Protein 4LRZ (pdb70)

Solvent-accessible surface area: 77630 Å² total; per-residue (Å²): 69,97,45,1,38,50,70,28,0,15,64,1,0,53,79,0,9,86,27,0,59,108,47,15,155,106,0,10,22,26,15,143,99,3,32,64,29,42,13,0,110,12,0,38,43,0,0,44,11,2,43,88,70,4,104,49,7,30,87,4,30,0,4,16,0,1,35,11,2,0,11,7,0,42,21,0,0,7,29,70,18,0,22,31,0,0,5,0,0,23,43,0,8,74,41,2,101,9,35,41,14,2,62,12,87,34,0,25,55,1,0,89,41,0,4,71,0,1,57,59,37,16,76,10,109,110,37,12,2,21,9,6,16,0,0,62,47,0,20,69,11,0,85,77,4,16,122,110,131,58,42,2,36,80,0,0,66,38,0,7,67,70,0,58,65,8,0,104,60,0,61,110,28,43,3,149,66,44,92,9,29,163,49,27,134,166,0,80,48,59,26,14,9,11,0,0,0,0,22,14,0,0,38,20,0,1,61,0,6,119,145,60,98,48,1,40,48,66,22,1,16,25,6,0,35,12,0,10,77,30,0,60,106,50,13,139,104,0,5,24,26,13,142,103,6,30,62,30,44,14,0,110,14,0,42,38,0,0,46,13,2,42,88,76,5,101,44,7,31,84,5,31,0,4,9,0,0,43,11,2,0,11,6,0,44,23,0,0,8,29,71,17,0,23,31,0,0,5,1,0,19,42,0,6,81,41,2,100,8,34,43,14,1,62,13,91,34,2,18,70,3,2,108,51,0,4,69,0,1,59,56,43,17,79,10,106,112,34,13,2,20,8,7,14,0,2,62,47,0,20,69,10,0,82,82,4,15,126,110,132,59,38,0,6,53,0,1,21,39,0,1,18,72,0,22,57,8,0,71,54,0,58,108,44,45,4,158,71,46,81,11,29,168,45,28,136,176,0,79,46,67,26,13,9,10,0,0,0,0,21,13,1,1,25,20,1,0,15,0,5,16,18,65,98,42,0,40,52,71,21,1,17,54,5,0,52,78,0,9,86,28,0,61,106,50,13,150,101,0,7,22,25,17,149,105,4,28,64,26,42,13,0,112,12,0,42,35,0,0,42,13,2,42,84,80,4,105,46,7,30,86,5,31,0,4,14,0,0,39,11,3,0,11,9,0,46,24,0,0,8,25,72,17,0,19,31,0,0,6,2,0,27,44,0,6,84,38,2,100,8,35,42,18,0,62,13,86,34,1,32,62,3,1,80,39,0,5,75,0,2,58,57,42,16,77,10,111,109,34,15,2,21,8,6,12,0,1,63,46,0,21,72,10,0,93,79,3,19,127,104,136,59,39,1,38,80,0,0,73,40,0,6,64,71,0,65,72,8,0,111,52,0,60,109,43,43,3,148,67,44,87,11,28,159,44,29,141,166,0,83,49,67,26,13,8,10,0,0,0,0,22,13,0,0,39,20,0,1,65,0,6,113,145,65,96,43,1,39,49,70,19,0,16,55,1,0,53,76,0,9,89,30,0,61,103,51,14,146,104,0,9,21,26,16,144,99,2,32,63,31,41,12,0,108,12,0,40,40,0,0,43,12,2,44,86,72,4,101,48,7,31,87,4,32,0,3,9,0,0,42,11,3,0,14,6,0,47,22,0,0,8,26,68,16,0,16,31,0,0,11,0,1,19,66,0,6,74,40,2,107,8,38,42,16,1,60,13,88,38,0,27,59,2,0,80,26,0,4,63,2,1,57,68,40,19,70,10,107,115,32,12,2,21,9,8,13,0,1,62,46,0,19,72,12,0,83,78,4,14,113,109,130,60,40,1,37,80,0,0,67,42,0,6,67,69,0,59,64,9,0,104,54,0,59,105,44,46,4,152,72,45,89,10,27,163,48,27,137,168,0,87,48,67,25,13,8,10,0,0,0,0,22,13,0,0,38,18,0,1,65,0,6,113,145,89,103,62,18,56,64,0,77,117,81,2,98,158,162,31,130,59,103,62,67,123,126,42,113,72,13,130,66,124,76,33,37,50,25,83,161,146,12,102,55,5,2,16,2,0,31,4,11,2,61,7,4,46,49,63,6,46,133,26,60,0,0,0,1,0,0,3,53,76,12,0,0,1,20,65,35,11,26,101,88,0,28,102,65,0,41,89,46,8,2,38,56,0,4,48,0,36,19,60,64,10,0,0,0,0,1,7,1,0,21,69,10,11,86,8,14,56,0,61,30,85,68,0,5,11,72,54,0,94,104,14,2,0,2,0,6,5,1,34,42,37,92,19,175,56,10,0,3,0,1,2,1,0,15,30,142,61,38,22,39,0,0,22,2,0,0,11,4,2,2,75,12,0,9,21,15,9,16,4,35,15,2,9,52,55,0,10,58,46,18,20,26,5,48,7,0,8,118,20,5,37,0,3,0,0,1,13,22,56,144,21,50,0,36,21,18,10,66,24,0,10,166,58,0,106,20,80,60,70,36,1,9,9,74,30,8,107,126,32,9,89,15,22,86,74,0,92,130,9,40,175,116,34,106,72,34,154,109,51,116,5,48,1,69,17,121,181,74,158,30,99,8,27,0,8,1,54,16,14,139,32,126,94,28,40,9,11,0,1,0,5,10,91,164,87,106,67,17,52,63,0,82,121,78,1,96,158,152,32,130,60,108,61,68,124,126,43,112,72,12,136,64,122,79,36,47,39,25,91,157,134,13,104,56,5,2,20,2,0,31,4,12,2,63,9,4,47,50,61,4,49,134,27,67,0,0,0,1,0,0,2,55,71,13,0,0,1,21,63,34,10,28,102,88,0,26,106,59,1,39,84,44,9,3,39,56,0,4,44,0,35,18,53,69,10,0,0,0,0,2,7,0,0,23,70,11,13,86,8,14,53,0,58,30,84,66,0,5,12,78,51,0,94,102,16,2,0,2,0,4,6,2,30,32,32,104,14,161,51,13,0,4,0,0,1,1,0,14,30,140,54,39,23,40,0,0,21,0,0,0,12,5,2,2,76,14,0,10,18,13,16,15,3,35,26,0,8,55,42,4,11,64,32,20,19,28,6,46,7,0,10,116,21,6,42,2,3,0,1,2,12,22,51,132,24,50,0,33,21,18,7,64,26,0,6,154,60,0,104,16,81,57,71,37,1,9,10,74,27,7,113,111,28,11,84,20,19,85,72,0,87,124,3,37,189,102,40,86,62,20,159,112,47,142,6,58,1,71,0,111,170,81,157,26,108,13,28,1,10,1,50,15,12,139,26,124,94,27,36,8,12,0,2,0,9,10,94,174,88,104,58,15,48,57,0,82,109,80,0,99,148,24,16,102,62,109,34,65,58,54,33,18,60,6,104,63,123,15,32,38,46,27,89,161,154,11,102,57,5,2,16,2,0,32,5,12,2,60,7,4,47,54,60,5,44,132,27,63,0,0,1,2,0,0,2,50,76,12,0,0,1,20,70,31,10,27,106,95,0,26,108,58,1,42,86,44,8,2,39,56,0,3,42,0,38,19,29,24,9,0,0,0,0,1,7,0,0,21,69,12,13,88,10,11,55,0,62,31,84,65,0,4,3,75,51,0,93,105,19,2,0,1,0,6,6,2,32,38,32,103,28,181,54,12,0,3,0,0,1,1,0,12,30,138,59,36,21,38,0,0,19,1,0,1,12,4,3,2,78,13,1,12,19,13,19,15,4,39,32,2,8,52,44,4,10,58,33,16,18,28,6,48,6,0,10,112,20,3,38,0,4,0,0,1,10,18,61,138,24,50,0,31,20,17,7,57,36,0,6,168,66,0,127,17,86,51,72,34,1,11,9,79,26,5,113,120,28,12,79,16,17,86,59,0,80,108,6,45,166,114,35,101,66,26,163,113,46,111,5,59,1,87,18,125,184,72,156,20,92,8,42,0,8,2,51,21,11,131,29,126,91,25,35,7,10,0,0,0,8,13,88,178,92,103,61,14,42,61,0,82,110,86,1,98,167,159,30,134,63,104,59,71,130,129,45,111,74,11,141,60,127,76,34,53,40,23,90,162,136,14,105,57,6,2,19,2,0,31,4,10,2,60,7,4,48,48,62,6,44,133,28,62,0,0,1,1,1,0,2,53,76,14,0,0,1,19,64,30,11,25,103,91,0,27,102,59,0,41,86,47,7,2,37,58,0,4,45,0,35,21,56,66,10,0,0,0,0,1,7,0,0,20,69,13,11,83,10,11,56,0,62,31,86,71,0,4,13,71,46,0,98,106,17,2,0,1,0,5,6,2,30,40,32,99,15,171,49,13,0,3,1,0,2,2,0,15,29,140,62,37,21,36,0,0,21,1,0,1,11,5,2,2,74,10,0,11,16,14,19,15,4,32,23,2,8,52,59,0,12,62,44,16,16,27,6,46,7,0,10,112,21,3,42,1,4,0,0,2,10,16,59,144,21,46,0,34,21,17,8,58,31,0,6,156,61,14,180,28,82,48,75,36,2,10,10,72,25,9,116,118,32,17,73,21,18,82,71,0,100,129,9,42,186,126,40,96,66,24,166,104,43,134,8,59,4,114,155,144,40,98,7,30,0,7,2,43,17,12,138,30,131,90,26,35,8,12,0,1,0,8,8,86,163

CATH classification: 1.25.40.340

B-factor: mean 45.98, std 14.84, range [13.29, 122.71]

Secondary structure (DSSP, 8-state):
--EEEHHHHHHHHHHHHHHHHHTHHHHHHHHHHHSSS-HHHHHHHHHHHHHHHHHHHTTS-HHHHHHHHHHHHHHHS-TTHHHHHHHHHHHHHHHSTT-SEEEHHHHHHHHHHHHHHHHHHH---TTSSSTHHHHHHHHHHHHHHHHTT--HHHHHHHHHHHHHHHHHHGGGPPP-STGGGGGGGGGTTS--HHHHHHHHHHHHHHHHHT-/--EEEHHHHHHHHHHHHHHHHHTHHHHHHHHHHHS-S-HHHHHHHHHHHHHHHHHHHTTS-HHHHHHHHHHHHHHHS-TTHHHHHHHHHHHHHHHSTT-SEEEHHHHHHHHHHHHHHHHHHH---TTS-STHHHHHHHHHHHHHHHHTT--HHHHHHHHHHHHHHHHHHGGGPPP-SSGGGGGGGGGTTS--HHHHHHHHHHHHHHHHTT-/--EEEHHHHHHHHHHHHHHHHHTHHHHHHHHHHHSSS-HHHHHHHHHHHHHHHHHHHTTS-HHHHHHHHHHHHHHHS-TTHHHHHHHHHHHHHHHSTT-SEEEHHHHHHHHHHHHHHHHHHH---TTS-STHHHHHHHHHHHHHHHHTT--HHHHHHHHHHHHHHHHHHGGGPPP-SSGGGGGGGGGTTS--HHHHHHHHHHHHHHHHTT-/--EEEHHHHHHHHHHHHHHHHHTHHHHHHHHHHHSSS-HHHHHHHHHHHHHHHHHHHTTS-HHHHHHHHHHHHHHHT-TTHHHHHHHHHHHHHHHSTT-SEEEHHHHHHHHHHHHHHHHHHH---TTSSSTHHHHHHHHHHHHHHHHTT--HHHHHHHHHHHHHHHHHHGGGPPP-SSGGGGGGGGGTTS--HHHHHHHHHHHHHHHHTT-/-HHHHHHHHHHHHH--TT---S--B--HHHHHHHHHHTHHHHHHHHHHHHHHHHTT-SSS-EEEEEETTSBEEEEEE-HHHHHHHHHTT--TTBB--HHHH-S-HHHHHHHHTS-EEEEGGGSSSGGGTTEEEEEEEEE-TTS-EEEEEEEEEEGGG--TTHHHHHHHHHHHHHHHHHHHHHHHHHHHHHHHHHHHHHHSSSEEEEE-TTSBEEEE-HHHHHHTT--TTTSTTSBHHHH-BPPHHHHHHHHTT--EEEEEEEEE-SS-EEEEEEEEEEEEETTEEEEEEEEE--/-HHHHHHHHHHHHH--TT---S--B--HHHHHHHHHHTHHHHHHHHHHHHHHHHTT-SSS-EEEEEETTSBEEEEEE-HHHHHHHHHTT--TTBB--HHHH-S-HHHHHHHHTS-EEEEGGGSSSGGGGGEEEEEEEEE-SSSSEEEEEEEEEEGGG--TTHHHHHHHHHHHHHHHHHHHHHHHHHHHHHHHHHHHHHH-SSEEEEE-TTSBEEEE-HHHHHHTT--TTTSTTSBSTTT-BPPHHHHHHHHHT--EEEEEEEEESSS-EEEEEEEEEEEEETTEEEEEEEEE--/-HHHHHHHHHHHHH--SS---S--B--HHHHHHHHHHTHHHHHHHHHHHHHHHHTT-SSS-EEEEEETTSBEEEEEE-HHHHHHHHHTT--TTBB--HHHH-S-HHHHHHHHTS-EEEEGGGSSSGGGGGEEEEEEEEE-SSS-EEEEEEEEEEGGG--TTHHHHHHHHHHHHHHHHHHHHHHHHHHHHHHHHHHHHHH-SSEEEEE-TTSBEEEE-HHHHHHTT--TTTSTTSBTTTT-BPPHHHHHHHHHT--EEEEEEEEE-SS-EEEEEEEEEEEEETTEEEEEEEEE--/-HHHHHHHHHHHHH--TT---S--B--HHHHHHHHHHTHHHHHHHHHHHHHHHHTT-SSS-EEEEEETT-BEEEEEE-HHHHHHHHHTT--TTBB--HHHH-S-HHHHHHHHTS-EEEEGGGSSSGGGGGEEEEEEEEE-SSS-EEEEEEEEEEGGG--TTHHHHHHHHHHHHHHHHHHHHHHHHHHHHHHHHHHHHHHSSSEEEEE-TTSBEEEE-HHHHHHTT--TTTSTTSBHHHH-PPPHHHHHHHHHT--EEEEEEEE---EEEEEEEEEEEETTEEEEEEEEE--

Structure (mmCIF, N/CA/C/O backbone):
data_4LRZ
#
_entry.id   4LRZ
#
_cell.length_a   89.766
_cell.length_b   91.500
_cell.length_c   93.808
_cell.angle_alpha   84.150
_cell.angle_beta   72.420
_cell.angle_gamma   90.010
#
_symmetry.space_group_name_H-M   'P 1'
#
loop_
_entity.id
_entity.type
_entity.pdbx_description
1 polymer 'PTS-dependent dihydroxyacetone kinase, ADP-binding subunit DhaL'
2 polymer 'PTS-dependent dihydroxyacetone kinase operon regulatory protein'
3 non-polymer "ADENOSINE-5'-DIPHOSPHATE"
4 non-polymer 'MAGNESIUM ION'
5 water water
#
loop_
_atom_site.group_PDB
_atom_site.id
_atom_site.type_symbol
_atom_site.label_atom_id
_atom_site.label_alt_id
_atom_site.label_comp_id
_atom_site.label_asym_id
_atom_site.label_entity_id
_atom_site.label_seq_id
_atom_site.pdbx_PDB_ins_code
_atom_site.Cartn_x
_atom_site.Cartn_y
_atom_site.Cartn_z
_atom_site.occupancy
_atom_site.B_iso_or_equiv
_atom_site.auth_seq_id
_atom_site.auth_comp_id
_atom_site.auth_asym_id
_atom_site.auth_atom_id
_atom_site.pdbx_PDB_model_num
ATOM 1 N N . GLY A 1 1 ? -80.699 14.877 7.972 1.00 54.15 0 GLY A N 1
ATOM 2 C CA . GLY A 1 1 ? -81.685 15.607 7.122 1.00 53.06 0 GLY A CA 1
ATOM 3 C C . GLY A 1 1 ? -81.254 17.022 6.764 1.00 52.03 0 GLY A C 1
ATOM 4 O O . GLY A 1 1 ? -81.532 17.507 5.673 1.00 51.68 0 GLY A O 1
ATOM 5 N N . SER A 1 2 ? -80.572 17.676 7.698 1.00 51.49 1 SER A N 1
ATOM 6 C CA . SER A 1 2 ? -80.419 19.121 7.677 1.00 50.26 1 SER A CA 1
ATOM 7 C C . SER A 1 2 ? -79.253 19.560 6.786 1.00 47.90 1 SER A C 1
ATOM 8 O O . SER A 1 2 ? -79.255 20.680 6.274 1.00 48.10 1 SER A O 1
ATOM 11 N N . SER A 1 3 ? -78.303 18.662 6.546 1.00 46.08 2 SER A N 1
ATOM 12 C CA . SER A 1 3 ? -77.096 19.015 5.779 1.00 44.69 2 SER A CA 1
ATOM 13 C C . SER A 1 3 ? -76.462 17.864 4.986 1.00 43.30 2 SER A C 1
ATOM 14 O O . SER A 1 3 ? -76.695 16.709 5.311 1.00 42.89 2 SER A O 1
ATOM 17 N N . LEU A 1 4 ? -75.669 18.206 3.951 1.00 41.59 3 LEU A N 1
ATOM 18 C CA . LEU A 1 4 ? -74.801 17.241 3.249 1.00 39.96 3 LEU A CA 1
ATOM 19 C C . LEU A 1 4 ? -73.350 17.353 3.783 1.00 39.29 3 LEU A C 1
ATOM 20 O O . LEU A 1 4 ? -72.756 18.437 3.742 1.00 38.01 3 LEU A O 1
ATOM 25 N N . SER A 1 5 ? -72.785 16.242 4.266 1.00 38.02 4 SER A N 1
ATOM 26 C CA . SER A 1 5 ? -71.407 16.235 4.776 1.00 38.15 4 SER A CA 1
ATOM 27 C C . SER A 1 5 ? -70.378 15.973 3.676 1.00 36.91 4 SER A C 1
ATOM 28 O O . SER A 1 5 ? -70.730 15.519 2.558 1.00 34.61 4 SER A O 1
ATOM 31 N N . ARG A 1 6 ? -69.100 16.202 3.978 1.00 36.70 5 ARG A N 1
ATOM 32 C CA . ARG A 1 6 ? -68.108 15.918 2.960 1.00 36.83 5 ARG A CA 1
ATOM 33 C C . ARG A 1 6 ? -67.909 14.435 2.669 1.00 35.78 5 ARG A C 1
ATOM 34 O O . ARG A 1 6 ? -67.524 14.096 1.560 1.00 35.71 5 ARG A O 1
ATOM 42 N N . THR A 1 7 ? -68.099 13.591 3.672 1.00 35.99 6 THR A N 1
ATOM 43 C CA . THR A 1 7 ? -68.113 12.150 3.482 1.00 37.58 6 THR A CA 1
ATOM 44 C C . THR A 1 7 ? -69.185 11.732 2.442 1.00 36.09 6 THR A C 1
ATOM 45 O O . THR A 1 7 ? -68.923 10.907 1.596 1.00 35.38 6 THR A O 1
ATOM 49 N N . GLN A 1 8 ? -70.350 12.369 2.493 1.00 35.44 7 GLN A N 1
ATOM 50 C CA . GLN A 1 8 ? -71.401 12.130 1.525 1.00 34.88 7 GLN A CA 1
ATOM 51 C C . GLN A 1 8 ? -70.983 12.610 0.161 1.00 34.19 7 GLN A C 1
ATOM 52 O O . GLN A 1 8 ? -71.394 12.004 -0.857 1.00 33.72 7 GLN A O 1
ATOM 58 N N . ILE A 1 9 ? -70.174 13.682 0.112 1.00 32.70 8 ILE A N 1
ATOM 59 C CA . ILE A 1 9 ? -69.744 14.189 -1.180 1.00 30.99 8 ILE A CA 1
ATOM 60 C C . ILE A 1 9 ? -68.793 13.152 -1.757 1.00 30.71 8 ILE A C 1
ATOM 61 O O . ILE A 1 9 ? -68.812 12.861 -2.965 1.00 30.71 8 ILE A O 1
ATOM 66 N N . VAL A 1 10 ? -67.990 12.554 -0.885 1.00 30.67 9 VAL A N 1
ATOM 67 C CA . VAL A 1 10 ? -66.949 11.647 -1.335 1.00 31.41 9 VAL A CA 1
ATOM 68 C C . VAL A 1 10 ? -67.614 10.353 -1.824 1.00 32.59 9 VAL A C 1
ATOM 69 O O . VAL A 1 10 ? -67.292 9.786 -2.862 1.00 31.93 9 VAL A O 1
ATOM 73 N N . ASN A 1 11 ? -68.600 9.918 -1.055 1.00 34.61 10 ASN A N 1
ATOM 74 C CA . ASN A 1 11 ? -69.385 8.769 -1.400 1.00 35.84 10 ASN A CA 1
ATOM 75 C C . ASN A 1 11 ? -70.179 9.077 -2.686 1.00 34.27 10 ASN A C 1
ATOM 76 O O . ASN A 1 11 ? -70.301 8.239 -3.568 1.00 34.65 10 ASN A O 1
ATOM 81 N N . TRP A 1 12 ? -70.642 10.306 -2.850 1.00 32.49 11 TRP A N 1
ATOM 82 C CA . TRP A 1 12 ? -71.252 10.670 -4.139 1.00 30.61 11 TRP A CA 1
ATOM 83 C C . TRP A 1 12 ? -70.282 10.403 -5.291 1.00 29.69 11 TRP A C 1
ATOM 84 O O . TRP A 1 12 ? -70.649 9.706 -6.258 1.00 29.24 11 TRP A O 1
ATOM 95 N N . LEU A 1 13 ? -69.090 11.009 -5.221 1.00 27.38 12 LEU A N 1
ATOM 96 C CA . LEU A 1 13 ? -68.131 10.917 -6.342 1.00 27.93 12 LEU A CA 1
ATOM 97 C C . LEU A 1 13 ? -67.697 9.453 -6.587 1.00 27.73 12 LEU A C 1
ATOM 98 O O . LEU A 1 13 ? -67.423 9.060 -7.713 1.00 27.71 12 LEU A O 1
ATOM 103 N N . THR A 1 14 ? -67.663 8.657 -5.535 1.00 28.71 13 THR A N 1
ATOM 104 C CA . THR A 1 14 ? -67.329 7.267 -5.671 1.00 31.36 13 THR A CA 1
ATOM 105 C C . THR A 1 14 ? -68.417 6.567 -6.481 1.00 32.34 13 THR A C 1
ATOM 106 O O . THR A 1 14 ? -68.136 5.737 -7.375 1.00 32.89 13 THR A O 1
ATOM 110 N N . ARG A 1 15 ? -69.655 6.943 -6.212 1.00 32.72 14 ARG A N 1
ATOM 111 C CA . ARG A 1 15 ? -70.772 6.339 -6.926 1.00 33.52 14 ARG A CA 1
ATOM 112 C C . ARG A 1 15 ? -70.809 6.835 -8.359 1.00 33.82 14 ARG A C 1
ATOM 113 O O . ARG A 1 15 ? -71.235 6.082 -9.245 1.00 34.48 14 ARG A O 1
ATOM 121 N N . CYS A 1 16 ? -70.359 8.069 -8.611 1.00 33.25 15 CYS A N 1
ATOM 122 C CA . CYS A 1 16 ? -70.227 8.525 -10.002 1.00 34.16 15 CYS A CA 1
ATOM 123 C C . CYS A 1 16 ? -69.147 7.715 -10.728 1.00 35.68 15 CYS A C 1
ATOM 124 O O . CYS A 1 16 ? -69.296 7.398 -11.907 1.00 35.98 15 CYS A O 1
ATOM 127 N N . GLY A 1 17 ? -68.067 7.348 -10.040 1.00 36.79 16 GLY A N 1
ATOM 128 C CA . GLY A 1 17 ? -67.088 6.460 -10.686 1.00 37.94 16 GLY A CA 1
ATOM 129 C C . GLY A 1 17 ? -67.734 5.147 -11.167 1.00 39.92 16 GLY A C 1
ATOM 130 O O . GLY A 1 17 ? -67.425 4.633 -12.253 1.00 41.07 16 GLY A O 1
ATOM 131 N N . ASP A 1 18 ? -68.637 4.600 -10.364 1.00 39.77 17 ASP A N 1
ATOM 132 C CA . ASP A 1 18 ? -69.301 3.343 -10.696 1.00 41.16 17 ASP A CA 1
ATOM 133 C C . ASP A 1 18 ? -70.306 3.474 -11.840 1.00 40.25 17 ASP A C 1
ATOM 134 O O . ASP A 1 18 ? -70.261 2.705 -12.766 1.00 41.13 17 ASP A O 1
ATOM 139 N N . ILE A 1 19 ? -71.223 4.431 -11.742 1.00 39.09 18 ILE A N 1
ATOM 140 C CA . ILE A 1 19 ? -72.162 4.682 -12.797 1.00 38.58 18 ILE A CA 1
ATOM 141 C C . ILE A 1 19 ? -71.476 4.996 -14.146 1.00 38.03 18 ILE A C 1
ATOM 142 O O . ILE A 1 19 ? -71.894 4.484 -15.180 1.00 38.31 18 ILE A O 1
ATOM 147 N N . PHE A 1 20 ? -70.446 5.827 -14.164 1.00 36.61 19 PHE A N 1
ATOM 148 C CA . PHE A 1 20 ? -69.783 6.067 -15.448 1.00 36.46 19 PHE A CA 1
ATOM 149 C C . PHE A 1 20 ? -69.045 4.823 -15.965 1.00 37.35 19 PHE A C 1
ATOM 150 O O . PHE A 1 20 ? -68.744 4.762 -17.135 1.00 37.61 19 PHE A O 1
ATOM 158 N N . SER A 1 21 ? -68.819 3.815 -15.125 1.00 38.32 20 SER A N 1
ATOM 159 C CA . SER A 1 21 ? -68.192 2.589 -15.619 1.00 40.37 20 SER A CA 1
ATOM 160 C C . SER A 1 21 ? -69.289 1.663 -16.217 1.00 42.16 20 SER A C 1
ATOM 161 O O . SER A 1 21 ? -69.233 1.315 -17.391 1.00 42.75 20 SER A O 1
ATOM 164 N N . THR A 1 22 ? -70.332 1.367 -15.451 1.00 43.28 21 THR A N 1
ATOM 165 C CA . THR A 1 22 ? -71.378 0.496 -15.931 1.00 45.96 21 THR A CA 1
ATOM 166 C C . THR A 1 22 ? -72.176 1.126 -17.099 1.00 46.13 21 THR A C 1
ATOM 167 O O . THR A 1 22 ? -72.506 0.423 -18.077 1.00 46.18 21 THR A O 1
ATOM 171 N N . GLU A 1 23 ? -72.437 2.434 -17.031 1.00 45.10 22 GLU A N 1
ATOM 172 C CA . GLU A 1 23 ? -73.207 3.135 -18.096 1.00 45.37 22 GLU A CA 1
ATOM 173 C C . GLU A 1 23 ? -72.384 3.590 -19.316 1.00 44.65 22 GLU A C 1
ATOM 174 O O . GLU A 1 23 ? -72.895 4.222 -20.236 1.00 44.34 22 GLU A O 1
ATOM 180 N N . SER A 1 24 ? -71.109 3.266 -19.316 1.00 45.12 23 SER A N 1
ATOM 181 C CA . SER A 1 24 ? -70.197 3.664 -20.401 1.00 46.08 23 SER A CA 1
ATOM 182 C C . SER A 1 24 ? -70.666 3.405 -21.853 1.00 46.41 23 SER A C 1
ATOM 183 O O . SER A 1 24 ? -70.661 4.291 -22.718 1.00 45.57 23 SER A O 1
ATOM 186 N N . GLU A 1 25 ? -71.084 2.176 -22.103 1.00 48.16 24 GLU A N 1
ATOM 187 C CA . GLU A 1 25 ? -71.441 1.707 -23.433 1.00 49.11 24 GLU A CA 1
ATOM 188 C C . GLU A 1 25 ? -72.746 2.378 -23.815 1.00 48.01 24 GLU A C 1
ATOM 189 O O . GLU A 1 25 ? -72.944 2.768 -24.966 1.00 48.28 24 GLU A O 1
ATOM 195 N N . TYR A 1 26 ? -73.626 2.548 -22.833 1.00 46.53 25 TYR A N 1
ATOM 196 C CA . TYR A 1 26 ? -74.878 3.275 -23.058 1.00 45.72 25 TYR A CA 1
ATOM 197 C C . TYR A 1 26 ? -74.688 4.728 -23.483 1.00 44.48 25 TYR A C 1
ATOM 198 O O . TYR A 1 26 ? -75.274 5.169 -24.473 1.00 45.30 25 TYR A O 1
ATOM 207 N N . LEU A 1 27 ? -73.880 5.477 -22.719 1.00 42.47 26 LEU A N 1
ATOM 208 C CA . LEU A 1 27 ? -73.605 6.870 -23.001 1.00 40.27 26 LEU A CA 1
ATOM 209 C C . LEU A 1 27 ? -72.929 7.044 -24.360 1.00 40.92 26 LEU A C 1
ATOM 210 O O . LEU A 1 27 ? -73.252 7.941 -25.138 1.00 40.68 26 LEU A O 1
ATOM 215 N N . THR A 1 28 ? -71.980 6.161 -24.633 1.00 41.85 27 THR A N 1
ATOM 216 C CA . THR A 1 28 ? -71.329 6.090 -25.927 1.00 42.65 27 THR A CA 1
ATOM 217 C C . THR A 1 28 ? -72.305 5.810 -27.071 1.00 43.98 27 THR A C 1
ATOM 218 O O . THR A 1 28 ? -72.140 6.347 -28.166 1.00 44.60 27 THR A O 1
ATOM 222 N N . GLY A 1 29 ? -73.298 4.958 -26.821 1.00 44.59 28 GLY A N 1
ATOM 223 C CA . GLY A 1 29 ? -74.331 4.673 -27.803 1.00 45.11 28 GLY A CA 1
ATOM 224 C C . GLY A 1 29 ? -75.199 5.891 -28.094 1.00 44.95 28 GLY A C 1
ATOM 225 O O . GLY A 1 29 ? -75.494 6.184 -29.269 1.00 45.44 28 GLY A O 1
ATOM 226 N N . LEU A 1 30 ? -75.627 6.593 -27.042 1.00 43.64 29 LEU A N 1
ATOM 227 C CA . LEU A 1 30 ? -76.276 7.900 -27.238 1.00 43.21 29 LEU A CA 1
ATOM 228 C C . LEU A 1 30 ? -75.434 8.870 -28.076 1.00 43.09 29 LEU A C 1
ATOM 229 O O . LEU A 1 30 ? -75.980 9.603 -28.892 1.00 43.75 29 LEU A O 1
ATOM 234 N N . ASP A 1 31 ? -74.120 8.828 -27.886 1.00 42.73 30 ASP A N 1
ATOM 235 C CA . ASP A 1 31 ? -73.176 9.721 -28.546 1.00 43.90 30 ASP A CA 1
ATOM 236 C C . ASP A 1 31 ? -72.852 9.211 -29.929 1.00 45.85 30 ASP A C 1
ATOM 237 O O . ASP A 1 31 ? -72.318 9.964 -30.736 1.00 46.72 30 ASP A O 1
ATOM 242 N N . ARG A 1 32 ? -73.160 7.938 -30.206 1.00 47.40 31 ARG A N 1
ATOM 243 C CA . ARG A 1 32 ? -72.955 7.371 -31.519 1.00 49.21 31 ARG A CA 1
ATOM 244 C C . ARG A 1 32 ? -74.011 7.902 -32.477 1.00 51.02 31 ARG A C 1
ATOM 245 O O . ARG A 1 32 ? -73.686 8.234 -33.616 1.00 51.54 31 ARG A O 1
ATOM 253 N N . GLU A 1 33 ? -75.264 7.973 -32.013 1.00 51.86 32 GLU A N 1
ATOM 254 C CA . GLU A 1 33 ? -76.382 8.476 -32.802 1.00 53.23 32 GLU A CA 1
ATOM 255 C C . GLU A 1 33 ? -76.206 9.945 -33.242 1.00 52.84 32 GLU A C 1
ATOM 256 O O . GLU A 1 33 ? -76.524 10.302 -34.369 1.00 54.16 32 GLU A O 1
ATOM 262 N N . ILE A 1 34 ? -75.687 10.798 -32.361 1.00 51.60 33 ILE A N 1
ATOM 263 C CA . ILE A 1 34 ? -75.621 12.240 -32.652 1.00 50.22 33 ILE A CA 1
ATOM 264 C C . ILE A 1 34 ? -74.252 12.923 -32.486 1.00 49.47 33 ILE A C 1
ATOM 265 O O . ILE A 1 34 ? -74.183 14.159 -32.400 1.00 50.49 33 ILE A O 1
ATOM 270 N N . GLY A 1 35 ? -73.178 12.143 -32.434 1.00 48.04 34 GLY A N 1
ATOM 271 C CA . GLY A 1 35 ? -71.852 12.696 -32.191 1.00 45.69 34 GLY A CA 1
ATOM 272 C C . GLY A 1 35 ? -70.764 11.818 -32.737 1.00 45.41 34 GLY A C 1
ATOM 273 O O . GLY A 1 35 ? -70.955 11.144 -33.752 1.00 45.62 34 GLY A O 1
ATOM 274 N N . ASP A 1 36 ? -69.617 11.818 -32.047 1.00 44.50 35 ASP A N 1
ATOM 275 C CA . ASP A 1 36 ? -68.453 11.027 -32.460 1.00 43.04 35 ASP A CA 1
ATOM 276 C C . ASP A 1 36 ? -68.275 9.736 -31.658 1.00 42.55 35 ASP A C 1
ATOM 277 O O . ASP A 1 36 ? -67.165 9.182 -31.611 1.00 43.11 35 ASP A O 1
ATOM 282 N N . ALA A 1 37 ? -69.339 9.259 -31.016 1.00 41.37 36 ALA A N 1
ATOM 283 C CA . ALA A 1 37 ? -69.317 7.956 -30.316 1.00 41.48 36 ALA A CA 1
ATOM 284 C C . ALA A 1 37 ? -68.251 7.823 -29.231 1.00 40.64 36 ALA A C 1
ATOM 285 O O . ALA A 1 37 ? -67.571 6.816 -29.165 1.00 41.27 36 ALA A O 1
ATOM 287 N N . ASP A 1 38 ? -68.066 8.822 -28.381 1.00 39.95 37 ASP A N 1
ATOM 288 C CA . ASP A 1 38 ? -66.982 8.715 -27.369 1.00 38.99 37 ASP A CA 1
ATOM 289 C C . ASP A 1 38 ? -67.385 9.127 -25.932 1.00 37.55 37 ASP A C 1
ATOM 290 O O . ASP A 1 38 ? -66.631 8.897 -25.007 1.00 37.76 37 ASP A O 1
ATOM 295 N N . HIS A 1 39 ? -68.567 9.715 -25.747 1.00 36.76 38 HIS A N 1
ATOM 296 C CA . HIS A 1 39 ? -68.917 10.321 -24.451 1.00 35.71 38 HIS A CA 1
ATOM 297 C C . HIS A 1 39 ? -68.854 9.390 -23.258 1.00 35.03 38 HIS A C 1
ATOM 298 O O . HIS A 1 39 ? -68.281 9.729 -22.233 1.00 33.46 38 HIS A O 1
ATOM 305 N N . GLY A 1 40 ? -69.443 8.210 -23.373 1.00 35.56 39 GLY A N 1
ATOM 306 C CA . GLY A 1 40 ? -69.246 7.207 -22.300 1.00 36.04 39 GLY A CA 1
ATOM 307 C C . GLY A 1 40 ? -67.786 6.876 -22.016 1.00 36.04 39 GLY A C 1
ATOM 308 O O . GLY A 1 40 ? -67.365 6.849 -20.867 1.00 36.83 39 GLY A O 1
ATOM 309 N N . LEU A 1 41 ? -67.007 6.628 -23.059 1.00 36.84 40 LEU A N 1
ATOM 310 C CA . LEU A 1 41 ? -65.589 6.278 -22.879 1.00 36.97 40 LEU A CA 1
ATOM 311 C C . LEU A 1 41 ? -64.850 7.419 -22.155 1.00 35.95 40 LEU A C 1
ATOM 312 O O . LEU A 1 41 ? -64.034 7.180 -21.269 1.00 36.20 40 LEU A O 1
ATOM 317 N N . ASN A 1 42 ? -65.110 8.650 -22.562 1.00 35.28 41 ASN A N 1
ATOM 318 C CA . ASN A 1 42 ? -64.392 9.793 -21.998 1.00 35.51 41 ASN A CA 1
ATOM 319 C C . ASN A 1 42 ? -64.824 10.108 -20.559 1.00 34.21 41 ASN A C 1
ATOM 320 O O . ASN A 1 42 ? -63.993 10.393 -19.732 1.00 34.56 41 ASN A O 1
ATOM 325 N N . MET A 1 43 ? -66.113 10.022 -20.262 1.00 33.77 42 MET A N 1
ATOM 326 C CA . MET A 1 43 ? -66.595 10.209 -18.872 1.00 32.77 42 MET A CA 1
ATOM 327 C C . MET A 1 43 ? -66.015 9.127 -17.922 1.00 32.45 42 MET A C 1
ATOM 328 O O . MET A 1 43 ? -65.637 9.393 -16.758 1.00 30.51 42 MET A O 1
ATOM 333 N N . ASN A 1 44 ? -65.865 7.924 -18.455 1.00 32.60 43 ASN A N 1
ATOM 334 C CA . ASN A 1 44 ? -65.344 6.810 -17.653 1.00 33.37 43 ASN A CA 1
ATOM 335 C C . ASN A 1 44 ? -63.856 7.018 -17.416 1.00 32.79 43 ASN A C 1
ATOM 336 O O . ASN A 1 44 ? -63.347 6.784 -16.327 1.00 32.22 43 ASN A O 1
ATOM 341 N N . ARG A 1 45 ? -63.165 7.468 -18.456 1.00 32.86 44 ARG A N 1
ATOM 342 C CA . ARG A 1 45 ? -61.766 7.769 -18.363 1.00 32.51 44 ARG A CA 1
ATOM 343 C C . ARG A 1 45 ? -61.534 8.860 -17.308 1.00 32.06 44 ARG A C 1
ATOM 344 O O . ARG A 1 45 ? -60.622 8.764 -16.509 1.00 33.28 44 ARG A O 1
ATOM 352 N N . GLY A 1 46 ? -62.347 9.913 -17.308 1.00 31.55 45 GLY A N 1
ATOM 353 C CA . GLY A 1 46 ? -62.160 11.001 -16.351 1.00 30.45 45 GLY A CA 1
ATOM 354 C C . GLY A 1 46 ? -62.573 10.625 -14.966 1.00 30.04 45 GLY A C 1
ATOM 355 O O . GLY A 1 46 ? -61.840 10.810 -14.019 1.00 31.15 45 GLY A O 1
ATOM 356 N N . PHE A 1 47 ? -63.744 10.045 -14.838 1.00 30.92 46 PHE A N 1
ATOM 357 C CA . PHE A 1 47 ? -64.226 9.691 -13.508 1.00 31.74 46 PHE A CA 1
ATOM 358 C C . PHE A 1 47 ? -63.448 8.597 -12.819 1.00 32.63 46 PHE A C 1
ATOM 359 O O . PHE A 1 47 ? -63.340 8.624 -11.573 1.00 33.99 46 PHE A O 1
ATOM 367 N N . SER A 1 48 ? -62.877 7.676 -13.600 1.00 32.20 47 SER A N 1
ATOM 368 C CA . SER A 1 48 ? -62.012 6.641 -13.043 1.00 33.66 47 SER A CA 1
ATOM 369 C C . SER A 1 48 ? -60.822 7.287 -12.376 1.00 32.63 47 SER A C 1
ATOM 370 O O . SER A 1 48 ? -60.457 6.893 -11.289 1.00 32.90 47 SER A O 1
ATOM 373 N N . LYS A 1 49 ? -60.223 8.273 -13.037 1.00 31.17 48 LYS A N 1
ATOM 374 C CA . LYS A 1 49 ? -59.109 9.017 -12.464 1.00 32.68 48 LYS A CA 1
ATOM 375 C C . LYS A 1 49 ? -59.569 9.757 -11.190 1.00 31.57 48 LYS A C 1
ATOM 376 O O . LYS A 1 49 ? -58.917 9.669 -10.163 1.00 31.50 48 LYS A O 1
ATOM 382 N N . VAL A 1 50 ? -60.712 10.442 -11.251 1.00 30.94 49 VAL A N 1
ATOM 383 C CA . VAL A 1 50 ? -61.278 11.112 -10.051 1.00 31.14 49 VAL A CA 1
ATOM 384 C C . VAL A 1 50 ? -61.324 10.191 -8.811 1.00 32.55 49 VAL A C 1
ATOM 385 O O . VAL A 1 50 ? -60.831 10.536 -7.750 1.00 32.31 49 VAL A O 1
ATOM 389 N N . VAL A 1 51 ? -61.853 8.992 -8.997 1.00 34.32 50 VAL A N 1
ATOM 390 C CA . VAL A 1 51 ? -62.012 8.027 -7.915 1.00 36.25 50 VAL A CA 1
ATOM 391 C C . VAL A 1 51 ? -60.688 7.396 -7.459 1.00 37.58 50 VAL A C 1
ATOM 392 O O . VAL A 1 51 ? -60.557 7.055 -6.286 1.00 38.82 50 VAL A O 1
ATOM 396 N N . GLU A 1 52 ? -59.726 7.257 -8.366 1.00 38.28 51 GLU A N 1
ATOM 397 C CA . GLU A 1 52 ? -58.325 6.968 -8.009 1.00 40.20 51 GLU A CA 1
ATOM 398 C C . GLU A 1 52 ? -57.676 7.965 -7.046 1.00 40.03 51 GLU A C 1
ATOM 399 O O . GLU A 1 52 ? -56.832 7.598 -6.221 1.00 40.06 51 GLU A O 1
ATOM 405 N N . LYS A 1 53 ? -58.036 9.233 -7.177 1.00 39.83 52 LYS A N 1
ATOM 406 C CA . LYS A 1 53 ? -57.373 10.342 -6.429 1.00 39.84 52 LYS A CA 1
ATOM 407 C C . LYS A 1 53 ? -58.024 10.511 -5.113 1.00 39.12 52 LYS A C 1
ATOM 408 O O . LYS A 1 53 ? -57.473 11.080 -4.227 1.00 39.74 52 LYS A O 1
ATOM 414 N N . LEU A 1 54 ? -59.247 10.032 -5.015 1.00 38.85 53 LEU A N 1
ATOM 415 C CA . LEU A 1 54 ? -60.134 10.400 -3.953 1.00 38.90 53 LEU A CA 1
ATOM 416 C C . LEU A 1 54 ? -59.755 9.828 -2.566 1.00 38.98 53 LEU A C 1
ATOM 417 O O . LEU A 1 54 ? -59.849 10.550 -1.596 1.00 39.79 53 LEU A O 1
ATOM 422 N N . PRO A 1 55 ? -59.296 8.556 -2.457 1.00 38.94 54 PRO A N 1
ATOM 423 C CA . PRO A 1 55 ? -58.838 8.128 -1.135 1.00 38.71 54 PRO A CA 1
ATOM 424 C C . PRO A 1 55 ? -57.785 9.056 -0.492 1.00 38.05 54 PRO A C 1
ATOM 425 O O . PRO A 1 55 ? -57.915 9.358 0.671 1.00 38.98 54 PRO A O 1
ATOM 429 N N . ALA A 1 56 ? -56.780 9.513 -1.234 1.00 36.58 55 ALA A N 1
ATOM 430 C CA . ALA A 1 56 ? -55.791 10.452 -0.699 1.00 35.49 55 ALA A CA 1
ATOM 431 C C . ALA A 1 56 ? -56.382 11.785 -0.155 1.00 34.38 55 ALA A C 1
ATOM 432 O O . ALA A 1 56 ? -55.826 12.383 0.754 1.00 33.98 55 ALA A O 1
ATOM 434 N N . ILE A 1 57 ? -57.477 12.253 -0.737 1.00 32.76 56 ILE A N 1
ATOM 435 C CA . ILE A 1 57 ? -58.040 13.559 -0.382 1.00 32.47 56 ILE A CA 1
ATOM 436 C C . ILE A 1 57 ? -59.362 13.485 0.388 1.00 32.86 56 ILE A C 1
ATOM 437 O O . ILE A 1 57 ? -59.928 14.526 0.742 1.00 32.38 56 ILE A O 1
ATOM 442 N N . ALA A 1 58 ? -59.848 12.262 0.654 1.00 33.24 57 ALA A N 1
ATOM 443 C CA . ALA A 1 58 ? -61.170 12.070 1.267 1.00 33.70 57 ALA A CA 1
ATOM 444 C C . ALA A 1 58 ? -61.320 12.623 2.696 1.00 34.28 57 ALA A C 1
ATOM 445 O O . ALA A 1 58 ? -62.432 12.866 3.151 1.00 34.57 57 ALA A O 1
ATOM 447 N N . ASP A 1 59 ? -60.213 12.838 3.388 1.00 35.02 58 ASP A N 1
ATOM 448 C CA . ASP A 1 59 ? -60.253 13.423 4.725 1.00 36.21 58 ASP A CA 1
ATOM 449 C C . ASP A 1 59 ? -60.117 14.954 4.702 1.00 35.54 58 ASP A C 1
ATOM 450 O O . ASP A 1 59 ? -59.938 15.551 5.754 1.00 36.18 58 ASP A O 1
ATOM 455 N N . LYS A 1 60 ? -60.158 15.566 3.514 1.00 33.95 59 LYS A N 1
ATOM 456 C CA . LYS A 1 60 ? -59.922 17.013 3.370 1.00 33.30 59 LYS A CA 1
ATOM 457 C C . LYS A 1 60 ? -61.258 17.728 3.359 1.00 33.81 59 LYS A C 1
ATOM 458 O O . LYS A 1 60 ? -62.283 17.079 3.593 1.00 34.24 59 LYS A O 1
ATOM 464 N N . ASP A 1 61 ? -61.277 19.036 3.107 1.00 33.39 60 ASP A N 1
ATOM 465 C CA . ASP A 1 61 ? -62.540 19.765 3.028 1.00 33.69 60 ASP A CA 1
ATOM 466 C C . ASP A 1 61 ? -63.211 19.634 1.654 1.00 33.04 60 ASP A C 1
ATOM 467 O O . ASP A 1 61 ? -62.554 19.332 0.653 1.00 32.19 60 ASP A O 1
ATOM 472 N N . ILE A 1 62 ? -64.511 19.959 1.593 1.00 32.62 61 ILE A N 1
ATOM 473 C CA . ILE A 1 62 ? -65.294 19.855 0.366 1.00 30.85 61 ILE A CA 1
ATOM 474 C C . ILE A 1 62 ? -64.734 20.660 -0.799 1.00 30.58 61 ILE A C 1
ATOM 475 O O . ILE A 1 62 ? -64.693 20.154 -1.928 1.00 31.16 61 ILE A O 1
ATOM 480 N N . GLY A 1 63 ? -64.323 21.894 -0.545 1.00 30.27 62 GLY A N 1
ATOM 481 C CA . GLY A 1 63 ? -63.721 22.722 -1.576 1.00 28.80 62 GLY A CA 1
ATOM 482 C C . GLY A 1 63 ? -62.494 22.088 -2.244 1.00 28.31 62 GLY A C 1
ATOM 483 O O . GLY A 1 63 ? -62.362 22.084 -3.447 1.00 28.19 62 GLY A O 1
ATOM 484 N N . PHE A 1 64 ? -61.572 21.580 -1.458 1.00 29.34 63 PHE A N 1
ATOM 485 C CA . PHE A 1 64 ? -60.364 20.940 -1.974 1.00 30.08 63 PHE A CA 1
ATOM 486 C C . PHE A 1 64 ? -60.679 19.652 -2.711 1.00 29.46 63 PHE A C 1
ATOM 487 O O . PHE A 1 64 ? -60.065 19.336 -3.710 1.00 32.09 63 PHE A O 1
ATOM 495 N N . ILE A 1 65 ? -61.672 18.929 -2.260 1.00 29.71 64 ILE A N 1
ATOM 496 C CA . ILE A 1 65 ? -62.069 17.697 -2.939 1.00 28.43 64 ILE A CA 1
ATOM 497 C C . ILE A 1 65 ? -62.722 18.022 -4.252 1.00 28.11 64 ILE A C 1
ATOM 498 O O . ILE A 1 65 ? -62.382 17.422 -5.259 1.00 28.63 64 ILE A O 1
ATOM 503 N N . LEU A 1 66 ? -63.681 18.944 -4.271 1.00 28.14 65 LEU A N 1
ATOM 504 C CA . LEU A 1 66 ? -64.274 19.336 -5.562 1.00 28.43 65 LEU A CA 1
ATOM 505 C C . LEU A 1 66 ? -63.273 19.944 -6.574 1.00 27.90 65 LEU A C 1
ATOM 506 O O . LEU A 1 66 ? -63.435 19.796 -7.768 1.00 27.06 65 LEU A O 1
ATOM 511 N N . LYS A 1 67 ? -62.261 20.645 -6.068 1.00 28.85 66 LYS A N 1
ATOM 512 C CA . LYS A 1 67 ? -61.261 21.289 -6.886 1.00 30.46 66 LYS A CA 1
ATOM 513 C C . LYS A 1 67 ? -60.369 20.233 -7.534 1.00 29.90 66 LYS A C 1
ATOM 514 O O . LYS A 1 67 ? -60.074 20.337 -8.681 1.00 30.25 66 LYS A O 1
ATOM 520 N N . ASN A 1 68 ? -59.957 19.209 -6.801 1.00 30.17 67 ASN A N 1
ATOM 521 C CA . ASN A 1 68 ? -59.223 18.109 -7.431 1.00 30.28 67 ASN A CA 1
ATOM 522 C C . ASN A 1 68 ? -60.036 17.397 -8.481 1.00 29.75 67 ASN A C 1
ATOM 523 O O . ASN A 1 68 ? -59.548 17.181 -9.586 1.00 29.97 67 ASN A O 1
ATOM 528 N N . THR A 1 69 ? -61.280 17.085 -8.131 1.00 28.59 68 THR A N 1
ATOM 529 C CA . THR A 1 69 ? -62.224 16.504 -9.047 1.00 28.54 68 THR A CA 1
ATOM 530 C C . THR A 1 69 ? -62.372 17.349 -10.306 1.00 28.58 68 THR A C 1
ATOM 531 O O . THR A 1 69 ? -62.209 16.847 -11.423 1.00 28.42 68 THR A O 1
ATOM 535 N N . GLY A 1 70 ? -62.600 18.641 -10.160 1.00 28.61 69 GLY A N 1
ATOM 536 C CA . GLY A 1 70 ? -62.747 19.450 -11.364 1.00 29.27 69 GLY A CA 1
ATOM 537 C C . GLY A 1 70 ? -61.488 19.510 -12.193 1.00 29.77 69 GLY A C 1
ATOM 538 O O . GLY A 1 70 ? -61.521 19.453 -13.398 1.00 30.41 69 GLY A O 1
ATOM 539 N N . MET A 1 71 ? -60.364 19.583 -11.534 1.00 31.27 70 MET A N 1
ATOM 540 C CA . MET A 1 71 ? -59.115 19.752 -12.230 1.00 34.35 70 MET A CA 1
ATOM 541 C C . MET A 1 71 ? -58.816 18.489 -13.030 1.00 34.29 70 MET A C 1
ATOM 542 O O . MET A 1 71 ? -58.397 18.538 -14.173 1.00 35.06 70 MET A O 1
ATOM 547 N N . THR A 1 72 ? -59.076 17.358 -12.405 1.00 33.47 71 THR A N 1
ATOM 548 C CA . THR A 1 72 ? -58.981 16.063 -13.045 1.00 33.10 71 THR A CA 1
ATOM 549 C C . THR A 1 72 ? -59.890 15.965 -14.236 1.00 32.46 71 THR A C 1
ATOM 550 O O . THR A 1 72 ? -59.444 15.547 -15.267 1.00 33.78 71 THR A O 1
ATOM 554 N N . LEU A 1 73 ? -61.159 16.351 -14.121 1.00 32.15 72 LEU A N 1
ATOM 555 C CA . LEU A 1 73 ? -62.063 16.160 -15.261 1.00 31.64 72 LEU A CA 1
ATOM 556 C C . LEU A 1 73 ? -61.641 17.046 -16.417 1.00 31.89 72 LEU A C 1
ATOM 557 O O . LEU A 1 73 ? -61.728 16.666 -17.584 1.00 31.08 72 LEU A O 1
ATOM 562 N N . LEU A 1 74 ? -61.158 18.228 -16.059 1.00 31.88 73 LEU A N 1
ATOM 563 C CA . LEU A 1 74 ? -60.814 19.256 -17.001 1.00 33.05 73 LEU A CA 1
ATOM 564 C C . LEU A 1 74 ? -59.777 18.797 -18.020 1.00 34.49 73 LEU A C 1
ATOM 565 O O . LEU A 1 74 ? -59.889 19.141 -19.178 1.00 35.11 73 LEU A O 1
ATOM 570 N N . SER A 1 75 ? -58.789 18.009 -17.604 1.00 34.60 74 SER A N 1
ATOM 571 C CA . SER A 1 75 ? -57.718 17.659 -18.507 1.00 36.54 74 SER A CA 1
ATOM 572 C C . SER A 1 75 ? -57.765 16.194 -18.971 1.00 36.92 74 SER A C 1
ATOM 573 O O . SER A 1 75 ? -56.948 15.770 -19.780 1.00 38.27 74 SER A O 1
ATOM 576 N N . SER A 1 76 ? -58.705 15.406 -18.468 1.00 36.51 75 SER A N 1
ATOM 577 C CA . SER A 1 76 ? -58.618 13.997 -18.755 1.00 37.01 75 SER A CA 1
ATOM 578 C C . SER A 1 76 ? -59.846 13.483 -19.513 1.00 36.06 75 SER A C 1
ATOM 579 O O . SER A 1 76 ? -59.785 12.410 -20.107 1.00 35.95 75 SER A O 1
ATOM 582 N N . VAL A 1 77 ? -60.933 14.273 -19.516 1.00 34.70 76 VAL A N 1
ATOM 583 C CA . VAL A 1 77 ? -62.105 13.948 -20.275 1.00 33.89 76 VAL A CA 1
ATOM 584 C C . VAL A 1 77 ? -61.986 14.302 -21.780 1.00 34.97 76 VAL A C 1
ATOM 585 O O . VAL A 1 77 ? -62.258 13.440 -22.659 1.00 35.40 76 VAL A O 1
ATOM 589 N N . GLY A 1 78 ? -61.581 15.525 -22.102 1.00 33.08 77 GLY A N 1
ATOM 590 C CA . GLY A 1 78 ? -61.450 15.897 -23.494 1.00 32.77 77 GLY A CA 1
ATOM 591 C C . GLY A 1 78 ? -62.770 16.367 -24.091 1.00 33.44 77 GLY A C 1
ATOM 592 O O . GLY A 1 78 ? -63.835 16.199 -23.483 1.00 33.12 77 GLY A O 1
ATOM 593 N N . GLY A 1 79 ? -62.674 16.965 -25.274 1.00 32.75 78 GLY A N 1
ATOM 594 C CA . GLY A 1 79 ? -63.791 17.401 -26.070 1.00 34.24 78 GLY A CA 1
ATOM 595 C C . GLY A 1 79 ? -64.560 18.532 -25.404 1.00 35.10 78 GLY A C 1
ATOM 596 O O . GLY A 1 79 ? -64.032 19.260 -24.558 1.00 34.62 78 GLY A O 1
ATOM 597 N N . ALA A 1 80 ? -65.833 18.654 -25.782 1.00 36.40 79 ALA A N 1
ATOM 598 C CA . ALA A 1 80 ? -66.696 19.711 -25.274 1.00 36.71 79 ALA A CA 1
ATOM 599 C C . ALA A 1 80 ? -67.026 19.469 -23.818 1.00 36.10 79 ALA A C 1
ATOM 600 O O . ALA A 1 80 ? -67.073 20.411 -23.079 1.00 36.91 79 ALA A O 1
ATOM 602 N N . SER A 1 81 ? -67.199 18.225 -23.374 1.00 35.77 80 SER A N 1
ATOM 603 C CA . SER A 1 81 ? -67.770 18.044 -22.019 1.00 35.48 80 SER A CA 1
ATOM 604 C C . SER A 1 81 ? -66.763 18.161 -20.901 1.00 35.12 80 SER A C 1
ATOM 605 O O . SER A 1 81 ? -67.111 18.569 -19.788 1.00 36.16 80 SER A O 1
ATOM 608 N N . GLY A 1 82 ? -65.519 17.801 -21.186 1.00 34.75 81 GLY A N 1
ATOM 609 C CA . GLY A 1 82 ? -64.463 17.882 -20.197 1.00 34.76 81 GLY A CA 1
ATOM 610 C C . GLY A 1 82 ? -64.300 19.238 -19.560 1.00 34.31 81 GLY A C 1
ATOM 611 O O . GLY A 1 82 ? -64.326 19.341 -18.324 1.00 34.70 81 GLY A O 1
ATOM 612 N N . PRO A 1 83 ? -64.103 20.286 -20.379 1.00 34.37 82 PRO A N 1
ATOM 613 C CA . PRO A 1 83 ? -64.013 21.669 -19.885 1.00 34.44 82 PRO A CA 1
ATOM 614 C C . PRO A 1 83 ? -65.260 22.143 -19.143 1.00 33.52 82 PRO A C 1
ATOM 615 O O . PRO A 1 83 ? -65.172 22.919 -18.197 1.00 33.45 82 PRO A O 1
ATOM 619 N N . LEU A 1 84 ? -66.402 21.650 -19.566 1.00 33.27 83 LEU A N 1
ATOM 620 C CA . LEU A 1 84 ? -67.642 22.002 -18.956 1.00 33.86 83 LEU A CA 1
ATOM 621 C C . LEU A 1 84 ? -67.862 21.311 -17.580 1.00 33.86 83 LEU A C 1
ATOM 622 O O . LEU A 1 84 ? -68.179 21.963 -16.560 1.00 34.61 83 LEU A O 1
ATOM 627 N N . PHE A 1 85 ? -67.686 20.007 -17.511 1.00 33.34 84 PHE A N 1
ATOM 628 C CA . PHE A 1 85 ? -67.870 19.367 -16.210 1.00 32.58 84 PHE A CA 1
ATOM 629 C C . PHE A 1 85 ? -66.774 19.825 -15.262 1.00 31.48 84 PHE A C 1
ATOM 630 O O . PHE A 1 85 ? -66.991 19.919 -14.071 1.00 32.52 84 PHE A O 1
ATOM 638 N N . GLY A 1 86 ? -65.601 20.101 -15.788 1.00 30.69 85 GLY A N 1
ATOM 639 C CA . GLY A 1 86 ? -64.512 20.579 -14.958 1.00 31.78 85 GLY A CA 1
ATOM 640 C C . GLY A 1 86 ? -64.853 21.945 -14.393 1.00 31.95 85 GLY A C 1
ATOM 641 O O . GLY A 1 86 ? -64.665 22.181 -13.221 1.00 33.32 85 GLY A O 1
ATOM 642 N N . THR A 1 87 ? -65.374 22.832 -15.228 1.00 32.05 86 THR A N 1
ATOM 643 C CA . THR A 1 87 ? -65.825 24.164 -14.783 1.00 31.47 86 THR A CA 1
ATOM 644 C C . THR A 1 87 ? -66.909 24.042 -13.733 1.00 31.26 86 THR A C 1
ATOM 645 O O . THR A 1 87 ? -66.786 24.666 -12.688 1.00 30.52 86 THR A O 1
ATOM 649 N N . PHE A 1 88 ? -67.927 23.203 -13.968 1.00 30.13 87 PHE A N 1
ATOM 650 C CA . PHE A 1 88 ? -68.882 22.960 -12.904 1.00 29.64 87 PHE A CA 1
ATOM 651 C C . PHE A 1 88 ? -68.223 22.690 -11.531 1.00 28.87 87 PHE A C 1
ATOM 652 O O . PHE A 1 88 ? -68.509 23.382 -10.579 1.00 29.67 87 PHE A O 1
ATOM 660 N N . PHE A 1 89 ? -67.337 21.703 -11.439 1.00 27.89 88 PHE A N 1
ATOM 661 C CA . PHE A 1 89 ? -66.760 21.286 -10.172 1.00 26.83 88 PHE A CA 1
ATOM 662 C C . PHE A 1 89 ? -65.806 22.339 -9.597 1.00 28.74 88 PHE A C 1
ATOM 663 O O . PHE A 1 89 ? -65.717 22.499 -8.381 1.00 29.46 88 PHE A O 1
ATOM 671 N N . ILE A 1 90 ? -65.080 23.062 -10.469 1.00 29.75 89 ILE A N 1
ATOM 672 C CA . ILE A 1 90 ? -64.208 24.107 -10.048 1.00 30.38 89 ILE A CA 1
ATOM 673 C C . ILE A 1 90 ? -65.008 25.268 -9.427 1.00 31.93 89 ILE A C 1
ATOM 674 O O . ILE A 1 90 ? -64.652 25.763 -8.345 1.00 31.32 89 ILE A O 1
ATOM 679 N N . ARG A 1 91 ? -66.093 25.682 -10.089 1.00 32.75 90 ARG A N 1
ATOM 680 C CA . ARG A 1 91 ? -66.922 26.730 -9.548 1.00 34.64 90 ARG A CA 1
ATOM 681 C C . ARG A 1 91 ? -67.518 26.259 -8.237 1.00 35.34 90 ARG A C 1
ATOM 682 O O . ARG A 1 91 ? -67.539 27.037 -7.303 1.00 37.49 90 ARG A O 1
ATOM 690 N N . ALA A 1 92 ? -68.004 25.011 -8.151 1.00 33.89 91 ALA A N 1
ATOM 691 C CA . ALA A 1 92 ? -68.534 24.518 -6.886 1.00 33.42 91 ALA A CA 1
ATOM 692 C C . ALA A 1 92 ? -67.439 24.543 -5.826 1.00 34.49 91 ALA A C 1
ATOM 693 O O . ALA A 1 92 ? -67.660 24.838 -4.663 1.00 34.66 91 ALA A O 1
ATOM 695 N N . ALA A 1 93 ? -66.221 24.236 -6.228 1.00 35.02 92 ALA A N 1
ATOM 696 C CA . ALA A 1 93 ? -65.161 24.135 -5.250 1.00 35.24 92 ALA A CA 1
ATOM 697 C C . ALA A 1 93 ? -64.878 25.511 -4.656 1.00 35.82 92 ALA A C 1
ATOM 698 O O . ALA A 1 93 ? -64.566 25.617 -3.471 1.00 35.33 92 ALA A O 1
ATOM 700 N N . GLN A 1 94 ? -65.015 26.570 -5.453 1.00 36.46 93 GLN A N 1
ATOM 701 C CA . GLN A 1 94 ? -64.639 27.895 -4.914 1.00 38.92 93 GLN A CA 1
ATOM 702 C C . GLN A 1 94 ? -65.691 28.460 -3.981 1.00 38.95 93 GLN A C 1
ATOM 703 O O . GLN A 1 94 ? -65.420 29.355 -3.175 1.00 39.50 93 GLN A O 1
ATOM 709 N N . ALA A 1 95 ? -66.871 27.863 -4.043 1.00 38.15 94 ALA A N 1
ATOM 710 C CA . ALA A 1 95 ? -67.946 28.291 -3.181 1.00 38.90 94 ALA A CA 1
ATOM 711 C C . ALA A 1 95 ? -67.912 27.535 -1.843 1.00 38.21 94 ALA A C 1
ATOM 712 O O . ALA A 1 95 ? -68.567 27.916 -0.900 1.00 38.25 94 ALA A O 1
ATOM 714 N N . THR A 1 96 ? -67.147 26.456 -1.775 1.00 36.18 95 THR A N 1
ATOM 715 C CA . THR A 1 96 ? -67.229 25.603 -0.633 1.00 35.40 95 THR A CA 1
ATOM 716 C C . THR A 1 96 ? -65.885 25.485 0.068 1.00 34.93 95 THR A C 1
ATOM 717 O O . THR A 1 96 ? -65.646 24.547 0.814 1.00 34.80 95 THR A O 1
ATOM 721 N N . GLN A 1 97 ? -64.989 26.420 -0.187 1.00 34.46 96 GLN A N 1
ATOM 722 C CA . GLN A 1 97 ? -63.695 26.375 0.460 1.00 34.44 96 GLN A CA 1
ATOM 723 C C . GLN A 1 97 ? -63.804 26.122 1.975 1.00 34.08 96 GLN A C 1
ATOM 724 O O . GLN A 1 97 ? -64.526 26.841 2.684 1.00 34.85 96 GLN A O 1
ATOM 730 N N . ALA A 1 98 ? -63.041 25.146 2.467 1.00 33.32 97 ALA A N 1
ATOM 731 C CA . ALA A 1 98 ? -62.980 24.785 3.912 1.00 34.26 97 ALA A CA 1
ATOM 732 C C . ALA A 1 98 ? -64.258 24.162 4.522 1.00 34.87 97 ALA A C 1
ATOM 733 O O . ALA A 1 98 ? -64.260 23.771 5.697 1.00 35.57 97 ALA A O 1
ATOM 735 N N . ARG A 1 99 ? -65.329 24.068 3.746 1.00 35.49 98 ARG A N 1
ATOM 736 C CA . ARG A 1 99 ? -66.570 23.450 4.245 1.00 37.34 98 ARG A CA 1
ATOM 737 C C . ARG A 1 99 ? -66.378 22.003 4.603 1.00 37.95 98 ARG A C 1
ATOM 738 O O . ARG A 1 99 ? -65.656 21.281 3.914 1.00 38.54 98 ARG A O 1
ATOM 746 N N . GLN A 1 100 ? -67.042 21.570 5.663 1.00 39.67 99 GLN A N 1
ATOM 747 C CA . GLN A 1 100 ? -67.151 20.139 5.966 1.00 40.25 99 GLN A CA 1
ATOM 748 C C . GLN A 1 100 ? -68.585 19.611 5.900 1.00 39.44 99 GLN A C 1
ATOM 749 O O . GLN A 1 100 ? -68.836 18.429 6.167 1.00 39.17 99 GLN A O 1
ATOM 755 N N . SER A 1 101 ? -69.519 20.491 5.554 1.00 38.43 100 SER A N 1
ATOM 756 C CA . SER A 1 101 ? -70.942 20.233 5.652 1.00 39.06 100 SER A CA 1
ATOM 757 C C . SER A 1 101 ? -71.649 21.397 4.982 1.00 38.28 100 SER A C 1
ATOM 758 O O . SER A 1 101 ? -71.229 22.556 5.149 1.00 38.85 100 SER A O 1
ATOM 761 N N . LEU A 1 102 ? -72.699 21.109 4.231 1.00 36.91 101 LEU A N 1
ATOM 762 C CA . LEU A 1 102 ? -73.471 22.151 3.553 1.00 37.50 101 LEU A CA 1
ATOM 763 C C . LEU A 1 102 ? -74.968 22.066 3.851 1.00 37.83 101 LEU A C 1
ATOM 764 O O . LEU A 1 102 ? -75.558 20.985 3.680 1.00 37.91 101 LEU A O 1
ATOM 769 N N . THR A 1 103 ? -75.599 23.180 4.232 1.00 37.82 102 THR A N 1
ATOM 770 C CA . THR A 1 103 ? -77.075 23.204 4.375 1.00 38.48 102 THR A CA 1
ATOM 771 C C . THR A 1 103 ? -77.684 23.165 3.004 1.00 38.07 102 THR A C 1
ATOM 772 O O . THR A 1 103 ? -77.012 23.434 2.011 1.00 39.04 102 THR A O 1
ATOM 776 N N . LEU A 1 104 ? -78.969 22.914 2.947 1.00 38.65 103 LEU A N 1
ATOM 777 C CA . LEU A 1 104 ? -79.649 22.866 1.676 1.00 38.90 103 LEU A CA 1
ATOM 778 C C . LEU A 1 104 ? -79.536 24.210 0.926 1.00 39.86 103 LEU A C 1
ATOM 779 O O . LEU A 1 104 ? -79.384 24.216 -0.311 1.00 40.01 103 LEU A O 1
ATOM 784 N N . GLU A 1 105 ? -79.580 25.337 1.651 1.00 40.49 104 GLU A N 1
ATOM 785 C CA . GLU A 1 105 ? -79.405 26.625 0.981 1.00 42.10 104 GLU A CA 1
ATOM 786 C C . GLU A 1 105 ? -78.042 26.698 0.265 1.00 40.29 104 GLU A C 1
ATOM 787 O O . GLU A 1 105 ? -77.939 27.176 -0.880 1.00 38.85 104 GLU A O 1
ATOM 793 N N . GLU A 1 106 ? -77.031 26.200 0.972 1.00 39.92 105 GLU A N 1
ATOM 794 C CA . GLU A 1 106 ? -75.621 26.182 0.534 1.00 40.13 105 GLU A CA 1
ATOM 795 C C . GLU A 1 106 ? -75.387 25.243 -0.638 1.00 39.11 105 GLU A C 1
ATOM 796 O O . GLU A 1 106 ? -74.698 25.598 -1.591 1.00 38.66 105 GLU A O 1
ATOM 802 N N . LEU A 1 107 ? -76.024 24.082 -0.584 1.00 38.13 106 LEU A N 1
ATOM 803 C CA . LEU A 1 107 ? -75.931 23.126 -1.641 1.00 37.54 106 LEU A CA 1
ATOM 804 C C . LEU A 1 107 ? -76.514 23.760 -2.884 1.00 37.82 106 LEU A C 1
ATOM 805 O O . LEU A 1 107 ? -75.971 23.634 -3.996 1.00 37.06 106 LEU A O 1
ATOM 810 N N . TYR A 1 108 ? -77.642 24.451 -2.708 1.00 38.37 107 TYR A N 1
ATOM 811 C CA . TYR A 1 108 ? -78.262 25.144 -3.830 1.00 38.51 107 TYR A CA 1
ATOM 812 C C . TYR A 1 108 ? -77.311 26.217 -4.414 1.00 38.46 107 TYR A C 1
ATOM 813 O O . TYR A 1 108 ? -77.215 26.365 -5.640 1.00 38.22 107 TYR A O 1
ATOM 822 N N . GLN A 1 109 ? -76.560 26.909 -3.551 1.00 38.91 108 GLN A N 1
ATOM 823 C CA . GLN A 1 109 ? -75.691 28.020 -4.016 1.00 39.57 108 GLN A CA 1
ATOM 824 C C . GLN A 1 109 ? -74.571 27.429 -4.827 1.00 37.62 108 GLN A C 1
ATOM 825 O O . GLN A 1 109 ? -74.163 27.976 -5.840 1.00 37.05 108 GLN A O 1
ATOM 831 N N . MET A 1 110 ? -74.087 26.303 -4.332 1.00 36.30 109 MET A N 1
ATOM 832 C CA . MET A 1 110 ? -73.003 25.577 -4.935 1.00 36.26 109 MET A CA 1
ATOM 833 C C . MET A 1 110 ? -73.348 25.182 -6.367 1.00 35.12 109 MET A C 1
ATOM 834 O O . MET A 1 110 ? -72.616 25.525 -7.275 1.00 34.50 109 MET A O 1
ATOM 839 N N . PHE A 1 111 ? -74.480 24.488 -6.535 1.00 34.42 110 PHE A N 1
ATOM 840 C CA . PHE A 1 111 ? -75.008 24.137 -7.860 1.00 33.82 110 PHE A CA 1
ATOM 841 C C . PHE A 1 111 ? -75.288 25.299 -8.754 1.00 34.14 110 PHE A C 1
ATOM 842 O O . PHE A 1 111 ? -74.966 25.225 -9.929 1.00 33.52 110 PHE A O 1
ATOM 850 N N . ARG A 1 112 ? -75.909 26.355 -8.195 1.00 35.05 111 ARG A N 1
ATOM 851 C CA . ARG A 1 112 ? -76.061 27.610 -8.914 1.00 36.85 111 ARG A CA 1
ATOM 852 C C . ARG A 1 112 ? -74.739 28.127 -9.542 1.00 36.31 111 ARG A C 1
ATOM 853 O O . ARG A 1 112 ? -74.661 28.306 -10.750 1.00 36.47 111 ARG A O 1
ATOM 861 N N . ASP A 1 113 ? -73.725 28.382 -8.727 1.00 36.02 112 ASP A N 1
ATOM 862 C CA . ASP A 1 113 ? -72.433 28.829 -9.230 1.00 37.21 112 ASP A CA 1
ATOM 863 C C . ASP A 1 113 ? -71.831 27.818 -10.267 1.00 35.93 112 ASP A C 1
ATOM 864 O O . ASP A 1 113 ? -71.454 28.179 -11.399 1.00 35.03 112 ASP A O 1
ATOM 869 N N . GLY A 1 114 ? -71.769 26.552 -9.855 1.00 34.36 113 GLY A N 1
ATOM 870 C CA . GLY A 1 114 ? -71.487 25.480 -10.796 1.00 33.59 113 GLY A CA 1
ATOM 871 C C . GLY A 1 114 ? -72.130 25.712 -12.155 1.00 33.75 113 GLY A C 1
ATOM 872 O O . GLY A 1 114 ? -71.427 25.883 -13.157 1.00 31.95 113 GLY A O 1
ATOM 873 N N . ALA A 1 115 ? -73.470 25.691 -12.191 1.00 33.62 114 ALA A N 1
ATOM 874 C CA . ALA A 1 115 ? -74.201 25.907 -13.451 1.00 33.91 114 ALA A CA 1
ATOM 875 C C . ALA A 1 115 ? -73.900 27.248 -14.191 1.00 34.30 114 ALA A C 1
ATOM 876 O O . ALA A 1 115 ? -73.806 27.275 -15.421 1.00 34.52 114 ALA A O 1
ATOM 878 N N . ASP A 1 116 ? -73.740 28.346 -13.453 1.00 35.05 115 ASP A N 1
ATOM 879 C CA . ASP A 1 116 ? -73.417 29.642 -14.056 1.00 36.96 115 ASP A CA 1
ATOM 880 C C . ASP A 1 116 ? -72.103 29.522 -14.765 1.00 36.45 115 ASP A C 1
ATOM 881 O O . ASP A 1 116 ? -71.925 30.009 -15.903 1.00 36.45 115 ASP A O 1
ATOM 886 N N . GLY A 1 117 ? -71.182 28.850 -14.082 1.00 35.63 116 GLY A N 1
ATOM 887 C CA . GLY A 1 117 ? -69.917 28.487 -14.669 1.00 34.45 116 GLY A CA 1
ATOM 888 C C . GLY A 1 117 ? -70.055 27.787 -16.002 1.00 33.98 116 GLY A C 1
ATOM 889 O O . GLY A 1 117 ? -69.385 28.169 -16.959 1.00 32.97 116 GLY A O 1
ATOM 890 N N . VAL A 1 118 ? -70.910 26.774 -16.093 1.00 34.45 117 VAL A N 1
ATOM 891 C CA . VAL A 1 118 ? -71.003 26.051 -17.370 1.00 35.64 117 VAL A CA 1
ATOM 892 C C . VAL A 1 118 ? -71.742 26.767 -18.497 1.00 36.90 117 VAL A C 1
ATOM 893 O O . VAL A 1 118 ? -71.398 26.611 -19.663 1.00 37.67 117 VAL A O 1
ATOM 897 N N . ILE A 1 119 ? -72.749 27.550 -18.143 1.00 37.93 118 ILE A N 1
ATOM 898 C CA . ILE A 1 119 ? -73.408 28.408 -19.060 1.00 37.64 118 ILE A CA 1
ATOM 899 C C . ILE A 1 119 ? -72.439 29.490 -19.556 1.00 38.40 118 ILE A C 1
ATOM 900 O O . ILE A 1 119 ? -72.355 29.766 -20.747 1.00 39.05 118 ILE A O 1
ATOM 905 N N . SER A 1 120 ? -71.692 30.107 -18.656 1.00 38.32 119 SER A N 1
ATOM 906 C CA . SER A 1 120 ? -70.812 31.186 -19.071 1.00 39.21 119 SER A CA 1
ATOM 907 C C . SER A 1 120 ? -69.735 30.705 -20.065 1.00 39.50 119 SER A C 1
ATOM 908 O O . SER A 1 120 ? -69.446 31.353 -21.076 1.00 39.29 119 SER A O 1
ATOM 911 N N . ARG A 1 121 ? -69.162 29.539 -19.781 1.00 39.08 120 ARG A N 1
ATOM 912 C CA . ARG A 1 121 ? -68.092 28.984 -20.576 1.00 39.45 120 ARG A CA 1
ATOM 913 C C . ARG A 1 121 ? -68.611 28.433 -21.901 1.00 39.64 120 ARG A C 1
ATOM 914 O O . ARG A 1 121 ? -67.958 28.577 -22.911 1.00 40.77 120 ARG A O 1
ATOM 922 N N . GLY A 1 122 ? -69.770 27.791 -21.902 1.00 38.63 121 GLY A N 1
ATOM 923 C CA . GLY A 1 122 ? -70.268 27.173 -23.125 1.00 40.02 121 GLY A CA 1
ATOM 924 C C . GLY A 1 122 ? -71.382 27.907 -23.896 1.00 41.04 121 GLY A C 1
ATOM 925 O O . GLY A 1 122 ? -71.711 27.536 -25.045 1.00 39.22 121 GLY A O 1
ATOM 926 N N . LYS A 1 123 ? -71.953 28.943 -23.259 1.00 42.03 122 LYS A N 1
ATOM 927 C CA . LYS A 1 123 ? -72.889 29.874 -23.913 1.00 44.10 122 LYS A CA 1
ATOM 928 C C . LYS A 1 123 ? -74.177 29.183 -24.356 1.00 44.34 122 LYS A C 1
ATOM 929 O O . LYS A 1 123 ? -74.819 29.616 -25.291 1.00 45.99 122 LYS A O 1
ATOM 935 N N . ALA A 1 124 ? -74.530 28.086 -23.706 1.00 43.97 123 ALA A N 1
ATOM 936 C CA . ALA A 1 124 ? -75.709 27.331 -24.113 1.00 44.94 123 ALA A CA 1
ATOM 937 C C . ALA A 1 124 ? -76.984 27.993 -23.553 1.00 45.61 123 ALA A C 1
ATOM 938 O O . ALA A 1 124 ? -76.953 28.623 -22.491 1.00 44.68 123 ALA A O 1
ATOM 940 N N . GLU A 1 125 ? -78.083 27.881 -24.302 1.00 47.35 124 GLU A N 1
ATOM 941 C CA . GLU A 1 125 ? -79.346 28.494 -23.914 1.00 49.56 124 GLU A CA 1
ATOM 942 C C . GLU A 1 125 ? -80.323 27.349 -23.705 1.00 49.17 124 GLU A C 1
ATOM 943 O O . GLU A 1 125 ? -80.044 26.234 -24.178 1.00 48.73 124 GLU A O 1
ATOM 949 N N . PRO A 1 126 ? -81.478 27.618 -23.023 1.00 49.19 125 PRO A N 1
ATOM 950 C CA . PRO A 1 126 ? -82.585 26.630 -22.964 1.00 48.92 125 PRO A CA 1
ATOM 951 C C . PRO A 1 126 ? -82.993 26.163 -24.354 1.00 48.83 125 PRO A C 1
ATOM 952 O O . PRO A 1 126 ? -83.142 26.989 -25.249 1.00 49.10 125 PRO A O 1
ATOM 956 N N . GLY A 1 127 ? -83.149 24.850 -24.540 1.00 48.34 126 GLY A N 1
ATOM 957 C CA . GLY A 1 127 ? -83.542 24.314 -25.861 1.00 48.37 126 GLY A CA 1
ATOM 958 C C . GLY A 1 127 ? -82.405 24.106 -26.873 1.00 47.94 126 GLY A C 1
ATOM 959 O O . GLY A 1 127 ? -82.652 23.663 -28.004 1.00 47.45 126 GLY A O 1
ATOM 960 N N . ASP A 1 128 ? -81.162 24.399 -26.461 1.00 46.88 127 ASP A N 1
ATOM 961 C CA . ASP A 1 128 ? -79.982 24.203 -27.331 1.00 47.04 127 ASP A CA 1
ATOM 962 C C . ASP A 1 128 ? -79.585 22.715 -27.482 1.00 45.78 127 ASP A C 1
ATOM 963 O O . ASP A 1 128 ? -78.814 22.360 -28.372 1.00 46.35 127 ASP A O 1
ATOM 968 N N . LYS A 1 129 ? -80.162 21.873 -26.616 1.00 44.57 128 LYS A N 1
ATOM 969 C CA . LYS A 1 129 ? -79.974 20.426 -26.560 1.00 43.26 128 LYS A CA 1
ATOM 970 C C . LYS A 1 129 ? -78.595 20.041 -25.979 1.00 42.35 128 LYS A C 1
ATOM 971 O O . LYS A 1 129 ? -77.800 19.367 -26.630 1.00 41.45 128 LYS A O 1
ATOM 977 N N . THR A 1 130 ? -78.328 20.487 -24.751 1.00 41.39 129 THR A N 1
ATOM 978 C CA . THR A 1 130 ? -77.033 20.251 -24.114 1.00 41.19 129 THR A CA 1
ATOM 979 C C . THR A 1 130 ? -77.268 19.884 -22.671 1.00 40.75 129 THR A C 1
ATOM 980 O O . THR A 1 130 ? -78.402 19.780 -22.245 1.00 41.73 129 THR A O 1
ATOM 984 N N . MET A 1 131 ? -76.176 19.726 -21.923 1.00 40.15 130 MET A N 1
ATOM 985 C CA . MET A 1 131 ? -76.205 19.436 -20.487 1.00 39.05 130 MET A CA 1
ATOM 986 C C . MET A 1 131 ? -76.845 20.573 -19.668 1.00 39.49 130 MET A C 1
ATOM 987 O O . MET A 1 131 ? -77.262 20.360 -18.512 1.00 39.19 130 MET A O 1
ATOM 992 N N . CYS A 1 132 ? -76.892 21.780 -20.237 1.00 39.99 131 CYS A N 1
ATOM 993 C CA . CYS A 1 132 ? -77.482 22.918 -19.503 1.00 41.92 131 CYS A CA 1
ATOM 994 C C . CYS A 1 132 ? -79.005 22.804 -19.452 1.00 41.87 131 CYS A C 1
ATOM 995 O O . CYS A 1 132 ? -79.656 23.401 -18.577 1.00 42.90 131 CYS A O 1
ATOM 998 N N . ASP A 1 133 ? -79.566 22.026 -20.377 1.00 41.11 132 ASP A N 1
ATOM 999 C CA . ASP A 1 133 ? -80.996 21.712 -20.327 1.00 41.68 132 ASP A CA 1
ATOM 1000 C C . ASP A 1 133 ? -81.388 20.825 -19.135 1.00 41.39 132 ASP A C 1
ATOM 1001 O O . ASP A 1 133 ? -82.572 20.618 -18.909 1.00 43.34 132 ASP A O 1
ATOM 1006 N N . VAL A 1 134 ? -80.406 20.302 -18.390 1.00 39.82 133 VAL A N 1
ATOM 1007 C CA . VAL A 1 134 ? -80.646 19.565 -17.151 1.00 38.36 133 VAL A CA 1
ATOM 1008 C C . VAL A 1 134 ? -80.182 20.376 -15.970 1.00 38.16 133 VAL A C 1
ATOM 1009 O O . VAL A 1 134 ? -80.839 20.354 -14.939 1.00 38.70 133 VAL A O 1
ATOM 1013 N N . TRP A 1 135 ? -79.057 21.102 -16.110 1.00 36.97 134 TRP A N 1
ATOM 1014 C CA . TRP A 1 135 ? -78.500 21.865 -14.999 1.00 35.78 134 TRP A CA 1
ATOM 1015 C C . TRP A 1 135 ? -79.462 23.005 -14.565 1.00 36.08 134 TRP A C 1
ATOM 1016 O O . TRP A 1 135 ? -79.658 23.227 -13.385 1.00 35.77 134 TRP A O 1
ATOM 1027 N N . VAL A 1 136 ? -80.018 23.737 -15.515 1.00 35.76 135 VAL A N 1
ATOM 1028 C CA . VAL A 1 136 ? -80.857 24.859 -15.179 1.00 37.24 135 VAL A CA 1
ATOM 1029 C C . VAL A 1 136 ? -82.085 24.385 -14.337 1.00 37.96 135 VAL A C 1
ATOM 1030 O O . VAL A 1 136 ? -82.252 24.843 -13.208 1.00 37.69 135 VAL A O 1
ATOM 1034 N N . PRO A 1 137 ? -82.863 23.392 -14.825 1.00 38.31 136 PRO A N 1
ATOM 1035 C CA . PRO A 1 137 ? -83.960 22.882 -13.964 1.00 38.62 136 PRO A CA 1
ATOM 1036 C C . PRO A 1 137 ? -83.521 22.265 -12.640 1.00 37.66 136 PRO A C 1
ATOM 1037 O O . PRO A 1 137 ? -84.194 22.447 -11.617 1.00 37.82 136 PRO A O 1
ATOM 1041 N N . VAL A 1 138 ? -82.393 21.560 -12.643 1.00 36.86 137 VAL A N 1
ATOM 1042 C CA . VAL A 1 138 ? -81.854 21.044 -11.390 1.00 35.46 137 VAL A CA 1
ATOM 1043 C C . VAL A 1 138 ? -81.615 22.116 -10.345 1.00 34.64 137 VAL A C 1
ATOM 1044 O O . VAL A 1 138 ? -81.883 21.914 -9.183 1.00 33.79 137 VAL A O 1
ATOM 1048 N N . VAL A 1 139 ? -81.092 23.247 -10.776 1.00 35.26 138 VAL A N 1
ATOM 1049 C CA . VAL A 1 139 ? -80.791 24.346 -9.879 1.00 36.98 138 VAL A CA 1
ATOM 1050 C C . VAL A 1 139 ? -82.096 24.989 -9.389 1.00 38.25 138 VAL A C 1
ATOM 1051 O O . VAL A 1 139 ? -82.254 25.293 -8.199 1.00 38.29 138 VAL A O 1
ATOM 1055 N N . GLU A 1 140 ? -83.045 25.129 -10.307 1.00 39.51 139 GLU A N 1
ATOM 1056 C CA . GLU A 1 140 ? -84.347 25.680 -9.970 1.00 41.78 139 GLU A CA 1
ATOM 1057 C C . GLU A 1 140 ? -85.036 24.732 -8.979 1.00 42.20 139 GLU A C 1
ATOM 1058 O O . GLU A 1 140 ? -85.630 25.174 -8.015 1.00 43.51 139 GLU A O 1
ATOM 1064 N N . SER A 1 141 ? -84.869 23.427 -9.162 1.00 41.65 140 SER A N 1
ATOM 1065 C CA . SER A 1 141 ? -85.459 22.474 -8.230 1.00 41.93 140 SER A CA 1
ATOM 1066 C C . SER A 1 141 ? -84.881 22.605 -6.792 1.00 41.50 140 SER A C 1
ATOM 1067 O O . SER A 1 141 ? -85.603 22.613 -5.803 1.00 42.23 140 SER A O 1
ATOM 1070 N N . LEU A 1 142 ? -83.578 22.728 -6.687 1.00 40.56 141 LEU A N 1
ATOM 1071 C CA . LEU A 1 142 ? -82.964 22.880 -5.373 1.00 40.51 141 LEU A CA 1
ATOM 1072 C C . LEU A 1 142 ? -83.337 24.186 -4.728 1.00 41.08 141 LEU A C 1
ATOM 1073 O O . LEU A 1 142 ? -83.439 24.238 -3.511 1.00 42.08 141 LEU A O 1
ATOM 1078 N N . ARG A 1 143 ? -83.491 25.240 -5.521 1.00 41.13 142 ARG A N 1
ATOM 1079 C CA . ARG A 1 143 ? -83.954 26.512 -5.001 1.00 42.72 142 ARG A CA 1
ATOM 1080 C C . ARG A 1 143 ? -85.375 26.387 -4.397 1.00 44.13 142 ARG A C 1
ATOM 1081 O O . ARG A 1 143 ? -85.652 26.928 -3.334 1.00 44.84 142 ARG A O 1
ATOM 1089 N N . GLN A 1 144 ? -86.276 25.677 -5.069 1.00 44.87 143 GLN A N 1
ATOM 1090 C CA . GLN A 1 144 ? -87.634 25.537 -4.529 1.00 46.12 143 GLN A CA 1
ATOM 1091 C C . GLN A 1 144 ? -87.600 24.726 -3.232 1.00 46.08 143 GLN A C 1
ATOM 1092 O O . GLN A 1 144 ? -88.278 25.090 -2.266 1.00 46.50 143 GLN A O 1
ATOM 1098 N N . SER A 1 145 ? -86.795 23.657 -3.202 1.00 44.84 144 SER A N 1
ATOM 1099 C CA . SER A 1 145 ? -86.695 22.797 -2.010 1.00 44.89 144 SER A CA 1
ATOM 1100 C C . SER A 1 145 ? -86.146 23.540 -0.797 1.00 45.39 144 SER A C 1
ATOM 1101 O O . SER A 1 145 ? -86.530 23.286 0.340 1.00 45.16 144 SER A O 1
ATOM 1104 N N . SER A 1 146 ? -85.195 24.419 -1.065 1.00 45.81 145 SER A N 1
ATOM 1105 C CA . SER A 1 146 ? -84.603 25.284 -0.059 1.00 47.39 145 SER A CA 1
ATOM 1106 C C . SER A 1 146 ? -85.636 26.255 0.539 1.00 48.86 145 SER A C 1
ATOM 1107 O O . SER A 1 146 ? -85.674 26.436 1.742 1.00 49.91 145 SER A O 1
ATOM 1110 N N . GLU A 1 147 ? -86.461 26.872 -0.310 1.00 50.39 146 GLU A N 1
ATOM 1111 C CA . GLU A 1 147 ? -87.589 27.722 0.125 1.00 53.27 146 GLU A CA 1
ATOM 1112 C C . GLU A 1 147 ? -88.549 26.960 1.016 1.00 53.46 146 GLU A C 1
ATOM 1113 O O . GLU A 1 147 ? -88.999 27.486 2.041 1.00 54.18 146 GLU A O 1
ATOM 1119 N N . GLN A 1 148 ? -88.903 25.745 0.587 1.00 52.30 147 GLN A N 1
ATOM 1120 C CA . GLN A 1 148 ? -89.862 24.927 1.328 1.00 52.94 147 GLN A CA 1
ATOM 1121 C C . GLN A 1 148 ? -89.220 24.251 2.529 1.00 52.83 147 GLN A C 1
ATOM 1122 O O . GLN A 1 148 ? -89.911 23.629 3.322 1.00 53.69 147 GLN A O 1
ATOM 1128 N N . ASN A 1 149 ? -87.897 24.373 2.663 1.00 51.72 148 ASN A N 1
ATOM 1129 C CA . ASN A 1 149 ? -87.186 23.824 3.825 1.00 51.16 148 ASN A CA 1
ATOM 1130 C C . ASN A 1 149 ? -87.151 22.326 3.940 1.00 49.60 148 ASN A C 1
ATOM 1131 O O . ASN A 1 149 ? -86.981 21.795 5.038 1.00 51.04 148 ASN A O 1
ATOM 1136 N N . LEU A 1 150 ? -87.307 21.652 2.813 1.00 47.32 149 LEU A N 1
ATOM 1137 C CA . LEU A 1 150 ? -87.148 20.204 2.716 1.00 45.85 149 LEU A CA 1
ATOM 1138 C C . LEU A 1 150 ? -85.827 19.695 3.315 1.00 45.06 149 LEU A C 1
ATOM 1139 O O . LEU A 1 150 ? -84.842 20.415 3.385 1.00 45.12 149 LEU A O 1
ATOM 1144 N N . SER A 1 151 ? -85.822 18.469 3.807 1.00 45.05 150 SER A N 1
ATOM 1145 C CA . SER A 1 151 ? -84.579 17.837 4.209 1.00 44.34 150 SER A CA 1
ATOM 1146 C C . SER A 1 151 ? -83.653 17.665 2.964 1.00 42.47 150 SER A C 1
ATOM 1147 O O . SER A 1 151 ? -84.145 17.617 1.821 1.00 41.50 150 SER A O 1
ATOM 1150 N N . VAL A 1 152 ? -82.341 17.553 3.185 1.00 41.57 151 VAL A N 1
ATOM 1151 C CA . VAL A 1 152 ? -81.396 17.294 2.077 1.00 40.93 151 VAL A CA 1
ATOM 1152 C C . VAL A 1 152 ? -81.761 16.016 1.272 1.00 41.07 151 VAL A C 1
ATOM 1153 O O . VAL A 1 152 ? -81.931 16.088 0.059 1.00 41.30 151 VAL A O 1
ATOM 1157 N N . PRO A 1 153 ? -81.956 14.861 1.941 1.00 41.69 152 PRO A N 1
ATOM 1158 C CA . PRO A 1 153 ? -82.329 13.670 1.154 1.00 41.28 152 PRO A CA 1
ATOM 1159 C C . PRO A 1 153 ? -83.629 13.793 0.343 1.00 40.73 152 PRO A C 1
ATOM 1160 O O . PRO A 1 153 ? -83.655 13.339 -0.809 1.00 40.37 152 PRO A O 1
ATOM 1164 N N . VAL A 1 154 ? -84.682 14.415 0.879 1.00 40.96 153 VAL A N 1
ATOM 1165 C CA . VAL A 1 154 ? -85.857 14.620 0.009 1.00 39.93 153 VAL A CA 1
ATOM 1166 C C . VAL A 1 154 ? -85.586 15.617 -1.115 1.00 38.88 153 VAL A C 1
ATOM 1167 O O . VAL A 1 154 ? -86.040 15.393 -2.258 1.00 39.10 153 VAL A O 1
ATOM 1171 N N . ALA A 1 155 ? -84.800 16.661 -0.829 1.00 37.06 154 ALA A N 1
ATOM 1172 C CA . ALA A 1 155 ? -84.513 17.695 -1.833 1.00 35.73 154 ALA A CA 1
ATOM 1173 C C . ALA A 1 155 ? -83.790 17.051 -2.995 1.00 34.51 154 ALA A C 1
ATOM 1174 O O . ALA A 1 155 ? -84.136 17.248 -4.174 1.00 34.45 154 ALA A O 1
ATOM 1176 N N . LEU A 1 156 ? -82.805 16.236 -2.647 1.00 33.67 155 LEU A N 1
ATOM 1177 C CA . LEU A 1 156 ? -81.982 15.588 -3.648 1.00 32.77 155 LEU A CA 1
ATOM 1178 C C . LEU A 1 156 ? -82.742 14.521 -4.458 1.00 33.54 155 LEU A C 1
ATOM 1179 O O . LEU A 1 156 ? -82.495 14.401 -5.649 1.00 34.40 155 LEU A O 1
ATOM 1184 N N . GLU A 1 157 ? -83.669 13.781 -3.859 1.00 33.91 156 GLU A N 1
ATOM 1185 C CA . GLU A 1 157 ? -84.600 12.938 -4.655 1.00 35.92 156 GLU A CA 1
ATOM 1186 C C . GLU A 1 157 ? -85.431 13.723 -5.655 1.00 36.69 156 GLU A C 1
ATOM 1187 O O . GLU A 1 157 ? -85.649 13.250 -6.767 1.00 38.68 156 GLU A O 1
ATOM 1193 N N . ALA A 1 158 ? -85.890 14.915 -5.266 1.00 36.69 157 ALA A N 1
ATOM 1194 C CA . ALA A 1 158 ? -86.653 15.780 -6.151 1.00 37.06 157 ALA A CA 1
ATOM 1195 C C . ALA A 1 158 ? -85.793 16.277 -7.325 1.00 37.76 157 ALA A C 1
ATOM 1196 O O . ALA A 1 158 ? -86.212 16.229 -8.477 1.00 38.41 157 ALA A O 1
ATOM 1198 N N . ALA A 1 159 ? -84.571 16.706 -7.038 1.00 37.24 158 ALA A N 1
ATOM 1199 C CA . ALA A 1 159 ? -83.728 17.225 -8.091 1.00 38.15 158 ALA A CA 1
ATOM 1200 C C . ALA A 1 159 ? -83.324 16.080 -9.034 1.00 38.18 158 ALA A C 1
ATOM 1201 O O . ALA A 1 159 ? -83.299 16.231 -10.251 1.00 37.50 158 ALA A O 1
ATOM 1203 N N . SER A 1 160 ? -83.061 14.919 -8.462 1.00 38.90 159 SER A N 1
ATOM 1204 C CA . SER A 1 160 ? -82.815 13.729 -9.276 1.00 40.62 159 SER A CA 1
ATOM 1205 C C . SER A 1 160 ? -83.990 13.367 -10.229 1.00 42.05 159 SER A C 1
ATOM 1206 O O . SER A 1 160 ? -83.752 13.032 -11.422 1.00 41.87 159 SER A O 1
ATOM 1209 N N . SER A 1 161 ? -85.236 13.428 -9.723 1.00 42.73 160 SER A N 1
ATOM 1210 C CA . SER A 1 161 ? -86.438 13.147 -10.565 1.00 43.99 160 SER A CA 1
ATOM 1211 C C . SER A 1 161 ? -86.600 14.187 -11.679 1.00 43.22 160 SER A C 1
ATOM 1212 O O . SER A 1 161 ? -86.970 13.844 -12.818 1.00 43.48 160 SER A O 1
ATOM 1215 N N . ILE A 1 162 ? -86.390 15.450 -11.310 1.00 41.79 161 ILE A N 1
ATOM 1216 C CA . ILE A 1 162 ? -86.341 16.578 -12.245 1.00 41.65 161 ILE A CA 1
ATOM 1217 C C . ILE A 1 162 ? -85.228 16.382 -13.305 1.00 41.06 161 ILE A C 1
ATOM 1218 O O . ILE A 1 162 ? -85.436 16.610 -14.496 1.00 40.65 161 ILE A O 1
ATOM 1223 N N . ALA A 1 163 ? -84.046 15.963 -12.863 1.00 40.91 162 ALA A N 1
ATOM 1224 C CA . ALA A 1 163 ? -82.941 15.690 -13.780 1.00 40.85 162 ALA A CA 1
ATOM 1225 C C . ALA A 1 163 ? -83.360 14.653 -14.851 1.00 41.48 162 ALA A C 1
ATOM 1226 O O . ALA A 1 163 ? -83.007 14.750 -16.027 1.00 40.09 162 ALA A O 1
ATOM 1228 N N . GLU A 1 164 ? -84.156 13.681 -14.439 1.00 43.38 163 GLU A N 1
ATOM 1229 C CA . GLU A 1 164 ? -84.579 12.651 -15.357 1.00 45.56 163 GLU A CA 1
ATOM 1230 C C . GLU A 1 164 ? -85.491 13.203 -16.446 1.00 46.11 163 GLU A C 1
ATOM 1231 O O . GLU A 1 164 ? -85.214 13.001 -17.637 1.00 46.08 163 GLU A O 1
ATOM 1237 N N . SER A 1 165 ? -86.553 13.900 -16.027 1.00 46.54 164 SER A N 1
ATOM 1238 C CA . SER A 1 165 ? -87.484 14.586 -16.937 1.00 47.39 164 SER A CA 1
ATOM 1239 C C . SER A 1 165 ? -86.757 15.570 -17.824 1.00 46.84 164 SER A C 1
ATOM 1240 O O . SER A 1 165 ? -87.074 15.693 -19.009 1.00 47.65 164 SER A O 1
ATOM 1243 N N . ALA A 1 166 ? -85.797 16.303 -17.257 1.00 45.72 165 ALA A N 1
ATOM 1244 C CA . ALA A 1 166 ? -85.090 17.263 -18.080 1.00 44.69 165 ALA A CA 1
ATOM 1245 C C . ALA A 1 166 ? -84.237 16.517 -19.111 1.00 44.13 165 ALA A C 1
ATOM 1246 O O . ALA A 1 166 ? -84.204 16.926 -20.244 1.00 44.05 165 ALA A O 1
ATOM 1248 N N . ALA A 1 167 ? -83.605 15.399 -18.749 1.00 44.06 166 ALA A N 1
ATOM 1249 C CA . ALA A 1 167 ? -82.838 14.652 -19.757 1.00 45.18 166 ALA A CA 1
ATOM 1250 C C . ALA A 1 167 ? -83.755 14.141 -20.867 1.00 46.70 166 ALA A C 1
ATOM 1251 O O . ALA A 1 167 ? -83.446 14.324 -22.043 1.00 46.68 166 ALA A O 1
ATOM 1253 N N . GLN A 1 168 ? -84.862 13.497 -20.480 1.00 48.22 167 GLN A N 1
ATOM 1254 C CA . GLN A 1 168 ? -85.912 13.066 -21.430 1.00 50.36 167 GLN A CA 1
ATOM 1255 C C . GLN A 1 168 ? -86.330 14.201 -22.395 1.00 50.02 167 GLN A C 1
ATOM 1256 O O . GLN A 1 168 ? -86.442 13.972 -23.602 1.00 50.79 167 GLN A O 1
ATOM 1262 N N . SER A 1 169 ? -86.492 15.415 -21.871 1.00 49.05 168 SER A N 1
ATOM 1263 C CA . SER A 1 169 ? -86.980 16.540 -22.655 1.00 49.41 168 SER A CA 1
ATOM 1264 C C . SER A 1 169 ? -86.008 16.937 -23.771 1.00 49.54 168 SER A C 1
ATOM 1265 O O . SER A 1 169 ? -86.409 17.614 -24.723 1.00 50.99 168 SER A O 1
ATOM 1268 N N . THR A 1 170 ? -84.741 16.527 -23.665 1.00 47.46 169 THR A N 1
ATOM 1269 C CA . THR A 1 170 ? -83.754 16.805 -24.713 1.00 45.90 169 THR A CA 1
ATOM 1270 C C . THR A 1 170 ? -83.998 16.032 -25.995 1.00 47.05 169 THR A C 1
ATOM 1271 O O . THR A 1 170 ? -83.565 16.472 -27.075 1.00 46.86 169 THR A O 1
ATOM 1275 N N . ILE A 1 171 ? -84.670 14.882 -25.875 1.00 47.88 170 ILE A N 1
ATOM 1276 C CA . ILE A 1 171 ? -84.922 13.988 -27.021 1.00 49.40 170 ILE A CA 1
ATOM 1277 C C . ILE A 1 171 ? -85.549 14.719 -28.218 1.00 50.51 170 ILE A C 1
ATOM 1278 O O . ILE A 1 171 ? -85.143 14.469 -29.344 1.00 51.04 170 ILE A O 1
ATOM 1283 N N . THR A 1 172 ? -86.552 15.586 -27.968 1.00 51.88 171 THR A N 1
ATOM 1284 C CA . THR A 1 172 ? -87.317 16.253 -29.049 1.00 52.48 171 THR A CA 1
ATOM 1285 C C . THR A 1 172 ? -86.692 17.567 -29.514 1.00 53.10 171 THR A C 1
ATOM 1286 O O . THR A 1 172 ? -87.228 18.221 -30.425 1.00 54.28 171 THR A O 1
ATOM 1290 N N . MET A 1 173 ? -85.558 17.941 -28.909 1.00 51.77 172 MET A N 1
ATOM 1291 C CA . MET A 1 173 ? -84.886 19.212 -29.199 1.00 51.64 172 MET A CA 1
ATOM 1292 C C . MET A 1 173 ? -83.941 19.090 -30.387 1.00 51.78 172 MET A C 1
ATOM 1293 O O . MET A 1 173 ? -83.353 18.043 -30.584 1.00 52.54 172 MET A O 1
ATOM 1298 N N . GLN A 1 174 ? -83.795 20.149 -31.181 1.00 52.00 173 GLN A N 1
ATOM 1299 C CA . GLN A 1 174 ? -82.786 20.168 -32.229 1.00 51.59 173 GLN A CA 1
ATOM 1300 C C . GLN A 1 174 ? -81.492 20.766 -31.662 1.00 50.44 173 GLN A C 1
ATOM 1301 O O . GLN A 1 174 ? -81.514 21.821 -31.016 1.00 50.01 173 GLN A O 1
ATOM 1307 N N . ALA A 1 175 ? -80.359 20.120 -31.913 1.00 49.31 174 ALA A N 1
ATOM 1308 C CA . ALA A 1 175 ? -79.102 20.642 -31.368 1.00 48.19 174 ALA A CA 1
ATOM 1309 C C . ALA A 1 175 ? -78.686 21.951 -32.025 1.00 47.84 174 ALA A C 1
ATOM 1310 O O . ALA A 1 175 ? -78.675 22.052 -33.235 1.00 48.07 174 ALA A O 1
ATOM 1312 N N . ARG A 1 176 ? -78.364 22.940 -31.192 1.00 48.09 175 ARG A N 1
ATOM 1313 C CA . ARG A 1 176 ? -77.800 24.220 -31.621 1.00 49.69 175 ARG A CA 1
ATOM 1314 C C . ARG A 1 176 ? -76.347 24.419 -31.152 1.00 49.13 175 ARG A C 1
ATOM 1315 O O . ARG A 1 176 ? -75.709 25.382 -31.567 1.00 49.33 175 ARG A O 1
ATOM 1323 N N . LYS A 1 177 ? -75.854 23.560 -30.253 1.00 48.63 176 LYS A N 1
ATOM 1324 C CA . LYS A 1 177 ? -74.446 23.610 -29.798 1.00 48.72 176 LYS A CA 1
ATOM 1325 C C . LYS A 1 177 ? -73.782 22.257 -29.929 1.00 48.96 176 LYS A C 1
ATOM 1326 O O . LYS A 1 177 ? -74.448 21.217 -29.941 1.00 49.39 176 LYS A O 1
ATOM 1332 N N . GLY A 1 178 ? -72.459 22.287 -30.038 1.00 49.62 177 GLY A N 1
ATOM 1333 C CA . GLY A 1 178 ? -71.666 21.085 -30.005 1.00 49.03 177 GLY A CA 1
ATOM 1334 C C . GLY A 1 178 ? -71.846 20.251 -31.249 1.00 49.48 177 GLY A C 1
ATOM 1335 O O . GLY A 1 178 ? -72.458 20.653 -32.221 1.00 50.65 177 GLY A O 1
ATOM 1336 N N . ARG A 1 179 ? -71.297 19.061 -31.187 1.00 49.27 178 ARG A N 1
ATOM 1337 C CA . ARG A 1 179 ? -71.179 18.178 -32.324 1.00 50.10 178 ARG A CA 1
ATOM 1338 C C . ARG A 1 179 ? -72.509 17.771 -32.951 1.00 50.50 178 ARG A C 1
ATOM 1339 O O . ARG A 1 179 ? -72.608 17.575 -34.162 1.00 50.66 178 ARG A O 1
ATOM 1347 N N . ALA A 1 180 ? -73.520 17.642 -32.108 1.00 50.68 179 ALA A N 1
ATOM 1348 C CA . ALA A 1 180 ? -74.833 17.239 -32.540 1.00 51.84 179 ALA A CA 1
ATOM 1349 C C . ALA A 1 180 ? -75.444 18.233 -33.527 1.00 52.81 179 ALA A C 1
ATOM 1350 O O . ALA A 1 180 ? -76.195 17.830 -34.407 1.00 53.21 179 ALA A O 1
ATOM 1352 N N . SER A 1 181 ? -75.084 19.507 -33.409 1.00 52.91 180 SER A N 1
ATOM 1353 C CA . SER A 1 181 ? -75.737 20.550 -34.207 1.00 54.43 180 SER A CA 1
ATOM 1354 C C . SER A 1 181 ? -75.273 20.532 -35.664 1.00 55.97 180 SER A C 1
ATOM 1355 O O . SER A 1 181 ? -75.914 21.122 -36.526 1.00 56.31 180 SER A O 1
ATOM 1358 N N . TYR A 1 182 ? -74.150 19.861 -35.917 1.00 56.81 181 TYR A N 1
ATOM 1359 C CA . TYR A 1 182 ? -73.717 19.535 -37.279 1.00 58.60 181 TYR A CA 1
ATOM 1360 C C . TYR A 1 182 ? -74.808 18.753 -38.049 1.00 58.98 181 TYR A C 1
ATOM 1361 O O . TYR A 1 182 ? -74.909 18.877 -39.260 1.00 58.96 181 TYR A O 1
ATOM 1370 N N . LEU A 1 183 ? -75.579 17.927 -37.337 1.00 59.03 182 LEU A N 1
ATOM 1371 C CA . LEU A 1 183 ? -76.578 17.064 -37.956 1.00 60.49 182 LEU A CA 1
ATOM 1372 C C . LEU A 1 183 ? -77.897 17.795 -38.295 1.00 62.09 182 LEU A C 1
ATOM 1373 O O . LEU A 1 183 ? -78.784 17.210 -38.943 1.00 63.47 182 LEU A O 1
ATOM 1378 N N . GLY A 1 184 ? -78.007 19.067 -37.888 1.00 62.14 183 GLY A N 1
ATOM 1379 C CA . GLY A 1 184 ? -79.185 19.890 -38.159 1.00 62.82 183 GLY A CA 1
ATOM 1380 C C . GLY A 1 184 ? -80.389 19.220 -37.539 1.00 63.11 183 GLY A C 1
ATOM 1381 O O . GLY A 1 184 ? -80.360 18.860 -36.352 1.00 62.10 183 GLY A O 1
ATOM 1382 N N . GLU A 1 185 ? -81.414 18.999 -38.366 1.00 64.23 184 GLU A N 1
ATOM 1383 C CA . GLU A 1 185 ? -82.681 18.396 -37.947 1.00 64.46 184 GLU A CA 1
ATOM 1384 C C . GLU A 1 185 ? -82.567 16.936 -37.506 1.00 63.52 184 GLU A C 1
ATOM 1385 O O . GLU A 1 185 ? -83.445 16.428 -36.808 1.00 63.11 184 GLU A O 1
ATOM 1391 N N . ARG A 1 186 ? -81.484 16.269 -37.897 1.00 62.93 185 ARG A N 1
ATOM 1392 C CA . ARG A 1 186 ? -81.338 14.836 -37.654 1.00 62.97 185 ARG A CA 1
ATOM 1393 C C . ARG A 1 186 ? -80.975 14.494 -36.204 1.00 60.76 185 ARG A C 1
ATOM 1394 O O . ARG A 1 186 ? -80.923 13.319 -35.820 1.00 60.27 185 ARG A O 1
ATOM 1402 N N . SER A 1 187 ? -80.758 15.526 -35.395 1.00 58.84 186 SER A N 1
ATOM 1403 C CA . SER A 1 187 ? -80.529 15.331 -33.974 1.00 57.11 186 SER A CA 1
ATOM 1404 C C . SER A 1 187 ? -81.815 15.177 -33.150 1.00 57.34 186 SER A C 1
ATOM 1405 O O . SER A 1 187 ? -81.750 14.839 -31.966 1.00 56.71 186 SER A O 1
ATOM 1408 N N . ILE A 1 188 ? -82.969 15.414 -33.785 1.00 58.44 187 ILE A N 1
ATOM 1409 C CA . ILE A 1 188 ? -84.292 15.276 -33.163 1.00 58.79 187 ILE A CA 1
ATOM 1410 C C . ILE A 1 188 ? -84.631 13.805 -33.065 1.00 58.83 187 ILE A C 1
ATOM 1411 O O . ILE A 1 188 ? -84.432 13.066 -34.012 1.00 59.43 187 ILE A O 1
ATOM 1416 N N . GLY A 1 189 ? -85.100 13.378 -31.899 1.00 58.45 188 GLY A N 1
ATOM 1417 C CA . GLY A 1 189 ? -85.450 11.977 -31.673 1.00 58.62 188 GLY A CA 1
ATOM 1418 C C . GLY A 1 189 ? -84.414 11.158 -30.923 1.00 58.34 188 GLY A C 1
ATOM 1419 O O . GLY A 1 189 ? -84.560 9.931 -30.806 1.00 59.14 188 GLY A O 1
ATOM 1420 N N . HIS A 1 190 ? -83.371 11.824 -30.414 1.00 56.53 189 HIS A N 1
ATOM 1421 C CA . HIS A 1 190 ? -82.254 11.146 -29.745 1.00 55.04 189 HIS A CA 1
ATOM 1422 C C . HIS A 1 190 ? -81.838 11.896 -28.483 1.00 53.27 189 HIS A C 1
ATOM 1423 O O . HIS A 1 190 ? -81.599 13.109 -28.512 1.00 53.45 189 HIS A O 1
ATOM 1430 N N . GLN A 1 191 ? -81.738 11.176 -27.377 1.00 51.24 190 GLN A N 1
ATOM 1431 C CA . GLN A 1 191 ? -81.385 11.803 -26.116 1.00 49.26 190 GLN A CA 1
ATOM 1432 C C . GLN A 1 191 ? -79.938 12.373 -26.153 1.00 47.05 190 GLN A C 1
ATOM 1433 O O . GLN A 1 191 ? -79.034 11.737 -26.690 1.00 46.55 190 GLN A O 1
ATOM 1439 N N . ASP A 1 192 ? -79.739 13.569 -25.598 1.00 44.74 191 ASP A N 1
ATOM 1440 C CA . ASP A 1 192 ? -78.386 14.156 -25.449 1.00 43.27 191 ASP A CA 1
ATOM 1441 C C . ASP A 1 192 ? -77.547 13.419 -24.400 1.00 41.57 191 ASP A C 1
ATOM 1442 O O . ASP A 1 192 ? -77.991 13.246 -23.279 1.00 41.94 191 ASP A O 1
ATOM 1447 N N . PRO A 1 193 ? -76.339 12.978 -24.754 1.00 40.99 192 PRO A N 1
ATOM 1448 C CA . PRO A 1 193 ? -75.464 12.275 -23.761 1.00 40.08 192 PRO A CA 1
ATOM 1449 C C . PRO A 1 193 ? -74.926 13.155 -22.622 1.00 38.85 192 PRO A C 1
ATOM 1450 O O . PRO A 1 193 ? -74.833 12.695 -21.481 1.00 39.38 192 PRO A O 1
ATOM 1454 N N . GLY A 1 194 ? -74.564 14.398 -22.891 1.00 37.53 193 GLY A N 1
ATOM 1455 C CA . GLY A 1 194 ? -74.142 15.234 -21.762 1.00 36.98 193 GLY A CA 1
ATOM 1456 C C . GLY A 1 194 ? -75.258 15.369 -20.715 1.00 37.58 193 GLY A C 1
ATOM 1457 O O . GLY A 1 194 ? -74.979 15.302 -19.494 1.00 36.18 193 GLY A O 1
ATOM 1458 N N . ALA A 1 195 ? -76.518 15.528 -21.192 1.00 36.83 194 ALA A N 1
ATOM 1459 C CA . ALA A 1 195 ? -77.669 15.686 -20.295 1.00 37.57 194 ALA A CA 1
ATOM 1460 C C . ALA A 1 195 ? -77.939 14.404 -19.487 1.00 37.25 194 ALA A C 1
ATOM 1461 O O . ALA A 1 195 ? -78.298 14.470 -18.307 1.00 37.40 194 ALA A O 1
ATOM 1463 N N . THR A 1 196 ? -77.756 13.253 -20.130 1.00 36.57 195 THR A N 1
ATOM 1464 C CA . THR A 1 196 ? -77.833 11.959 -19.466 1.00 36.73 195 THR A CA 1
ATOM 1465 C C . THR A 1 196 ? -76.745 11.820 -18.373 1.00 36.61 195 THR A C 1
ATOM 1466 O O . THR A 1 196 ? -77.020 11.326 -17.253 1.00 36.63 195 THR A O 1
ATOM 1470 N N . SER A 1 197 ? -75.526 12.297 -18.674 1.00 35.73 196 SER A N 1
ATOM 1471 C CA . SER A 1 197 ? -74.485 12.386 -17.627 1.00 34.18 196 SER A CA 1
ATOM 1472 C C . SER A 1 197 ? -74.914 13.196 -16.422 1.00 32.28 196 SER A C 1
ATOM 1473 O O . SER A 1 197 ? -74.678 12.800 -15.288 1.00 31.54 196 SER A O 1
ATOM 1476 N N . VAL A 1 198 ? -75.545 14.337 -16.640 1.00 32.62 197 VAL A N 1
ATOM 1477 C CA . VAL A 1 198 ? -75.890 15.171 -15.461 1.00 31.92 197 VAL A CA 1
ATOM 1478 C C . VAL A 1 198 ? -76.899 14.420 -14.574 1.00 32.05 197 VAL A C 1
ATOM 1479 O O . VAL A 1 198 ? -76.767 14.342 -13.344 1.00 32.08 197 VAL A O 1
ATOM 1483 N N . MET A 1 199 ? -77.888 13.826 -15.229 1.00 31.76 198 MET A N 1
ATOM 1484 C CA . MET A 1 199 ? -78.877 12.979 -14.594 1.00 30.58 198 MET A CA 1
ATOM 1485 C C . MET A 1 199 ? -78.243 11.911 -13.743 1.00 30.77 198 MET A C 1
ATOM 1486 O O . MET A 1 199 ? -78.606 11.773 -12.559 1.00 31.06 198 MET A O 1
ATOM 1491 N N . PHE A 1 200 ? -77.340 11.117 -14.337 1.00 30.55 199 PHE A N 1
ATOM 1492 C CA . PHE A 1 200 ? -76.590 10.116 -13.584 1.00 31.34 199 PHE A CA 1
ATOM 1493 C C . PHE A 1 200 ? -75.949 10.696 -12.351 1.00 31.31 199 PHE A C 1
ATOM 1494 O O . PHE A 1 200 ? -76.086 10.121 -11.256 1.00 32.08 199 PHE A O 1
ATOM 1502 N N . MET A 1 201 ? -75.265 11.836 -12.501 1.00 30.01 200 MET A N 1
ATOM 1503 C CA . MET A 1 201 ? -74.710 12.512 -11.322 1.00 32.31 200 MET A CA 1
ATOM 1504 C C . MET A 1 201 ? -75.735 12.800 -10.227 1.00 32.95 200 MET A C 1
ATOM 1505 O O . MET A 1 201 ? -75.449 12.558 -9.027 1.00 33.32 200 MET A O 1
ATOM 1510 N N . MET A 1 202 ? -76.873 13.385 -10.626 1.00 32.57 201 MET A N 1
ATOM 1511 C CA . MET A 1 202 ? -77.924 13.702 -9.679 1.00 33.74 201 MET A CA 1
ATOM 1512 C C . MET A 1 202 ? -78.548 12.452 -9.013 1.00 33.96 201 MET A C 1
ATOM 1513 O O . MET A 1 202 ? -78.804 12.460 -7.805 1.00 34.08 201 MET A O 1
ATOM 1518 N N . GLN A 1 203 ? -78.743 11.385 -9.774 1.00 33.16 202 GLN A N 1
ATOM 1519 C CA . GLN A 1 203 ? -79.216 10.159 -9.195 1.00 34.57 202 GLN A CA 1
ATOM 1520 C C . GLN A 1 203 ? -78.216 9.668 -8.173 1.00 34.58 202 GLN A C 1
ATOM 1521 O O . GLN A 1 203 ? -78.626 9.250 -7.092 1.00 35.47 202 GLN A O 1
ATOM 1527 N N . MET A 1 204 ? -76.915 9.731 -8.482 1.00 32.91 203 MET A N 1
ATOM 1528 C CA . MET A 1 204 ? -75.932 9.238 -7.513 1.00 32.83 203 MET A CA 1
ATOM 1529 C C . MET A 1 204 ? -75.859 10.127 -6.270 1.00 33.49 203 MET A C 1
ATOM 1530 O O . MET A 1 204 ? -75.660 9.608 -5.148 1.00 34.46 203 MET A O 1
ATOM 1535 N N . LEU A 1 205 ? -76.047 11.442 -6.435 1.00 32.61 204 LEU A N 1
ATOM 1536 C CA . LEU A 1 205 ? -76.029 12.376 -5.267 1.00 32.84 204 LEU A CA 1
ATOM 1537 C C . LEU A 1 205 ? -77.182 12.049 -4.317 1.00 34.12 204 LEU A C 1
ATOM 1538 O O . LEU A 1 205 ? -77.035 12.013 -3.062 1.00 35.99 204 LEU A O 1
ATOM 1543 N N . ALA A 1 206 ? -78.339 11.814 -4.917 1.00 34.55 205 ALA A N 1
ATOM 1544 C CA . ALA A 1 206 ? -79.523 11.343 -4.190 1.00 34.68 205 ALA A CA 1
ATOM 1545 C C . ALA A 1 206 ? -79.254 10.090 -3.359 1.00 34.67 205 ALA A C 1
ATOM 1546 O O . ALA A 1 206 ? -79.674 9.996 -2.204 1.00 35.62 205 ALA A O 1
ATOM 1548 N N . LEU A 1 207 ? -78.550 9.117 -3.925 1.00 34.95 206 LEU A N 1
ATOM 1549 C CA . LEU A 1 207 ? -78.222 7.915 -3.154 1.00 34.93 206 LEU A CA 1
ATOM 1550 C C . LEU A 1 207 ? -77.271 8.200 -1.970 1.00 34.56 206 LEU A C 1
ATOM 1551 O O . LEU A 1 207 ? -77.519 7.773 -0.824 1.00 34.46 206 LEU A O 1
ATOM 1556 N N . ALA A 1 208 ? -76.198 8.946 -2.252 1.00 33.38 207 ALA A N 1
ATOM 1557 C CA . ALA A 1 208 ? -75.206 9.322 -1.256 1.00 34.23 207 ALA A CA 1
ATOM 1558 C C . ALA A 1 208 ? -75.862 10.098 -0.107 1.00 35.34 207 ALA A C 1
ATOM 1559 O O . ALA A 1 208 ? -75.486 9.919 1.061 1.00 35.73 207 ALA A O 1
ATOM 1561 N N . ALA A 1 209 ? -76.859 10.924 -0.411 1.00 36.30 208 ALA A N 1
ATOM 1562 C CA . ALA A 1 209 ? -77.503 11.662 0.687 1.00 39.12 208 ALA A CA 1
ATOM 1563 C C . ALA A 1 209 ? -78.226 10.762 1.699 1.00 41.76 208 ALA A C 1
ATOM 1564 O O . ALA A 1 209 ? -78.460 11.182 2.831 1.00 43.88 208 ALA A O 1
ATOM 1566 N N . LYS A 1 210 ? -78.566 9.530 1.324 1.00 43.30 209 LYS A N 1
ATOM 1567 C CA . LYS A 1 210 ? -79.239 8.599 2.282 1.00 45.45 209 LYS A CA 1
ATOM 1568 C C . LYS A 1 210 ? -78.292 8.019 3.340 1.00 47.63 209 LYS A C 1
ATOM 1569 O O . LYS A 1 210 ? -78.736 7.447 4.345 1.00 49.40 209 LYS A O 1
ATOM 1575 N N . GLU A 1 211 ? -76.990 8.167 3.109 1.00 49.22 210 GLU A N 1
ATOM 1576 C CA . GLU A 1 211 ? -75.953 7.463 3.874 1.00 51.65 210 GLU A CA 1
ATOM 1577 C C . GLU A 1 211 ? -75.027 8.405 4.647 1.00 52.94 210 GLU A C 1
ATOM 1578 O O . GLU A 1 211 ? -74.360 8.066 5.615 1.00 54.35 210 GLU A O 1
ATOM 1585 N N . GLY B 1 1 ? -18.428 31.319 7.872 1.00 53.83 0 GLY B N 1
ATOM 1586 C CA . GLY B 1 1 ? -18.358 30.818 6.462 1.00 52.83 0 GLY B CA 1
ATOM 1587 C C . GLY B 1 1 ? -18.620 29.327 6.257 1.00 52.16 0 GLY B C 1
ATOM 1588 O O . GLY B 1 1 ? -18.453 28.801 5.148 1.00 51.91 0 GLY B O 1
ATOM 1589 N N . SER B 1 2 ? -19.035 28.658 7.334 1.00 51.69 1 SER B N 1
ATOM 1590 C CA . SER B 1 2 ? -19.381 27.264 7.301 1.00 50.74 1 SER B CA 1
ATOM 1591 C C . SER B 1 2 ? -20.644 27.008 6.474 1.00 48.43 1 SER B C 1
ATOM 1592 O O . SER B 1 2 ? -20.727 25.960 5.833 1.00 48.44 1 SER B O 1
ATOM 1595 N N . SER B 1 3 ? -21.600 27.940 6.443 1.00 46.13 2 SER B N 1
ATOM 1596 C CA . SER B 1 3 ? -22.822 27.697 5.631 1.00 44.45 2 SER B CA 1
ATOM 1597 C C . SER B 1 3 ? -23.505 28.865 4.872 1.00 43.01 2 SER B C 1
ATOM 1598 O O . SER B 1 3 ? -23.322 30.048 5.189 1.00 41.90 2 SER B O 1
ATOM 1601 N N . LEU B 1 4 ? -24.311 28.486 3.877 1.00 42.10 3 LEU B N 1
ATOM 1602 C CA . LEU B 1 4 ? -25.184 29.420 3.154 1.00 41.43 3 LEU B CA 1
ATOM 1603 C C . LEU B 1 4 ? -26.609 29.327 3.712 1.00 41.07 3 LEU B C 1
ATOM 1604 O O . LEU B 1 4 ? -27.229 28.280 3.633 1.00 40.73 3 LEU B O 1
ATOM 1609 N N . SER B 1 5 ? -27.112 30.426 4.276 1.00 40.46 4 SER B N 1
ATOM 1610 C CA . SER B 1 5 ? -28.468 30.483 4.810 1.00 40.24 4 SER B CA 1
ATOM 1611 C C . SER B 1 5 ? -29.525 30.657 3.689 1.00 39.53 4 SER B C 1
ATOM 1612 O O . SER B 1 5 ? -29.209 31.077 2.539 1.00 37.35 4 SER B O 1
ATOM 1615 N N . ARG B 1 6 ? -30.787 30.359 3.992 1.00 39.27 5 ARG B N 1
ATOM 1616 C CA . ARG B 1 6 ? -31.771 30.600 2.939 1.00 39.04 5 ARG B CA 1
ATOM 1617 C C . ARG B 1 6 ? -32.012 32.081 2.668 1.00 38.15 5 ARG B C 1
ATOM 1618 O O . ARG B 1 6 ? -32.391 32.430 1.579 1.00 38.13 5 ARG B O 1
ATOM 1626 N N . THR B 1 7 ? -31.869 32.925 3.679 1.00 38.37 6 THR B N 1
ATOM 1627 C CA . THR B 1 7 ? -31.940 34.345 3.477 1.00 39.01 6 THR B CA 1
ATOM 1628 C C . THR B 1 7 ? -30.846 34.811 2.495 1.00 37.63 6 THR B C 1
ATOM 1629 O O . THR B 1 7 ? -31.066 35.745 1.740 1.00 36.68 6 THR B O 1
ATOM 1633 N N . GLN B 1 8 ? -29.716 34.104 2.473 1.00 36.41 7 GLN B N 1
ATOM 1634 C CA . GLN B 1 8 ? -28.667 34.386 1.514 1.00 36.07 7 GLN B CA 1
ATOM 1635 C C . GLN B 1 8 ? -29.063 33.975 0.130 1.00 34.79 7 GLN B C 1
ATOM 1636 O O . GLN B 1 8 ? -28.651 34.620 -0.854 1.00 34.76 7 GLN B O 1
ATOM 1642 N N . ILE B 1 9 ? -29.891 32.938 0.042 1.00 33.41 8 ILE B N 1
ATOM 1643 C CA . ILE B 1 9 ? -30.282 32.417 -1.244 1.00 32.10 8 ILE B CA 1
ATOM 1644 C C . ILE B 1 9 ? -31.281 33.412 -1.842 1.00 31.47 8 ILE B C 1
ATOM 1645 O O . ILE B 1 9 ? -31.232 33.747 -3.009 1.00 31.41 8 ILE B O 1
ATOM 1650 N N . VAL B 1 10 ? -32.147 33.922 -1.001 1.00 31.51 9 VAL B N 1
ATOM 1651 C CA . VAL B 1 10 ? -33.138 34.892 -1.399 1.00 31.56 9 VAL B CA 1
ATOM 1652 C C . VAL B 1 10 ? -32.434 36.136 -1.908 1.00 32.72 9 VAL B C 1
ATOM 1653 O O . VAL B 1 10 ? -32.781 36.621 -2.991 1.00 33.62 9 VAL B O 1
ATOM 1657 N N . ASN B 1 11 ? -31.461 36.649 -1.130 1.00 33.89 10 ASN B N 1
ATOM 1658 C CA . ASN B 1 11 ? -30.654 37.799 -1.516 1.00 35.67 10 ASN B CA 1
ATOM 1659 C C . ASN B 1 11 ? -29.846 37.497 -2.809 1.00 34.94 10 ASN B C 1
ATOM 1660 O O . ASN B 1 11 ? -29.678 38.359 -3.685 1.00 35.67 10 ASN B O 1
ATOM 1665 N N . TRP B 1 12 ? -29.409 36.259 -2.971 1.00 33.47 11 TRP B N 1
ATOM 1666 C CA . TRP B 1 12 ? -28.790 35.881 -4.241 1.00 32.67 11 TRP B CA 1
ATOM 1667 C C . TRP B 1 12 ? -29.771 36.125 -5.410 1.00 32.55 11 TRP B C 1
ATOM 1668 O O . TRP B 1 12 ? -29.416 36.830 -6.415 1.00 31.80 11 TRP B O 1
ATOM 1679 N N . LEU B 1 13 ? -30.970 35.536 -5.308 1.00 30.28 12 LEU B N 1
ATOM 1680 C CA . LEU B 1 13 ? -31.957 35.677 -6.392 1.00 30.53 12 LEU B CA 1
ATOM 1681 C C . LEU B 1 13 ? -32.397 37.137 -6.636 1.00 29.88 12 LEU B C 1
ATOM 1682 O O . LEU B 1 13 ? -32.632 37.557 -7.766 1.00 30.14 12 LEU B O 1
ATOM 1687 N N . THR B 1 14 ? -32.495 37.914 -5.576 1.00 30.55 13 THR B N 1
ATOM 1688 C CA . THR B 1 14 ? -32.813 39.330 -5.730 1.00 32.09 13 THR B CA 1
ATOM 1689 C C . THR B 1 14 ? -31.702 40.014 -6.542 1.00 31.83 13 THR B C 1
ATOM 1690 O O . THR B 1 14 ? -31.980 40.751 -7.506 1.00 33.02 13 THR B O 1
ATOM 1694 N N . ARG B 1 15 ? -30.454 39.721 -6.204 1.00 31.77 14 ARG B N 1
ATOM 1695 C CA . ARG B 1 15 ? -29.316 40.285 -6.938 1.00 31.66 14 ARG B CA 1
ATOM 1696 C C . ARG B 1 15 ? -29.290 39.847 -8.394 1.00 32.26 14 ARG B C 1
ATOM 1697 O O . ARG B 1 15 ? -28.906 40.643 -9.254 1.00 31.45 14 ARG B O 1
ATOM 1705 N N . CYS B 1 16 ? -29.712 38.603 -8.678 1.00 32.51 15 CYS B N 1
ATOM 1706 C CA . CYS B 1 16 ? -29.847 38.121 -10.068 1.00 33.38 15 CYS B CA 1
ATOM 1707 C C . CYS B 1 16 ? -30.920 38.929 -10.818 1.00 33.96 15 CYS B C 1
ATOM 1708 O O . CYS B 1 16 ? -30.751 39.306 -11.969 1.00 34.64 15 CYS B O 1
ATOM 1711 N N . GLY B 1 17 ? -32.036 39.217 -10.177 1.00 35.29 16 GLY B N 1
ATOM 1712 C CA . GLY B 1 17 ? -33.012 40.133 -10.806 1.00 36.22 16 GLY B CA 1
ATOM 1713 C C . GLY B 1 17 ? -32.374 41.453 -11.228 1.00 38.47 16 GLY B C 1
ATOM 1714 O O . GLY B 1 17 ? -32.668 41.980 -12.311 1.00 38.62 16 GLY B O 1
ATOM 1715 N N . ASP B 1 18 ? -31.505 41.999 -10.379 1.00 39.11 17 ASP B N 1
ATOM 1716 C CA . ASP B 1 18 ? -30.856 43.263 -10.694 1.00 41.55 17 ASP B CA 1
ATOM 1717 C C . ASP B 1 18 ? -29.846 43.110 -11.860 1.00 41.14 17 ASP B C 1
ATOM 1718 O O . ASP B 1 18 ? -29.948 43.803 -12.857 1.00 41.67 17 ASP B O 1
ATOM 1723 N N . ILE B 1 19 ? -28.911 42.174 -11.747 1.00 39.93 18 ILE B N 1
ATOM 1724 C CA . ILE B 1 19 ? -28.006 41.899 -12.846 1.00 39.49 18 ILE B CA 1
ATOM 1725 C C . ILE B 1 19 ? -28.676 41.593 -14.220 1.00 39.23 18 ILE B C 1
ATOM 1726 O O . ILE B 1 19 ? -28.214 42.117 -15.240 1.00 40.97 18 ILE B O 1
ATOM 1731 N N . PHE B 1 20 ? -29.699 40.747 -14.283 1.00 36.47 19 PHE B N 1
ATOM 1732 C CA . PHE B 1 20 ? -30.355 40.542 -15.582 1.00 36.14 19 PHE B CA 1
ATOM 1733 C C . PHE B 1 20 ? -31.122 41.771 -16.123 1.00 38.04 19 PHE B C 1
ATOM 1734 O O . PHE B 1 20 ? -31.357 41.859 -17.340 1.00 38.46 19 PHE B O 1
ATOM 1742 N N . SER B 1 21 ? -31.480 42.717 -15.244 1.00 38.79 20 SER B N 1
ATOM 1743 C CA . SER B 1 21 ? -32.020 43.993 -15.671 1.00 40.61 20 SER B CA 1
ATOM 1744 C C . SER B 1 21 ? -30.891 44.863 -16.331 1.00 42.81 20 SER B C 1
ATOM 1745 O O . SER B 1 21 ? -30.937 45.155 -17.535 1.00 42.70 20 SER B O 1
ATOM 1748 N N . THR B 1 22 ? -29.855 45.206 -15.555 1.00 43.77 21 THR B N 1
ATOM 1749 C CA . THR B 1 22 ? -28.810 46.112 -16.000 1.00 46.38 21 THR B CA 1
ATOM 1750 C C . THR B 1 22 ? -27.910 45.562 -17.121 1.00 46.16 21 THR B C 1
ATOM 1751 O O . THR B 1 22 ? -27.381 46.358 -17.922 1.00 47.91 21 THR B O 1
ATOM 1755 N N . GLU B 1 23 ? -27.749 44.236 -17.189 1.00 44.15 22 GLU B N 1
ATOM 1756 C CA . GLU B 1 23 ? -26.929 43.579 -18.224 1.00 43.59 22 GLU B CA 1
ATOM 1757 C C . GLU B 1 23 ? -27.774 43.022 -19.345 1.00 41.54 22 GLU B C 1
ATOM 1758 O O . GLU B 1 23 ? -27.318 42.225 -20.149 1.00 39.97 22 GLU B O 1
ATOM 1764 N N . SER B 1 24 ? -29.022 43.426 -19.377 1.00 41.24 23 SER B N 1
ATOM 1765 C CA . SER B 1 24 ? -29.925 42.955 -20.412 1.00 42.44 23 SER B CA 1
ATOM 1766 C C . SER B 1 24 ? -29.421 43.237 -21.866 1.00 44.18 23 SER B C 1
ATOM 1767 O O . SER B 1 24 ? -29.490 42.372 -22.761 1.00 44.31 23 SER B O 1
ATOM 1770 N N . GLU B 1 25 ? -28.907 44.442 -22.081 1.00 46.10 24 GLU B N 1
ATOM 1771 C CA . GLU B 1 25 ? -28.555 44.928 -23.407 1.00 48.20 24 GLU B CA 1
ATOM 1772 C C . GLU B 1 25 ? -27.388 44.163 -23.901 1.00 47.03 24 GLU B C 1
ATOM 1773 O O . GLU B 1 25 ? -27.330 43.778 -25.062 1.00 46.61 24 GLU B O 1
ATOM 1779 N N . TYR B 1 26 ? -26.457 43.945 -22.978 1.00 46.29 25 TYR B N 1
ATOM 1780 C CA . TYR B 1 26 ? -25.231 43.257 -23.249 1.00 46.09 25 TYR B CA 1
ATOM 1781 C C . TYR B 1 26 ? -25.426 41.793 -23.641 1.00 45.00 25 TYR B C 1
ATOM 1782 O O . TYR B 1 26 ? -24.823 41.309 -24.624 1.00 46.01 25 TYR B O 1
ATOM 1791 N N . LEU B 1 27 ? -26.271 41.093 -22.876 1.00 42.50 26 LEU B N 1
ATOM 1792 C CA . LEU B 1 27 ? -26.590 39.705 -23.133 1.00 40.44 26 LEU B CA 1
ATOM 1793 C C . LEU B 1 27 ? -27.333 39.561 -24.462 1.00 40.71 26 LEU B C 1
ATOM 1794 O O . LEU B 1 27 ? -27.071 38.669 -25.248 1.00 40.01 26 LEU B O 1
ATOM 1799 N N . THR B 1 28 ? -28.291 40.438 -24.694 1.00 41.66 27 THR B N 1
ATOM 1800 C CA . THR B 1 28 ? -28.934 40.502 -25.993 1.00 43.08 27 THR B CA 1
ATOM 1801 C C . THR B 1 28 ? -27.934 40.820 -27.123 1.00 44.26 27 THR B C 1
ATOM 1802 O O . THR B 1 28 ? -28.036 40.259 -28.208 1.00 44.95 27 THR B O 1
ATOM 1806 N N . GLY B 1 29 ? -26.974 41.705 -26.863 1.00 44.52 28 GLY B N 1
ATOM 1807 C CA . GLY B 1 29 ? -25.944 42.019 -27.846 1.00 45.30 28 GLY B CA 1
ATOM 1808 C C . GLY B 1 29 ? -25.080 40.796 -28.136 1.00 45.47 28 GLY B C 1
ATOM 1809 O O . GLY B 1 29 ? -24.760 40.527 -29.313 1.00 46.46 28 GLY B O 1
ATOM 1810 N N . LEU B 1 30 ? -24.705 40.049 -27.087 1.00 43.75 29 LEU B N 1
ATOM 1811 C CA . LEU B 1 30 ? -23.960 38.805 -27.306 1.00 43.39 29 LEU B CA 1
ATOM 1812 C C . LEU B 1 30 ? -24.768 37.818 -28.127 1.00 43.35 29 LEU B C 1
ATOM 1813 O O . LEU B 1 30 ? -24.198 37.057 -28.931 1.00 43.18 29 LEU B O 1
ATOM 1818 N N . ASP B 1 31 ? -26.090 37.889 -27.958 1.00 42.71 30 ASP B N 1
ATOM 1819 C CA . ASP B 1 31 ? -27.029 36.949 -28.583 1.00 42.89 30 ASP B CA 1
ATOM 1820 C C . ASP B 1 31 ? -27.392 37.394 -29.985 1.00 44.24 30 ASP B C 1
ATOM 1821 O O . ASP B 1 31 ? -27.902 36.600 -30.762 1.00 44.14 30 ASP B O 1
ATOM 1826 N N . ARG B 1 32 ? -27.107 38.659 -30.310 1.00 46.15 31 ARG B N 1
ATOM 1827 C CA . ARG B 1 32 ? -27.346 39.194 -31.642 1.00 47.96 31 ARG B CA 1
ATOM 1828 C C . ARG B 1 32 ? -26.285 38.734 -32.604 1.00 49.87 31 ARG B C 1
ATOM 1829 O O . ARG B 1 32 ? -26.595 38.422 -33.748 1.00 50.37 31 ARG B O 1
ATOM 1837 N N . GLU B 1 33 ? -25.028 38.705 -32.143 1.00 51.01 32 GLU B N 1
ATOM 1838 C CA . GLU B 1 33 ? -23.913 38.242 -32.960 1.00 52.49 32 GLU B CA 1
ATOM 1839 C C . GLU B 1 33 ? -24.076 36.783 -33.400 1.00 51.78 32 GLU B C 1
ATOM 1840 O O . GLU B 1 33 ? -23.756 36.440 -34.530 1.00 52.48 32 GLU B O 1
ATOM 1846 N N . ILE B 1 34 ? -24.586 35.922 -32.519 1.00 50.58 33 ILE B N 1
ATOM 1847 C CA . ILE B 1 34 ? -24.623 34.471 -32.820 1.00 50.27 33 ILE B CA 1
ATOM 1848 C C . ILE B 1 34 ? -25.995 33.757 -32.676 1.00 49.53 33 ILE B C 1
ATOM 1849 O O . ILE B 1 34 ? -26.122 32.562 -32.966 1.00 50.31 33 ILE B O 1
ATOM 1854 N N . GLY B 1 35 ? -27.016 34.488 -32.239 1.00 48.15 34 GLY B N 1
ATOM 1855 C CA . GLY B 1 35 ? -28.347 33.916 -32.108 1.00 45.25 34 GLY B CA 1
ATOM 1856 C C . GLY B 1 35 ? -29.379 34.799 -32.750 1.00 44.77 34 GLY B C 1
ATOM 1857 O O . GLY B 1 35 ? -29.144 35.395 -33.815 1.00 44.98 34 GLY B O 1
ATOM 1858 N N . ASP B 1 36 ? -30.524 34.878 -32.071 1.00 43.30 35 ASP B N 1
ATOM 1859 C CA . ASP B 1 36 ? -31.669 35.628 -32.522 1.00 41.61 35 ASP B CA 1
ATOM 1860 C C . ASP B 1 36 ? -31.885 36.863 -31.674 1.00 41.67 35 ASP B C 1
ATOM 1861 O O . ASP B 1 36 ? -32.998 37.388 -31.626 1.00 42.53 35 ASP B O 1
ATOM 1866 N N . ALA B 1 37 ? -30.840 37.351 -31.009 1.00 40.70 36 ALA B N 1
ATOM 1867 C CA . ALA B 1 37 ? -30.921 38.667 -30.376 1.00 41.48 36 ALA B CA 1
ATOM 1868 C C . ALA B 1 37 ? -32.021 38.798 -29.314 1.00 40.67 36 ALA B C 1
ATOM 1869 O O . ALA B 1 37 ? -32.749 39.762 -29.322 1.00 42.25 36 ALA B O 1
ATOM 1871 N N . ASP B 1 38 ? -32.169 37.845 -28.400 1.00 40.90 37 ASP B N 1
ATOM 1872 C CA . ASP B 1 38 ? -33.257 37.919 -27.392 1.00 39.84 37 ASP B CA 1
ATOM 1873 C C . ASP B 1 38 ? -32.828 37.527 -25.983 1.00 39.33 37 ASP B C 1
ATOM 1874 O O . ASP B 1 38 ? -33.571 37.726 -25.032 1.00 40.38 37 ASP B O 1
ATOM 1879 N N . HIS B 1 39 ? -31.629 36.989 -25.835 1.00 38.48 38 HIS B N 1
ATOM 1880 C CA . HIS B 1 39 ? -31.301 36.296 -24.595 1.00 37.20 38 HIS B CA 1
ATOM 1881 C C . HIS B 1 39 ? -31.281 37.168 -23.349 1.00 36.81 38 HIS B C 1
ATOM 1882 O O . HIS B 1 39 ? -31.759 36.763 -22.289 1.00 36.07 38 HIS B O 1
ATOM 1889 N N . GLY B 1 40 ? -30.757 38.377 -23.461 1.00 36.14 39 GLY B N 1
ATOM 1890 C CA . GLY B 1 40 ? -30.903 39.324 -22.363 1.00 35.91 39 GLY B CA 1
ATOM 1891 C C . GLY B 1 40 ? -32.347 39.724 -22.081 1.00 35.99 39 GLY B C 1
ATOM 1892 O O . GLY B 1 40 ? -32.787 39.735 -20.931 1.00 35.91 39 GLY B O 1
ATOM 1893 N N . LEU B 1 41 ? -33.090 40.059 -23.120 1.00 35.91 40 LEU B N 1
ATOM 1894 C CA . LEU B 1 41 ? -34.506 40.407 -22.943 1.00 36.46 40 LEU B CA 1
ATOM 1895 C C . LEU B 1 41 ? -35.244 39.284 -22.175 1.00 35.60 40 LEU B C 1
ATOM 1896 O O . LEU B 1 41 ? -36.036 39.556 -21.254 1.00 35.80 40 LEU B O 1
ATOM 1901 N N . ASN B 1 42 ? -34.991 38.042 -22.570 1.00 34.20 41 ASN B N 1
ATOM 1902 C CA . ASN B 1 42 ? -35.730 36.915 -22.018 1.00 34.43 41 ASN B CA 1
ATOM 1903 C C . ASN B 1 42 ? -35.352 36.553 -20.585 1.00 33.60 41 ASN B C 1
ATOM 1904 O O . ASN B 1 42 ? -36.208 36.209 -19.805 1.00 33.89 41 ASN B O 1
ATOM 1909 N N . MET B 1 43 ? -34.075 36.643 -20.250 1.00 33.69 42 MET B N 1
ATOM 1910 C CA . MET B 1 43 ? -33.614 36.362 -18.895 1.00 32.95 42 MET B CA 1
ATOM 1911 C C . MET B 1 43 ? -34.176 37.414 -17.951 1.00 33.77 42 MET B C 1
ATOM 1912 O O . MET B 1 43 ? -34.454 37.137 -16.770 1.00 34.10 42 MET B O 1
ATOM 1917 N N . ASN B 1 44 ? -34.424 38.595 -18.486 1.00 33.03 43 ASN B N 1
ATOM 1918 C CA . ASN B 1 44 ? -34.922 39.677 -17.685 1.00 33.74 43 ASN B CA 1
ATOM 1919 C C . ASN B 1 44 ? -36.419 39.521 -17.472 1.00 33.32 43 ASN B C 1
ATOM 1920 O O . ASN B 1 44 ? -36.936 39.807 -16.422 1.00 32.94 43 ASN B O 1
ATOM 1925 N N . ARG B 1 45 ? -37.130 39.089 -18.496 1.00 34.40 44 ARG B N 1
ATOM 1926 C CA . ARG B 1 45 ? -38.512 38.747 -18.356 1.00 33.90 44 ARG B CA 1
ATOM 1927 C C . ARG B 1 45 ? -38.664 37.655 -17.261 1.00 33.54 44 ARG B C 1
ATOM 1928 O O . ARG B 1 45 ? -39.511 37.743 -16.390 1.00 33.73 44 ARG B O 1
ATOM 1936 N N . GLY B 1 46 ? -37.826 36.624 -17.315 1.00 32.98 45 GLY B N 1
ATOM 1937 C CA . GLY B 1 46 ? -37.904 35.507 -16.398 1.00 32.58 45 GLY B CA 1
ATOM 1938 C C . GLY B 1 46 ? -37.553 35.925 -14.994 1.00 32.30 45 GLY B C 1
ATOM 1939 O O . GLY B 1 46 ? -38.348 35.827 -14.099 1.00 32.76 45 GLY B O 1
ATOM 1940 N N . PHE B 1 47 ? -36.367 36.460 -14.825 1.00 33.07 46 PHE B N 1
ATOM 1941 C CA . PHE B 1 47 ? -35.918 36.870 -13.526 1.00 34.19 46 PHE B CA 1
ATOM 1942 C C . PHE B 1 47 ? -36.687 38.009 -12.895 1.00 35.41 46 PHE B C 1
ATOM 1943 O O . PHE B 1 47 ? -36.788 38.055 -11.654 1.00 36.39 46 PHE B O 1
ATOM 1951 N N . SER B 1 48 ? -37.287 38.900 -13.677 1.00 35.95 47 SER B N 1
ATOM 1952 C CA . SER B 1 48 ? -38.114 39.876 -12.964 1.00 38.12 47 SER B CA 1
ATOM 1953 C C . SER B 1 48 ? -39.370 39.270 -12.385 1.00 36.98 47 SER B C 1
ATOM 1954 O O . SER B 1 48 ? -39.803 39.680 -11.341 1.00 37.30 47 SER B O 1
ATOM 1957 N N . LYS B 1 49 ? -39.922 38.254 -13.043 1.00 36.92 48 LYS B N 1
ATOM 1958 C CA . LYS B 1 49 ? -41.044 37.526 -12.506 1.00 36.23 48 LYS B CA 1
ATOM 1959 C C . LYS B 1 49 ? -40.564 36.766 -11.258 1.00 35.19 48 LYS B C 1
ATOM 1960 O O . LYS B 1 49 ? -41.177 36.873 -10.192 1.00 35.03 48 LYS B O 1
ATOM 1966 N N . VAL B 1 50 ? -39.426 36.072 -11.346 1.00 33.98 49 VAL B N 1
ATOM 1967 C CA . VAL B 1 50 ? -38.810 35.474 -10.129 1.00 33.17 49 VAL B CA 1
ATOM 1968 C C . VAL B 1 50 ? -38.787 36.398 -8.907 1.00 34.04 49 VAL B C 1
ATOM 1969 O O . VAL B 1 50 ? -39.250 36.038 -7.833 1.00 33.78 49 VAL B O 1
ATOM 1973 N N . VAL B 1 51 ? -38.286 37.607 -9.100 1.00 34.85 50 VAL B N 1
ATOM 1974 C CA . VAL B 1 51 ? -38.063 38.530 -7.999 1.00 35.81 50 VAL B CA 1
ATOM 1975 C C . VAL B 1 51 ? -39.351 39.162 -7.516 1.00 36.50 50 VAL B C 1
ATOM 1976 O O . VAL B 1 51 ? -39.491 39.423 -6.331 1.00 37.28 50 VAL B O 1
ATOM 1980 N N . GLU B 1 52 ? -40.293 39.355 -8.421 1.00 37.02 51 GLU B N 1
ATOM 1981 C CA . GLU B 1 52 ? -41.670 39.621 -8.053 1.00 39.40 51 GLU B CA 1
ATOM 1982 C C . GLU B 1 52 ? -42.289 38.613 -7.062 1.00 39.09 51 GLU B C 1
ATOM 1983 O O . GLU B 1 52 ? -43.069 39.006 -6.189 1.00 38.90 51 GLU B O 1
ATOM 1989 N N . LYS B 1 53 ? -41.956 37.329 -7.198 1.00 38.67 52 LYS B N 1
ATOM 1990 C CA . LYS B 1 53 ? -42.643 36.273 -6.434 1.00 39.01 52 LYS B CA 1
ATOM 1991 C C . LYS B 1 53 ? -41.969 36.062 -5.126 1.00 39.32 52 LYS B C 1
ATOM 1992 O O . LYS B 1 53 ? -42.510 35.407 -4.277 1.00 40.52 52 LYS B O 1
ATOM 1998 N N . LEU B 1 54 ? -40.768 36.606 -4.971 1.00 38.56 53 LEU B N 1
ATOM 1999 C CA . LEU B 1 54 ? -39.891 36.256 -3.883 1.00 38.76 53 LEU B CA 1
ATOM 2000 C C . LEU B 1 54 ? -40.341 36.728 -2.490 1.00 39.82 53 LEU B C 1
ATOM 2001 O O . LEU B 1 54 ? -40.267 35.953 -1.530 1.00 40.24 53 LEU B O 1
ATOM 2006 N N . PRO B 1 55 ? -40.805 37.992 -2.354 1.00 40.43 54 PRO B N 1
ATOM 2007 C CA . PRO B 1 55 ? -41.267 38.401 -1.010 1.00 40.24 54 PRO B CA 1
ATOM 2008 C C . PRO B 1 55 ? -42.294 37.425 -0.374 1.00 39.94 54 PRO B C 1
ATOM 2009 O O . PRO B 1 55 ? -42.138 37.077 0.776 1.00 39.96 54 PRO B O 1
ATOM 2013 N N . ALA B 1 56 ? -43.325 36.999 -1.109 1.00 38.54 55 ALA B N 1
ATOM 2014 C CA . ALA B 1 56 ? -44.281 36.032 -0.592 1.00 38.01 55 ALA B CA 1
ATOM 2015 C C . ALA B 1 56 ? -43.631 34.733 -0.043 1.00 37.34 55 ALA B C 1
ATOM 2016 O O . ALA B 1 56 ? -44.158 34.164 0.915 1.00 37.46 55 ALA B O 1
ATOM 2018 N N . ILE B 1 57 ? -42.522 34.280 -0.650 1.00 35.44 56 ILE B N 1
ATOM 2019 C CA . ILE B 1 57 ? -41.896 32.982 -0.309 1.00 34.63 56 ILE B CA 1
ATOM 2020 C C . ILE B 1 57 ? -40.556 33.067 0.461 1.00 35.62 56 ILE B C 1
ATOM 2021 O O . ILE B 1 57 ? -39.954 32.038 0.825 1.00 35.73 56 ILE B O 1
ATOM 2026 N N . ALA B 1 58 ? -40.135 34.289 0.778 1.00 35.99 57 ALA B N 1
ATOM 2027 C CA . ALA B 1 58 ? -38.830 34.524 1.399 1.00 36.22 57 ALA B CA 1
ATOM 2028 C C . ALA B 1 58 ? -38.692 33.897 2.798 1.00 36.71 57 ALA B C 1
ATOM 2029 O O . ALA B 1 58 ? -37.579 33.544 3.211 1.00 36.94 57 ALA B O 1
ATOM 2031 N N . ASP B 1 59 ? -39.810 33.727 3.510 1.00 37.07 58 ASP B N 1
ATOM 2032 C CA . ASP B 1 59 ? -39.809 33.101 4.850 1.00 37.03 58 ASP B CA 1
ATOM 2033 C C . ASP B 1 59 ? -39.873 31.586 4.818 1.00 36.13 58 ASP B C 1
ATOM 2034 O O . ASP B 1 59 ? -40.067 30.980 5.861 1.00 38.41 58 ASP B O 1
ATOM 2039 N N . LYS B 1 60 ? -39.743 30.977 3.647 1.00 33.57 59 LYS B N 1
ATOM 2040 C CA . LYS B 1 60 ? -39.967 29.527 3.483 1.00 33.32 59 LYS B CA 1
ATOM 2041 C C . LYS B 1 60 ? -38.632 28.811 3.368 1.00 33.34 59 LYS B C 1
ATOM 2042 O O . LYS B 1 60 ? -37.570 29.438 3.575 1.00 33.01 59 LYS B O 1
ATOM 2048 N N . ASP B 1 61 ? -38.657 27.521 3.044 1.00 33.23 60 ASP B N 1
ATOM 2049 C CA . ASP B 1 61 ? -37.385 26.799 2.876 1.00 34.08 60 ASP B CA 1
ATOM 2050 C C . ASP B 1 61 ? -36.731 26.960 1.475 1.00 33.59 60 ASP B C 1
ATOM 2051 O O . ASP B 1 61 ? -37.406 27.261 0.473 1.00 33.82 60 ASP B O 1
ATOM 2056 N N . ILE B 1 62 ? -35.436 26.624 1.408 1.00 32.70 61 ILE B N 1
ATOM 2057 C CA . ILE B 1 62 ? -34.647 26.723 0.203 1.00 31.46 61 ILE B CA 1
ATOM 2058 C C . ILE B 1 62 ? -35.271 25.936 -0.928 1.00 30.96 61 ILE B C 1
ATOM 2059 O O . ILE B 1 62 ? -35.330 26.416 -2.072 1.00 31.96 61 ILE B O 1
ATOM 2064 N N . GLY B 1 63 ? -35.725 24.728 -0.633 1.00 30.58 62 GLY B N 1
ATOM 2065 C CA . GLY B 1 63 ? -36.261 23.856 -1.672 1.00 29.76 62 GLY B CA 1
ATOM 2066 C C . GLY B 1 63 ? -37.488 24.479 -2.323 1.00 29.48 62 GLY B C 1
ATOM 2067 O O . GLY B 1 63 ? -37.589 24.531 -3.546 1.00 30.96 62 GLY B O 1
ATOM 2068 N N . PHE B 1 64 ? -38.415 24.982 -1.520 1.00 29.79 63 PHE B N 1
ATOM 2069 C CA . PHE B 1 64 ? -39.616 25.668 -2.028 1.00 29.72 63 PHE B CA 1
ATOM 2070 C C . PHE B 1 64 ? -39.285 26.924 -2.832 1.00 28.92 63 PHE B C 1
ATOM 2071 O O . PHE B 1 64 ? -39.864 27.148 -3.870 1.00 29.91 63 PHE B O 1
ATOM 2079 N N . ILE B 1 65 ? -38.320 27.707 -2.365 1.00 29.67 64 ILE B N 1
ATOM 2080 C CA . ILE B 1 65 ? -37.891 28.925 -3.028 1.00 28.76 64 ILE B CA 1
ATOM 2081 C C . ILE B 1 65 ? -37.260 28.593 -4.360 1.00 28.17 64 ILE B C 1
ATOM 2082 O O . ILE B 1 65 ? -37.590 29.188 -5.347 1.00 29.92 64 ILE B O 1
ATOM 2087 N N . LEU B 1 66 ? -36.373 27.619 -4.410 1.00 29.32 65 LEU B N 1
ATOM 2088 C CA . LEU B 1 66 ? -35.740 27.218 -5.696 1.00 28.75 65 LEU B CA 1
ATOM 2089 C C . LEU B 1 66 ? -36.748 26.548 -6.642 1.00 28.44 65 LEU B C 1
ATOM 2090 O O . LEU B 1 66 ? -36.658 26.678 -7.859 1.00 29.21 65 LEU B O 1
ATOM 2095 N N . LYS B 1 67 ? -37.744 25.881 -6.078 1.00 28.75 66 LYS B N 1
ATOM 2096 C CA . LYS B 1 67 ? -38.816 25.280 -6.883 1.00 30.67 66 LYS B CA 1
ATOM 2097 C C . LYS B 1 67 ? -39.692 26.324 -7.558 1.00 29.85 66 LYS B C 1
ATOM 2098 O O . LYS B 1 67 ? -39.940 26.206 -8.734 1.00 29.77 66 LYS B O 1
ATOM 2104 N N . ASN B 1 68 ? -40.137 27.335 -6.813 1.00 29.80 67 ASN B N 1
ATOM 2105 C CA . ASN B 1 68 ? -40.876 28.452 -7.399 1.00 30.42 67 ASN B CA 1
ATOM 2106 C C . ASN B 1 68 ? -40.088 29.119 -8.493 1.00 30.78 67 ASN B C 1
ATOM 2107 O O . ASN B 1 68 ? -40.551 29.157 -9.615 1.00 32.49 67 ASN B O 1
ATOM 2112 N N . THR B 1 69 ? -38.859 29.523 -8.183 1.00 30.45 68 THR B N 1
ATOM 2113 C CA . THR B 1 69 ? -37.924 30.096 -9.151 1.00 30.55 68 THR B CA 1
ATOM 2114 C C . THR B 1 69 ? -37.762 29.269 -10.435 1.00 30.86 68 THR B C 1
ATOM 2115 O O . THR B 1 69 ? -37.983 29.759 -11.556 1.00 30.83 68 THR B O 1
ATOM 2119 N N . GLY B 1 70 ? -37.331 28.023 -10.303 1.00 30.47 69 GLY B N 1
ATOM 2120 C CA . GLY B 1 70 ? -37.182 27.226 -11.503 1.00 31.26 69 GLY B CA 1
ATOM 2121 C C . GLY B 1 70 ? -38.476 27.061 -12.288 1.00 32.19 69 GLY B C 1
ATOM 2122 O O . GLY B 1 70 ? -38.487 27.078 -13.519 1.00 33.03 69 GLY B O 1
ATOM 2123 N N . MET B 1 71 ? -39.581 26.943 -11.594 1.00 32.49 70 MET B N 1
ATOM 2124 C CA . MET B 1 71 ? -40.850 26.855 -12.281 1.00 35.06 70 MET B CA 1
ATOM 2125 C C . MET B 1 71 ? -41.206 28.106 -13.090 1.00 33.95 70 MET B C 1
ATOM 2126 O O . MET B 1 71 ? -41.701 28.013 -14.207 1.00 33.54 70 MET B O 1
ATOM 2131 N N . THR B 1 72 ? -40.964 29.264 -12.487 1.00 32.80 71 THR B N 1
ATOM 2132 C CA . THR B 1 72 ? -41.122 30.545 -13.129 1.00 32.60 71 THR B CA 1
ATOM 2133 C C . THR B 1 72 ? -40.161 30.655 -14.307 1.00 32.34 71 THR B C 1
ATOM 2134 O O . THR B 1 72 ? -40.570 31.020 -15.389 1.00 32.52 71 THR B O 1
ATOM 2138 N N . LEU B 1 73 ? -38.884 30.345 -14.106 1.00 31.88 72 LEU B N 1
ATOM 2139 C CA . LEU B 1 73 ? -37.939 30.459 -15.223 1.00 31.50 72 LEU B CA 1
ATOM 2140 C C . LEU B 1 73 ? -38.399 29.556 -16.333 1.00 31.53 72 LEU B C 1
ATOM 2141 O O . LEU B 1 73 ? -38.369 29.929 -17.507 1.00 31.91 72 LEU B O 1
ATOM 2146 N N . LEU B 1 74 ? -38.861 28.382 -15.945 1.00 31.70 73 LEU B N 1
ATOM 2147 C CA . LEU B 1 74 ? -39.305 27.367 -16.903 1.00 33.42 73 LEU B CA 1
ATOM 2148 C C . LEU B 1 74 ? -40.329 27.846 -17.931 1.00 34.25 73 LEU B C 1
ATOM 2149 O O . LEU B 1 74 ? -40.207 27.500 -19.088 1.00 35.46 73 LEU B O 1
ATOM 2154 N N . SER B 1 75 ? -41.350 28.593 -17.511 1.00 33.64 74 SER B N 1
ATOM 2155 C CA . SER B 1 75 ? -42.463 28.915 -18.400 1.00 35.83 74 SER B CA 1
ATOM 2156 C C . SER B 1 75 ? -42.420 30.368 -18.960 1.00 36.41 74 SER B C 1
ATOM 2157 O O . SER B 1 75 ? -43.275 30.754 -19.753 1.00 37.73 74 SER B O 1
ATOM 2160 N N . SER B 1 76 ? -41.460 31.174 -18.515 1.00 36.39 75 SER B N 1
ATOM 2161 C CA . SER B 1 76 ? -41.511 32.584 -18.800 1.00 37.48 75 SER B CA 1
ATOM 2162 C C . SER B 1 76 ? -40.263 33.155 -19.542 1.00 36.81 75 SER B C 1
ATOM 2163 O O . SER B 1 76 ? -40.334 34.276 -20.069 1.00 36.66 75 SER B O 1
ATOM 2166 N N . VAL B 1 77 ? -39.164 32.376 -19.592 1.00 35.59 76 VAL B N 1
ATOM 2167 C CA . VAL B 1 77 ? -37.975 32.711 -20.359 1.00 34.94 76 VAL B CA 1
ATOM 2168 C C . VAL B 1 77 ? -38.110 32.348 -21.860 1.00 35.68 76 VAL B C 1
ATOM 2169 O O . VAL B 1 77 ? -37.873 33.211 -22.748 1.00 36.70 76 VAL B O 1
ATOM 2173 N N . GLY B 1 78 ? -38.534 31.115 -22.156 1.00 34.66 77 GLY B N 1
ATOM 2174 C CA . GLY B 1 78 ? -38.687 30.620 -23.542 1.00 33.07 77 GLY B CA 1
ATOM 2175 C C . GLY B 1 78 ? -37.366 30.184 -24.177 1.00 33.24 77 GLY B C 1
ATOM 2176 O O . GLY B 1 78 ? -36.289 30.407 -23.615 1.00 32.71 77 GLY B O 1
ATOM 2177 N N . GLY B 1 79 ? -37.460 29.611 -25.369 1.00 33.15 78 GLY B N 1
ATOM 2178 C CA . GLY B 1 79 ? -36.342 29.212 -26.199 1.00 33.96 78 GLY B CA 1
ATOM 2179 C C . GLY B 1 79 ? -35.542 28.082 -25.578 1.00 34.72 78 GLY B C 1
ATOM 2180 O O . GLY B 1 79 ? -36.024 27.344 -24.742 1.00 34.80 78 GLY B O 1
ATOM 2181 N N . ALA B 1 80 ? -34.294 27.956 -26.003 1.00 36.43 79 ALA B N 1
ATOM 2182 C CA . ALA B 1 80 ? -33.374 26.929 -25.491 1.00 36.11 79 ALA B CA 1
ATOM 2183 C C . ALA B 1 80 ? -33.095 27.102 -24.004 1.00 35.59 79 ALA B C 1
ATOM 2184 O O . ALA B 1 80 ? -33.036 26.125 -23.282 1.00 36.41 79 ALA B O 1
ATOM 2186 N N . SER B 1 81 ? -32.923 28.332 -23.528 1.00 34.95 80 SER B N 1
ATOM 2187 C CA . SER B 1 81 ? -32.326 28.493 -22.196 1.00 34.31 80 SER B CA 1
ATOM 2188 C C . SER B 1 81 ? -33.310 28.411 -21.017 1.00 34.17 80 SER B C 1
ATOM 2189 O O . SER B 1 81 ? -32.921 28.059 -19.894 1.00 34.86 80 SER B O 1
ATOM 2192 N N . GLY B 1 82 ? -34.569 28.766 -21.261 1.00 34.03 81 GLY B N 1
ATOM 2193 C CA . GLY B 1 82 ? -35.616 28.698 -20.262 1.00 33.24 81 GLY B CA 1
ATOM 2194 C C . GLY B 1 82 ? -35.810 27.347 -19.594 1.00 33.36 81 GLY B C 1
ATOM 2195 O O . GLY B 1 82 ? -35.827 27.275 -18.357 1.00 32.09 81 GLY B O 1
ATOM 2196 N N . PRO B 1 83 ? -36.016 26.290 -20.396 1.00 33.44 82 PRO B N 1
ATOM 2197 C CA . PRO B 1 83 ? -36.096 24.902 -19.914 1.00 34.47 82 PRO B CA 1
ATOM 2198 C C . PRO B 1 83 ? -34.814 24.458 -19.210 1.00 34.47 82 PRO B C 1
ATOM 2199 O O . PRO B 1 83 ? -34.867 23.785 -18.182 1.00 35.17 82 PRO B O 1
ATOM 2203 N N . LEU B 1 84 ? -33.674 24.889 -19.731 1.00 34.74 83 LEU B N 1
ATOM 2204 C CA . LEU B 1 84 ? -32.396 24.650 -19.087 1.00 34.00 83 LEU B CA 1
ATOM 2205 C C . LEU B 1 84 ? -32.215 25.330 -17.713 1.00 33.16 83 LEU B C 1
ATOM 2206 O O . LEU B 1 84 ? -31.932 24.658 -16.684 1.00 32.92 83 LEU B O 1
ATOM 2211 N N . PHE B 1 85 ? -32.428 26.632 -17.628 1.00 31.88 84 PHE B N 1
ATOM 2212 C CA . PHE B 1 85 ? -32.242 27.240 -16.321 1.00 30.43 84 PHE B CA 1
ATOM 2213 C C . PHE B 1 85 ? -33.325 26.762 -15.359 1.00 29.45 84 PHE B C 1
ATOM 2214 O O . PHE B 1 85 ? -33.126 26.649 -14.149 1.00 29.30 84 PHE B O 1
ATOM 2222 N N . GLY B 1 86 ? -34.477 26.491 -15.913 1.00 28.30 85 GLY B N 1
ATOM 2223 C CA . GLY B 1 86 ? -35.536 25.924 -15.158 1.00 29.58 85 GLY B CA 1
ATOM 2224 C C . GLY B 1 86 ? -35.124 24.643 -14.473 1.00 30.11 85 GLY B C 1
ATOM 2225 O O . GLY B 1 86 ? -35.238 24.524 -13.241 1.00 30.62 85 GLY B O 1
ATOM 2226 N N . THR B 1 87 ? -34.684 23.685 -15.284 1.00 30.78 86 THR B N 1
ATOM 2227 C CA . THR B 1 87 ? -34.259 22.366 -14.824 1.00 30.15 86 THR B CA 1
ATOM 2228 C C . THR B 1 87 ? -33.174 22.532 -13.785 1.00 29.96 86 THR B C 1
ATOM 2229 O O . THR B 1 87 ? -33.252 21.917 -12.714 1.00 30.72 86 THR B O 1
ATOM 2233 N N . PHE B 1 88 ? -32.200 23.408 -14.035 1.00 28.68 87 PHE B N 1
ATOM 2234 C CA . PHE B 1 88 ? -31.182 23.621 -13.017 1.00 27.84 87 PHE B CA 1
ATOM 2235 C C . PHE B 1 88 ? -31.808 23.867 -11.641 1.00 28.35 87 PHE B C 1
ATOM 2236 O O . PHE B 1 88 ? -31.476 23.171 -10.652 1.00 28.55 87 PHE B O 1
ATOM 2244 N N . PHE B 1 89 ? -32.735 24.825 -11.580 1.00 28.07 88 PHE B N 1
ATOM 2245 C CA . PHE B 1 89 ? -33.336 25.227 -10.332 1.00 28.86 88 PHE B CA 1
ATOM 2246 C C . PHE B 1 89 ? -34.270 24.181 -9.723 1.00 30.80 88 PHE B C 1
ATOM 2247 O O . PHE B 1 89 ? -34.299 24.025 -8.486 1.00 31.78 88 PHE B O 1
ATOM 2255 N N . ILE B 1 90 ? -35.011 23.465 -10.577 1.00 30.71 89 ILE B N 1
ATOM 2256 C CA . ILE B 1 90 ? -35.860 22.389 -10.124 1.00 32.08 89 ILE B CA 1
ATOM 2257 C C . ILE B 1 90 ? -35.024 21.233 -9.524 1.00 33.38 89 ILE B C 1
ATOM 2258 O O . ILE B 1 90 ? -35.388 20.694 -8.470 1.00 33.63 89 ILE B O 1
ATOM 2263 N N . ARG B 1 91 ? -33.934 20.842 -10.183 1.00 33.58 90 ARG B N 1
ATOM 2264 C CA . ARG B 1 91 ? -33.085 19.828 -9.604 1.00 35.84 90 ARG B CA 1
ATOM 2265 C C . ARG B 1 91 ? -32.525 20.283 -8.251 1.00 36.24 90 ARG B C 1
ATOM 2266 O O . ARG B 1 91 ? -32.561 19.506 -7.247 1.00 36.97 90 ARG B O 1
ATOM 2274 N N . ALA B 1 92 ? -32.010 21.523 -8.221 1.00 34.54 91 ALA B N 1
ATOM 2275 C CA . ALA B 1 92 ? -31.475 22.095 -7.004 1.00 33.70 91 ALA B CA 1
ATOM 2276 C C . ALA B 1 92 ? -32.554 22.081 -5.942 1.00 35.21 91 ALA B C 1
ATOM 2277 O O . ALA B 1 92 ? -32.275 21.808 -4.753 1.00 34.74 91 ALA B O 1
ATOM 2279 N N . ALA B 1 93 ? -33.793 22.359 -6.364 1.00 35.02 92 ALA B N 1
ATOM 2280 C CA . ALA B 1 93 ? -34.881 22.399 -5.423 1.00 36.19 92 ALA B CA 1
ATOM 2281 C C . ALA B 1 93 ? -35.069 21.027 -4.790 1.00 38.00 92 ALA B C 1
ATOM 2282 O O . ALA B 1 93 ? -35.334 20.923 -3.576 1.00 38.08 92 ALA B O 1
ATOM 2284 N N . GLN B 1 94 ? -34.942 19.966 -5.585 1.00 38.74 93 GLN B N 1
ATOM 2285 C CA . GLN B 1 94 ? -35.271 18.661 -5.000 1.00 41.05 93 GLN B CA 1
ATOM 2286 C C . GLN B 1 94 ? -34.197 18.106 -4.085 1.00 41.19 93 GLN B C 1
ATOM 2287 O O . GLN B 1 94 ? -34.458 17.198 -3.288 1.00 42.95 93 GLN B O 1
ATOM 2293 N N . ALA B 1 95 ? -33.012 18.696 -4.160 1.00 40.28 94 ALA B N 1
ATOM 2294 C CA . ALA B 1 95 ? -31.919 18.326 -3.259 1.00 41.05 94 ALA B CA 1
ATOM 2295 C C . ALA B 1 95 ? -31.952 19.108 -1.948 1.00 39.98 94 ALA B C 1
ATOM 2296 O O . ALA B 1 95 ? -31.337 18.702 -0.960 1.00 42.04 94 ALA B O 1
ATOM 2298 N N . THR B 1 96 ? -32.699 20.189 -1.915 1.00 37.40 95 THR B N 1
ATOM 2299 C CA . THR B 1 96 ? -32.647 21.052 -0.766 1.00 36.35 95 THR B CA 1
ATOM 2300 C C . THR B 1 96 ? -33.998 21.180 -0.055 1.00 36.05 95 THR B C 1
ATOM 2301 O O . THR B 1 96 ? -34.221 22.134 0.691 1.00 36.22 95 THR B O 1
ATOM 2305 N N . GLN B 1 97 ? -34.903 20.237 -0.294 1.00 34.39 96 GLN B N 1
ATOM 2306 C CA . GLN B 1 97 ? -36.217 20.278 0.325 1.00 33.90 96 GLN B CA 1
ATOM 2307 C C . GLN B 1 97 ? -36.098 20.481 1.850 1.00 33.05 96 GLN B C 1
ATOM 2308 O O . GLN B 1 97 ? -35.339 19.789 2.492 1.00 33.44 96 GLN B O 1
ATOM 2314 N N . ALA B 1 98 ? -36.851 21.428 2.394 1.00 31.96 97 ALA B N 1
ATOM 2315 C CA . ALA B 1 98 ? -36.879 21.748 3.829 1.00 33.99 97 ALA B CA 1
ATOM 2316 C C . ALA B 1 98 ? -35.630 22.418 4.405 1.00 33.96 97 ALA B C 1
ATOM 2317 O O . ALA B 1 98 ? -35.684 22.888 5.517 1.00 35.42 97 ALA B O 1
ATOM 2319 N N . ARG B 1 99 ? -34.531 22.456 3.682 1.00 35.31 98 ARG B N 1
ATOM 2320 C CA . ARG B 1 99 ? -33.292 23.146 4.179 1.00 36.87 98 ARG B CA 1
ATOM 2321 C C . ARG B 1 99 ? -33.470 24.592 4.564 1.00 37.67 98 ARG B C 1
ATOM 2322 O O . ARG B 1 99 ? -34.221 25.313 3.959 1.00 37.45 98 ARG B O 1
ATOM 2330 N N . GLN B 1 100 ? -32.757 25.022 5.583 1.00 40.50 99 GLN B N 1
ATOM 2331 C CA . GLN B 1 100 ? -32.713 26.449 5.879 1.00 41.38 99 GLN B CA 1
ATOM 2332 C C . GLN B 1 100 ? -31.293 26.948 5.799 1.00 40.57 99 GLN B C 1
ATOM 2333 O O . GLN B 1 100 ? -31.031 28.110 6.061 1.00 40.70 99 GLN B O 1
ATOM 2339 N N . SER B 1 101 ? -30.368 26.046 5.491 1.00 40.61 100 SER B N 1
ATOM 2340 C CA . SER B 1 101 ? -28.946 26.354 5.427 1.00 41.06 100 SER B CA 1
ATOM 2341 C C . SER B 1 101 ? -28.255 25.210 4.737 1.00 40.60 100 SER B C 1
ATOM 2342 O O . SER B 1 101 ? -28.669 24.055 4.835 1.00 40.51 100 SER B O 1
ATOM 2345 N N . LEU B 1 102 ? -27.179 25.525 4.055 1.00 39.68 101 LEU B N 1
ATOM 2346 C CA . LEU B 1 102 ? -26.435 24.512 3.362 1.00 39.72 101 LEU B CA 1
ATOM 2347 C C . LEU B 1 102 ? -24.960 24.632 3.709 1.00 39.82 101 LEU B C 1
ATOM 2348 O O . LEU B 1 102 ? -24.370 25.724 3.598 1.00 39.07 101 LEU B O 1
ATOM 2353 N N . THR B 1 103 ? -24.354 23.513 4.100 1.00 39.78 102 THR B N 1
ATOM 2354 C CA . THR B 1 103 ? -22.898 23.468 4.185 1.00 39.64 102 THR B CA 1
ATOM 2355 C C . THR B 1 103 ? -22.300 23.488 2.789 1.00 39.02 102 THR B C 1
ATOM 2356 O O . THR B 1 103 ? -23.003 23.339 1.780 1.00 38.96 102 THR B O 1
ATOM 2360 N N . LEU B 1 104 ? -20.992 23.619 2.731 1.00 39.22 103 LEU B N 1
ATOM 2361 C CA . LEU B 1 104 ? -20.319 23.742 1.446 1.00 39.62 103 LEU B CA 1
ATOM 2362 C C . LEU B 1 104 ? -20.409 22.437 0.631 1.00 39.60 103 LEU B C 1
ATOM 2363 O O . LEU B 1 104 ? -20.537 22.465 -0.602 1.00 39.72 103 LEU B O 1
ATOM 2368 N N . GLU B 1 105 ? -20.317 21.308 1.310 1.00 40.45 104 GLU B N 1
ATOM 2369 C CA . GLU B 1 105 ? -20.519 20.021 0.648 1.00 41.87 104 GLU B CA 1
ATOM 2370 C C . GLU B 1 105 ? -21.961 19.912 0.055 1.00 39.48 104 GLU B C 1
ATOM 2371 O O . GLU B 1 105 ? -22.145 19.391 -1.034 1.00 39.24 104 GLU B O 1
ATOM 2377 N N . GLU B 1 106 ? -22.949 20.436 0.765 1.00 38.90 105 GLU B N 1
ATOM 2378 C CA . GLU B 1 106 ? -24.366 20.386 0.329 1.00 38.74 105 GLU B CA 1
ATOM 2379 C C . GLU B 1 106 ? -24.595 21.321 -0.849 1.00 37.72 105 GLU B C 1
ATOM 2380 O O . GLU B 1 106 ? -25.262 20.978 -1.808 1.00 37.54 105 GLU B O 1
ATOM 2386 N N . LEU B 1 107 ? -23.957 22.471 -0.793 1.00 37.49 106 LEU B N 1
ATOM 2387 C CA . LEU B 1 107 ? -23.938 23.432 -1.875 1.00 37.83 106 LEU B CA 1
ATOM 2388 C C . LEU B 1 107 ? -23.406 22.808 -3.155 1.00 37.61 106 LEU B C 1
ATOM 2389 O O . LEU B 1 107 ? -24.006 22.917 -4.224 1.00 37.26 106 LEU B O 1
ATOM 2394 N N . TYR B 1 108 ? -22.275 22.139 -3.040 1.00 38.35 107 TYR B N 1
ATOM 2395 C CA . TYR B 1 108 ? -21.686 21.441 -4.163 1.00 39.14 107 TYR B CA 1
ATOM 2396 C C . TYR B 1 108 ? -22.676 20.421 -4.727 1.00 39.53 107 TYR B C 1
ATOM 2397 O O . TYR B 1 108 ? -22.804 20.288 -5.944 1.00 39.69 107 TYR B O 1
ATOM 2406 N N . GLN B 1 109 ? -23.411 19.743 -3.848 1.00 40.50 108 GLN B N 1
ATOM 2407 C CA . GLN B 1 109 ? -24.348 18.674 -4.268 1.00 41.72 108 GLN B CA 1
ATOM 2408 C C . GLN B 1 109 ? -25.509 19.197 -5.066 1.00 39.90 108 GLN B C 1
ATOM 2409 O O . GLN B 1 109 ? -25.912 18.581 -6.050 1.00 39.78 108 GLN B O 1
ATOM 2415 N N . MET B 1 110 ? -26.068 20.305 -4.585 1.00 38.03 109 MET B N 1
ATOM 2416 C CA . MET B 1 110 ? -27.139 21.013 -5.246 1.00 37.41 109 MET B CA 1
ATOM 2417 C C . MET B 1 110 ? -26.774 21.357 -6.701 1.00 36.20 109 MET B C 1
ATOM 2418 O O . MET B 1 110 ? -27.530 21.051 -7.639 1.00 35.51 109 MET B O 1
ATOM 2423 N N . PHE B 1 111 ? -25.601 21.971 -6.854 1.00 35.44 110 PHE B N 1
ATOM 2424 C CA . PHE B 1 111 ? -25.086 22.440 -8.130 1.00 34.97 110 PHE B CA 1
ATOM 2425 C C . PHE B 1 111 ? -24.734 21.266 -8.973 1.00 35.74 110 PHE B C 1
ATOM 2426 O O . PHE B 1 111 ? -25.013 21.289 -10.165 1.00 34.96 110 PHE B O 1
ATOM 2434 N N . ARG B 1 112 ? -24.079 20.263 -8.374 1.00 37.01 111 ARG B N 1
ATOM 2435 C CA . ARG B 1 112 ? -23.869 18.987 -9.066 1.00 39.54 111 ARG B CA 1
ATOM 2436 C C . ARG B 1 112 ? -25.195 18.474 -9.688 1.00 38.99 111 ARG B C 1
ATOM 2437 O O . ARG B 1 112 ? -25.273 18.280 -10.895 1.00 39.31 111 ARG B O 1
ATOM 2445 N N . ASP B 1 113 ? -26.236 18.302 -8.871 1.00 38.93 112 ASP B N 1
ATOM 2446 C CA . ASP B 1 113 ? -27.545 17.853 -9.351 1.00 38.98 112 ASP B CA 1
ATOM 2447 C C . ASP B 1 113 ? -28.180 18.760 -10.446 1.00 38.52 112 ASP B C 1
ATOM 2448 O O . ASP B 1 113 ? -28.695 18.266 -11.474 1.00 38.94 112 ASP B O 1
ATOM 2453 N N . GLY B 1 114 ? -28.180 20.074 -10.218 1.00 37.01 113 GLY B N 1
ATOM 2454 C CA . GLY B 1 114 ? -28.678 21.003 -11.225 1.00 36.52 113 GLY B CA 1
ATOM 2455 C C . GLY B 1 114 ? -27.948 20.886 -12.556 1.00 37.00 113 GLY B C 1
ATOM 2456 O O . GLY B 1 114 ? -28.557 20.700 -13.616 1.00 36.34 113 GLY B O 1
ATOM 2457 N N . ALA B 1 115 ? -26.632 21.000 -12.502 1.00 36.24 114 ALA B N 1
ATOM 2458 C CA . ALA B 1 115 ? -25.826 20.731 -13.665 1.00 36.88 114 ALA B CA 1
ATOM 2459 C C . ALA B 1 115 ? -26.175 19.395 -14.341 1.00 37.72 114 ALA B C 1
ATOM 2460 O O . ALA B 1 115 ? -26.372 19.380 -15.556 1.00 37.56 114 ALA B O 1
ATOM 2462 N N . ASP B 1 116 ? -26.261 18.292 -13.581 1.00 37.99 115 ASP B N 1
ATOM 2463 C CA . ASP B 1 116 ? -26.628 17.000 -14.172 1.00 39.63 115 ASP B CA 1
ATOM 2464 C C . ASP B 1 116 ? -27.959 17.109 -14.924 1.00 38.96 115 ASP B C 1
ATOM 2465 O O . ASP B 1 116 ? -28.069 16.644 -16.039 1.00 38.98 115 ASP B O 1
ATOM 2470 N N . GLY B 1 117 ? -28.941 17.754 -14.308 1.00 37.94 116 GLY B N 1
ATOM 2471 C CA . GLY B 1 117 ? -30.208 18.044 -14.952 1.00 36.95 116 GLY B CA 1
ATOM 2472 C C . GLY B 1 117 ? -30.086 18.803 -16.259 1.00 36.83 116 GLY B C 1
ATOM 2473 O O . GLY B 1 117 ? -30.776 18.492 -17.228 1.00 37.43 116 GLY B O 1
ATOM 2474 N N . VAL B 1 118 ? -29.212 19.798 -16.330 1.00 37.01 117 VAL B N 1
ATOM 2475 C CA . VAL B 1 118 ? -29.144 20.566 -17.561 1.00 36.05 117 VAL B CA 1
ATOM 2476 C C . VAL B 1 118 ? -28.397 19.822 -18.636 1.00 37.23 117 VAL B C 1
ATOM 2477 O O . VAL B 1 118 ? -28.701 19.975 -19.819 1.00 37.62 117 VAL B O 1
ATOM 2481 N N . ILE B 1 119 ? -27.429 19.009 -18.232 1.00 37.73 118 ILE B N 1
ATOM 2482 C CA . ILE B 1 119 ? -26.696 18.186 -19.166 1.00 38.14 118 ILE B CA 1
ATOM 2483 C C . ILE B 1 119 ? -27.660 17.127 -19.685 1.00 38.82 118 ILE B C 1
ATOM 2484 O O . ILE B 1 119 ? -27.796 16.924 -20.873 1.00 39.71 118 ILE B O 1
ATOM 2489 N N . SER B 1 120 ? -28.387 16.479 -18.801 1.00 38.91 119 SER B N 1
ATOM 2490 C CA . SER B 1 120 ? -29.206 15.394 -19.243 1.00 40.48 119 SER B CA 1
ATOM 2491 C C . SER B 1 120 ? -30.347 15.874 -20.145 1.00 40.72 119 SER B C 1
ATOM 2492 O O . SER B 1 120 ? -30.705 15.185 -21.078 1.00 41.41 119 SER B O 1
ATOM 2495 N N . ARG B 1 121 ? -30.880 17.072 -19.898 1.00 40.39 120 ARG B N 1
ATOM 2496 C CA . ARG B 1 121 ? -31.887 17.647 -20.770 1.00 41.02 120 ARG B CA 1
ATOM 2497 C C . ARG B 1 121 ? -31.398 18.226 -22.128 1.00 40.78 120 ARG B C 1
ATOM 2498 O O . ARG B 1 121 ? -32.059 18.042 -23.136 1.00 39.89 120 ARG B O 1
ATOM 2506 N N . GLY B 1 122 ? -30.269 18.926 -22.158 1.00 39.45 121 GLY B N 1
ATOM 2507 C CA . GLY B 1 122 ? -29.795 19.492 -23.427 1.00 40.91 121 GLY B CA 1
ATOM 2508 C C . GLY B 1 122 ? -28.718 18.695 -24.187 1.00 42.07 121 GLY B C 1
ATOM 2509 O O . GLY B 1 122 ? -28.402 19.012 -25.354 1.00 41.87 121 GLY B O 1
ATOM 2510 N N . LYS B 1 123 ? -28.159 17.670 -23.536 1.00 42.18 122 LYS B N 1
ATOM 2511 C CA . LYS B 1 123 ? -27.187 16.739 -24.163 1.00 44.15 122 LYS B CA 1
ATOM 2512 C C . LYS B 1 123 ? -25.833 17.374 -24.495 1.00 44.98 122 LYS B C 1
ATOM 2513 O O . LYS B 1 123 ? -25.020 16.779 -25.202 1.00 46.39 122 LYS B O 1
ATOM 2519 N N . ALA B 1 124 ? -25.569 18.551 -23.957 1.00 45.15 123 ALA B N 1
ATOM 2520 C CA . ALA B 1 124 ? -24.339 19.257 -24.329 1.00 46.28 123 ALA B CA 1
ATOM 2521 C C . ALA B 1 124 ? -23.064 18.632 -23.738 1.00 47.26 123 ALA B C 1
ATOM 2522 O O . ALA B 1 124 ? -23.078 18.003 -22.668 1.00 46.81 123 ALA B O 1
ATOM 2524 N N . GLU B 1 125 ? -21.959 18.824 -24.454 1.00 48.76 124 GLU B N 1
ATOM 2525 C CA . GLU B 1 125 ? -20.698 18.258 -24.058 1.00 50.89 124 GLU B CA 1
ATOM 2526 C C . GLU B 1 125 ? -19.668 19.328 -23.885 1.00 50.42 124 GLU B C 1
ATOM 2527 O O . GLU B 1 125 ? -19.830 20.405 -24.467 1.00 50.60 124 GLU B O 1
ATOM 2533 N N . PRO B 1 126 ? -18.594 19.046 -23.102 1.00 50.51 125 PRO B N 1
ATOM 2534 C CA . PRO B 1 126 ? -17.446 19.983 -23.061 1.00 50.59 125 PRO B CA 1
ATOM 2535 C C . PRO B 1 126 ? -17.032 20.358 -24.466 1.00 50.62 125 PRO B C 1
ATOM 2536 O O . PRO B 1 126 ? -16.777 19.482 -25.288 1.00 51.38 125 PRO B O 1
ATOM 2540 N N . GLY B 1 127 ? -17.023 21.652 -24.757 1.00 50.68 126 GLY B N 1
ATOM 2541 C CA . GLY B 1 127 ? -16.681 22.139 -26.111 1.00 50.35 126 GLY B CA 1
ATOM 2542 C C . GLY B 1 127 ? -17.830 22.484 -27.058 1.00 49.34 126 GLY B C 1
ATOM 2543 O O . GLY B 1 127 ? -17.593 23.008 -28.152 1.00 49.25 126 GLY B O 1
ATOM 2544 N N . ASP B 1 128 ? -19.074 22.193 -26.658 1.00 47.89 127 ASP B N 1
ATOM 2545 C CA . ASP B 1 128 ? -20.231 22.474 -27.521 1.00 47.02 127 ASP B CA 1
ATOM 2546 C C . ASP B 1 128 ? -20.596 23.977 -27.577 1.00 45.58 127 ASP B C 1
ATOM 2547 O O . ASP B 1 128 ? -21.375 24.400 -28.427 1.00 45.06 127 ASP B O 1
ATOM 2552 N N . LYS B 1 129 ? -19.994 24.764 -26.680 1.00 44.09 128 LYS B N 1
ATOM 2553 C CA . LYS B 1 129 ? -20.199 26.207 -26.569 1.00 43.41 128 LYS B CA 1
ATOM 2554 C C . LYS B 1 129 ? -21.624 26.554 -26.056 1.00 42.58 128 LYS B C 1
ATOM 2555 O O . LYS B 1 129 ? -22.452 27.088 -26.787 1.00 42.71 128 LYS B O 1
ATOM 2561 N N . THR B 1 130 ? -21.876 26.234 -24.788 1.00 41.39 129 THR B N 1
ATOM 2562 C CA . THR B 1 130 ? -23.190 26.369 -24.181 1.00 41.05 129 THR B CA 1
ATOM 2563 C C . THR B 1 130 ? -22.946 26.746 -22.760 1.00 40.89 129 THR B C 1
ATOM 2564 O O . THR B 1 130 ? -21.810 26.805 -22.339 1.00 42.15 129 THR B O 1
ATOM 2568 N N . MET B 1 131 ? -24.014 26.978 -22.008 1.00 40.53 130 MET B N 1
ATOM 2569 C CA . MET B 1 131 ? -23.929 27.190 -20.545 1.00 39.96 130 MET B CA 1
ATOM 2570 C C . MET B 1 131 ? -23.249 26.025 -19.758 1.00 39.64 130 MET B C 1
ATOM 2571 O O . MET B 1 131 ? -22.711 26.229 -18.665 1.00 40.11 130 MET B O 1
ATOM 2576 N N . CYS B 1 132 ? -23.290 24.808 -20.290 1.00 39.94 131 CYS B N 1
ATOM 2577 C CA . CYS B 1 132 ? -22.634 23.655 -19.624 1.00 40.73 131 CYS B CA 1
ATOM 2578 C C . CYS B 1 132 ? -21.125 23.796 -19.595 1.00 41.07 131 CYS B C 1
ATOM 2579 O O . CYS B 1 132 ? -20.453 23.299 -18.677 1.00 41.33 131 CYS B O 1
ATOM 2582 N N . ASP B 1 133 ? -20.588 24.517 -20.577 1.00 40.48 132 ASP B N 1
ATOM 2583 C CA . ASP B 1 133 ? -19.176 24.892 -20.502 1.00 40.60 132 ASP B CA 1
ATOM 2584 C C . ASP B 1 133 ? -18.794 25.765 -19.315 1.00 39.77 132 ASP B C 1
ATOM 2585 O O . ASP B 1 133 ? -17.614 25.906 -19.056 1.00 41.68 132 ASP B O 1
ATOM 2590 N N . VAL B 1 134 ? -19.760 26.356 -18.605 1.00 38.09 133 VAL B N 1
ATOM 2591 C CA . VAL B 1 134 ? -19.482 27.059 -17.350 1.00 36.62 133 VAL B CA 1
ATOM 2592 C C . VAL B 1 134 ? -19.937 26.215 -16.143 1.00 37.34 133 VAL B C 1
ATOM 2593 O O . VAL B 1 134 ? -19.261 26.212 -15.120 1.00 38.00 133 VAL B O 1
ATOM 2597 N N . TRP B 1 135 ? -21.065 25.503 -16.266 1.00 35.91 134 TRP B N 1
ATOM 2598 C CA . TRP B 1 135 ? -21.608 24.741 -15.159 1.00 36.02 134 TRP B CA 1
ATOM 2599 C C . TRP B 1 135 ? -20.610 23.673 -14.697 1.00 36.18 134 TRP B C 1
ATOM 2600 O O . TRP B 1 135 ? -20.343 23.551 -13.505 1.00 36.22 134 TRP B O 1
ATOM 2611 N N . VAL B 1 136 ? -20.046 22.932 -15.640 1.00 36.27 135 VAL B N 1
ATOM 2612 C CA . VAL B 1 136 ? -19.163 21.838 -15.290 1.00 37.06 135 VAL B CA 1
ATOM 2613 C C . VAL B 1 136 ? -17.937 22.309 -14.457 1.00 37.54 135 VAL B C 1
ATOM 2614 O O . VAL B 1 136 ? -17.769 21.840 -13.346 1.00 38.17 135 VAL B O 1
ATOM 2618 N N . PRO B 1 137 ? -17.147 23.305 -14.940 1.00 38.05 136 PRO B N 1
ATOM 2619 C CA . PRO B 1 137 ? -16.024 23.736 -14.074 1.00 38.33 136 PRO B CA 1
ATOM 2620 C C . PRO B 1 137 ? -16.451 24.346 -12.734 1.00 37.80 136 PRO B C 1
ATOM 2621 O O . PRO B 1 137 ? -15.748 24.132 -11.752 1.00 39.64 136 PRO B O 1
ATOM 2625 N N . VAL B 1 138 ? -17.584 25.047 -12.689 1.00 35.84 137 VAL B N 1
ATOM 2626 C CA . VAL B 1 138 ? -18.129 25.613 -11.445 1.00 35.17 137 VAL B CA 1
ATOM 2627 C C . VAL B 1 138 ? -18.390 24.522 -10.401 1.00 34.97 137 VAL B C 1
ATOM 2628 O O . VAL B 1 138 ? -18.084 24.679 -9.221 1.00 33.67 137 VAL B O 1
ATOM 2632 N N . VAL B 1 139 ? -18.996 23.435 -10.867 1.00 35.51 138 VAL B N 1
ATOM 2633 C CA . VAL B 1 139 ? -19.249 22.270 -10.047 1.00 36.93 138 VAL B CA 1
ATOM 2634 C C . VAL B 1 139 ? -17.949 21.632 -9.611 1.00 38.40 138 VAL B C 1
ATOM 2635 O O . VAL B 1 139 ? -17.798 21.299 -8.437 1.00 38.70 138 VAL B O 1
ATOM 2639 N N . GLU B 1 140 ? -17.018 21.479 -10.550 1.00 39.55 139 GLU B N 1
ATOM 2640 C CA . GLU B 1 140 ? -15.686 20.976 -10.206 1.00 42.75 139 GLU B CA 1
ATOM 2641 C C . GLU B 1 140 ? -14.951 21.956 -9.267 1.00 43.06 139 GLU B C 1
ATOM 2642 O O . GLU B 1 140 ? -14.244 21.526 -8.377 1.00 44.32 139 GLU B O 1
ATOM 2648 N N . SER B 1 141 ? -15.184 23.262 -9.394 1.00 42.24 140 SER B N 1
ATOM 2649 C CA . SER B 1 141 ? -14.570 24.205 -8.454 1.00 41.82 140 SER B CA 1
ATOM 2650 C C . SER B 1 141 ? -15.088 24.015 -7.023 1.00 41.93 140 SER B C 1
ATOM 2651 O O . SER B 1 141 ? -14.332 24.020 -6.032 1.00 43.30 140 SER B O 1
ATOM 2654 N N . LEU B 1 142 ? -16.386 23.827 -6.926 1.00 41.10 141 LEU B N 1
ATOM 2655 C CA . LEU B 1 142 ? -17.067 23.685 -5.642 1.00 40.39 141 LEU B CA 1
ATOM 2656 C C . LEU B 1 142 ? -16.719 22.362 -4.958 1.00 41.02 141 LEU B C 1
ATOM 2657 O O . LEU B 1 142 ? -16.607 22.318 -3.751 1.00 41.84 141 LEU B O 1
ATOM 2662 N N . ARG B 1 143 ? -16.573 21.284 -5.721 1.00 41.31 142 ARG B N 1
ATOM 2663 C CA . ARG B 1 143 ? -16.083 20.013 -5.190 1.00 41.82 142 ARG B CA 1
ATOM 2664 C C . ARG B 1 143 ? -14.681 20.206 -4.571 1.00 43.51 142 ARG B C 1
ATOM 2665 O O . ARG B 1 143 ? -14.404 19.755 -3.459 1.00 43.96 142 ARG B O 1
ATOM 2673 N N . GLN B 1 144 ? -13.795 20.884 -5.291 1.00 44.16 143 GLN B N 1
ATOM 2674 C CA . GLN B 1 144 ? -12.426 21.083 -4.783 1.00 46.43 143 GLN B CA 1
ATOM 2675 C C . GLN B 1 144 ? -12.449 21.892 -3.481 1.00 46.97 143 GLN B C 1
ATOM 2676 O O . GLN B 1 144 ? -11.862 21.474 -2.490 1.00 48.07 143 GLN B O 1
ATOM 2682 N N . SER B 1 145 ? -13.177 23.007 -3.469 1.00 46.26 144 SER B N 1
ATOM 2683 C CA . SER B 1 145 ? -13.272 23.834 -2.272 1.00 46.68 144 SER B CA 1
ATOM 2684 C C . SER B 1 145 ? -13.853 23.045 -1.119 1.00 47.29 144 SER B C 1
ATOM 2685 O O . SER B 1 145 ? -13.475 23.257 0.033 1.00 47.84 144 SER B O 1
ATOM 2688 N N . SER B 1 146 ? -14.801 22.169 -1.442 1.00 47.07 145 SER B N 1
ATOM 2689 C CA . SER B 1 146 ? -15.408 21.250 -0.473 1.00 48.52 145 SER B CA 1
ATOM 2690 C C . SER B 1 146 ? -14.393 20.291 0.199 1.00 49.80 145 SER B C 1
ATOM 2691 O O . SER B 1 146 ? -14.396 20.148 1.408 1.00 50.47 145 SER B O 1
ATOM 2694 N N . GLU B 1 147 ? -13.539 19.646 -0.599 1.00 51.07 146 GLU B N 1
ATOM 2695 C CA . GLU B 1 147 ? -12.436 18.815 -0.100 1.00 53.17 146 GLU B CA 1
ATOM 2696 C C . GLU B 1 147 ? -11.464 19.624 0.760 1.00 53.04 146 GLU B C 1
ATOM 2697 O O . GLU B 1 147 ? -11.056 19.168 1.831 1.00 53.67 146 GLU B O 1
ATOM 2703 N N . GLN B 1 148 ? -11.072 20.809 0.301 1.00 51.60 147 GLN B N 1
ATOM 2704 C CA . GLN B 1 148 ? -10.116 21.627 1.090 1.00 52.56 147 GLN B CA 1
ATOM 2705 C C . GLN B 1 148 ? -10.745 22.348 2.297 1.00 52.08 147 GLN B C 1
ATOM 2706 O O . GLN B 1 148 ? -10.042 23.038 3.041 1.00 53.27 147 GLN B O 1
ATOM 2712 N N . ASN B 1 149 ? -12.052 22.185 2.493 1.00 50.88 148 ASN B N 1
ATOM 2713 C CA . ASN B 1 149 ? -12.756 22.775 3.646 1.00 51.04 148 ASN B CA 1
ATOM 2714 C C . ASN B 1 149 ? -12.760 24.295 3.744 1.00 49.43 148 ASN B C 1
ATOM 2715 O O . ASN B 1 149 ? -12.780 24.849 4.839 1.00 50.30 148 ASN B O 1
ATOM 2720 N N . LEU B 1 150 ? -12.756 24.949 2.589 1.00 46.81 149 LEU B N 1
ATOM 2721 C CA . LEU B 1 150 ? -12.830 26.387 2.485 1.00 45.18 149 LEU B CA 1
ATOM 2722 C C . LEU B 1 150 ? -14.152 26.900 3.059 1.00 44.28 149 LEU B C 1
ATOM 2723 O O . LEU B 1 150 ? -15.149 26.157 3.135 1.00 44.13 149 LEU B O 1
ATOM 2728 N N . SER B 1 151 ? -14.162 28.160 3.482 1.00 43.74 150 SER B N 1
ATOM 2729 C CA . SER B 1 151 ? -15.389 28.811 3.939 1.00 42.63 150 SER B CA 1
ATOM 2730 C C . SER B 1 151 ? -16.315 28.952 2.736 1.00 40.88 150 SER B C 1
ATOM 2731 O O . SER B 1 151 ? -15.820 29.009 1.593 1.00 40.34 150 SER B O 1
ATOM 2734 N N . VAL B 1 152 ? -17.635 29.020 2.968 1.00 39.69 151 VAL B N 1
ATOM 2735 C CA . VAL B 1 152 ? -18.599 29.210 1.851 1.00 38.25 151 VAL B CA 1
ATOM 2736 C C . VAL B 1 152 ? -18.286 30.493 1.025 1.00 38.13 151 VAL B C 1
ATOM 2737 O O . VAL B 1 152 ? -18.155 30.403 -0.210 1.00 37.71 151 VAL B O 1
ATOM 2741 N N . PRO B 1 153 ? -18.121 31.667 1.699 1.00 38.69 152 PRO B N 1
ATOM 2742 C CA . PRO B 1 153 ? -17.729 32.920 1.009 1.00 38.33 152 PRO B CA 1
ATOM 2743 C C . PRO B 1 153 ? -16.475 32.816 0.153 1.00 38.56 152 PRO B C 1
ATOM 2744 O O . PRO B 1 153 ? -16.504 33.250 -1.011 1.00 37.95 152 PRO B O 1
ATOM 2748 N N . VAL B 1 154 ? -15.394 32.229 0.672 1.00 40.34 153 VAL B N 1
ATOM 2749 C CA . VAL B 1 154 ? -14.202 32.028 -0.195 1.00 40.25 153 VAL B CA 1
ATOM 2750 C C . VAL B 1 154 ? -14.417 31.028 -1.322 1.00 39.27 153 VAL B C 1
ATOM 2751 O O . VAL B 1 154 ? -14.047 31.313 -2.493 1.00 39.61 153 VAL B O 1
ATOM 2755 N N . ALA B 1 155 ? -15.051 29.899 -1.003 1.00 37.41 154 ALA B N 1
ATOM 2756 C CA . ALA B 1 155 ? -15.415 28.915 -2.037 1.00 36.16 154 ALA B CA 1
ATOM 2757 C C . ALA B 1 155 ? -16.221 29.554 -3.163 1.00 34.86 154 ALA B C 1
ATOM 2758 O O . ALA B 1 155 ? -15.960 29.283 -4.333 1.00 34.91 154 ALA B O 1
ATOM 2760 N N . LEU B 1 156 ? -17.193 30.397 -2.812 1.00 33.51 155 LEU B N 1
ATOM 2761 C CA . LEU B 1 156 ? -18.055 30.981 -3.822 1.00 33.25 155 LEU B CA 1
ATOM 2762 C C . LEU B 1 156 ? -17.334 32.039 -4.680 1.00 35.19 155 LEU B C 1
ATOM 2763 O O . LEU B 1 156 ? -17.526 32.106 -5.905 1.00 35.56 155 LEU B O 1
ATOM 2768 N N . GLU B 1 157 ? -16.464 32.827 -4.045 1.00 36.28 156 GLU B N 1
ATOM 2769 C CA . GLU B 1 157 ? -15.566 33.730 -4.748 1.00 37.97 156 GLU B CA 1
ATOM 2770 C C . GLU B 1 157 ? -14.714 32.948 -5.760 1.00 37.65 156 GLU B C 1
ATOM 2771 O O . GLU B 1 157 ? -14.578 33.355 -6.880 1.00 38.21 156 GLU B O 1
ATOM 2777 N N . ALA B 1 158 ? -14.221 31.776 -5.391 1.00 38.36 157 ALA B N 1
ATOM 2778 C CA . ALA B 1 158 ? -13.423 30.958 -6.311 1.00 38.29 157 ALA B CA 1
ATOM 2779 C C . ALA B 1 158 ? -14.238 30.387 -7.480 1.00 38.85 157 ALA B C 1
ATOM 2780 O O . ALA B 1 158 ? -13.795 30.449 -8.641 1.00 40.30 157 ALA B O 1
ATOM 2782 N N . ALA B 1 159 ? -15.426 29.843 -7.204 1.00 37.88 158 ALA B N 1
ATOM 2783 C CA . ALA B 1 159 ? -16.338 29.416 -8.292 1.00 38.03 158 ALA B CA 1
ATOM 2784 C C . ALA B 1 159 ? -16.696 30.582 -9.218 1.00 38.40 158 ALA B C 1
ATOM 2785 O O . ALA B 1 159 ? -16.849 30.415 -10.430 1.00 37.95 158 ALA B O 1
ATOM 2787 N N . SER B 1 160 ? -16.873 31.747 -8.615 1.00 39.12 159 SER B N 1
ATOM 2788 C CA . SER B 1 160 ? -17.205 32.940 -9.358 1.00 41.00 159 SER B CA 1
ATOM 2789 C C . SER B 1 160 ? -16.081 33.286 -10.367 1.00 41.81 159 SER B C 1
ATOM 2790 O O . SER B 1 160 ? -16.373 33.583 -11.525 1.00 41.56 159 SER B O 1
ATOM 2793 N N . SER B 1 161 ? -14.818 33.230 -9.908 1.00 42.19 160 SER B N 1
ATOM 2794 C CA . SER B 1 161 ? -13.631 33.385 -10.772 1.00 43.11 160 SER B CA 1
ATOM 2795 C C . SER B 1 161 ? -13.537 32.325 -11.863 1.00 42.48 160 SER B C 1
ATOM 2796 O O . SER B 1 161 ? -13.330 32.669 -13.037 1.00 43.03 160 SER B O 1
ATOM 2799 N N . ILE B 1 162 ? -13.609 31.047 -11.476 1.00 41.04 161 ILE B N 1
ATOM 2800 C CA . ILE B 1 162 ? -13.639 29.945 -12.455 1.00 40.39 161 ILE B CA 1
ATOM 2801 C C . ILE B 1 162 ? -14.759 30.211 -13.507 1.00 39.74 161 ILE B C 1
ATOM 2802 O O . ILE B 1 162 ? -14.582 30.000 -14.715 1.00 38.80 161 ILE B O 1
ATOM 2807 N N . ALA B 1 163 ? -15.918 30.668 -13.040 1.00 39.23 162 ALA B N 1
ATOM 2808 C CA . ALA B 1 163 ? -17.044 30.908 -13.951 1.00 39.20 162 ALA B CA 1
ATOM 2809 C C . ALA B 1 163 ? -16.694 31.997 -14.970 1.00 40.02 162 ALA B C 1
ATOM 2810 O O . ALA B 1 163 ? -17.153 31.947 -16.112 1.00 40.14 162 ALA B O 1
ATOM 2812 N N . GLU B 1 164 ? -15.878 32.965 -14.573 1.00 40.82 163 GLU B N 1
ATOM 2813 C CA . GLU B 1 164 ? -15.508 34.030 -15.499 1.00 43.17 163 GLU B CA 1
ATOM 2814 C C . GLU B 1 164 ? -14.599 33.513 -16.597 1.00 43.50 163 GLU B C 1
ATOM 2815 O O . GLU B 1 164 ? -14.870 33.711 -17.789 1.00 43.16 163 GLU B O 1
ATOM 2821 N N . SER B 1 165 ? -13.546 32.822 -16.186 1.00 44.22 164 SER B N 1
ATOM 2822 C CA . SER B 1 165 ? -12.646 32.146 -17.122 1.00 46.02 164 SER B CA 1
ATOM 2823 C C . SER B 1 165 ? -13.408 31.212 -18.030 1.00 44.56 164 SER B C 1
ATOM 2824 O O . SER B 1 165 ? -13.211 31.219 -19.246 1.00 45.82 164 SER B O 1
ATOM 2827 N N . ALA B 1 166 ? -14.298 30.424 -17.446 1.00 43.75 165 ALA B N 1
ATOM 2828 C CA . ALA B 1 166 ? -15.039 29.438 -18.235 1.00 42.95 165 ALA B CA 1
ATOM 2829 C C . ALA B 1 166 ? -15.911 30.135 -19.274 1.00 42.42 165 ALA B C 1
ATOM 2830 O O . ALA B 1 166 ? -15.956 29.678 -20.393 1.00 43.65 165 ALA B O 1
ATOM 2832 N N . ALA B 1 167 ? -16.548 31.256 -18.943 1.00 41.98 166 ALA B N 1
ATOM 2833 C CA . ALA B 1 167 ? -17.362 31.956 -19.953 1.00 43.40 166 ALA B CA 1
ATOM 2834 C C . ALA B 1 167 ? -16.500 32.506 -21.119 1.00 45.53 166 ALA B C 1
ATOM 2835 O O . ALA B 1 167 ? -16.870 32.363 -22.299 1.00 45.31 166 ALA B O 1
ATOM 2837 N N . GLN B 1 168 ? -15.376 33.139 -20.757 1.00 47.31 167 GLN B N 1
ATOM 2838 C CA . GLN B 1 168 ? -14.350 33.630 -21.698 1.00 49.87 167 GLN B CA 1
ATOM 2839 C C . GLN B 1 168 ? -13.806 32.481 -22.534 1.00 49.60 167 GLN B C 1
ATOM 2840 O O . GLN B 1 168 ? -13.571 32.637 -23.724 1.00 49.96 167 GLN B O 1
ATOM 2846 N N . SER B 1 169 ? -13.668 31.311 -21.927 1.00 49.33 168 SER B N 1
ATOM 2847 C CA . SER B 1 169 ? -13.205 30.158 -22.684 1.00 50.32 168 SER B CA 1
ATOM 2848 C C . SER B 1 169 ? -14.149 29.779 -23.839 1.00 49.74 168 SER B C 1
ATOM 2849 O O . SER B 1 169 ? -13.700 29.143 -24.781 1.00 50.77 168 SER B O 1
ATOM 2852 N N . THR B 1 170 ? -15.435 30.157 -23.784 1.00 48.18 169 THR B N 1
ATOM 2853 C CA . THR B 1 170 ? -16.383 29.815 -24.889 1.00 46.83 169 THR B CA 1
ATOM 2854 C C . THR B 1 170 ? -16.177 30.592 -26.204 1.00 48.50 169 THR B C 1
ATOM 2855 O O . THR B 1 170 ? -16.747 30.209 -27.237 1.00 48.32 169 THR B O 1
ATOM 2859 N N . ILE B 1 171 ? -15.391 31.679 -26.155 1.00 49.46 170 ILE B N 1
ATOM 2860 C CA . ILE B 1 171 ? -15.213 32.612 -27.277 1.00 50.59 170 ILE B CA 1
ATOM 2861 C C . ILE B 1 171 ? -14.639 31.910 -28.504 1.00 52.07 170 ILE B C 1
ATOM 2862 O O . ILE B 1 171 ? -15.108 32.139 -29.611 1.00 52.64 170 ILE B O 1
ATOM 2867 N N . THR B 1 172 ? -13.622 31.074 -28.294 1.00 53.18 171 THR B N 1
ATOM 2868 C CA . THR B 1 172 ? -12.914 30.384 -29.384 1.00 54.18 171 THR B CA 1
ATOM 2869 C C . THR B 1 172 ? -13.511 29.005 -29.747 1.00 53.89 171 THR B C 1
ATOM 2870 O O . THR B 1 172 ? -12.980 28.290 -30.609 1.00 54.74 171 THR B O 1
ATOM 2874 N N . MET B 1 173 ? -14.601 28.629 -29.080 1.00 52.13 172 MET B N 1
ATOM 2875 C CA . MET B 1 173 ? -15.287 27.377 -29.383 1.00 51.10 172 MET B CA 1
ATOM 2876 C C . MET B 1 173 ? -16.251 27.580 -30.547 1.00 50.55 172 MET B C 1
ATOM 2877 O O . MET B 1 173 ? -16.908 28.610 -30.652 1.00 50.44 172 MET B O 1
ATOM 2882 N N . GLN B 1 174 ? -16.324 26.600 -31.432 1.00 50.27 173 GLN B N 1
ATOM 2883 C CA . GLN B 1 174 ? -17.377 26.575 -32.435 1.00 50.12 173 GLN B CA 1
ATOM 2884 C C . GLN B 1 174 ? -18.640 25.965 -31.814 1.00 48.05 173 GLN B C 1
ATOM 2885 O O . GLN B 1 174 ? -18.571 24.977 -31.111 1.00 47.63 173 GLN B O 1
ATOM 2891 N N . ALA B 1 175 ? -19.793 26.544 -32.072 1.00 47.16 174 ALA B N 1
ATOM 2892 C CA . ALA B 1 175 ? -21.017 25.993 -31.500 1.00 45.62 174 ALA B CA 1
ATOM 2893 C C . ALA B 1 175 ? -21.483 24.686 -32.164 1.00 45.65 174 ALA B C 1
ATOM 2894 O O . ALA B 1 175 ? -21.573 24.583 -33.391 1.00 45.84 174 ALA B O 1
ATOM 2896 N N . ARG B 1 176 ? -21.817 23.704 -31.336 1.00 45.62 175 ARG B N 1
ATOM 2897 C CA . ARG B 1 176 ? -22.386 22.445 -31.820 1.00 47.71 175 ARG B CA 1
ATOM 2898 C C . ARG B 1 176 ? -23.792 22.173 -31.282 1.00 47.08 175 ARG B C 1
ATOM 2899 O O . ARG B 1 176 ? -24.355 21.121 -31.586 1.00 48.23 175 ARG B O 1
ATOM 2907 N N . LYS B 1 177 ? -24.321 23.069 -30.444 1.00 46.14 176 LYS B N 1
ATOM 2908 C CA . LYS B 1 177 ? -25.713 23.017 -29.990 1.00 46.44 176 LYS B CA 1
ATOM 2909 C C . LYS B 1 177 ? -26.407 24.393 -30.119 1.00 47.14 176 LYS B C 1
ATOM 2910 O O . LYS B 1 177 ? -25.755 25.449 -30.108 1.00 47.33 176 LYS B O 1
ATOM 2916 N N . GLY B 1 178 ? -27.733 24.376 -30.206 1.00 47.45 177 GLY B N 1
ATOM 2917 C CA . GLY B 1 178 ? -28.512 25.600 -30.162 1.00 47.72 177 GLY B CA 1
ATOM 2918 C C . GLY B 1 178 ? -28.437 26.412 -31.436 1.00 48.34 177 GLY B C 1
ATOM 2919 O O . GLY B 1 178 ? -27.941 25.956 -32.465 1.00 49.37 177 GLY B O 1
ATOM 2920 N N . ARG B 1 179 ? -28.913 27.636 -31.350 1.00 48.08 178 ARG B N 1
ATOM 2921 C CA . ARG B 1 179 ? -29.040 28.487 -32.527 1.00 49.43 178 ARG B CA 1
ATOM 2922 C C . ARG B 1 179 ? -27.693 28.923 -33.125 1.00 49.86 178 ARG B C 1
ATOM 2923 O O . ARG B 1 179 ? -27.556 29.046 -34.344 1.00 51.01 178 ARG B O 1
ATOM 2931 N N . ALA B 1 180 ? -26.716 29.182 -32.262 1.00 49.72 179 ALA B N 1
ATOM 2932 C CA . ALA B 1 180 ? -25.354 29.465 -32.698 1.00 50.72 179 ALA B CA 1
ATOM 2933 C C . ALA B 1 180 ? -24.776 28.423 -33.683 1.00 51.64 179 ALA B C 1
ATOM 2934 O O . ALA B 1 180 ? -23.994 28.772 -34.553 1.00 51.97 179 ALA B O 1
ATOM 2936 N N . SER B 1 181 ? -25.165 27.161 -33.550 1.00 51.33 180 SER B N 1
ATOM 2937 C CA . SER B 1 181 ? -24.497 26.123 -34.312 1.00 52.74 180 SER B CA 1
ATOM 2938 C C . SER B 1 181 ? -24.943 26.139 -35.773 1.00 54.38 180 SER B C 1
ATOM 2939 O O . SER B 1 181 ? -24.344 25.450 -36.604 1.00 54.48 180 SER B O 1
ATOM 2942 N N . TYR B 1 182 ? -26.007 26.903 -36.066 1.00 54.88 181 TYR B N 1
ATOM 2943 C CA . TYR B 1 182 ? -26.431 27.171 -37.438 1.00 56.76 181 TYR B CA 1
ATOM 2944 C C . TYR B 1 182 ? -25.361 27.972 -38.185 1.00 57.47 181 TYR B C 1
ATOM 2945 O O . TYR B 1 182 ? -25.283 27.911 -39.413 1.00 57.86 181 TYR B O 1
ATOM 2954 N N . LEU B 1 183 ? -24.589 28.754 -37.428 1.00 57.22 182 LEU B N 1
ATOM 2955 C CA . LEU B 1 183 ? -23.610 29.672 -37.991 1.00 58.82 182 LEU B CA 1
ATOM 2956 C C . LEU B 1 183 ? -22.323 28.972 -38.432 1.00 60.00 182 LEU B C 1
ATOM 2957 O O . LEU B 1 183 ? -21.507 29.559 -39.164 1.00 61.33 182 LEU B O 1
ATOM 2962 N N . GLY B 1 184 ? -22.172 27.709 -38.024 1.00 59.71 183 GLY B N 1
ATOM 2963 C CA . GLY B 1 184 ? -20.990 26.908 -38.328 1.00 59.83 183 GLY B CA 1
ATOM 2964 C C . GLY B 1 184 ? -19.788 27.566 -37.694 1.00 59.80 183 GLY B C 1
ATOM 2965 O O . GLY B 1 184 ? -19.847 27.989 -36.526 1.00 58.29 183 GLY B O 1
ATOM 2966 N N . GLU B 1 185 ? -18.728 27.687 -38.498 1.00 60.87 184 GLU B N 1
ATOM 2967 C CA . GLU B 1 185 ? -17.459 28.319 -38.130 1.00 61.34 184 GLU B CA 1
ATOM 2968 C C . GLU B 1 185 ? -17.602 29.789 -37.712 1.00 60.47 184 GLU B C 1
ATOM 2969 O O . GLU B 1 185 ? -16.778 30.307 -36.973 1.00 59.76 184 GLU B O 1
ATOM 2975 N N . ARG B 1 186 ? -18.674 30.447 -38.144 1.00 60.45 185 ARG B N 1
ATOM 2976 C CA . ARG B 1 186 ? -18.862 31.867 -37.865 1.00 60.32 185 ARG B CA 1
ATOM 2977 C C . ARG B 1 186 ? -19.206 32.141 -36.386 1.00 58.39 185 ARG B C 1
ATOM 2978 O O . ARG B 1 186 ? -19.235 33.290 -35.939 1.00 58.00 185 ARG B O 1
ATOM 2986 N N . SER B 1 187 ? -19.424 31.077 -35.619 1.00 56.91 186 SER B N 1
ATOM 2987 C CA . SER B 1 187 ? -19.669 31.222 -34.172 1.00 55.89 186 SER B CA 1
ATOM 2988 C C . SER B 1 187 ? -18.394 31.427 -33.323 1.00 55.50 186 SER B C 1
ATOM 2989 O O . SER B 1 187 ? -18.484 31.878 -32.177 1.00 54.25 186 SER B O 1
ATOM 2992 N N . ILE B 1 188 ? -17.233 31.080 -33.903 1.00 56.48 187 ILE B N 1
ATOM 2993 C CA . ILE B 1 188 ? -15.888 31.280 -33.326 1.00 56.22 187 ILE B CA 1
ATOM 2994 C C . ILE B 1 188 ? -15.598 32.776 -33.261 1.00 56.63 187 ILE B C 1
ATOM 2995 O O . ILE B 1 188 ? -15.912 33.512 -34.185 1.00 57.57 187 ILE B O 1
ATOM 3000 N N . GLY B 1 189 ? -15.023 33.237 -32.166 1.00 55.96 188 GLY B N 1
ATOM 3001 C CA . GLY B 1 189 ? -14.706 34.651 -32.045 1.00 56.44 188 GLY B CA 1
ATOM 3002 C C . GLY B 1 189 ? -15.746 35.433 -31.279 1.00 56.22 188 GLY B C 1
ATOM 3003 O O . GLY B 1 189 ? -15.592 36.639 -31.112 1.00 57.29 188 GLY B O 1
ATOM 3004 N N . HIS B 1 190 ? -16.798 34.748 -30.806 1.00 54.91 189 HIS B N 1
ATOM 3005 C CA . HIS B 1 190 ? -17.901 35.379 -30.058 1.00 53.19 189 HIS B CA 1
ATOM 3006 C C . HIS B 1 190 ? -18.275 34.623 -28.749 1.00 51.30 189 HIS B C 1
ATOM 3007 O O . HIS B 1 190 ? -18.553 33.412 -28.746 1.00 50.35 189 HIS B O 1
ATOM 3014 N N . GLN B 1 191 ? -18.301 35.352 -27.643 1.00 49.70 190 GLN B N 1
ATOM 3015 C CA . GLN B 1 191 ? -18.714 34.790 -26.359 1.00 48.24 190 GLN B CA 1
ATOM 3016 C C . GLN B 1 191 ? -20.165 34.239 -26.303 1.00 45.91 190 GLN B C 1
ATOM 3017 O O . GLN B 1 191 ? -21.099 34.913 -26.697 1.00 45.30 190 GLN B O 1
ATOM 3023 N N . ASP B 1 192 ? -20.337 33.023 -25.793 1.00 43.73 191 ASP B N 1
ATOM 3024 C CA . ASP B 1 192 ? -21.680 32.449 -25.586 1.00 42.35 191 ASP B CA 1
ATOM 3025 C C . ASP B 1 192 ? -22.532 33.162 -24.523 1.00 40.48 191 ASP B C 1
ATOM 3026 O O . ASP B 1 192 ? -22.115 33.301 -23.395 1.00 41.11 191 ASP B O 1
ATOM 3031 N N . PRO B 1 193 ? -23.734 33.604 -24.885 1.00 39.55 192 PRO B N 1
ATOM 3032 C CA . PRO B 1 193 ? -24.565 34.335 -23.892 1.00 38.83 192 PRO B CA 1
ATOM 3033 C C . PRO B 1 193 ? -25.142 33.469 -22.747 1.00 38.26 192 PRO B C 1
ATOM 3034 O O . PRO B 1 193 ? -25.244 33.969 -21.620 1.00 39.41 192 PRO B O 1
ATOM 3038 N N . GLY B 1 194 ? -25.544 32.225 -23.004 1.00 36.32 193 GLY B N 1
ATOM 3039 C CA . GLY B 1 194 ? -25.976 31.397 -21.881 1.00 35.23 193 GLY B CA 1
ATOM 3040 C C . GLY B 1 194 ? -24.860 31.263 -20.827 1.00 35.92 193 GLY B C 1
ATOM 3041 O O . GLY B 1 194 ? -25.126 31.313 -19.594 1.00 34.83 193 GLY B O 1
ATOM 3042 N N . ALA B 1 195 ? -23.617 31.111 -21.311 1.00 34.88 194 ALA B N 1
ATOM 3043 C CA . ALA B 1 195 ? -22.437 30.961 -20.453 1.00 36.32 194 ALA B CA 1
ATOM 3044 C C . ALA B 1 195 ? -22.173 32.197 -19.582 1.00 35.55 194 ALA B C 1
ATOM 3045 O O . ALA B 1 195 ? -21.772 32.080 -18.413 1.00 36.16 194 ALA B O 1
ATOM 3047 N N . THR B 1 196 ? -22.443 33.354 -20.162 1.00 34.53 195 THR B N 1
ATOM 3048 C CA . THR B 1 196 ? -22.288 34.638 -19.524 1.00 34.98 195 THR B CA 1
ATOM 3049 C C . THR B 1 196 ? -23.350 34.852 -18.477 1.00 34.06 195 THR B C 1
ATOM 3050 O O . THR B 1 196 ? -23.075 35.461 -17.438 1.00 33.95 195 THR B O 1
ATOM 3054 N N . SER B 1 197 ? -24.554 34.347 -18.750 1.00 34.30 196 SER B N 1
ATOM 3055 C CA . SER B 1 197 ? -25.605 34.226 -17.723 1.00 33.95 196 SER B CA 1
ATOM 3056 C C . SER B 1 197 ? -25.173 33.410 -16.507 1.00 32.41 196 SER B C 1
ATOM 3057 O O . SER B 1 197 ? -25.353 33.830 -15.360 1.00 32.10 196 SER B O 1
ATOM 3060 N N . VAL B 1 198 ? -24.574 32.254 -16.731 1.00 32.57 197 VAL B N 1
ATOM 3061 C CA . VAL B 1 198 ? -24.189 31.416 -15.562 1.00 32.32 197 VAL B CA 1
ATOM 3062 C C . VAL B 1 198 ? -23.170 32.195 -14.698 1.00 32.87 197 VAL B C 1
ATOM 3063 O O . VAL B 1 198 ? -23.268 32.247 -13.469 1.00 33.86 197 VAL B O 1
ATOM 3067 N N . MET B 1 199 ? -22.233 32.848 -15.369 1.00 33.08 198 MET B N 1
ATOM 3068 C CA . MET B 1 199 ? -21.235 33.676 -14.728 1.00 32.41 198 MET B CA 1
ATOM 3069 C C . MET B 1 199 ? -21.880 34.745 -13.881 1.00 32.43 198 MET B C 1
ATOM 3070 O O . MET B 1 199 ? -21.468 34.915 -12.721 1.00 33.10 198 MET B O 1
ATOM 3075 N N . PHE B 1 200 ? -22.843 35.493 -14.456 1.00 32.00 199 PHE B N 1
ATOM 3076 C CA . PHE B 1 200 ? -23.562 36.531 -13.719 1.00 32.73 199 PHE B CA 1
ATOM 3077 C C . PHE B 1 200 ? -24.196 35.969 -12.446 1.00 32.94 199 PHE B C 1
ATOM 3078 O O . PHE B 1 200 ? -24.122 36.617 -11.374 1.00 33.46 199 PHE B O 1
ATOM 3086 N N . MET B 1 201 ? -24.803 34.776 -12.567 1.00 30.93 200 MET B N 1
ATOM 3087 C CA . MET B 1 201 ? -25.374 34.083 -11.418 1.00 32.18 200 MET B CA 1
ATOM 3088 C C . MET B 1 201 ? -24.346 33.753 -10.362 1.00 32.09 200 MET B C 1
ATOM 3089 O O . MET B 1 201 ? -24.629 33.966 -9.178 1.00 32.37 200 MET B O 1
ATOM 3094 N N . MET B 1 202 ? -23.198 33.184 -10.765 1.00 31.70 201 MET B N 1
ATOM 3095 C CA . MET B 1 202 ? -22.142 32.865 -9.806 1.00 32.23 201 MET B CA 1
ATOM 3096 C C . MET B 1 202 ? -21.532 34.125 -9.192 1.00 33.21 201 MET B C 1
ATOM 3097 O O . MET B 1 202 ? -21.199 34.143 -7.998 1.00 33.35 201 MET B O 1
ATOM 3102 N N . GLN B 1 203 ? -21.447 35.204 -9.967 1.00 32.24 202 GLN B N 1
ATOM 3103 C CA . GLN B 1 203 ? -20.918 36.420 -9.393 1.00 33.20 202 GLN B CA 1
ATOM 3104 C C . GLN B 1 203 ? -21.865 36.911 -8.342 1.00 33.16 202 GLN B C 1
ATOM 3105 O O . GLN B 1 203 ? -21.411 37.304 -7.303 1.00 34.47 202 GLN B O 1
ATOM 3111 N N . MET B 1 204 ? -23.180 36.868 -8.592 1.00 32.45 203 MET B N 1
ATOM 3112 C CA . MET B 1 204 ? -24.146 37.400 -7.607 1.00 32.95 203 MET B CA 1
ATOM 3113 C C . MET B 1 204 ? -24.230 36.504 -6.340 1.00 33.28 203 MET B C 1
ATOM 3114 O O . MET B 1 204 ? -24.471 36.996 -5.227 1.00 34.50 203 MET B O 1
ATOM 3119 N N . LEU B 1 205 ? -24.054 35.203 -6.509 1.00 32.46 204 LEU B N 1
ATOM 3120 C CA . LEU B 1 205 ? -24.079 34.256 -5.373 1.00 32.94 204 LEU B CA 1
ATOM 3121 C C . LEU B 1 205 ? -22.911 34.562 -4.432 1.00 33.98 204 LEU B C 1
ATOM 3122 O O . LEU B 1 205 ? -23.073 34.683 -3.191 1.00 35.04 204 LEU B O 1
ATOM 3127 N N . ALA B 1 206 ? -21.726 34.676 -5.034 1.00 34.61 205 ALA B N 1
ATOM 3128 C CA . ALA B 1 206 ? -20.537 35.173 -4.343 1.00 35.28 205 ALA B CA 1
ATOM 3129 C C . ALA B 1 206 ? -20.829 36.445 -3.516 1.00 35.50 205 ALA B C 1
ATOM 3130 O O . ALA B 1 206 ? -20.375 36.569 -2.376 1.00 36.21 205 ALA B O 1
ATOM 3132 N N . LEU B 1 207 ? -21.596 37.381 -4.064 1.00 34.74 206 LEU B N 1
ATOM 3133 C CA . LEU B 1 207 ? -21.874 38.612 -3.301 1.00 34.99 206 LEU B CA 1
ATOM 3134 C C . LEU B 1 207 ? -22.830 38.344 -2.149 1.00 34.55 206 LEU B C 1
ATOM 3135 O O . LEU B 1 207 ? -22.625 38.833 -1.043 1.00 34.14 206 LEU B O 1
ATOM 3140 N N . ALA B 1 208 ? -23.868 37.544 -2.429 1.00 33.20 207 ALA B N 1
ATOM 3141 C CA . ALA B 1 208 ? -24.896 37.193 -1.455 1.00 33.43 207 ALA B CA 1
ATOM 3142 C C . ALA B 1 208 ? -24.287 36.507 -0.241 1.00 34.00 207 ALA B C 1
ATOM 3143 O O . ALA B 1 208 ? -24.679 36.787 0.906 1.00 34.16 207 ALA B O 1
ATOM 3145 N N . ALA B 1 209 ? -23.303 35.651 -0.502 1.00 34.75 208 ALA B N 1
ATOM 3146 C CA . ALA B 1 209 ? -22.650 34.879 0.553 1.00 36.69 208 ALA B CA 1
ATOM 3147 C C . ALA B 1 209 ? -21.814 35.715 1.507 1.00 39.12 208 ALA B C 1
ATOM 3148 O O . ALA B 1 209 ? -21.381 35.204 2.549 1.00 39.60 208 ALA B O 1
ATOM 3150 N N . LYS B 1 210 ? -21.574 36.980 1.167 1.00 40.42 209 LYS B N 1
ATOM 3151 C CA . LYS B 1 210 ? -20.892 37.903 2.109 1.00 43.46 209 LYS B CA 1
ATOM 3152 C C . LYS B 1 210 ? -21.863 38.494 3.127 1.00 45.18 209 LYS B C 1
ATOM 3153 O O . LYS B 1 210 ? -21.442 39.048 4.158 1.00 46.44 209 LYS B O 1
ATOM 3159 N N . GLU B 1 211 ? -23.153 38.444 2.800 1.00 46.81 210 GLU B N 1
ATOM 3160 C CA . GLU B 1 211 ? -24.166 39.187 3.577 1.00 49.90 210 GLU B CA 1
ATOM 3161 C C . GLU B 1 211 ? -25.037 38.322 4.519 1.00 51.44 210 GLU B C 1
ATOM 3162 O O . GLU B 1 211 ? -24.476 37.455 5.189 1.00 53.15 210 GLU B O 1
ATOM 3169 N N . GLY C 1 1 ? 25.876 60.890 -45.213 1.00 51.80 0 GLY C N 1
ATOM 3170 C CA . GLY C 1 1 ? 26.471 61.548 -44.011 1.00 51.42 0 GLY C CA 1
ATOM 3171 C C . GLY C 1 1 ? 26.208 63.056 -43.906 1.00 51.04 0 GLY C C 1
ATOM 3172 O O . GLY C 1 1 ? 26.623 63.725 -42.950 1.00 51.16 0 GLY C O 1
ATOM 3173 N N . SER C 1 2 ? 25.525 63.611 -44.899 1.00 50.68 1 SER C N 1
ATOM 3174 C CA . SER C 1 2 ? 25.371 65.035 -44.922 1.00 49.58 1 SER C CA 1
ATOM 3175 C C . SER C 1 2 ? 24.214 65.417 -43.996 1.00 47.41 1 SER C C 1
ATOM 3176 O O . SER C 1 2 ? 24.235 66.516 -43.412 1.00 47.46 1 SER C O 1
ATOM 3179 N N . SER C 1 3 ? 23.265 64.487 -43.821 1.00 45.43 2 SER C N 1
ATOM 3180 C CA . SER C 1 3 ? 22.065 64.720 -42.992 1.00 44.45 2 SER C CA 1
ATOM 3181 C C . SER C 1 3 ? 21.405 63.525 -42.248 1.00 42.41 2 SER C C 1
ATOM 3182 O O . SER C 1 3 ? 21.628 62.360 -42.584 1.00 42.07 2 SER C O 1
ATOM 3185 N N . LEU C 1 4 ? 20.547 63.852 -41.270 1.00 40.54 3 LEU C N 1
ATOM 3186 C CA . LEU C 1 4 ? 19.702 62.876 -40.545 1.00 38.33 3 LEU C CA 1
ATOM 3187 C C . LEU C 1 4 ? 18.254 62.969 -41.048 1.00 37.45 3 LEU C C 1
ATOM 3188 O O . LEU C 1 4 ? 17.602 63.995 -40.869 1.00 36.83 3 LEU C O 1
ATOM 3193 N N . SER C 1 5 ? 17.749 61.896 -41.659 1.00 36.57 4 SER C N 1
ATOM 3194 C CA . SER C 1 5 ? 16.365 61.854 -42.161 1.00 35.94 4 SER C CA 1
ATOM 3195 C C . SER C 1 5 ? 15.291 61.647 -41.064 1.00 34.60 4 SER C C 1
ATOM 3196 O O . SER C 1 5 ? 15.581 61.195 -39.916 1.00 32.84 4 SER C O 1
ATOM 3199 N N . ARG C 1 6 ? 14.034 61.914 -41.409 1.00 34.60 5 ARG C N 1
ATOM 3200 C CA . ARG C 1 6 ? 13.009 61.665 -40.425 1.00 34.61 5 ARG C CA 1
ATOM 3201 C C . ARG C 1 6 ? 12.759 60.203 -40.089 1.00 34.59 5 ARG C C 1
ATOM 3202 O O . ARG C 1 6 ? 12.505 59.899 -38.945 1.00 34.74 5 ARG C O 1
ATOM 3210 N N . THR C 1 7 ? 12.840 59.314 -41.069 1.00 34.81 6 THR C N 1
ATOM 3211 C CA . THR C 1 7 ? 12.767 57.908 -40.838 1.00 36.16 6 THR C CA 1
ATOM 3212 C C . THR C 1 7 ? 13.870 57.471 -39.836 1.00 35.39 6 THR C C 1
ATOM 3213 O O . THR C 1 7 ? 13.610 56.691 -38.918 1.00 34.69 6 THR C O 1
ATOM 3217 N N . GLN C 1 8 ? 15.054 58.070 -39.955 1.00 34.58 7 GLN C N 1
ATOM 3218 C CA . GLN C 1 8 ? 16.104 57.820 -39.014 1.00 34.12 7 GLN C CA 1
ATOM 3219 C C . GLN C 1 8 ? 15.716 58.236 -37.654 1.00 34.07 7 GLN C C 1
ATOM 3220 O O . GLN C 1 8 ? 16.064 57.527 -36.700 1.00 34.79 7 GLN C O 1
ATOM 3226 N N . ILE C 1 9 ? 14.984 59.361 -37.542 1.00 33.52 8 ILE C N 1
ATOM 3227 C CA . ILE C 1 9 ? 14.537 59.830 -36.251 1.00 31.74 8 ILE C CA 1
ATOM 3228 C C . ILE C 1 9 ? 13.499 58.887 -35.685 1.00 31.34 8 ILE C C 1
ATOM 3229 O O . ILE C 1 9 ? 13.523 58.567 -34.501 1.00 31.50 8 ILE C O 1
ATOM 3234 N N . VAL C 1 10 ? 12.630 58.364 -36.535 1.00 32.41 9 VAL C N 1
ATOM 3235 C CA . VAL C 1 10 ? 11.652 57.342 -36.086 1.00 33.28 9 VAL C CA 1
ATOM 3236 C C . VAL C 1 10 ? 12.382 56.053 -35.610 1.00 33.72 9 VAL C C 1
ATOM 3237 O O . VAL C 1 10 ? 12.042 55.465 -34.573 1.00 33.42 9 VAL C O 1
ATOM 3241 N N . ASN C 1 11 ? 13.415 55.636 -36.345 1.00 35.00 10 ASN C N 1
ATOM 3242 C CA . ASN C 1 11 ? 14.242 54.491 -35.886 1.00 36.32 10 ASN C CA 1
ATOM 3243 C C . ASN C 1 11 ? 14.978 54.774 -34.563 1.00 35.11 10 ASN C C 1
ATOM 3244 O O . ASN C 1 11 ? 15.061 53.914 -33.658 1.00 34.95 10 ASN C O 1
ATOM 3249 N N . TRP C 1 12 ? 15.435 56.008 -34.409 1.00 33.06 11 TRP C N 1
ATOM 3250 C CA . TRP C 1 12 ? 16.055 56.387 -33.143 1.00 32.30 11 TRP C CA 1
ATOM 3251 C C . TRP C 1 12 ? 15.092 56.114 -31.996 1.00 31.98 11 TRP C C 1
ATOM 3252 O O . TRP C 1 12 ? 15.450 55.447 -31.020 1.00 32.01 11 TRP C O 1
ATOM 3263 N N . LEU C 1 13 ? 13.894 56.685 -32.107 1.00 31.38 12 LEU C N 1
ATOM 3264 C CA . LEU C 1 13 ? 12.917 56.626 -31.036 1.00 31.83 12 LEU C CA 1
ATOM 3265 C C . LEU C 1 13 ? 12.440 55.191 -30.815 1.00 30.99 12 LEU C C 1
ATOM 3266 O O . LEU C 1 13 ? 12.162 54.798 -29.689 1.00 30.31 12 LEU C O 1
ATOM 3271 N N . THR C 1 14 ? 12.382 54.406 -31.882 1.00 30.79 13 THR C N 1
ATOM 3272 C CA . THR C 1 14 ? 12.040 53.005 -31.707 1.00 32.97 13 THR C CA 1
ATOM 3273 C C . THR C 1 14 ? 13.091 52.271 -30.865 1.00 32.52 13 THR C C 1
ATOM 3274 O O . THR C 1 14 ? 12.755 51.514 -29.925 1.00 33.40 13 THR C O 1
ATOM 3278 N N . ARG C 1 15 ? 14.342 52.551 -31.165 1.00 32.35 14 ARG C N 1
ATOM 3279 C CA . ARG C 1 15 ? 15.484 51.999 -30.417 1.00 33.12 14 ARG C CA 1
ATOM 3280 C C . ARG C 1 15 ? 15.495 52.478 -28.979 1.00 34.04 14 ARG C C 1
ATOM 3281 O O . ARG C 1 15 ? 15.862 51.693 -28.094 1.00 34.73 14 ARG C O 1
ATOM 3289 N N . CYS C 1 16 ? 15.072 53.727 -28.725 1.00 33.45 15 CYS C N 1
ATOM 3290 C CA . CYS C 1 16 ? 14.949 54.193 -27.339 1.00 34.18 15 CYS C CA 1
ATOM 3291 C C . CYS C 1 16 ? 13.869 53.363 -26.602 1.00 35.27 15 CYS C C 1
ATOM 3292 O O . CYS C 1 16 ? 14.055 53.017 -25.455 1.00 36.15 15 CYS C O 1
ATOM 3295 N N . GLY C 1 17 ? 12.742 53.043 -27.247 1.00 36.14 16 GLY C N 1
ATOM 3296 C CA . GLY C 1 17 ? 11.782 52.119 -26.629 1.00 36.28 16 GLY C CA 1
ATOM 3297 C C . GLY C 1 17 ? 12.467 50.824 -26.177 1.00 38.19 16 GLY C C 1
ATOM 3298 O O . GLY C 1 17 ? 12.239 50.346 -25.066 1.00 38.46 16 GLY C O 1
ATOM 3299 N N . ASP C 1 18 ? 13.321 50.261 -27.023 1.00 38.34 17 ASP C N 1
ATOM 3300 C CA . ASP C 1 18 ? 13.998 49.034 -26.674 1.00 40.97 17 ASP C CA 1
ATOM 3301 C C . ASP C 1 18 ? 14.941 49.144 -25.485 1.00 40.36 17 ASP C C 1
ATOM 3302 O O . ASP C 1 18 ? 14.773 48.420 -24.520 1.00 41.07 17 ASP C O 1
ATOM 3307 N N . ILE C 1 19 ? 15.911 50.049 -25.575 1.00 39.51 18 ILE C N 1
ATOM 3308 C CA . ILE C 1 19 ? 16.827 50.355 -24.492 1.00 39.19 18 ILE C CA 1
ATOM 3309 C C . ILE C 1 19 ? 16.153 50.726 -23.141 1.00 38.82 18 ILE C C 1
ATOM 3310 O O . ILE C 1 19 ? 16.600 50.256 -22.084 1.00 40.24 18 ILE C O 1
ATOM 3315 N N . PHE C 1 20 ? 15.097 51.531 -23.135 1.00 36.33 19 PHE C N 1
ATOM 3316 C CA . PHE C 1 20 ? 14.483 51.797 -21.842 1.00 35.49 19 PHE C CA 1
ATOM 3317 C C . PHE C 1 20 ? 13.716 50.563 -21.282 1.00 37.19 19 PHE C C 1
ATOM 3318 O O . PHE C 1 20 ? 13.466 50.483 -20.068 1.00 36.66 19 PHE C O 1
ATOM 3326 N N . SER C 1 21 ? 13.381 49.596 -22.152 1.00 38.11 20 SER C N 1
ATOM 3327 C CA . SER C 1 21 ? 12.773 48.344 -21.705 1.00 40.07 20 SER C CA 1
ATOM 3328 C C . SER C 1 21 ? 13.850 47.419 -21.120 1.00 42.72 20 SER C C 1
ATOM 3329 O O . SER C 1 21 ? 13.717 46.961 -19.988 1.00 44.12 20 SER C O 1
ATOM 3332 N N . THR C 1 22 ? 14.942 47.201 -21.860 1.00 43.78 21 THR C N 1
ATOM 3333 C CA . THR C 1 22 ? 15.990 46.283 -21.447 1.00 46.31 21 THR C CA 1
ATOM 3334 C C . THR C 1 22 ? 16.861 46.815 -20.308 1.00 46.41 21 THR C C 1
ATOM 3335 O O . THR C 1 22 ? 17.313 46.036 -19.484 1.00 47.91 21 THR C O 1
ATOM 3339 N N . GLU C 1 23 ? 17.072 48.123 -20.245 1.00 45.54 22 GLU C N 1
ATOM 3340 C CA . GLU C 1 23 ? 17.875 48.727 -19.173 1.00 45.54 22 GLU C CA 1
ATOM 3341 C C . GLU C 1 23 ? 17.017 49.278 -18.026 1.00 44.43 22 GLU C C 1
ATOM 3342 O O . GLU C 1 23 ? 17.493 50.016 -17.184 1.00 43.30 22 GLU C O 1
ATOM 3348 N N . SER C 1 24 ? 15.749 48.907 -18.012 1.00 44.62 23 SER C N 1
ATOM 3349 C CA . SER C 1 24 ? 14.830 49.296 -16.945 1.00 45.63 23 SER C CA 1
ATOM 3350 C C . SER C 1 24 ? 15.335 49.018 -15.490 1.00 46.35 23 SER C C 1
ATOM 3351 O O . SER C 1 24 ? 15.370 49.929 -14.626 1.00 44.78 23 SER C O 1
ATOM 3354 N N . GLU C 1 25 ? 15.740 47.770 -15.226 1.00 47.91 24 GLU C N 1
ATOM 3355 C CA . GLU C 1 25 ? 16.139 47.357 -13.869 1.00 49.12 24 GLU C CA 1
ATOM 3356 C C . GLU C 1 25 ? 17.436 48.010 -13.521 1.00 47.72 24 GLU C C 1
ATOM 3357 O O . GLU C 1 25 ? 17.685 48.316 -12.363 1.00 47.82 24 GLU C O 1
ATOM 3363 N N . TYR C 1 26 ? 18.272 48.214 -14.528 1.00 46.28 25 TYR C N 1
ATOM 3364 C CA . TYR C 1 26 ? 19.540 48.892 -14.315 1.00 45.93 25 TYR C CA 1
ATOM 3365 C C . TYR C 1 26 ? 19.409 50.362 -13.892 1.00 44.38 25 TYR C C 1
ATOM 3366 O O . TYR C 1 26 ? 20.023 50.784 -12.912 1.00 45.37 25 TYR C O 1
ATOM 3375 N N . LEU C 1 27 ? 18.610 51.128 -14.641 1.00 42.36 26 LEU C N 1
ATOM 3376 C CA . LEU C 1 27 ? 18.276 52.525 -14.338 1.00 39.95 26 LEU C CA 1
ATOM 3377 C C . LEU C 1 27 ? 17.528 52.639 -12.997 1.00 39.67 26 LEU C C 1
ATOM 3378 O O . LEU C 1 27 ? 17.871 53.455 -12.139 1.00 40.03 26 LEU C O 1
ATOM 3383 N N . THR C 1 28 ? 16.533 51.802 -12.790 1.00 39.47 27 THR C N 1
ATOM 3384 C CA . THR C 1 28 ? 15.960 51.682 -11.441 1.00 40.71 27 THR C CA 1
ATOM 3385 C C . THR C 1 28 ? 17.001 51.360 -10.338 1.00 42.02 27 THR C C 1
ATOM 3386 O O . THR C 1 28 ? 16.989 51.967 -9.264 1.00 42.61 27 THR C O 1
ATOM 3390 N N . GLY C 1 29 ? 17.922 50.447 -10.605 1.00 42.39 28 GLY C N 1
ATOM 3391 C CA . GLY C 1 29 ? 18.965 50.160 -9.628 1.00 43.89 28 GLY C CA 1
ATOM 3392 C C . GLY C 1 29 ? 19.781 51.396 -9.268 1.00 44.23 28 GLY C C 1
ATOM 3393 O O . GLY C 1 29 ? 19.999 51.670 -8.071 1.00 45.01 28 GLY C O 1
ATOM 3394 N N . LEU C 1 30 ? 20.221 52.141 -10.292 1.00 43.01 29 LEU C N 1
ATOM 3395 C CA . LEU C 1 30 ? 20.881 53.438 -10.078 1.00 42.99 29 LEU C CA 1
ATOM 3396 C C . LEU C 1 30 ? 20.098 54.426 -9.218 1.00 42.77 29 LEU C C 1
ATOM 3397 O O . LEU C 1 30 ? 20.690 55.168 -8.416 1.00 43.48 29 LEU C O 1
ATOM 3402 N N . ASP C 1 31 ? 18.789 54.452 -9.414 1.00 42.56 30 ASP C N 1
ATOM 3403 C CA . ASP C 1 31 ? 17.888 55.402 -8.745 1.00 43.65 30 ASP C CA 1
ATOM 3404 C C . ASP C 1 31 ? 17.528 54.876 -7.350 1.00 45.61 30 ASP C C 1
ATOM 3405 O O . ASP C 1 31 ? 16.987 55.619 -6.535 1.00 45.86 30 ASP C O 1
ATOM 3410 N N . ARG C 1 32 ? 17.805 53.594 -7.080 1.00 47.52 31 ARG C N 1
ATOM 3411 C CA . ARG C 1 32 ? 17.574 53.025 -5.743 1.00 49.66 31 ARG C CA 1
ATOM 3412 C C . ARG C 1 32 ? 18.641 53.506 -4.786 1.00 51.21 31 ARG C C 1
ATOM 3413 O O . ARG C 1 32 ? 18.344 53.791 -3.622 1.00 51.99 31 ARG C O 1
ATOM 3421 N N . GLU C 1 33 ? 19.880 53.603 -5.283 1.00 51.82 32 GLU C N 1
ATOM 3422 C CA . GLU C 1 33 ? 21.012 54.020 -4.455 1.00 53.13 32 GLU C CA 1
ATOM 3423 C C . GLU C 1 33 ? 20.872 55.476 -4.011 1.00 52.11 32 GLU C C 1
ATOM 3424 O O . GLU C 1 33 ? 21.196 55.824 -2.890 1.00 52.97 32 GLU C O 1
ATOM 3430 N N . ILE C 1 34 ? 20.377 56.331 -4.893 1.00 50.59 33 ILE C N 1
ATOM 3431 C CA . ILE C 1 34 ? 20.315 57.762 -4.572 1.00 49.59 33 ILE C CA 1
ATOM 3432 C C . ILE C 1 34 ? 18.934 58.442 -4.742 1.00 49.10 33 ILE C C 1
ATOM 3433 O O . ILE C 1 34 ? 18.804 59.656 -4.510 1.00 49.62 33 ILE C O 1
ATOM 3438 N N . GLY C 1 35 ? 17.917 57.669 -5.116 1.00 47.63 34 GLY C N 1
ATOM 3439 C CA . GLY C 1 35 ? 16.562 58.206 -5.214 1.00 46.54 34 GLY C CA 1
ATOM 3440 C C . GLY C 1 35 ? 15.486 57.316 -4.639 1.00 46.15 34 GLY C C 1
ATOM 3441 O O . GLY C 1 35 ? 15.720 56.563 -3.675 1.00 47.49 34 GLY C O 1
ATOM 3442 N N . ASP C 1 36 ? 14.302 57.410 -5.250 1.00 44.60 35 ASP C N 1
ATOM 3443 C CA . ASP C 1 36 ? 13.117 56.676 -4.816 1.00 42.73 35 ASP C CA 1
ATOM 3444 C C . ASP C 1 36 ? 12.930 55.441 -5.664 1.00 41.88 35 ASP C C 1
ATOM 3445 O O . ASP C 1 36 ? 11.847 54.897 -5.700 1.00 42.17 35 ASP C O 1
ATOM 3450 N N . ALA C 1 37 ? 13.967 55.014 -6.376 1.00 40.57 36 ALA C N 1
ATOM 3451 C CA . ALA C 1 37 ? 13.944 53.718 -7.053 1.00 40.85 36 ALA C CA 1
ATOM 3452 C C . ALA C 1 37 ? 12.887 53.558 -8.145 1.00 40.26 36 ALA C C 1
ATOM 3453 O O . ALA C 1 37 ? 12.247 52.532 -8.208 1.00 41.83 36 ALA C O 1
ATOM 3455 N N . ASP C 1 38 ? 12.690 54.546 -9.011 1.00 40.25 37 ASP C N 1
ATOM 3456 C CA . ASP C 1 38 ? 11.612 54.442 -10.028 1.00 39.49 37 ASP C CA 1
ATOM 3457 C C . ASP C 1 38 ? 12.029 54.815 -11.441 1.00 38.34 37 ASP C C 1
ATOM 3458 O O . ASP C 1 38 ? 11.289 54.570 -12.381 1.00 38.43 37 ASP C O 1
ATOM 3463 N N . HIS C 1 39 ? 13.204 55.416 -11.590 1.00 38.23 38 HIS C N 1
ATOM 3464 C CA . HIS C 1 39 ? 13.572 56.043 -12.865 1.00 36.78 38 HIS C CA 1
ATOM 3465 C C . HIS C 1 39 ? 13.479 55.143 -14.086 1.00 36.22 38 HIS C C 1
ATOM 3466 O O . HIS C 1 39 ? 12.872 55.507 -15.085 1.00 35.36 38 HIS C O 1
ATOM 3473 N N . GLY C 1 40 ? 14.072 53.956 -14.013 1.00 36.21 39 GLY C N 1
ATOM 3474 C CA . GLY C 1 40 ? 13.970 52.989 -15.112 1.00 35.95 39 GLY C CA 1
ATOM 3475 C C . GLY C 1 40 ? 12.538 52.536 -15.378 1.00 37.41 39 GLY C C 1
ATOM 3476 O O . GLY C 1 40 ? 12.127 52.419 -16.538 1.00 37.89 39 GLY C O 1
ATOM 3477 N N . LEU C 1 41 ? 11.774 52.282 -14.320 1.00 37.25 40 LEU C N 1
ATOM 3478 C CA . LEU C 1 41 ? 10.366 51.953 -14.471 1.00 38.43 40 LEU C CA 1
ATOM 3479 C C . LEU C 1 41 ? 9.580 53.098 -15.191 1.00 37.84 40 LEU C C 1
ATOM 3480 O O . LEU C 1 41 ? 8.759 52.853 -16.094 1.00 38.13 40 LEU C O 1
ATOM 3485 N N . ASN C 1 42 ? 9.813 54.329 -14.772 1.00 36.82 41 ASN C N 1
ATOM 3486 C CA . ASN C 1 42 ? 9.111 55.483 -15.348 1.00 36.74 41 ASN C CA 1
ATOM 3487 C C . ASN C 1 42 ? 9.493 55.778 -16.819 1.00 35.77 41 ASN C C 1
ATOM 3488 O O . ASN C 1 42 ? 8.610 56.008 -17.652 1.00 36.88 41 ASN C O 1
ATOM 3493 N N . MET C 1 43 ? 10.778 55.756 -17.139 1.00 34.54 42 MET C N 1
ATOM 3494 C CA . MET C 1 43 ? 11.229 55.965 -18.531 1.00 33.58 42 MET C CA 1
ATOM 3495 C C . MET C 1 43 ? 10.675 54.912 -19.487 1.00 33.59 42 MET C C 1
ATOM 3496 O O . MET C 1 43 ? 10.434 55.187 -20.683 1.00 32.53 42 MET C O 1
ATOM 3501 N N . ASN C 1 44 ? 10.464 53.719 -18.951 1.00 32.86 43 ASN C N 1
ATOM 3502 C CA . ASN C 1 44 ? 9.952 52.626 -19.732 1.00 34.42 43 ASN C CA 1
ATOM 3503 C C . ASN C 1 44 ? 8.461 52.749 -19.938 1.00 34.09 43 ASN C C 1
ATOM 3504 O O . ASN C 1 44 ? 7.944 52.445 -21.003 1.00 35.46 43 ASN C O 1
ATOM 3509 N N . ARG C 1 45 ? 7.750 53.194 -18.919 1.00 34.60 44 ARG C N 1
ATOM 3510 C CA . ARG C 1 45 ? 6.366 53.548 -19.074 1.00 34.14 44 ARG C CA 1
ATOM 3511 C C . ARG C 1 45 ? 6.207 54.672 -20.153 1.00 33.99 44 ARG C C 1
ATOM 3512 O O . ARG C 1 45 ? 5.347 54.609 -21.005 1.00 34.30 44 ARG C O 1
ATOM 3520 N N . GLY C 1 46 ? 7.043 55.697 -20.112 1.00 33.28 45 GLY C N 1
ATOM 3521 C CA . GLY C 1 46 ? 6.938 56.771 -21.067 1.00 32.31 45 GLY C CA 1
ATOM 3522 C C . GLY C 1 46 ? 7.345 56.317 -22.448 1.00 32.47 45 GLY C C 1
ATOM 3523 O O . GLY C 1 46 ? 6.561 56.425 -23.380 1.00 32.32 45 GLY C O 1
ATOM 3524 N N . PHE C 1 47 ? 8.554 55.785 -22.596 1.00 32.09 46 PHE C N 1
ATOM 3525 C CA . PHE C 1 47 ? 8.971 55.386 -23.919 1.00 33.50 46 PHE C CA 1
ATOM 3526 C C . PHE C 1 47 ? 8.156 54.288 -24.579 1.00 35.27 46 PHE C C 1
ATOM 3527 O O . PHE C 1 47 ? 8.074 54.266 -25.825 1.00 36.82 46 PHE C O 1
ATOM 3535 N N . SER C 1 48 ? 7.521 53.414 -23.801 1.00 35.23 47 SER C N 1
ATOM 3536 C CA . SER C 1 48 ? 6.750 52.372 -24.449 1.00 37.91 47 SER C CA 1
ATOM 3537 C C . SER C 1 48 ? 5.505 52.985 -25.093 1.00 37.07 47 SER C C 1
ATOM 3538 O O . SER C 1 48 ? 5.087 52.595 -26.197 1.00 37.84 47 SER C O 1
ATOM 3541 N N . LYS C 1 49 ? 4.953 53.990 -24.423 1.00 35.94 48 LYS C N 1
ATOM 3542 C CA . LYS C 1 49 ? 3.871 54.769 -24.953 1.00 35.81 48 LYS C CA 1
ATOM 3543 C C . LYS C 1 49 ? 4.354 55.547 -26.194 1.00 34.67 48 LYS C C 1
ATOM 3544 O O . LYS C 1 49 ? 3.684 55.552 -27.237 1.00 34.12 48 LYS C O 1
ATOM 3550 N N . VAL C 1 50 ? 5.528 56.173 -26.116 1.00 34.25 49 VAL C N 1
ATOM 3551 C CA . VAL C 1 50 ? 6.110 56.854 -27.321 1.00 33.80 49 VAL C CA 1
ATOM 3552 C C . VAL C 1 50 ? 6.102 55.962 -28.559 1.00 34.65 49 VAL C C 1
ATOM 3553 O O . VAL C 1 50 ? 5.527 56.326 -29.564 1.00 35.65 49 VAL C O 1
ATOM 3557 N N . VAL C 1 51 ? 6.651 54.754 -28.426 1.00 35.92 50 VAL C N 1
ATOM 3558 C CA . VAL C 1 51 ? 6.788 53.784 -29.501 1.00 36.78 50 VAL C CA 1
ATOM 3559 C C . VAL C 1 51 ? 5.460 53.194 -29.956 1.00 38.06 50 VAL C C 1
ATOM 3560 O O . VAL C 1 51 ? 5.281 53.006 -31.159 1.00 39.15 50 VAL C O 1
ATOM 3564 N N . GLU C 1 52 ? 4.546 52.922 -29.016 1.00 38.56 51 GLU C N 1
ATOM 3565 C CA . GLU C 1 52 ? 3.124 52.686 -29.307 1.00 39.80 51 GLU C CA 1
ATOM 3566 C C . GLU C 1 52 ? 2.499 53.668 -30.291 1.00 38.96 51 GLU C C 1
ATOM 3567 O O . GLU C 1 52 ? 1.745 53.278 -31.178 1.00 38.39 51 GLU C O 1
ATOM 3573 N N . LYS C 1 53 ? 2.830 54.944 -30.142 1.00 38.71 52 LYS C N 1
ATOM 3574 C CA . LYS C 1 53 ? 2.148 56.034 -30.889 1.00 38.89 52 LYS C CA 1
ATOM 3575 C C . LYS C 1 53 ? 2.814 56.269 -32.227 1.00 38.62 52 LYS C C 1
ATOM 3576 O O . LYS C 1 53 ? 2.311 56.989 -33.036 1.00 38.24 52 LYS C O 1
ATOM 3582 N N . LEU C 1 54 ? 3.983 55.671 -32.420 1.00 38.62 53 LEU C N 1
ATOM 3583 C CA . LEU C 1 54 ? 4.889 56.039 -33.484 1.00 39.05 53 LEU C CA 1
ATOM 3584 C C . LEU C 1 54 ? 4.460 55.580 -34.878 1.00 39.91 53 LEU C C 1
ATOM 3585 O O . LEU C 1 54 ? 4.556 56.362 -35.819 1.00 40.60 53 LEU C O 1
ATOM 3590 N N . PRO C 1 55 ? 3.982 54.324 -35.028 1.00 40.56 54 PRO C N 1
ATOM 3591 C CA . PRO C 1 55 ? 3.507 53.889 -36.345 1.00 40.58 54 PRO C CA 1
ATOM 3592 C C . PRO C 1 55 ? 2.509 54.871 -36.995 1.00 40.33 54 PRO C C 1
ATOM 3593 O O . PRO C 1 55 ? 2.668 55.206 -38.168 1.00 41.23 54 PRO C O 1
ATOM 3597 N N . ALA C 1 56 ? 1.495 55.317 -36.257 1.00 38.67 55 ALA C N 1
ATOM 3598 C CA . ALA C 1 56 ? 0.525 56.285 -36.792 1.00 37.54 55 ALA C CA 1
ATOM 3599 C C . ALA C 1 56 ? 1.152 57.595 -37.338 1.00 36.05 55 ALA C C 1
ATOM 3600 O O . ALA C 1 56 ? 0.605 58.181 -38.259 1.00 35.28 55 ALA C O 1
ATOM 3602 N N . ILE C 1 57 ? 2.270 58.036 -36.751 1.00 34.32 56 ILE C N 1
ATOM 3603 C CA . ILE C 1 57 ? 2.845 59.343 -37.071 1.00 33.91 56 ILE C CA 1
ATOM 3604 C C . ILE C 1 57 ? 4.195 59.286 -37.789 1.00 35.13 56 ILE C C 1
ATOM 3605 O O . ILE C 1 57 ? 4.783 60.333 -38.030 1.00 36.05 56 ILE C O 1
ATOM 3610 N N . ALA C 1 58 ? 4.645 58.085 -38.184 1.00 34.97 57 ALA C N 1
ATOM 3611 C CA . ALA C 1 58 ? 5.965 57.887 -38.728 1.00 34.62 57 ALA C CA 1
ATOM 3612 C C . ALA C 1 58 ? 6.136 58.462 -40.143 1.00 35.33 57 ALA C C 1
ATOM 3613 O O . ALA C 1 58 ? 7.251 58.689 -40.595 1.00 35.44 57 ALA C O 1
ATOM 3615 N N . ASP C 1 59 ? 5.033 58.766 -40.813 1.00 36.44 58 ASP C N 1
ATOM 3616 C CA . ASP C 1 59 ? 5.079 59.304 -42.165 1.00 36.96 58 ASP C CA 1
ATOM 3617 C C . ASP C 1 59 ? 4.936 60.823 -42.166 1.00 36.45 58 ASP C C 1
ATOM 3618 O O . ASP C 1 59 ? 4.731 61.391 -43.226 1.00 37.22 58 ASP C O 1
ATOM 3623 N N . LYS C 1 60 ? 5.039 61.453 -40.995 1.00 34.47 59 LYS C N 1
ATOM 3624 C CA . LYS C 1 60 ? 4.824 62.896 -40.847 1.00 33.76 59 LYS C CA 1
ATOM 3625 C C . LYS C 1 60 ? 6.186 63.570 -40.753 1.00 33.80 59 LYS C C 1
ATOM 3626 O O . LYS C 1 60 ? 7.225 62.911 -40.940 1.00 33.71 59 LYS C O 1
ATOM 3632 N N . ASP C 1 61 ? 6.192 64.856 -40.427 1.00 32.50 60 ASP C N 1
ATOM 3633 C CA . ASP C 1 61 ? 7.432 65.575 -40.254 1.00 32.57 60 ASP C CA 1
ATOM 3634 C C . ASP C 1 61 ? 8.084 65.377 -38.873 1.00 31.25 60 ASP C C 1
ATOM 3635 O O . ASP C 1 61 ? 7.414 65.033 -37.916 1.00 32.17 60 ASP C O 1
ATOM 3640 N N . ILE C 1 62 ? 9.380 65.678 -38.786 1.00 29.74 61 ILE C N 1
ATOM 3641 C CA . ILE C 1 62 ? 10.180 65.629 -37.577 1.00 29.16 61 ILE C CA 1
ATOM 3642 C C . ILE C 1 62 ? 9.582 66.403 -36.407 1.00 29.14 61 ILE C C 1
ATOM 3643 O O . ILE C 1 62 ? 9.501 65.886 -35.282 1.00 29.76 61 ILE C O 1
ATOM 3648 N N . GLY C 1 63 ? 9.178 67.640 -36.670 1.00 29.33 62 GLY C N 1
ATOM 3649 C CA . GLY C 1 63 ? 8.567 68.497 -35.670 1.00 28.09 62 GLY C CA 1
ATOM 3650 C C . GLY C 1 63 ? 7.347 67.831 -35.060 1.00 27.81 62 GLY C C 1
ATOM 3651 O O . GLY C 1 63 ? 7.243 67.747 -33.860 1.00 27.60 62 GLY C O 1
ATOM 3652 N N . PHE C 1 64 ? 6.418 67.357 -35.877 1.00 28.33 63 PHE C N 1
ATOM 3653 C CA . PHE C 1 64 ? 5.223 66.715 -35.374 1.00 29.74 63 PHE C CA 1
ATOM 3654 C C . PHE C 1 64 ? 5.546 65.439 -34.574 1.00 29.12 63 PHE C C 1
ATOM 3655 O O . PHE C 1 64 ? 4.974 65.214 -33.518 1.00 29.64 63 PHE C O 1
ATOM 3663 N N . ILE C 1 65 ? 6.518 64.652 -35.045 1.00 29.63 64 ILE C N 1
ATOM 3664 C CA . ILE C 1 65 ? 6.934 63.422 -34.352 1.00 27.94 64 ILE C CA 1
ATOM 3665 C C . ILE C 1 65 ? 7.580 63.756 -33.013 1.00 28.38 64 ILE C C 1
ATOM 3666 O O . ILE C 1 65 ? 7.258 63.159 -32.002 1.00 27.63 64 ILE C O 1
ATOM 3671 N N . LEU C 1 66 ? 8.479 64.736 -32.977 1.00 28.76 65 LEU C N 1
ATOM 3672 C CA . LEU C 1 66 ? 9.114 65.078 -31.704 1.00 29.19 65 LEU C CA 1
ATOM 3673 C C . LEU C 1 66 ? 8.115 65.694 -30.696 1.00 29.19 65 LEU C C 1
ATOM 3674 O O . LEU C 1 66 ? 8.226 65.501 -29.468 1.00 28.33 65 LEU C O 1
ATOM 3679 N N . LYS C 1 67 ? 7.131 66.403 -31.237 1.00 28.55 66 LYS C N 1
ATOM 3680 C CA . LYS C 1 67 ? 6.107 67.021 -30.438 1.00 30.26 66 LYS C CA 1
ATOM 3681 C C . LYS C 1 67 ? 5.185 65.999 -29.801 1.00 29.91 66 LYS C C 1
ATOM 3682 O O . LYS C 1 67 ? 4.794 66.155 -28.666 1.00 30.60 66 LYS C O 1
ATOM 3688 N N . ASN C 1 68 ? 4.806 64.962 -30.547 1.00 30.34 67 ASN C N 1
ATOM 3689 C CA . ASN C 1 68 ? 4.033 63.883 -29.961 1.00 30.15 67 ASN C CA 1
ATOM 3690 C C . ASN C 1 68 ? 4.838 63.171 -28.915 1.00 30.31 67 ASN C C 1
ATOM 3691 O O . ASN C 1 68 ? 4.343 62.975 -27.799 1.00 30.18 67 ASN C O 1
ATOM 3696 N N . THR C 1 69 ? 6.080 62.807 -29.276 1.00 29.04 68 THR C N 1
ATOM 3697 C CA . THR C 1 69 ? 7.017 62.189 -28.332 1.00 28.76 68 THR C CA 1
ATOM 3698 C C . THR C 1 69 ? 7.149 63.006 -27.042 1.00 29.46 68 THR C C 1
ATOM 3699 O O . THR C 1 69 ? 6.890 62.506 -25.934 1.00 30.25 68 THR C O 1
ATOM 3703 N N . GLY C 1 70 ? 7.510 64.272 -27.158 1.00 28.79 69 GLY C N 1
ATOM 3704 C CA . GLY C 1 70 ? 7.612 65.094 -25.952 1.00 30.37 69 GLY C CA 1
ATOM 3705 C C . GLY C 1 70 ? 6.335 65.242 -25.126 1.00 31.17 69 GLY C C 1
ATOM 3706 O O . GLY C 1 70 ? 6.376 65.285 -23.892 1.00 30.75 69 GLY C O 1
ATOM 3707 N N . MET C 1 71 ? 5.206 65.327 -25.794 1.00 30.99 70 MET C N 1
ATOM 3708 C CA . MET C 1 71 ? 3.958 65.432 -25.087 1.00 34.18 70 MET C CA 1
ATOM 3709 C C . MET C 1 71 ? 3.634 64.181 -24.246 1.00 34.04 70 MET C C 1
ATOM 3710 O O . MET C 1 71 ? 3.209 64.268 -23.086 1.00 33.87 70 MET C O 1
ATOM 3715 N N . THR C 1 72 ? 3.839 63.024 -24.870 1.00 33.90 71 THR C N 1
ATOM 3716 C CA . THR C 1 72 ? 3.757 61.733 -24.246 1.00 33.85 71 THR C CA 1
ATOM 3717 C C . THR C 1 72 ? 4.643 61.627 -23.035 1.00 34.22 71 THR C C 1
ATOM 3718 O O . THR C 1 72 ? 4.192 61.197 -21.990 1.00 35.99 71 THR C O 1
ATOM 3722 N N . LEU C 1 73 ? 5.897 62.009 -23.162 1.00 33.35 72 LEU C N 1
ATOM 3723 C CA . LEU C 1 73 ? 6.806 61.821 -22.069 1.00 32.74 72 LEU C CA 1
ATOM 3724 C C . LEU C 1 73 ? 6.397 62.746 -20.948 1.00 33.48 72 LEU C C 1
ATOM 3725 O O . LEU C 1 73 ? 6.525 62.426 -19.742 1.00 34.08 72 LEU C O 1
ATOM 3730 N N . LEU C 1 74 ? 5.894 63.896 -21.341 1.00 32.66 73 LEU C N 1
ATOM 3731 C CA . LEU C 1 74 ? 5.592 64.914 -20.377 1.00 32.87 73 LEU C CA 1
ATOM 3732 C C . LEU C 1 74 ? 4.507 64.487 -19.386 1.00 33.23 73 LEU C C 1
ATOM 3733 O O . LEU C 1 74 ? 4.605 64.836 -18.237 1.00 34.12 73 LEU C O 1
ATOM 3738 N N . SER C 1 75 ? 3.483 63.761 -19.819 1.00 31.98 74 SER C N 1
ATOM 3739 C CA . SER C 1 75 ? 2.365 63.477 -18.941 1.00 35.14 74 SER C CA 1
ATOM 3740 C C . SER C 1 75 ? 2.396 62.035 -18.365 1.00 35.50 74 SER C C 1
ATOM 3741 O O . SER C 1 75 ? 1.468 61.597 -17.698 1.00 36.46 74 SER C O 1
ATOM 3744 N N . SER C 1 76 ? 3.456 61.307 -18.646 1.00 35.55 75 SER C N 1
ATOM 3745 C CA . SER C 1 76 ? 3.393 59.879 -18.559 1.00 36.55 75 SER C CA 1
ATOM 3746 C C . SER C 1 76 ? 4.678 59.280 -17.907 1.00 36.14 75 SER C C 1
ATOM 3747 O O . SER C 1 76 ? 4.639 58.163 -17.397 1.00 34.80 75 SER C O 1
ATOM 3750 N N . VAL C 1 77 ? 5.757 60.086 -17.818 1.00 35.34 76 VAL C N 1
ATOM 3751 C CA . VAL C 1 77 ? 6.923 59.660 -17.084 1.00 34.71 76 VAL C CA 1
ATOM 3752 C C . VAL C 1 77 ? 6.789 59.967 -15.591 1.00 35.00 76 VAL C C 1
ATOM 3753 O O . VAL C 1 77 ? 6.994 59.055 -14.760 1.00 36.24 76 VAL C O 1
ATOM 3757 N N . GLY C 1 78 ? 6.440 61.208 -15.231 1.00 33.26 77 GLY C N 1
ATOM 3758 C CA . GLY C 1 78 ? 6.280 61.593 -13.827 1.00 31.52 77 GLY C CA 1
ATOM 3759 C C . GLY C 1 78 ? 7.566 62.093 -13.141 1.00 31.85 77 GLY C C 1
ATOM 3760 O O . GLY C 1 78 ? 8.659 61.955 -13.683 1.00 30.90 77 GLY C O 1
ATOM 3761 N N . GLY C 1 79 ? 7.413 62.658 -11.943 1.00 31.05 78 GLY C N 1
ATOM 3762 C CA . GLY C 1 79 ? 8.501 63.159 -11.127 1.00 32.58 78 GLY C CA 1
ATOM 3763 C C . GLY C 1 79 ? 9.297 64.231 -11.847 1.00 34.23 78 GLY C C 1
ATOM 3764 O O . GLY C 1 79 ? 8.797 64.909 -12.756 1.00 34.31 78 GLY C O 1
ATOM 3765 N N . ALA C 1 80 ? 10.559 64.346 -11.465 1.00 35.27 79 ALA C N 1
ATOM 3766 C CA . ALA C 1 80 ? 11.437 65.372 -12.000 1.00 35.93 79 ALA C CA 1
ATOM 3767 C C . ALA C 1 80 ? 11.749 65.118 -13.481 1.00 35.62 79 ALA C C 1
ATOM 3768 O O . ALA C 1 80 ? 11.774 66.050 -14.262 1.00 36.77 79 ALA C O 1
ATOM 3770 N N . SER C 1 81 ? 11.963 63.877 -13.899 1.00 35.23 80 SER C N 1
ATOM 3771 C CA . SER C 1 81 ? 12.515 63.703 -15.248 1.00 35.46 80 SER C CA 1
ATOM 3772 C C . SER C 1 81 ? 11.498 63.819 -16.416 1.00 34.84 80 SER C C 1
ATOM 3773 O O . SER C 1 81 ? 11.847 64.207 -17.534 1.00 36.30 80 SER C O 1
ATOM 3776 N N . GLY C 1 82 ? 10.238 63.517 -16.156 1.00 34.56 81 GLY C N 1
ATOM 3777 C CA . GLY C 1 82 ? 9.198 63.627 -17.164 1.00 33.91 81 GLY C CA 1
ATOM 3778 C C . GLY C 1 82 ? 9.047 65.003 -17.793 1.00 34.08 81 GLY C C 1
ATOM 3779 O O . GLY C 1 82 ? 9.099 65.119 -19.029 1.00 32.96 81 GLY C O 1
ATOM 3780 N N . PRO C 1 83 ? 8.854 66.051 -16.965 1.00 34.24 82 PRO C N 1
ATOM 3781 C CA . PRO C 1 83 ? 8.826 67.447 -17.479 1.00 34.82 82 PRO C CA 1
ATOM 3782 C C . PRO C 1 83 ? 10.110 67.847 -18.189 1.00 35.12 82 PRO C C 1
ATOM 3783 O O . PRO C 1 83 ? 10.079 68.576 -19.188 1.00 35.45 82 PRO C O 1
ATOM 3787 N N . LEU C 1 84 ? 11.233 67.314 -17.726 1.00 35.59 83 LEU C N 1
ATOM 3788 C CA . LEU C 1 84 ? 12.493 67.646 -18.347 1.00 34.89 83 LEU C CA 1
ATOM 3789 C C . LEU C 1 84 ? 12.696 66.942 -19.680 1.00 34.01 83 LEU C C 1
ATOM 3790 O O . LEU C 1 84 ? 13.016 67.592 -20.692 1.00 34.94 83 LEU C O 1
ATOM 3795 N N . PHE C 1 85 ? 12.486 65.640 -19.738 1.00 32.50 84 PHE C N 1
ATOM 3796 C CA . PHE C 1 85 ? 12.615 65.026 -21.043 1.00 31.63 84 PHE C CA 1
ATOM 3797 C C . PHE C 1 85 ? 11.528 65.506 -22.006 1.00 30.64 84 PHE C C 1
ATOM 3798 O O . PHE C 1 85 ? 11.764 65.665 -23.199 1.00 31.09 84 PHE C O 1
ATOM 3806 N N . GLY C 1 86 ? 10.338 65.730 -21.480 1.00 30.43 85 GLY C N 1
ATOM 3807 C CA . GLY C 1 86 ? 9.265 66.356 -22.239 1.00 30.26 85 GLY C CA 1
ATOM 3808 C C . GLY C 1 86 ? 9.707 67.659 -22.862 1.00 29.89 85 GLY C C 1
ATOM 3809 O O . GLY C 1 86 ? 9.643 67.791 -24.061 1.00 30.45 85 GLY C O 1
ATOM 3810 N N . THR C 1 87 ? 10.145 68.613 -22.036 1.00 30.29 86 THR C N 1
ATOM 3811 C CA . THR C 1 87 ? 10.615 69.924 -22.495 1.00 29.70 86 THR C CA 1
ATOM 3812 C C . THR C 1 87 ? 11.699 69.792 -23.558 1.00 29.31 86 THR C C 1
ATOM 3813 O O . THR C 1 87 ? 11.608 70.413 -24.592 1.00 29.84 86 THR C O 1
ATOM 3817 N N . PHE C 1 88 ? 12.682 68.927 -23.347 1.00 28.75 87 PHE C N 1
ATOM 3818 C CA . PHE C 1 88 ? 13.668 68.690 -24.396 1.00 27.82 87 PHE C CA 1
ATOM 3819 C C . PHE C 1 88 ? 13.038 68.426 -25.760 1.00 27.44 87 PHE C C 1
ATOM 3820 O O . PHE C 1 88 ? 13.372 69.094 -26.757 1.00 27.10 87 PHE C O 1
ATOM 3828 N N . PHE C 1 89 ? 12.109 67.468 -25.805 1.00 26.79 88 PHE C N 1
ATOM 3829 C CA . PHE C 1 89 ? 11.490 67.077 -27.052 1.00 26.86 88 PHE C CA 1
ATOM 3830 C C . PHE C 1 89 ? 10.566 68.146 -27.597 1.00 28.43 88 PHE C C 1
ATOM 3831 O O . PHE C 1 89 ? 10.469 68.326 -28.832 1.00 28.81 88 PHE C O 1
ATOM 3839 N N . ILE C 1 90 ? 9.898 68.863 -26.687 1.00 28.53 89 ILE C N 1
ATOM 3840 C CA . ILE C 1 90 ? 9.054 69.930 -27.113 1.00 29.78 89 ILE C CA 1
ATOM 3841 C C . ILE C 1 90 ? 9.878 71.071 -27.754 1.00 30.54 89 ILE C C 1
ATOM 3842 O O . ILE C 1 90 ? 9.510 71.553 -28.835 1.00 30.27 89 ILE C O 1
ATOM 3847 N N . ARG C 1 91 ? 10.970 71.486 -27.112 1.00 31.03 90 ARG C N 1
ATOM 3848 C CA . ARG C 1 91 ? 11.822 72.510 -27.700 1.00 33.66 90 ARG C CA 1
ATOM 3849 C C . ARG C 1 91 ? 12.416 72.040 -29.030 1.00 34.01 90 ARG C C 1
ATOM 3850 O O . ARG C 1 91 ? 12.441 72.826 -29.989 1.00 35.43 90 ARG C O 1
ATOM 3858 N N . ALA C 1 92 ? 12.868 70.767 -29.081 1.00 32.44 91 ALA C N 1
ATOM 3859 C CA . ALA C 1 92 ? 13.453 70.192 -30.280 1.00 31.72 91 ALA C CA 1
ATOM 3860 C C . ALA C 1 92 ? 12.438 70.233 -31.375 1.00 32.60 91 ALA C C 1
ATOM 3861 O O . ALA C 1 92 ? 12.776 70.577 -32.515 1.00 32.93 91 ALA C O 1
ATOM 3863 N N . ALA C 1 93 ? 11.192 69.913 -31.034 1.00 32.57 92 ALA C N 1
ATOM 3864 C CA . ALA C 1 93 ? 10.107 69.920 -32.009 1.00 33.60 92 ALA C CA 1
ATOM 3865 C C . ALA C 1 93 ? 9.851 71.307 -32.572 1.00 35.53 92 ALA C C 1
ATOM 3866 O O . ALA C 1 93 ? 9.503 71.436 -33.751 1.00 35.39 92 ALA C O 1
ATOM 3868 N N . GLN C 1 94 ? 9.965 72.349 -31.743 1.00 36.52 93 GLN C N 1
ATOM 3869 C CA . GLN C 1 94 ? 9.629 73.650 -32.291 1.00 38.99 93 GLN C CA 1
ATOM 3870 C C . GLN C 1 94 ? 10.742 74.178 -33.189 1.00 39.32 93 GLN C C 1
ATOM 3871 O O . GLN C 1 94 ? 10.502 75.048 -34.025 1.00 41.25 93 GLN C O 1
ATOM 3877 N N . ALA C 1 95 ? 11.933 73.598 -33.058 1.00 37.96 94 ALA C N 1
ATOM 3878 C CA . ALA C 1 95 ? 13.020 73.917 -33.972 1.00 38.02 94 ALA C CA 1
ATOM 3879 C C . ALA C 1 95 ? 12.911 73.185 -35.318 1.00 36.86 94 ALA C C 1
ATOM 3880 O O . ALA C 1 95 ? 13.518 73.603 -36.296 1.00 37.74 94 ALA C O 1
ATOM 3882 N N . THR C 1 96 ? 12.126 72.123 -35.386 1.00 34.70 95 THR C N 1
ATOM 3883 C CA . THR C 1 96 ? 12.139 71.302 -36.592 1.00 33.64 95 THR C CA 1
ATOM 3884 C C . THR C 1 96 ? 10.787 71.174 -37.289 1.00 33.27 95 THR C C 1
ATOM 3885 O O . THR C 1 96 ? 10.551 70.200 -38.006 1.00 33.64 95 THR C O 1
ATOM 3889 N N . GLN C 1 97 ? 9.909 72.141 -37.075 1.00 32.24 96 GLN C N 1
ATOM 3890 C CA . GLN C 1 97 ? 8.594 72.154 -37.730 1.00 32.86 96 GLN C CA 1
ATOM 3891 C C . GLN C 1 97 ? 8.694 71.936 -39.233 1.00 32.28 96 GLN C C 1
ATOM 3892 O O . GLN C 1 97 ? 9.481 72.618 -39.915 1.00 32.31 96 GLN C O 1
ATOM 3898 N N . ALA C 1 98 ? 7.895 70.997 -39.744 1.00 31.62 97 ALA C N 1
ATOM 3899 C CA . ALA C 1 98 ? 7.901 70.622 -41.179 1.00 32.33 97 ALA C CA 1
ATOM 3900 C C . ALA C 1 98 ? 9.161 69.915 -41.731 1.00 32.72 97 ALA C C 1
ATOM 3901 O O . ALA C 1 98 ? 9.115 69.454 -42.871 1.00 33.64 97 ALA C O 1
ATOM 3903 N N . ARG C 1 99 ? 10.265 69.853 -40.986 1.00 32.71 98 ARG C N 1
ATOM 3904 C CA . ARG C 1 99 ? 11.509 69.206 -41.511 1.00 33.41 98 ARG C CA 1
ATOM 3905 C C . ARG C 1 99 ? 11.329 67.758 -41.825 1.00 34.18 98 ARG C C 1
ATOM 3906 O O . ARG C 1 99 ? 10.546 67.076 -41.197 1.00 34.29 98 ARG C O 1
ATOM 3914 N N . GLN C 1 100 ? 12.046 67.303 -42.838 1.00 36.51 99 GLN C N 1
ATOM 3915 C CA . GLN C 1 100 ? 12.043 65.913 -43.233 1.00 37.38 99 GLN C CA 1
ATOM 3916 C C . GLN C 1 100 ? 13.455 65.336 -43.196 1.00 36.84 99 GLN C C 1
ATOM 3917 O O . GLN C 1 100 ? 13.659 64.145 -43.477 1.00 35.44 99 GLN C O 1
ATOM 3923 N N . SER C 1 101 ? 14.419 66.213 -42.886 1.00 36.51 100 SER C N 1
ATOM 3924 C CA . SER C 1 101 ? 15.832 65.891 -42.810 1.00 37.42 100 SER C CA 1
ATOM 3925 C C . SER C 1 101 ? 16.497 67.097 -42.207 1.00 37.23 100 SER C C 1
ATOM 3926 O O . SER C 1 101 ? 15.997 68.214 -42.331 1.00 37.29 100 SER C O 1
ATOM 3929 N N . LEU C 1 102 ? 17.642 66.867 -41.587 1.00 37.05 101 LEU C N 1
ATOM 3930 C CA . LEU C 1 102 ? 18.344 67.880 -40.819 1.00 37.45 101 LEU C CA 1
ATOM 3931 C C . LEU C 1 102 ? 19.835 67.757 -41.097 1.00 37.95 101 LEU C C 1
ATOM 3932 O O . LEU C 1 102 ? 20.409 66.652 -41.003 1.00 37.61 101 LEU C O 1
ATOM 3937 N N . THR C 1 103 ? 20.480 68.867 -41.431 1.00 38.56 102 THR C N 1
ATOM 3938 C CA . THR C 1 103 ? 21.941 68.858 -41.577 1.00 39.20 102 THR C CA 1
ATOM 3939 C C . THR C 1 103 ? 22.552 68.840 -40.205 1.00 38.34 102 THR C C 1
ATOM 3940 O O . THR C 1 103 ? 21.864 69.032 -39.211 1.00 39.25 102 THR C O 1
ATOM 3944 N N . LEU C 1 104 ? 23.851 68.640 -40.141 1.00 39.18 103 LEU C N 1
ATOM 3945 C CA . LEU C 1 104 ? 24.543 68.514 -38.858 1.00 38.18 103 LEU C CA 1
ATOM 3946 C C . LEU C 1 104 ? 24.418 69.816 -38.078 1.00 38.22 103 LEU C C 1
ATOM 3947 O O . LEU C 1 104 ? 24.268 69.804 -36.840 1.00 39.48 103 LEU C O 1
ATOM 3952 N N . GLU C 1 105 ? 24.470 70.930 -38.789 1.00 38.63 104 GLU C N 1
ATOM 3953 C CA . GLU C 1 105 ? 24.264 72.240 -38.154 1.00 39.67 104 GLU C CA 1
ATOM 3954 C C . GLU C 1 105 ? 22.861 72.348 -37.509 1.00 37.07 104 GLU C C 1
ATOM 3955 O O . GLU C 1 105 ? 22.709 72.852 -36.397 1.00 35.45 104 GLU C O 1
ATOM 3961 N N . GLU C 1 106 ? 21.860 71.861 -38.224 1.00 37.36 105 GLU C N 1
ATOM 3962 C CA . GLU C 1 106 ? 20.452 71.917 -37.773 1.00 37.55 105 GLU C CA 1
ATOM 3963 C C . GLU C 1 106 ? 20.228 70.969 -36.579 1.00 37.13 105 GLU C C 1
ATOM 3964 O O . GLU C 1 106 ? 19.556 71.290 -35.613 1.00 37.14 105 GLU C O 1
ATOM 3970 N N . LEU C 1 107 ? 20.881 69.831 -36.625 1.00 37.35 106 LEU C N 1
ATOM 3971 C CA . LEU C 1 107 ? 20.831 68.863 -35.562 1.00 37.70 106 LEU C CA 1
ATOM 3972 C C . LEU C 1 107 ? 21.441 69.470 -34.300 1.00 38.12 106 LEU C C 1
ATOM 3973 O O . LEU C 1 107 ? 20.913 69.333 -33.197 1.00 38.13 106 LEU C O 1
ATOM 3978 N N . TYR C 1 108 ? 22.550 70.171 -34.454 1.00 38.71 107 TYR C N 1
ATOM 3979 C CA . TYR C 1 108 ? 23.158 70.824 -33.318 1.00 38.80 107 TYR C CA 1
ATOM 3980 C C . TYR C 1 108 ? 22.220 71.913 -32.772 1.00 39.14 107 TYR C C 1
ATOM 3981 O O . TYR C 1 108 ? 22.141 72.094 -31.551 1.00 40.10 107 TYR C O 1
ATOM 3990 N N . GLN C 1 109 ? 21.489 72.609 -33.646 1.00 39.02 108 GLN C N 1
ATOM 3991 C CA . GLN C 1 109 ? 20.589 73.689 -33.190 1.00 39.55 108 GLN C CA 1
ATOM 3992 C C . GLN C 1 109 ? 19.417 73.167 -32.375 1.00 38.14 108 GLN C C 1
ATOM 3993 O O . GLN C 1 109 ? 19.011 73.799 -31.393 1.00 37.87 108 GLN C O 1
ATOM 3999 N N . MET C 1 110 ? 18.874 72.043 -32.843 1.00 36.55 109 MET C N 1
ATOM 4000 C CA . MET C 1 110 ? 17.771 71.305 -32.241 1.00 36.56 109 MET C CA 1
ATOM 4001 C C . MET C 1 110 ? 18.120 70.899 -30.816 1.00 35.44 109 MET C C 1
ATOM 4002 O O . MET C 1 110 ? 17.419 71.232 -29.892 1.00 35.97 109 MET C O 1
ATOM 4007 N N . PHE C 1 111 ? 19.217 70.165 -30.671 1.00 35.10 110 PHE C N 1
ATOM 4008 C CA . PHE C 1 111 ? 19.775 69.808 -29.372 1.00 34.98 110 PHE C CA 1
ATOM 4009 C C . PHE C 1 111 ? 20.092 71.007 -28.525 1.00 35.57 110 PHE C C 1
ATOM 4010 O O . PHE C 1 111 ? 19.835 70.971 -27.332 1.00 36.46 110 PHE C O 1
ATOM 4018 N N . ARG C 1 112 ? 20.690 72.040 -29.111 1.00 36.05 111 ARG C N 1
ATOM 4019 C CA . ARG C 1 112 ? 20.936 73.250 -28.350 1.00 38.25 111 ARG C CA 1
ATOM 4020 C C . ARG C 1 112 ? 19.628 73.804 -27.727 1.00 37.08 111 ARG C C 1
ATOM 4021 O O . ARG C 1 112 ? 19.572 74.033 -26.521 1.00 37.37 111 ARG C O 1
ATOM 4029 N N . ASP C 1 113 ? 18.587 73.992 -28.534 1.00 36.75 112 ASP C N 1
ATOM 4030 C CA . ASP C 1 113 ? 17.317 74.529 -28.030 1.00 37.25 112 ASP C CA 1
ATOM 4031 C C . ASP C 1 113 ? 16.716 73.611 -26.930 1.00 36.47 112 ASP C C 1
ATOM 4032 O O . ASP C 1 113 ? 16.308 74.084 -25.860 1.00 35.17 112 ASP C O 1
ATOM 4037 N N . GLY C 1 114 ? 16.687 72.304 -27.207 1.00 35.58 113 GLY C N 1
ATOM 4038 C CA . GLY C 1 114 ? 16.169 71.339 -26.257 1.00 35.60 113 GLY C CA 1
ATOM 4039 C C . GLY C 1 114 ? 16.909 71.361 -24.931 1.00 36.31 113 GLY C C 1
ATOM 4040 O O . GLY C 1 114 ? 16.292 71.404 -23.870 1.00 35.54 113 GLY C O 1
ATOM 4041 N N . ALA C 1 115 ? 18.239 71.337 -24.973 1.00 36.18 114 ALA C N 1
ATOM 4042 C CA . ALA C 1 115 ? 18.972 71.516 -23.724 1.00 36.55 114 ALA C CA 1
ATOM 4043 C C . ALA C 1 115 ? 18.703 72.885 -23.044 1.00 36.64 114 ALA C C 1
ATOM 4044 O O . ALA C 1 115 ? 18.587 72.948 -21.812 1.00 37.15 114 ALA C O 1
ATOM 4046 N N . ASP C 1 116 ? 18.610 73.968 -23.811 1.00 37.14 115 ASP C N 1
ATOM 4047 C CA . ASP C 1 116 ? 18.246 75.282 -23.224 1.00 39.12 115 ASP C CA 1
ATOM 4048 C C . ASP C 1 116 ? 16.935 75.169 -22.490 1.00 37.83 115 ASP C C 1
ATOM 4049 O O . ASP C 1 116 ? 16.762 75.741 -21.435 1.00 39.06 115 ASP C O 1
ATOM 4054 N N . GLY C 1 117 ? 16.016 74.422 -23.078 1.00 36.64 116 GLY C N 1
ATOM 4055 C CA . GLY C 1 117 ? 14.745 74.150 -22.473 1.00 35.82 116 GLY C CA 1
ATOM 4056 C C . GLY C 1 117 ? 14.825 73.410 -21.155 1.00 35.43 116 GLY C C 1
ATOM 4057 O O . GLY C 1 117 ? 14.147 73.788 -20.216 1.00 34.97 116 GLY C O 1
ATOM 4058 N N . VAL C 1 118 ? 15.647 72.368 -21.070 1.00 35.29 117 VAL C N 1
ATOM 4059 C CA . VAL C 1 118 ? 15.784 71.664 -19.803 1.00 35.67 117 VAL C CA 1
ATOM 4060 C C . VAL C 1 118 ? 16.559 72.403 -18.728 1.00 36.77 117 VAL C C 1
ATOM 4061 O O . VAL C 1 118 ? 16.276 72.228 -17.552 1.00 36.26 117 VAL C O 1
ATOM 4065 N N . ILE C 1 119 ? 17.482 73.272 -19.132 1.00 37.91 118 ILE C N 1
ATOM 4066 C CA . ILE C 1 119 ? 18.190 74.124 -18.183 1.00 38.41 118 ILE C CA 1
ATOM 4067 C C . ILE C 1 119 ? 17.219 75.198 -17.662 1.00 39.31 118 ILE C C 1
ATOM 4068 O O . ILE C 1 119 ? 17.093 75.405 -16.469 1.00 40.23 118 ILE C O 1
ATOM 4073 N N . SER C 1 120 ? 16.455 75.852 -18.525 1.00 40.00 119 SER C N 1
ATOM 4074 C CA . SER C 1 120 ? 15.587 76.876 -17.970 1.00 40.69 119 SER C CA 1
ATOM 4075 C C . SER C 1 120 ? 14.446 76.350 -17.095 1.00 40.37 119 SER C C 1
ATOM 4076 O O . SER C 1 120 ? 14.102 76.996 -16.112 1.00 41.40 119 SER C O 1
ATOM 4079 N N . ARG C 1 121 ? 13.893 75.176 -17.421 1.00 39.17 120 ARG C N 1
ATOM 4080 C CA . ARG C 1 121 ? 12.855 74.581 -16.600 1.00 39.20 120 ARG C CA 1
ATOM 4081 C C . ARG C 1 121 ? 13.456 74.090 -15.264 1.00 39.00 120 ARG C C 1
ATOM 4082 O O . ARG C 1 121 ? 12.911 74.329 -14.218 1.00 38.55 120 ARG C O 1
ATOM 4090 N N . GLY C 1 122 ? 14.606 73.440 -15.289 1.00 38.24 121 GLY C N 1
ATOM 4091 C CA . GLY C 1 122 ? 15.093 72.853 -14.052 1.00 39.32 121 GLY C CA 1
ATOM 4092 C C . GLY C 1 122 ? 16.158 73.628 -13.266 1.00 40.52 121 GLY C C 1
ATOM 4093 O O . GLY C 1 122 ? 16.412 73.291 -12.088 1.00 39.99 121 GLY C O 1
ATOM 4094 N N . LYS C 1 123 ? 16.774 74.644 -13.898 1.00 40.52 122 LYS C N 1
ATOM 4095 C CA . LYS C 1 123 ? 17.736 75.552 -13.222 1.00 42.46 122 LYS C CA 1
ATOM 4096 C C . LYS C 1 123 ? 19.069 74.889 -12.941 1.00 43.07 122 LYS C C 1
ATOM 4097 O O . LYS C 1 123 ? 19.835 75.383 -12.139 1.00 44.37 122 LYS C O 1
ATOM 4103 N N . ALA C 1 124 ? 19.354 73.770 -13.569 1.00 43.25 123 ALA C N 1
ATOM 4104 C CA . ALA C 1 124 ? 20.519 73.028 -13.157 1.00 44.89 123 ALA C CA 1
ATOM 4105 C C . ALA C 1 124 ? 21.815 73.656 -13.679 1.00 46.93 123 ALA C C 1
ATOM 4106 O O . ALA C 1 124 ? 21.846 74.242 -14.772 1.00 46.91 123 ALA C O 1
ATOM 4108 N N . GLU C 1 125 ? 22.886 73.529 -12.887 1.00 49.08 124 GLU C N 1
ATOM 4109 C CA . GLU C 1 125 ? 24.182 74.027 -13.288 1.00 51.49 124 GLU C CA 1
ATOM 4110 C C . GLU C 1 125 ? 25.206 72.918 -13.462 1.00 51.17 124 GLU C C 1
ATOM 4111 O O . GLU C 1 125 ? 25.022 71.823 -12.918 1.00 50.73 124 GLU C O 1
ATOM 4117 N N . PRO C 1 126 ? 26.280 73.182 -14.250 1.00 51.36 125 PRO C N 1
ATOM 4118 C CA . PRO C 1 126 ? 27.356 72.177 -14.297 1.00 51.12 125 PRO C CA 1
ATOM 4119 C C . PRO C 1 126 ? 27.806 71.823 -12.880 1.00 51.45 125 PRO C C 1
ATOM 4120 O O . PRO C 1 126 ? 28.022 72.720 -12.057 1.00 51.98 125 PRO C O 1
ATOM 4124 N N . GLY C 1 127 ? 27.910 70.536 -12.579 1.00 51.32 126 GLY C N 1
ATOM 4125 C CA . GLY C 1 127 ? 28.314 70.105 -11.229 1.00 51.33 126 GLY C CA 1
ATOM 4126 C C . GLY C 1 127 ? 27.187 69.683 -10.278 1.00 50.76 126 GLY C C 1
ATOM 4127 O O . GLY C 1 127 ? 27.455 69.024 -9.248 1.00 50.44 126 GLY C O 1
ATOM 4128 N N . ASP C 1 128 ? 25.940 70.058 -10.616 1.00 49.54 127 ASP C N 1
ATOM 4129 C CA . ASP C 1 128 ? 24.734 69.683 -9.823 1.00 48.87 127 ASP C CA 1
ATOM 4130 C C . ASP C 1 128 ? 24.395 68.170 -9.818 1.00 47.19 127 ASP C C 1
ATOM 4131 O O . ASP C 1 128 ? 23.666 67.707 -8.951 1.00 47.80 127 ASP C O 1
ATOM 4136 N N . LYS C 1 129 ? 24.957 67.412 -10.760 1.00 45.68 128 LYS C N 1
ATOM 4137 C CA . LYS C 1 129 ? 24.785 65.949 -10.877 1.00 44.33 128 LYS C CA 1
ATOM 4138 C C . LYS C 1 129 ? 23.357 65.615 -11.349 1.00 43.08 128 LYS C C 1
ATOM 4139 O O . LYS C 1 129 ? 22.561 65.053 -10.608 1.00 42.80 128 LYS C O 1
ATOM 4145 N N . THR C 1 130 ? 23.065 65.993 -12.591 1.00 42.50 129 THR C N 1
ATOM 4146 C CA . THR C 1 130 ? 21.756 65.817 -13.221 1.00 42.27 129 THR C CA 1
ATOM 4147 C C . THR C 1 130 ? 21.994 65.458 -14.678 1.00 42.44 129 THR C C 1
ATOM 4148 O O . THR C 1 130 ? 23.130 65.301 -15.091 1.00 43.31 129 THR C O 1
ATOM 4152 N N . MET C 1 131 ? 20.913 65.338 -15.452 1.00 41.41 130 MET C N 1
ATOM 4153 C CA . MET C 1 131 ? 20.983 65.086 -16.886 1.00 40.42 130 MET C CA 1
ATOM 4154 C C . MET C 1 131 ? 21.684 66.218 -17.659 1.00 40.28 130 MET C C 1
ATOM 4155 O O . MET C 1 131 ? 22.230 66.019 -18.740 1.00 39.97 130 MET C O 1
ATOM 4160 N N . CYS C 1 132 ? 21.645 67.420 -17.106 1.00 40.95 131 CYS C N 1
ATOM 4161 C CA . CYS C 1 132 ? 22.300 68.568 -17.742 1.00 41.44 131 CYS C CA 1
ATOM 4162 C C . CYS C 1 132 ? 23.809 68.382 -17.908 1.00 41.34 131 CYS C C 1
ATOM 4163 O O . CYS C 1 132 ? 24.423 68.920 -18.858 1.00 41.27 131 CYS C O 1
ATOM 4166 N N . ASP C 1 133 ? 24.400 67.613 -16.988 1.00 41.02 132 ASP C N 1
ATOM 4167 C CA . ASP C 1 133 ? 25.818 67.283 -17.071 1.00 40.93 132 ASP C CA 1
ATOM 4168 C C . ASP C 1 133 ? 26.158 66.399 -18.265 1.00 40.61 132 ASP C C 1
ATOM 4169 O O . ASP C 1 133 ? 27.315 66.262 -18.577 1.00 42.21 132 ASP C O 1
ATOM 4174 N N . VAL C 1 134 ? 25.168 65.784 -18.918 1.00 39.06 133 VAL C N 1
ATOM 4175 C CA . VAL C 1 134 ? 25.406 65.104 -20.174 1.00 37.37 133 VAL C CA 1
ATOM 4176 C C . VAL C 1 134 ? 24.957 65.985 -21.352 1.00 37.94 133 VAL C C 1
ATOM 4177 O O . VAL C 1 134 ? 25.638 66.030 -22.376 1.00 38.68 133 VAL C O 1
ATOM 4181 N N . TRP C 1 135 ? 23.822 66.688 -21.211 1.00 36.97 134 TRP C N 1
ATOM 4182 C CA . TRP C 1 135 ? 23.277 67.477 -22.281 1.00 36.80 134 TRP C CA 1
ATOM 4183 C C . TRP C 1 135 ? 24.260 68.588 -22.669 1.00 37.26 134 TRP C C 1
ATOM 4184 O O . TRP C 1 135 ? 24.502 68.804 -23.855 1.00 36.88 134 TRP C O 1
ATOM 4195 N N . VAL C 1 136 ? 24.822 69.295 -21.690 1.00 37.50 135 VAL C N 1
ATOM 4196 C CA . VAL C 1 136 ? 25.683 70.432 -22.020 1.00 38.36 135 VAL C CA 1
ATOM 4197 C C . VAL C 1 136 ? 26.920 69.967 -22.854 1.00 39.00 135 VAL C C 1
ATOM 4198 O O . VAL C 1 136 ? 27.090 70.418 -23.987 1.00 38.95 135 VAL C O 1
ATOM 4202 N N . PRO C 1 137 ? 27.699 68.975 -22.356 1.00 38.92 136 PRO C N 1
ATOM 4203 C CA . PRO C 1 137 ? 28.807 68.480 -23.190 1.00 39.28 136 PRO C CA 1
ATOM 4204 C C . PRO C 1 137 ? 28.355 67.905 -24.534 1.00 38.73 136 PRO C C 1
ATOM 4205 O O . PRO C 1 137 ? 29.029 68.122 -25.530 1.00 40.20 136 PRO C O 1
ATOM 4209 N N . VAL C 1 138 ? 27.216 67.221 -24.591 1.00 36.77 137 VAL C N 1
ATOM 4210 C CA . VAL C 1 138 ? 26.755 66.697 -25.859 1.00 35.71 137 VAL C CA 1
ATOM 4211 C C . VAL C 1 138 ? 26.499 67.787 -26.920 1.00 35.90 137 VAL C C 1
ATOM 4212 O O . VAL C 1 138 ? 26.828 67.626 -28.095 1.00 35.24 137 VAL C O 1
ATOM 4216 N N . VAL C 1 139 ? 25.864 68.874 -26.490 1.00 36.01 138 VAL C N 1
ATOM 4217 C CA . VAL C 1 139 ? 25.623 70.029 -27.325 1.00 36.85 138 VAL C CA 1
ATOM 4218 C C . VAL C 1 139 ? 26.939 70.641 -27.810 1.00 37.97 138 VAL C C 1
ATOM 4219 O O . VAL C 1 139 ? 27.114 70.861 -29.024 1.00 38.13 138 VAL C O 1
ATOM 4223 N N . GLU C 1 140 ? 27.861 70.868 -26.874 1.00 38.87 139 GLU C N 1
ATOM 4224 C CA . GLU C 1 140 ? 29.212 71.265 -27.223 1.00 40.96 139 GLU C CA 1
ATOM 4225 C C . GLU C 1 140 ? 29.904 70.253 -28.190 1.00 41.37 139 GLU C C 1
ATOM 4226 O O . GLU C 1 140 ? 30.568 70.652 -29.144 1.00 41.29 139 GLU C O 1
ATOM 4232 N N . SER C 1 141 ? 29.681 68.955 -28.006 1.00 40.78 140 SER C N 1
ATOM 4233 C CA . SER C 1 141 ? 30.220 67.989 -28.970 1.00 41.33 140 SER C CA 1
ATOM 4234 C C . SER C 1 141 ? 29.696 68.220 -30.393 1.00 41.55 140 SER C C 1
ATOM 4235 O O . SER C 1 141 ? 30.445 68.154 -31.388 1.00 42.89 140 SER C O 1
ATOM 4238 N N . LEU C 1 142 ? 28.422 68.539 -30.496 1.00 40.83 141 LEU C N 1
ATOM 4239 C CA . LEU C 1 142 ? 27.796 68.625 -31.803 1.00 40.56 141 LEU C CA 1
ATOM 4240 C C . LEU C 1 142 ? 28.149 69.928 -32.471 1.00 41.53 141 LEU C C 1
ATOM 4241 O O . LEU C 1 142 ? 28.212 69.997 -33.694 1.00 42.09 141 LEU C O 1
ATOM 4246 N N . ARG C 1 143 ? 28.339 70.974 -31.672 1.00 41.79 142 ARG C N 1
ATOM 4247 C CA . ARG C 1 143 ? 28.815 72.259 -32.168 1.00 42.21 142 ARG C CA 1
ATOM 4248 C C . ARG C 1 143 ? 30.231 72.129 -32.784 1.00 43.97 142 ARG C C 1
ATOM 4249 O O . ARG C 1 143 ? 30.519 72.681 -33.850 1.00 44.47 142 ARG C O 1
ATOM 4257 N N . GLN C 1 144 ? 31.107 71.373 -32.128 1.00 44.44 143 GLN C N 1
ATOM 4258 C CA . GLN C 1 144 ? 32.456 71.155 -32.671 1.00 45.77 143 GLN C CA 1
ATOM 4259 C C . GLN C 1 144 ? 32.407 70.373 -33.984 1.00 46.01 143 GLN C C 1
ATOM 4260 O O . GLN C 1 144 ? 33.055 70.765 -34.971 1.00 45.88 143 GLN C O 1
ATOM 4266 N N . SER C 1 145 ? 31.623 69.291 -33.998 1.00 44.64 144 SER C N 1
ATOM 4267 C CA . SER C 1 145 ? 31.530 68.449 -35.187 1.00 45.16 144 SER C CA 1
ATOM 4268 C C . SER C 1 145 ? 31.030 69.236 -36.380 1.00 46.16 144 SER C C 1
ATOM 4269 O O . SER C 1 145 ? 31.428 68.982 -37.535 1.00 46.38 144 SER C O 1
ATOM 4272 N N . SER C 1 146 ? 30.114 70.152 -36.068 1.00 45.91 145 SER C N 1
ATOM 4273 C CA . SER C 1 146 ? 29.515 71.053 -36.998 1.00 46.81 145 SER C CA 1
ATOM 4274 C C . SER C 1 146 ? 30.524 72.043 -37.576 1.00 48.33 145 SER C C 1
ATOM 4275 O O . SER C 1 146 ? 30.551 72.203 -38.787 1.00 49.11 145 SER C O 1
ATOM 4278 N N . GLU C 1 147 ? 31.307 72.721 -36.712 1.00 49.92 146 GLU C N 1
ATOM 4279 C CA . GLU C 1 147 ? 32.456 73.560 -37.124 1.00 52.22 146 GLU C CA 1
ATOM 4280 C C . GLU C 1 147 ? 33.349 72.778 -38.097 1.00 52.73 146 GLU C C 1
ATOM 4281 O O . GLU C 1 147 ? 33.818 73.331 -39.093 1.00 53.63 146 GLU C O 1
ATOM 4287 N N . GLN C 1 148 ? 33.595 71.503 -37.791 1.00 51.71 147 GLN C N 1
ATOM 4288 C CA . GLN C 1 148 ? 34.534 70.679 -38.562 1.00 52.27 147 GLN C CA 1
ATOM 4289 C C . GLN C 1 148 ? 33.919 69.997 -39.787 1.00 52.01 147 GLN C C 1
ATOM 4290 O O . GLN C 1 148 ? 34.632 69.344 -40.546 1.00 52.88 147 GLN C O 1
ATOM 4296 N N . ASN C 1 149 ? 32.605 70.130 -39.991 1.00 50.94 148 ASN C N 1
ATOM 4297 C CA . ASN C 1 149 ? 31.947 69.493 -41.143 1.00 50.09 148 ASN C CA 1
ATOM 4298 C C . ASN C 1 149 ? 32.062 67.982 -41.205 1.00 48.84 148 ASN C C 1
ATOM 4299 O O . ASN C 1 149 ? 32.137 67.389 -42.288 1.00 49.68 148 ASN C O 1
ATOM 4304 N N . LEU C 1 150 ? 32.054 67.356 -40.037 1.00 46.40 149 LEU C N 1
ATOM 4305 C CA . LEU C 1 150 ? 31.996 65.919 -39.950 1.00 44.53 149 LEU C CA 1
ATOM 4306 C C . LEU C 1 150 ? 30.644 65.440 -40.493 1.00 43.80 149 LEU C C 1
ATOM 4307 O O . LEU C 1 150 ? 29.676 66.196 -40.494 1.00 44.11 149 LEU C O 1
ATOM 4312 N N . SER C 1 151 ? 30.595 64.211 -40.997 1.00 43.33 150 SER C N 1
ATOM 4313 C CA . SER C 1 151 ? 29.360 63.552 -41.395 1.00 41.37 150 SER C CA 1
ATOM 4314 C C . SER C 1 151 ? 28.460 63.327 -40.174 1.00 39.95 150 SER C C 1
ATOM 4315 O O . SER C 1 151 ? 28.960 63.280 -39.027 1.00 38.91 150 SER C O 1
ATOM 4318 N N . VAL C 1 152 ? 27.142 63.224 -40.402 1.00 38.25 151 VAL C N 1
ATOM 4319 C CA . VAL C 1 152 ? 26.217 63.052 -39.275 1.00 38.15 151 VAL C CA 1
ATOM 4320 C C . VAL C 1 152 ? 26.523 61.767 -38.478 1.00 37.85 151 VAL C C 1
ATOM 4321 O O . VAL C 1 152 ? 26.680 61.833 -37.242 1.00 38.03 151 VAL C O 1
ATOM 4325 N N . PRO C 1 153 ? 26.666 60.616 -39.175 1.00 38.45 152 PRO C N 1
ATOM 4326 C CA . PRO C 1 153 ? 27.108 59.384 -38.505 1.00 38.40 152 PRO C CA 1
ATOM 4327 C C . PRO C 1 153 ? 28.378 59.536 -37.660 1.00 37.81 152 PRO C C 1
ATOM 4328 O O . PRO C 1 153 ? 28.362 59.126 -36.489 1.00 37.11 152 PRO C O 1
ATOM 4332 N N . VAL C 1 154 ? 29.448 60.124 -38.196 1.00 38.71 153 VAL C N 1
ATOM 4333 C CA . VAL C 1 154 ? 30.608 60.362 -37.301 1.00 38.49 153 VAL C CA 1
ATOM 4334 C C . VAL C 1 154 ? 30.347 61.340 -36.166 1.00 37.71 153 VAL C C 1
ATOM 4335 O O . VAL C 1 154 ? 30.739 61.052 -35.019 1.00 38.90 153 VAL C O 1
ATOM 4339 N N . ALA C 1 155 ? 29.635 62.441 -36.426 1.00 36.82 154 ALA C N 1
ATOM 4340 C CA . ALA C 1 155 ? 29.338 63.404 -35.361 1.00 35.34 154 ALA C CA 1
ATOM 4341 C C . ALA C 1 155 ? 28.597 62.719 -34.192 1.00 34.26 154 ALA C C 1
ATOM 4342 O O . ALA C 1 155 ? 28.867 62.957 -33.009 1.00 33.63 154 ALA C O 1
ATOM 4344 N N . LEU C 1 156 ? 27.652 61.864 -34.529 1.00 33.62 155 LEU C N 1
ATOM 4345 C CA . LEU C 1 156 ? 26.792 61.294 -33.506 1.00 32.75 155 LEU C CA 1
ATOM 4346 C C . LEU C 1 156 ? 27.508 60.230 -32.693 1.00 34.55 155 LEU C C 1
ATOM 4347 O O . LEU C 1 156 ? 27.228 60.080 -31.490 1.00 35.22 155 LEU C O 1
ATOM 4352 N N . GLU C 1 157 ? 28.428 59.499 -33.329 1.00 35.94 156 GLU C N 1
ATOM 4353 C CA . GLU C 1 157 ? 29.352 58.572 -32.615 1.00 37.73 156 GLU C CA 1
ATOM 4354 C C . GLU C 1 157 ? 30.200 59.389 -31.636 1.00 38.17 156 GLU C C 1
ATOM 4355 O O . GLU C 1 157 ? 30.373 59.007 -30.481 1.00 39.85 156 GLU C O 1
ATOM 4361 N N . ALA C 1 158 ? 30.726 60.519 -32.093 1.00 38.06 157 ALA C N 1
ATOM 4362 C CA . ALA C 1 158 ? 31.506 61.411 -31.239 1.00 38.24 157 ALA C CA 1
ATOM 4363 C C . ALA C 1 158 ? 30.673 61.888 -30.055 1.00 38.37 157 ALA C C 1
ATOM 4364 O O . ALA C 1 158 ? 31.118 61.820 -28.900 1.00 39.66 157 ALA C O 1
ATOM 4366 N N . ALA C 1 159 ? 29.456 62.355 -30.331 1.00 37.63 158 ALA C N 1
ATOM 4367 C CA . ALA C 1 159 ? 28.579 62.872 -29.271 1.00 37.98 158 ALA C CA 1
ATOM 4368 C C . ALA C 1 159 ? 28.146 61.724 -28.323 1.00 37.97 158 ALA C C 1
ATOM 4369 O O . ALA C 1 159 ? 27.961 61.915 -27.117 1.00 37.50 158 ALA C O 1
ATOM 4371 N N . SER C 1 160 ? 28.004 60.535 -28.888 1.00 38.85 159 SER C N 1
ATOM 4372 C CA . SER C 1 160 ? 27.721 59.337 -28.104 1.00 40.67 159 SER C CA 1
ATOM 4373 C C . SER C 1 160 ? 28.864 59.038 -27.110 1.00 41.43 159 SER C C 1
ATOM 4374 O O . SER C 1 160 ? 28.604 58.703 -25.943 1.00 41.28 159 SER C O 1
ATOM 4377 N N . SER C 1 161 ? 30.118 59.177 -27.556 1.00 42.17 160 SER C N 1
ATOM 4378 C CA . SER C 1 161 ? 31.266 58.861 -26.682 1.00 42.68 160 SER C CA 1
ATOM 4379 C C . SER C 1 161 ? 31.410 59.895 -25.598 1.00 42.38 160 SER C C 1
ATOM 4380 O O . SER C 1 161 ? 31.678 59.547 -24.456 1.00 42.24 160 SER C O 1
ATOM 4383 N N . ILE C 1 162 ? 31.249 61.165 -25.966 1.00 41.67 161 ILE C N 1
ATOM 4384 C CA . ILE C 1 162 ? 31.195 62.250 -24.989 1.00 41.92 161 ILE C CA 1
ATOM 4385 C C . ILE C 1 162 ? 30.086 62.006 -23.946 1.00 41.62 161 ILE C C 1
ATOM 4386 O O . ILE C 1 162 ? 30.284 62.260 -22.749 1.00 41.23 161 ILE C O 1
ATOM 4391 N N . ALA C 1 163 ? 28.917 61.537 -24.395 1.00 41.34 162 ALA C N 1
ATOM 4392 C CA . ALA C 1 163 ? 27.800 61.284 -23.466 1.00 41.78 162 ALA C CA 1
ATOM 4393 C C . ALA C 1 163 ? 28.193 60.222 -22.423 1.00 42.76 162 ALA C C 1
ATOM 4394 O O . ALA C 1 163 ? 27.868 60.321 -21.238 1.00 42.46 162 ALA C O 1
ATOM 4396 N N . GLU C 1 164 ? 28.918 59.210 -22.869 1.00 43.74 163 GLU C N 1
ATOM 4397 C CA . GLU C 1 164 ? 29.307 58.166 -21.980 1.00 45.16 163 GLU C CA 1
ATOM 4398 C C . GLU C 1 164 ? 30.210 58.738 -20.916 1.00 45.67 163 GLU C C 1
ATOM 4399 O O . GLU C 1 164 ? 29.985 58.521 -19.720 1.00 45.55 163 GLU C O 1
ATOM 4405 N N . SER C 1 165 ? 31.218 59.484 -21.356 1.00 46.33 164 SER C N 1
ATOM 4406 C CA . SER C 1 165 ? 32.161 60.155 -20.437 1.00 47.13 164 SER C CA 1
ATOM 4407 C C . SER C 1 165 ? 31.441 61.084 -19.478 1.00 46.48 164 SER C C 1
ATOM 4408 O O . SER C 1 165 ? 31.746 61.090 -18.276 1.00 47.17 164 SER C O 1
ATOM 4411 N N . ALA C 1 166 ? 30.476 61.861 -19.992 1.00 44.86 165 ALA C N 1
ATOM 4412 C CA . ALA C 1 166 ? 29.811 62.837 -19.141 1.00 44.12 165 ALA C CA 1
ATOM 4413 C C . ALA C 1 166 ? 28.965 62.127 -18.106 1.00 44.34 165 ALA C C 1
ATOM 4414 O O . ALA C 1 166 ? 28.852 62.606 -16.999 1.00 44.55 165 ALA C O 1
ATOM 4416 N N . ALA C 1 167 ? 28.384 60.983 -18.459 1.00 44.74 166 ALA C N 1
ATOM 4417 C CA . ALA C 1 167 ? 27.596 60.202 -17.485 1.00 46.51 166 ALA C CA 1
ATOM 4418 C C . ALA C 1 167 ? 28.477 59.650 -16.354 1.00 48.21 166 ALA C C 1
ATOM 4419 O O . ALA C 1 167 ? 28.196 59.895 -15.174 1.00 48.14 166 ALA C O 1
ATOM 4421 N N . GLN C 1 168 ? 29.529 58.911 -16.729 1.00 50.33 167 GLN C N 1
ATOM 4422 C CA . GLN C 1 168 ? 30.591 58.494 -15.793 1.00 52.62 167 GLN C CA 1
ATOM 4423 C C . GLN C 1 168 ? 31.123 59.664 -14.907 1.00 52.35 167 GLN C C 1
ATOM 4424 O O . GLN C 1 168 ? 31.306 59.496 -13.704 1.00 52.53 167 GLN C O 1
ATOM 4430 N N . SER C 1 169 ? 31.275 60.851 -15.486 1.00 51.58 168 SER C N 1
ATOM 4431 C CA . SER C 1 169 ? 31.701 62.012 -14.704 1.00 52.46 168 SER C CA 1
ATOM 4432 C C . SER C 1 169 ? 30.759 62.406 -13.531 1.00 52.37 168 SER C C 1
ATOM 4433 O O . SER C 1 169 ? 31.220 63.034 -12.571 1.00 53.88 168 SER C O 1
ATOM 4436 N N . THR C 1 170 ? 29.469 62.058 -13.592 1.00 50.75 169 THR C N 1
ATOM 4437 C CA . THR C 1 170 ? 28.527 62.404 -12.501 1.00 50.26 169 THR C CA 1
ATOM 4438 C C . THR C 1 170 ? 28.712 61.617 -11.185 1.00 51.13 169 THR C C 1
ATOM 4439 O O . THR C 1 170 ? 28.233 62.042 -10.129 1.00 51.25 169 THR C O 1
ATOM 4443 N N . ILE C 1 171 ? 29.383 60.469 -11.265 1.00 51.93 170 ILE C N 1
ATOM 4444 C CA . ILE C 1 171 ? 29.695 59.607 -10.109 1.00 52.99 170 ILE C CA 1
ATOM 4445 C C . ILE C 1 171 ? 30.348 60.329 -8.939 1.00 54.18 170 ILE C C 1
ATOM 4446 O O . ILE C 1 171 ? 29.934 60.146 -7.804 1.00 54.77 170 ILE C O 1
ATOM 4451 N N . THR C 1 172 ? 31.400 61.107 -9.222 1.00 55.71 171 THR C N 1
ATOM 4452 C CA . THR C 1 172 ? 32.121 61.850 -8.177 1.00 56.54 171 THR C CA 1
ATOM 4453 C C . THR C 1 172 ? 31.357 63.087 -7.657 1.00 56.62 171 THR C C 1
ATOM 4454 O O . THR C 1 172 ? 31.658 63.595 -6.567 1.00 58.05 171 THR C O 1
ATOM 4458 N N . MET C 1 173 ? 30.350 63.544 -8.400 1.00 54.66 172 MET C N 1
ATOM 4459 C CA . MET C 1 173 ? 29.622 64.753 -8.043 1.00 53.78 172 MET C CA 1
ATOM 4460 C C . MET C 1 173 ? 28.695 64.586 -6.842 1.00 53.45 172 MET C C 1
ATOM 4461 O O . MET C 1 173 ? 28.072 63.534 -6.664 1.00 53.88 172 MET C O 1
ATOM 4466 N N . GLN C 1 174 ? 28.615 65.629 -6.019 1.00 52.85 173 GLN C N 1
ATOM 4467 C CA . GLN C 1 174 ? 27.550 65.737 -5.031 1.00 51.76 173 GLN C CA 1
ATOM 4468 C C . GLN C 1 174 ? 26.297 66.339 -5.688 1.00 49.86 173 GLN C C 1
ATOM 4469 O O . GLN C 1 174 ? 26.372 67.324 -6.404 1.00 48.35 173 GLN C O 1
ATOM 4475 N N . ALA C 1 175 ? 25.146 65.734 -5.425 1.00 49.02 174 ALA C N 1
ATOM 4476 C CA . ALA C 1 175 ? 23.896 66.213 -5.981 1.00 47.64 174 ALA C CA 1
ATOM 4477 C C . ALA C 1 175 ? 23.435 67.488 -5.300 1.00 47.61 174 ALA C C 1
ATOM 4478 O O . ALA C 1 175 ? 23.382 67.564 -4.065 1.00 47.94 174 ALA C O 1
ATOM 4480 N N . ARG C 1 176 ? 23.093 68.484 -6.108 1.00 47.11 175 ARG C N 1
ATOM 4481 C CA . ARG C 1 176 ? 22.562 69.732 -5.583 1.00 49.03 175 ARG C CA 1
ATOM 4482 C C . ARG C 1 176 ? 21.149 69.998 -6.071 1.00 48.27 175 ARG C C 1
ATOM 4483 O O . ARG C 1 176 ? 20.556 70.979 -5.658 1.00 49.63 175 ARG C O 1
ATOM 4491 N N . LYS C 1 177 ? 20.641 69.180 -6.987 1.00 47.14 176 LYS C N 1
ATOM 4492 C CA . LYS C 1 177 ? 19.241 69.237 -7.387 1.00 47.26 176 LYS C CA 1
ATOM 4493 C C . LYS C 1 177 ? 18.612 67.853 -7.304 1.00 47.53 176 LYS C C 1
ATOM 4494 O O . LYS C 1 177 ? 19.294 66.832 -7.393 1.00 48.01 176 LYS C O 1
ATOM 4500 N N . GLY C 1 178 ? 17.300 67.816 -7.155 1.00 47.84 177 GLY C N 1
ATOM 4501 C CA . GLY C 1 178 ? 16.594 66.568 -7.284 1.00 47.59 177 GLY C CA 1
ATOM 4502 C C . GLY C 1 178 ? 16.622 65.788 -5.994 1.00 47.95 177 GLY C C 1
ATOM 4503 O O . GLY C 1 178 ? 17.023 66.291 -4.936 1.00 48.91 177 GLY C O 1
ATOM 4504 N N . ARG C 1 179 ? 16.197 64.545 -6.084 1.00 47.32 178 ARG C N 1
ATOM 4505 C CA . ARG C 1 179 ? 15.940 63.770 -4.883 1.00 48.05 178 ARG C CA 1
ATOM 4506 C C . ARG C 1 179 ? 17.244 63.269 -4.284 1.00 48.48 178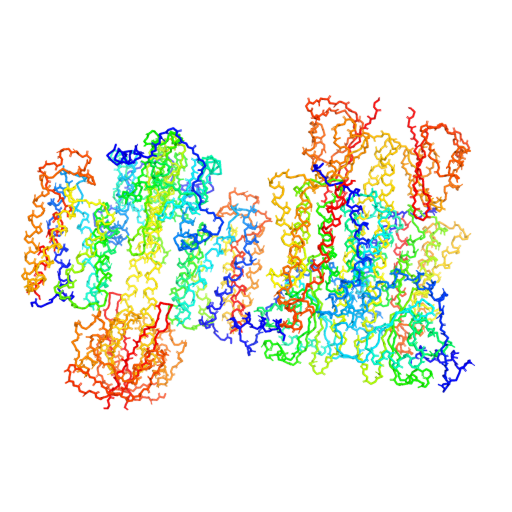 ARG C C 1
ATOM 4507 O O . ARG C 1 179 ? 17.347 63.083 -3.072 1.00 49.57 178 ARG C O 1
ATOM 4515 N N . ALA C 1 180 ? 18.237 63.060 -5.145 1.00 48.59 179 ALA C N 1
ATOM 4516 C CA . ALA C 1 180 ? 19.610 62.785 -4.703 1.00 49.31 179 ALA C CA 1
ATOM 4517 C C . ALA C 1 180 ? 20.195 63.831 -3.740 1.00 49.94 179 ALA C C 1
ATOM 4518 O O . ALA C 1 180 ? 20.994 63.479 -2.881 1.00 50.43 179 ALA C O 1
ATOM 4520 N N . SER C 1 181 ? 19.785 65.091 -3.868 1.00 49.39 180 SER C N 1
ATOM 4521 C CA . SER C 1 181 ? 20.452 66.178 -3.157 1.00 50.29 180 SER C CA 1
ATOM 4522 C C . SER C 1 181 ? 20.104 66.121 -1.687 1.00 52.27 180 SER C C 1
ATOM 4523 O O . SER C 1 181 ? 20.766 66.748 -0.860 1.00 52.71 180 SER C O 1
ATOM 4526 N N . TYR C 1 182 ? 19.024 65.394 -1.394 1.00 53.67 181 TYR C N 1
ATOM 4527 C CA . TYR C 1 182 ? 18.606 65.032 -0.040 1.00 55.84 181 TYR C CA 1
ATOM 4528 C C . TYR C 1 182 ? 19.652 64.224 0.729 1.00 56.47 181 TYR C C 1
ATOM 4529 O O . TYR C 1 182 ? 19.656 64.230 1.957 1.00 57.53 181 TYR C O 1
ATOM 4538 N N . LEU C 1 183 ? 20.481 63.475 0.009 1.00 56.13 182 LEU C N 1
ATOM 4539 C CA . LEU C 1 183 ? 21.422 62.590 0.637 1.00 57.76 182 LEU C CA 1
ATOM 4540 C C . LEU C 1 183 ? 22.695 63.319 1.087 1.00 59.56 182 LEU C C 1
ATOM 4541 O O . LEU C 1 183 ? 23.558 62.710 1.741 1.00 60.38 182 LEU C O 1
ATOM 4546 N N . GLY C 1 184 ? 22.787 64.619 0.759 1.00 59.95 183 GLY C N 1
ATOM 4547 C CA . GLY C 1 184 ? 24.000 65.418 0.952 1.00 61.19 183 GLY C CA 1
ATOM 4548 C C . GLY C 1 184 ? 25.172 64.672 0.353 1.00 61.60 183 GLY C C 1
ATOM 4549 O O . GLY C 1 184 ? 25.052 64.131 -0.755 1.00 61.00 183 GLY C O 1
ATOM 4550 N N . GLU C 1 185 ? 26.274 64.606 1.108 1.00 62.81 184 GLU C N 1
ATOM 4551 C CA . GLU C 1 185 ? 27.493 63.862 0.746 1.00 63.33 184 GLU C CA 1
ATOM 4552 C C . GLU C 1 185 ? 27.296 62.409 0.278 1.00 62.62 184 GLU C C 1
ATOM 4553 O O . GLU C 1 185 ? 28.105 61.910 -0.496 1.00 61.95 184 GLU C O 1
ATOM 4559 N N . ARG C 1 186 ? 26.235 61.739 0.737 1.00 62.59 185 ARG C N 1
ATOM 4560 C CA . ARG C 1 186 ? 25.964 60.326 0.382 1.00 63.01 185 ARG C CA 1
ATOM 4561 C C . ARG C 1 186 ? 25.647 60.059 -1.109 1.00 61.35 185 ARG C C 1
ATOM 4562 O O . ARG C 1 186 ? 25.669 58.913 -1.573 1.00 61.29 185 ARG C O 1
ATOM 4570 N N . SER C 1 187 ? 25.371 61.114 -1.861 1.00 60.19 186 SER C N 1
ATOM 4571 C CA . SER C 1 187 ? 25.192 60.986 -3.311 1.00 59.07 186 SER C CA 1
ATOM 4572 C C . SER C 1 187 ? 26.484 60.684 -4.057 1.00 58.86 186 SER C C 1
ATOM 4573 O O . SER C 1 187 ? 26.441 60.216 -5.193 1.00 58.59 186 SER C O 1
ATOM 4576 N N . ILE C 1 188 ? 27.621 60.945 -3.410 1.00 59.62 187 ILE C N 1
ATOM 4577 C CA . ILE C 1 188 ? 28.963 60.778 -3.998 1.00 59.48 187 ILE C CA 1
ATOM 4578 C C . ILE C 1 188 ? 29.302 59.299 -4.110 1.00 59.53 187 ILE C C 1
ATOM 4579 O O . ILE C 1 188 ? 29.071 58.541 -3.167 1.00 59.66 187 ILE C O 1
ATOM 4584 N N . GLY C 1 189 ? 29.803 58.888 -5.277 1.00 58.52 188 GLY C N 1
ATOM 4585 C CA . GLY C 1 189 ? 30.117 57.474 -5.526 1.00 58.30 188 GLY C CA 1
ATOM 4586 C C . GLY C 1 189 ? 29.075 56.708 -6.348 1.00 57.58 188 GLY C C 1
ATOM 4587 O O . GLY C 1 189 ? 29.242 55.509 -6.631 1.00 58.20 188 GLY C O 1
ATOM 4588 N N . HIS C 1 190 ? 27.989 57.380 -6.720 1.00 55.41 189 HIS C N 1
ATOM 4589 C CA . HIS C 1 190 ? 26.914 56.737 -7.462 1.00 53.50 189 HIS C CA 1
ATOM 4590 C C . HIS C 1 190 ? 26.595 57.540 -8.738 1.00 51.56 189 HIS C C 1
ATOM 4591 O O . HIS C 1 190 ? 26.413 58.774 -8.692 1.00 50.55 189 HIS C O 1
ATOM 4598 N N . GLN C 1 191 ? 26.563 56.848 -9.876 1.00 50.18 190 GLN C N 1
ATOM 4599 C CA . GLN C 1 191 ? 26.216 57.474 -11.169 1.00 48.50 190 GLN C CA 1
ATOM 4600 C C . GLN C 1 191 ? 24.775 58.023 -11.145 1.00 46.57 190 GLN C C 1
ATOM 4601 O O . GLN C 1 191 ? 23.875 57.384 -10.588 1.00 46.42 190 GLN C O 1
ATOM 4607 N N . ASP C 1 192 ? 24.560 59.201 -11.739 1.00 43.98 191 ASP C N 1
ATOM 4608 C CA . ASP C 1 192 ? 23.198 59.766 -11.881 1.00 42.16 191 ASP C CA 1
ATOM 4609 C C . ASP C 1 192 ? 22.289 59.025 -12.885 1.00 40.10 191 ASP C C 1
ATOM 4610 O O . ASP C 1 192 ? 22.678 58.788 -13.998 1.00 41.27 191 ASP C O 1
ATOM 4615 N N . PRO C 1 193 ? 21.080 58.638 -12.491 1.00 39.48 192 PRO C N 1
ATOM 4616 C CA . PRO C 1 193 ? 20.196 57.935 -13.468 1.00 39.00 192 PRO C CA 1
ATOM 4617 C C . PRO C 1 193 ? 19.729 58.784 -14.663 1.00 38.35 192 PRO C C 1
ATOM 4618 O O . PRO C 1 193 ? 19.699 58.272 -15.780 1.00 39.67 192 PRO C O 1
ATOM 4622 N N . GLY C 1 194 ? 19.334 60.039 -14.454 1.00 36.86 193 GLY C N 1
ATOM 4623 C CA . GLY C 1 194 ? 18.903 60.854 -15.601 1.00 35.91 193 GLY C CA 1
ATOM 4624 C C . GLY C 1 194 ? 20.029 61.040 -16.614 1.00 36.09 193 GLY C C 1
ATOM 4625 O O . GLY C 1 194 ? 19.802 60.957 -17.844 1.00 34.50 193 GLY C O 1
ATOM 4626 N N . ALA C 1 195 ? 21.245 61.279 -16.096 1.00 35.66 194 ALA C N 1
ATOM 4627 C CA . ALA C 1 195 ? 22.422 61.378 -16.953 1.00 36.75 194 ALA C CA 1
ATOM 4628 C C . ALA C 1 195 ? 22.653 60.099 -17.782 1.00 36.24 194 ALA C C 1
ATOM 4629 O O . ALA C 1 195 ? 23.034 60.185 -18.946 1.00 36.38 194 ALA C O 1
ATOM 4631 N N . THR C 1 196 ? 22.372 58.944 -17.194 1.00 35.62 195 THR C N 1
ATOM 4632 C CA . THR C 1 196 ? 22.535 57.652 -17.859 1.00 36.01 195 THR C CA 1
ATOM 4633 C C . THR C 1 196 ? 21.500 57.480 -18.954 1.00 35.89 195 THR C C 1
ATOM 4634 O O . THR C 1 196 ? 21.803 56.902 -20.019 1.00 35.97 195 THR C O 1
ATOM 4638 N N . SER C 1 197 ? 20.278 57.970 -18.679 1.00 35.08 196 SER C N 1
ATOM 4639 C CA . SER C 1 197 ? 19.229 58.063 -19.694 1.00 34.16 196 SER C CA 1
ATOM 4640 C C . SER C 1 197 ? 19.650 58.895 -20.913 1.00 33.10 196 SER C C 1
ATOM 4641 O O . SER C 1 197 ? 19.487 58.461 -22.038 1.00 33.85 196 SER C O 1
ATOM 4644 N N . VAL C 1 198 ? 20.217 60.077 -20.718 1.00 33.02 197 VAL C N 1
ATOM 4645 C CA . VAL C 1 198 ? 20.663 60.858 -21.891 1.00 32.91 197 VAL C CA 1
ATOM 4646 C C . VAL C 1 198 ? 21.669 60.058 -22.721 1.00 32.90 197 VAL C C 1
ATOM 4647 O O . VAL C 1 198 ? 21.605 60.015 -23.949 1.00 33.35 197 VAL C O 1
ATOM 4651 N N . MET C 1 199 ? 22.580 59.388 -22.029 1.00 34.12 198 MET C N 1
ATOM 4652 C CA . MET C 1 199 ? 23.605 58.563 -22.668 1.00 33.49 198 MET C CA 1
ATOM 4653 C C . MET C 1 199 ? 22.978 57.497 -23.511 1.00 33.15 198 MET C C 1
ATOM 4654 O O . MET C 1 199 ? 23.338 57.346 -24.688 1.00 33.00 198 MET C O 1
ATOM 4659 N N . PHE C 1 200 ? 22.039 56.754 -22.921 1.00 32.82 199 PHE C N 1
ATOM 4660 C CA . PHE C 1 200 ? 21.294 55.767 -23.700 1.00 33.10 199 PHE C CA 1
ATOM 4661 C C . PHE C 1 200 ? 20.686 56.357 -24.956 1.00 32.63 199 PHE C C 1
ATOM 4662 O O . PHE C 1 200 ? 20.805 55.752 -26.034 1.00 32.71 199 PHE C O 1
ATOM 4670 N N . MET C 1 201 ? 20.069 57.541 -24.846 1.00 30.68 200 MET C N 1
ATOM 4671 C CA . MET C 1 201 ? 19.457 58.147 -26.030 1.00 31.23 200 MET C CA 1
ATOM 4672 C C . MET C 1 201 ? 20.464 58.477 -27.114 1.00 31.70 200 MET C C 1
ATOM 4673 O O . MET C 1 201 ? 20.168 58.267 -28.310 1.00 32.18 200 MET C O 1
ATOM 4678 N N . MET C 1 202 ? 21.606 59.061 -26.713 1.00 32.04 201 MET C N 1
ATOM 4679 C CA . MET C 1 202 ? 22.675 59.375 -27.651 1.00 33.95 201 MET C CA 1
ATOM 4680 C C . MET C 1 202 ? 23.303 58.102 -28.288 1.00 34.85 201 MET C C 1
ATOM 4681 O O . MET C 1 202 ? 23.585 58.090 -29.496 1.00 35.61 201 MET C O 1
ATOM 4686 N N . GLN C 1 203 ? 23.463 57.028 -27.527 1.00 34.07 202 GLN C N 1
ATOM 4687 C CA . GLN C 1 203 ? 23.956 55.788 -28.153 1.00 35.49 202 GLN C CA 1
ATOM 4688 C C . GLN C 1 203 ? 22.973 55.303 -29.190 1.00 35.41 202 GLN C C 1
ATOM 4689 O O . GLN C 1 203 ? 23.388 54.919 -30.273 1.00 36.48 202 GLN C O 1
ATOM 4695 N N . MET C 1 204 ? 21.670 55.352 -28.882 1.00 33.96 203 MET C N 1
ATOM 4696 C CA . MET C 1 204 ? 20.660 54.882 -29.840 1.00 33.47 203 MET C CA 1
ATOM 4697 C C . MET C 1 204 ? 20.609 55.783 -31.070 1.00 33.29 203 MET C C 1
ATOM 4698 O O . MET C 1 204 ? 20.390 55.302 -32.174 1.00 34.33 203 MET C O 1
ATOM 4703 N N . LEU C 1 205 ? 20.803 57.086 -30.897 1.00 33.06 204 LEU C N 1
ATOM 4704 C CA . LEU C 1 205 ? 20.780 58.016 -32.054 1.00 32.78 204 LEU C CA 1
ATOM 4705 C C . LEU C 1 205 ? 21.950 57.740 -33.007 1.00 34.08 204 LEU C C 1
ATOM 4706 O O . LEU C 1 205 ? 21.811 57.685 -34.267 1.00 34.81 204 LEU C O 1
ATOM 4711 N N . ALA C 1 206 ? 23.114 57.552 -32.391 1.00 34.85 205 ALA C N 1
ATOM 4712 C CA . ALA C 1 206 ? 24.286 57.116 -33.107 1.00 36.27 205 ALA C CA 1
ATOM 4713 C C . ALA C 1 206 ? 24.003 55.884 -33.961 1.00 36.01 205 ALA C C 1
ATOM 4714 O O . ALA C 1 206 ? 24.411 55.823 -35.122 1.00 37.46 205 ALA C O 1
ATOM 4716 N N . LEU C 1 207 ? 23.294 54.917 -33.406 1.00 35.68 206 LEU C N 1
ATOM 4717 C CA . LEU C 1 207 ? 22.972 53.689 -34.149 1.00 35.85 206 LEU C CA 1
ATOM 4718 C C . LEU C 1 207 ? 22.000 53.916 -35.277 1.00 35.32 206 LEU C C 1
ATOM 4719 O O . LEU C 1 207 ? 22.225 53.425 -36.377 1.00 35.00 206 LEU C O 1
ATOM 4724 N N . ALA C 1 208 ? 20.927 54.678 -35.006 1.00 33.96 207 ALA C N 1
ATOM 4725 C CA . ALA C 1 208 ? 19.947 55.044 -36.020 1.00 33.40 207 ALA C CA 1
ATOM 4726 C C . ALA C 1 208 ? 20.562 55.815 -37.202 1.00 34.10 207 ALA C C 1
ATOM 4727 O O . ALA C 1 208 ? 20.112 55.646 -38.347 1.00 33.43 207 ALA C O 1
ATOM 4729 N N . ALA C 1 209 ? 21.570 56.657 -36.938 1.00 34.57 208 ALA C N 1
ATOM 4730 C CA . ALA C 1 209 ? 22.215 57.413 -38.032 1.00 35.99 208 ALA C CA 1
ATOM 4731 C C . ALA C 1 209 ? 23.032 56.577 -39.012 1.00 38.86 208 ALA C C 1
ATOM 4732 O O . ALA C 1 209 ? 23.423 57.098 -40.066 1.00 40.10 208 ALA C O 1
ATOM 4734 N N . LYS C 1 210 ? 23.275 55.297 -38.702 1.00 39.87 209 LYS C N 1
ATOM 4735 C CA . LYS C 1 210 ? 23.970 54.383 -39.616 1.00 41.72 209 LYS C CA 1
ATOM 4736 C C . LYS C 1 210 ? 23.017 53.741 -40.613 1.00 44.30 209 LYS C C 1
ATOM 4737 O O . LYS C 1 210 ? 23.458 53.172 -41.619 1.00 46.50 209 LYS C O 1
ATOM 4743 N N . GLU C 1 211 ? 21.721 53.780 -40.323 1.00 46.28 210 GLU C N 1
ATOM 4744 C CA . GLU C 1 211 ? 20.711 53.144 -41.201 1.00 49.21 210 GLU C CA 1
ATOM 4745 C C . GLU C 1 211 ? 19.926 54.136 -42.082 1.00 50.39 210 GLU C C 1
ATOM 4746 O O . GLU C 1 211 ? 18.689 54.097 -42.228 1.00 50.21 210 GLU C O 1
ATOM 4753 N N . GLY D 1 1 ? -36.015 77.283 -45.415 1.00 52.36 0 GLY D N 1
ATOM 4754 C CA . GLY D 1 1 ? -36.629 76.701 -44.185 1.00 51.46 0 GLY D CA 1
ATOM 4755 C C . GLY D 1 1 ? -36.372 75.209 -43.994 1.00 51.16 0 GLY D C 1
ATOM 4756 O O . GLY D 1 1 ? -36.775 74.624 -42.994 1.00 50.62 0 GLY D O 1
ATOM 4757 N N . SER D 1 2 ? -35.692 74.601 -44.966 1.00 51.15 1 SER D N 1
ATOM 4758 C CA . SER D 1 2 ? -35.469 73.171 -44.975 1.00 50.49 1 SER D CA 1
ATOM 4759 C C . SER D 1 2 ? -34.343 72.820 -44.022 1.00 48.24 1 SER D C 1
ATOM 4760 O O . SER D 1 2 ? -34.341 71.722 -43.467 1.00 47.89 1 SER D O 1
ATOM 4763 N N . SER D 1 3 ? -33.430 73.760 -43.784 1.00 46.01 2 SER D N 1
ATOM 4764 C CA . SER D 1 3 ? -32.219 73.444 -43.043 1.00 44.52 2 SER D CA 1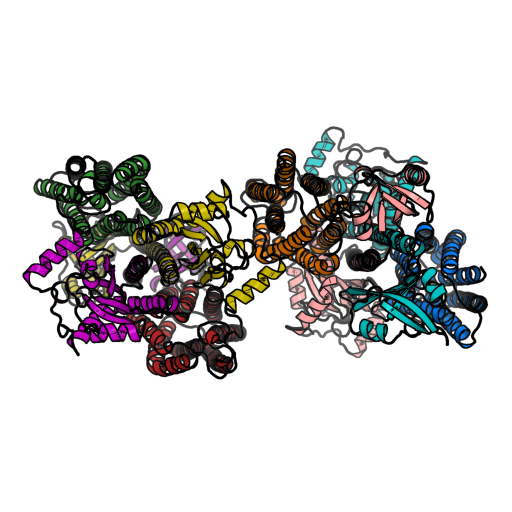
ATOM 4765 C C . SER D 1 3 ? -31.578 74.573 -42.231 1.00 43.62 2 SER D C 1
ATOM 4766 O O . SER D 1 3 ? -31.808 75.751 -42.499 1.00 43.12 2 SER D O 1
ATOM 4769 N N . LEU D 1 4 ? -30.777 74.184 -41.223 1.00 42.50 3 LEU D N 1
ATOM 4770 C CA . LEU D 1 4 ? -29.940 75.131 -40.466 1.00 41.03 3 LEU D CA 1
ATOM 4771 C C . LEU D 1 4 ? -28.509 75.058 -41.013 1.00 40.21 3 LEU D C 1
ATOM 4772 O O . LEU D 1 4 ? -27.886 74.005 -40.985 1.00 39.87 3 LEU D O 1
ATOM 4777 N N . SER D 1 5 ? -27.989 76.177 -41.485 1.00 39.63 4 SER D N 1
ATOM 4778 C CA . SER D 1 5 ? -26.653 76.211 -42.061 1.00 38.96 4 SER D CA 1
ATOM 4779 C C . SER D 1 5 ? -25.597 76.457 -40.981 1.00 37.80 4 SER D C 1
ATOM 4780 O O . SER D 1 5 ? -25.908 76.874 -39.856 1.00 35.86 4 SER D O 1
ATOM 4783 N N . ARG D 1 6 ? -24.349 76.217 -41.362 1.00 36.90 5 ARG D N 1
ATOM 4784 C CA . ARG D 1 6 ? -23.210 76.441 -40.497 1.00 36.57 5 ARG D CA 1
ATOM 4785 C C . ARG D 1 6 ? -23.106 77.914 -40.052 1.00 35.96 5 ARG D C 1
ATOM 4786 O O . ARG D 1 6 ? -22.850 78.210 -38.872 1.00 35.58 5 ARG D O 1
ATOM 4794 N N . THR D 1 7 ? -23.222 78.804 -41.026 1.00 35.82 6 THR D N 1
ATOM 4795 C CA . THR D 1 7 ? -23.227 80.217 -40.801 1.00 36.99 6 THR D CA 1
ATOM 4796 C C . THR D 1 7 ? -24.293 80.628 -39.750 1.00 36.20 6 THR D C 1
ATOM 4797 O O . THR D 1 7 ? -24.019 81.466 -38.887 1.00 35.46 6 THR D O 1
ATOM 4801 N N . GLN D 1 8 ? -25.460 79.990 -39.796 1.00 35.07 7 GLN D N 1
ATOM 4802 C CA . GLN D 1 8 ? -26.483 80.253 -38.813 1.00 35.75 7 GLN D CA 1
ATOM 4803 C C . GLN D 1 8 ? -26.129 79.783 -37.413 1.00 35.08 7 GLN D C 1
ATOM 4804 O O . GLN D 1 8 ? -26.553 80.414 -36.424 1.00 34.82 7 GLN D O 1
ATOM 4810 N N . ILE D 1 9 ? -25.385 78.675 -37.322 1.00 34.20 8 ILE D N 1
ATOM 4811 C CA . ILE D 1 9 ? -24.932 78.166 -36.041 1.00 32.78 8 ILE D CA 1
ATOM 4812 C C . ILE D 1 9 ? -23.943 79.191 -35.479 1.00 31.36 8 ILE D C 1
ATOM 4813 O O . ILE D 1 9 ? -23.937 79.492 -34.272 1.00 31.28 8 ILE D O 1
ATOM 4818 N N . VAL D 1 10 ? -23.136 79.768 -36.355 1.00 31.51 9 VAL D N 1
ATOM 4819 C CA . VAL D 1 10 ? -22.097 80.726 -35.934 1.00 31.90 9 VAL D CA 1
ATOM 4820 C C . VAL D 1 10 ? -22.771 82.017 -35.403 1.00 32.83 9 VAL D C 1
ATOM 4821 O O . VAL D 1 10 ? -22.401 82.548 -34.356 1.00 32.33 9 VAL D O 1
ATOM 4825 N N . ASN D 1 11 ? -23.815 82.459 -36.115 1.00 34.01 10 ASN D N 1
ATOM 4826 C CA . ASN D 1 11 ? -24.599 83.604 -35.733 1.00 35.33 10 ASN D CA 1
ATOM 4827 C C . ASN D 1 11 ? -25.387 83.300 -34.451 1.00 34.55 10 ASN D C 1
ATOM 4828 O O . ASN D 1 11 ? -25.495 84.138 -33.562 1.00 36.40 10 ASN D O 1
ATOM 4833 N N . TRP D 1 12 ? -25.838 82.076 -34.292 1.00 33.03 11 TRP D N 1
ATOM 4834 C CA . TRP D 1 12 ? -26.457 81.685 -33.027 1.00 31.55 11 TRP D CA 1
ATOM 4835 C C . TRP D 1 12 ? -25.481 81.954 -31.891 1.00 31.43 11 TRP D C 1
ATOM 4836 O O . TRP D 1 12 ? -25.843 82.636 -30.926 1.00 30.98 11 TRP D O 1
ATOM 4847 N N . LEU D 1 13 ? -24.263 81.371 -31.991 1.00 30.68 12 LEU D N 1
ATOM 4848 C CA . LEU D 1 13 ? -23.252 81.459 -30.911 1.00 30.51 12 LEU D CA 1
ATOM 4849 C C . LEU D 1 13 ? -22.816 82.894 -30.633 1.00 29.88 12 LEU D C 1
ATOM 4850 O O . LEU D 1 13 ? -22.612 83.274 -29.491 1.00 30.47 12 LEU D O 1
ATOM 4855 N N . THR D 1 14 ? -22.691 83.685 -31.679 1.00 30.32 13 THR D N 1
ATOM 4856 C CA . THR D 1 14 ? -22.401 85.077 -31.526 1.00 32.27 13 THR D CA 1
ATOM 4857 C C . THR D 1 14 ? -23.490 85.769 -30.718 1.00 32.76 13 THR D C 1
ATOM 4858 O O . THR D 1 14 ? -23.208 86.553 -29.791 1.00 34.09 13 THR D O 1
ATOM 4862 N N . ARG D 1 15 ? -24.729 85.465 -31.056 1.00 33.16 14 ARG D N 1
ATOM 4863 C CA . ARG D 1 15 ? -25.878 86.022 -30.317 1.00 33.80 14 ARG D CA 1
ATOM 4864 C C . ARG D 1 15 ? -25.889 85.551 -28.879 1.00 34.05 14 ARG D C 1
ATOM 4865 O O . ARG D 1 15 ? -26.285 86.339 -27.987 1.00 34.25 14 ARG D O 1
ATOM 4873 N N . CYS D 1 16 ? -25.450 84.308 -28.627 1.00 33.01 15 CYS D N 1
ATOM 4874 C CA . CYS D 1 16 ? -25.316 83.848 -27.225 1.00 34.39 15 CYS D CA 1
ATOM 4875 C C . CYS D 1 16 ? -24.212 84.636 -26.510 1.00 35.42 15 CYS D C 1
ATOM 4876 O O . CYS D 1 16 ? -24.306 84.867 -25.328 1.00 36.89 15 CYS D O 1
ATOM 4879 N N . GLY D 1 17 ? -23.149 85.022 -27.197 1.00 35.77 16 GLY D N 1
ATOM 4880 C CA . GLY D 1 17 ? -22.190 85.903 -26.564 1.00 36.83 16 GLY D CA 1
ATOM 4881 C C . GLY D 1 17 ? -22.876 87.180 -26.072 1.00 38.61 16 GLY D C 1
ATOM 4882 O O . GLY D 1 17 ? -22.620 87.622 -24.949 1.00 39.15 16 GLY D O 1
ATOM 4883 N N . ASP D 1 18 ? -23.737 87.770 -26.903 1.00 38.50 17 ASP D N 1
ATOM 4884 C CA . ASP D 1 18 ? -24.418 89.031 -26.563 1.00 40.95 17 ASP D CA 1
ATOM 4885 C C . ASP D 1 18 ? -25.354 88.876 -25.368 1.00 40.00 17 ASP D C 1
ATOM 4886 O O . ASP D 1 18 ? -25.130 89.482 -24.340 1.00 40.48 17 ASP D O 1
ATOM 4891 N N . ILE D 1 19 ? -26.347 88.006 -25.509 1.00 38.53 18 ILE D N 1
ATOM 4892 C CA . ILE D 1 19 ? -27.252 87.674 -24.434 1.00 39.22 18 ILE D CA 1
ATOM 4893 C C . ILE D 1 19 ? -26.603 87.314 -23.074 1.00 39.36 18 ILE D C 1
ATOM 4894 O O . ILE D 1 19 ? -27.091 87.748 -22.053 1.00 39.63 18 ILE D O 1
ATOM 4899 N N . PHE D 1 20 ? -25.534 86.521 -23.036 1.00 38.79 19 PHE D N 1
ATOM 4900 C CA . PHE D 1 20 ? -24.908 86.220 -21.728 1.00 38.68 19 PHE D CA 1
ATOM 4901 C C . PHE D 1 20 ? -24.120 87.410 -21.130 1.00 39.66 19 PHE D C 1
ATOM 4902 O O . PHE D 1 20 ? -23.867 87.440 -19.933 1.00 40.09 19 PHE D O 1
ATOM 4910 N N . SER D 1 21 ? -23.750 88.373 -21.973 1.00 40.41 20 SER D N 1
ATOM 4911 C CA . SER D 1 21 ? -23.196 89.639 -21.515 1.00 42.90 20 SER D CA 1
ATOM 4912 C C . SER D 1 21 ? -24.312 90.544 -20.920 1.00 44.50 20 SER D C 1
ATOM 4913 O O . SER D 1 21 ? -24.213 90.968 -19.776 1.00 45.45 20 SER D O 1
ATOM 4916 N N . THR D 1 22 ? -25.385 90.788 -21.679 1.00 44.70 21 THR D N 1
ATOM 4917 C CA . THR D 1 22 ? -26.457 91.668 -21.240 1.00 46.93 21 THR D CA 1
ATOM 4918 C C . THR D 1 22 ? -27.299 91.060 -20.072 1.00 46.92 21 THR D C 1
ATOM 4919 O O . THR D 1 22 ? -27.650 91.766 -19.098 1.00 47.41 21 THR D O 1
ATOM 4923 N N . GLU D 1 23 ? -27.565 89.758 -20.124 1.00 44.94 22 GLU D N 1
ATOM 4924 C CA . GLU D 1 23 ? -28.367 89.117 -19.066 1.00 45.30 22 GLU D CA 1
ATOM 4925 C C . GLU D 1 23 ? -27.571 88.622 -17.869 1.00 44.25 22 GLU D C 1
ATOM 4926 O O . GLU D 1 23 ? -28.086 87.919 -17.016 1.00 43.87 22 GLU D O 1
ATOM 4932 N N . SER D 1 24 ? -26.324 89.042 -17.800 1.00 44.88 23 SER D N 1
ATOM 4933 C CA . SER D 1 24 ? -25.369 88.584 -16.806 1.00 44.66 23 SER D CA 1
ATOM 4934 C C . SER D 1 24 ? -25.835 88.830 -15.362 1.00 46.07 23 SER D C 1
ATOM 4935 O O . SER D 1 24 ? -25.895 87.900 -14.537 1.00 44.92 23 SER D O 1
ATOM 4938 N N . GLU D 1 25 ? -26.176 90.088 -15.063 1.00 47.72 24 GLU D N 1
ATOM 4939 C CA . GLU D 1 25 ? -26.624 90.482 -13.733 1.00 48.82 24 GLU D CA 1
ATOM 4940 C C . GLU D 1 25 ? -27.850 89.722 -13.303 1.00 47.33 24 GLU D C 1
ATOM 4941 O O . GLU D 1 25 ? -27.970 89.323 -12.144 1.00 47.11 24 GLU D O 1
ATOM 4947 N N . TYR D 1 26 ? -28.763 89.531 -14.248 1.00 46.17 25 TYR D N 1
ATOM 4948 C CA . TYR D 1 26 ? -30.025 88.855 -13.996 1.00 45.94 25 TYR D CA 1
ATOM 4949 C C . TYR D 1 26 ? -29.858 87.400 -13.634 1.00 44.87 25 TYR D C 1
ATOM 4950 O O . TYR D 1 26 ? -30.510 86.898 -12.709 1.00 45.93 25 TYR D O 1
ATOM 4959 N N . LEU D 1 27 ? -28.996 86.698 -14.379 1.00 42.70 26 LEU D N 1
ATOM 4960 C CA . LEU D 1 27 ? -28.743 85.313 -14.091 1.00 40.66 26 LEU D CA 1
ATOM 4961 C C . LEU D 1 27 ? -28.011 85.191 -12.757 1.00 41.43 26 LEU D C 1
ATOM 4962 O O . LEU D 1 27 ? -28.318 84.316 -11.944 1.00 41.92 26 LEU D O 1
ATOM 4967 N N . THR D 1 28 ? -27.040 86.072 -12.542 1.00 42.24 27 THR D N 1
ATOM 4968 C CA . THR D 1 28 ? -26.381 86.213 -11.245 1.00 44.41 27 THR D CA 1
ATOM 4969 C C . THR D 1 28 ? -27.363 86.542 -10.106 1.00 45.90 27 THR D C 1
ATOM 4970 O O . THR D 1 28 ? -27.193 86.042 -8.995 1.00 47.18 27 THR D O 1
ATOM 4974 N N . GLY D 1 29 ? -28.381 87.362 -10.379 1.00 46.27 28 GLY D N 1
ATOM 4975 C CA . GLY D 1 29 ? -29.396 87.678 -9.374 1.00 47.62 28 GLY D CA 1
ATOM 4976 C C . GLY D 1 29 ? -30.250 86.445 -9.075 1.00 47.55 28 GLY D C 1
ATOM 4977 O O . GLY D 1 29 ? -30.557 86.176 -7.894 1.00 48.74 28 GLY D O 1
ATOM 4978 N N . LEU D 1 30 ? -30.635 85.698 -10.123 1.00 45.57 29 LEU D N 1
ATOM 4979 C CA . LEU D 1 30 ? -31.259 84.372 -9.915 1.00 44.80 29 LEU D CA 1
ATOM 4980 C C . LEU D 1 30 ? -30.391 83.434 -9.113 1.00 44.65 29 LEU D C 1
ATOM 4981 O O . LEU D 1 30 ? -30.899 82.704 -8.263 1.00 45.23 29 LEU D O 1
ATOM 4986 N N . ASP D 1 31 ? -29.088 83.488 -9.352 1.00 44.24 30 ASP D N 1
ATOM 4987 C CA . ASP D 1 31 ? -28.173 82.585 -8.678 1.00 44.80 30 ASP D CA 1
ATOM 4988 C C . ASP D 1 31 ? -27.825 83.042 -7.274 1.00 46.60 30 ASP D C 1
ATOM 4989 O O . ASP D 1 31 ? -27.322 82.247 -6.480 1.00 46.44 30 ASP D O 1
ATOM 4994 N N . ARG D 1 32 ? -28.103 84.317 -6.967 1.00 48.47 31 ARG D N 1
ATOM 4995 C CA . ARG D 1 32 ? -27.919 84.876 -5.631 1.00 50.09 31 ARG D CA 1
ATOM 4996 C C . ARG D 1 32 ? -28.969 84.294 -4.699 1.00 52.24 31 ARG D C 1
ATOM 4997 O O . ARG D 1 32 ? -28.669 83.925 -3.551 1.00 53.36 31 ARG D O 1
ATOM 5005 N N . GLU D 1 33 ? -30.202 84.201 -5.210 1.00 53.04 32 GLU D N 1
ATOM 5006 C CA . GLU D 1 33 ? -31.365 83.782 -4.430 1.00 54.05 32 GLU D CA 1
ATOM 5007 C C . GLU D 1 33 ? -31.207 82.347 -3.972 1.00 53.29 32 GLU D C 1
ATOM 5008 O O . GLU D 1 33 ? -31.471 82.018 -2.823 1.00 53.62 32 GLU D O 1
ATOM 5014 N N . ILE D 1 34 ? -30.785 81.480 -4.886 1.00 51.97 33 ILE D N 1
ATOM 5015 C CA . ILE D 1 34 ? -30.761 80.041 -4.590 1.00 51.32 33 ILE D CA 1
ATOM 5016 C C . ILE D 1 34 ? -29.387 79.368 -4.738 1.00 50.64 33 ILE D C 1
ATOM 5017 O O . ILE D 1 34 ? -29.287 78.136 -4.711 1.00 51.29 33 ILE D O 1
ATOM 5022 N N . GLY D 1 35 ? -28.339 80.173 -4.882 1.00 49.81 34 GLY D N 1
ATOM 5023 C CA . GLY D 1 35 ? -27.012 79.652 -5.136 1.00 47.85 34 GLY D CA 1
ATOM 5024 C C . GLY D 1 35 ? -25.913 80.487 -4.525 1.00 47.81 34 GLY D C 1
ATOM 5025 O O . GLY D 1 35 ? -26.109 81.116 -3.478 1.00 47.80 34 GLY D O 1
ATOM 5026 N N . ASP D 1 36 ? -24.757 80.467 -5.204 1.00 46.09 35 ASP D N 1
ATOM 5027 C CA . ASP D 1 36 ? -23.548 81.154 -4.770 1.00 44.93 35 ASP D CA 1
ATOM 5028 C C . ASP D 1 36 ? -23.329 82.428 -5.558 1.00 44.39 35 ASP D C 1
ATOM 5029 O O . ASP D 1 36 ? -22.209 82.945 -5.572 1.00 44.77 35 ASP D O 1
ATOM 5034 N N . ALA D 1 37 ? -24.376 82.929 -6.202 1.00 43.05 36 ALA D N 1
ATOM 5035 C CA . ALA D 1 37 ? -24.338 84.229 -6.854 1.00 43.41 36 ALA D CA 1
ATOM 5036 C C . ALA D 1 37 ? -23.308 84.403 -7.987 1.00 42.41 36 ALA D C 1
ATOM 5037 O O . ALA D 1 37 ? -22.635 85.414 -8.037 1.00 43.80 36 ALA D O 1
ATOM 5039 N N . ASP D 1 38 ? -23.173 83.452 -8.907 1.00 41.69 37 ASP D N 1
ATOM 5040 C CA . ASP D 1 38 ? -22.078 83.533 -9.926 1.00 40.26 37 ASP D CA 1
ATOM 5041 C C . ASP D 1 38 ? -22.472 83.105 -11.338 1.00 39.38 37 ASP D C 1
ATOM 5042 O O . ASP D 1 38 ? -21.708 83.312 -12.279 1.00 40.28 37 ASP D O 1
ATOM 5047 N N . HIS D 1 39 ? -23.657 82.528 -11.496 1.00 38.28 38 HIS D N 1
ATOM 5048 C CA . HIS D 1 39 ? -24.015 81.943 -12.783 1.00 37.05 38 HIS D CA 1
ATOM 5049 C C . HIS D 1 39 ? -23.945 82.891 -13.974 1.00 36.49 38 HIS D C 1
ATOM 5050 O O . HIS D 1 39 ? -23.353 82.560 -15.009 1.00 35.79 38 HIS D O 1
ATOM 5057 N N . GLY D 1 40 ? -24.560 84.060 -13.860 1.00 36.62 39 GLY D N 1
ATOM 5058 C CA . GLY D 1 40 ? -24.393 85.071 -14.917 1.00 35.99 39 GLY D CA 1
ATOM 5059 C C . GLY D 1 40 ? -22.933 85.425 -15.209 1.00 36.39 39 GLY D C 1
ATOM 5060 O O . GLY D 1 40 ? -22.541 85.565 -16.382 1.00 36.39 39 GLY D O 1
ATOM 5061 N N . LEU D 1 41 ? -22.131 85.584 -14.157 1.00 36.51 40 LEU D N 1
ATOM 5062 C CA . LEU D 1 41 ? -20.720 85.952 -14.321 1.00 36.76 40 LEU D CA 1
ATOM 5063 C C . LEU D 1 41 ? -19.984 84.836 -15.069 1.00 35.81 40 LEU D C 1
ATOM 5064 O O . LEU D 1 41 ? -19.222 85.088 -16.017 1.00 35.31 40 LEU D O 1
ATOM 5069 N N . ASN D 1 42 ? -20.198 83.608 -14.626 1.00 34.86 41 ASN D N 1
ATOM 5070 C CA . ASN D 1 42 ? -19.470 82.487 -15.197 1.00 35.25 41 ASN D CA 1
ATOM 5071 C C . ASN D 1 42 ? -19.912 82.184 -16.634 1.00 34.66 41 ASN D C 1
ATOM 5072 O O . ASN D 1 42 ? -19.081 81.871 -17.471 1.00 35.82 41 ASN D O 1
ATOM 5077 N N . MET D 1 43 ? -21.192 82.349 -16.951 1.00 34.17 42 MET D N 1
ATOM 5078 C CA . MET D 1 43 ? -21.653 82.088 -18.333 1.00 33.89 42 MET D CA 1
ATOM 5079 C C . MET D 1 43 ? -21.063 83.146 -19.288 1.00 33.88 42 MET D C 1
ATOM 5080 O O . MET D 1 43 ? -20.758 82.893 -20.464 1.00 32.76 42 MET D O 1
ATOM 5085 N N . ASN D 1 44 ? -20.851 84.329 -18.746 1.00 34.40 43 ASN D N 1
ATOM 5086 C CA . ASN D 1 44 ? -20.354 85.430 -19.558 1.00 35.35 43 ASN D CA 1
ATOM 5087 C C . ASN D 1 44 ? -18.849 85.290 -19.767 1.00 35.36 43 ASN D C 1
ATOM 5088 O O . ASN D 1 44 ? -18.351 85.437 -20.866 1.00 34.83 43 ASN D O 1
ATOM 5093 N N . ARG D 1 45 ? -18.123 84.967 -18.703 1.00 36.52 44 ARG D N 1
ATOM 5094 C CA . ARG D 1 45 ? -16.741 84.573 -18.856 1.00 36.47 44 ARG D CA 1
ATOM 5095 C C . ARG D 1 45 ? -16.620 83.456 -19.925 1.00 35.58 44 ARG D C 1
ATOM 5096 O O . ARG D 1 45 ? -15.770 83.502 -20.800 1.00 36.52 44 ARG D O 1
ATOM 5104 N N . GLY D 1 46 ? -17.485 82.456 -19.855 1.00 35.26 45 GLY D N 1
ATOM 5105 C CA . GLY D 1 46 ? -17.419 81.323 -20.781 1.00 34.17 45 GLY D CA 1
ATOM 5106 C C . GLY D 1 46 ? -17.756 81.696 -22.195 1.00 33.42 45 GLY D C 1
ATOM 5107 O O . GLY D 1 46 ? -16.958 81.512 -23.082 1.00 33.67 45 GLY D O 1
ATOM 5108 N N . PHE D 1 47 ? -18.936 82.256 -22.395 1.00 33.80 46 PHE D N 1
ATOM 5109 C CA . PHE D 1 47 ? -19.369 82.663 -23.726 1.00 34.69 46 PHE D CA 1
ATOM 5110 C C . PHE D 1 47 ? -18.577 83.747 -24.408 1.00 35.48 46 PHE D C 1
ATOM 5111 O O . PHE D 1 47 ? -18.485 83.729 -25.658 1.00 36.20 46 PHE D O 1
ATOM 5119 N N . SER D 1 48 ? -17.973 84.671 -23.657 1.00 35.18 47 SER D N 1
ATOM 5120 C CA . SER D 1 48 ? -17.151 85.637 -24.380 1.00 36.57 47 SER D CA 1
ATOM 5121 C C . SER D 1 48 ? -15.872 85.026 -24.916 1.00 35.34 47 SER D C 1
ATOM 5122 O O . SER D 1 48 ? -15.421 85.406 -25.985 1.00 34.83 47 SER D O 1
ATOM 5125 N N . LYS D 1 49 ? -15.311 84.067 -24.197 1.00 34.74 48 LYS D N 1
ATOM 5126 C CA . LYS D 1 49 ? -14.235 83.270 -24.754 1.00 34.88 48 LYS D CA 1
ATOM 5127 C C . LYS D 1 49 ? -14.708 82.525 -26.010 1.00 33.30 48 LYS D C 1
ATOM 5128 O O . LYS D 1 49 ? -14.082 82.629 -27.039 1.00 32.99 48 LYS D O 1
ATOM 5134 N N . VAL D 1 50 ? -15.853 81.852 -25.953 1.00 32.49 49 VAL D N 1
ATOM 5135 C CA . VAL D 1 50 ? -16.428 81.227 -27.165 1.00 32.02 49 VAL D CA 1
ATOM 5136 C C . VAL D 1 50 ? -16.411 82.139 -28.407 1.00 33.21 49 VAL D C 1
ATOM 5137 O O . VAL D 1 50 ? -15.911 81.759 -29.448 1.00 33.19 49 VAL D O 1
ATOM 5141 N N . VAL D 1 51 ? -16.911 83.362 -28.243 1.00 35.01 50 VAL D N 1
ATOM 5142 C CA . VAL D 1 51 ? -17.112 84.326 -29.313 1.00 35.85 50 VAL D CA 1
ATOM 5143 C C . VAL D 1 51 ? -15.810 84.959 -29.815 1.00 37.15 50 VAL D C 1
ATOM 5144 O O . VAL D 1 51 ? -15.682 85.209 -31.003 1.00 37.74 50 VAL D O 1
ATOM 5148 N N . GLU D 1 52 ? -14.868 85.224 -28.916 1.00 38.39 51 GLU D N 1
ATOM 5149 C CA . GLU D 1 52 ? -13.483 85.526 -29.282 1.00 40.79 51 GLU D CA 1
ATOM 5150 C C . GLU D 1 52 ? -12.852 84.512 -30.234 1.00 39.85 51 GLU D C 1
ATOM 5151 O O . GLU D 1 52 ? -12.030 84.871 -31.053 1.00 39.45 51 GLU D O 1
ATOM 5157 N N . LYS D 1 53 ? -13.218 83.243 -30.093 1.00 39.20 52 LYS D N 1
ATOM 5158 C CA . LYS D 1 53 ? -12.509 82.135 -30.768 1.00 39.07 52 LYS D CA 1
ATOM 5159 C C . LYS D 1 53 ? -13.207 81.851 -32.056 1.00 38.10 52 LYS D C 1
ATOM 5160 O O . LYS D 1 53 ? -12.712 81.122 -32.877 1.00 37.67 52 LYS D O 1
ATOM 5166 N N . LEU D 1 54 ? -14.415 82.392 -32.191 1.00 36.84 53 LEU D N 1
ATOM 5167 C CA . LEU D 1 54 ? -15.289 82.043 -33.272 1.00 36.57 53 LEU D CA 1
ATOM 5168 C C . LEU D 1 54 ? -14.835 82.543 -34.681 1.00 37.30 53 LEU D C 1
ATOM 5169 O O . LEU D 1 54 ? -14.908 81.783 -35.654 1.00 38.10 53 LEU D O 1
ATOM 5174 N N . PRO D 1 55 ? -14.357 83.803 -34.811 1.00 37.33 54 PRO D N 1
ATOM 5175 C CA . PRO D 1 55 ? -13.980 84.259 -36.166 1.00 37.38 54 PRO D CA 1
ATOM 5176 C C . PRO D 1 55 ? -12.976 83.296 -36.881 1.00 37.54 54 PRO D C 1
ATOM 5177 O O . PRO D 1 55 ? -13.207 82.926 -38.043 1.00 37.23 54 PRO D O 1
ATOM 5181 N N . ALA D 1 56 ? -11.896 82.906 -36.187 1.00 35.86 55 ALA D N 1
ATOM 5182 C CA . ALA D 1 56 ? -10.924 81.916 -36.681 1.00 34.90 55 ALA D CA 1
ATOM 5183 C C . ALA D 1 56 ? -11.519 80.587 -37.197 1.00 34.19 55 ALA D C 1
ATOM 5184 O O . ALA D 1 56 ? -10.982 79.970 -38.126 1.00 34.24 55 ALA D O 1
ATOM 5186 N N . ILE D 1 57 ? -12.619 80.143 -36.602 1.00 32.54 56 ILE D N 1
ATOM 5187 C CA . ILE D 1 57 ? -13.189 78.824 -36.938 1.00 32.39 56 ILE D CA 1
ATOM 5188 C C . ILE D 1 57 ? -14.497 78.921 -37.737 1.00 33.63 56 ILE D C 1
ATOM 5189 O O . ILE D 1 57 ? -15.022 77.910 -38.198 1.00 33.73 56 ILE D O 1
ATOM 5194 N N . ALA D 1 58 ? -15.006 80.147 -37.915 1.00 34.72 57 ALA D N 1
ATOM 5195 C CA . ALA D 1 58 ? -16.319 80.385 -38.545 1.00 35.61 57 ALA D CA 1
ATOM 5196 C C . ALA D 1 58 ? -16.473 79.805 -39.970 1.00 36.39 57 ALA D C 1
ATOM 5197 O O . ALA D 1 58 ? -17.575 79.579 -40.442 1.00 36.87 57 ALA D O 1
ATOM 5199 N N . ASP D 1 59 ? -15.376 79.549 -40.650 1.00 37.05 58 ASP D N 1
ATOM 5200 C CA . ASP D 1 59 ? -15.463 78.954 -41.972 1.00 37.98 58 ASP D CA 1
ATOM 5201 C C . ASP D 1 59 ? -15.291 77.433 -41.938 1.00 36.53 58 ASP D C 1
ATOM 5202 O O . ASP D 1 59 ? -15.068 76.843 -42.977 1.00 37.45 58 ASP D O 1
ATOM 5207 N N . LYS D 1 60 ? -15.369 76.816 -40.765 1.00 34.28 59 LYS D N 1
ATOM 5208 C CA . LYS D 1 60 ? -15.094 75.370 -40.649 1.00 33.66 59 LYS D CA 1
ATOM 5209 C C . LYS D 1 60 ? -16.418 74.624 -40.651 1.00 33.98 59 LYS D C 1
ATOM 5210 O O . LYS D 1 60 ? -17.475 75.258 -40.817 1.00 35.00 59 LYS D O 1
ATOM 5216 N N . ASP D 1 61 ? -16.409 73.308 -40.491 1.00 34.05 60 ASP D N 1
ATOM 5217 C CA . ASP D 1 61 ? -17.669 72.552 -40.365 1.00 34.70 60 ASP D CA 1
ATOM 5218 C C . ASP D 1 61 ? -18.346 72.729 -38.987 1.00 33.57 60 ASP D C 1
ATOM 5219 O O . ASP D 1 61 ? -17.677 73.119 -38.018 1.00 32.91 60 ASP D O 1
ATOM 5224 N N . ILE D 1 62 ? -19.645 72.386 -38.907 1.00 31.84 61 ILE D N 1
ATOM 5225 C CA . ILE D 1 62 ? -20.449 72.460 -37.687 1.00 30.96 61 ILE D CA 1
ATOM 5226 C C . ILE D 1 62 ? -19.924 71.657 -36.510 1.00 31.09 61 ILE D C 1
ATOM 5227 O O . ILE D 1 62 ? -19.887 72.171 -35.382 1.00 31.25 61 ILE D O 1
ATOM 5232 N N . GLY D 1 63 ? -19.505 70.415 -36.756 1.00 31.23 62 GLY D N 1
ATOM 5233 C CA . GLY D 1 63 ? -18.904 69.601 -35.718 1.00 30.34 62 GLY D CA 1
ATOM 5234 C C . GLY D 1 63 ? -17.685 70.257 -35.044 1.00 30.10 62 GLY D C 1
ATOM 5235 O O . GLY D 1 63 ? -17.560 70.279 -33.828 1.00 30.44 62 GLY D O 1
ATOM 5236 N N . PHE D 1 64 ? -16.772 70.773 -35.838 1.00 30.44 63 PHE D N 1
ATOM 5237 C CA . PHE D 1 64 ? -15.581 71.453 -35.332 1.00 30.87 63 PHE D CA 1
ATOM 5238 C C . PHE D 1 64 ? -15.880 72.752 -34.571 1.00 30.18 63 PHE D C 1
ATOM 5239 O O . PHE D 1 64 ? -15.241 73.063 -33.585 1.00 32.45 63 PHE D O 1
ATOM 5247 N N . ILE D 1 65 ? -16.873 73.500 -35.009 1.00 29.90 64 ILE D N 1
ATOM 5248 C CA . ILE D 1 65 ? -17.243 74.765 -34.373 1.00 28.03 64 ILE D CA 1
ATOM 5249 C C . ILE D 1 65 ? -17.866 74.438 -33.040 1.00 27.75 64 ILE D C 1
ATOM 5250 O O . ILE D 1 65 ? -17.491 75.006 -32.047 1.00 29.38 64 ILE D O 1
ATOM 5255 N N . LEU D 1 66 ? -18.791 73.499 -32.990 1.00 28.02 65 LEU D N 1
ATOM 5256 C CA . LEU D 1 66 ? -19.394 73.079 -31.727 1.00 27.40 65 LEU D CA 1
ATOM 5257 C C . LEU D 1 66 ? -18.402 72.400 -30.773 1.00 28.24 65 LEU D C 1
ATOM 5258 O O . LEU D 1 66 ? -18.552 72.488 -29.537 1.00 27.54 65 LEU D O 1
ATOM 5263 N N . LYS D 1 67 ? -17.378 71.745 -31.319 1.00 28.36 66 LYS D N 1
ATOM 5264 C CA . LYS D 1 67 ? -16.363 71.119 -30.458 1.00 30.09 66 LYS D CA 1
ATOM 5265 C C . LYS D 1 67 ? -15.466 72.138 -29.784 1.00 29.43 66 LYS D C 1
ATOM 5266 O O . LYS D 1 67 ? -15.198 72.037 -28.593 1.00 29.82 66 LYS D O 1
ATOM 5272 N N . ASN D 1 68 ? -14.997 73.126 -30.531 1.00 29.05 67 ASN D N 1
ATOM 5273 C CA . ASN D 1 68 ? -14.266 74.223 -29.908 1.00 29.44 67 ASN D CA 1
ATOM 5274 C C . ASN D 1 68 ? -15.087 74.905 -28.861 1.00 29.90 67 ASN D C 1
ATOM 5275 O O . ASN D 1 68 ? -14.620 75.089 -27.742 1.00 31.25 67 ASN D O 1
ATOM 5280 N N . THR D 1 69 ? -16.325 75.246 -29.207 1.00 28.75 68 THR D N 1
ATOM 5281 C CA . THR D 1 69 ? -17.238 75.862 -28.261 1.00 28.40 68 THR D CA 1
ATOM 5282 C C . THR D 1 69 ? -17.470 75.030 -26.997 1.00 28.76 68 THR D C 1
ATOM 5283 O O . THR D 1 69 ? -17.382 75.530 -25.895 1.00 29.30 68 THR D O 1
ATOM 5287 N N . GLY D 1 70 ? -17.761 73.755 -27.125 1.00 29.15 69 GLY D N 1
ATOM 5288 C CA . GLY D 1 70 ? -17.964 72.968 -25.908 1.00 30.29 69 GLY D CA 1
ATOM 5289 C C . GLY D 1 70 ? -16.680 72.831 -25.105 1.00 31.64 69 GLY D C 1
ATOM 5290 O O . GLY D 1 70 ? -16.688 72.758 -23.894 1.00 31.66 69 GLY D O 1
ATOM 5291 N N . MET D 1 71 ? -15.562 72.840 -25.796 1.00 33.45 70 MET D N 1
ATOM 5292 C CA . MET D 1 71 ? -14.261 72.665 -25.161 1.00 35.82 70 MET D CA 1
ATOM 5293 C C . MET D 1 71 ? -13.974 73.893 -24.321 1.00 34.92 70 MET D C 1
ATOM 5294 O O . MET D 1 71 ? -13.520 73.810 -23.182 1.00 34.98 70 MET D O 1
ATOM 5299 N N . THR D 1 72 ? -14.263 75.040 -24.915 1.00 33.65 71 THR D N 1
ATOM 5300 C CA . THR D 1 72 ? -14.112 76.312 -24.251 1.00 33.38 71 THR D CA 1
ATOM 5301 C C . THR D 1 72 ? -15.005 76.420 -23.029 1.00 33.19 71 THR D C 1
ATOM 5302 O O . THR D 1 72 ? -14.568 76.892 -22.012 1.00 35.11 71 THR D O 1
ATOM 5306 N N . LEU D 1 73 ? -16.245 75.985 -23.113 1.00 32.94 72 LEU D N 1
ATOM 5307 C CA . LEU D 1 73 ? -17.161 76.206 -22.006 1.00 33.21 72 LEU D CA 1
ATOM 5308 C C . LEU D 1 73 ? -16.758 75.246 -20.930 1.00 33.08 72 LEU D C 1
ATOM 5309 O O . LEU D 1 73 ? -16.732 75.564 -19.741 1.00 32.78 72 LEU D O 1
ATOM 5314 N N . LEU D 1 74 ? -16.428 74.047 -21.363 1.00 34.03 73 LEU D N 1
ATOM 5315 C CA . LEU D 1 74 ? -16.004 72.986 -20.420 1.00 35.14 73 LEU D CA 1
ATOM 5316 C C . LEU D 1 74 ? -14.944 73.425 -19.415 1.00 35.98 73 LEU D C 1
ATOM 5317 O O . LEU D 1 74 ? -15.000 73.010 -18.277 1.00 37.69 73 LEU D O 1
ATOM 5322 N N . SER D 1 75 ? -13.991 74.258 -19.801 1.00 35.50 74 SER D N 1
ATOM 5323 C CA . SER D 1 75 ? -12.926 74.587 -18.862 1.00 37.55 74 SER D CA 1
ATOM 5324 C C . SER D 1 75 ? -12.904 76.044 -18.374 1.00 37.84 74 SER D C 1
ATOM 5325 O O . SER D 1 75 ? -11.996 76.426 -17.650 1.00 38.32 74 SER D O 1
ATOM 5328 N N . SER D 1 76 ? -13.871 76.866 -18.783 1.00 37.25 75 SER D N 1
ATOM 5329 C CA . SER D 1 76 ? -13.741 78.279 -18.480 1.00 37.99 75 SER D CA 1
ATOM 5330 C C . SER D 1 76 ? -14.977 78.828 -17.755 1.00 36.53 75 SER D C 1
ATOM 5331 O O . SER D 1 76 ? -14.892 79.901 -17.138 1.00 36.78 75 SER D O 1
ATOM 5334 N N . VAL D 1 77 ? -16.100 78.097 -17.833 1.00 34.28 76 VAL D N 1
ATOM 5335 C CA . VAL D 1 77 ? -17.297 78.431 -17.081 1.00 33.13 76 VAL D CA 1
ATOM 5336 C C . VAL D 1 77 ? -17.143 78.051 -15.609 1.00 33.90 76 VAL D C 1
ATOM 5337 O O . VAL D 1 77 ? -17.385 78.888 -14.731 1.00 35.34 76 VAL D O 1
ATOM 5341 N N . GLY D 1 78 ? -16.737 76.824 -15.313 1.00 32.15 77 GLY D N 1
ATOM 5342 C CA . GLY D 1 78 ? -16.553 76.423 -13.926 1.00 32.85 77 GLY D CA 1
ATOM 5343 C C . GLY D 1 78 ? -17.836 75.979 -13.238 1.00 33.19 77 GLY D C 1
ATOM 5344 O O . GLY D 1 78 ? -18.945 76.204 -13.750 1.00 33.83 77 GLY D O 1
ATOM 5345 N N . GLY D 1 79 ? -17.684 75.347 -12.077 1.00 33.63 78 GLY D N 1
ATOM 5346 C CA . GLY D 1 79 ? -18.805 74.955 -11.225 1.00 33.73 78 GLY D CA 1
ATOM 5347 C C . GLY D 1 79 ? -19.618 73.847 -11.859 1.00 34.85 78 GLY D C 1
ATOM 5348 O O . GLY D 1 79 ? -19.127 73.060 -12.680 1.00 33.86 78 GLY D O 1
ATOM 5349 N N . ALA D 1 80 ? -20.890 73.772 -11.483 1.00 36.56 79 ALA D N 1
ATOM 5350 C CA . ALA D 1 80 ? -21.739 72.666 -11.963 1.00 36.57 79 ALA D CA 1
ATOM 5351 C C . ALA D 1 80 ? -22.092 72.864 -13.440 1.00 35.54 79 ALA D C 1
ATOM 5352 O O . ALA D 1 80 ? -22.070 71.933 -14.198 1.00 36.23 79 ALA D O 1
ATOM 5354 N N . SER D 1 81 ? -22.370 74.082 -13.874 1.00 35.06 80 SER D N 1
ATOM 5355 C CA . SER D 1 81 ? -22.937 74.237 -15.226 1.00 34.69 80 SER D CA 1
ATOM 5356 C C . SER D 1 81 ? -21.931 74.117 -16.362 1.00 33.05 80 SER D C 1
ATOM 5357 O O . SER D 1 81 ? -22.285 73.731 -17.460 1.00 33.45 80 SER D O 1
ATOM 5360 N N . GLY D 1 82 ? -20.678 74.464 -16.103 1.00 33.97 81 GLY D N 1
ATOM 5361 C CA . GLY D 1 82 ? -19.622 74.387 -17.114 1.00 33.90 81 GLY D CA 1
ATOM 5362 C C . GLY D 1 82 ? -19.410 73.031 -17.757 1.00 34.21 81 GLY D C 1
ATOM 5363 O O . GLY D 1 82 ? -19.408 72.927 -18.983 1.00 34.14 81 GLY D O 1
ATOM 5364 N N . PRO D 1 83 ? -19.188 71.983 -16.943 1.00 34.94 82 PRO D N 1
ATOM 5365 C CA . PRO D 1 83 ? -19.152 70.593 -17.448 1.00 35.36 82 PRO D CA 1
ATOM 5366 C C . PRO D 1 83 ? -20.428 70.163 -18.194 1.00 35.12 82 PRO D C 1
ATOM 5367 O O . PRO D 1 83 ? -20.389 69.436 -19.196 1.00 35.44 82 PRO D O 1
ATOM 5371 N N . LEU D 1 84 ? -21.552 70.667 -17.743 1.00 35.27 83 LEU D N 1
ATOM 5372 C CA . LEU D 1 84 ? -22.797 70.276 -18.327 1.00 35.17 83 LEU D CA 1
ATOM 5373 C C . LEU D 1 84 ? -23.001 70.990 -19.679 1.00 34.74 83 LEU D C 1
ATOM 5374 O O . LEU D 1 84 ? -23.256 70.343 -20.715 1.00 34.59 83 LEU D O 1
ATOM 5379 N N . PHE D 1 85 ? -22.810 72.303 -19.705 1.00 33.90 84 PHE D N 1
ATOM 5380 C CA . PHE D 1 85 ? -22.862 72.982 -20.981 1.00 32.94 84 PHE D CA 1
ATOM 5381 C C . PHE D 1 85 ? -21.783 72.486 -21.932 1.00 32.47 84 PHE D C 1
ATOM 5382 O O . PHE D 1 85 ? -22.053 72.292 -23.110 1.00 32.96 84 PHE D O 1
ATOM 5390 N N . GLY D 1 86 ? -20.577 72.258 -21.441 1.00 32.13 85 GLY D N 1
ATOM 5391 C CA . GLY D 1 86 ? -19.531 71.708 -22.294 1.00 33.18 85 GLY D CA 1
ATOM 5392 C C . GLY D 1 86 ? -19.924 70.385 -22.958 1.00 33.33 85 GLY D C 1
ATOM 5393 O O . GLY D 1 86 ? -19.731 70.201 -24.183 1.00 34.64 85 GLY D O 1
ATOM 5394 N N . THR D 1 87 ? -20.436 69.464 -22.143 1.00 32.42 86 THR D N 1
ATOM 5395 C CA . THR D 1 87 ? -20.848 68.129 -22.571 1.00 30.84 86 THR D CA 1
ATOM 5396 C C . THR D 1 87 ? -21.962 68.250 -23.592 1.00 30.64 86 THR D C 1
ATOM 5397 O O . THR D 1 87 ? -21.915 67.592 -24.631 1.00 30.24 86 THR D O 1
ATOM 5401 N N . PHE D 1 88 ? -22.950 69.111 -23.325 1.00 29.65 87 PHE D N 1
ATOM 5402 C CA . PHE D 1 88 ? -23.937 69.373 -24.338 1.00 28.85 87 PHE D CA 1
ATOM 5403 C C . PHE D 1 88 ? -23.317 69.672 -25.715 1.00 28.11 87 PHE D C 1
ATOM 5404 O O . PHE D 1 88 ? -23.670 69.034 -26.700 1.00 29.24 87 PHE D O 1
ATOM 5412 N N . PHE D 1 89 ? -22.415 70.647 -25.792 1.00 27.38 88 PHE D N 1
ATOM 5413 C CA . PHE D 1 89 ? -21.866 71.052 -27.081 1.00 27.89 88 PHE D CA 1
ATOM 5414 C C . PHE D 1 89 ? -20.963 69.976 -27.721 1.00 29.82 88 PHE D C 1
ATOM 5415 O O . PHE D 1 89 ? -20.975 69.802 -28.955 1.00 29.05 88 PHE D O 1
ATOM 5423 N N . ILE D 1 90 ? -20.209 69.243 -26.874 1.00 30.77 89 ILE D N 1
ATOM 5424 C CA . ILE D 1 90 ? -19.307 68.211 -27.336 1.00 31.59 89 ILE D CA 1
ATOM 5425 C C . ILE D 1 90 ? -20.099 67.025 -27.912 1.00 32.58 89 ILE D C 1
ATOM 5426 O O . ILE D 1 90 ? -19.744 66.451 -28.938 1.00 33.54 89 ILE D O 1
ATOM 5431 N N . ARG D 1 91 ? -21.188 66.665 -27.270 1.00 33.38 90 ARG D N 1
ATOM 5432 C CA . ARG D 1 91 ? -21.982 65.580 -27.777 1.00 34.73 90 ARG D CA 1
ATOM 5433 C C . ARG D 1 91 ? -22.623 66.019 -29.101 1.00 34.62 90 ARG D C 1
ATOM 5434 O O . ARG D 1 91 ? -22.644 65.231 -30.052 1.00 35.69 90 ARG D O 1
ATOM 5442 N N . ALA D 1 92 ? -23.099 67.268 -29.168 1.00 32.95 91 ALA D N 1
ATOM 5443 C CA . ALA D 1 92 ? -23.647 67.819 -30.403 1.00 32.67 91 ALA D CA 1
ATOM 5444 C C . ALA D 1 92 ? -22.609 67.829 -31.532 1.00 33.86 91 ALA D C 1
ATOM 5445 O O . ALA D 1 92 ? -22.924 67.505 -32.659 1.00 34.19 91 ALA D O 1
ATOM 5447 N N . ALA D 1 93 ? -21.372 68.200 -31.214 1.00 34.05 92 ALA D N 1
ATOM 5448 C CA . ALA D 1 93 ? -20.300 68.274 -32.182 1.00 35.28 92 ALA D CA 1
ATOM 5449 C C . ALA D 1 93 ? -20.015 66.894 -32.734 1.00 36.92 92 ALA D C 1
ATOM 5450 O O . ALA D 1 93 ? -19.684 66.751 -33.914 1.00 36.92 92 ALA D O 1
ATOM 5452 N N . GLN D 1 94 ? -20.083 65.873 -31.889 1.00 37.25 93 GLN D N 1
ATOM 5453 C CA . GLN D 1 94 ? -19.717 64.571 -32.429 1.00 39.95 93 GLN D CA 1
ATOM 5454 C C . GLN D 1 94 ? -20.824 63.960 -33.261 1.00 39.98 93 GLN D C 1
ATOM 5455 O O . GLN D 1 94 ? -20.592 62.999 -33.997 1.00 42.29 93 GLN D O 1
ATOM 5461 N N . ALA D 1 95 ? -22.004 64.560 -33.203 1.00 38.46 94 ALA D N 1
ATOM 5462 C CA . ALA D 1 95 ? -23.090 64.119 -34.073 1.00 38.64 94 ALA D CA 1
ATOM 5463 C C . ALA D 1 95 ? -23.051 64.794 -35.435 1.00 37.51 94 ALA D C 1
ATOM 5464 O O . ALA D 1 95 ? -23.655 64.319 -36.391 1.00 37.05 94 ALA D O 1
ATOM 5466 N N . THR D 1 96 ? -22.299 65.878 -35.525 1.00 35.90 95 THR D N 1
ATOM 5467 C CA . THR D 1 96 ? -22.372 66.723 -36.691 1.00 35.02 95 THR D CA 1
ATOM 5468 C C . THR D 1 96 ? -21.013 66.875 -37.382 1.00 35.23 95 THR D C 1
ATOM 5469 O O . THR D 1 96 ? -20.769 67.848 -38.079 1.00 35.25 95 THR D O 1
ATOM 5473 N N . GLN D 1 97 ? -20.118 65.928 -37.182 1.00 35.24 96 GLN D N 1
ATOM 5474 C CA . GLN D 1 97 ? -18.803 66.025 -37.784 1.00 35.76 96 GLN D CA 1
ATOM 5475 C C . GLN D 1 97 ? -18.939 66.255 -39.269 1.00 35.66 96 GLN D C 1
ATOM 5476 O O . GLN D 1 97 ? -19.720 65.572 -39.922 1.00 35.82 96 GLN D O 1
ATOM 5482 N N . ALA D 1 98 ? -18.183 67.228 -39.791 1.00 35.51 97 ALA D N 1
ATOM 5483 C CA . ALA D 1 98 ? -18.181 67.574 -41.246 1.00 36.29 97 ALA D CA 1
ATOM 5484 C C . ALA D 1 98 ? -19.470 68.213 -41.827 1.00 36.12 97 ALA D C 1
ATOM 5485 O O . ALA D 1 98 ? -19.513 68.559 -43.011 1.00 37.04 97 ALA D O 1
ATOM 5487 N N . ARG D 1 99 ? -20.509 68.373 -41.023 1.00 36.89 98 ARG D N 1
ATOM 5488 C CA . ARG D 1 99 ? -21.779 68.979 -41.540 1.00 37.69 98 ARG D CA 1
ATOM 5489 C C . ARG D 1 99 ? -21.608 70.425 -41.886 1.00 38.09 98 ARG D C 1
ATOM 5490 O O . ARG D 1 99 ? -20.902 71.151 -41.209 1.00 37.99 98 ARG D O 1
ATOM 5498 N N . GLN D 1 100 ? -22.233 70.844 -42.971 1.00 40.24 99 GLN D N 1
ATOM 5499 C CA . GLN D 1 100 ? -22.305 72.265 -43.304 1.00 41.02 99 GLN D CA 1
ATOM 5500 C C . GLN D 1 100 ? -23.746 72.753 -43.210 1.00 40.20 99 GLN D C 1
ATOM 5501 O O . GLN D 1 100 ? -24.013 73.944 -43.266 1.00 39.12 99 GLN D O 1
ATOM 5507 N N . SER D 1 101 ? -24.667 71.810 -43.048 1.00 39.91 100 SER D N 1
ATOM 5508 C CA . SER D 1 101 ? -26.100 72.094 -43.030 1.00 40.72 100 SER D CA 1
ATOM 5509 C C . SER D 1 101 ? -26.810 70.980 -42.262 1.00 39.70 100 SER D C 1
ATOM 5510 O O . SER D 1 101 ? -26.377 69.817 -42.254 1.00 40.51 100 SER D O 1
ATOM 5513 N N . LEU D 1 102 ? -27.877 71.326 -41.589 1.00 38.38 101 LEU D N 1
ATOM 5514 C CA . LEU D 1 102 ? -28.645 70.311 -40.875 1.00 38.76 101 LEU D CA 1
ATOM 5515 C C . LEU D 1 102 ? -30.123 70.424 -41.194 1.00 38.73 101 LEU D C 1
ATOM 5516 O O . LEU D 1 102 ? -30.712 71.533 -41.113 1.00 37.67 101 LEU D O 1
ATOM 5521 N N . THR D 1 103 ? -30.730 69.293 -41.533 1.00 39.25 102 THR D N 1
ATOM 5522 C CA . THR D 1 103 ? -32.199 69.217 -41.598 1.00 40.10 102 THR D CA 1
ATOM 5523 C C . THR D 1 103 ? -32.787 69.254 -40.183 1.00 39.26 102 THR D C 1
ATOM 5524 O O . THR D 1 103 ? -32.070 69.099 -39.179 1.00 39.24 102 THR D O 1
ATOM 5528 N N . LEU D 1 104 ? -34.100 69.367 -40.117 1.00 39.42 103 LEU D N 1
ATOM 5529 C CA . LEU D 1 104 ? -34.837 69.363 -38.853 1.00 39.22 103 LEU D CA 1
ATOM 5530 C C . LEU D 1 104 ? -34.694 68.035 -38.102 1.00 39.98 103 LEU D C 1
ATOM 5531 O O . LEU D 1 104 ? -34.411 68.041 -36.884 1.00 40.48 103 LEU D O 1
ATOM 5536 N N . GLU D 1 105 ? -34.834 66.907 -38.806 1.00 40.21 104 GLU D N 1
ATOM 5537 C CA . GLU D 1 105 ? -34.584 65.630 -38.155 1.00 41.68 104 GLU D CA 1
ATOM 5538 C C . GLU D 1 105 ? -33.166 65.619 -37.527 1.00 39.36 104 GLU D C 1
ATOM 5539 O O . GLU D 1 105 ? -32.997 65.198 -36.406 1.00 37.50 104 GLU D O 1
ATOM 5545 N N . GLU D 1 106 ? -32.182 66.111 -38.267 1.00 39.72 105 GLU D N 1
ATOM 5546 C CA . GLU D 1 106 ? -30.779 66.206 -37.805 1.00 40.22 105 GLU D CA 1
ATOM 5547 C C . GLU D 1 106 ? -30.553 67.173 -36.640 1.00 39.29 105 GLU D C 1
ATOM 5548 O O . GLU D 1 106 ? -29.747 66.880 -35.768 1.00 39.55 105 GLU D O 1
ATOM 5554 N N . LEU D 1 107 ? -31.275 68.298 -36.603 1.00 38.74 106 LEU D N 1
ATOM 5555 C CA . LEU D 1 107 ? -31.186 69.193 -35.469 1.00 37.49 106 LEU D CA 1
ATOM 5556 C C . LEU D 1 107 ? -31.697 68.486 -34.236 1.00 37.41 106 LEU D C 1
ATOM 5557 O O . LEU D 1 107 ? -31.133 68.626 -33.133 1.00 36.41 106 LEU D O 1
ATOM 5562 N N . TYR D 1 108 ? -32.820 67.791 -34.406 1.00 37.27 107 TYR D N 1
ATOM 5563 C CA . TYR D 1 108 ? -33.452 67.114 -33.302 1.00 37.69 107 TYR D CA 1
ATOM 5564 C C . TYR D 1 108 ? -32.452 66.117 -32.724 1.00 38.05 107 TYR D C 1
ATOM 5565 O O . TYR D 1 108 ? -32.272 66.057 -31.498 1.00 37.13 107 TYR D O 1
ATOM 5574 N N . GLN D 1 109 ? -31.758 65.391 -33.607 1.00 38.67 108 GLN D N 1
ATOM 5575 C CA . GLN D 1 109 ? -30.856 64.327 -33.151 1.00 39.61 108 GLN D CA 1
ATOM 5576 C C . GLN D 1 109 ? -29.682 64.907 -32.423 1.00 37.84 108 GLN D C 1
ATOM 5577 O O . GLN D 1 109 ? -29.276 64.374 -31.384 1.00 37.70 108 GLN D O 1
ATOM 5583 N N . MET D 1 110 ? -29.154 66.005 -32.958 1.00 36.76 109 MET D N 1
ATOM 5584 C CA . MET D 1 110 ? -28.032 66.712 -32.332 1.00 36.42 109 MET D CA 1
ATOM 5585 C C . MET D 1 110 ? -28.373 67.087 -30.885 1.00 35.99 109 MET D C 1
ATOM 5586 O O . MET D 1 110 ? -27.623 66.792 -29.958 1.00 36.72 109 MET D O 1
ATOM 5591 N N . PHE D 1 111 ? -29.531 67.721 -30.726 1.00 35.31 110 PHE D N 1
ATOM 5592 C CA . PHE D 1 111 ? -30.046 68.176 -29.439 1.00 35.14 110 PHE D CA 1
ATOM 5593 C C . PHE D 1 111 ? -30.386 67.041 -28.521 1.00 35.41 110 PHE D C 1
ATOM 5594 O O . PHE D 1 111 ? -30.148 67.142 -27.324 1.00 35.00 110 PHE D O 1
ATOM 5602 N N . ARG D 1 112 ? -30.973 65.985 -29.089 1.00 36.39 111 ARG D N 1
ATOM 5603 C CA . ARG D 1 112 ? -31.199 64.739 -28.386 1.00 38.38 111 ARG D CA 1
ATOM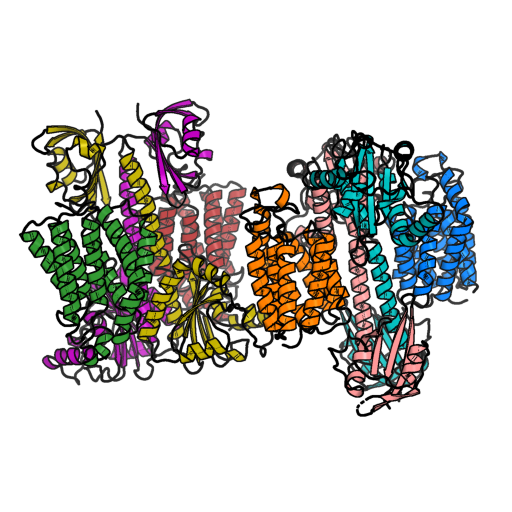 5604 C C . ARG D 1 112 ? -29.893 64.227 -27.752 1.00 38.10 111 ARG D C 1
ATOM 5605 O O . ARG D 1 112 ? -29.862 63.956 -26.566 1.00 38.88 111 ARG D O 1
ATOM 5613 N N . ASP D 1 113 ? -28.841 64.067 -28.547 1.00 37.76 112 ASP D N 1
ATOM 5614 C CA . ASP D 1 113 ? -27.555 63.574 -28.041 1.00 38.14 112 ASP D CA 1
ATOM 5615 C C . ASP D 1 113 ? -26.959 64.530 -26.972 1.00 37.09 112 ASP D C 1
ATOM 5616 O O . ASP D 1 113 ? -26.575 64.103 -25.878 1.00 35.60 112 ASP D O 1
ATOM 5621 N N . GLY D 1 114 ? -26.888 65.821 -27.307 1.00 35.47 113 GLY D N 1
ATOM 5622 C CA . GLY D 1 114 ? -26.465 66.798 -26.323 1.00 35.23 113 GLY D CA 1
ATOM 5623 C C . GLY D 1 114 ? -27.177 66.605 -24.986 1.00 35.66 113 GLY D C 1
ATOM 5624 O O . GLY D 1 114 ? -26.538 66.396 -23.941 1.00 34.61 113 GLY D O 1
ATOM 5625 N N . ALA D 1 115 ? -28.507 66.659 -25.011 1.00 35.49 114 ALA D N 1
ATOM 5626 C CA . ALA D 1 115 ? -29.271 66.388 -23.789 1.00 35.76 114 ALA D CA 1
ATOM 5627 C C . ALA D 1 115 ? -28.974 65.044 -23.096 1.00 36.19 114 ALA D C 1
ATOM 5628 O O . ALA D 1 115 ? -28.749 65.043 -21.883 1.00 36.53 114 ALA D O 1
ATOM 5630 N N . ASP D 1 116 ? -28.995 63.917 -23.833 1.00 36.98 115 ASP D N 1
ATOM 5631 C CA . ASP D 1 116 ? -28.543 62.615 -23.290 1.00 39.44 115 ASP D CA 1
ATOM 5632 C C . ASP D 1 116 ? -27.204 62.758 -22.585 1.00 38.01 115 ASP D C 1
ATOM 5633 O O . ASP D 1 116 ? -27.020 62.281 -21.479 1.00 38.93 115 ASP D O 1
ATOM 5638 N N . GLY D 1 117 ? -26.275 63.437 -23.236 1.00 37.01 116 GLY D N 1
ATOM 5639 C CA . GLY D 1 117 ? -25.019 63.813 -22.603 1.00 35.94 116 GLY D CA 1
ATOM 5640 C C . GLY D 1 117 ? -25.125 64.567 -21.285 1.00 34.82 116 GLY D C 1
ATOM 5641 O O . GLY D 1 117 ? -24.399 64.249 -20.357 1.00 34.61 116 GLY D O 1
ATOM 5642 N N . VAL D 1 118 ? -25.996 65.565 -21.175 1.00 34.77 117 VAL D N 1
ATOM 5643 C CA . VAL D 1 118 ? -26.068 66.318 -19.904 1.00 35.17 117 VAL D CA 1
ATOM 5644 C C . VAL D 1 118 ? -26.777 65.595 -18.780 1.00 36.36 117 VAL D C 1
ATOM 5645 O O . VAL D 1 118 ? -26.458 65.774 -17.604 1.00 36.19 117 VAL D O 1
ATOM 5649 N N . ILE D 1 119 ? -27.701 64.726 -19.164 1.00 37.52 118 ILE D N 1
ATOM 5650 C CA . ILE D 1 119 ? -28.412 63.911 -18.246 1.00 38.55 118 ILE D CA 1
ATOM 5651 C C . ILE D 1 119 ? -27.507 62.804 -17.739 1.00 39.85 118 ILE D C 1
ATOM 5652 O O . ILE D 1 119 ? -27.518 62.486 -16.550 1.00 41.54 118 ILE D O 1
ATOM 5657 N N . SER D 1 120 ? -26.708 62.194 -18.601 1.00 39.29 119 SER D N 1
ATOM 5658 C CA . SER D 1 120 ? -25.950 61.088 -18.087 1.00 40.73 119 SER D CA 1
ATOM 5659 C C . SER D 1 120 ? -24.763 61.534 -17.208 1.00 40.47 119 SER D C 1
ATOM 5660 O O . SER D 1 120 ? -24.351 60.830 -16.281 1.00 40.85 119 SER D O 1
ATOM 5663 N N . ARG D 1 121 ? -24.239 62.723 -17.488 1.00 39.22 120 ARG D N 1
ATOM 5664 C CA . ARG D 1 121 ? -23.160 63.295 -16.698 1.00 39.23 120 ARG D CA 1
ATOM 5665 C C . ARG D 1 121 ? -23.676 63.852 -15.352 1.00 38.85 120 ARG D C 1
ATOM 5666 O O . ARG D 1 121 ? -23.064 63.642 -14.317 1.00 39.66 120 ARG D O 1
ATOM 5674 N N . GLY D 1 122 ? -24.806 64.560 -15.365 1.00 37.90 121 GLY D N 1
ATOM 5675 C CA . GLY D 1 122 ? -25.359 65.152 -14.132 1.00 38.94 121 GLY D CA 1
ATOM 5676 C C . GLY D 1 122 ? -26.441 64.356 -13.363 1.00 40.08 121 GLY D C 1
ATOM 5677 O O . GLY D 1 122 ? -26.786 64.698 -12.221 1.00 38.75 121 GLY D O 1
ATOM 5678 N N . LYS D 1 123 ? -26.964 63.299 -13.998 1.00 41.07 122 LYS D N 1
ATOM 5679 C CA . LYS D 1 123 ? -27.981 62.399 -13.404 1.00 43.59 122 LYS D CA 1
ATOM 5680 C C . LYS D 1 123 ? -29.279 63.115 -13.009 1.00 44.22 122 LYS D C 1
ATOM 5681 O O . LYS D 1 123 ? -29.934 62.681 -12.086 1.00 45.42 122 LYS D O 1
ATOM 5687 N N . ALA D 1 124 ? -29.637 64.210 -13.682 1.00 44.97 123 ALA D N 1
ATOM 5688 C CA . ALA D 1 124 ? -30.889 64.928 -13.345 1.00 46.16 123 ALA D CA 1
ATOM 5689 C C . ALA D 1 124 ? -32.155 64.213 -13.842 1.00 46.75 123 ALA D C 1
ATOM 5690 O O . ALA D 1 124 ? -32.187 63.695 -14.954 1.00 46.42 123 ALA D O 1
ATOM 5692 N N . GLU D 1 125 ? -33.176 64.171 -12.984 1.00 48.12 124 GLU D N 1
ATOM 5693 C CA . GLU D 1 125 ? -34.468 63.589 -13.329 1.00 50.07 124 GLU D CA 1
ATOM 5694 C C . GLU D 1 125 ? -35.427 64.761 -13.522 1.00 49.25 124 GLU D C 1
ATOM 5695 O O . GLU D 1 125 ? -35.195 65.826 -12.921 1.00 48.91 124 GLU D O 1
ATOM 5701 N N . PRO D 1 126 ? -36.493 64.578 -14.352 1.00 48.95 125 PRO D N 1
ATOM 5702 C CA . PRO D 1 126 ? -37.616 65.570 -14.447 1.00 49.04 125 PRO D CA 1
ATOM 5703 C C . PRO D 1 126 ? -38.120 65.952 -13.064 1.00 49.13 125 PRO D C 1
ATOM 5704 O O . PRO D 1 126 ? -38.470 65.067 -12.290 1.00 49.82 125 PRO D O 1
ATOM 5708 N N . GLY D 1 127 ? -38.109 67.246 -12.745 1.00 48.73 126 GLY D N 1
ATOM 5709 C CA . GLY D 1 127 ? -38.509 67.732 -11.410 1.00 48.91 126 GLY D CA 1
ATOM 5710 C C . GLY D 1 127 ? -37.398 68.086 -10.418 1.00 48.40 126 GLY D C 1
ATOM 5711 O O . GLY D 1 127 ? -37.668 68.601 -9.311 1.00 48.07 126 GLY D O 1
ATOM 5712 N N . ASP D 1 128 ? -36.145 67.811 -10.792 1.00 47.23 127 ASP D N 1
ATOM 5713 C CA . ASP D 1 128 ? -35.006 68.118 -9.899 1.00 47.10 127 ASP D CA 1
ATOM 5714 C C . ASP D 1 128 ? -34.644 69.599 -9.790 1.00 45.31 127 ASP D C 1
ATOM 5715 O O . ASP D 1 128 ? -33.781 69.961 -9.015 1.00 45.29 127 ASP D O 1
ATOM 5720 N N . LYS D 1 129 ? -35.318 70.432 -10.574 1.00 43.76 128 LYS D N 1
ATOM 5721 C CA . LYS D 1 129 ? -35.058 71.861 -10.665 1.00 43.31 128 LYS D CA 1
ATOM 5722 C C . LYS D 1 129 ? -33.679 72.204 -11.263 1.00 42.31 128 LYS D C 1
ATOM 5723 O O . LYS D 1 129 ? -32.851 72.803 -10.586 1.00 43.25 128 LYS D O 1
ATOM 5729 N N . THR D 1 130 ? -33.447 71.867 -12.533 1.00 40.98 129 THR D N 1
ATOM 5730 C CA . THR D 1 130 ? -32.140 72.103 -13.169 1.00 39.75 129 THR D CA 1
ATOM 5731 C C . THR D 1 130 ? -32.306 72.429 -14.643 1.00 39.82 129 THR D C 1
ATOM 5732 O O . THR D 1 130 ? -33.427 72.538 -15.140 1.00 40.55 129 THR D O 1
ATOM 5736 N N . MET D 1 131 ? -31.187 72.511 -15.366 1.00 39.24 130 MET D N 1
ATOM 5737 C CA . MET D 1 131 ? -31.234 72.796 -16.794 1.00 38.63 130 MET D CA 1
ATOM 5738 C C . MET D 1 131 ? -31.904 71.667 -17.574 1.00 38.68 130 MET D C 1
ATOM 5739 O O . MET D 1 131 ? -32.425 71.889 -18.661 1.00 38.91 130 MET D O 1
ATOM 5744 N N . CYS D 1 132 ? -31.902 70.460 -17.032 1.00 39.39 131 CYS D N 1
ATOM 5745 C CA . CYS D 1 132 ? -32.528 69.340 -17.749 1.00 41.32 131 CYS D CA 1
ATOM 5746 C C . CYS D 1 132 ? -34.035 69.486 -17.815 1.00 41.45 131 CYS D C 1
ATOM 5747 O O . CYS D 1 132 ? -34.689 68.939 -18.705 1.00 42.77 131 CYS D O 1
ATOM 5750 N N . ASP D 1 133 ? -34.599 70.238 -16.883 1.00 41.58 132 ASP D N 1
ATOM 5751 C CA . ASP D 1 133 ? -36.022 70.552 -16.972 1.00 41.51 132 ASP D CA 1
ATOM 5752 C C . ASP D 1 133 ? -36.406 71.393 -18.189 1.00 41.29 132 ASP D C 1
ATOM 5753 O O . ASP D 1 133 ? -37.584 71.463 -18.515 1.00 43.10 132 ASP D O 1
ATOM 5758 N N . VAL D 1 134 ? -35.428 72.007 -18.864 1.00 39.15 133 VAL D N 1
ATOM 5759 C CA . VAL D 1 134 ? -35.678 72.747 -20.082 1.00 37.62 133 VAL D CA 1
ATOM 5760 C C . VAL D 1 134 ? -35.245 71.930 -21.296 1.00 37.53 133 VAL D C 1
ATOM 5761 O O . VAL D 1 134 ? -35.957 71.909 -22.300 1.00 38.38 133 VAL D O 1
ATOM 5765 N N . TRP D 1 135 ? -34.111 71.226 -21.189 1.00 35.25 134 TRP D N 1
ATOM 5766 C CA . TRP D 1 135 ? -33.589 70.437 -22.292 1.00 34.86 134 TRP D CA 1
ATOM 5767 C C . TRP D 1 135 ? -34.579 69.321 -22.715 1.00 34.85 134 TRP D C 1
ATOM 5768 O O . TRP D 1 135 ? -34.852 69.150 -23.876 1.00 34.77 134 TRP D O 1
ATOM 5779 N N . VAL D 1 136 ? -35.114 68.580 -21.765 1.00 35.63 135 VAL D N 1
ATOM 5780 C CA . VAL D 1 136 ? -35.963 67.442 -22.103 1.00 37.20 135 VAL D CA 1
ATOM 5781 C C . VAL D 1 136 ? -37.197 67.896 -22.927 1.00 38.32 135 VAL D C 1
ATOM 5782 O O . VAL D 1 136 ? -37.384 67.426 -24.032 1.00 38.96 135 VAL D O 1
ATOM 5786 N N . PRO D 1 137 ? -37.969 68.893 -22.446 1.00 38.79 136 PRO D N 1
ATOM 5787 C CA . PRO D 1 137 ? -39.060 69.352 -23.297 1.00 39.60 136 PRO D CA 1
ATOM 5788 C C . PRO D 1 137 ? -38.618 70.039 -24.604 1.00 39.60 136 PRO D C 1
ATOM 5789 O O . PRO D 1 137 ? -39.351 69.966 -25.588 1.00 40.55 136 PRO D O 1
ATOM 5793 N N . VAL D 1 138 ? -37.457 70.700 -24.629 1.00 38.31 137 VAL D N 1
ATOM 5794 C CA . VAL D 1 138 ? -36.974 71.269 -25.885 1.00 37.80 137 VAL D CA 1
ATOM 5795 C C . VAL D 1 138 ? -36.762 70.163 -26.915 1.00 37.74 137 VAL D C 1
ATOM 5796 O O . VAL D 1 138 ? -37.039 70.338 -28.098 1.00 36.60 137 VAL D O 1
ATOM 5800 N N . VAL D 1 139 ? -36.222 69.037 -26.451 1.00 38.38 138 VAL D N 1
ATOM 5801 C CA . VAL D 1 139 ? -35.990 67.902 -27.304 1.00 38.28 138 VAL D CA 1
ATOM 5802 C C . VAL D 1 139 ? -37.280 67.271 -27.799 1.00 39.46 138 VAL D C 1
ATOM 5803 O O . VAL D 1 139 ? -37.389 66.949 -28.988 1.00 39.04 138 VAL D O 1
ATOM 5807 N N . GLU D 1 140 ? -38.252 67.118 -26.903 1.00 40.79 139 GLU D N 1
ATOM 5808 C CA . GLU D 1 140 ? -39.559 66.593 -27.277 1.00 42.99 139 GLU D CA 1
ATOM 5809 C C . GLU D 1 140 ? -40.220 67.546 -28.288 1.00 42.95 139 GLU D C 1
ATOM 5810 O O . GLU D 1 140 ? -40.768 67.092 -29.284 1.00 43.43 139 GLU D O 1
ATOM 5816 N N . SER D 1 141 ? -40.070 68.859 -28.086 1.00 42.12 140 SER D N 1
ATOM 5817 C CA . SER D 1 141 ? -40.605 69.847 -29.027 1.00 42.16 140 SER D CA 1
ATOM 5818 C C . SER D 1 141 ? -40.008 69.641 -30.434 1.00 41.99 140 SER D C 1
ATOM 5819 O O . SER D 1 141 ? -40.720 69.505 -31.448 1.00 42.34 140 SER D O 1
ATOM 5822 N N . LEU D 1 142 ? -38.694 69.550 -30.478 1.00 41.24 141 LEU D N 1
ATOM 5823 C CA . LEU D 1 142 ? -37.997 69.400 -31.753 1.00 41.30 141 LEU D CA 1
ATOM 5824 C C . LEU D 1 142 ? -38.363 68.089 -32.438 1.00 42.44 141 LEU D C 1
ATOM 5825 O O . LEU D 1 142 ? -38.500 68.047 -33.656 1.00 43.69 141 LEU D O 1
ATOM 5830 N N . ARG D 1 143 ? -38.565 67.032 -31.663 1.00 43.23 142 ARG D N 1
ATOM 5831 C CA . ARG D 1 143 ? -39.005 65.773 -32.216 1.00 44.90 142 ARG D CA 1
ATOM 5832 C C . ARG D 1 143 ? -40.385 65.890 -32.895 1.00 46.63 142 ARG D C 1
ATOM 5833 O O . ARG D 1 143 ? -40.604 65.304 -33.951 1.00 47.40 142 ARG D O 1
ATOM 5841 N N . GLN D 1 144 ? -41.300 66.650 -32.287 1.00 47.09 143 GLN D N 1
ATOM 5842 C CA . GLN D 1 144 ? -42.673 66.786 -32.824 1.00 48.35 143 GLN D CA 1
ATOM 5843 C C . GLN D 1 144 ? -42.657 67.610 -34.102 1.00 48.18 143 GLN D C 1
ATOM 5844 O O . GLN D 1 144 ? -43.289 67.250 -35.089 1.00 49.47 143 GLN D O 1
ATOM 5850 N N . SER D 1 145 ? -41.906 68.697 -34.081 1.00 47.03 144 SER D N 1
ATOM 5851 C CA . SER D 1 145 ? -41.771 69.539 -35.259 1.00 47.53 144 SER D CA 1
ATOM 5852 C C . SER D 1 145 ? -41.280 68.773 -36.465 1.00 48.19 144 SER D C 1
ATOM 5853 O O . SER D 1 145 ? -41.723 69.010 -37.581 1.00 48.71 144 SER D O 1
ATOM 5856 N N . SER D 1 146 ? -40.325 67.885 -36.204 1.00 49.05 145 SER D N 1
ATOM 5857 C CA . SER D 1 146 ? -39.729 66.990 -37.182 1.00 49.79 145 SER D CA 1
ATOM 5858 C C . SER D 1 146 ? -40.764 66.054 -37.773 1.00 51.19 145 SER D C 1
ATOM 5859 O O . SER D 1 146 ? -40.804 65.867 -38.983 1.00 51.63 145 SER D O 1
ATOM 5862 N N . GLU D 1 147 ? -41.581 65.458 -36.901 1.00 52.38 146 GLU D N 1
ATOM 5863 C CA . GLU D 1 147 ? -42.724 64.647 -37.319 1.00 55.15 146 GLU D CA 1
ATOM 5864 C C . GLU D 1 147 ? -43.675 65.398 -38.237 1.00 54.98 146 GLU D C 1
ATOM 5865 O O . GLU D 1 147 ? -44.165 64.825 -39.197 1.00 56.39 146 GLU D O 1
ATOM 5871 N N . GLN D 1 148 ? -43.956 66.657 -37.923 1.00 53.95 147 GLN D N 1
ATOM 5872 C CA . GLN D 1 148 ? -44.938 67.449 -38.686 1.00 54.81 147 GLN D CA 1
ATOM 5873 C C . GLN D 1 148 ? -44.318 68.163 -39.885 1.00 54.25 147 GLN D C 1
ATOM 5874 O O . GLN D 1 148 ? -45.012 68.843 -40.656 1.00 55.41 147 GLN D O 1
ATOM 5880 N N . ASN D 1 149 ? -43.004 67.993 -40.042 1.00 52.49 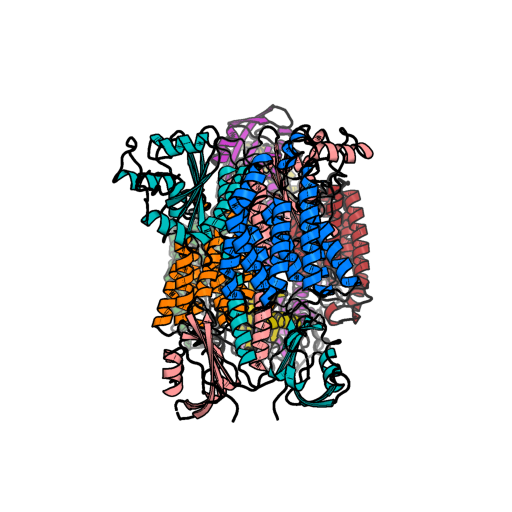148 ASN D N 1
ATOM 5881 C CA . ASN D 1 149 ? -42.280 68.531 -41.184 1.00 51.25 148 ASN D CA 1
ATOM 5882 C C . ASN D 1 149 ? -42.288 70.041 -41.271 1.00 49.36 148 ASN D C 1
ATOM 5883 O O . ASN D 1 149 ? -42.138 70.620 -42.340 1.00 49.53 148 ASN D O 1
ATOM 5888 N N . LEU D 1 150 ? -42.436 70.672 -40.116 1.00 47.68 149 LEU D N 1
ATOM 5889 C CA . LEU D 1 150 ? -42.278 72.114 -39.955 1.00 45.91 149 LEU D CA 1
ATOM 5890 C C . LEU D 1 150 ? -40.958 72.650 -40.525 1.00 44.93 149 LEU D C 1
ATOM 5891 O O . LEU D 1 150 ? -39.957 71.930 -40.649 1.00 45.17 149 LEU D O 1
ATOM 5896 N N . SER D 1 151 ? -40.960 73.919 -40.887 1.00 44.68 150 SER D N 1
ATOM 5897 C CA . SER D 1 151 ? -39.752 74.582 -41.333 1.00 44.05 150 SER D CA 1
ATOM 5898 C C . SER D 1 151 ? -38.805 74.720 -40.133 1.00 42.65 150 SER D C 1
ATOM 5899 O O . SER D 1 151 ? -39.251 74.720 -38.965 1.00 41.35 150 SER D O 1
ATOM 5902 N N . VAL D 1 152 ? -37.501 74.799 -40.409 1.00 41.70 151 VAL D N 1
ATOM 5903 C CA . VAL D 1 152 ? -36.540 74.993 -39.327 1.00 40.32 151 VAL D CA 1
ATOM 5904 C C . VAL D 1 152 ? -36.850 76.298 -38.546 1.00 40.10 151 VAL D C 1
ATOM 5905 O O . VAL D 1 152 ? -36.975 76.268 -37.320 1.00 40.19 151 VAL D O 1
ATOM 5909 N N . PRO D 1 153 ? -37.034 77.428 -39.245 1.00 40.60 152 PRO D N 1
ATOM 5910 C CA . PRO D 1 153 ? -37.425 78.638 -38.484 1.00 40.44 152 PRO D CA 1
ATOM 5911 C C . PRO D 1 153 ? -38.681 78.540 -37.590 1.00 40.15 152 PRO D C 1
ATOM 5912 O O . PRO D 1 153 ? -38.647 79.095 -36.480 1.00 39.98 152 PRO D O 1
ATOM 5916 N N . VAL D 1 154 ? -39.745 77.849 -38.010 1.00 41.14 153 VAL D N 1
ATOM 5917 C CA . VAL D 1 154 ? -40.922 77.716 -37.114 1.00 41.51 153 VAL D CA 1
ATOM 5918 C C . VAL D 1 154 ? -40.714 76.699 -36.013 1.00 40.98 153 VAL D C 1
ATOM 5919 O O . VAL D 1 154 ? -41.172 76.933 -34.868 1.00 41.01 153 VAL D O 1
ATOM 5923 N N . ALA D 1 155 ? -40.003 75.601 -36.329 1.00 39.47 154 ALA D N 1
ATOM 5924 C CA . ALA D 1 155 ? -39.669 74.590 -35.315 1.00 37.83 154 ALA D CA 1
ATOM 5925 C C . ALA D 1 155 ? -38.922 75.274 -34.192 1.00 35.93 154 ALA D C 1
ATOM 5926 O O . ALA D 1 155 ? -39.185 75.026 -33.019 1.00 35.28 154 ALA D O 1
ATOM 5928 N N . LEU D 1 156 ? -38.008 76.158 -34.567 1.00 35.13 155 LEU D N 1
ATOM 5929 C CA . LEU D 1 156 ? -37.144 76.785 -33.576 1.00 34.15 155 LEU D CA 1
ATOM 5930 C C . LEU D 1 156 ? -37.875 77.823 -32.736 1.00 34.95 155 LEU D C 1
ATOM 5931 O O . LEU D 1 156 ? -37.631 77.890 -31.535 1.00 34.93 155 LEU D O 1
ATOM 5936 N N . GLU D 1 157 ? -38.816 78.580 -33.319 1.00 36.50 156 GLU D N 1
ATOM 5937 C CA . GLU D 1 157 ? -39.727 79.421 -32.510 1.00 37.44 156 GLU D CA 1
ATOM 5938 C C . GLU D 1 157 ? -40.538 78.556 -31.546 1.00 38.35 156 GLU D C 1
ATOM 5939 O O . GLU D 1 157 ? -40.789 78.957 -30.424 1.00 39.09 156 GLU D O 1
ATOM 5945 N N . ALA D 1 158 ? -40.978 77.378 -31.978 1.00 38.53 157 ALA D N 1
ATOM 5946 C CA . ALA D 1 158 ? -41.790 76.536 -31.090 1.00 39.63 157 ALA D CA 1
ATOM 5947 C C . ALA D 1 158 ? -40.979 76.024 -29.894 1.00 39.91 157 ALA D C 1
ATOM 5948 O O . ALA D 1 158 ? -41.445 76.023 -28.745 1.00 40.31 157 ALA D O 1
ATOM 5950 N N . ALA D 1 159 ? -39.754 75.588 -30.179 1.00 39.42 158 ALA D N 1
ATOM 5951 C CA . ALA D 1 159 ? -38.859 75.105 -29.145 1.00 39.26 158 ALA D CA 1
ATOM 5952 C C . ALA D 1 159 ? -38.472 76.247 -28.190 1.00 39.02 158 ALA D C 1
ATOM 5953 O O . ALA D 1 159 ? -38.398 76.067 -26.971 1.00 39.01 158 ALA D O 1
ATOM 5955 N N . SER D 1 160 ? -38.228 77.421 -28.742 1.00 39.08 159 SER D N 1
ATOM 5956 C CA . SER D 1 160 ? -37.950 78.596 -27.904 1.00 40.96 159 SER D CA 1
ATOM 5957 C C . SER D 1 160 ? -39.123 78.945 -26.944 1.00 42.10 159 SER D C 1
ATOM 5958 O O . SER D 1 160 ? -38.893 79.298 -25.761 1.00 42.73 159 SER D O 1
ATOM 5961 N N . SER D 1 161 ? -40.364 78.813 -27.435 1.00 42.30 160 SER D N 1
ATOM 5962 C CA . SER D 1 161 ? -41.564 79.076 -26.610 1.00 43.14 160 SER D CA 1
ATOM 5963 C C . SER D 1 161 ? -41.726 78.049 -25.479 1.00 43.13 160 SER D C 1
ATOM 5964 O O . SER D 1 161 ? -42.148 78.404 -24.341 1.00 43.27 160 SER D O 1
ATOM 5967 N N . ILE D 1 162 ? -41.459 76.785 -25.829 1.00 41.02 161 ILE D N 1
ATOM 5968 C CA . ILE D 1 162 ? -41.426 75.670 -24.882 1.00 41.28 161 ILE D CA 1
ATOM 5969 C C . ILE D 1 162 ? -40.332 75.895 -23.837 1.00 40.41 161 ILE D C 1
ATOM 5970 O O . ILE D 1 162 ? -40.531 75.648 -22.662 1.00 40.58 161 ILE D O 1
ATOM 5975 N N . ALA D 1 163 ? -39.168 76.363 -24.275 1.00 40.22 162 ALA D N 1
ATOM 5976 C CA . ALA D 1 163 ? -38.073 76.627 -23.354 1.00 39.44 162 ALA D CA 1
ATOM 5977 C C . ALA D 1 163 ? -38.493 77.696 -22.352 1.00 40.42 162 ALA D C 1
ATOM 5978 O O . ALA D 1 163 ? -38.160 77.609 -21.171 1.00 39.71 162 ALA D O 1
ATOM 5980 N N . GLU D 1 164 ? -39.233 78.705 -22.810 1.00 41.91 163 GLU D N 1
ATOM 5981 C CA . GLU D 1 164 ? -39.666 79.736 -21.882 1.00 43.57 163 GLU D CA 1
ATOM 5982 C C . GLU D 1 164 ? -40.579 79.134 -20.846 1.00 44.24 163 GLU D C 1
ATOM 5983 O O . GLU D 1 164 ? -40.303 79.271 -19.664 1.00 44.30 163 GLU D O 1
ATOM 5989 N N . SER D 1 165 ? -41.637 78.435 -21.281 1.00 45.47 164 SER D N 1
ATOM 5990 C CA . SER D 1 165 ? -42.549 77.747 -20.351 1.00 46.67 164 SER D CA 1
ATOM 5991 C C . SER D 1 165 ? -41.762 76.868 -19.395 1.00 46.15 164 SER D C 1
ATOM 5992 O O . SER D 1 165 ? -42.004 76.889 -18.186 1.00 46.46 164 SER D O 1
ATOM 5995 N N . ALA D 1 166 ? -40.812 76.097 -19.941 1.00 45.01 165 ALA D N 1
ATOM 5996 C CA . ALA D 1 166 ? -40.154 75.067 -19.143 1.00 44.33 165 ALA D CA 1
ATOM 5997 C C . ALA D 1 166 ? -39.291 75.734 -18.088 1.00 44.11 165 ALA D C 1
ATOM 5998 O O . ALA D 1 166 ? -39.222 75.277 -16.973 1.00 44.69 165 ALA D O 1
ATOM 6000 N N . ALA D 1 167 ? -38.676 76.846 -18.434 1.00 44.19 166 ALA D N 1
ATOM 6001 C CA . ALA D 1 167 ? -37.934 77.620 -17.438 1.00 46.27 166 ALA D CA 1
ATOM 6002 C C . ALA D 1 167 ? -38.830 78.151 -16.305 1.00 48.05 166 ALA D C 1
ATOM 6003 O O . ALA D 1 167 ? -38.466 78.049 -15.129 1.00 48.53 166 ALA D O 1
ATOM 6005 N N . GLN D 1 168 ? -39.982 78.724 -16.667 1.00 49.83 167 GLN D N 1
ATOM 6006 C CA . GLN D 1 168 ? -40.963 79.208 -15.680 1.00 52.00 167 GLN D CA 1
ATOM 6007 C C . GLN D 1 168 ? -41.441 78.041 -14.797 1.00 51.42 167 GLN D C 1
ATOM 6008 O O . GLN D 1 168 ? -41.636 78.202 -13.590 1.00 51.42 167 GLN D O 1
ATOM 6014 N N . SER D 1 169 ? -41.561 76.856 -15.403 1.00 50.88 168 SER D N 1
ATOM 6015 C CA . SER D 1 169 ? -41.980 75.665 -14.675 1.00 51.21 168 SER D CA 1
ATOM 6016 C C . SER D 1 169 ? -41.044 75.310 -13.503 1.00 51.10 168 SER D C 1
ATOM 6017 O O . SER D 1 169 ? -41.505 74.683 -12.547 1.00 52.26 168 SER D O 1
ATOM 6020 N N . THR D 1 170 ? -39.768 75.724 -13.551 1.00 49.01 169 THR D N 1
ATOM 6021 C CA . THR D 1 170 ? -38.807 75.392 -12.471 1.00 48.38 169 THR D CA 1
ATOM 6022 C C . THR D 1 170 ? -39.063 76.167 -11.189 1.00 50.02 169 THR D C 1
ATOM 6023 O O . THR D 1 170 ? -38.528 75.823 -10.135 1.00 50.30 169 THR D O 1
ATOM 6027 N N . ILE D 1 171 ? -39.865 77.228 -11.297 1.00 51.63 170 ILE D N 1
ATOM 6028 C CA . ILE D 1 171 ? -40.116 78.174 -10.207 1.00 52.75 170 ILE D CA 1
ATOM 6029 C C . ILE D 1 171 ? -40.714 77.533 -8.971 1.00 54.15 170 ILE D C 1
ATOM 6030 O O . ILE D 1 171 ? -40.344 77.898 -7.858 1.00 55.47 170 ILE D O 1
ATOM 6035 N N . THR D 1 172 ? -41.646 76.598 -9.167 1.00 54.94 171 THR D N 1
ATOM 6036 C CA . THR D 1 172 ? -42.336 75.941 -8.040 1.00 55.54 171 THR D CA 1
ATOM 6037 C C . THR D 1 172 ? -41.638 74.637 -7.601 1.00 55.39 171 THR D C 1
ATOM 6038 O O . THR D 1 172 ? -42.050 73.994 -6.610 1.00 56.10 171 THR D O 1
ATOM 6042 N N . MET D 1 173 ? -40.582 74.250 -8.327 1.00 52.68 172 MET D N 1
ATOM 6043 C CA . MET D 1 173 ? -39.859 73.023 -8.023 1.00 51.63 172 MET D CA 1
ATOM 6044 C C . MET D 1 173 ? -38.921 73.198 -6.832 1.00 51.01 172 MET D C 1
ATOM 6045 O O . MET D 1 173 ? -38.286 74.235 -6.696 1.00 51.22 172 MET D O 1
ATOM 6050 N N . GLN D 1 174 ? -38.858 72.197 -5.959 1.00 50.50 173 GLN D N 1
ATOM 6051 C CA . GLN D 1 174 ? -37.835 72.146 -4.928 1.00 49.81 173 GLN D CA 1
ATOM 6052 C C . GLN D 1 174 ? -36.579 71.470 -5.517 1.00 48.06 173 GLN D C 1
ATOM 6053 O O . GLN D 1 174 ? -36.658 70.441 -6.177 1.00 47.70 173 GLN D O 1
ATOM 6059 N N . ALA D 1 175 ? -35.416 72.032 -5.275 1.00 47.08 174 ALA D N 1
ATOM 6060 C CA . ALA D 1 175 ? -34.224 71.481 -5.900 1.00 46.03 174 ALA D CA 1
ATOM 6061 C C . ALA D 1 175 ? -33.754 70.177 -5.260 1.00 46.22 174 ALA D C 1
ATOM 6062 O O . ALA D 1 175 ? -33.709 70.056 -4.047 1.00 46.88 174 ALA D O 1
ATOM 6064 N N . ARG D 1 176 ? -33.385 69.223 -6.104 1.00 46.20 175 ARG D N 1
ATOM 6065 C CA . ARG D 1 176 ? -32.815 67.949 -5.672 1.00 47.87 175 ARG D CA 1
ATOM 6066 C C . ARG D 1 176 ? -31.363 67.781 -6.114 1.00 47.43 175 ARG D C 1
ATOM 6067 O O . ARG D 1 176 ? -30.686 66.892 -5.615 1.00 48.74 175 ARG D O 1
ATOM 6075 N N . LYS D 1 177 ? -30.900 68.587 -7.072 1.00 47.24 176 LYS D N 1
ATOM 6076 C CA . LYS D 1 177 ? -29.461 68.623 -7.451 1.00 47.27 176 LYS D CA 1
ATOM 6077 C C . LYS D 1 177 ? -28.887 70.033 -7.353 1.00 47.34 176 LYS D C 1
ATOM 6078 O O . LYS D 1 177 ? -29.630 71.026 -7.334 1.00 48.20 176 LYS D O 1
ATOM 6084 N N . GLY D 1 178 ? -27.563 70.126 -7.323 1.00 47.51 177 GLY D N 1
ATOM 6085 C CA . GLY D 1 178 ? -26.909 71.417 -7.388 1.00 46.98 177 GLY D CA 1
ATOM 6086 C C . GLY D 1 178 ? -26.925 72.151 -6.073 1.00 47.83 177 GLY D C 1
ATOM 6087 O O . GLY D 1 178 ? -27.409 71.657 -5.055 1.00 48.79 177 GLY D O 1
ATOM 6088 N N . ARG D 1 179 ? -26.391 73.354 -6.080 1.00 47.37 178 ARG D N 1
ATOM 6089 C CA . ARG D 1 179 ? -26.221 74.061 -4.818 1.00 48.35 178 ARG D CA 1
ATOM 6090 C C . ARG D 1 179 ? -27.538 74.548 -4.227 1.00 49.12 178 ARG D C 1
ATOM 6091 O O . ARG D 1 179 ? -27.620 74.805 -3.028 1.00 50.41 178 ARG D O 1
ATOM 6099 N N . ALA D 1 180 ? -28.563 74.646 -5.070 1.00 48.98 179 ALA D N 1
ATOM 6100 C CA . ALA D 1 180 ? -29.900 75.020 -4.642 1.00 49.60 179 ALA D CA 1
ATOM 6101 C C . ALA D 1 180 ? -30.528 73.987 -3.702 1.00 51.07 179 ALA D C 1
ATOM 6102 O O . ALA D 1 180 ? -31.342 74.335 -2.866 1.00 51.81 179 ALA D O 1
ATOM 6104 N N . SER D 1 181 ? -30.128 72.727 -3.826 1.00 51.60 180 SER D N 1
ATOM 6105 C CA . SER D 1 181 ? -30.718 71.663 -3.038 1.00 53.38 180 SER D CA 1
ATOM 6106 C C . SER D 1 181 ? -30.258 71.768 -1.581 1.00 55.19 180 SER D C 1
ATOM 6107 O O . SER D 1 181 ? -30.858 71.178 -0.690 1.00 55.65 180 SER D O 1
ATOM 6110 N N . TYR D 1 182 ? -29.180 72.513 -1.358 1.00 56.49 181 TYR D N 1
ATOM 6111 C CA . TYR D 1 182 ? -28.697 72.806 -0.014 1.00 58.79 181 TYR D CA 1
ATOM 6112 C C . TYR D 1 182 ? -29.783 73.505 0.799 1.00 59.87 181 TYR D C 1
ATOM 6113 O O . TYR D 1 182 ? -29.885 73.320 2.018 1.00 60.52 181 TYR D O 1
ATOM 6122 N N . LEU D 1 183 ? -30.569 74.324 0.108 1.00 59.33 182 LEU D N 1
ATOM 6123 C CA . LEU D 1 183 ? -31.545 75.167 0.756 1.00 60.94 182 LEU D CA 1
ATOM 6124 C C . LEU D 1 183 ? -32.778 74.388 1.218 1.00 62.47 182 LEU D C 1
ATOM 6125 O O . LEU D 1 183 ? -33.526 74.861 2.088 1.00 64.08 182 LEU D O 1
ATOM 6130 N N . GLY D 1 184 ? -32.968 73.187 0.659 1.00 62.43 183 GLY D N 1
ATOM 6131 C CA . GLY D 1 184 ? -34.162 72.376 0.908 1.00 62.60 183 GLY D CA 1
ATOM 6132 C C . GLY D 1 184 ? -35.362 73.071 0.292 1.00 62.77 183 GLY D C 1
ATOM 6133 O O . GLY D 1 184 ? -35.305 73.524 -0.875 1.00 61.70 183 GLY D O 1
ATOM 6134 N N . GLU D 1 185 ? -36.422 73.184 1.099 1.00 63.69 184 GLU D N 1
ATOM 6135 C CA . GLU D 1 185 ? -37.706 73.805 0.732 1.00 63.68 184 GLU D CA 1
ATOM 6136 C C . GLU D 1 185 ? -37.568 75.270 0.324 1.00 62.05 184 GLU D C 1
ATOM 6137 O O . GLU D 1 185 ? -38.403 75.797 -0.391 1.00 61.17 184 GLU D O 1
ATOM 6143 N N . ARG D 1 186 ? -36.505 75.924 0.769 1.00 61.45 185 ARG D N 1
ATOM 6144 C CA . ARG D 1 186 ? -36.340 77.341 0.500 1.00 61.59 185 ARG D CA 1
ATOM 6145 C C . ARG D 1 186 ? -35.981 77.653 -0.968 1.00 59.47 185 ARG D C 1
ATOM 6146 O O . ARG D 1 186 ? -35.879 78.821 -1.353 1.00 59.54 185 ARG D O 1
ATOM 6154 N N . SER D 1 187 ? -35.824 76.623 -1.796 1.00 57.50 186 SER D N 1
ATOM 6155 C CA . SER D 1 187 ? -35.607 76.852 -3.210 1.00 55.99 186 SER D CA 1
ATOM 6156 C C . SER D 1 187 ? -36.895 77.007 -4.030 1.00 56.35 186 SER D C 1
ATOM 6157 O O . SER D 1 187 ? -36.845 77.417 -5.196 1.00 54.92 186 SER D O 1
ATOM 6160 N N . ILE D 1 188 ? -38.038 76.673 -3.416 1.00 58.15 187 ILE D N 1
ATOM 6161 C CA . ILE D 1 188 ? -39.378 76.835 -4.024 1.00 58.60 187 ILE D CA 1
ATOM 6162 C C . ILE D 1 188 ? -39.661 78.321 -4.084 1.00 58.86 187 ILE D C 1
ATOM 6163 O O . ILE D 1 188 ? -39.342 79.057 -3.143 1.00 59.42 187 ILE D O 1
ATOM 6168 N N . GLY D 1 189 ? -40.222 78.774 -5.196 1.00 57.95 188 GLY D N 1
ATOM 6169 C CA . GLY D 1 189 ? -40.470 80.192 -5.368 1.00 58.21 188 GLY D CA 1
ATOM 6170 C C . GLY D 1 189 ? -39.525 80.872 -6.334 1.00 57.65 188 GLY D C 1
ATOM 6171 O O . GLY D 1 189 ? -39.851 81.942 -6.848 1.00 58.32 188 GLY D O 1
ATOM 6172 N N . HIS D 1 190 ? -38.364 80.258 -6.597 1.00 56.05 189 HIS D N 1
ATOM 6173 C CA . HIS D 1 190 ? -37.323 80.914 -7.390 1.00 54.24 189 HIS D CA 1
ATOM 6174 C C . HIS D 1 190 ? -36.920 80.152 -8.664 1.00 52.10 189 HIS D C 1
ATOM 6175 O O . HIS D 1 190 ? -36.562 78.963 -8.628 1.00 51.46 189 HIS D O 1
ATOM 6182 N N . GLN D 1 191 ? -36.955 80.859 -9.783 1.00 50.27 190 GLN D N 1
ATOM 6183 C CA . GLN D 1 191 ? -36.538 80.297 -11.066 1.00 48.03 190 GLN D CA 1
ATOM 6184 C C . GLN D 1 191 ? -35.083 79.743 -11.060 1.00 45.65 190 GLN D C 1
ATOM 6185 O O . GLN D 1 191 ? -34.180 80.353 -10.500 1.00 45.28 190 GLN D O 1
ATOM 6191 N N . ASP D 1 192 ? -34.863 78.586 -11.671 1.00 43.87 191 ASP D N 1
ATOM 6192 C CA . ASP D 1 192 ? -33.502 78.036 -11.774 1.00 42.28 191 ASP D CA 1
ATOM 6193 C C . ASP D 1 192 ? -32.632 78.805 -12.787 1.00 40.65 191 ASP D C 1
ATOM 6194 O O . ASP D 1 192 ? -33.050 78.991 -13.913 1.00 40.87 191 ASP D O 1
ATOM 6199 N N . PRO D 1 193 ? -31.423 79.237 -12.398 1.00 39.86 192 PRO D N 1
ATOM 6200 C CA . PRO D 1 193 ? -30.511 79.948 -13.327 1.00 39.26 192 PRO D CA 1
ATOM 6201 C C . PRO D 1 193 ? -30.065 79.084 -14.532 1.00 37.93 192 PRO D C 1
ATOM 6202 O O . PRO D 1 193 ? -30.147 79.532 -15.672 1.00 38.02 192 PRO D O 1
ATOM 6206 N N . GLY D 1 194 ? -29.623 77.856 -14.296 1.00 36.65 193 GLY D N 1
ATOM 6207 C CA . GLY D 1 194 ? -29.203 77.012 -15.413 1.00 35.72 193 GLY D CA 1
ATOM 6208 C C . GLY D 1 194 ? -30.316 76.881 -16.444 1.00 36.15 193 GLY D C 1
ATOM 6209 O O . GLY D 1 194 ? -30.068 76.953 -17.662 1.00 34.99 193 GLY D O 1
ATOM 6210 N N . ALA D 1 195 ? -31.553 76.718 -15.954 1.00 35.92 194 ALA D N 1
ATOM 6211 C CA . ALA D 1 195 ? -32.719 76.558 -16.831 1.00 36.21 194 ALA D CA 1
ATOM 6212 C C . ALA D 1 195 ? -32.949 77.798 -17.684 1.00 36.02 194 ALA D C 1
ATOM 6213 O O . ALA D 1 195 ? -33.349 77.687 -18.843 1.00 35.92 194 ALA D O 1
ATOM 6215 N N . THR D 1 196 ? -32.667 78.958 -17.112 1.00 35.03 195 THR D N 1
ATOM 6216 C CA . THR D 1 196 ? -32.891 80.223 -17.786 1.00 36.86 195 THR D CA 1
ATOM 6217 C C . THR D 1 196 ? -31.850 80.460 -18.891 1.00 36.78 195 THR D C 1
ATOM 6218 O O . THR D 1 196 ? -32.170 81.054 -19.957 1.00 37.32 195 THR D O 1
ATOM 6222 N N . SER D 1 197 ? -30.622 79.975 -18.643 1.00 35.71 196 SER D N 1
ATOM 6223 C CA . SER D 1 197 ? -29.599 79.963 -19.669 1.00 34.12 196 SER D CA 1
ATOM 6224 C C . SER D 1 197 ? -30.059 79.148 -20.871 1.00 31.76 196 SER D C 1
ATOM 6225 O O . SER D 1 197 ? -29.897 79.572 -22.011 1.00 30.41 196 SER D O 1
ATOM 6228 N N . VAL D 1 198 ? -30.647 77.986 -20.650 1.00 31.83 197 VAL D N 1
ATOM 6229 C CA . VAL D 1 198 ? -31.026 77.140 -21.820 1.00 31.49 197 VAL D CA 1
ATOM 6230 C C . VAL D 1 198 ? -32.053 77.896 -22.671 1.00 31.09 197 VAL D C 1
ATOM 6231 O O . VAL D 1 198 ? -31.971 77.966 -23.905 1.00 30.97 197 VAL D O 1
ATOM 6235 N N . MET D 1 199 ? -32.987 78.526 -21.974 1.00 31.70 198 MET D N 1
ATOM 6236 C CA . MET D 1 199 ? -33.996 79.371 -22.590 1.00 30.82 198 MET D CA 1
ATOM 6237 C C . MET D 1 199 ? -33.349 80.383 -23.498 1.00 30.70 198 MET D C 1
ATOM 6238 O O . MET D 1 199 ? -33.721 80.477 -24.688 1.00 30.75 198 MET D O 1
ATOM 6243 N N . PHE D 1 200 ? -32.413 81.155 -22.933 1.00 29.81 199 PHE D N 1
ATOM 6244 C CA . PHE D 1 200 ? -31.705 82.174 -23.673 1.00 31.46 199 PHE D CA 1
ATOM 6245 C C . PHE D 1 200 ? -31.072 81.642 -24.930 1.00 31.62 199 PHE D C 1
ATOM 6246 O O . PHE D 1 200 ? -31.174 82.268 -26.003 1.00 32.61 199 PHE D O 1
ATOM 6254 N N . MET D 1 201 ? -30.415 80.483 -24.814 1.00 30.89 200 MET D N 1
ATOM 6255 C CA . MET D 1 201 ? -29.822 79.836 -25.981 1.00 32.20 200 MET D CA 1
ATOM 6256 C C . MET D 1 201 ? -30.855 79.473 -27.034 1.00 32.91 200 MET D C 1
ATOM 6257 O O . MET D 1 201 ? -30.619 79.707 -28.235 1.00 34.23 200 MET D O 1
ATOM 6262 N N . MET D 1 202 ? -31.938 78.817 -26.616 1.00 32.61 201 MET D N 1
ATOM 6263 C CA . MET D 1 202 ? -33.010 78.528 -27.555 1.00 34.22 201 MET D CA 1
ATOM 6264 C C . MET D 1 202 ? -33.637 79.791 -28.213 1.00 34.84 201 MET D C 1
ATOM 6265 O O . MET D 1 202 ? -33.953 79.743 -29.414 1.00 35.12 201 MET D O 1
ATOM 6270 N N . GLN D 1 203 ? -33.770 80.895 -27.454 1.00 33.28 202 GLN D N 1
ATOM 6271 C CA . GLN D 1 203 ? -34.293 82.139 -28.010 1.00 34.39 202 GLN D CA 1
ATOM 6272 C C . GLN D 1 203 ? -33.335 82.637 -29.060 1.00 34.00 202 GLN D C 1
ATOM 6273 O O . GLN D 1 203 ? -33.775 82.995 -30.161 1.00 34.38 202 GLN D O 1
ATOM 6279 N N . MET D 1 204 ? -32.030 82.660 -28.737 1.00 33.08 203 MET D N 1
ATOM 6280 C CA . MET D 1 204 ? -31.028 83.147 -29.731 1.00 32.82 203 MET D CA 1
ATOM 6281 C C . MET D 1 204 ? -30.954 82.254 -30.973 1.00 32.69 203 MET D C 1
ATOM 6282 O O . MET D 1 204 ? -30.681 82.748 -32.083 1.00 32.98 203 MET D O 1
ATOM 6287 N N . LEU D 1 205 ? -31.224 80.955 -30.811 1.00 32.13 204 LEU D N 1
ATOM 6288 C CA . LEU D 1 205 ? -31.171 80.011 -31.966 1.00 32.42 204 LEU D CA 1
ATOM 6289 C C . LEU D 1 205 ? -32.354 80.282 -32.912 1.00 33.69 204 LEU D C 1
ATOM 6290 O O . LEU D 1 205 ? -32.222 80.358 -34.159 1.00 34.76 204 LEU D O 1
ATOM 6295 N N . ALA D 1 206 ? -33.530 80.423 -32.312 1.00 34.26 205 ALA D N 1
ATOM 6296 C CA . ALA D 1 206 ? -34.706 80.925 -33.026 1.00 34.25 205 ALA D CA 1
ATOM 6297 C C . ALA D 1 206 ? -34.399 82.179 -33.854 1.00 33.82 205 ALA D C 1
ATOM 6298 O O . ALA D 1 206 ? -34.791 82.274 -35.014 1.00 34.19 205 ALA D O 1
ATOM 6300 N N . LEU D 1 207 ? -33.688 83.142 -33.280 1.00 33.38 206 LEU D N 1
ATOM 6301 C CA . LEU D 1 207 ? -33.394 84.350 -34.028 1.00 34.16 206 LEU D CA 1
ATOM 6302 C C . LEU D 1 207 ? -32.480 84.067 -35.241 1.00 34.63 206 LEU D C 1
ATOM 6303 O O . LEU D 1 207 ? -32.783 84.424 -36.381 1.00 33.86 206 LEU D O 1
ATOM 6308 N N . ALA D 1 208 ? -31.354 83.392 -34.964 1.00 34.82 207 ALA D N 1
ATOM 6309 C CA . ALA D 1 208 ? -30.326 83.059 -35.946 1.00 34.71 207 ALA D CA 1
ATOM 6310 C C . ALA D 1 208 ? -30.904 82.291 -37.122 1.00 35.61 207 ALA D C 1
ATOM 6311 O O . ALA D 1 208 ? -30.452 82.509 -38.263 1.00 36.49 207 ALA D O 1
ATOM 6313 N N . ALA D 1 209 ? -31.905 81.438 -36.878 1.00 36.10 208 ALA D N 1
ATOM 6314 C CA . ALA D 1 209 ? -32.569 80.721 -37.988 1.00 38.60 208 ALA D CA 1
ATOM 6315 C C . ALA D 1 209 ? -33.336 81.598 -38.967 1.00 41.91 208 ALA D C 1
ATOM 6316 O O . ALA D 1 209 ? -33.648 81.128 -40.083 1.00 43.87 208 ALA D O 1
ATOM 6318 N N . LYS D 1 210 ? -33.666 82.837 -38.583 1.00 43.45 209 LYS D N 1
ATOM 6319 C CA . LYS D 1 210 ? -34.363 83.764 -39.501 1.00 46.12 209 LYS D CA 1
ATOM 6320 C C . LYS D 1 210 ? -33.421 84.318 -40.565 1.00 48.18 209 LYS D C 1
ATOM 6321 O O . LYS D 1 210 ? -33.858 84.819 -41.599 1.00 50.36 209 LYS D O 1
ATOM 6327 N N . GLU D 1 211 ? -32.126 84.234 -40.302 1.00 49.70 210 GLU D N 1
ATOM 6328 C CA . GLU D 1 211 ? -31.138 84.917 -41.134 1.00 52.00 210 GLU D CA 1
ATOM 6329 C C . GLU D 1 211 ? -30.319 83.948 -42.003 1.00 52.99 210 GLU D C 1
ATOM 6330 O O . GLU D 1 211 ? -29.121 84.115 -42.263 1.00 52.98 210 GLU D O 1
ATOM 6337 N N . SER E 2 13 ? 16.651 74.041 4.304 1.00 66.26 13 SER E N 1
ATOM 6338 C CA . SER E 2 13 ? 16.712 73.719 2.840 1.00 66.44 13 SER E CA 1
ATOM 6339 C C . SER E 2 13 ? 17.773 74.541 2.097 1.00 66.08 13 SER E C 1
ATOM 6340 O O . SER E 2 13 ? 17.876 75.755 2.329 1.00 66.02 13 SER E O 1
ATOM 6343 N N . PRO E 2 14 ? 18.532 73.903 1.161 1.00 65.56 14 PRO E N 1
ATOM 6344 C CA . PRO E 2 14 ? 19.526 74.713 0.416 1.00 64.30 14 PRO E CA 1
ATOM 6345 C C . PRO E 2 14 ? 18.821 75.831 -0.366 1.00 61.73 14 PRO E C 1
ATOM 6346 O O . PRO E 2 14 ? 19.382 76.902 -0.573 1.00 61.58 14 PRO E O 1
ATOM 6350 N N . LEU E 2 15 ? 17.584 75.566 -0.764 1.00 58.99 15 LEU E N 1
ATOM 6351 C CA . LEU E 2 15 ? 16.761 76.520 -1.486 1.00 56.74 15 LEU E CA 1
ATOM 6352 C C . LEU E 2 15 ? 16.413 77.750 -0.660 1.00 54.48 15 LEU E C 1
ATOM 6353 O O . LEU E 2 15 ? 16.483 78.870 -1.160 1.00 54.15 15 LEU E O 1
ATOM 6358 N N . ILE E 2 16 ? 16.015 77.526 0.584 1.00 52.57 16 ILE E N 1
ATOM 6359 C CA . ILE E 2 16 ? 15.623 78.601 1.454 1.00 51.05 16 ILE E CA 1
ATOM 6360 C C . ILE E 2 16 ? 16.852 79.425 1.828 1.00 51.49 16 ILE E C 1
ATOM 6361 O O . ILE E 2 16 ? 16.804 80.658 1.813 1.00 50.41 16 ILE E O 1
ATOM 6366 N N . ALA E 2 17 ? 17.960 78.734 2.108 1.00 51.56 17 ALA E N 1
ATOM 6367 C CA . ALA E 2 17 ? 19.161 79.372 2.637 1.00 52.18 17 ALA E CA 1
ATOM 6368 C C . ALA E 2 17 ? 19.862 80.188 1.559 1.00 51.43 17 ALA E C 1
ATOM 6369 O O . ALA E 2 17 ? 20.380 81.247 1.842 1.00 51.18 17 ALA E O 1
ATOM 6371 N N . THR E 2 18 ? 19.836 79.691 0.328 1.00 50.92 18 THR E N 1
ATOM 6372 C CA . THR E 2 18 ? 20.333 80.425 -0.843 1.00 51.00 18 THR E CA 1
ATOM 6373 C C . THR E 2 18 ? 19.499 81.679 -1.031 1.00 49.62 18 THR E C 1
ATOM 6374 O O . THR E 2 18 ? 20.059 82.756 -1.294 1.00 49.91 18 THR E O 1
ATOM 6378 N N . SER E 2 19 ? 18.169 81.530 -0.887 1.00 47.40 19 SER E N 1
ATOM 6379 C CA . SER E 2 19 ? 17.241 82.656 -0.996 1.00 45.68 19 SER E CA 1
ATOM 6380 C C . SER E 2 19 ? 17.517 83.711 0.086 1.00 45.84 19 SER E C 1
ATOM 6381 O O . SER E 2 19 ? 17.506 84.900 -0.192 1.00 44.45 19 SER E O 1
ATOM 6384 N N . TRP E 2 20 ? 17.749 83.257 1.316 1.00 46.83 20 TRP E N 1
ATOM 6385 C CA . TRP E 2 20 ? 18.106 84.151 2.406 1.00 48.43 20 TRP E CA 1
ATOM 6386 C C . TRP E 2 20 ? 19.385 84.916 2.076 1.00 49.26 20 TRP E C 1
ATOM 6387 O O . TRP E 2 20 ? 19.410 86.091 2.295 1.00 48.97 20 TRP E O 1
ATOM 6398 N N . GLU E 2 21 ? 20.411 84.281 1.507 1.00 50.79 21 GLU E N 1
ATOM 6399 C CA . GLU E 2 21 ? 21.629 85.045 1.110 1.00 53.65 21 GLU E CA 1
ATOM 6400 C C . GLU E 2 21 ? 21.340 86.133 0.099 1.00 52.61 21 GLU E C 1
ATOM 6401 O O . GLU E 2 21 ? 22.011 87.152 0.120 1.00 53.94 21 GLU E O 1
ATOM 6407 N N . ARG E 2 22 ? 20.379 85.918 -0.806 1.00 51.18 22 ARG E N 1
ATOM 6408 C CA . ARG E 2 22 ? 19.975 86.982 -1.729 1.00 50.09 22 ARG E CA 1
ATOM 6409 C C . ARG E 2 22 ? 19.315 88.183 -1.006 1.00 49.70 22 ARG E C 1
ATOM 6410 O O . ARG E 2 22 ? 19.645 89.341 -1.264 1.00 49.49 22 ARG E O 1
ATOM 6418 N N . CYS E 2 23 ? 18.418 87.890 -0.077 1.00 50.03 23 CYS E N 1
ATOM 6419 C CA . CYS E 2 23 ? 17.683 88.912 0.693 1.00 50.55 23 CYS E CA 1
ATOM 6420 C C . CYS E 2 23 ? 18.558 89.666 1.712 1.00 51.88 23 CYS E C 1
ATOM 6421 O O . CYS E 2 23 ? 18.319 90.833 1.993 1.00 51.91 23 CYS E O 1
ATOM 6424 N N . ASN E 2 24 ? 19.551 88.978 2.276 1.00 53.78 24 ASN E N 1
ATOM 6425 C CA . ASN E 2 24 ? 20.532 89.547 3.235 1.00 56.13 24 ASN E CA 1
ATOM 6426 C C . ASN E 2 24 ? 21.201 90.834 2.767 1.00 56.46 24 ASN E C 1
ATOM 6427 O O . ASN E 2 24 ? 21.452 91.710 3.570 1.00 56.58 24 ASN E O 1
ATOM 6432 N N . LYS E 2 25 ? 21.501 90.906 1.469 1.00 56.87 25 LYS E N 1
ATOM 6433 C CA . LYS E 2 25 ? 22.059 92.093 0.828 1.00 57.60 25 LYS E CA 1
ATOM 6434 C C . LYS E 2 25 ? 21.191 93.338 0.996 1.00 57.10 25 LYS E C 1
ATOM 6435 O O . LYS E 2 25 ? 21.672 94.349 1.514 1.00 58.47 25 LYS E O 1
ATOM 6441 N N . LEU E 2 26 ? 19.921 93.263 0.588 1.00 55.61 26 LEU E N 1
ATOM 6442 C CA . LEU E 2 26 ? 19.079 94.456 0.391 1.00 54.63 26 LEU E CA 1
ATOM 6443 C C . LEU E 2 26 ? 17.909 94.680 1.344 1.00 53.20 26 LEU E C 1
ATOM 6444 O O . LEU E 2 26 ? 17.088 95.570 1.116 1.00 53.74 26 LEU E O 1
ATOM 6449 N N . MET E 2 27 ? 17.828 93.901 2.405 1.00 51.37 27 MET E N 1
ATOM 6450 C CA . MET E 2 27 ? 16.570 93.725 3.078 1.00 49.42 27 MET E CA 1
ATOM 6451 C C . MET E 2 27 ? 16.803 93.368 4.553 1.00 48.05 27 MET E C 1
ATOM 6452 O O . MET E 2 27 ? 17.739 92.657 4.909 1.00 47.05 27 MET E O 1
ATOM 6457 N N . LYS E 2 28 ? 15.913 93.839 5.405 1.00 47.24 28 LYS E N 1
ATOM 6458 C CA . LYS E 2 28 ? 15.897 93.428 6.802 1.00 47.12 28 LYS E CA 1
ATOM 6459 C C . LYS E 2 28 ? 14.705 92.526 7.114 1.00 45.93 28 LYS E C 1
ATOM 6460 O O . LYS E 2 28 ? 13.661 92.627 6.481 1.00 44.70 28 LYS E O 1
ATOM 6466 N N . ARG E 2 29 ? 14.869 91.681 8.126 1.00 46.37 29 ARG E N 1
ATOM 6467 C CA . ARG E 2 29 ? 13.847 90.741 8.560 1.00 47.02 29 ARG E CA 1
ATOM 6468 C C . ARG E 2 29 ? 12.601 91.399 9.159 1.00 46.94 29 ARG E C 1
ATOM 6469 O O . ARG E 2 29 ? 11.479 90.905 8.947 1.00 46.77 29 ARG E O 1
ATOM 6477 N N . GLU E 2 30 ? 12.777 92.520 9.853 1.00 46.81 30 GLU E N 1
ATOM 6478 C CA . GLU E 2 30 ? 11.693 93.111 10.663 1.00 47.44 30 GLU E CA 1
ATOM 6479 C C . GLU E 2 30 ? 10.931 94.227 9.970 1.00 46.36 30 GLU E C 1
ATOM 6480 O O . GLU E 2 30 ? 10.007 94.758 10.536 1.00 47.02 30 GLU E O 1
ATOM 6486 N N . THR E 2 31 ? 11.341 94.637 8.784 1.00 45.01 31 THR E N 1
ATOM 6487 C CA . THR E 2 31 ? 10.663 95.747 8.135 1.00 44.62 31 THR E CA 1
ATOM 6488 C C . THR E 2 31 ? 9.528 95.258 7.231 1.00 44.37 31 THR E C 1
ATOM 6489 O O . THR E 2 31 ? 9.597 94.147 6.640 1.00 43.88 31 THR E O 1
ATOM 6493 N N . TRP E 2 32 ? 8.499 96.094 7.113 1.00 42.90 32 TRP E N 1
ATOM 6494 C CA . TRP E 2 32 ? 7.355 95.820 6.259 1.00 41.96 32 TRP E CA 1
ATOM 6495 C C . TRP E 2 32 ? 6.691 97.144 5.999 1.00 42.04 32 TRP E C 1
ATOM 6496 O O . TRP E 2 32 ? 6.631 97.993 6.885 1.00 43.53 32 TRP E O 1
ATOM 6507 N N . ASN E 2 33 ? 6.244 97.356 4.768 1.00 40.99 33 ASN E N 1
ATOM 6508 C CA . ASN E 2 33 ? 5.633 98.612 4.425 1.00 40.59 33 ASN E CA 1
ATOM 6509 C C . ASN E 2 33 ? 4.537 98.381 3.419 1.00 40.57 33 ASN E C 1
ATOM 6510 O O . ASN E 2 33 ? 4.292 97.264 2.990 1.00 40.03 33 ASN E O 1
ATOM 6515 N N . VAL E 2 34 ? 3.839 99.457 3.104 1.00 41.46 34 VAL E N 1
ATOM 6516 C CA . VAL E 2 34 ? 2.975 99.601 1.947 1.00 40.90 34 VAL E CA 1
ATOM 6517 C C . VAL E 2 34 ? 3.476 98.760 0.755 1.00 40.29 34 VAL E C 1
ATOM 6518 O O . VAL E 2 34 ? 4.676 98.680 0.502 1.00 38.94 34 VAL E O 1
ATOM 6522 N N . PRO E 2 35 ? 2.554 98.099 0.021 1.00 40.36 35 PRO E N 1
ATOM 6523 C CA . PRO E 2 35 ? 3.023 97.251 -1.051 1.00 39.59 35 PRO E CA 1
ATOM 6524 C C . PRO E 2 35 ? 3.461 98.030 -2.322 1.00 40.80 35 PRO E C 1
ATOM 6525 O O . PRO E 2 35 ? 3.123 99.221 -2.514 1.00 39.26 35 PRO E O 1
ATOM 6529 N N . HIS E 2 36 ? 4.212 97.324 -3.162 1.00 41.11 36 HIS E N 1
ATOM 6530 C CA . HIS E 2 36 ? 4.476 97.739 -4.513 1.00 43.24 36 HIS E CA 1
ATOM 6531 C C . HIS E 2 36 ? 3.378 97.053 -5.297 1.00 43.78 36 HIS E C 1
ATOM 6532 O O . HIS E 2 36 ? 3.350 95.829 -5.398 1.00 43.48 36 HIS E O 1
ATOM 6539 N N . GLN E 2 37 ? 2.470 97.850 -5.843 1.00 45.62 37 GLN E N 1
ATOM 6540 C CA . GLN E 2 37 ? 1.212 97.342 -6.369 1.00 46.53 37 GLN E CA 1
ATOM 6541 C C . GLN E 2 37 ? 0.914 97.944 -7.731 1.00 47.97 37 GLN E C 1
ATOM 6542 O O . GLN E 2 37 ? 0.863 99.150 -7.878 1.00 48.75 37 GLN E O 1
ATOM 6548 N N . ALA E 2 38 ? 0.703 97.103 -8.728 1.00 49.51 38 ALA E N 1
ATOM 6549 C CA . ALA E 2 38 ? 0.326 97.586 -10.051 1.00 51.92 38 ALA E CA 1
ATOM 6550 C C . ALA E 2 38 ? -1.036 98.273 -9.980 1.00 53.78 38 ALA E C 1
ATOM 6551 O O . ALA E 2 38 ? -1.871 97.956 -9.157 1.00 54.24 38 ALA E O 1
ATOM 6553 N N . GLN E 2 39 ? -1.251 99.212 -10.873 1.00 57.66 39 GLN E N 1
ATOM 6554 C CA . GLN E 2 39 ? -2.142 100.314 -10.580 1.00 61.28 39 GLN E CA 1
ATOM 6555 C C . GLN E 2 39 ? -3.075 100.625 -11.724 1.00 62.54 39 GLN E C 1
ATOM 6556 O O . GLN E 2 39 ? -2.665 100.567 -12.883 1.00 62.78 39 GLN E O 1
ATOM 6562 N N . GLY E 2 40 ? -4.318 100.980 -11.380 1.00 64.63 40 GLY E N 1
ATOM 6563 C CA . GLY E 2 40 ? -5.319 101.495 -12.339 1.00 66.03 40 GLY E CA 1
ATOM 6564 C C . GLY E 2 40 ? -5.228 100.872 -13.727 1.00 66.58 40 GLY E C 1
ATOM 6565 O O . GLY E 2 40 ? -5.797 99.760 -13.967 1.00 66.07 40 GLY E O 1
ATOM 6566 N N . VAL E 2 41 ? -4.463 101.556 -14.600 1.00 66.71 41 VAL E N 1
ATOM 6567 C CA . VAL E 2 41 ? -4.384 101.283 -16.065 1.00 67.17 41 VAL E CA 1
ATOM 6568 C C . VAL E 2 41 ? -3.226 100.383 -16.547 1.00 65.96 41 VAL E C 1
ATOM 6569 O O . VAL E 2 41 ? -3.336 99.697 -17.571 1.00 66.62 41 VAL E O 1
ATOM 6573 N N . THR E 2 42 ? -2.122 100.394 -15.815 1.00 64.74 42 THR E N 1
ATOM 6574 C CA . THR E 2 42 ? -0.966 99.554 -16.138 1.00 62.77 42 THR E CA 1
ATOM 6575 C C . THR E 2 42 ? -1.253 98.144 -15.629 1.00 60.98 42 THR E C 1
ATOM 6576 O O . THR E 2 42 ? -0.629 97.161 -16.076 1.00 60.23 42 THR E O 1
ATOM 6580 N N . PHE E 2 43 ? -2.192 98.075 -14.677 1.00 59.05 43 PHE E N 1
ATOM 6581 C CA . PHE E 2 43 ? -2.676 96.832 -14.135 1.00 57.16 43 PHE E CA 1
ATOM 6582 C C . PHE E 2 43 ? -3.635 96.217 -15.140 1.00 56.57 43 PHE E C 1
ATOM 6583 O O . PHE E 2 43 ? -3.571 95.016 -15.383 1.00 56.60 43 PHE E O 1
ATOM 6591 N N . ALA E 2 44 ? -4.482 97.049 -15.743 1.00 56.20 44 ALA E N 1
ATOM 6592 C CA . ALA E 2 44 ? -5.469 96.612 -16.739 1.00 55.47 44 ALA E CA 1
ATOM 6593 C C . ALA E 2 44 ? -4.781 95.938 -17.915 1.00 54.49 44 ALA E C 1
ATOM 6594 O O . ALA E 2 44 ? -5.320 95.003 -18.520 1.00 53.94 44 ALA E O 1
ATOM 6596 N N . SER E 2 45 ? -3.577 96.411 -18.217 1.00 53.84 45 SER E N 1
ATOM 6597 C CA . SER E 2 45 ? -2.781 95.841 -19.284 1.00 53.78 45 SER E CA 1
ATOM 6598 C C . SER E 2 45 ? -2.203 94.499 -18.870 1.00 52.36 45 SER E C 1
ATOM 6599 O O . SER E 2 45 ? -2.055 93.597 -19.706 1.00 52.32 45 SER E O 1
ATOM 6602 N N . ILE E 2 46 ? -1.793 94.408 -17.603 1.00 50.29 46 ILE E N 1
ATOM 6603 C CA . ILE E 2 46 ? -1.205 93.194 -17.117 1.00 48.73 46 ILE E CA 1
ATOM 6604 C C . ILE E 2 46 ? -2.319 92.160 -17.196 1.00 48.20 46 ILE E C 1
ATOM 6605 O O . ILE E 2 46 ? -2.129 91.078 -17.738 1.00 46.88 46 ILE E O 1
ATOM 6610 N N . TYR E 2 47 ? -3.480 92.562 -16.692 1.00 48.68 47 TYR E N 1
ATOM 6611 C CA . TYR E 2 47 ? -4.655 91.723 -16.578 1.00 49.31 47 TYR E CA 1
ATOM 6612 C C . TYR E 2 47 ? -5.110 91.237 -17.974 1.00 49.67 47 TYR E C 1
ATOM 6613 O O . TYR E 2 47 ? -5.314 90.034 -18.156 1.00 49.39 47 TYR E O 1
ATOM 6622 N N . ARG E 2 48 ? -5.219 92.147 -18.951 1.00 49.90 48 ARG E N 1
ATOM 6623 C CA . ARG E 2 48 ? -5.424 91.778 -20.367 1.00 50.69 48 ARG E CA 1
ATOM 6624 C C . ARG E 2 48 ? -4.366 90.827 -21.033 1.00 49.13 48 ARG E C 1
ATOM 6625 O O . ARG E 2 48 ? -4.739 89.854 -21.683 1.00 48.54 48 ARG E O 1
ATOM 6633 N N . ARG E 2 49 ? -3.077 91.114 -20.903 1.00 47.53 49 ARG E N 1
ATOM 6634 C CA . ARG E 2 49 ? -2.022 90.178 -21.347 1.00 47.25 49 ARG E CA 1
ATOM 6635 C C . ARG E 2 49 ? -2.240 88.745 -20.844 1.00 45.07 49 ARG E C 1
ATOM 6636 O O . ARG E 2 49 ? -1.803 87.774 -21.464 1.00 44.63 49 ARG E O 1
ATOM 6644 N N . LYS E 2 50 ? -2.874 88.633 -19.688 1.00 42.25 50 LYS E N 1
ATOM 6645 C CA . LYS E 2 50 ? -2.945 87.367 -18.994 1.00 41.57 50 LYS E CA 1
ATOM 6646 C C . LYS E 2 50 ? -4.274 86.623 -19.122 1.00 40.46 50 LYS E C 1
ATOM 6647 O O . LYS E 2 50 ? -4.465 85.604 -18.475 1.00 39.64 50 LYS E O 1
ATOM 6653 N N . LYS E 2 51 ? -5.160 87.147 -19.957 1.00 40.73 51 LYS E N 1
ATOM 6654 C CA . LYS E 2 51 ? -6.528 86.687 -20.053 1.00 43.20 51 LYS E CA 1
ATOM 6655 C C . LYS E 2 51 ? -6.673 85.150 -20.236 1.00 42.26 51 LYS E C 1
ATOM 6656 O O . LYS E 2 51 ? -7.445 84.514 -19.514 1.00 41.79 51 LYS E O 1
ATOM 6662 N N . ALA E 2 52 ? -5.890 84.568 -21.140 1.00 41.59 52 ALA E N 1
ATOM 6663 C CA . ALA E 2 52 ? -6.022 83.156 -21.441 1.00 41.97 52 ALA E CA 1
ATOM 6664 C C . ALA E 2 52 ? -5.789 82.339 -20.175 1.00 41.94 52 ALA E C 1
ATOM 6665 O O . ALA E 2 52 ? -6.663 81.569 -19.776 1.00 42.94 52 ALA E O 1
ATOM 6667 N N . MET E 2 53 ? -4.656 82.561 -19.512 1.00 41.24 53 MET E N 1
ATOM 6668 C CA . MET E 2 53 ? -4.287 81.822 -18.320 1.00 40.56 53 MET E CA 1
ATOM 6669 C C . MET E 2 53 ? -5.254 82.140 -17.148 1.00 39.93 53 MET E C 1
ATOM 6670 O O . MET E 2 53 ? -5.632 81.276 -16.373 1.00 39.86 53 MET E O 1
ATOM 6675 N N . LEU E 2 54 ? -5.655 83.392 -17.039 1.00 39.74 54 LEU E N 1
ATOM 6676 C CA . LEU E 2 54 ? -6.488 83.859 -15.947 1.00 39.58 54 LEU E CA 1
ATOM 6677 C C . LEU E 2 54 ? -7.854 83.226 -15.897 1.00 39.33 54 LEU E C 1
ATOM 6678 O O . LEU E 2 54 ? -8.283 82.751 -14.856 1.00 39.01 54 LEU E O 1
ATOM 6683 N N . THR E 2 55 ? -8.567 83.258 -17.005 1.00 39.93 55 THR E N 1
ATOM 6684 C CA . THR E 2 55 ? -9.899 82.701 -16.991 1.00 41.35 55 THR E CA 1
ATOM 6685 C C . THR E 2 55 ? -9.883 81.207 -16.609 1.00 40.15 55 THR E C 1
ATOM 6686 O O . THR E 2 55 ? -10.743 80.753 -15.835 1.00 41.40 55 THR E O 1
ATOM 6690 N N . LEU E 2 56 ? -8.889 80.464 -17.093 1.00 37.92 56 LEU E N 1
ATOM 6691 C CA . LEU E 2 56 ? -8.757 79.062 -16.743 1.00 35.87 56 LEU E CA 1
ATOM 6692 C C . LEU E 2 56 ? -8.388 78.888 -15.259 1.00 35.28 56 LEU E C 1
ATOM 6693 O O . LEU E 2 56 ? -8.964 78.052 -14.523 1.00 34.26 56 LEU E O 1
ATOM 6698 N N . GLY E 2 57 ? -7.425 79.686 -14.806 1.00 34.76 57 GLY E N 1
ATOM 6699 C CA . GLY E 2 57 ? -7.049 79.667 -13.399 1.00 33.64 57 GLY E CA 1
ATOM 6700 C C . GLY E 2 57 ? -8.214 79.973 -12.460 1.00 33.22 57 GLY E C 1
ATOM 6701 O O . GLY E 2 57 ? -8.396 79.287 -11.466 1.00 33.71 57 GLY E O 1
ATOM 6702 N N . GLN E 2 58 ? -9.000 80.984 -12.787 1.00 33.63 58 GLN E N 1
ATOM 6703 C CA . GLN E 2 58 ? -10.082 81.446 -11.928 1.00 35.59 58 GLN E CA 1
ATOM 6704 C C . GLN E 2 58 ? -11.211 80.426 -11.824 1.00 36.82 58 GLN E C 1
ATOM 6705 O O . GLN E 2 58 ? -11.796 80.307 -10.769 1.00 37.30 58 GLN E O 1
ATOM 6711 N N . ALA E 2 59 ? -11.493 79.684 -12.905 1.00 37.45 59 ALA E N 1
ATOM 6712 C CA . ALA E 2 59 ? -12.539 78.651 -12.881 1.00 38.14 59 ALA E CA 1
ATOM 6713 C C . ALA E 2 59 ? -12.063 77.484 -12.027 1.00 38.54 59 ALA E C 1
ATOM 6714 O O . ALA E 2 59 ? -12.826 76.939 -11.204 1.00 39.60 59 ALA E O 1
ATOM 6716 N N . ALA E 2 60 ? -10.784 77.144 -12.195 1.00 37.75 60 ALA E N 1
ATOM 6717 C CA . ALA E 2 60 ? -10.118 76.094 -11.439 1.00 37.02 60 ALA E CA 1
ATOM 6718 C C . ALA E 2 60 ? -10.011 76.391 -9.929 1.00 37.07 60 ALA E C 1
ATOM 6719 O O . ALA E 2 60 ? -10.177 75.497 -9.082 1.00 37.20 60 ALA E O 1
ATOM 6721 N N . LEU E 2 61 ? -9.712 77.645 -9.620 1.00 36.30 61 LEU E N 1
ATOM 6722 C CA . LEU E 2 61 ? -9.600 78.124 -8.255 1.00 36.55 61 LEU E CA 1
ATOM 6723 C C . LEU E 2 61 ? -10.936 78.239 -7.569 1.00 36.89 61 LEU E C 1
ATOM 6724 O O . LEU E 2 61 ? -11.034 77.922 -6.399 1.00 37.68 61 LEU E O 1
ATOM 6729 N N . GLU E 2 62 ? -11.946 78.750 -8.260 1.00 37.59 62 GLU E N 1
ATOM 6730 C CA . GLU E 2 62 ? -13.334 78.693 -7.739 1.00 39.42 62 GLU E CA 1
ATOM 6731 C C . GLU E 2 62 ? -13.750 77.265 -7.375 1.00 39.27 62 GLU E C 1
ATOM 6732 O O . GLU E 2 62 ? -14.287 77.047 -6.307 1.00 40.78 62 GLU E O 1
ATOM 6738 N N . ASP E 2 63 ? -13.512 76.306 -8.266 1.00 39.72 63 ASP E N 1
ATOM 6739 C CA . ASP E 2 63 ? -13.797 74.894 -7.992 1.00 39.85 63 ASP E CA 1
ATOM 6740 C C . ASP E 2 63 ? -12.988 74.369 -6.819 1.00 40.75 63 ASP E C 1
ATOM 6741 O O . ASP E 2 63 ? -13.547 73.671 -5.960 1.00 41.36 63 ASP E O 1
ATOM 6746 N N . ALA E 2 64 ? -11.691 74.739 -6.723 1.00 40.00 64 ALA E N 1
ATOM 6747 C CA . ALA E 2 64 ? -10.891 74.315 -5.568 1.00 39.49 64 ALA E CA 1
ATOM 6748 C C . ALA E 2 64 ? -11.545 74.804 -4.287 1.00 39.94 64 ALA E C 1
ATOM 6749 O O . ALA E 2 64 ? -11.677 74.060 -3.340 1.00 40.79 64 ALA E O 1
ATOM 6751 N N . TRP E 2 65 ? -11.973 76.053 -4.256 1.00 39.91 65 TRP E N 1
ATOM 6752 C CA . TRP E 2 65 ? -12.492 76.603 -3.005 1.00 40.23 65 TRP E CA 1
ATOM 6753 C C . TRP E 2 65 ? -13.810 75.910 -2.590 1.00 41.37 65 TRP E C 1
ATOM 6754 O O . TRP E 2 65 ? -13.970 75.510 -1.441 1.00 41.11 65 TRP E O 1
ATOM 6765 N N . GLU E 2 66 ? -14.729 75.766 -3.542 1.00 41.47 66 GLU E N 1
ATOM 6766 C CA . GLU E 2 66 ? -16.014 75.116 -3.316 1.00 43.21 66 GLU E CA 1
ATOM 6767 C C . GLU E 2 66 ? -15.881 73.766 -2.602 1.00 43.07 66 GLU E C 1
ATOM 6768 O O . GLU E 2 66 ? -16.638 73.501 -1.691 1.00 43.96 66 GLU E O 1
ATOM 6774 N N . TYR E 2 67 ? -14.923 72.931 -2.994 1.00 42.58 67 TYR E N 1
ATOM 6775 C CA . TYR E 2 67 ? -14.805 71.606 -2.411 1.00 43.87 67 TYR E CA 1
ATOM 6776 C C . TYR E 2 67 ? -13.963 71.545 -1.144 1.00 45.49 67 TYR E C 1
ATOM 6777 O O . TYR E 2 67 ? -13.825 70.477 -0.537 1.00 46.03 67 TYR E O 1
ATOM 6786 N N . MET E 2 68 ? -13.483 72.715 -0.717 1.00 46.35 68 MET E N 1
ATOM 6787 C CA . MET E 2 68 ? -12.617 72.862 0.438 1.00 47.68 68 MET E CA 1
ATOM 6788 C C . MET E 2 68 ? -13.235 73.718 1.555 1.00 49.20 68 MET E C 1
ATOM 6789 O O . MET E 2 68 ? -12.831 73.631 2.738 1.00 49.94 68 MET E O 1
ATOM 6794 N N . ALA E 2 69 ? -14.176 74.586 1.167 1.00 50.20 69 ALA E N 1
ATOM 6795 C CA . ALA E 2 69 ? -14.825 75.509 2.093 1.00 51.18 69 ALA E CA 1
ATOM 6796 C C . ALA E 2 69 ? -15.658 74.659 3.081 1.00 53.10 69 ALA E C 1
ATOM 6797 O O . ALA E 2 69 ? -16.256 73.662 2.669 1.00 53.97 69 ALA E O 1
ATOM 6799 N N . PRO E 2 70 ? -15.701 75.023 4.372 1.00 53.56 70 PRO E N 1
ATOM 6800 C CA . PRO E 2 70 ? -15.076 76.146 5.063 1.00 53.45 70 PRO E CA 1
ATOM 6801 C C . PRO E 2 70 ? -13.660 75.844 5.599 1.00 52.87 70 PRO E C 1
ATOM 6802 O O . PRO E 2 70 ? -13.372 74.719 6.067 1.00 52.92 70 PRO E O 1
ATOM 6806 N N . ARG E 2 71 ? -12.809 76.873 5.530 1.00 50.68 71 ARG E N 1
ATOM 6807 C CA . ARG E 2 71 ? -11.390 76.758 5.780 1.00 49.29 71 ARG E CA 1
ATOM 6808 C C . ARG E 2 71 ? -10.830 78.174 5.772 1.00 48.05 71 ARG E C 1
ATOM 6809 O O . ARG E 2 71 ? -11.292 79.023 5.043 1.00 46.81 71 ARG E O 1
ATOM 6817 N N . GLU E 2 72 ? -9.860 78.436 6.621 1.00 48.57 72 GLU E N 1
ATOM 6818 C CA . GLU E 2 72 ? -9.186 79.722 6.642 1.00 48.68 72 GLU E CA 1
ATOM 6819 C C . GLU E 2 72 ? -8.041 79.721 5.635 1.00 47.21 72 GLU E C 1
ATOM 6820 O O . GLU E 2 72 ? -6.898 79.380 5.956 1.00 46.46 72 GLU E O 1
ATOM 6826 N N . CYS E 2 73 ? -8.359 80.065 4.399 1.00 46.34 73 CYS E N 1
ATOM 6827 C CA . CYS E 2 73 ? -7.336 80.057 3.384 1.00 46.40 73 CYS E CA 1
ATOM 6828 C C . CYS E 2 73 ? -7.720 80.972 2.241 1.00 43.70 73 CYS E C 1
ATOM 6829 O O . CYS E 2 73 ? -8.858 81.355 2.121 1.00 44.55 73 CYS E O 1
ATOM 6832 N N . ALA E 2 74 ? -6.736 81.308 1.421 1.00 41.98 74 ALA E N 1
ATOM 6833 C CA . ALA E 2 74 ? -6.901 82.122 0.240 1.00 40.39 74 ALA E CA 1
ATOM 6834 C C . ALA E 2 74 ? -6.151 81.410 -0.856 1.00 39.50 74 ALA E C 1
ATOM 6835 O O . ALA E 2 74 ? -5.160 80.707 -0.602 1.00 38.66 74 ALA E O 1
ATOM 6837 N N . LEU E 2 75 ? -6.590 81.653 -2.079 1.00 38.79 75 LEU E N 1
ATOM 6838 C CA . LEU E 2 75 ? -5.929 81.160 -3.249 1.00 37.95 75 LEU E CA 1
ATOM 6839 C C . LEU E 2 75 ? -5.575 82.340 -4.185 1.00 37.05 75 LEU E C 1
ATOM 6840 O O . LEU E 2 75 ? -6.404 83.255 -4.409 1.00 37.71 75 LEU E O 1
ATOM 6845 N N . PHE E 2 76 ? -4.354 82.320 -4.730 1.00 34.17 76 PHE E N 1
ATOM 6846 C CA . PHE E 2 76 ? -3.889 83.382 -5.609 1.00 32.86 76 PHE E CA 1
ATOM 6847 C C . PHE E 2 76 ? -3.479 82.840 -6.957 1.00 31.80 76 PHE E C 1
ATOM 6848 O O . PHE E 2 76 ? -2.851 81.797 -7.039 1.00 30.74 76 PHE E O 1
ATOM 6856 N N . ILE E 2 77 ? -3.743 83.584 -8.014 1.00 31.85 77 ILE E N 1
ATOM 6857 C CA . ILE E 2 77 ? -3.052 83.349 -9.285 1.00 31.72 77 ILE E CA 1
ATOM 6858 C C . ILE E 2 77 ? -2.089 84.527 -9.458 1.00 31.22 77 ILE E C 1
ATOM 6859 O O . ILE E 2 77 ? -2.480 85.651 -9.245 1.00 30.88 77 ILE E O 1
ATOM 6864 N N . LEU E 2 78 ? -0.840 84.278 -9.848 1.00 30.43 78 LEU E N 1
ATOM 6865 C CA . LEU E 2 78 ? 0.088 85.359 -10.070 1.00 30.02 78 LEU E CA 1
ATOM 6866 C C . LEU E 2 78 ? 0.636 85.239 -11.485 1.00 31.09 78 LEU E C 1
ATOM 6867 O O . LEU E 2 78 ? 0.721 84.100 -12.023 1.00 30.12 78 LEU E O 1
ATOM 6872 N N . ASP E 2 79 ? 1.076 86.366 -12.061 1.00 31.22 79 ASP E N 1
ATOM 6873 C CA . ASP E 2 79 ? 1.645 86.306 -13.412 1.00 33.67 79 ASP E CA 1
ATOM 6874 C C . ASP E 2 79 ? 3.099 85.906 -13.322 1.00 34.54 79 ASP E C 1
ATOM 6875 O O . ASP E 2 79 ? 3.583 85.647 -12.206 1.00 34.42 79 ASP E O 1
ATOM 6880 N N . GLU E 2 80 ? 3.811 85.856 -14.454 1.00 36.67 80 GLU E N 1
ATOM 6881 C CA . GLU E 2 80 ? 5.184 85.380 -14.402 1.00 39.39 80 GLU E CA 1
ATOM 6882 C C . GLU E 2 80 ? 6.154 86.311 -13.623 1.00 40.30 80 GLU E C 1
ATOM 6883 O O . GLU E 2 80 ? 7.232 85.862 -13.243 1.00 41.00 80 GLU E O 1
ATOM 6889 N N . THR E 2 81 ? 5.757 87.566 -13.367 1.00 40.24 81 THR E N 1
ATOM 6890 C CA . THR E 2 81 ? 6.557 88.509 -12.569 1.00 40.96 81 THR E CA 1
ATOM 6891 C C . THR E 2 81 ? 6.121 88.576 -11.093 1.00 40.24 81 THR E C 1
ATOM 6892 O O . THR E 2 81 ? 6.421 89.565 -10.423 1.00 40.65 81 THR E O 1
ATOM 6896 N N . ALA E 2 82 ? 5.398 87.551 -10.602 1.00 38.78 82 ALA E N 1
ATOM 6897 C CA . ALA E 2 82 ? 4.812 87.547 -9.251 1.00 37.16 82 ALA E CA 1
ATOM 6898 C C . ALA E 2 82 ? 3.836 88.688 -8.896 1.00 36.41 82 ALA E C 1
ATOM 6899 O O . ALA E 2 82 ? 3.762 89.102 -7.739 1.00 36.20 82 ALA E O 1
ATOM 6901 N N . CYS E 2 83 ? 3.106 89.186 -9.875 1.00 35.54 83 CYS E N 1
ATOM 6902 C CA . CYS E 2 83 ? 2.027 90.134 -9.634 1.00 36.03 83 CYS E CA 1
ATOM 6903 C C . CYS E 2 83 ? 0.749 89.373 -9.389 1.00 36.03 83 CYS E C 1
ATOM 6904 O O . CYS E 2 83 ? 0.347 88.580 -10.280 1.00 36.28 83 CYS E O 1
ATOM 6907 N N . ILE E 2 84 ? 0.085 89.621 -8.247 1.00 35.36 84 ILE E N 1
ATOM 6908 C CA . ILE E 2 84 ? -1.203 88.999 -7.977 1.00 35.12 84 ILE E CA 1
ATOM 6909 C C . ILE E 2 84 ? -2.292 89.446 -8.983 1.00 35.48 84 ILE E C 1
ATOM 6910 O O . ILE E 2 84 ? -2.657 90.603 -9.057 1.00 36.53 84 ILE E O 1
ATOM 6915 N N . LEU E 2 85 ? -2.813 88.507 -9.747 1.00 35.18 85 LEU E N 1
ATOM 6916 C CA . LEU E 2 85 ? -3.865 88.783 -10.738 1.00 35.69 85 LEU E CA 1
ATOM 6917 C C . LEU E 2 85 ? -5.298 88.626 -10.176 1.00 36.18 85 LEU E C 1
ATOM 6918 O O . LEU E 2 85 ? -6.205 89.366 -10.571 1.00 35.05 85 LEU E O 1
ATOM 6923 N N . SER E 2 86 ? -5.483 87.631 -9.288 1.00 36.00 86 SER E N 1
ATOM 6924 C CA . SER E 2 86 ? -6.783 87.278 -8.755 1.00 36.58 86 SER E CA 1
ATOM 6925 C C . SER E 2 86 ? -6.647 86.516 -7.438 1.00 36.43 86 SER E C 1
ATOM 6926 O O . SER E 2 86 ? -5.713 85.675 -7.257 1.00 35.24 86 SER E O 1
ATOM 6929 N N . ARG E 2 87 ? -7.595 86.789 -6.545 1.00 35.53 87 ARG E N 1
ATOM 6930 C CA . ARG E 2 87 ? -7.677 86.145 -5.243 1.00 36.92 87 ARG E CA 1
ATOM 6931 C C . ARG E 2 87 ? -9.081 85.630 -4.970 1.00 37.48 87 ARG E C 1
ATOM 6932 O O . ARG E 2 87 ? -10.050 86.307 -5.306 1.00 38.21 87 ARG E O 1
ATOM 6940 N N . ASN E 2 88 ? -9.188 84.493 -4.295 1.00 37.49 88 ASN E N 1
ATOM 6941 C CA . ASN E 2 88 ? -10.482 84.022 -3.815 1.00 39.02 88 ASN E CA 1
ATOM 6942 C C . ASN E 2 88 ? -10.282 83.114 -2.625 1.00 39.41 88 ASN E C 1
ATOM 6943 O O . ASN E 2 88 ? -9.133 82.897 -2.193 1.00 39.87 88 ASN E O 1
ATOM 6948 N N . GLY E 2 89 ? -11.378 82.617 -2.064 1.00 39.43 89 GLY E N 1
ATOM 6949 C CA . GLY E 2 89 ? -11.284 81.856 -0.834 1.00 40.27 89 GLY E CA 1
ATOM 6950 C C . GLY E 2 89 ? -12.012 82.517 0.310 1.00 41.90 89 GLY E C 1
ATOM 6951 O O . GLY E 2 89 ? -13.009 83.209 0.130 1.00 41.87 89 GLY E O 1
ATOM 6952 N N . ASP E 2 90 ? -11.514 82.299 1.507 1.00 42.96 90 ASP E N 1
ATOM 6953 C CA . ASP E 2 90 ? -12.222 82.751 2.688 1.00 45.14 90 ASP E CA 1
ATOM 6954 C C . ASP E 2 90 ? -12.203 84.286 2.855 1.00 45.71 90 ASP E C 1
ATOM 6955 O O . ASP E 2 90 ? -11.141 84.868 2.960 1.00 45.26 90 ASP E O 1
ATOM 6960 N N . PRO E 2 91 ? -13.385 84.933 2.914 1.00 46.86 91 PRO E N 1
ATOM 6961 C CA . PRO E 2 91 ? -13.454 86.392 3.194 1.00 47.56 91 PRO E CA 1
ATOM 6962 C C . PRO E 2 91 ? -12.512 86.927 4.323 1.00 48.19 91 PRO E C 1
ATOM 6963 O O . PRO E 2 91 ? -11.696 87.821 4.106 1.00 48.06 91 PRO E O 1
ATOM 6967 N N . GLN E 2 92 ? -12.602 86.379 5.513 1.00 49.20 92 GLN E N 1
ATOM 6968 C CA . GLN E 2 92 ? -11.779 86.868 6.598 1.00 49.48 92 GLN E CA 1
ATOM 6969 C C . GLN E 2 92 ? -10.278 86.699 6.306 1.00 47.85 92 GLN E C 1
ATOM 6970 O O . GLN E 2 92 ? -9.470 87.576 6.649 1.00 47.18 92 GLN E O 1
ATOM 6976 N N . THR E 2 93 ? -9.899 85.586 5.671 1.00 46.35 93 THR E N 1
ATOM 6977 C CA . THR E 2 93 ? -8.492 85.310 5.435 1.00 44.28 93 THR E CA 1
ATOM 6978 C C . THR E 2 93 ? -7.980 86.293 4.384 1.00 43.30 93 THR E C 1
ATOM 6979 O O . THR E 2 93 ? -6.893 86.845 4.543 1.00 42.38 93 THR E O 1
ATOM 6983 N N . LEU E 2 94 ? -8.778 86.519 3.342 1.00 42.91 94 LEU E N 1
ATOM 6984 C CA . LEU E 2 94 ? -8.455 87.484 2.279 1.00 42.72 94 LEU E CA 1
ATOM 6985 C C . LEU E 2 94 ? -8.322 88.883 2.823 1.00 43.85 94 LEU E C 1
ATOM 6986 O O . LEU E 2 94 ? -7.445 89.634 2.376 1.00 42.93 94 LEU E O 1
ATOM 6991 N N . GLN E 2 95 ? -9.168 89.229 3.796 1.00 45.43 95 GLN E N 1
ATOM 6992 C CA . GLN E 2 95 ? -9.054 90.540 4.436 1.00 47.20 95 GLN E CA 1
ATOM 6993 C C . GLN E 2 95 ? -7.757 90.676 5.244 1.00 45.93 95 GLN E C 1
ATOM 6994 O O . GLN E 2 95 ? -7.098 91.699 5.154 1.00 46.03 95 GLN E O 1
ATOM 7000 N N . GLN E 2 96 ? -7.377 89.637 5.984 1.00 45.12 96 GLN E N 1
ATOM 7001 C CA . GLN E 2 96 ? -6.114 89.642 6.698 1.00 44.80 96 GLN E CA 1
ATOM 7002 C C . GLN E 2 96 ? -4.901 89.767 5.752 1.00 43.54 96 GLN E C 1
ATOM 7003 O O . GLN E 2 96 ? -3.930 90.393 6.094 1.00 44.41 96 GLN E O 1
ATOM 7009 N N . LEU E 2 97 ? -4.956 89.186 4.571 1.00 41.97 97 LEU E N 1
ATOM 7010 C CA . LEU E 2 97 ? -3.850 89.303 3.629 1.00 41.13 97 LEU E CA 1
ATOM 7011 C C . LEU E 2 97 ? -3.898 90.676 2.972 1.00 40.95 97 LEU E C 1
ATOM 7012 O O . LEU E 2 97 ? -2.884 91.253 2.675 1.00 40.85 97 LEU E O 1
ATOM 7017 N N . SER E 2 98 ? -5.105 91.186 2.764 1.00 42.08 98 SER E N 1
ATOM 7018 C CA . SER E 2 98 ? -5.292 92.520 2.233 1.00 42.50 98 SER E CA 1
ATOM 7019 C C . SER E 2 98 ? -4.625 93.535 3.197 1.00 41.85 98 SER E C 1
ATOM 7020 O O . SER E 2 98 ? -3.811 94.351 2.764 1.00 41.50 98 SER E O 1
ATOM 7023 N N . ALA E 2 99 ? -4.886 93.415 4.495 1.00 41.52 99 ALA E N 1
ATOM 7024 C CA . ALA E 2 99 ? -4.245 94.297 5.500 1.00 42.31 99 ALA E CA 1
ATOM 7025 C C . ALA E 2 99 ? -2.701 94.252 5.464 1.00 41.73 99 ALA E C 1
ATOM 7026 O O . ALA E 2 99 ? -2.057 95.257 5.733 1.00 42.53 99 ALA E O 1
ATOM 7028 N N . LEU E 2 100 ? -2.119 93.098 5.139 1.00 40.88 100 LEU E N 1
ATOM 7029 C CA . LEU E 2 100 ? -0.666 93.004 4.959 1.00 40.09 100 LEU E CA 1
ATOM 7030 C C . LEU E 2 100 ? -0.169 93.584 3.618 1.00 39.64 100 LEU E C 1
ATOM 7031 O O . LEU E 2 100 ? 1.051 93.651 3.392 1.00 39.88 100 LEU E O 1
ATOM 7036 N N . GLY E 2 101 ? -1.081 94.022 2.749 1.00 39.61 101 GLY E N 1
ATOM 7037 C CA . GLY E 2 101 ? -0.681 94.574 1.443 1.00 39.22 101 GLY E CA 1
ATOM 7038 C C . GLY E 2 101 ? -0.866 93.659 0.244 1.00 39.23 101 GLY E C 1
ATOM 7039 O O . GLY E 2 101 ? -0.522 94.028 -0.876 1.00 39.39 101 GLY E O 1
ATOM 7040 N N . PHE E 2 102 ? -1.439 92.475 0.448 1.00 38.82 102 PHE E N 1
ATOM 7041 C CA . PHE E 2 102 ? -1.661 91.558 -0.678 1.00 38.24 102 PHE E CA 1
ATOM 7042 C C . PHE E 2 102 ? -3.006 91.757 -1.349 1.00 38.44 102 PHE E C 1
ATOM 7043 O O . PHE E 2 102 ? -4.010 91.237 -0.889 1.00 38.02 102 PHE E O 1
ATOM 7051 N N . ASN E 2 103 ? -3.026 92.500 -2.445 1.00 39.08 103 ASN E N 1
ATOM 7052 C CA . ASN E 2 103 ? -4.266 92.796 -3.147 1.00 39.83 103 ASN E CA 1
ATOM 7053 C C . ASN E 2 103 ? -4.059 92.449 -4.583 1.00 39.59 103 ASN E C 1
ATOM 7054 O O . ASN E 2 103 ? -2.936 92.111 -4.977 1.00 40.65 103 ASN E O 1
ATOM 7059 N N . ASP E 2 104 ? -5.109 92.584 -5.383 1.00 39.24 104 ASP E N 1
ATOM 7060 C CA . ASP E 2 104 ? -4.960 92.574 -6.844 1.00 39.30 104 ASP E CA 1
ATOM 7061 C C . ASP E 2 104 ? -3.869 93.563 -7.260 1.00 38.18 104 ASP E C 1
ATOM 7062 O O . ASP E 2 104 ? -3.940 94.743 -6.910 1.00 38.79 104 ASP E O 1
ATOM 7067 N N . GLY E 2 105 ? -2.885 93.076 -8.014 1.00 36.96 105 GLY E N 1
ATOM 7068 C CA . GLY E 2 105 ? -1.756 93.906 -8.496 1.00 36.27 105 GLY E CA 1
ATOM 7069 C C . GLY E 2 105 ? -0.526 94.048 -7.600 1.00 35.56 105 GLY E C 1
ATOM 7070 O O . GLY E 2 105 ? 0.471 94.659 -8.006 1.00 36.18 105 GLY E O 1
ATOM 7071 N N . THR E 2 106 ? -0.583 93.515 -6.386 1.00 34.86 106 THR E N 1
ATOM 7072 C CA . THR E 2 106 ? 0.570 93.493 -5.504 1.00 34.48 106 THR E CA 1
ATOM 7073 C C . THR E 2 106 ? 1.635 92.569 -6.071 1.00 34.87 106 THR E C 1
ATOM 7074 O O . THR E 2 106 ? 1.318 91.398 -6.460 1.00 34.89 106 THR E O 1
ATOM 7078 N N . TYR E 2 107 ? 2.872 93.079 -6.131 1.00 33.73 107 TYR E N 1
ATOM 7079 C CA . TYR E 2 107 ? 4.028 92.281 -6.548 1.00 34.42 107 TYR E CA 1
ATOM 7080 C C . TYR E 2 107 ? 4.655 91.616 -5.337 1.00 34.03 107 TYR E C 1
ATOM 7081 O O . TYR E 2 107 ? 4.877 92.271 -4.335 1.00 35.18 107 TYR E O 1
ATOM 7090 N N . CYS E 2 108 ? 4.981 90.337 -5.456 1.00 33.78 108 CYS E N 1
ATOM 7091 C CA . CYS E 2 108 ? 5.374 89.493 -4.330 1.00 33.47 108 CYS E CA 1
ATOM 7092 C C . CYS E 2 108 ? 6.765 88.937 -4.621 1.00 33.35 108 CYS E C 1
ATOM 7093 O O . CYS E 2 108 ? 7.182 87.867 -4.074 1.00 33.14 108 CYS E O 1
ATOM 7096 N N . ALA E 2 109 ? 7.492 89.653 -5.473 1.00 32.32 109 ALA E N 1
ATOM 7097 C CA . ALA E 2 109 ? 8.869 89.298 -5.757 1.00 32.18 109 ALA E CA 1
ATOM 7098 C C . ALA E 2 109 ? 9.702 89.082 -4.483 1.00 32.02 109 ALA E C 1
ATOM 7099 O O . ALA E 2 109 ? 9.409 89.642 -3.419 1.00 30.45 109 ALA E O 1
ATOM 7101 N N . GLU E 2 110 ? 10.697 88.202 -4.617 1.00 32.54 110 GLU E N 1
ATOM 7102 C CA . GLU E 2 110 ? 11.641 87.918 -3.574 1.00 34.15 110 GLU E CA 1
ATOM 7103 C C . GLU E 2 110 ? 12.326 89.211 -3.090 1.00 34.84 110 GLU E C 1
ATOM 7104 O O . GLU E 2 110 ? 12.444 89.406 -1.897 1.00 35.71 110 GLU E O 1
ATOM 7110 N N . GLY E 2 111 ? 12.734 90.080 -4.017 1.00 35.05 111 GLY E N 1
ATOM 7111 C CA . GLY E 2 111 ? 13.351 91.363 -3.674 1.00 36.52 111 GLY E CA 1
ATOM 7112 C C . GLY E 2 111 ? 12.403 92.345 -2.968 1.00 36.95 111 GLY E C 1
ATOM 7113 O O . GLY E 2 111 ? 12.844 93.394 -2.513 1.00 37.93 111 GLY E O 1
ATOM 7114 N N . ILE E 2 112 ? 11.112 92.020 -2.855 1.00 36.06 112 ILE E N 1
ATOM 7115 C CA . ILE E 2 112 ? 10.186 92.905 -2.129 1.00 35.82 112 ILE E CA 1
ATOM 7116 C C . ILE E 2 112 ? 9.714 92.306 -0.800 1.00 36.60 112 ILE E C 1
ATOM 7117 O O . ILE E 2 112 ? 9.797 92.940 0.255 1.00 36.86 112 ILE E O 1
ATOM 7122 N N . ILE E 2 113 ? 9.216 91.076 -0.846 1.00 36.69 113 ILE E N 1
ATOM 7123 C CA . ILE E 2 113 ? 8.651 90.471 0.348 1.00 36.59 113 ILE E CA 1
ATOM 7124 C C . ILE E 2 113 ? 9.564 89.423 0.998 1.00 37.49 113 ILE E C 1
ATOM 7125 O O . ILE E 2 113 ? 9.190 88.841 2.002 1.00 38.33 113 ILE E O 1
ATOM 7130 N N . GLY E 2 114 ? 10.746 89.181 0.422 1.00 37.08 114 GLY E N 1
ATOM 7131 C CA . GLY E 2 114 ? 11.613 88.161 0.956 1.00 37.48 114 GLY E CA 1
ATOM 7132 C C . GLY E 2 114 ? 11.252 86.744 0.542 1.00 37.26 114 GLY E C 1
ATOM 7133 O O . GLY E 2 114 ? 10.277 86.520 -0.158 1.00 37.69 114 GLY E O 1
ATOM 7134 N N . THR E 2 115 ? 12.072 85.805 0.973 1.00 36.68 115 THR E N 1
ATOM 7135 C CA . THR E 2 115 ? 11.884 84.401 0.751 1.00 37.91 115 THR E CA 1
ATOM 7136 C C . THR E 2 115 ? 10.475 83.992 1.054 1.00 37.85 115 THR E C 1
ATOM 7137 O O . THR E 2 115 ? 10.021 84.185 2.185 1.00 38.25 115 THR E O 1
ATOM 7141 N N . CYS E 2 116 ? 9.818 83.391 0.055 1.00 37.30 116 CYS E N 1
ATOM 7142 C CA . CYS E 2 116 ? 8.401 83.055 0.117 1.00 36.70 116 CYS E CA 1
ATOM 7143 C C . CYS E 2 116 ? 8.038 82.216 -1.090 1.00 34.96 116 CYS E C 1
ATOM 7144 O O . CYS E 2 116 ? 8.474 82.515 -2.187 1.00 35.27 116 CYS E O 1
ATOM 7147 N N . ALA E 2 117 ? 7.206 81.198 -0.914 1.00 34.07 117 ALA E N 1
ATOM 7148 C CA . ALA E 2 117 ? 6.860 80.324 -2.054 1.00 33.26 117 ALA E CA 1
ATOM 7149 C C . ALA E 2 117 ? 6.272 81.110 -3.225 1.00 32.52 117 ALA E C 1
ATOM 7150 O O . ALA E 2 117 ? 6.461 80.733 -4.401 1.00 32.80 117 ALA E O 1
ATOM 7152 N N . LEU E 2 118 ? 5.574 82.198 -2.904 1.00 31.52 118 LEU E N 1
ATOM 7153 C CA . LEU E 2 118 ? 4.972 83.068 -3.929 1.00 31.83 118 LEU E CA 1
ATOM 7154 C C . LEU E 2 118 ? 5.950 83.398 -5.048 1.00 32.22 118 LEU E C 1
ATOM 7155 O O . LEU E 2 118 ? 5.534 83.558 -6.210 1.00 32.68 118 LEU E O 1
ATOM 7160 N N . SER E 2 119 ? 7.233 83.568 -4.686 1.00 31.65 119 SER E N 1
ATOM 7161 C CA . SER E 2 119 ? 8.295 83.790 -5.672 1.00 31.64 119 SER E CA 1
ATOM 7162 C C . SER E 2 119 ? 9.197 82.566 -5.802 1.00 32.23 119 SER E C 1
ATOM 7163 O O . SER E 2 119 ? 9.671 82.288 -6.880 1.00 32.23 119 SER E O 1
ATOM 7166 N N . LEU E 2 120 ? 9.479 81.875 -4.700 1.00 32.87 120 LEU E N 1
ATOM 7167 C CA . LEU E 2 120 ? 10.490 80.809 -4.729 1.00 35.58 120 LEU E CA 1
ATOM 7168 C C . LEU E 2 120 ? 10.066 79.700 -5.682 1.00 36.68 120 LEU E C 1
ATOM 7169 O O . LEU E 2 120 ? 10.908 78.971 -6.206 1.00 38.90 120 LEU E O 1
ATOM 7174 N N . ALA E 2 121 ? 8.759 79.552 -5.898 1.00 36.47 121 ALA E N 1
ATOM 7175 C CA . ALA E 2 121 ? 8.251 78.594 -6.869 1.00 36.73 121 ALA E CA 1
ATOM 7176 C C . ALA E 2 121 ? 8.763 78.867 -8.260 1.00 36.57 121 ALA E C 1
ATOM 7177 O O . ALA E 2 121 ? 9.346 77.989 -8.883 1.00 37.63 121 ALA E O 1
ATOM 7179 N N . ALA E 2 122 ? 8.533 80.059 -8.767 1.00 36.23 122 ALA E N 1
ATOM 7180 C CA . ALA E 2 122 ? 9.035 80.377 -10.116 1.00 37.23 122 ALA E CA 1
ATOM 7181 C C . ALA E 2 122 ? 10.555 80.401 -10.153 1.00 36.84 122 ALA E C 1
ATOM 7182 O O . ALA E 2 122 ? 11.140 79.983 -11.136 1.00 36.93 122 ALA E O 1
ATOM 7184 N N . ILE E 2 123 ? 11.188 80.865 -9.074 1.00 36.26 123 ILE E N 1
ATOM 7185 C CA . ILE E 2 123 ? 12.636 80.902 -9.027 1.00 35.92 123 ILE E CA 1
ATOM 7186 C C . ILE E 2 123 ? 13.218 79.486 -9.127 1.00 36.29 123 ILE E C 1
ATOM 7187 O O . ILE E 2 123 ? 14.195 79.261 -9.818 1.00 36.70 123 ILE E O 1
ATOM 7192 N N . SER E 2 124 ? 12.609 78.527 -8.456 1.00 35.81 124 SER E N 1
ATOM 7193 C CA . SER E 2 124 ? 13.175 77.176 -8.408 1.00 36.46 124 SER E CA 1
ATOM 7194 C C . SER E 2 124 ? 12.641 76.295 -9.539 1.00 35.97 124 SER E C 1
ATOM 7195 O O . SER E 2 124 ? 13.201 75.235 -9.829 1.00 35.82 124 SER E O 1
ATOM 7198 N N . GLY E 2 125 ? 11.522 76.706 -10.122 1.00 34.94 125 GLY E N 1
ATOM 7199 C CA . GLY E 2 125 ? 10.891 75.957 -11.202 1.00 36.87 125 GLY E CA 1
ATOM 7200 C C . GLY E 2 125 ? 9.979 74.860 -10.660 1.00 37.88 125 GLY E C 1
ATOM 7201 O O . GLY E 2 125 ? 9.519 74.001 -11.384 1.00 38.13 125 GLY E O 1
ATOM 7202 N N . GLN E 2 126 ? 9.701 74.854 -9.372 1.00 39.06 126 GLN E N 1
ATOM 7203 C CA . GLN E 2 126 ? 8.826 73.777 -8.914 1.00 39.93 126 GLN E CA 1
ATOM 7204 C C . GLN E 2 126 ? 7.898 74.092 -7.758 1.00 38.77 126 GLN E C 1
ATOM 7205 O O . GLN E 2 126 ? 7.971 75.156 -7.179 1.00 38.32 126 GLN E O 1
ATOM 7211 N N . ALA E 2 127 ? 7.025 73.144 -7.435 1.00 38.43 127 ALA E N 1
ATOM 7212 C CA . ALA E 2 127 ? 6.095 73.265 -6.324 1.00 37.87 127 ALA E CA 1
ATOM 7213 C C . ALA E 2 127 ? 6.888 73.519 -5.066 1.00 37.94 127 ALA E C 1
ATOM 7214 O O . ALA E 2 127 ? 7.773 72.734 -4.723 1.00 39.07 127 ALA E O 1
ATOM 7216 N N . VAL E 2 128 ? 6.572 74.590 -4.362 1.00 36.68 128 VAL E N 1
ATOM 7217 C CA . VAL E 2 128 ? 7.330 74.908 -3.136 1.00 36.90 128 VAL E CA 1
ATOM 7218 C C . VAL E 2 128 ? 6.381 75.337 -2.000 1.00 36.23 128 VAL E C 1
ATOM 7219 O O . VAL E 2 128 ? 5.346 75.952 -2.244 1.00 35.29 128 VAL E O 1
ATOM 7223 N N . LYS E 2 129 ? 6.776 75.057 -0.769 1.00 36.68 129 LYS E N 1
ATOM 7224 C CA . LYS E 2 129 ? 6.039 75.478 0.413 1.00 36.82 129 LYS E CA 1
ATOM 7225 C C . LYS E 2 129 ? 6.970 76.200 1.394 1.00 36.90 129 LYS E C 1
ATOM 7226 O O . LYS E 2 129 ? 8.052 75.700 1.674 1.00 38.01 129 LYS E O 1
ATOM 7232 N N . THR E 2 130 ? 6.549 77.334 1.945 1.00 35.76 130 THR E N 1
ATOM 7233 C CA . THR E 2 130 ? 7.354 78.023 2.980 1.00 36.26 130 THR E CA 1
ATOM 7234 C C . THR E 2 130 ? 6.457 78.301 4.170 1.00 36.51 130 THR E C 1
ATOM 7235 O O . THR E 2 130 ? 5.335 78.719 3.971 1.00 35.80 130 THR E O 1
ATOM 7239 N N . MET E 2 131 ? 6.938 78.060 5.386 1.00 37.67 131 MET E N 1
ATOM 7240 C CA . MET E 2 131 ? 6.117 78.254 6.602 1.00 39.85 131 MET E CA 1
ATOM 7241 C C . MET E 2 131 ? 6.869 79.008 7.682 1.00 40.11 131 MET E C 1
ATOM 7242 O O . MET E 2 131 ? 8.054 78.814 7.835 1.00 40.58 131 MET E O 1
ATOM 7247 N N . ALA E 2 132 ? 6.162 79.816 8.460 1.00 40.56 132 ALA E N 1
ATOM 7248 C CA . ALA E 2 132 ? 6.705 80.388 9.676 1.00 42.04 132 ALA E CA 1
ATOM 7249 C C . ALA E 2 132 ? 8.041 81.084 9.382 1.00 42.66 132 ALA E C 1
ATOM 7250 O O . ALA E 2 132 ? 8.091 81.895 8.466 1.00 42.16 132 ALA E O 1
ATOM 7252 N N . ASP E 2 133 ? 9.105 80.717 10.101 1.00 43.69 133 ASP E N 1
ATOM 7253 C CA . ASP E 2 133 ? 10.372 81.460 10.056 1.00 45.67 133 ASP E CA 1
ATOM 7254 C C . ASP E 2 133 ? 11.339 81.007 8.972 1.00 45.16 133 ASP E C 1
ATOM 7255 O O . ASP E 2 133 ? 12.486 81.487 8.926 1.00 45.73 133 ASP E O 1
ATOM 7260 N N . GLN E 2 134 ? 10.878 80.117 8.088 1.00 43.85 134 GLN E N 1
ATOM 7261 C CA . GLN E 2 134 ? 11.516 80.005 6.763 1.00 42.95 134 GLN E CA 1
ATOM 7262 C C . GLN E 2 134 ? 11.327 81.308 5.969 1.00 41.91 134 GLN E C 1
ATOM 7263 O O . GLN E 2 134 ? 12.107 81.602 5.061 1.00 41.39 134 GLN E O 1
ATOM 7269 N N . HIS E 2 135 ? 10.257 82.055 6.255 1.00 40.79 135 HIS E N 1
ATOM 7270 C CA . HIS E 2 135 ? 10.024 83.325 5.562 1.00 40.15 135 HIS E CA 1
ATOM 7271 C C . HIS E 2 135 ? 11.074 84.350 6.050 1.00 40.04 135 HIS E C 1
ATOM 7272 O O . HIS E 2 135 ? 11.312 84.467 7.260 1.00 40.14 135 HIS E O 1
ATOM 7279 N N . PHE E 2 136 ? 11.712 85.078 5.134 1.00 39.64 136 PHE E N 1
ATOM 7280 C CA . PHE E 2 136 ? 12.720 86.084 5.570 1.00 39.96 136 PHE E CA 1
ATOM 7281 C C . PHE E 2 136 ? 12.068 87.197 6.409 1.00 39.64 136 PHE E C 1
ATOM 7282 O O . PHE E 2 136 ? 12.601 87.592 7.439 1.00 40.27 136 PHE E O 1
ATOM 7290 N N . LYS E 2 137 ? 10.906 87.679 5.975 1.00 39.32 137 LYS E N 1
ATOM 7291 C CA . LYS E 2 137 ? 10.172 88.720 6.683 1.00 39.56 137 LYS E CA 1
ATOM 7292 C C . LYS E 2 137 ? 9.366 88.193 7.859 1.00 40.22 137 LYS E C 1
ATOM 7293 O O . LYS E 2 137 ? 8.505 87.336 7.689 1.00 39.34 137 LYS E O 1
ATOM 7299 N N . GLN E 2 138 ? 9.632 88.748 9.043 1.00 42.31 138 GLN E N 1
ATOM 7300 C CA . GLN E 2 138 ? 8.896 88.438 10.283 1.00 44.75 138 GLN E CA 1
ATOM 7301 C C . GLN E 2 138 ? 7.375 88.511 10.175 1.00 44.57 138 GLN E C 1
ATOM 7302 O O . GLN E 2 138 ? 6.677 87.738 10.827 1.00 45.51 138 GLN E O 1
ATOM 7308 N N . VAL E 2 139 ? 6.870 89.455 9.390 1.00 44.14 139 VAL E N 1
ATOM 7309 C CA . VAL E 2 139 ? 5.428 89.688 9.268 1.00 44.79 139 VAL E CA 1
ATOM 7310 C C . VAL E 2 139 ? 4.674 88.469 8.698 1.00 44.79 139 VAL E C 1
ATOM 7311 O O . VAL E 2 139 ? 3.477 88.290 8.950 1.00 46.20 139 VAL E O 1
ATOM 7315 N N . LEU E 2 140 ? 5.398 87.600 7.998 1.00 44.28 140 LEU E N 1
ATOM 7316 C CA . LEU E 2 140 ? 4.849 86.379 7.407 1.00 43.31 140 LEU E CA 1
ATOM 7317 C C . LEU E 2 140 ? 5.090 85.103 8.233 1.00 44.32 140 LEU E C 1
ATOM 7318 O O . LEU E 2 140 ? 4.799 84.009 7.759 1.00 44.17 140 LEU E O 1
ATOM 7323 N N . TRP E 2 141 ? 5.602 85.230 9.458 1.00 45.38 141 TRP E N 1
ATOM 7324 C CA . TRP E 2 141 ? 5.843 84.044 10.298 1.00 46.69 141 TRP E CA 1
ATOM 7325 C C . TRP E 2 141 ? 4.546 83.434 10.784 1.00 46.41 141 TRP E C 1
ATOM 7326 O O . TRP E 2 141 ? 4.548 82.321 11.260 1.00 46.63 141 TRP E O 1
ATOM 7337 N N . ASN E 2 142 ? 3.451 84.180 10.677 1.00 46.27 142 ASN E N 1
ATOM 7338 C CA . ASN E 2 142 ? 2.143 83.650 11.003 1.00 46.92 142 ASN E CA 1
ATOM 7339 C C . ASN E 2 142 ? 1.523 82.809 9.912 1.00 45.26 142 ASN E C 1
ATOM 7340 O O . ASN E 2 142 ? 0.477 82.206 10.141 1.00 46.57 142 ASN E O 1
ATOM 7345 N N . TRP E 2 143 ? 2.201 82.735 8.766 1.00 42.75 143 TRP E N 1
ATOM 7346 C CA . TRP E 2 143 ? 1.650 82.194 7.530 1.00 40.24 143 TRP E CA 1
ATOM 7347 C C . TRP E 2 143 ? 2.408 81.014 6.986 1.00 39.12 143 TRP E C 1
ATOM 7348 O O . TRP E 2 143 ? 3.593 80.836 7.269 1.00 38.04 143 TRP E O 1
ATOM 7359 N N . ALA E 2 144 ? 1.673 80.202 6.231 1.00 38.24 144 ALA E N 1
ATOM 7360 C CA . ALA E 2 144 ? 2.197 79.170 5.354 1.00 37.71 144 ALA E CA 1
ATOM 7361 C C . ALA E 2 144 ? 1.783 79.557 3.935 1.00 37.21 144 ALA E C 1
ATOM 7362 O O . ALA E 2 144 ? 0.681 80.071 3.759 1.00 37.68 144 ALA E O 1
ATOM 7364 N N . PHE E 2 145 ? 2.662 79.333 2.946 1.00 36.48 145 PHE E N 1
ATOM 7365 C CA . PHE E 2 145 ? 2.347 79.521 1.519 1.00 36.68 145 PHE E CA 1
ATOM 7366 C C . PHE E 2 145 ? 2.775 78.268 0.758 1.00 36.43 145 PHE E C 1
ATOM 7367 O O . PHE E 2 145 ? 3.825 77.712 1.049 1.00 37.67 145 PHE E O 1
ATOM 7375 N N . CYS E 2 146 ? 1.961 77.812 -0.180 1.00 35.38 146 CYS E N 1
ATOM 7376 C CA . CYS E 2 146 ? 2.366 76.782 -1.134 1.00 34.91 146 CYS E CA 1
ATOM 7377 C C . CYS E 2 146 ? 2.209 77.410 -2.494 1.00 34.28 146 CYS E C 1
ATOM 7378 O O . CYS E 2 146 ? 1.262 78.195 -2.691 1.00 34.73 146 CYS E O 1
ATOM 7381 N N . ALA E 2 147 ? 3.065 77.046 -3.450 1.00 32.42 147 ALA E N 1
ATOM 7382 C CA . ALA E 2 147 ? 2.964 77.614 -4.796 1.00 30.67 147 ALA E CA 1
ATOM 7383 C C . ALA E 2 147 ? 3.611 76.686 -5.786 1.00 29.73 147 ALA E C 1
ATOM 7384 O O . ALA E 2 147 ? 4.517 75.909 -5.452 1.00 30.17 147 ALA E O 1
ATOM 7386 N N . THR E 2 148 ? 3.134 76.746 -7.008 1.00 29.08 148 THR E N 1
ATOM 7387 C CA . THR E 2 148 ? 3.696 75.944 -8.059 1.00 30.06 148 THR E CA 1
ATOM 7388 C C . THR E 2 148 ? 3.674 76.865 -9.281 1.00 32.09 148 THR E C 1
ATOM 7389 O O . THR E 2 148 ? 2.668 77.538 -9.520 1.00 33.30 148 THR E O 1
ATOM 7393 N N . PRO E 2 149 ? 4.773 76.921 -10.050 1.00 34.03 149 PRO E N 1
ATOM 7394 C CA . PRO E 2 149 ? 4.757 77.723 -11.249 1.00 34.67 149 PRO E CA 1
ATOM 7395 C C . PRO E 2 149 ? 3.910 77.003 -12.302 1.00 36.78 149 PRO E C 1
ATOM 7396 O O . PRO E 2 149 ? 3.738 75.755 -12.221 1.00 36.03 149 PRO E O 1
ATOM 7400 N N . LEU E 2 150 ? 3.371 77.758 -13.264 1.00 37.79 150 LEU E N 1
ATOM 7401 C CA . LEU E 2 150 ? 2.749 77.073 -14.355 1.00 39.69 150 LEU E CA 1
ATOM 7402 C C . LEU E 2 150 ? 3.280 77.476 -15.701 1.00 41.50 150 LEU E C 1
ATOM 7403 O O . LEU E 2 150 ? 3.808 78.596 -15.892 1.00 41.26 150 LEU E O 1
ATOM 7408 N N . PHE E 2 151 ? 3.164 76.535 -16.631 1.00 42.49 151 PHE E N 1
ATOM 7409 C CA . PHE E 2 151 ? 3.834 76.700 -17.897 1.00 44.52 151 PHE E CA 1
ATOM 7410 C C . PHE E 2 151 ? 2.915 76.902 -19.108 1.00 46.16 151 PHE E C 1
ATOM 7411 O O . PHE E 2 151 ? 1.788 76.405 -19.166 1.00 45.91 151 PHE E O 1
ATOM 7419 N N . ASP E 2 152 ? 3.446 77.674 -20.037 1.00 48.77 152 ASP E N 1
ATOM 7420 C CA . ASP E 2 152 ? 2.889 77.974 -21.344 1.00 51.64 152 ASP E CA 1
ATOM 7421 C C . ASP E 2 152 ? 2.229 76.903 -22.160 1.00 52.92 152 ASP E C 1
ATOM 7422 O O . ASP E 2 152 ? 2.168 75.728 -21.813 1.00 53.73 152 ASP E O 1
ATOM 7427 N N . SER E 2 153 ? 1.770 77.389 -23.301 1.00 54.58 153 SER E N 1
ATOM 7428 C CA . SER E 2 153 ? 1.207 76.619 -24.382 1.00 55.81 153 SER E CA 1
ATOM 7429 C C . SER E 2 153 ? 2.420 75.832 -24.957 1.00 57.65 153 SER E C 1
ATOM 7430 O O . SER E 2 153 ? 2.270 74.725 -25.481 1.00 58.40 153 SER E O 1
ATOM 7433 N N . LYS E 2 154 ? 3.625 76.362 -24.699 1.00 58.05 154 LYS E N 1
ATOM 7434 C CA . LYS E 2 154 ? 4.882 75.973 -25.320 1.00 58.92 154 LYS E CA 1
ATOM 7435 C C . LYS E 2 154 ? 6.063 76.032 -24.328 1.00 58.80 154 LYS E C 1
ATOM 7436 O O . LYS E 2 154 ? 7.167 76.417 -24.724 1.00 59.80 154 LYS E O 1
ATOM 7442 N N . GLY E 2 155 ? 5.825 75.723 -23.041 1.00 57.82 155 GLY E N 1
ATOM 7443 C CA . GLY E 2 155 ? 6.890 75.528 -22.030 1.00 55.88 155 GLY E CA 1
ATOM 7444 C C . GLY E 2 155 ? 7.511 76.680 -21.232 1.00 55.03 155 GLY E C 1
ATOM 7445 O O . GLY E 2 155 ? 8.402 76.445 -20.398 1.00 55.30 155 GLY E O 1
ATOM 7446 N N . ARG E 2 156 ? 7.063 77.919 -21.463 1.00 53.30 156 ARG E N 1
ATOM 7447 C CA . ARG E 2 156 ? 7.571 79.102 -20.736 1.00 50.93 156 ARG E CA 1
ATOM 7448 C C . ARG E 2 156 ? 6.814 79.332 -19.422 1.00 47.35 156 ARG E C 1
ATOM 7449 O O . ARG E 2 156 ? 5.620 79.047 -19.345 1.00 45.42 156 ARG E O 1
ATOM 7457 N N . LEU E 2 157 ? 7.493 79.881 -18.416 1.00 44.06 157 LEU E N 1
ATOM 7458 C CA . LEU E 2 157 ? 6.821 80.341 -17.209 1.00 41.96 157 LEU E CA 1
ATOM 7459 C C . LEU E 2 157 ? 5.715 81.346 -17.552 1.00 40.17 157 LEU E C 1
ATOM 7460 O O . LEU E 2 157 ? 5.911 82.312 -18.299 1.00 41.40 157 LEU E O 1
ATOM 7465 N N . THR E 2 158 ? 4.525 81.109 -17.041 1.00 37.89 158 THR E N 1
ATOM 7466 C CA . THR E 2 158 ? 3.442 82.036 -17.348 1.00 36.41 158 THR E CA 1
ATOM 7467 C C . THR E 2 158 ? 2.724 82.553 -16.104 1.00 33.88 158 THR E C 1
ATOM 7468 O O . THR E 2 158 ? 1.921 83.453 -16.179 1.00 33.40 158 THR E O 1
ATOM 7472 N N . GLY E 2 159 ? 3.068 82.013 -14.941 1.00 31.90 159 GLY E N 1
ATOM 7473 C CA . GLY E 2 159 ? 2.376 82.381 -13.727 1.00 30.58 159 GLY E CA 1
ATOM 7474 C C . GLY E 2 159 ? 2.575 81.379 -12.638 1.00 30.38 159 GLY E C 1
ATOM 7475 O O . GLY E 2 159 ? 3.413 80.437 -12.781 1.00 31.70 159 GLY E O 1
ATOM 7476 N N . THR E 2 160 ? 1.822 81.550 -11.542 1.00 29.41 160 THR E N 1
ATOM 7477 C CA . THR E 2 160 ? 2.045 80.734 -10.343 1.00 28.75 160 THR E CA 1
ATOM 7478 C C . THR E 2 160 ? 0.720 80.542 -9.665 1.00 28.16 160 THR E C 1
ATOM 7479 O O . THR E 2 160 ? -0.083 81.481 -9.593 1.00 28.43 160 THR E O 1
ATOM 7483 N N . ILE E 2 161 ? 0.495 79.349 -9.130 1.00 27.61 161 ILE E N 1
ATOM 7484 C CA . ILE E 2 161 ? -0.740 79.107 -8.354 1.00 27.31 161 ILE E CA 1
ATOM 7485 C C . ILE E 2 161 ? -0.335 78.986 -6.898 1.00 26.88 161 ILE E C 1
ATOM 7486 O O . ILE E 2 161 ? 0.531 78.213 -6.569 1.00 26.62 161 ILE E O 1
ATOM 7491 N N . ALA E 2 162 ? -0.974 79.751 -6.031 1.00 27.79 162 ALA E N 1
ATOM 7492 C CA . ALA E 2 162 ? -0.606 79.747 -4.633 1.00 30.25 162 ALA E CA 1
ATOM 7493 C C . ALA E 2 162 ? -1.803 79.575 -3.685 1.00 31.11 162 ALA E C 1
ATOM 7494 O O . ALA E 2 162 ? -2.915 80.007 -3.995 1.00 31.67 162 ALA E O 1
ATOM 7496 N N . LEU E 2 163 ? -1.522 78.968 -2.534 1.00 32.36 163 LEU E N 1
ATOM 7497 C CA . LEU E 2 163 ? -2.472 78.796 -1.434 1.00 34.07 163 LEU E CA 1
ATOM 7498 C C . LEU E 2 163 ? -1.874 79.411 -0.151 1.00 35.02 163 LEU E C 1
ATOM 7499 O O . LEU E 2 163 ? -0.778 79.044 0.241 1.00 35.74 163 LEU E O 1
ATOM 7504 N N . ALA E 2 164 ? -2.597 80.325 0.506 1.00 36.05 164 ALA E N 1
ATOM 7505 C CA . ALA E 2 164 ? -2.120 80.982 1.731 1.00 37.01 164 ALA E CA 1
ATOM 7506 C C . ALA E 2 164 ? -3.008 80.619 2.912 1.00 38.67 164 ALA E C 1
ATOM 7507 O O . ALA E 2 164 ? -4.234 80.798 2.864 1.00 39.81 164 ALA E O 1
ATOM 7509 N N . CYS E 2 165 ? -2.415 80.147 3.994 1.00 39.28 165 CYS E N 1
ATOM 7510 C CA . CYS E 2 165 ? -3.209 79.939 5.196 1.00 40.80 165 CYS E CA 1
ATOM 7511 C C . CYS E 2 165 ? -2.442 80.311 6.460 1.00 41.40 165 CYS E C 1
ATOM 7512 O O . CYS E 2 165 ? -1.205 80.311 6.426 1.00 40.55 165 CYS E O 1
ATOM 7515 N N . PRO E 2 166 ? -3.164 80.608 7.584 1.00 43.26 166 PRO E N 1
ATOM 7516 C CA . PRO E 2 166 ? -2.459 80.693 8.883 1.00 44.10 166 PRO E CA 1
ATOM 7517 C C . PRO E 2 166 ? -1.584 79.465 9.050 1.00 44.66 166 PRO E C 1
ATOM 7518 O O . PRO E 2 166 ? -1.985 78.378 8.645 1.00 45.28 166 PRO E O 1
ATOM 7522 N N . VAL E 2 167 ? -0.378 79.649 9.573 1.00 45.91 167 VAL E N 1
ATOM 7523 C CA . VAL E 2 167 ? 0.609 78.574 9.594 1.00 47.13 167 VAL E CA 1
ATOM 7524 C C . VAL E 2 167 ? 0.155 77.333 10.394 1.00 49.11 167 VAL E C 1
ATOM 7525 O O . VAL E 2 167 ? 0.500 76.208 10.021 1.00 50.12 167 VAL E O 1
ATOM 7529 N N . GLU E 2 168 ? -0.627 77.530 11.453 1.00 49.97 168 GLU E N 1
ATOM 7530 C CA . GLU E 2 168 ? -1.067 76.397 12.286 1.00 52.23 168 GLU E CA 1
ATOM 7531 C C . GLU E 2 168 ? -2.170 75.559 11.622 1.00 51.65 168 GLU E C 1
ATOM 7532 O O . GLU E 2 168 ? -2.498 74.501 12.101 1.00 51.98 168 GLU E O 1
ATOM 7538 N N . GLN E 2 169 ? -2.721 76.024 10.507 1.00 50.85 169 GLN E N 1
ATOM 7539 C CA . GLN E 2 169 ? -3.788 75.284 9.835 1.00 50.65 169 GLN E CA 1
ATOM 7540 C C . GLN E 2 169 ? -3.337 74.592 8.539 1.00 49.15 169 GLN E C 1
ATOM 7541 O O . GLN E 2 169 ? -4.141 74.049 7.806 1.00 48.10 169 GLN E O 1
ATOM 7547 N N . THR E 2 170 ? -2.038 74.603 8.280 1.00 48.19 170 THR E N 1
ATOM 7548 C CA . THR E 2 170 ? -1.518 74.018 7.066 1.00 47.78 170 THR E CA 1
ATOM 7549 C C . THR E 2 170 ? -1.851 72.544 6.978 1.00 47.69 170 THR E C 1
ATOM 7550 O O . THR E 2 170 ? -1.839 71.845 7.980 1.00 48.90 170 THR E O 1
ATOM 7554 N N . THR E 2 171 ? -2.187 72.063 5.788 1.00 46.48 171 THR E N 1
ATOM 7555 C CA . THR E 2 171 ? -2.371 70.626 5.639 1.00 45.48 171 THR E CA 1
ATOM 7556 C C . THR E 2 171 ? -1.390 70.091 4.628 1.00 43.96 171 THR E C 1
ATOM 7557 O O . THR E 2 171 ? -0.945 70.809 3.747 1.00 43.90 171 THR E O 1
ATOM 7561 N N . ALA E 2 172 ? -1.129 68.798 4.737 1.00 43.71 172 ALA E N 1
ATOM 7562 C CA . ALA E 2 172 ? -0.232 68.046 3.898 1.00 42.07 172 ALA E CA 1
ATOM 7563 C C . ALA E 2 172 ? -0.714 67.961 2.439 1.00 41.38 172 ALA E C 1
ATOM 7564 O O . ALA E 2 172 ? 0.077 67.609 1.548 1.00 41.24 172 ALA E O 1
ATOM 7566 N N . ALA E 2 173 ? -1.997 68.243 2.216 1.00 39.17 173 ALA E N 1
ATOM 7567 C CA . ALA E 2 173 ? -2.581 68.208 0.882 1.00 38.62 173 ALA E CA 1
ATOM 7568 C C . ALA E 2 173 ? -2.524 69.525 0.081 1.00 36.84 173 ALA E C 1
ATOM 7569 O O . ALA E 2 173 ? -2.847 69.547 -1.091 1.00 36.00 173 ALA E O 1
ATOM 7571 N N . ASP E 2 174 ? -2.141 70.606 0.744 1.00 36.41 174 ASP E N 1
ATOM 7572 C CA . ASP E 2 174 ? -2.107 71.945 0.171 1.00 35.96 174 ASP E CA 1
ATOM 7573 C C . ASP E 2 174 ? -1.115 72.080 -0.966 1.00 35.23 174 ASP E C 1
ATOM 7574 O O . ASP E 2 174 ? -1.420 72.690 -1.973 1.00 34.71 174 ASP E O 1
ATOM 7579 N N . LEU E 2 175 ? 0.074 71.534 -0.809 1.00 35.13 175 LEU E N 1
ATOM 7580 C CA . LEU E 2 175 ? 1.064 71.686 -1.849 1.00 34.83 175 LEU E CA 1
ATOM 7581 C C . LEU E 2 175 ? 0.672 70.884 -3.092 1.00 34.09 175 LEU E C 1
ATOM 7582 O O . LEU E 2 175 ? 0.497 71.474 -4.194 1.00 35.14 175 LEU E O 1
ATOM 7587 N N . PRO E 2 176 ? 0.486 69.547 -2.948 1.00 33.53 176 PRO E N 1
ATOM 7588 C CA . PRO E 2 176 ? 0.115 68.787 -4.160 1.00 31.72 176 PRO E CA 1
ATOM 7589 C C . PRO E 2 176 ? -1.137 69.365 -4.792 1.00 30.50 176 PRO E C 1
ATOM 7590 O O . PRO E 2 176 ? -1.296 69.244 -5.976 1.00 30.43 176 PRO E O 1
ATOM 7594 N N . LEU E 2 177 ? -1.993 70.031 -4.016 1.00 30.02 177 LEU E N 1
ATOM 7595 C CA . LEU E 2 177 ? -3.149 70.724 -4.604 1.00 29.71 177 LEU E CA 1
ATOM 7596 C C . LEU E 2 177 ? -2.799 71.853 -5.596 1.00 30.08 177 LEU E C 1
ATOM 7597 O O . LEU E 2 177 ? -3.407 71.952 -6.705 1.00 30.16 177 LEU E O 1
ATOM 7602 N N . THR E 2 178 ? -1.821 72.698 -5.215 1.00 29.59 178 THR E N 1
ATOM 7603 C CA . THR E 2 178 ? -1.416 73.803 -6.068 1.00 28.63 178 THR E CA 1
ATOM 7604 C C . THR E 2 178 ? -0.754 73.171 -7.282 1.00 29.29 178 THR E C 1
ATOM 7605 O O . THR E 2 178 ? -1.010 73.579 -8.400 1.00 28.81 178 THR E O 1
ATOM 7609 N N . LEU E 2 179 ? 0.067 72.142 -7.045 1.00 29.92 179 LEU E N 1
ATOM 7610 C CA . LEU E 2 179 ? 0.735 71.428 -8.123 1.00 31.40 179 LEU E CA 1
ATOM 7611 C C . LEU E 2 179 ? -0.238 70.939 -9.173 1.00 31.55 179 LEU E C 1
ATOM 7612 O O . LEU E 2 179 ? -0.148 71.289 -10.365 1.00 32.70 179 LEU E O 1
ATOM 7617 N N . ALA E 2 180 ? -1.201 70.172 -8.701 1.00 30.61 180 ALA E N 1
ATOM 7618 C CA . ALA E 2 180 ? -2.253 69.626 -9.531 1.00 30.31 180 ALA E CA 1
ATOM 7619 C C . ALA E 2 180 ? -3.073 70.672 -10.273 1.00 29.45 180 ALA E C 1
ATOM 7620 O O . ALA E 2 180 ? -3.416 70.441 -11.427 1.00 29.76 180 ALA E O 1
ATOM 7622 N N . ILE E 2 181 ? -3.408 71.797 -9.629 1.00 29.80 181 ILE E N 1
ATOM 7623 C CA . ILE E 2 181 ? -4.133 72.894 -10.307 1.00 30.76 181 ILE E CA 1
ATOM 7624 C C . ILE E 2 181 ? -3.244 73.628 -11.350 1.00 32.22 181 ILE E C 1
ATOM 7625 O O . ILE E 2 181 ? -3.680 73.850 -12.492 1.00 32.30 181 ILE E O 1
ATOM 7630 N N . ALA E 2 182 ? -1.985 73.883 -11.007 1.00 32.34 182 ALA E N 1
ATOM 7631 C CA . ALA E 2 182 ? -1.070 74.472 -11.993 1.00 34.48 182 ALA E CA 1
ATOM 7632 C C . ALA E 2 182 ? -0.899 73.558 -13.213 1.00 34.76 182 ALA E C 1
ATOM 7633 O O . ALA E 2 182 ? -0.960 74.017 -14.353 1.00 33.73 182 ALA E O 1
ATOM 7635 N N . ARG E 2 183 ? -0.721 72.261 -12.992 1.00 36.53 183 ARG E N 1
ATOM 7636 C CA . ARG E 2 183 ? -0.708 71.345 -14.148 1.00 38.12 183 ARG E CA 1
ATOM 7637 C C . ARG E 2 183 ? -1.993 71.328 -14.955 1.00 37.85 183 ARG E C 1
ATOM 7638 O O . ARG E 2 183 ? -1.973 71.296 -16.175 1.00 38.45 183 ARG E O 1
ATOM 7646 N N . GLU E 2 184 ? -3.125 71.339 -14.270 1.00 38.60 184 GLU E N 1
ATOM 7647 C CA . GLU E 2 184 ? -4.403 71.353 -14.967 1.00 39.21 184 GLU E CA 1
ATOM 7648 C C . GLU E 2 184 ? -4.516 72.613 -15.829 1.00 37.73 184 GLU E C 1
ATOM 7649 O O . GLU E 2 184 ? -4.852 72.519 -16.997 1.00 38.50 184 GLU E O 1
ATOM 7655 N N . VAL E 2 185 ? -4.182 73.777 -15.278 1.00 36.56 185 VAL E N 1
ATOM 7656 C CA . VAL E 2 185 ? -4.286 75.036 -16.037 1.00 36.38 185 VAL E CA 1
ATOM 7657 C C . VAL E 2 185 ? -3.295 75.027 -17.224 1.00 36.60 185 VAL E C 1
ATOM 7658 O O . VAL E 2 185 ? -3.676 75.262 -18.378 1.00 37.43 185 VAL E O 1
ATOM 7662 N N . GLY E 2 186 ? -2.041 74.692 -16.941 1.00 35.22 186 GLY E N 1
ATOM 7663 C CA . GLY E 2 186 ? -1.058 74.416 -17.991 1.00 34.53 186 GLY E CA 1
ATOM 7664 C C . GLY E 2 186 ? -1.568 73.559 -19.133 1.00 34.46 186 GLY E C 1
ATOM 7665 O O . GLY E 2 186 ? -1.502 73.950 -20.325 1.00 36.04 186 GLY E O 1
ATOM 7666 N N . ASN E 2 187 ? -2.141 72.418 -18.824 1.00 33.02 187 ASN E N 1
ATOM 7667 C CA A ASN E 2 187 ? -2.557 71.542 -19.896 0.50 32.55 187 ASN E CA 1
ATOM 7668 C CA B ASN E 2 187 ? -2.566 71.523 -19.895 0.50 33.11 187 ASN E CA 1
ATOM 7669 C C . ASN E 2 187 ? -3.751 72.084 -20.653 1.00 32.37 187 ASN E C 1
ATOM 7670 O O . ASN E 2 187 ? -3.911 71.808 -21.820 1.00 32.92 187 ASN E O 1
ATOM 7679 N N . LEU E 2 188 ? -4.578 72.879 -19.985 1.00 31.80 188 LEU E N 1
ATOM 7680 C CA . LEU E 2 188 ? -5.683 73.479 -20.680 1.00 31.64 188 LEU E CA 1
ATOM 7681 C C . LEU E 2 188 ? -5.135 74.498 -21.675 1.00 32.28 188 LEU E C 1
ATOM 7682 O O . LEU E 2 188 ? -5.688 74.626 -22.768 1.00 31.87 188 LEU E O 1
ATOM 7687 N N . LEU E 2 189 ? -4.051 75.206 -21.316 1.00 32.57 189 LEU E N 1
ATOM 7688 C CA . LEU E 2 189 ? -3.435 76.128 -22.288 1.00 34.90 189 LEU E CA 1
ATOM 7689 C C . LEU E 2 189 ? -2.999 75.289 -23.470 1.00 36.55 189 LEU E C 1
ATOM 7690 O O . LEU E 2 189 ? -3.283 75.627 -24.609 1.00 38.58 189 LEU E O 1
ATOM 7695 N N . LEU E 2 190 ? -2.369 74.159 -23.192 1.00 37.37 190 LEU E N 1
ATOM 7696 C CA . LEU E 2 190 ? -1.928 73.260 -24.231 1.00 39.30 190 LEU E CA 1
ATOM 7697 C C . LEU E 2 190 ? -3.075 72.810 -25.155 1.00 39.46 190 LEU E C 1
ATOM 7698 O O . LEU E 2 190 ? -2.950 72.862 -26.395 1.00 40.18 190 LEU E O 1
ATOM 7703 N N . THR E 2 191 ? -4.188 72.380 -24.569 1.00 44.67 191 THR E N 1
ATOM 7704 C CA . THR E 2 191 ? -5.282 71.966 -25.422 1.00 44.39 191 THR E CA 1
ATOM 7705 C C . THR E 2 191 ? -5.832 73.149 -26.221 1.00 43.43 191 THR E C 1
ATOM 7706 O O . THR E 2 191 ? -6.122 72.963 -27.372 1.00 41.90 191 THR E O 1
ATOM 7710 N N . ASP E 2 192 ? -5.904 74.364 -25.660 1.00 44.06 192 ASP E N 1
ATOM 7711 C CA . ASP E 2 192 ? -6.267 75.525 -26.496 1.00 44.31 192 ASP E CA 1
ATOM 7712 C C . ASP E 2 192 ? -5.333 75.622 -27.724 1.00 42.76 192 ASP E C 1
ATOM 7713 O O . ASP E 2 192 ? -5.761 75.955 -28.812 1.00 42.64 192 ASP E O 1
ATOM 7718 N N . SER E 2 193 ? -4.052 75.350 -27.552 1.00 42.43 193 SER E N 1
ATOM 7719 C CA . SER E 2 193 ? -3.139 75.562 -28.652 1.00 42.09 193 SER E CA 1
ATOM 7720 C C . SER E 2 193 ? -3.184 74.431 -29.702 1.00 39.66 193 SER E C 1
ATOM 7721 O O . SER E 2 193 ? -3.023 74.676 -30.891 1.00 38.91 193 SER E O 1
ATOM 7724 N N . LEU E 2 194 ? -3.516 73.223 -29.269 1.00 38.05 194 LEU E N 1
ATOM 7725 C CA . LEU E 2 194 ? -3.707 72.108 -30.193 1.00 35.06 194 LEU E CA 1
ATOM 7726 C C . LEU E 2 194 ? -4.896 72.313 -31.075 1.00 33.87 194 LEU E C 1
ATOM 7727 O O . LEU E 2 194 ? -4.833 71.993 -32.242 1.00 31.62 194 LEU E O 1
ATOM 7732 N N . LEU E 2 195 ? -5.997 72.815 -30.512 1.00 34.37 195 LEU E N 1
ATOM 7733 C CA . LEU E 2 195 ? -7.170 73.151 -31.325 1.00 33.74 195 LEU E CA 1
ATOM 7734 C C . LEU E 2 195 ? -6.842 74.222 -32.382 1.00 32.38 195 LEU E C 1
ATOM 7735 O O . LEU E 2 195 ? -7.268 74.110 -33.504 1.00 32.27 195 LEU E O 1
ATOM 7740 N N . ALA E 2 196 ? -6.057 75.217 -32.030 1.00 33.43 196 ALA E N 1
ATOM 7741 C CA . ALA E 2 196 ? -5.621 76.253 -32.987 1.00 34.48 196 ALA E CA 1
ATOM 7742 C C . ALA E 2 196 ? -4.723 75.640 -34.072 1.00 35.28 196 ALA E C 1
ATOM 7743 O O . ALA E 2 196 ? -4.911 75.873 -35.283 1.00 35.64 196 ALA E O 1
ATOM 7745 N N . GLU E 2 197 ? -3.789 74.791 -33.664 1.00 36.23 197 GLU E N 1
ATOM 7746 C CA . GLU E 2 197 ? -2.933 74.146 -34.661 1.00 37.50 197 GLU E CA 1
ATOM 7747 C C . GLU E 2 197 ? -3.730 73.248 -35.618 1.00 36.02 197 GLU E C 1
ATOM 7748 O O . GLU E 2 197 ? -3.477 73.247 -36.841 1.00 35.78 197 GLU E O 1
ATOM 7754 N N . THR E 2 198 ? -4.721 72.523 -35.108 1.00 34.11 198 THR E N 1
ATOM 7755 C CA . THR E 2 198 ? -5.563 71.812 -36.046 1.00 33.41 198 THR E CA 1
ATOM 7756 C C . THR E 2 198 ? -6.394 72.719 -36.925 1.00 32.65 198 THR E C 1
ATOM 7757 O O . THR E 2 198 ? -6.625 72.373 -38.067 1.00 32.49 198 THR E O 1
ATOM 7761 N N . ASN E 2 199 ? -6.799 73.890 -36.414 1.00 32.02 199 ASN E N 1
ATOM 7762 C CA . ASN E 2 199 ? -7.459 74.863 -37.251 1.00 30.49 199 ASN E CA 1
ATOM 7763 C C . ASN E 2 199 ? -6.561 75.379 -38.412 1.00 30.34 199 ASN E C 1
ATOM 7764 O O . ASN E 2 199 ? -6.985 75.429 -39.576 1.00 29.05 199 ASN E O 1
ATOM 7769 N N . ARG E 2 200 ? -5.319 75.747 -38.102 1.00 30.94 200 ARG E N 1
ATOM 7770 C CA . ARG E 2 200 ? -4.342 76.076 -39.151 1.00 31.27 200 ARG E CA 1
ATOM 7771 C C . ARG E 2 200 ? -4.188 75.007 -40.207 1.00 31.06 200 ARG E C 1
ATOM 7772 O O . ARG E 2 200 ? -4.142 75.312 -41.411 1.00 31.25 200 ARG E O 1
ATOM 7780 N N . HIS E 2 201 ? -4.235 73.743 -39.806 1.00 30.32 201 HIS E N 1
ATOM 7781 C CA . HIS E 2 201 ? -4.145 72.663 -40.797 1.00 29.54 201 HIS E CA 1
ATOM 7782 C C . HIS E 2 201 ? -5.376 72.538 -41.634 1.00 28.82 201 HIS E C 1
ATOM 7783 O O . HIS E 2 201 ? -5.294 72.178 -42.827 1.00 28.30 201 HIS E O 1
ATOM 7790 N N . LEU E 2 202 ? -6.533 72.802 -41.034 1.00 27.82 202 LEU E N 1
ATOM 7791 C CA . LEU E 2 202 ? -7.761 72.839 -41.835 1.00 27.22 202 LEU E CA 1
ATOM 7792 C C . LEU E 2 202 ? -7.752 73.994 -42.853 1.00 27.16 202 LEU E C 1
ATOM 7793 O O . LEU E 2 202 ? -8.287 73.906 -43.957 1.00 27.48 202 LEU E O 1
ATOM 7798 N N . ASN E 2 203 ? -7.135 75.091 -42.475 1.00 27.55 203 ASN E N 1
ATOM 7799 C CA . ASN E 2 203 ? -7.032 76.248 -43.354 1.00 29.12 203 ASN E CA 1
ATOM 7800 C C . ASN E 2 203 ? -6.218 75.896 -44.620 1.00 30.76 203 ASN E C 1
ATOM 7801 O O . ASN E 2 203 ? -6.665 76.124 -45.763 1.00 31.78 203 ASN E O 1
ATOM 7806 N N . GLN E 2 204 ? -5.036 75.315 -44.400 1.00 31.16 204 GLN E N 1
ATOM 7807 C CA . GLN E 2 204 ? -4.219 74.733 -45.468 1.00 32.03 204 GLN E CA 1
ATOM 7808 C C . GLN E 2 204 ? -5.005 73.804 -46.344 1.00 31.97 204 GLN E C 1
ATOM 7809 O O . GLN E 2 204 ? -4.944 73.887 -47.573 1.00 32.43 204 GLN E O 1
ATOM 7815 N N . LEU E 2 205 ? -5.752 72.908 -45.724 1.00 31.41 205 LEU E N 1
ATOM 7816 C CA . LEU E 2 205 ? -6.505 71.969 -46.515 1.00 32.37 205 LEU E CA 1
ATOM 7817 C C . LEU E 2 205 ? -7.644 72.630 -47.337 1.00 33.22 205 LEU E C 1
ATOM 7818 O O . LEU E 2 205 ? -7.865 72.293 -48.521 1.00 32.83 205 LEU E O 1
ATOM 7823 N N . ASN E 2 206 ? -8.392 73.546 -46.712 1.00 33.11 206 ASN E N 1
ATOM 7824 C CA . ASN E 2 206 ? -9.534 74.174 -47.431 1.00 33.81 206 ASN E CA 1
ATOM 7825 C C . ASN E 2 206 ? -9.045 75.052 -48.550 1.00 34.31 206 ASN E C 1
ATOM 7826 O O . ASN E 2 206 ? -9.587 74.996 -49.650 1.00 34.92 206 ASN E O 1
ATOM 7831 N N . ALA E 2 207 ? -7.987 75.819 -48.278 1.00 34.17 207 ALA E N 1
ATOM 7832 C CA . ALA E 2 207 ? -7.361 76.673 -49.277 1.00 35.46 207 ALA E CA 1
ATOM 7833 C C . ALA E 2 207 ? -6.907 75.853 -50.473 1.00 36.55 207 ALA E C 1
ATOM 7834 O O . ALA E 2 207 ? -7.228 76.198 -51.613 1.00 38.52 207 ALA E O 1
ATOM 7836 N N . LEU E 2 208 ? -6.221 74.741 -50.230 1.00 36.34 208 LEU E N 1
ATOM 7837 C CA . LEU E 2 208 ? -5.795 73.883 -51.318 1.00 37.81 208 LEU E CA 1
ATOM 7838 C C . LEU E 2 208 ? -6.991 73.405 -52.115 1.00 38.17 208 LEU E C 1
ATOM 7839 O O . LEU E 2 208 ? -7.010 73.563 -53.337 1.00 38.99 208 LEU E O 1
ATOM 7844 N N . LEU E 2 209 ? -7.986 72.835 -51.427 1.00 37.99 209 LEU E N 1
ATOM 7845 C CA . LEU E 2 209 ? -9.270 72.427 -52.068 1.00 39.75 209 LEU E CA 1
ATOM 7846 C C . LEU E 2 209 ? -9.982 73.502 -52.929 1.00 42.42 209 LEU E C 1
ATOM 7847 O O . LEU E 2 209 ? -10.504 73.199 -53.997 1.00 44.21 209 LEU E O 1
ATOM 7852 N N . GLU E 2 210 ? -10.016 74.736 -52.458 1.00 44.08 210 GLU E N 1
ATOM 7853 C CA . GLU E 2 210 ? -10.672 75.809 -53.188 1.00 47.65 210 GLU E CA 1
ATOM 7854 C C . GLU E 2 210 ? -9.899 76.264 -54.451 1.00 49.27 210 GLU E C 1
ATOM 7855 O O . GLU E 2 210 ? -10.479 76.874 -55.348 1.00 51.17 210 GLU E O 1
ATOM 7861 N N . SER E 2 211 ? -8.598 75.999 -54.514 1.00 49.10 211 SER E N 1
ATOM 7862 C CA . SER E 2 211 ? -7.771 76.673 -55.497 1.00 50.26 211 SER E CA 1
ATOM 7863 C C . SER E 2 211 ? -7.212 75.764 -56.585 1.00 50.05 211 SER E C 1
ATOM 7864 O O . SER E 2 211 ? -6.767 76.246 -57.639 1.00 52.01 211 SER E O 1
ATOM 7867 N N . MET E 2 212 ? -7.266 74.465 -56.348 1.00 48.34 212 MET E N 1
ATOM 7868 C CA . MET E 2 212 ? -6.700 73.479 -57.278 1.00 48.86 212 MET E CA 1
ATOM 7869 C C . MET E 2 212 ? -7.637 73.201 -58.430 1.00 49.84 212 MET E C 1
ATOM 7870 O O . MET E 2 212 ? -8.800 73.567 -58.384 1.00 49.56 212 MET E O 1
ATOM 7875 N N . ASP E 2 213 ? -7.109 72.524 -59.449 1.00 51.35 213 ASP E N 1
ATOM 7876 C CA . ASP E 2 213 ? -7.850 72.220 -60.669 1.00 52.52 213 ASP E CA 1
ATOM 7877 C C . ASP E 2 213 ? -8.682 70.954 -60.582 1.00 50.87 213 ASP E C 1
ATOM 7878 O O . ASP E 2 213 ? -9.723 70.878 -61.227 1.00 52.10 213 ASP E O 1
ATOM 7883 N N . ASP E 2 214 ? -8.233 69.949 -59.838 1.00 48.70 214 ASP E N 1
ATOM 7884 C CA . ASP E 2 214 ? -8.994 68.707 -59.798 1.00 48.37 214 ASP E CA 1
ATOM 7885 C C . ASP E 2 214 ? -10.260 68.856 -58.954 1.00 46.71 214 ASP E C 1
ATOM 7886 O O . ASP E 2 214 ? -10.250 69.509 -57.910 1.00 45.49 214 ASP E O 1
ATOM 7891 N N . GLY E 2 215 ? -11.356 68.267 -59.420 1.00 45.99 215 GLY E N 1
ATOM 7892 C CA . GLY E 2 215 ? -12.492 68.039 -58.532 1.00 44.78 215 GLY E CA 1
ATOM 7893 C C . GLY E 2 215 ? -12.091 67.022 -57.471 1.00 43.05 215 GLY E C 1
ATOM 7894 O O . GLY E 2 215 ? -11.359 66.074 -57.754 1.00 42.33 215 GLY E O 1
ATOM 7895 N N . VAL E 2 216 ? -12.534 67.217 -56.239 1.00 42.72 216 VAL E N 1
ATOM 7896 C CA . VAL E 2 216 ? -12.205 66.251 -55.187 1.00 42.57 216 VAL E CA 1
ATOM 7897 C C . VAL E 2 216 ? -13.338 65.953 -54.237 1.00 43.31 216 VAL E C 1
ATOM 7898 O O . VAL E 2 216 ? -14.126 66.850 -53.871 1.00 43.86 216 VAL E O 1
ATOM 7902 N N . ILE E 2 217 ? -13.444 64.677 -53.886 1.00 43.70 217 ILE E N 1
ATOM 7903 C CA . ILE E 2 217 ? -14.478 64.186 -52.992 1.00 44.34 217 ILE E CA 1
ATOM 7904 C C . ILE E 2 217 ? -13.751 63.217 -52.123 1.00 43.77 217 ILE E C 1
ATOM 7905 O O . ILE E 2 217 ? -13.003 62.377 -52.638 1.00 44.59 217 ILE E O 1
ATOM 7910 N N . SER E 2 218 ? -13.934 63.336 -50.813 1.00 42.61 218 SER E N 1
ATOM 7911 C CA . SER E 2 218 ? -13.298 62.422 -49.895 1.00 41.08 218 SER E CA 1
ATOM 7912 C C . SER E 2 218 ? -14.276 61.902 -48.878 1.00 41.27 218 SER E C 1
ATOM 7913 O O . SER E 2 218 ? -15.129 62.661 -48.373 1.00 40.85 218 SER E O 1
ATOM 7916 N N . TRP E 2 219 ? -14.118 60.620 -48.534 1.00 41.08 219 TRP E N 1
ATOM 7917 C CA . TRP E 2 219 ? -14.910 60.031 -47.461 1.00 40.63 219 TRP E CA 1
ATOM 7918 C C . TRP E 2 219 ? -14.170 59.130 -46.455 1.00 42.11 219 TRP E C 1
ATOM 7919 O O . TRP E 2 219 ? -13.058 58.642 -46.689 1.00 42.01 219 TRP E O 1
ATOM 7930 N N . ASP E 2 220 ? -14.857 58.953 -45.335 1.00 43.23 220 ASP E N 1
ATOM 7931 C CA . ASP E 2 220 ? -14.535 58.213 -44.134 1.00 45.21 220 ASP E CA 1
ATOM 7932 C C . ASP E 2 220 ? -14.425 56.718 -44.297 1.00 46.56 220 ASP E C 1
ATOM 7933 O O . ASP E 2 220 ? -15.008 56.181 -45.228 1.00 46.96 220 ASP E O 1
ATOM 7938 N N . GLU E 2 221 ? -13.794 56.044 -43.321 1.00 46.99 221 GLU E N 1
ATOM 7939 C CA . GLU E 2 221 ? -13.910 54.566 -43.203 1.00 49.34 221 GLU E CA 1
ATOM 7940 C C . GLU E 2 221 ? -15.354 54.136 -42.900 1.00 50.04 221 GLU E C 1
ATOM 7941 O O . GLU E 2 221 ? -15.703 52.984 -43.118 1.00 51.83 221 GLU E O 1
ATOM 7947 N N . GLN E 2 222 ? -16.160 55.078 -42.399 1.00 49.46 222 GLN E N 1
ATOM 7948 C CA A GLN E 2 222 ? -17.549 54.773 -42.087 0.50 50.01 222 GLN E CA 1
ATOM 7949 C CA B GLN E 2 222 ? -17.577 54.910 -42.045 0.50 49.53 222 GLN E CA 1
ATOM 7950 C C . GLN E 2 222 ? -18.472 55.153 -43.259 1.00 49.44 222 GLN E C 1
ATOM 7951 O O . GLN E 2 222 ? -19.690 54.980 -43.184 1.00 51.03 222 GLN E O 1
ATOM 7962 N N . GLY E 2 223 ? -17.892 55.634 -44.356 1.00 48.19 223 GLY E N 1
ATOM 7963 C CA . GLY E 2 223 ? -18.680 56.009 -45.544 1.00 47.50 223 GLY E CA 1
ATOM 7964 C C . GLY E 2 223 ? -19.234 57.437 -45.649 1.00 46.07 223 GLY E C 1
ATOM 7965 O O . GLY E 2 223 ? -19.879 57.769 -46.638 1.00 46.60 223 GLY E O 1
ATOM 7966 N N . ASN E 2 224 ? -18.975 58.284 -44.653 1.00 44.70 224 ASN E N 1
ATOM 7967 C CA . ASN E 2 224 ? -19.406 59.695 -44.656 1.00 43.31 224 ASN E CA 1
ATOM 7968 C C . ASN E 2 224 ? -18.427 60.666 -45.322 1.00 42.47 224 ASN E C 1
ATOM 7969 O O . ASN E 2 224 ? -17.231 60.735 -44.984 1.00 41.15 224 ASN E O 1
ATOM 7974 N N . LEU E 2 225 ? -18.963 61.421 -46.268 1.00 42.72 225 LEU E N 1
ATOM 7975 C CA . LEU E 2 225 ? -18.219 62.384 -47.043 1.00 41.79 225 LEU E CA 1
ATOM 7976 C C . LEU E 2 225 ? -17.646 63.425 -46.068 1.00 41.03 225 LEU E C 1
ATOM 7977 O O . LEU E 2 225 ? -18.339 63.885 -45.147 1.00 41.19 225 LEU E O 1
ATOM 7982 N N . GLN E 2 226 ? -16.358 63.703 -46.206 1.00 39.61 226 GLN E N 1
ATOM 7983 C CA . GLN E 2 226 ? -15.685 64.634 -45.314 1.00 38.76 226 GLN E CA 1
ATOM 7984 C C . GLN E 2 226 ? -15.489 65.944 -46.029 1.00 38.85 226 GLN E C 1
ATOM 7985 O O . GLN E 2 226 ? -15.657 66.989 -45.414 1.00 40.04 226 GLN E O 1
ATOM 7991 N N . PHE E 2 227 ? -15.167 65.884 -47.322 1.00 38.62 227 PHE E N 1
ATOM 7992 C CA . PHE E 2 227 ? -15.011 67.077 -48.140 1.00 39.67 227 PHE E CA 1
ATOM 7993 C C . PHE E 2 227 ? -15.209 66.879 -49.629 1.00 40.64 227 PHE E C 1
ATOM 7994 O O . PHE E 2 227 ? -14.979 65.788 -50.193 1.00 40.91 227 PHE E O 1
ATOM 8002 N N . ILE E 2 228 ? -15.664 67.968 -50.242 1.00 41.05 228 ILE E N 1
ATOM 8003 C CA . ILE E 2 228 ? -15.963 68.057 -51.653 1.00 41.12 228 ILE E CA 1
ATOM 8004 C C . ILE E 2 228 ? -15.738 69.510 -52.017 1.00 41.56 228 ILE E C 1
ATOM 8005 O O . ILE E 2 228 ? -16.146 70.414 -51.292 1.00 41.29 228 ILE E O 1
ATOM 8010 N N . ASN E 2 229 ? -15.053 69.744 -53.123 1.00 42.54 229 ASN E N 1
ATOM 8011 C CA . ASN E 2 229 ? -14.830 71.113 -53.563 1.00 43.46 229 ASN E CA 1
ATOM 8012 C C . ASN E 2 229 ? -15.833 71.535 -54.648 1.00 45.85 229 ASN E C 1
ATOM 8013 O O . ASN E 2 229 ? -16.534 70.695 -55.225 1.00 46.15 229 ASN E O 1
ATOM 8018 N N . ALA E 2 230 ? -15.919 72.834 -54.891 1.00 48.16 230 ALA E N 1
ATOM 8019 C CA . ALA E 2 230 ? -16.845 73.361 -55.884 1.00 51.72 230 ALA E CA 1
ATOM 8020 C C . ALA E 2 230 ? -16.768 72.600 -57.218 1.00 53.41 230 ALA E C 1
ATOM 8021 O O . ALA E 2 230 ? -17.797 72.262 -57.789 1.00 55.12 230 ALA E O 1
ATOM 8023 N N . GLN E 2 231 ? -15.561 72.302 -57.677 1.00 53.72 231 GLN E N 1
ATOM 8024 C CA . GLN E 2 231 ? -15.358 71.625 -58.947 1.00 55.95 231 GLN E CA 1
ATOM 8025 C C . GLN E 2 231 ? -16.072 70.265 -59.056 1.00 56.27 231 GLN E C 1
ATOM 8026 O O . GLN E 2 231 ? -16.673 69.959 -60.079 1.00 57.49 231 GLN E O 1
ATOM 8032 N N . ALA E 2 232 ? -16.000 69.452 -58.005 1.00 56.27 232 ALA E N 1
ATOM 8033 C CA . ALA E 2 232 ? -16.572 68.103 -58.035 1.00 57.24 232 ALA E CA 1
ATOM 8034 C C . ALA E 2 232 ? -18.081 68.141 -57.872 1.00 59.01 232 ALA E C 1
ATOM 8035 O O . ALA E 2 232 ? -18.797 67.251 -58.342 1.00 59.96 232 ALA E O 1
ATOM 8037 N N . ALA E 2 233 ? -18.550 69.173 -57.186 1.00 60.56 233 ALA E N 1
ATOM 8038 C CA . ALA E 2 233 ? -19.957 69.373 -56.967 1.00 62.97 233 ALA E CA 1
ATOM 8039 C C . ALA E 2 233 ? -20.640 69.784 -58.281 1.00 66.08 233 ALA E C 1
ATOM 8040 O O . ALA E 2 233 ? -21.774 69.370 -58.542 1.00 67.45 233 ALA E O 1
ATOM 8042 N N . ARG E 2 234 ? -19.940 70.571 -59.100 1.00 68.43 234 ARG E N 1
ATOM 8043 C CA . ARG E 2 234 ? -20.382 70.932 -60.462 1.00 71.95 234 ARG E CA 1
ATOM 8044 C C . ARG E 2 234 ? -20.643 69.673 -61.267 1.00 72.50 234 ARG E C 1
ATOM 8045 O O . ARG E 2 234 ? -21.781 69.382 -61.646 1.00 73.86 234 ARG E O 1
ATOM 8053 N N . VAL E 2 235 ? -19.562 68.931 -61.496 1.00 72.32 235 VAL E N 1
ATOM 8054 C CA . VAL E 2 235 ? -19.539 67.714 -62.318 1.00 72.85 235 VAL E CA 1
ATOM 8055 C C . VAL E 2 235 ? -20.560 66.666 -61.873 1.00 73.06 235 VAL E C 1
ATOM 8056 O O . VAL E 2 235 ? -21.448 66.292 -62.630 1.00 74.97 235 VAL E O 1
ATOM 8060 N N . LEU E 2 236 ? -20.446 66.235 -60.625 1.00 72.15 236 LEU E N 1
ATOM 8061 C CA . LEU E 2 236 ? -21.248 65.150 -60.081 1.00 72.39 236 LEU E CA 1
ATOM 8062 C C . LEU E 2 236 ? -22.604 65.614 -59.577 1.00 73.61 236 LEU E C 1
ATOM 8063 O O . LEU E 2 236 ? -23.331 64.844 -58.941 1.00 73.38 236 LEU E O 1
ATOM 8068 N N . ARG E 2 237 ? -22.921 66.878 -59.855 1.00 75.04 237 ARG E N 1
ATOM 8069 C CA . ARG E 2 237 ? -24.189 67.510 -59.482 1.00 76.79 237 ARG E CA 1
ATOM 8070 C C . ARG E 2 237 ? -24.677 67.197 -58.050 1.00 75.58 237 ARG E C 1
ATOM 8071 O O . ARG E 2 237 ? -25.884 67.076 -57.789 1.00 76.79 237 ARG E O 1
ATOM 8079 N N . LEU E 2 238 ? -23.735 67.075 -57.119 1.00 73.30 238 LEU E N 1
ATOM 8080 C CA . LEU E 2 238 ? -24.121 66.928 -55.719 1.00 72.15 238 LEU E CA 1
ATOM 8081 C C . LEU E 2 238 ? -24.347 68.312 -55.116 1.00 71.55 238 LEU E C 1
ATOM 8082 O O . LEU E 2 238 ? -23.897 69.308 -55.681 1.00 71.62 238 LEU E O 1
ATOM 8087 N N . ASP E 2 239 ? -25.094 68.388 -54.018 1.00 71.10 239 ASP E N 1
ATOM 8088 C CA . ASP E 2 239 ? -25.289 69.673 -53.356 1.00 70.96 239 ASP E CA 1
ATOM 8089 C C . ASP E 2 239 ? -23.996 70.170 -52.742 1.00 68.73 239 ASP E C 1
ATOM 8090 O O . ASP E 2 239 ? -23.381 69.491 -51.914 1.00 67.22 239 ASP E O 1
ATOM 8095 N N . ALA E 2 240 ? -23.611 71.378 -53.140 1.00 68.47 240 ALA E N 1
ATOM 8096 C CA . ALA E 2 240 ? -22.344 71.997 -52.705 1.00 66.66 240 ALA E CA 1
ATOM 8097 C C . ALA E 2 240 ? -22.088 72.023 -51.171 1.00 64.42 240 ALA E C 1
ATOM 8098 O O . ALA E 2 240 ? -20.915 71.927 -50.751 1.00 63.54 240 ALA E O 1
ATOM 8100 N N . THR E 2 241 ? -23.165 72.134 -50.367 1.00 63.20 241 THR E N 1
ATOM 8101 C CA . THR E 2 241 ? -23.081 72.216 -48.893 1.00 60.06 241 THR E CA 1
ATOM 8102 C C . THR E 2 241 ? -23.850 71.124 -48.094 1.00 59.17 241 THR E C 1
ATOM 8103 O O . THR E 2 241 ? -23.504 70.844 -46.925 1.00 59.22 241 THR E O 1
ATOM 8107 N N . ALA E 2 242 ? -24.871 70.494 -48.670 1.00 57.74 242 ALA E N 1
ATOM 8108 C CA . ALA E 2 242 ? -25.627 69.514 -47.867 1.00 56.13 242 ALA E CA 1
ATOM 8109 C C . ALA E 2 242 ? -25.069 68.105 -47.896 1.00 54.14 242 ALA E C 1
ATOM 8110 O O . ALA E 2 242 ? -25.565 67.226 -47.174 1.00 54.38 242 ALA E O 1
ATOM 8112 N N . SER E 2 243 ? -24.047 67.887 -48.715 1.00 51.20 243 SER E N 1
ATOM 8113 C CA . SER E 2 243 ? -23.532 66.541 -48.917 1.00 49.63 243 SER E CA 1
ATOM 8114 C C . SER E 2 243 ? -22.558 66.115 -47.839 1.00 46.78 243 SER E C 1
ATOM 8115 O O . SER E 2 243 ? -22.506 64.944 -47.480 1.00 46.21 243 SER E O 1
ATOM 8118 N N . GLN E 2 244 ? -21.771 67.067 -47.343 1.00 44.93 244 GLN E N 1
ATOM 8119 C CA . GLN E 2 244 ? -20.756 66.756 -46.365 1.00 43.13 244 GLN E CA 1
ATOM 8120 C C . GLN E 2 244 ? -21.360 66.231 -45.046 1.00 42.44 244 GLN E C 1
ATOM 8121 O O . GLN E 2 244 ? -22.446 66.657 -44.622 1.00 41.07 244 GLN E O 1
ATOM 8127 N N . GLY E 2 245 ? -20.687 65.232 -44.475 1.00 40.59 245 GLY E N 1
ATOM 8128 C CA . GLY E 2 245 ? -21.162 64.533 -43.302 1.00 41.67 245 GLY E CA 1
ATOM 8129 C C . GLY E 2 245 ? -22.253 63.504 -43.570 1.00 43.53 245 GLY E C 1
ATOM 8130 O O . GLY E 2 245 ? -22.741 62.873 -42.635 1.00 44.06 245 GLY E O 1
ATOM 8131 N N . ARG E 2 246 ? -22.675 63.370 -44.824 1.00 45.09 246 ARG E N 1
ATOM 8132 C CA . ARG E 2 246 ? -23.679 62.367 -45.213 1.00 47.97 246 ARG E CA 1
ATOM 8133 C C . ARG E 2 246 ? -23.023 61.141 -45.888 1.00 48.27 246 ARG E C 1
ATOM 8134 O O . ARG E 2 246 ? -21.909 61.233 -46.436 1.00 45.76 246 ARG E O 1
ATOM 8142 N N . ALA E 2 247 ? -23.709 59.997 -45.811 1.00 50.49 247 ALA E N 1
ATOM 8143 C CA . ALA E 2 247 ? -23.263 58.752 -46.445 1.00 51.87 247 ALA E CA 1
ATOM 8144 C C . ALA E 2 247 ? -23.075 58.938 -47.943 1.00 52.67 247 ALA E C 1
ATOM 8145 O O . ALA E 2 247 ? -23.895 59.549 -48.631 1.00 53.04 247 ALA E O 1
ATOM 8147 N N . ILE E 2 248 ? -21.967 58.436 -48.445 1.00 53.49 248 ILE E N 1
ATOM 8148 C CA . ILE E 2 248 ? -21.629 58.669 -49.827 1.00 55.11 248 ILE E CA 1
ATOM 8149 C C . ILE E 2 248 ? -22.504 57.841 -50.804 1.00 58.70 248 ILE E C 1
ATOM 8150 O O . ILE E 2 248 ? -22.652 58.209 -51.969 1.00 58.61 248 ILE E O 1
ATOM 8155 N N . THR E 2 249 ? -23.099 56.754 -50.305 1.00 62.13 249 THR E N 1
ATOM 8156 C CA . THR E 2 249 ? -23.970 55.898 -51.112 1.00 66.60 249 THR E CA 1
ATOM 8157 C C . THR E 2 249 ? -25.347 56.541 -51.260 1.00 69.65 249 THR E C 1
ATOM 8158 O O . THR E 2 249 ? -26.020 56.371 -52.291 1.00 71.46 249 THR E O 1
ATOM 8162 N N . GLU E 2 250 ? -25.769 57.271 -50.227 1.00 71.28 250 GLU E N 1
ATOM 8163 C CA . GLU E 2 250 ? -27.041 57.994 -50.266 1.00 74.12 250 GLU E CA 1
ATOM 8164 C C . GLU E 2 250 ? -26.946 59.227 -51.158 1.00 74.20 250 GLU E C 1
ATOM 8165 O O . GLU E 2 250 ? -27.967 59.807 -51.530 1.00 75.78 250 GLU E O 1
ATOM 8171 N N . LEU E 2 251 ? -25.719 59.591 -51.522 1.00 73.62 251 LEU E N 1
ATOM 8172 C CA . LEU E 2 251 ? -25.461 60.737 -52.388 1.00 74.21 251 LEU E CA 1
ATOM 8173 C C . LEU E 2 251 ? -25.366 60.367 -53.876 1.00 75.97 251 LEU E C 1
ATOM 8174 O O . LEU E 2 251 ? -26.091 60.936 -54.701 1.00 77.75 251 LEU E O 1
ATOM 8179 N N . LEU E 2 252 ? -24.499 59.416 -54.223 1.00 76.43 252 LEU E N 1
ATOM 8180 C CA . LEU E 2 252 ? -24.330 59.036 -55.630 1.00 78.00 252 LEU E CA 1
ATOM 8181 C C . LEU E 2 252 ? -23.920 57.568 -55.848 1.00 78.95 252 LEU E C 1
ATOM 8182 O O . LEU E 2 252 ? -23.182 56.983 -55.041 1.00 78.03 252 LEU E O 1
ATOM 8187 N N . THR E 2 253 ? -24.414 56.996 -56.948 1.00 81.03 253 THR E N 1
ATOM 8188 C CA . THR E 2 253 ? -24.054 55.649 -57.381 1.00 82.25 253 THR E CA 1
ATOM 8189 C C . THR E 2 253 ? -22.705 55.684 -58.096 1.00 81.95 253 THR E C 1
ATOM 8190 O O . THR E 2 253 ? -22.485 56.493 -59.005 1.00 81.89 253 THR E O 1
ATOM 8194 N N . LEU E 2 254 ? -21.811 54.793 -57.676 1.00 82.14 254 LEU E N 1
ATOM 8195 C CA . LEU E 2 254 ? -20.441 54.738 -58.187 1.00 82.03 254 LEU E CA 1
ATOM 8196 C C . LEU E 2 254 ? -20.296 53.644 -59.242 1.00 83.44 254 LEU E C 1
ATOM 8197 O O . LEU E 2 254 ? -20.878 52.568 -59.082 1.00 84.55 254 LEU E O 1
ATOM 8202 N N . PRO E 2 255 ? -19.519 53.908 -60.320 1.00 83.68 255 PRO E N 1
ATOM 8203 C CA . PRO E 2 255 ? -19.315 52.894 -61.366 1.00 85.35 255 PRO E CA 1
ATOM 8204 C C . PRO E 2 255 ? -18.794 51.552 -60.836 1.00 86.23 255 PRO E C 1
ATOM 8205 O O . PRO E 2 255 ? -18.278 51.483 -59.716 1.00 85.49 255 PRO E O 1
ATOM 8209 N N . ALA E 2 256 ? -18.946 50.499 -61.642 1.00 88.40 256 ALA E N 1
ATOM 8210 C CA . ALA E 2 256 ? -18.425 49.159 -61.325 1.00 89.43 256 ALA E CA 1
ATOM 8211 C C . ALA E 2 256 ? -16.905 49.172 -61.093 1.00 88.76 256 ALA E C 1
ATOM 8212 O O . ALA E 2 256 ? -16.399 48.539 -60.157 1.00 88.72 256 ALA E O 1
ATOM 8214 N N . VAL E 2 257 ? -16.193 49.918 -61.936 1.00 88.51 257 VAL E N 1
ATOM 8215 C CA . VAL E 2 257 ? -14.739 50.060 -61.831 1.00 88.00 257 VAL E CA 1
ATOM 8216 C C . VAL E 2 257 ? -14.287 50.646 -60.480 1.00 86.28 257 VAL E C 1
ATOM 8217 O O . VAL E 2 257 ? -13.341 50.136 -59.871 1.00 86.45 257 VAL E O 1
ATOM 8221 N N . LEU E 2 258 ? -14.975 51.686 -60.006 1.00 84.77 258 LEU E N 1
ATOM 8222 C CA . LEU E 2 258 ? -14.698 52.257 -58.692 1.00 82.95 258 LEU E CA 1
ATOM 8223 C C . LEU E 2 258 ? -15.136 51.353 -57.547 1.00 83.01 258 LEU E C 1
ATOM 8224 O O . LEU E 2 258 ? -14.392 51.141 -56.595 1.00 82.37 258 LEU E O 1
ATOM 8229 N N . GLN E 2 259 ? -16.354 50.829 -57.642 1.00 83.85 259 GLN E N 1
ATOM 8230 C CA . GLN E 2 259 ? -16.928 49.999 -56.595 1.00 84.36 259 GLN E CA 1
ATOM 8231 C C . GLN E 2 259 ? -15.966 48.864 -56.233 1.00 85.13 259 GLN E C 1
ATOM 8232 O O . GLN E 2 259 ? -15.753 48.572 -55.046 1.00 84.75 259 GLN E O 1
ATOM 8238 N N . GLN E 2 260 ? -15.383 48.256 -57.271 1.00 85.94 260 GLN E N 1
ATOM 8239 C CA . GLN E 2 260 ? -14.470 47.113 -57.148 1.00 87.16 260 GLN E CA 1
ATOM 8240 C C . GLN E 2 260 ? -13.143 47.526 -56.498 1.00 85.84 260 GLN E C 1
ATOM 8241 O O . GLN E 2 260 ? -12.706 46.909 -55.527 1.00 86.26 260 GLN E O 1
ATOM 8247 N N . ALA E 2 261 ? -12.525 48.583 -57.024 1.00 84.49 261 ALA E N 1
ATOM 8248 C CA . ALA E 2 261 ? -11.294 49.157 -56.446 1.00 83.20 261 ALA E CA 1
ATOM 8249 C C . ALA E 2 261 ? -11.451 49.633 -54.990 1.00 81.84 261 ALA E C 1
ATOM 8250 O O . ALA E 2 261 ? -10.493 49.572 -54.206 1.00 81.69 261 ALA E O 1
ATOM 8252 N N . ILE E 2 262 ? -12.649 50.108 -54.642 1.00 80.75 262 ILE E N 1
ATOM 8253 C CA . ILE E 2 262 ? -12.951 50.542 -53.275 1.00 79.76 262 ILE E CA 1
ATOM 8254 C C . ILE E 2 262 ? -12.963 49.358 -52.307 1.00 81.55 262 ILE E C 1
ATOM 8255 O O . ILE E 2 262 ? -12.326 49.407 -51.254 1.00 81.27 262 ILE E O 1
ATOM 8260 N N . LYS E 2 263 ? -13.675 48.297 -52.692 1.00 83.61 263 LYS E N 1
ATOM 8261 C CA . LYS E 2 263 ? -13.704 47.024 -51.966 1.00 85.55 263 LYS E CA 1
ATOM 8262 C C . LYS E 2 263 ? -12.291 46.507 -51.647 1.00 86.32 263 LYS E C 1
ATOM 8263 O O . LYS E 2 263 ? -12.001 46.124 -50.508 1.00 86.51 263 LYS E O 1
ATOM 8269 N N . GLN E 2 264 ? -11.419 46.513 -52.655 1.00 86.51 264 GLN E N 1
ATOM 8270 C CA . GLN E 2 264 ? -10.076 45.952 -52.525 1.00 87.59 264 GLN E CA 1
ATOM 8271 C C . GLN E 2 264 ? -8.986 46.998 -52.212 1.00 85.94 264 GLN E C 1
ATOM 8272 O O . GLN E 2 264 ? -7.786 46.709 -52.350 1.00 86.75 264 GLN E O 1
ATOM 8278 N N . ALA E 2 265 ? -9.413 48.197 -51.783 1.00 83.62 265 ALA E N 1
ATOM 8279 C CA . ALA E 2 265 ? -8.517 49.306 -51.391 1.00 81.43 265 ALA E CA 1
ATOM 8280 C C . ALA E 2 265 ? -7.347 49.507 -52.352 1.00 81.63 265 ALA E C 1
ATOM 8281 O O . ALA E 2 265 ? -6.209 49.715 -51.926 1.00 81.60 265 ALA E O 1
ATOM 8283 N N . HIS E 2 266 ? -7.644 49.445 -53.649 1.00 81.92 266 HIS E N 1
ATOM 8284 C CA . HIS E 2 266 ? -6.630 49.497 -54.704 1.00 82.88 266 HIS E CA 1
ATOM 8285 C C . HIS E 2 266 ? -6.620 50.849 -55.397 1.00 80.82 266 HIS E C 1
ATOM 8286 O O . HIS E 2 266 ? -7.659 51.305 -55.864 1.00 80.00 266 HIS E O 1
ATOM 8293 N N . PRO E 2 267 ? -5.443 51.483 -55.490 1.00 80.16 267 PRO E N 1
ATOM 8294 C CA . PRO E 2 267 ? -5.343 52.748 -56.197 1.00 79.13 267 PRO E CA 1
ATOM 8295 C C . PRO E 2 267 ? -5.665 52.642 -57.691 1.00 79.94 267 PRO E C 1
ATOM 8296 O O . PRO E 2 267 ? -5.415 51.600 -58.315 1.00 81.69 267 PRO E O 1
ATOM 8300 N N . LEU E 2 268 ? -6.238 53.714 -58.234 1.00 78.87 268 LEU E N 1
ATOM 8301 C CA . LEU E 2 268 ? -6.469 53.874 -59.667 1.00 79.76 268 LEU E CA 1
ATOM 8302 C C . LEU E 2 268 ? -5.931 55.239 -60.064 1.00 79.66 268 LEU E C 1
ATOM 8303 O O . LEU E 2 268 ? -6.184 56.211 -59.355 1.00 78.41 268 LEU E O 1
ATOM 8308 N N . LYS E 2 269 ? -5.199 55.323 -61.175 1.00 80.98 269 LYS E N 1
ATOM 8309 C CA . LYS E 2 269 ? -4.570 56.586 -61.566 1.00 81.72 269 LYS E CA 1
ATOM 8310 C C . LYS E 2 269 ? -4.911 56.975 -62.999 1.00 83.41 269 LYS E C 1
ATOM 8311 O O . LYS E 2 269 ? -4.680 56.198 -63.913 1.00 85.18 269 LYS E O 1
ATOM 8317 N N . HIS E 2 270 ? -5.473 58.175 -63.180 1.00 83.77 270 HIS E N 1
ATOM 8318 C CA . HIS E 2 270 ? -5.982 58.671 -64.482 1.00 85.57 270 HIS E CA 1
ATOM 8319 C C . HIS E 2 270 ? -6.813 57.652 -65.287 1.00 87.04 270 HIS E C 1
ATOM 8320 O O . HIS E 2 270 ? -6.688 57.574 -66.510 1.00 88.48 270 HIS E O 1
ATOM 8327 N N . VAL E 2 271 ? -7.659 56.891 -64.593 1.00 86.96 271 VAL E N 1
ATOM 8328 C CA . VAL E 2 271 ? -8.493 55.853 -65.203 1.00 88.50 271 VAL E CA 1
ATOM 8329 C C . VAL E 2 271 ? -9.861 56.417 -65.618 1.00 89.00 271 VAL E C 1
ATOM 8330 O O . VAL E 2 271 ? -10.269 57.494 -65.163 1.00 87.88 271 VAL E O 1
ATOM 8334 N N . GLU E 2 272 ? -10.558 55.694 -66.492 1.00 91.02 272 GLU E N 1
ATOM 8335 C CA . GLU E 2 272 ? -11.870 56.119 -66.993 1.00 92.21 272 GLU E CA 1
ATOM 8336 C C . GLU E 2 272 ? -13.072 55.598 -66.187 1.00 91.77 272 GLU E C 1
ATOM 8337 O O . GLU E 2 272 ? -13.141 54.412 -65.837 1.00 92.08 272 GLU E O 1
ATOM 8343 N N . ALA E 2 273 ? -14.014 56.497 -65.905 1.00 91.40 273 ALA E N 1
ATOM 8344 C CA . ALA E 2 273 ? -15.225 56.153 -65.163 1.00 91.38 273 ALA E CA 1
ATOM 8345 C C . ALA E 2 273 ? -16.463 56.914 -65.644 1.00 92.32 273 ALA E C 1
ATOM 8346 O O . ALA E 2 273 ? -16.371 58.038 -66.139 1.00 91.95 273 ALA E O 1
ATOM 8348 N N . THR E 2 274 ? -17.623 56.283 -65.482 1.00 93.83 274 THR E N 1
ATOM 8349 C CA . THR E 2 274 ? -18.905 56.898 -65.823 1.00 95.64 274 THR E CA 1
ATOM 8350 C C . THR E 2 274 ? -19.796 56.955 -64.592 1.00 95.43 274 THR E C 1
ATOM 8351 O O . THR E 2 274 ? -20.037 55.936 -63.951 1.00 95.45 274 THR E O 1
ATOM 8355 N N . PHE E 2 275 ? -20.300 58.141 -64.273 1.00 96.07 275 PHE E N 1
ATOM 8356 C CA . PHE E 2 275 ? -21.048 58.329 -63.032 1.00 96.39 275 PHE E CA 1
ATOM 8357 C C . PHE E 2 275 ? -22.547 58.452 -63.254 1.00 98.71 275 PHE E C 1
ATOM 8358 O O . PHE E 2 275 ? -22.991 58.983 -64.272 1.00 99.87 275 PHE E O 1
ATOM 8366 N N . GLU E 2 276 ? -23.320 57.963 -62.285 1.00 100.02 276 GLU E N 1
ATOM 8367 C CA . GLU E 2 276 ? -24.754 58.235 -62.248 1.00 102.67 276 GLU E CA 1
ATOM 8368 C C . GLU E 2 276 ? -25.149 59.180 -61.097 1.00 102.43 276 GLU E C 1
ATOM 8369 O O . GLU E 2 276 ? -25.051 58.837 -59.905 1.00 101.27 276 GLU E O 1
ATOM 8375 N N . SER E 2 277 ? -25.583 60.377 -61.491 1.00 103.96 277 SER E N 1
ATOM 8376 C CA . SER E 2 277 ? -26.141 61.373 -60.572 1.00 104.53 277 SER E CA 1
ATOM 8377 C C . SER E 2 277 ? -27.674 61.283 -60.577 1.00 106.50 277 SER E C 1
ATOM 8378 O O . SER E 2 277 ? -28.244 60.173 -60.503 1.00 107.61 277 SER E O 1
ATOM 8381 N N . GLN E 2 278 ? -28.330 62.447 -60.683 1.00 107.58 278 GLN E N 1
ATOM 8382 C CA . GLN E 2 278 ? -29.790 62.531 -60.635 1.00 109.57 278 GLN E CA 1
ATOM 8383 C C . GLN E 2 278 ? -30.428 62.116 -61.968 1.00 111.54 278 GLN E C 1
ATOM 8384 O O . GLN E 2 278 ? -30.896 62.960 -62.743 1.00 113.00 278 GLN E O 1
ATOM 8390 N N . HIS E 2 279 ? -30.428 60.800 -62.204 1.00 111.60 279 HIS E N 1
ATOM 8391 C CA . HIS E 2 279 ? -30.980 60.143 -63.412 1.00 113.41 279 HIS E CA 1
ATOM 8392 C C . HIS E 2 279 ? -30.208 60.374 -64.730 1.00 113.16 279 HIS E C 1
ATOM 8393 O O . HIS E 2 279 ? -30.779 60.243 -65.820 1.00 115.09 279 HIS E O 1
ATOM 8400 N N . GLN E 2 280 ? -28.913 60.694 -64.627 1.00 110.54 280 GLN E N 1
ATOM 8401 C CA . GLN E 2 280 ? -28.082 60.960 -65.821 1.00 110.14 280 GLN E CA 1
ATOM 8402 C C . GLN E 2 280 ? -26.614 60.466 -65.755 1.00 107.53 280 GLN E C 1
ATOM 8403 O O . GLN E 2 280 ? -26.048 60.286 -64.670 1.00 105.43 280 GLN E O 1
ATOM 8409 N N . PHE E 2 281 ? -26.016 60.297 -66.938 1.00 107.23 281 PHE E N 1
ATOM 8410 C CA . PHE E 2 281 ? -24.701 59.656 -67.132 1.00 104.95 281 PHE E CA 1
ATOM 8411 C C . PHE E 2 281 ? -23.523 60.645 -67.349 1.00 102.76 281 PHE E C 1
ATOM 8412 O O . PHE E 2 281 ? -23.467 61.327 -68.381 1.00 103.81 281 PHE E O 1
ATOM 8420 N N . ILE E 2 282 ? -22.581 60.707 -66.395 1.00 99.12 282 ILE E N 1
ATOM 8421 C CA . ILE E 2 282 ? -21.361 61.545 -66.541 1.00 96.54 282 ILE E CA 1
ATOM 8422 C C . ILE E 2 282 ? -20.084 60.721 -66.708 1.00 94.47 282 ILE E C 1
ATOM 8423 O O . ILE E 2 282 ? -19.827 59.798 -65.934 1.00 93.08 282 ILE E O 1
ATOM 8428 N N . ASP E 2 283 ? -19.280 61.093 -67.704 1.00 93.50 283 ASP E N 1
ATOM 8429 C CA . ASP E 2 283 ? -17.969 60.474 -67.968 1.00 91.56 283 ASP E CA 1
ATOM 8430 C C . ASP E 2 283 ? -16.786 61.389 -67.605 1.00 89.17 283 ASP E C 1
ATOM 8431 O O . ASP E 2 283 ? -16.629 62.473 -68.168 1.00 89.76 283 ASP E O 1
ATOM 8436 N N . ALA E 2 284 ? -15.947 60.939 -66.675 1.00 85.85 284 ALA E N 1
ATOM 8437 C CA . ALA E 2 284 ? -14.798 61.729 -66.230 1.00 82.89 284 ALA E CA 1
ATOM 8438 C C . ALA E 2 284 ? -13.547 60.889 -66.230 1.00 81.27 284 ALA E C 1
ATOM 8439 O O . ALA E 2 284 ? -13.612 59.665 -66.370 1.00 81.81 284 ALA E O 1
ATOM 8441 N N . VAL E 2 285 ? -12.403 61.539 -66.070 1.00 78.71 285 VAL E N 1
ATOM 8442 C CA . VAL E 2 285 ? -11.179 60.799 -65.779 1.00 76.52 285 VAL E CA 1
ATOM 8443 C C . VAL E 2 285 ? -10.829 60.963 -64.282 1.00 73.01 285 VAL E C 1
ATOM 8444 O O . VAL E 2 285 ? -10.839 62.079 -63.757 1.00 72.45 285 VAL E O 1
ATOM 8448 N N . ILE E 2 286 ? -10.560 59.844 -63.605 1.00 69.84 286 ILE E N 1
ATOM 8449 C CA . ILE E 2 286 ? -10.520 59.801 -62.147 1.00 65.71 286 ILE E CA 1
ATOM 8450 C C . ILE E 2 286 ? -9.234 59.186 -61.597 1.00 64.36 286 ILE E C 1
ATOM 8451 O O . ILE E 2 286 ? -8.633 58.319 -62.236 1.00 64.82 286 ILE E O 1
ATOM 8456 N N . THR E 2 287 ? -8.824 59.655 -60.415 1.00 61.21 287 THR E N 1
ATOM 8457 C CA . THR E 2 287 ? -7.825 58.973 -59.587 1.00 59.67 287 THR E CA 1
ATOM 8458 C C . THR E 2 287 ? -8.517 58.574 -58.290 1.00 57.30 287 THR E C 1
ATOM 8459 O O . THR E 2 287 ? -9.387 59.295 -57.785 1.00 56.37 287 THR E O 1
ATOM 8463 N N . LEU E 2 288 ? -8.146 57.421 -57.761 1.00 55.77 288 LEU E N 1
ATOM 8464 C CA . LEU E 2 288 ? -8.606 57.028 -56.459 1.00 53.89 288 LEU E CA 1
ATOM 8465 C C . LEU E 2 288 ? -7.426 56.747 -55.583 1.00 53.43 288 LEU E C 1
ATOM 8466 O O . LEU E 2 288 ? -6.619 55.851 -55.864 1.00 54.86 288 LEU E O 1
ATOM 8471 N N . LYS E 2 289 ? -7.356 57.507 -54.499 1.00 51.49 289 LYS E N 1
ATOM 8472 C CA . LYS E 2 289 ? -6.260 57.481 -53.554 1.00 50.46 289 LYS E CA 1
ATOM 8473 C C . LYS E 2 289 ? -6.763 56.896 -52.241 1.00 49.94 289 LYS E C 1
ATOM 8474 O O . LYS E 2 289 ? -7.470 57.556 -51.511 1.00 50.33 289 LYS E O 1
ATOM 8480 N N . PRO E 2 290 ? -6.429 55.644 -51.937 1.00 51.29 290 PRO E N 1
ATOM 8481 C CA . PRO E 2 290 ? -6.833 55.162 -50.606 1.00 50.74 290 PRO E CA 1
ATOM 8482 C C . PRO E 2 290 ? -5.976 55.778 -49.499 1.00 50.41 290 PRO E C 1
ATOM 8483 O O . PRO E 2 290 ? -4.832 56.141 -49.737 1.00 49.96 290 PRO E O 1
ATOM 8487 N N . ILE E 2 291 ? -6.539 55.891 -48.297 1.00 50.28 291 ILE E N 1
ATOM 8488 C CA . ILE E 2 291 ? -5.796 56.325 -47.121 1.00 50.28 291 ILE E CA 1
ATOM 8489 C C . ILE E 2 291 ? -5.968 55.298 -46.029 1.00 51.26 291 ILE E C 1
ATOM 8490 O O . ILE E 2 291 ? -7.058 55.106 -45.496 1.00 51.05 291 ILE E O 1
ATOM 8495 N N . ILE E 2 292 ? -4.870 54.662 -45.672 1.00 53.07 292 ILE E N 1
ATOM 8496 C CA . ILE E 2 292 ? -4.900 53.510 -44.804 1.00 54.33 292 ILE E CA 1
ATOM 8497 C C . ILE E 2 292 ? -4.424 53.941 -43.427 1.00 54.21 292 ILE E C 1
ATOM 8498 O O . ILE E 2 292 ? -3.354 54.526 -43.296 1.00 54.17 292 ILE E O 1
ATOM 8503 N N . GLU E 2 293 ? -5.246 53.663 -42.419 1.00 54.00 293 GLU E N 1
ATOM 8504 C CA . GLU E 2 293 ? -5.074 54.167 -41.059 1.00 54.38 293 GLU E CA 1
ATOM 8505 C C . GLU E 2 293 ? -5.479 53.037 -40.117 1.00 56.49 293 GLU E C 1
ATOM 8506 O O . GLU E 2 293 ? -6.108 52.059 -40.536 1.00 57.54 293 GLU E O 1
ATOM 8512 N N . THR E 2 294 ? -5.163 53.178 -38.839 1.00 57.87 294 THR E N 1
ATOM 8513 C CA . THR E 2 294 ? -5.495 52.130 -37.880 1.00 60.75 294 THR E CA 1
ATOM 8514 C C . THR E 2 294 ? -7.021 51.955 -37.764 1.00 60.36 294 THR E C 1
ATOM 8515 O O . THR E 2 294 ? -7.499 50.873 -37.435 1.00 62.65 294 THR E O 1
ATOM 8519 N N . GLN E 2 295 ? -7.771 53.005 -38.100 1.00 58.02 295 GLN E N 1
ATOM 8520 C CA . GLN E 2 295 ? -9.235 53.031 -37.951 1.00 57.63 295 GLN E CA 1
ATOM 8521 C C . GLN E 2 295 ? -9.991 52.451 -39.147 1.00 56.79 295 GLN E C 1
ATOM 8522 O O . GLN E 2 295 ? -11.207 52.238 -39.091 1.00 56.63 295 GLN E O 1
ATOM 8528 N N . GLY E 2 296 ? -9.275 52.215 -40.236 1.00 55.81 296 GLY E N 1
ATOM 8529 C CA . GLY E 2 296 ? -9.890 51.703 -41.447 1.00 54.89 296 GLY E CA 1
ATOM 8530 C C . GLY E 2 296 ? -9.337 52.485 -42.620 1.00 53.41 296 GLY E C 1
ATOM 8531 O O . GLY E 2 296 ? -8.392 53.259 -42.486 1.00 52.31 296 GLY E O 1
ATOM 8532 N N . THR E 2 297 ? -9.931 52.274 -43.779 1.00 52.91 297 THR E N 1
ATOM 8533 C CA . THR E 2 297 ? -9.454 52.888 -44.993 1.00 52.04 297 THR E CA 1
ATOM 8534 C C . THR E 2 297 ? -10.428 53.985 -45.432 1.00 50.05 297 THR E C 1
ATOM 8535 O O . THR E 2 297 ? -11.630 53.777 -45.420 1.00 50.02 297 THR E O 1
ATOM 8539 N N . SER E 2 298 ? -9.865 55.146 -45.768 1.00 47.92 298 SER E N 1
ATOM 8540 C CA . SER E 2 298 ? -10.563 56.289 -46.313 1.00 46.20 298 SER E CA 1
ATOM 8541 C C . SER E 2 298 ? -10.126 56.480 -47.757 1.00 46.42 298 SER E C 1
ATOM 8542 O O . SER E 2 298 ? -9.145 55.854 -48.207 1.00 45.98 298 SER E O 1
ATOM 8545 N N . PHE E 2 299 ? -10.842 57.344 -48.490 1.00 45.06 299 PHE E N 1
ATOM 8546 C CA . PHE E 2 299 ? -10.551 57.514 -49.894 1.00 44.72 299 PHE E CA 1
ATOM 8547 C C . PHE E 2 299 ? -10.603 58.951 -50.285 1.00 43.96 299 PHE E C 1
ATOM 8548 O O . PHE E 2 299 ? -11.355 59.711 -49.722 1.00 43.30 299 PHE E O 1
ATOM 8556 N N . ILE E 2 300 ? -9.765 59.318 -51.242 1.00 44.27 300 ILE E N 1
ATOM 8557 C CA . ILE E 2 300 ? -9.972 60.538 -51.984 1.00 43.99 300 ILE E CA 1
ATOM 8558 C C . ILE E 2 300 ? -10.164 60.187 -53.454 1.00 44.83 300 ILE E C 1
ATOM 8559 O O . ILE E 2 300 ? -9.357 59.443 -54.025 1.00 45.76 300 ILE E O 1
ATOM 8564 N N . LEU E 2 301 ? -11.248 60.691 -54.034 1.00 44.47 301 LEU E N 1
ATOM 8565 C CA . LEU E 2 301 ? -11.509 60.577 -55.452 1.00 46.03 301 LEU E CA 1
ATOM 8566 C C . LEU E 2 301 ? -11.288 61.938 -56.087 1.00 46.83 301 LEU E C 1
ATOM 8567 O O . LEU E 2 301 ? -11.890 62.939 -55.655 1.00 46.54 301 LEU E O 1
ATOM 8572 N N . LEU E 2 302 ? -10.408 61.979 -57.082 1.00 48.50 302 LEU E N 1
ATOM 8573 C CA . LEU E 2 302 ? -10.140 63.200 -57.840 1.00 50.48 302 LEU E CA 1
ATOM 8574 C C . LEU E 2 302 ? -10.717 63.118 -59.244 1.00 52.61 302 LEU E C 1
ATOM 8575 O O . LEU E 2 302 ? -10.598 62.107 -59.906 1.00 53.19 302 LEU E O 1
ATOM 8580 N N . LEU E 2 303 ? -11.348 64.195 -59.682 1.00 55.06 303 LEU E N 1
ATOM 8581 C CA . LEU E 2 303 ? -11.932 64.259 -61.004 1.00 58.49 303 LEU E CA 1
ATOM 8582 C C . LEU E 2 303 ? -11.062 65.181 -61.812 1.00 60.93 303 LEU E C 1
ATOM 8583 O O . LEU E 2 303 ? -10.906 66.362 -61.490 1.00 60.79 303 LEU E O 1
ATOM 8588 N N . HIS E 2 304 ? -10.453 64.612 -62.842 1.00 64.26 304 HIS E N 1
ATOM 8589 C CA . HIS E 2 304 ? -9.469 65.324 -63.624 1.00 67.44 304 HIS E CA 1
ATOM 8590 C C . HIS E 2 304 ? -10.217 66.053 -64.731 1.00 70.62 304 HIS E C 1
ATOM 8591 O O . HIS E 2 304 ? -11.125 65.490 -65.360 1.00 71.46 304 HIS E O 1
ATOM 8598 N N . PRO E 2 305 ? -9.874 67.330 -64.938 1.00 73.06 305 PRO E N 1
ATOM 8599 C CA . PRO E 2 305 ? -10.638 68.148 -65.876 1.00 76.14 305 PRO E CA 1
ATOM 8600 C C . PRO E 2 305 ? -10.131 67.961 -67.307 1.00 79.24 305 PRO E C 1
ATOM 8601 O O . PRO E 2 305 ? -9.036 68.425 -67.638 1.00 80.47 305 PRO E O 1
ATOM 8605 N N . VAL E 2 306 ? -10.938 67.290 -68.133 1.00 81.30 306 VAL E N 1
ATOM 8606 C CA . VAL E 2 306 ? -10.532 66.806 -69.467 1.00 83.94 306 VAL E CA 1
ATOM 8607 C C . VAL E 2 306 ? -10.132 67.923 -70.463 1.00 86.20 306 VAL E C 1
ATOM 8608 O O . VAL E 2 306 ? -10.964 68.706 -70.934 1.00 87.37 306 VAL E O 1
ATOM 8612 N N . SER F 2 13 ? -28.504 18.408 -41.964 1.00 68.09 13 SER F N 1
ATOM 8613 C CA . SER F 2 13 ? -28.361 18.692 -40.500 1.00 68.29 13 SER F CA 1
ATOM 8614 C C . SER F 2 13 ? -27.309 17.797 -39.866 1.00 68.14 13 SER F C 1
ATOM 8615 O O . SER F 2 13 ? -27.295 16.599 -40.151 1.00 67.95 13 SER F O 1
ATOM 8618 N N . PRO F 2 14 ? -26.442 18.367 -38.986 1.00 68.18 14 PRO F N 1
ATOM 8619 C CA . PRO F 2 14 ? -25.462 17.546 -38.266 1.00 67.20 14 PRO F CA 1
ATOM 8620 C C . PRO F 2 14 ? -26.160 16.502 -37.401 1.00 64.66 14 PRO F C 1
ATOM 8621 O O . PRO F 2 14 ? -25.622 15.404 -37.196 1.00 64.50 14 PRO F O 1
ATOM 8625 N N . LEU F 2 15 ? -27.350 16.846 -36.914 1.00 61.78 15 LEU F N 1
ATOM 8626 C CA . LEU F 2 15 ? -28.165 15.920 -36.119 1.00 58.90 15 LEU F CA 1
ATOM 8627 C C . LEU F 2 15 ? -28.519 14.657 -36.904 1.00 56.54 15 LEU F C 1
ATOM 8628 O O . LEU F 2 15 ? -28.373 13.561 -36.387 1.00 56.32 15 LEU F O 1
ATOM 8633 N N . ILE F 2 16 ? -28.967 14.829 -38.142 1.00 54.38 16 ILE F N 1
ATOM 8634 C CA . ILE F 2 16 ? -29.308 13.726 -39.030 1.00 52.93 16 ILE F CA 1
ATOM 8635 C C . ILE F 2 16 ? -28.074 12.902 -39.413 1.00 53.27 16 ILE F C 1
ATOM 8636 O O . ILE F 2 16 ? -28.078 11.685 -39.280 1.00 52.46 16 ILE F O 1
ATOM 8641 N N . ALA F 2 17 ? -27.036 13.595 -39.877 1.00 53.44 17 ALA F N 1
ATOM 8642 C CA . ALA F 2 17 ? -25.795 13.007 -40.333 1.00 53.54 17 ALA F CA 1
ATOM 8643 C C . ALA F 2 17 ? -25.159 12.154 -39.239 1.00 52.96 17 ALA F C 1
ATOM 8644 O O . ALA F 2 17 ? -24.696 11.057 -39.504 1.00 52.42 17 ALA F O 1
ATOM 8646 N N . THR F 2 18 ? -25.154 12.671 -38.016 1.00 52.22 18 THR F N 1
ATOM 8647 C CA . THR F 2 18 ? -24.628 11.968 -36.856 1.00 52.36 18 THR F CA 1
ATOM 8648 C C . THR F 2 18 ? -25.434 10.704 -36.587 1.00 50.61 18 THR F C 1
ATOM 8649 O O . THR F 2 18 ? -24.860 9.640 -36.320 1.00 50.65 18 THR F O 1
ATOM 8653 N N . SER F 2 19 ? -26.763 10.837 -36.689 1.00 48.25 19 SER F N 1
ATOM 8654 C CA . SER F 2 19 ? -27.677 9.716 -36.564 1.00 46.18 19 SER F CA 1
ATOM 8655 C C . SER F 2 19 ? -27.417 8.641 -37.623 1.00 46.30 19 SER F C 1
ATOM 8656 O O . SER F 2 19 ? -27.413 7.443 -37.323 1.00 45.48 19 SER F O 1
ATOM 8659 N N . TRP F 2 20 ? -27.205 9.079 -38.860 1.00 46.76 20 TRP F N 1
ATOM 8660 C CA . TRP F 2 20 ? -26.805 8.187 -39.936 1.00 47.89 20 TRP F CA 1
ATOM 8661 C C . TRP F 2 20 ? -25.526 7.421 -39.626 1.00 49.03 20 TRP F C 1
ATOM 8662 O O . TRP F 2 20 ? -25.469 6.236 -39.893 1.00 48.24 20 TRP F O 1
ATOM 8673 N N . GLU F 2 21 ? -24.518 8.081 -39.049 1.00 50.95 21 GLU F N 1
ATOM 8674 C CA . GLU F 2 21 ? -23.280 7.371 -38.645 1.00 53.97 21 GLU F CA 1
ATOM 8675 C C . GLU F 2 21 ? -23.535 6.273 -37.610 1.00 52.76 21 GLU F C 1
ATOM 8676 O O . GLU F 2 21 ? -22.858 5.269 -37.643 1.00 54.24 21 GLU F O 1
ATOM 8682 N N . ARG F 2 22 ? -24.480 6.462 -36.685 1.00 51.48 22 ARG F N 1
ATOM 8683 C CA . ARG F 2 22 ? -24.796 5.403 -35.700 1.00 50.52 22 ARG F CA 1
ATOM 8684 C C . ARG F 2 22 ? -25.507 4.238 -36.383 1.00 49.88 22 ARG F C 1
ATOM 8685 O O . ARG F 2 22 ? -25.210 3.065 -36.131 1.00 50.06 22 ARG F O 1
ATOM 8693 N N . CYS F 2 23 ? -26.428 4.582 -37.274 1.00 49.74 23 CYS F N 1
ATOM 8694 C CA . CYS F 2 23 ? -27.220 3.594 -38.019 1.00 50.25 23 CYS F CA 1
ATOM 8695 C C . CYS F 2 23 ? -26.395 2.770 -39.020 1.00 51.22 23 CYS F C 1
ATOM 8696 O O . CYS F 2 23 ? -26.730 1.621 -39.304 1.00 50.86 23 CYS F O 1
ATOM 8699 N N . ASN F 2 24 ? -25.329 3.383 -39.541 1.00 52.53 24 ASN F N 1
ATOM 8700 C CA . ASN F 2 24 ? -24.405 2.773 -40.498 1.00 54.84 24 ASN F CA 1
ATOM 8701 C C . ASN F 2 24 ? -23.708 1.507 -39.985 1.00 55.70 24 ASN F C 1
ATOM 8702 O O . ASN F 2 24 ? -23.433 0.608 -40.758 1.00 55.27 24 ASN F O 1
ATOM 8707 N N . LYS F 2 25 ? -23.421 1.481 -38.680 1.00 56.37 25 LYS F N 1
ATOM 8708 C CA . LYS F 2 25 ? -22.751 0.370 -38.030 1.00 57.56 25 LYS F CA 1
ATOM 8709 C C . LYS F 2 25 ? -23.494 -0.951 -38.235 1.00 57.00 25 LYS F C 1
ATOM 8710 O O . LYS F 2 25 ? -22.880 -1.941 -38.644 1.00 58.75 25 LYS F O 1
ATOM 8716 N N . LEU F 2 26 ? -24.808 -0.952 -38.014 1.00 55.61 26 LEU F N 1
ATOM 8717 C CA . LEU F 2 26 ? -25.583 -2.178 -37.764 1.00 54.43 26 LEU F CA 1
ATOM 8718 C C . LEU F 2 26 ? -26.799 -2.419 -38.635 1.00 52.37 26 LEU F C 1
ATOM 8719 O O . LEU F 2 26 ? -27.633 -3.260 -38.310 1.00 51.90 26 LEU F O 1
ATOM 8724 N N . MET F 2 27 ? -26.935 -1.674 -39.707 1.00 50.47 27 MET F N 1
ATOM 8725 C CA . MET F 2 27 ? -28.243 -1.512 -40.279 1.00 48.96 27 MET F CA 1
ATOM 8726 C C . MET F 2 27 ? -28.049 -1.074 -41.723 1.00 47.78 27 MET F C 1
ATOM 8727 O O . MET F 2 27 ? -27.109 -0.346 -42.048 1.00 47.14 27 MET F O 1
ATOM 8732 N N . LYS F 2 28 ? -28.963 -1.490 -42.582 1.00 46.97 28 LYS F N 1
ATOM 8733 C CA . LYS F 2 28 ? -28.929 -1.098 -43.989 1.00 47.15 28 LYS F CA 1
ATOM 8734 C C . LYS F 2 28 ? -30.147 -0.236 -44.336 1.00 46.17 28 LYS F C 1
ATOM 8735 O O . LYS F 2 28 ? -31.218 -0.390 -43.744 1.00 44.48 28 LYS F O 1
ATOM 8741 N N . ARG F 2 29 ? -29.959 0.655 -45.308 1.00 46.76 29 ARG F N 1
ATOM 8742 C CA . ARG F 2 29 ? -30.991 1.554 -45.804 1.00 47.10 29 ARG F CA 1
ATOM 8743 C C . ARG F 2 29 ? -32.182 0.848 -46.457 1.00 47.17 29 ARG F C 1
ATOM 8744 O O . ARG F 2 29 ? -33.306 1.349 -46.396 1.00 46.50 29 ARG F O 1
ATOM 8752 N N . GLU F 2 30 ? -31.975 -0.305 -47.077 1.00 47.77 30 GLU F N 1
ATOM 8753 C CA . GLU F 2 30 ? -33.086 -0.875 -47.861 1.00 48.47 30 GLU F CA 1
ATOM 8754 C C . GLU F 2 30 ? -33.883 -1.955 -47.160 1.00 46.76 30 GLU F C 1
ATOM 8755 O O . GLU F 2 30 ? -34.843 -2.431 -47.718 1.00 47.00 30 GLU F O 1
ATOM 8761 N N . THR F 2 31 ? -33.489 -2.372 -45.966 1.00 45.62 31 THR F N 1
ATOM 8762 C CA . THR F 2 31 ? -34.192 -3.487 -45.346 1.00 45.33 31 THR F CA 1
ATOM 8763 C C . THR F 2 31 ? -35.367 -2.997 -44.528 1.00 45.25 31 THR F C 1
ATOM 8764 O O . THR F 2 31 ? -35.354 -1.866 -44.004 1.00 44.47 31 THR F O 1
ATOM 8768 N N . TRP F 2 32 ? -36.388 -3.845 -44.432 1.00 45.13 32 TRP F N 1
ATOM 8769 C CA . TRP F 2 32 ? -37.548 -3.577 -43.588 1.00 44.65 32 TRP F CA 1
ATOM 8770 C C . TRP F 2 32 ? -38.196 -4.901 -43.299 1.00 44.91 32 TRP F C 1
ATOM 8771 O O . TRP F 2 32 ? -38.357 -5.726 -44.195 1.00 45.94 32 TRP F O 1
ATOM 8782 N N . ASN F 2 33 ? -38.548 -5.109 -42.037 1.00 44.60 33 ASN F N 1
ATOM 8783 C CA . ASN F 2 33 ? -39.202 -6.326 -41.635 1.00 44.92 33 ASN F CA 1
ATOM 8784 C C . ASN F 2 33 ? -40.299 -6.093 -40.623 1.00 44.56 33 ASN F C 1
ATOM 8785 O O . ASN F 2 33 ? -40.634 -4.981 -40.295 1.00 44.81 33 ASN F O 1
ATOM 8790 N N . VAL F 2 34 ? -40.882 -7.195 -40.193 1.00 45.27 34 VAL F N 1
ATOM 8791 C CA . VAL F 2 34 ? -41.812 -7.319 -39.102 1.00 43.75 34 VAL F CA 1
ATOM 8792 C C . VAL F 2 34 ? -41.387 -6.466 -37.881 1.00 43.06 34 VAL F C 1
ATOM 8793 O O . VAL F 2 34 ? -40.209 -6.447 -37.498 1.00 42.01 34 VAL F O 1
ATOM 8797 N N . PRO F 2 35 ? -42.344 -5.747 -37.257 1.00 42.21 35 PRO F N 1
ATOM 8798 C CA . PRO F 2 35 ? -41.925 -4.903 -36.135 1.00 41.53 35 PRO F CA 1
ATOM 8799 C C . PRO F 2 35 ? -41.460 -5.689 -34.894 1.00 42.26 35 PRO F C 1
ATOM 8800 O O . PRO F 2 35 ? -41.790 -6.889 -34.704 1.00 40.92 35 PRO F O 1
ATOM 8804 N N . HIS F 2 36 ? -40.701 -4.988 -34.062 1.00 43.17 36 HIS F N 1
ATOM 8805 C CA . HIS F 2 36 ? -40.415 -5.427 -32.709 1.00 45.26 36 HIS F CA 1
ATOM 8806 C C . HIS F 2 36 ? -41.515 -4.728 -31.910 1.00 46.20 36 HIS F C 1
ATOM 8807 O O . HIS F 2 36 ? -41.571 -3.499 -31.869 1.00 44.93 36 HIS F O 1
ATOM 8814 N N . GLN F 2 37 ? -42.382 -5.519 -31.287 1.00 47.90 37 GLN F N 1
ATOM 8815 C CA . GLN F 2 37 ? -43.656 -5.038 -30.828 1.00 49.19 37 GLN F CA 1
ATOM 8816 C C . GLN F 2 37 ? -43.963 -5.657 -29.499 1.00 50.72 37 GLN F C 1
ATOM 8817 O O . GLN F 2 37 ? -44.052 -6.866 -29.405 1.00 51.70 37 GLN F O 1
ATOM 8823 N N . ALA F 2 38 ? -44.129 -4.832 -28.476 1.00 51.98 38 ALA F N 1
ATOM 8824 C CA . ALA F 2 38 ? -44.522 -5.342 -27.167 1.00 55.03 38 ALA F CA 1
ATOM 8825 C C . ALA F 2 38 ? -45.896 -5.990 -27.279 1.00 57.11 38 ALA F C 1
ATOM 8826 O O . ALA F 2 38 ? -46.706 -5.631 -28.121 1.00 57.58 38 ALA F O 1
ATOM 8828 N N . GLN F 2 39 ? -46.151 -6.920 -26.381 1.00 60.41 39 GLN F N 1
ATOM 8829 C CA . GLN F 2 39 ? -47.069 -7.998 -26.642 1.00 63.53 39 GLN F CA 1
ATOM 8830 C C . GLN F 2 39 ? -47.822 -8.381 -25.384 1.00 64.45 39 GLN F C 1
ATOM 8831 O O . GLN F 2 39 ? -47.274 -8.291 -24.286 1.00 64.94 39 GLN F O 1
ATOM 8837 N N . GLY F 2 40 ? -49.071 -8.814 -25.556 1.00 66.25 40 GLY F N 1
ATOM 8838 C CA . GLY F 2 40 ? -49.878 -9.427 -24.490 1.00 67.82 40 GLY F CA 1
ATOM 8839 C C . GLY F 2 40 ? -49.760 -8.756 -23.130 1.00 68.54 40 GLY F C 1
ATOM 8840 O O . GLY F 2 40 ? -50.410 -7.714 -22.879 1.00 69.19 40 GLY F O 1
ATOM 8841 N N . VAL F 2 41 ? -48.908 -9.331 -22.273 1.00 68.65 41 VAL F N 1
ATOM 8842 C CA . VAL F 2 41 ? -48.812 -8.961 -20.853 1.00 68.41 41 VAL F CA 1
ATOM 8843 C C . VAL F 2 41 ? -47.815 -7.857 -20.570 1.00 66.98 41 VAL F C 1
ATOM 8844 O O . VAL F 2 41 ? -48.140 -6.895 -19.863 1.00 67.19 41 VAL F O 1
ATOM 8848 N N . THR F 2 42 ? -46.608 -7.995 -21.120 1.00 65.83 42 THR F N 1
ATOM 8849 C CA . THR F 2 42 ? -45.550 -6.990 -20.981 1.00 63.78 42 THR F CA 1
ATOM 8850 C C . THR F 2 42 ? -46.025 -5.625 -21.493 1.00 61.78 42 THR F C 1
ATOM 8851 O O . THR F 2 42 ? -45.608 -4.580 -20.957 1.00 60.76 42 THR F O 1
ATOM 8855 N N . PHE F 2 43 ? -46.882 -5.652 -22.524 1.00 59.81 43 PHE F N 1
ATOM 8856 C CA . PHE F 2 43 ? -47.466 -4.434 -23.087 1.00 57.85 43 PHE F CA 1
ATOM 8857 C C . PHE F 2 43 ? -48.439 -3.831 -22.088 1.00 57.26 43 PHE F C 1
ATOM 8858 O O . PHE F 2 43 ? -48.349 -2.626 -21.783 1.00 56.66 43 PHE F O 1
ATOM 8866 N N . ALA F 2 44 ? -49.345 -4.671 -21.578 1.00 57.22 44 ALA F N 1
ATOM 8867 C CA . ALA F 2 44 ? -50.320 -4.259 -20.568 1.00 56.71 44 ALA F CA 1
ATOM 8868 C C . ALA F 2 44 ? -49.612 -3.593 -19.387 1.00 55.75 44 ALA F C 1
ATOM 8869 O O . ALA F 2 44 ? -50.101 -2.601 -18.843 1.00 55.79 44 ALA F O 1
ATOM 8871 N N . SER F 2 45 ? -48.441 -4.103 -19.025 1.00 54.87 45 SER F N 1
ATOM 8872 C CA . SER F 2 45 ? -47.655 -3.490 -17.950 1.00 54.30 45 SER F CA 1
ATOM 8873 C C . SER F 2 45 ? -47.059 -2.136 -18.299 1.00 52.17 45 SER F C 1
ATOM 8874 O O . SER F 2 45 ? -46.933 -1.268 -17.409 1.00 51.99 45 SER F O 1
ATOM 8877 N N . ILE F 2 46 ? -46.614 -1.985 -19.557 1.00 49.65 46 ILE F N 1
ATOM 8878 C CA . ILE F 2 46 ? -46.074 -0.717 -20.003 1.00 47.06 46 ILE F CA 1
ATOM 8879 C C . ILE F 2 46 ? -47.239 0.280 -19.995 1.00 46.52 46 ILE F C 1
ATOM 8880 O O . ILE F 2 46 ? -47.098 1.382 -19.484 1.00 45.11 46 ILE F O 1
ATOM 8885 N N . TYR F 2 47 ? -48.376 -0.136 -20.554 1.00 46.57 47 TYR F N 1
ATOM 8886 C CA . TYR F 2 47 ? -49.557 0.707 -20.669 1.00 47.24 47 TYR F CA 1
ATOM 8887 C C . TYR F 2 47 ? -49.989 1.146 -19.281 1.00 48.56 47 TYR F C 1
ATOM 8888 O O . TYR F 2 47 ? -50.170 2.347 -19.031 1.00 48.39 47 TYR F O 1
ATOM 8897 N N . ARG F 2 48 ? -50.089 0.182 -18.368 1.00 49.68 48 ARG F N 1
ATOM 8898 C CA . ARG F 2 48 ? -50.421 0.451 -16.984 1.00 51.17 48 ARG F CA 1
ATOM 8899 C C . ARG F 2 48 ? -49.488 1.472 -16.309 1.00 50.12 48 ARG F C 1
ATOM 8900 O O . ARG F 2 48 ? -49.976 2.425 -15.706 1.00 50.53 48 ARG F O 1
ATOM 8908 N N . ARG F 2 49 ? -48.174 1.315 -16.380 1.00 48.60 49 ARG F N 1
ATOM 8909 C CA . ARG F 2 49 ? -47.329 2.288 -15.659 1.00 47.37 49 ARG F CA 1
ATOM 8910 C C . ARG F 2 49 ? -47.229 3.686 -16.328 1.00 44.41 49 ARG F C 1
ATOM 8911 O O . ARG F 2 49 ? -46.761 4.661 -15.719 1.00 43.20 49 ARG F O 1
ATOM 8919 N N . LYS F 2 50 ? -47.692 3.783 -17.561 1.00 41.07 50 LYS F N 1
ATOM 8920 C CA . LYS F 2 50 ? -47.709 5.065 -18.245 1.00 39.34 50 LYS F CA 1
ATOM 8921 C C . LYS F 2 50 ? -49.072 5.801 -18.161 1.00 38.42 50 LYS F C 1
ATOM 8922 O O . LYS F 2 50 ? -49.249 6.843 -18.775 1.00 36.33 50 LYS F O 1
ATOM 8928 N N . LYS F 2 51 ? -49.993 5.234 -17.372 1.00 38.90 51 LYS F N 1
ATOM 8929 C CA . LYS F 2 51 ? -51.368 5.653 -17.240 1.00 41.21 51 LYS F CA 1
ATOM 8930 C C . LYS F 2 51 ? -51.502 7.185 -17.093 1.00 40.86 51 LYS F C 1
ATOM 8931 O O . LYS F 2 51 ? -52.215 7.819 -17.872 1.00 40.28 51 LYS F O 1
ATOM 8937 N N . ALA F 2 52 ? -50.768 7.761 -16.140 1.00 40.64 52 ALA F N 1
ATOM 8938 C CA . ALA F 2 52 ? -50.890 9.165 -15.841 1.00 41.24 52 ALA F CA 1
ATOM 8939 C C . ALA F 2 52 ? -50.609 10.010 -17.088 1.00 40.67 52 ALA F C 1
ATOM 8940 O O . ALA F 2 52 ? -51.454 10.812 -17.493 1.00 40.39 52 ALA F O 1
ATOM 8942 N N . MET F 2 53 ? -49.462 9.810 -17.724 1.00 39.86 53 MET F N 1
ATOM 8943 C CA . MET F 2 53 ? -49.150 10.558 -18.943 1.00 39.21 53 MET F CA 1
ATOM 8944 C C . MET F 2 53 ? -50.120 10.180 -20.089 1.00 38.80 53 MET F C 1
ATOM 8945 O O . MET F 2 53 ? -50.472 11.010 -20.919 1.00 37.78 53 MET F O 1
ATOM 8950 N N . LEU F 2 54 ? -50.557 8.931 -20.128 1.00 39.17 54 LEU F N 1
ATOM 8951 C CA . LEU F 2 54 ? -51.380 8.448 -21.240 1.00 39.72 54 LEU F CA 1
ATOM 8952 C C . LEU F 2 54 ? -52.725 9.089 -21.306 1.00 39.87 54 LEU F C 1
ATOM 8953 O O . LEU F 2 54 ? -53.168 9.535 -22.367 1.00 40.00 54 LEU F O 1
ATOM 8958 N N . THR F 2 55 ? -53.407 9.083 -20.178 1.00 40.94 55 THR F N 1
ATOM 8959 C CA . THR F 2 55 ? -54.773 9.535 -20.185 1.00 42.67 55 THR F CA 1
ATOM 8960 C C . THR F 2 55 ? -54.784 11.017 -20.541 1.00 40.62 55 THR F C 1
ATOM 8961 O O . THR F 2 55 ? -55.657 11.455 -21.280 1.00 41.52 55 THR F O 1
ATOM 8965 N N . LEU F 2 56 ? -53.776 11.752 -20.079 1.00 38.72 56 LEU F N 1
ATOM 8966 C CA . LEU F 2 56 ? -53.657 13.183 -20.362 1.00 36.50 56 LEU F CA 1
ATOM 8967 C C . LEU F 2 56 ? -53.317 13.376 -21.835 1.00 35.49 56 LEU F C 1
ATOM 8968 O O . LEU F 2 56 ? -53.934 14.172 -22.549 1.00 34.58 56 LEU F O 1
ATOM 8973 N N . GLY F 2 57 ? -52.366 12.580 -22.310 1.00 34.89 57 GLY F N 1
ATOM 8974 C CA . GLY F 2 57 ? -51.974 12.606 -23.706 1.00 33.97 57 GLY F CA 1
ATOM 8975 C C . GLY F 2 57 ? -53.080 12.277 -24.694 1.00 33.89 57 GLY F C 1
ATOM 8976 O O . GLY F 2 57 ? -53.136 12.876 -25.765 1.00 33.90 57 GLY F O 1
ATOM 8977 N N . GLN F 2 58 ? -53.918 11.297 -24.359 1.00 34.67 58 GLN F N 1
ATOM 8978 C CA . GLN F 2 58 ? -54.973 10.801 -25.271 1.00 36.21 58 GLN F CA 1
ATOM 8979 C C . GLN F 2 58 ? -56.108 11.852 -25.427 1.00 37.18 58 GLN F C 1
ATOM 8980 O O . GLN F 2 58 ? -56.634 12.047 -26.530 1.00 37.43 58 GLN F O 1
ATOM 8986 N N . ALA F 2 59 ? -56.460 12.531 -24.325 1.00 37.25 59 ALA F N 1
ATOM 8987 C CA . ALA F 2 59 ? -57.463 13.612 -24.371 1.00 37.69 59 ALA F CA 1
ATOM 8988 C C . ALA F 2 59 ? -56.987 14.760 -25.274 1.00 37.09 59 ALA F C 1
ATOM 8989 O O . ALA F 2 59 ? -57.757 15.276 -26.120 1.00 36.66 59 ALA F O 1
ATOM 8991 N N . ALA F 2 60 ? -55.714 15.129 -25.092 1.00 35.93 60 ALA F N 1
ATOM 8992 C CA . ALA F 2 60 ? -55.068 16.215 -25.811 1.00 35.47 60 ALA F CA 1
ATOM 8993 C C . ALA F 2 60 ? -54.972 15.931 -27.325 1.00 35.47 60 ALA F C 1
ATOM 8994 O O . ALA F 2 60 ? -55.153 16.831 -28.193 1.00 35.40 60 ALA F O 1
ATOM 8996 N N . LEU F 2 61 ? -54.693 14.667 -27.621 1.00 34.56 61 LEU F N 1
ATOM 8997 C CA . LEU F 2 61 ? -54.559 14.186 -28.982 1.00 34.17 61 LEU F CA 1
ATOM 8998 C C . LEU F 2 61 ? -55.889 14.056 -29.700 1.00 34.17 61 LEU F C 1
ATOM 8999 O O . LEU F 2 61 ? -55.975 14.400 -30.877 1.00 35.03 61 LEU F O 1
ATOM 9004 N N . GLU F 2 62 ? -56.886 13.480 -29.049 1.00 34.43 62 GLU F N 1
ATOM 9005 C CA . GLU F 2 62 ? -58.278 13.571 -29.544 1.00 37.34 62 GLU F CA 1
ATOM 9006 C C . GLU F 2 62 ? -58.690 14.982 -29.933 1.00 37.54 62 GLU F C 1
ATOM 9007 O O . GLU F 2 62 ? -59.247 15.172 -31.012 1.00 38.83 62 GLU F O 1
ATOM 9013 N N . ASP F 2 63 ? -58.411 15.944 -29.060 1.00 37.57 63 ASP F N 1
ATOM 9014 C CA . ASP F 2 63 ? -58.706 17.336 -29.338 1.00 39.25 63 ASP F CA 1
ATOM 9015 C C . ASP F 2 63 ? -57.897 17.883 -30.527 1.00 39.49 63 ASP F C 1
ATOM 9016 O O . ASP F 2 63 ? -58.426 18.654 -31.327 1.00 40.66 63 ASP F O 1
ATOM 9021 N N . ALA F 2 64 ? -56.628 17.496 -30.659 1.00 38.92 64 ALA F N 1
ATOM 9022 C CA . ALA F 2 64 ? -55.813 18.070 -31.734 1.00 39.29 64 ALA F CA 1
ATOM 9023 C C . ALA F 2 64 ? -56.414 17.572 -33.023 1.00 39.37 64 ALA F C 1
ATOM 9024 O O . ALA F 2 64 ? -56.547 18.331 -33.968 1.00 40.10 64 ALA F O 1
ATOM 9026 N N . TRP F 2 65 ? -56.813 16.306 -33.025 1.00 38.95 65 TRP F N 1
ATOM 9027 C CA . TRP F 2 65 ? -57.395 15.677 -34.218 1.00 39.78 65 TRP F CA 1
ATOM 9028 C C . TRP F 2 65 ? -58.709 16.360 -34.636 1.00 40.58 65 TRP F C 1
ATOM 9029 O O . TRP F 2 65 ? -58.880 16.750 -35.793 1.00 41.51 65 TRP F O 1
ATOM 9040 N N . GLU F 2 66 ? -59.625 16.484 -33.686 1.00 40.49 66 GLU F N 1
ATOM 9041 C CA . GLU F 2 66 ? -60.920 17.119 -33.901 1.00 42.36 66 GLU F CA 1
ATOM 9042 C C . GLU F 2 66 ? -60.836 18.449 -34.672 1.00 41.69 66 GLU F C 1
ATOM 9043 O O . GLU F 2 66 ? -61.586 18.633 -35.596 1.00 41.20 66 GLU F O 1
ATOM 9049 N N . TYR F 2 67 ? -59.929 19.351 -34.282 1.00 40.88 67 TYR F N 1
ATOM 9050 C CA . TYR F 2 67 ? -59.794 20.657 -34.947 1.00 42.18 67 TYR F CA 1
ATOM 9051 C C . TYR F 2 67 ? -58.935 20.667 -36.213 1.00 43.19 67 TYR F C 1
ATOM 9052 O O . TYR F 2 67 ? -58.793 21.710 -36.855 1.00 43.43 67 TYR F O 1
ATOM 9061 N N . MET F 2 68 ? -58.433 19.488 -36.575 1.00 44.43 68 MET F N 1
ATOM 9062 C CA . MET F 2 68 ? -57.619 19.272 -37.747 1.00 46.44 68 MET F CA 1
ATOM 9063 C C . MET F 2 68 ? -58.285 18.443 -38.855 1.00 48.33 68 MET F C 1
ATOM 9064 O O . MET F 2 68 ? -57.950 18.610 -40.042 1.00 50.50 68 MET F O 1
ATOM 9069 N N . ALA F 2 69 ? -59.140 17.491 -38.480 1.00 49.24 69 ALA F N 1
ATOM 9070 C CA . ALA F 2 69 ? -59.840 16.645 -39.460 1.00 50.97 69 ALA F CA 1
ATOM 9071 C C . ALA F 2 69 ? -60.649 17.542 -40.424 1.00 52.95 69 ALA F C 1
ATOM 9072 O O . ALA F 2 69 ? -61.327 18.478 -39.950 1.00 54.05 69 ALA F O 1
ATOM 9074 N N . PRO F 2 70 ? -60.609 17.278 -41.756 1.00 53.91 70 PRO F N 1
ATOM 9075 C CA . PRO F 2 70 ? -60.008 16.188 -42.545 1.00 53.63 70 PRO F CA 1
ATOM 9076 C C . PRO F 2 70 ? -58.571 16.477 -42.982 1.00 52.92 70 PRO F C 1
ATOM 9077 O O . PRO F 2 70 ? -58.242 17.617 -43.352 1.00 53.72 70 PRO F O 1
ATOM 9081 N N . ARG F 2 71 ? -57.745 15.433 -42.943 1.00 50.50 71 ARG F N 1
ATOM 9082 C CA . ARG F 2 71 ? -56.321 15.528 -43.142 1.00 49.12 71 ARG F CA 1
ATOM 9083 C C . ARG F 2 71 ? -55.753 14.096 -43.122 1.00 48.02 71 ARG F C 1
ATOM 9084 O O . ARG F 2 71 ? -56.176 13.281 -42.312 1.00 47.75 71 ARG F O 1
ATOM 9092 N N . GLU F 2 72 ? -54.837 13.774 -44.026 1.00 47.83 72 GLU F N 1
ATOM 9093 C CA . GLU F 2 72 ? -54.152 12.461 -43.999 1.00 47.43 72 GLU F CA 1
ATOM 9094 C C . GLU F 2 72 ? -52.991 12.486 -43.008 1.00 45.80 72 GLU F C 1
ATOM 9095 O O . GLU F 2 72 ? -51.867 12.828 -43.376 1.00 45.00 72 GLU F O 1
ATOM 9101 N N . CYS F 2 73 ? -53.263 12.165 -41.744 1.00 44.43 73 CYS F N 1
ATOM 9102 C CA . CYS F 2 73 ? -52.216 12.162 -40.755 1.00 44.73 73 CYS F CA 1
ATOM 9103 C C . CYS F 2 73 ? -52.580 11.304 -39.552 1.00 42.83 73 CYS F C 1
ATOM 9104 O O . CYS F 2 73 ? -53.710 10.887 -39.400 1.00 44.17 73 CYS F O 1
ATOM 9107 N N . ALA F 2 74 ? -51.597 11.042 -38.706 1.00 40.30 74 ALA F N 1
ATOM 9108 C CA . ALA F 2 74 ? -51.780 10.200 -37.547 1.00 38.01 74 ALA F CA 1
ATOM 9109 C C . ALA F 2 74 ? -51.023 10.855 -36.431 1.00 36.19 74 ALA F C 1
ATOM 9110 O O . ALA F 2 74 ? -49.972 11.489 -36.642 1.00 35.11 74 ALA F O 1
ATOM 9112 N N . LEU F 2 75 ? -51.517 10.650 -35.228 1.00 35.47 75 LEU F N 1
ATOM 9113 C CA . LEU F 2 75 ? -50.856 11.171 -34.045 1.00 34.16 75 LEU F CA 1
ATOM 9114 C C . LEU F 2 75 ? -50.526 9.960 -33.149 1.00 33.23 75 LEU F C 1
ATOM 9115 O O . LEU F 2 75 ? -51.347 9.022 -33.039 1.00 33.41 75 LEU F O 1
ATOM 9120 N N . PHE F 2 76 ? -49.344 9.990 -32.522 1.00 30.90 76 PHE F N 1
ATOM 9121 C CA . PHE F 2 76 ? -48.858 8.917 -31.682 1.00 30.63 76 PHE F CA 1
ATOM 9122 C C . PHE F 2 76 ? -48.458 9.449 -30.304 1.00 30.50 76 PHE F C 1
ATOM 9123 O O . PHE F 2 76 ? -47.867 10.509 -30.204 1.00 29.69 76 PHE F O 1
ATOM 9131 N N . ILE F 2 77 ? -48.724 8.686 -29.250 1.00 30.57 77 ILE F N 1
ATOM 9132 C CA . ILE F 2 77 ? -47.997 8.871 -27.990 1.00 31.13 77 ILE F CA 1
ATOM 9133 C C . ILE F 2 77 ? -46.986 7.708 -27.834 1.00 30.75 77 ILE F C 1
ATOM 9134 O O . ILE F 2 77 ? -47.362 6.572 -28.014 1.00 31.45 77 ILE F O 1
ATOM 9139 N N . LEU F 2 78 ? -45.724 7.996 -27.512 1.00 29.77 78 LEU F N 1
ATOM 9140 C CA . LEU F 2 78 ? -44.749 6.949 -27.250 1.00 29.82 78 LEU F CA 1
ATOM 9141 C C . LEU F 2 78 ? -44.223 7.109 -25.820 1.00 30.58 78 LEU F C 1
ATOM 9142 O O . LEU F 2 78 ? -44.127 8.258 -25.325 1.00 28.62 78 LEU F O 1
ATOM 9147 N N . ASP F 2 79 ? -43.835 5.988 -25.180 1.00 31.12 79 ASP F N 1
ATOM 9148 C CA . ASP F 2 79 ? -43.234 6.064 -23.836 1.00 33.23 79 ASP F CA 1
ATOM 9149 C C . ASP F 2 79 ? -41.764 6.470 -23.919 1.00 33.86 79 ASP F C 1
ATOM 9150 O O . ASP F 2 79 ? -41.277 6.705 -25.023 1.00 33.52 79 ASP F O 1
ATOM 9155 N N . GLU F 2 80 ? -41.048 6.541 -22.790 1.00 36.21 80 GLU F N 1
ATOM 9156 C CA . GLU F 2 80 ? -39.661 6.951 -22.887 1.00 38.81 80 GLU F CA 1
ATOM 9157 C C . GLU F 2 80 ? -38.763 6.003 -23.692 1.00 39.63 80 GLU F C 1
ATOM 9158 O O . GLU F 2 80 ? -37.649 6.386 -23.994 1.00 40.28 80 GLU F O 1
ATOM 9164 N N . THR F 2 81 ? -39.206 4.782 -24.008 1.00 39.64 81 THR F N 1
ATOM 9165 C CA . THR F 2 81 ? -38.343 3.854 -24.786 1.00 40.74 81 THR F CA 1
ATOM 9166 C C . THR F 2 81 ? -38.746 3.792 -26.261 1.00 40.06 81 THR F C 1
ATOM 9167 O O . THR F 2 81 ? -38.460 2.807 -26.918 1.00 40.63 81 THR F O 1
ATOM 9171 N N . ALA F 2 82 ? -39.462 4.812 -26.755 1.00 38.48 82 ALA F N 1
ATOM 9172 C CA . ALA F 2 82 ? -40.001 4.780 -28.104 1.00 36.87 82 ALA F CA 1
ATOM 9173 C C . ALA F 2 82 ? -41.055 3.687 -28.377 1.00 36.28 82 ALA F C 1
ATOM 9174 O O . ALA F 2 82 ? -41.226 3.267 -29.522 1.00 36.17 82 ALA F O 1
ATOM 9176 N N . CYS F 2 83 ? -41.734 3.198 -27.352 1.00 35.24 83 CYS F N 1
ATOM 9177 C CA . CYS F 2 83 ? -42.803 2.239 -27.582 1.00 35.00 83 CYS F CA 1
ATOM 9178 C C . CYS F 2 83 ? -44.121 2.976 -27.801 1.00 35.41 83 CYS F C 1
ATOM 9179 O O . CYS F 2 83 ? -44.510 3.828 -26.958 1.00 33.79 83 CYS F O 1
ATOM 9182 N N . ILE F 2 84 ? -44.802 2.674 -28.924 1.00 35.62 84 ILE F N 1
ATOM 9183 C CA . ILE F 2 84 ? -46.094 3.304 -29.236 1.00 34.89 84 ILE F CA 1
ATOM 9184 C C . ILE F 2 84 ? -47.157 2.859 -28.242 1.00 35.74 84 ILE F C 1
ATOM 9185 O O . ILE F 2 84 ? -47.479 1.674 -28.141 1.00 36.90 84 ILE F O 1
ATOM 9190 N N . LEU F 2 85 ? -47.691 3.819 -27.495 1.00 35.86 85 LEU F N 1
ATOM 9191 C CA . LEU F 2 85 ? -48.705 3.549 -26.456 1.00 36.26 85 LEU F CA 1
ATOM 9192 C C . LEU F 2 85 ? -50.147 3.720 -27.002 1.00 36.67 85 LEU F C 1
ATOM 9193 O O . LEU F 2 85 ? -51.051 2.964 -26.644 1.00 35.84 85 LEU F O 1
ATOM 9198 N N . SER F 2 86 ? -50.335 4.728 -27.861 1.00 36.56 86 SER F N 1
ATOM 9199 C CA . SER F 2 86 ? -51.647 5.029 -28.453 1.00 37.00 86 SER F CA 1
ATOM 9200 C C . SER F 2 86 ? -51.504 5.737 -29.794 1.00 36.25 86 SER F C 1
ATOM 9201 O O . SER F 2 86 ? -50.535 6.478 -30.025 1.00 35.25 86 SER F O 1
ATOM 9204 N N . ARG F 2 87 ? -52.475 5.509 -30.673 1.00 36.37 87 ARG F N 1
ATOM 9205 C CA . ARG F 2 87 ? -52.526 6.143 -31.981 1.00 36.99 87 ARG F CA 1
ATOM 9206 C C . ARG F 2 87 ? -53.930 6.696 -32.264 1.00 37.68 87 ARG F C 1
ATOM 9207 O O . ARG F 2 87 ? -54.919 6.080 -31.896 1.00 38.87 87 ARG F O 1
ATOM 9215 N N . ASN F 2 88 ? -54.035 7.820 -32.947 1.00 37.84 88 ASN F N 1
ATOM 9216 C CA . ASN F 2 88 ? -55.346 8.258 -33.413 1.00 39.77 88 ASN F CA 1
ATOM 9217 C C . ASN F 2 88 ? -55.137 9.140 -34.611 1.00 39.91 88 ASN F C 1
ATOM 9218 O O . ASN F 2 88 ? -53.980 9.320 -35.020 1.00 39.79 88 ASN F O 1
ATOM 9223 N N . GLY F 2 89 ? -56.226 9.648 -35.204 1.00 39.93 89 GLY F N 1
ATOM 9224 C CA . GLY F 2 89 ? -56.118 10.405 -36.449 1.00 39.44 89 GLY F CA 1
ATOM 9225 C C . GLY F 2 89 ? -56.894 9.745 -37.588 1.00 40.86 89 GLY F C 1
ATOM 9226 O O . GLY F 2 89 ? -57.906 9.084 -37.372 1.00 40.66 89 GLY F O 1
ATOM 9227 N N . ASP F 2 90 ? -56.425 9.929 -38.807 1.00 40.95 90 ASP F N 1
ATOM 9228 C CA . ASP F 2 90 ? -57.170 9.467 -39.955 1.00 43.53 90 ASP F CA 1
ATOM 9229 C C . ASP F 2 90 ? -57.065 7.950 -40.150 1.00 43.51 90 ASP F C 1
ATOM 9230 O O . ASP F 2 90 ? -55.960 7.411 -40.267 1.00 43.11 90 ASP F O 1
ATOM 9235 N N . PRO F 2 91 ? -58.215 7.268 -40.185 1.00 44.54 91 PRO F N 1
ATOM 9236 C CA . PRO F 2 91 ? -58.326 5.797 -40.360 1.00 45.38 91 PRO F CA 1
ATOM 9237 C C . PRO F 2 91 ? -57.398 5.206 -41.454 1.00 46.05 91 PRO F C 1
ATOM 9238 O O . PRO F 2 91 ? -56.574 4.276 -41.182 1.00 46.00 91 PRO F O 1
ATOM 9242 N N . GLN F 2 92 ? -57.481 5.764 -42.655 1.00 46.70 92 GLN F N 1
ATOM 9243 C CA . GLN F 2 92 ? -56.619 5.351 -43.765 1.00 47.14 92 GLN F CA 1
ATOM 9244 C C . GLN F 2 92 ? -55.108 5.499 -43.463 1.00 44.87 92 GLN F C 1
ATOM 9245 O O . GLN F 2 92 ? -54.292 4.616 -43.786 1.00 43.62 92 GLN F O 1
ATOM 9251 N N . THR F 2 93 ? -54.735 6.614 -42.848 1.00 43.34 93 THR F N 1
ATOM 9252 C CA . THR F 2 93 ? -53.336 6.869 -42.591 1.00 41.80 93 THR F CA 1
ATOM 9253 C C . THR F 2 93 ? -52.873 5.851 -41.539 1.00 41.13 93 THR F C 1
ATOM 9254 O O . THR F 2 93 ? -51.837 5.230 -41.693 1.00 41.16 93 THR F O 1
ATOM 9258 N N . LEU F 2 94 ? -53.691 5.631 -40.526 1.00 41.39 94 LEU F N 1
ATOM 9259 C CA . LEU F 2 94 ? -53.445 4.625 -39.506 1.00 41.12 94 LEU F CA 1
ATOM 9260 C C . LEU F 2 94 ? -53.359 3.235 -40.084 1.00 42.74 94 LEU F C 1
ATOM 9261 O O . LEU F 2 94 ? -52.520 2.451 -39.624 1.00 41.72 94 LEU F O 1
ATOM 9266 N N . GLN F 2 95 ? -54.181 2.912 -41.083 1.00 44.33 95 GLN F N 1
ATOM 9267 C CA . GLN F 2 95 ? -53.987 1.606 -41.698 1.00 46.47 95 GLN F CA 1
ATOM 9268 C C . GLN F 2 95 ? -52.677 1.516 -42.487 1.00 45.40 95 GLN F C 1
ATOM 9269 O O . GLN F 2 95 ? -52.017 0.488 -42.407 1.00 45.57 95 GLN F O 1
ATOM 9275 N N . GLN F 2 96 ? -52.286 2.570 -43.209 1.00 44.95 96 GLN F N 1
ATOM 9276 C CA . GLN F 2 96 ? -50.995 2.568 -43.920 1.00 45.02 96 GLN F CA 1
ATOM 9277 C C . GLN F 2 96 ? -49.770 2.426 -42.978 1.00 44.03 96 GLN F C 1
ATOM 9278 O O . GLN F 2 96 ? -48.837 1.661 -43.254 1.00 44.75 96 GLN F O 1
ATOM 9284 N N . LEU F 2 97 ? -49.782 3.132 -41.855 1.00 42.49 97 LEU F N 1
ATOM 9285 C CA . LEU F 2 97 ? -48.693 3.046 -40.892 1.00 40.81 97 LEU F CA 1
ATOM 9286 C C . LEU F 2 97 ? -48.676 1.679 -40.222 1.00 40.52 97 LEU F C 1
ATOM 9287 O O . LEU F 2 97 ? -47.617 1.117 -39.940 1.00 39.94 97 LEU F O 1
ATOM 9292 N N . SER F 2 98 ? -49.869 1.133 -40.021 1.00 41.53 98 SER F N 1
ATOM 9293 C CA . SER F 2 98 ? -50.058 -0.206 -39.492 1.00 41.73 98 SER F CA 1
ATOM 9294 C C . SER F 2 98 ? -49.494 -1.263 -40.491 1.00 41.93 98 SER F C 1
ATOM 9295 O O . SER F 2 98 ? -48.792 -2.169 -40.091 1.00 42.36 98 SER F O 1
ATOM 9298 N N . ALA F 2 99 ? -49.739 -1.097 -41.783 1.00 42.50 99 ALA F N 1
ATOM 9299 C CA . ALA F 2 99 ? -49.125 -1.958 -42.804 1.00 43.72 99 ALA F CA 1
ATOM 9300 C C . ALA F 2 99 ? -47.583 -1.961 -42.750 1.00 43.49 99 ALA F C 1
ATOM 9301 O O . ALA F 2 99 ? -46.956 -2.975 -43.023 1.00 44.46 99 ALA F O 1
ATOM 9303 N N . LEU F 2 100 ? -46.980 -0.838 -42.391 1.00 43.26 100 LEU F N 1
ATOM 9304 C CA . LEU F 2 100 ? -45.532 -0.766 -42.254 1.00 42.63 100 LEU F CA 1
ATOM 9305 C C . LEU F 2 100 ? -45.017 -1.310 -40.937 1.00 42.37 100 LEU F C 1
ATOM 9306 O O . LEU F 2 100 ? -43.797 -1.292 -40.720 1.00 42.54 100 LEU F O 1
ATOM 9311 N N . GLY F 2 101 ? -45.917 -1.771 -40.055 1.00 42.59 101 GLY F N 1
ATOM 9312 C CA . GLY F 2 101 ? -45.529 -2.251 -38.716 1.00 41.64 101 GLY F CA 1
ATOM 9313 C C . GLY F 2 101 ? -45.775 -1.355 -37.497 1.00 41.57 101 GLY F C 1
ATOM 9314 O O . GLY F 2 101 ? -45.473 -1.749 -36.335 1.00 41.27 101 GLY F O 1
ATOM 9315 N N . PHE F 2 102 ? -46.320 -0.158 -37.703 1.00 39.84 102 PHE F N 1
ATOM 9316 C CA . PHE F 2 102 ? -46.525 0.722 -36.567 1.00 38.70 102 PHE F CA 1
ATOM 9317 C C . PHE F 2 102 ? -47.901 0.459 -35.955 1.00 39.34 102 PHE F C 1
ATOM 9318 O O . PHE F 2 102 ? -48.898 0.816 -36.539 1.00 40.21 102 PHE F O 1
ATOM 9326 N N . ASN F 2 103 ? -47.949 -0.183 -34.791 1.00 39.76 103 ASN F N 1
ATOM 9327 C CA . ASN F 2 103 ? -49.182 -0.526 -34.101 1.00 39.77 103 ASN F CA 1
ATOM 9328 C C . ASN F 2 103 ? -48.942 -0.169 -32.657 1.00 39.23 103 ASN F C 1
ATOM 9329 O O . ASN F 2 103 ? -47.847 0.206 -32.305 1.00 38.90 103 ASN F O 1
ATOM 9334 N N . ASP F 2 104 ? -49.958 -0.306 -31.811 1.00 39.80 104 ASP F N 1
ATOM 9335 C CA . ASP F 2 104 ? -49.760 -0.204 -30.366 1.00 39.42 104 ASP F CA 1
ATOM 9336 C C . ASP F 2 104 ? -48.684 -1.210 -29.952 1.00 38.35 104 ASP F C 1
ATOM 9337 O O . ASP F 2 104 ? -48.709 -2.360 -30.371 1.00 38.20 104 ASP F O 1
ATOM 9342 N N . GLY F 2 105 ? -47.748 -0.755 -29.132 1.00 37.10 105 GLY F N 1
ATOM 9343 C CA . GLY F 2 105 ? -46.610 -1.588 -28.712 1.00 36.01 105 GLY F CA 1
ATOM 9344 C C . GLY F 2 105 ? -45.394 -1.733 -29.609 1.00 35.70 105 GLY F C 1
ATOM 9345 O O . GLY F 2 105 ? -44.418 -2.361 -29.179 1.00 36.91 105 GLY F O 1
ATOM 9346 N N . THR F 2 106 ? -45.428 -1.224 -30.845 1.00 34.70 106 THR F N 1
ATOM 9347 C CA . THR F 2 106 ? -44.253 -1.240 -31.722 1.00 34.12 106 THR F CA 1
ATOM 9348 C C . THR F 2 106 ? -43.202 -0.289 -31.143 1.00 34.08 106 THR F C 1
ATOM 9349 O O . THR F 2 106 ? -43.536 0.871 -30.802 1.00 34.18 106 THR F O 1
ATOM 9353 N N . TYR F 2 107 ? -41.970 -0.770 -31.010 1.00 33.20 107 TYR F N 1
ATOM 9354 C CA . TYR F 2 107 ? -40.819 0.068 -30.638 1.00 34.31 107 TYR F CA 1
ATOM 9355 C C . TYR F 2 107 ? -40.211 0.720 -31.871 1.00 33.53 107 TYR F C 1
ATOM 9356 O O . TYR F 2 107 ? -40.018 0.066 -32.881 1.00 34.31 107 TYR F O 1
ATOM 9365 N N . CYS F 2 108 ? -39.877 1.994 -31.759 1.00 32.84 108 CYS F N 1
ATOM 9366 C CA . CYS F 2 108 ? -39.449 2.807 -32.885 1.00 32.05 108 CYS F CA 1
ATOM 9367 C C . CYS F 2 108 ? -38.072 3.388 -32.626 1.00 31.78 108 CYS F C 1
ATOM 9368 O O . CYS F 2 108 ? -37.683 4.407 -33.261 1.00 31.05 108 CYS F O 1
ATOM 9371 N N . ALA F 2 109 ? -37.329 2.743 -31.721 1.00 31.34 109 ALA F N 1
ATOM 9372 C CA . ALA F 2 109 ? -35.917 3.077 -31.485 1.00 31.44 109 ALA F CA 1
ATOM 9373 C C . ALA F 2 109 ? -35.142 3.265 -32.783 1.00 31.43 109 ALA F C 1
ATOM 9374 O O . ALA F 2 109 ? -35.502 2.736 -33.836 1.00 29.45 109 ALA F O 1
ATOM 9376 N N . GLU F 2 110 ? -34.135 4.123 -32.694 1.00 32.39 110 GLU F N 1
ATOM 9377 C CA . GLU F 2 110 ? -33.279 4.433 -33.796 1.00 34.31 110 GLU F CA 1
ATOM 9378 C C . GLU F 2 110 ? -32.569 3.171 -34.251 1.00 36.20 110 GLU F C 1
ATOM 9379 O O . GLU F 2 110 ? -32.300 3.023 -35.441 1.00 37.59 110 GLU F O 1
ATOM 9385 N N . GLY F 2 111 ? -32.230 2.302 -33.294 1.00 37.33 111 GLY F N 1
ATOM 9386 C CA . GLY F 2 111 ? -31.542 1.042 -33.584 1.00 39.28 111 GLY F CA 1
ATOM 9387 C C . GLY F 2 111 ? -32.468 0.059 -34.300 1.00 39.62 111 GLY F C 1
ATOM 9388 O O . GLY F 2 111 ? -32.022 -0.999 -34.741 1.00 39.56 111 GLY F O 1
ATOM 9389 N N . ILE F 2 112 ? -33.759 0.400 -34.433 1.00 38.74 112 ILE F N 1
ATOM 9390 C CA . ILE F 2 112 ? -34.680 -0.532 -35.127 1.00 38.34 112 ILE F CA 1
ATOM 9391 C C . ILE F 2 112 ? -35.179 0.055 -36.451 1.00 39.04 112 ILE F C 1
ATOM 9392 O O . ILE F 2 112 ? -35.223 -0.622 -37.483 1.00 39.55 112 ILE F O 1
ATOM 9397 N N . ILE F 2 113 ? -35.552 1.322 -36.450 1.00 38.68 113 ILE F N 1
ATOM 9398 C CA . ILE F 2 113 ? -36.159 1.859 -37.664 1.00 38.68 113 ILE F CA 1
ATOM 9399 C C . ILE F 2 113 ? -35.279 2.916 -38.323 1.00 39.07 113 ILE F C 1
ATOM 9400 O O . ILE F 2 113 ? -35.675 3.508 -39.320 1.00 38.99 113 ILE F O 1
ATOM 9405 N N . GLY F 2 114 ? -34.111 3.170 -37.737 1.00 38.71 114 GLY F N 1
ATOM 9406 C CA . GLY F 2 114 ? -33.239 4.189 -38.276 1.00 39.68 114 GLY F CA 1
ATOM 9407 C C . GLY F 2 114 ? -33.649 5.610 -37.889 1.00 39.16 114 GLY F C 1
ATOM 9408 O O . GLY F 2 114 ? -34.623 5.813 -37.184 1.00 38.50 114 GLY F O 1
ATOM 9409 N N . THR F 2 115 ? -32.862 6.566 -38.354 1.00 38.65 115 THR F N 1
ATOM 9410 C CA . THR F 2 115 ? -33.067 7.966 -38.131 1.00 38.83 115 THR F CA 1
ATOM 9411 C C . THR F 2 115 ? -34.482 8.349 -38.501 1.00 38.41 115 THR F C 1
ATOM 9412 O O . THR F 2 115 ? -34.909 8.149 -39.669 1.00 38.13 115 THR F O 1
ATOM 9416 N N . CYS F 2 116 ? -35.161 8.930 -37.502 1.00 36.78 116 CYS F N 1
ATOM 9417 C CA . CYS F 2 116 ? -36.566 9.284 -37.535 1.00 35.54 116 CYS F CA 1
ATOM 9418 C C . CYS F 2 116 ? -36.898 10.122 -36.310 1.00 34.20 116 CYS F C 1
ATOM 9419 O O . CYS F 2 116 ? -36.468 9.812 -35.199 1.00 34.33 116 CYS F O 1
ATOM 9422 N N . ALA F 2 117 ? -37.692 11.168 -36.506 1.00 33.18 117 ALA F N 1
ATOM 9423 C CA . ALA F 2 117 ? -38.139 12.016 -35.416 1.00 32.25 117 ALA F CA 1
ATOM 9424 C C . ALA F 2 117 ? -38.667 11.197 -34.204 1.00 32.00 117 ALA F C 1
ATOM 9425 O O . ALA F 2 117 ? -38.435 11.550 -33.036 1.00 31.39 117 ALA F O 1
ATOM 9427 N N . LEU F 2 118 ? -39.372 10.104 -34.494 1.00 31.65 118 LEU F N 1
ATOM 9428 C CA . LEU F 2 118 ? -39.953 9.248 -33.455 1.00 31.21 118 LEU F CA 1
ATOM 9429 C C . LEU F 2 118 ? -38.931 8.931 -32.364 1.00 32.20 118 LEU F C 1
ATOM 9430 O O . LEU F 2 118 ? -39.300 8.848 -31.163 1.00 33.38 118 LEU F O 1
ATOM 9435 N N . SER F 2 119 ? -37.658 8.738 -32.755 1.00 30.93 119 SER F N 1
ATOM 9436 C CA . SER F 2 119 ? -36.583 8.567 -31.731 1.00 30.02 119 SER F CA 1
ATOM 9437 C C . SER F 2 119 ? -35.704 9.778 -31.551 1.00 30.11 119 SER F C 1
ATOM 9438 O O . SER F 2 119 ? -35.240 10.046 -30.459 1.00 30.94 119 SER F O 1
ATOM 9441 N N . LEU F 2 120 ? -35.431 10.502 -32.621 1.00 30.53 120 LEU F N 1
ATOM 9442 C CA . LEU F 2 120 ? -34.424 11.552 -32.549 1.00 32.97 120 LEU F CA 1
ATOM 9443 C C . LEU F 2 120 ? -34.860 12.666 -31.593 1.00 33.80 120 LEU F C 1
ATOM 9444 O O . LEU F 2 120 ? -34.026 13.395 -31.028 1.00 34.09 120 LEU F O 1
ATOM 9449 N N . ALA F 2 121 ? -36.167 12.800 -31.393 1.00 34.25 121 ALA F N 1
ATOM 9450 C CA . ALA F 2 121 ? -36.641 13.832 -30.478 1.00 35.28 121 ALA F CA 1
ATOM 9451 C C . ALA F 2 121 ? -36.136 13.590 -29.065 1.00 36.02 121 ALA F C 1
ATOM 9452 O O . ALA F 2 121 ? -35.614 14.515 -28.441 1.00 37.29 121 ALA F O 1
ATOM 9454 N N . ALA F 2 122 ? -36.291 12.364 -28.573 1.00 35.83 122 ALA F N 1
ATOM 9455 C CA . ALA F 2 122 ? -35.805 11.999 -27.245 1.00 36.81 122 ALA F CA 1
ATOM 9456 C C . ALA F 2 122 ? -34.290 11.897 -27.201 1.00 36.82 122 ALA F C 1
ATOM 9457 O O . ALA F 2 122 ? -33.680 12.180 -26.175 1.00 37.45 122 ALA F O 1
ATOM 9459 N N . ILE F 2 123 ? -33.686 11.446 -28.285 1.00 36.35 123 ILE F N 1
ATOM 9460 C CA . ILE F 2 123 ? -32.233 11.407 -28.336 1.00 36.83 123 ILE F CA 1
ATOM 9461 C C . ILE F 2 123 ? -31.685 12.834 -28.234 1.00 37.21 123 ILE F C 1
ATOM 9462 O O . ILE F 2 123 ? -30.710 13.062 -27.518 1.00 37.10 123 ILE F O 1
ATOM 9467 N N . SER F 2 124 ? -32.321 13.795 -28.921 1.00 36.37 124 SER F N 1
ATOM 9468 C CA . SER F 2 124 ? -31.781 15.149 -28.972 1.00 37.03 124 SER F CA 1
ATOM 9469 C C . SER F 2 124 ? -32.307 16.018 -27.854 1.00 36.96 124 SER F C 1
ATOM 9470 O O . SER F 2 124 ? -31.700 17.041 -27.503 1.00 37.52 124 SER F O 1
ATOM 9473 N N . GLY F 2 125 ? -33.436 15.616 -27.291 1.00 36.18 125 GLY F N 1
ATOM 9474 C CA . GLY F 2 125 ? -34.036 16.343 -26.192 1.00 37.62 125 GLY F CA 1
ATOM 9475 C C . GLY F 2 125 ? -34.917 17.465 -26.750 1.00 38.33 125 GLY F C 1
ATOM 9476 O O . GLY F 2 125 ? -35.406 18.304 -26.007 1.00 38.17 125 GLY F O 1
ATOM 9477 N N . GLN F 2 126 ? -35.124 17.496 -28.059 1.00 38.84 126 GLN F N 1
ATOM 9478 C CA . GLN F 2 126 ? -35.991 18.556 -28.605 1.00 39.84 126 GLN F CA 1
ATOM 9479 C C . GLN F 2 126 ? -36.975 18.230 -29.697 1.00 38.12 126 GLN F C 1
ATOM 9480 O O . GLN F 2 126 ? -36.927 17.161 -30.262 1.00 36.83 126 GLN F O 1
ATOM 9486 N N . ALA F 2 127 ? -37.856 19.193 -29.995 1.00 37.26 127 ALA F N 1
ATOM 9487 C CA . ALA F 2 127 ? -38.816 19.040 -31.065 1.00 36.29 127 ALA F CA 1
ATOM 9488 C C . ALA F 2 127 ? -38.034 18.817 -32.333 1.00 36.95 127 ALA F C 1
ATOM 9489 O O . ALA F 2 127 ? -37.115 19.584 -32.620 1.00 37.80 127 ALA F O 1
ATOM 9491 N N . VAL F 2 128 ? -38.384 17.772 -33.084 1.00 36.16 128 VAL F N 1
ATOM 9492 C CA . VAL F 2 128 ? -37.635 17.426 -34.309 1.00 36.53 128 VAL F CA 1
ATOM 9493 C C . VAL F 2 128 ? -38.569 16.923 -35.423 1.00 35.28 128 VAL F C 1
ATOM 9494 O O . VAL F 2 128 ? -39.558 16.237 -35.178 1.00 34.18 128 VAL F O 1
ATOM 9498 N N . LYS F 2 129 ? -38.217 17.249 -36.654 1.00 35.68 129 LYS F N 1
ATOM 9499 C CA . LYS F 2 129 ? -38.944 16.814 -37.841 1.00 35.62 129 LYS F CA 1
ATOM 9500 C C . LYS F 2 129 ? -38.012 16.114 -38.842 1.00 35.30 129 LYS F C 1
ATOM 9501 O O . LYS F 2 129 ? -36.991 16.675 -39.211 1.00 35.66 129 LYS F O 1
ATOM 9507 N N . THR F 2 130 ? -38.386 14.940 -39.341 1.00 34.47 130 THR F N 1
ATOM 9508 C CA . THR F 2 130 ? -37.591 14.289 -40.385 1.00 34.41 130 THR F CA 1
ATOM 9509 C C . THR F 2 130 ? -38.535 14.002 -41.564 1.00 35.92 130 THR F C 1
ATOM 9510 O O . THR F 2 130 ? -39.693 13.615 -41.345 1.00 36.04 130 THR F O 1
ATOM 9514 N N . MET F 2 131 ? -38.072 14.240 -42.790 1.00 36.70 131 MET F N 1
ATOM 9515 C CA . MET F 2 131 ? -38.907 14.068 -43.990 1.00 39.30 131 MET F CA 1
ATOM 9516 C C . MET F 2 131 ? -38.158 13.276 -45.045 1.00 38.81 131 MET F C 1
ATOM 9517 O O . MET F 2 131 ? -36.970 13.404 -45.138 1.00 39.68 131 MET F O 1
ATOM 9522 N N . ALA F 2 132 ? -38.878 12.500 -45.846 1.00 39.03 132 ALA F N 1
ATOM 9523 C CA . ALA F 2 132 ? -38.376 11.909 -47.066 1.00 39.78 132 ALA F CA 1
ATOM 9524 C C . ALA F 2 132 ? -37.054 11.189 -46.781 1.00 40.65 132 ALA F C 1
ATOM 9525 O O . ALA F 2 132 ? -36.976 10.437 -45.796 1.00 39.80 132 ALA F O 1
ATOM 9527 N N . ASP F 2 133 ? -36.030 11.478 -47.586 1.00 41.47 133 ASP F N 1
ATOM 9528 C CA . ASP F 2 133 ? -34.739 10.781 -47.542 1.00 44.02 133 ASP F CA 1
ATOM 9529 C C . ASP F 2 133 ? -33.755 11.246 -46.452 1.00 43.51 133 ASP F C 1
ATOM 9530 O O . ASP F 2 133 ? -32.609 10.771 -46.423 1.00 43.46 133 ASP F O 1
ATOM 9535 N N . GLN F 2 134 ? -34.199 12.145 -45.556 1.00 41.90 134 GLN F N 1
ATOM 9536 C CA . GLN F 2 134 ? -33.497 12.307 -44.255 1.00 40.62 134 GLN F CA 1
ATOM 9537 C C . GLN F 2 134 ? -33.638 11.027 -43.428 1.00 39.76 134 GLN F C 1
ATOM 9538 O O . GLN F 2 134 ? -32.822 10.777 -42.539 1.00 39.86 134 GLN F O 1
ATOM 9544 N N . HIS F 2 135 ? -34.699 10.252 -43.678 1.00 38.76 135 HIS F N 1
ATOM 9545 C CA . HIS F 2 135 ? -34.903 8.992 -42.977 1.00 38.86 135 HIS F CA 1
ATOM 9546 C C . HIS F 2 135 ? -33.843 7.963 -43.453 1.00 39.62 135 HIS F C 1
ATOM 9547 O O . HIS F 2 135 ? -33.531 7.886 -44.640 1.00 39.64 135 HIS F O 1
ATOM 9554 N N . PHE F 2 136 ? -33.296 7.173 -42.535 1.00 40.24 136 PHE F N 1
ATOM 9555 C CA . PHE F 2 136 ? -32.298 6.168 -42.938 1.00 41.05 136 PHE F CA 1
ATOM 9556 C C . PHE F 2 136 ? -32.911 5.088 -43.838 1.00 41.19 136 PHE F C 1
ATOM 9557 O O . PHE F 2 136 ? -32.390 4.780 -44.910 1.00 42.56 136 PHE F O 1
ATOM 9565 N N . LYS F 2 137 ? -34.030 4.539 -43.395 1.00 41.14 137 LYS F N 1
ATOM 9566 C CA . LYS F 2 137 ? -34.756 3.474 -44.078 1.00 41.80 137 LYS F CA 1
ATOM 9567 C C . LYS F 2 137 ? -35.558 4.007 -45.226 1.00 42.63 137 LYS F C 1
ATOM 9568 O O . LYS F 2 137 ? -36.368 4.913 -45.033 1.00 42.21 137 LYS F O 1
ATOM 9574 N N . GLN F 2 138 ? -35.367 3.407 -46.405 1.00 43.98 138 GLN F N 1
ATOM 9575 C CA . GLN F 2 138 ? -36.081 3.798 -47.633 1.00 45.60 138 GLN F CA 1
ATOM 9576 C C . GLN F 2 138 ? -37.596 3.680 -47.531 1.00 44.79 138 GLN F C 1
ATOM 9577 O O . GLN F 2 138 ? -38.322 4.393 -48.231 1.00 45.20 138 GLN F O 1
ATOM 9583 N N . VAL F 2 139 ? -38.069 2.770 -46.686 1.00 44.02 139 VAL F N 1
ATOM 9584 C CA . VAL F 2 139 ? -39.505 2.557 -46.534 1.00 44.05 139 VAL F CA 1
ATOM 9585 C C . VAL F 2 139 ? -40.192 3.836 -46.015 1.00 43.35 139 VAL F C 1
ATOM 9586 O O . VAL F 2 139 ? -41.357 4.097 -46.340 1.00 44.23 139 VAL F O 1
ATOM 9590 N N . LEU F 2 140 ? -39.441 4.662 -45.288 1.00 42.02 140 LEU F N 1
ATOM 9591 C CA . LEU F 2 140 ? -39.974 5.903 -44.719 1.00 41.38 140 LEU F CA 1
ATOM 9592 C C . LEU F 2 140 ? -39.859 7.143 -45.604 1.00 42.06 140 LEU F C 1
ATOM 9593 O O . LEU F 2 140 ? -40.289 8.222 -45.190 1.00 41.45 140 LEU F O 1
ATOM 9598 N N . TRP F 2 141 ? -39.318 6.999 -46.813 1.00 43.14 141 TRP F N 1
ATOM 9599 C CA . TRP F 2 141 ? -39.110 8.161 -47.697 1.00 44.94 141 TRP F CA 1
ATOM 9600 C C . TRP F 2 141 ? -40.411 8.840 -48.152 1.00 44.49 141 TRP F C 1
ATOM 9601 O O . TRP F 2 141 ? -40.392 9.975 -48.588 1.00 44.69 141 TRP F O 1
ATOM 9612 N N . ASN F 2 142 ? -41.522 8.131 -48.038 1.00 43.85 142 ASN F N 1
ATOM 9613 C CA . ASN F 2 142 ? -42.821 8.707 -48.325 1.00 45.47 142 ASN F CA 1
ATOM 9614 C C . ASN F 2 142 ? -43.465 9.452 -47.174 1.00 43.71 142 ASN F C 1
ATOM 9615 O O . ASN F 2 142 ? -44.505 10.044 -47.371 1.00 44.91 142 ASN F O 1
ATOM 9620 N N . TRP F 2 143 ? -42.826 9.419 -46.003 1.00 41.82 143 TRP F N 1
ATOM 9621 C CA . TRP F 2 143 ? -43.357 9.964 -44.765 1.00 40.02 143 TRP F CA 1
ATOM 9622 C C . TRP F 2 143 ? -42.588 11.171 -44.253 1.00 39.66 143 TRP F C 1
ATOM 9623 O O . TRP F 2 143 ? -41.384 11.336 -44.532 1.00 39.26 143 TRP F O 1
ATOM 9634 N N . ALA F 2 144 ? -43.323 12.027 -43.545 1.00 38.43 144 ALA F N 1
ATOM 9635 C CA . ALA F 2 144 ? -42.779 13.070 -42.715 1.00 38.23 144 ALA F CA 1
ATOM 9636 C C . ALA F 2 144 ? -43.126 12.706 -41.257 1.00 37.66 144 ALA F C 1
ATOM 9637 O O . ALA F 2 144 ? -44.256 12.285 -40.981 1.00 38.66 144 ALA F O 1
ATOM 9639 N N . PHE F 2 145 ? -42.186 12.870 -40.325 1.00 36.53 145 PHE F N 1
ATOM 9640 C CA . PHE F 2 145 ? -42.488 12.716 -38.888 1.00 35.54 145 PHE F CA 1
ATOM 9641 C C . PHE F 2 145 ? -42.103 13.989 -38.121 1.00 35.49 145 PHE F C 1
ATOM 9642 O O . PHE F 2 145 ? -41.084 14.604 -38.423 1.00 36.17 145 PHE F O 1
ATOM 9650 N N . CYS F 2 146 ? -42.949 14.419 -37.195 1.00 34.47 146 CYS F N 1
ATOM 9651 C CA . CYS F 2 146 ? -42.577 15.450 -36.242 1.00 34.87 146 CYS F CA 1
ATOM 9652 C C . CYS F 2 146 ? -42.725 14.839 -34.868 1.00 33.74 146 CYS F C 1
ATOM 9653 O O . CYS F 2 146 ? -43.667 14.074 -34.611 1.00 33.89 146 CYS F O 1
ATOM 9656 N N . ALA F 2 147 ? -41.851 15.226 -33.954 1.00 32.40 147 ALA F N 1
ATOM 9657 C CA . ALA F 2 147 ? -41.943 14.702 -32.602 1.00 30.47 147 ALA F CA 1
ATOM 9658 C C . ALA F 2 147 ? -41.318 15.645 -31.604 1.00 29.71 147 ALA F C 1
ATOM 9659 O O . ALA F 2 147 ? -40.387 16.429 -31.905 1.00 29.36 147 ALA F O 1
ATOM 9661 N N . THR F 2 148 ? -41.820 15.561 -30.393 1.00 28.72 148 THR F N 1
ATOM 9662 C CA . THR F 2 148 ? -41.259 16.351 -29.340 1.00 29.43 148 THR F CA 1
ATOM 9663 C C . THR F 2 148 ? -41.253 15.461 -28.122 1.00 30.58 148 THR F C 1
ATOM 9664 O O . THR F 2 148 ? -42.225 14.768 -27.883 1.00 32.37 148 THR F O 1
ATOM 9668 N N . PRO F 2 149 ? -40.185 15.512 -27.323 1.00 31.67 149 PRO F N 1
ATOM 9669 C CA . PRO F 2 149 ? -40.190 14.743 -26.108 1.00 32.71 149 PRO F CA 1
ATOM 9670 C C . PRO F 2 149 ? -41.010 15.439 -25.002 1.00 33.85 149 PRO F C 1
ATOM 9671 O O . PRO F 2 149 ? -41.122 16.669 -25.002 1.00 32.96 149 PRO F O 1
ATOM 9675 N N . LEU F 2 150 ? -41.557 14.657 -24.071 1.00 34.81 150 LEU F N 1
ATOM 9676 C CA . LEU F 2 150 ? -42.124 15.284 -22.911 1.00 36.96 150 LEU F CA 1
ATOM 9677 C C . LEU F 2 150 ? -41.601 14.787 -21.590 1.00 38.25 150 LEU F C 1
ATOM 9678 O O . LEU F 2 150 ? -41.115 13.637 -21.459 1.00 37.18 150 LEU F O 1
ATOM 9683 N N . PHE F 2 151 ? -41.743 15.667 -20.605 1.00 39.51 151 PHE F N 1
ATOM 9684 C CA . PHE F 2 151 ? -41.060 15.504 -19.328 1.00 41.85 151 PHE F CA 1
ATOM 9685 C C . PHE F 2 151 ? -41.950 15.403 -18.086 1.00 44.13 151 PHE F C 1
ATOM 9686 O O . PHE F 2 151 ? -43.026 15.947 -18.038 1.00 44.48 151 PHE F O 1
ATOM 9694 N N . ASP F 2 152 ? -41.447 14.688 -17.095 1.00 48.09 152 ASP F N 1
ATOM 9695 C CA . ASP F 2 152 ? -42.069 14.449 -15.795 1.00 52.06 152 ASP F CA 1
ATOM 9696 C C . ASP F 2 152 ? -42.649 15.646 -15.058 1.00 53.81 152 ASP F C 1
ATOM 9697 O O . ASP F 2 152 ? -42.911 16.718 -15.628 1.00 54.84 152 ASP F O 1
ATOM 9702 N N . SER F 2 153 ? -42.866 15.395 -13.770 1.00 54.82 153 SER F N 1
ATOM 9703 C CA . SER F 2 153 ? -43.165 16.388 -12.757 1.00 56.80 153 SER F CA 1
ATOM 9704 C C . SER F 2 153 ? -41.779 16.816 -12.216 1.00 57.49 153 SER F C 1
ATOM 9705 O O . SER F 2 153 ? -41.592 17.906 -11.711 1.00 58.30 153 SER F O 1
ATOM 9708 N N . LYS F 2 154 ? -40.797 15.947 -12.415 1.00 58.14 154 LYS F N 1
ATOM 9709 C CA . LYS F 2 154 ? -39.494 15.993 -11.763 1.00 58.94 154 LYS F CA 1
ATOM 9710 C C . LYS F 2 154 ? -38.385 16.144 -12.799 1.00 58.41 154 LYS F C 1
ATOM 9711 O O . LYS F 2 154 ? -37.204 15.956 -12.494 1.00 59.84 154 LYS F O 1
ATOM 9717 N N . GLY F 2 155 ? -38.778 16.424 -14.041 1.00 57.21 155 GLY F N 1
ATOM 9718 C CA . GLY F 2 155 ? -37.858 16.838 -15.097 1.00 55.60 155 GLY F CA 1
ATOM 9719 C C . GLY F 2 155 ? -37.246 15.810 -16.033 1.00 54.17 155 GLY F C 1
ATOM 9720 O O . GLY F 2 155 ? -36.468 16.190 -16.907 1.00 54.18 155 GLY F O 1
ATOM 9721 N N . ARG F 2 156 ? -37.552 14.517 -15.869 1.00 52.71 156 ARG F N 1
ATOM 9722 C CA . ARG F 2 156 ? -36.975 13.514 -16.794 1.00 50.70 156 ARG F CA 1
ATOM 9723 C C . ARG F 2 156 ? -37.940 13.063 -17.870 1.00 46.80 156 ARG F C 1
ATOM 9724 O O . ARG F 2 156 ? -39.145 13.317 -17.787 1.00 44.98 156 ARG F O 1
ATOM 9732 N N . LEU F 2 157 ? -37.378 12.381 -18.867 1.00 43.49 157 LEU F N 1
ATOM 9733 C CA . LEU F 2 157 ? -38.084 12.001 -20.080 1.00 40.06 157 LEU F CA 1
ATOM 9734 C C . LEU F 2 157 ? -39.117 10.921 -19.761 1.00 38.31 157 LEU F C 1
ATOM 9735 O O . LEU F 2 157 ? -38.869 9.967 -19.016 1.00 38.72 157 LEU F O 1
ATOM 9740 N N . THR F 2 158 ? -40.300 11.102 -20.300 1.00 35.82 158 THR F N 1
ATOM 9741 C CA . THR F 2 158 ? -41.409 10.218 -19.941 1.00 33.77 158 THR F CA 1
ATOM 9742 C C . THR F 2 158 ? -42.168 9.776 -21.172 1.00 32.01 158 THR F C 1
ATOM 9743 O O . THR F 2 158 ? -42.917 8.810 -21.136 1.00 32.38 158 THR F O 1
ATOM 9747 N N . GLY F 2 159 ? -41.893 10.422 -22.304 1.00 30.73 159 GLY F N 1
ATOM 9748 C CA . GLY F 2 159 ? -42.557 10.052 -23.545 1.00 29.90 159 GLY F CA 1
ATOM 9749 C C . GLY F 2 159 ? -42.319 11.026 -24.657 1.00 29.39 159 GLY F C 1
ATOM 9750 O O . GLY F 2 159 ? -41.482 11.958 -24.506 1.00 29.56 159 GLY F O 1
ATOM 9751 N N . THR F 2 160 ? -43.062 10.839 -25.760 1.00 28.68 160 THR F N 1
ATOM 9752 C CA . THR F 2 160 ? -42.866 11.627 -26.993 1.00 29.11 160 THR F CA 1
ATOM 9753 C C . THR F 2 160 ? -44.210 11.787 -27.687 1.00 29.41 160 THR F C 1
ATOM 9754 O O . THR F 2 160 ? -45.006 10.851 -27.721 1.00 29.52 160 THR F O 1
ATOM 9758 N N . ILE F 2 161 ? -44.455 12.967 -28.265 1.00 30.02 161 ILE F N 1
ATOM 9759 C CA . ILE F 2 161 ? -45.686 13.205 -29.027 1.00 29.01 161 ILE F CA 1
ATOM 9760 C C . ILE F 2 161 ? -45.245 13.316 -30.454 1.00 28.81 161 ILE F C 1
ATOM 9761 O O . ILE F 2 161 ? -44.357 14.097 -30.768 1.00 29.01 161 ILE F O 1
ATOM 9766 N N . ALA F 2 162 ? -45.888 12.569 -31.327 1.00 29.07 162 ALA F N 1
ATOM 9767 C CA . ALA F 2 162 ? -45.550 12.640 -32.726 1.00 31.09 162 ALA F CA 1
ATOM 9768 C C . ALA F 2 162 ? -46.780 12.723 -33.641 1.00 32.09 162 ALA F C 1
ATOM 9769 O O . ALA F 2 162 ? -47.892 12.274 -33.281 1.00 32.73 162 ALA F O 1
ATOM 9771 N N . LEU F 2 163 ? -46.512 13.259 -34.828 1.00 32.57 163 LEU F N 1
ATOM 9772 C CA . LEU F 2 163 ? -47.443 13.425 -35.902 1.00 34.18 163 LEU F CA 1
ATOM 9773 C C . LEU F 2 163 ? -46.793 12.863 -37.178 1.00 35.49 163 LEU F C 1
ATOM 9774 O O . LEU F 2 163 ? -45.713 13.299 -37.570 1.00 35.46 163 LEU F O 1
ATOM 9779 N N . ALA F 2 164 ? -47.478 11.907 -37.821 1.00 37.17 164 ALA F N 1
ATOM 9780 C CA . ALA F 2 164 ? -47.012 11.237 -39.036 1.00 38.36 164 ALA F CA 1
ATOM 9781 C C . ALA F 2 164 ? -47.934 11.618 -40.187 1.00 40.11 164 ALA F C 1
ATOM 9782 O O . ALA F 2 164 ? -49.154 11.639 -40.011 1.00 41.52 164 ALA F O 1
ATOM 9784 N N . CYS F 2 165 ? -47.360 11.905 -41.357 1.00 40.80 165 CYS F N 1
ATOM 9785 C CA . CYS F 2 165 ? -48.134 12.211 -42.558 1.00 41.70 165 CYS F CA 1
ATOM 9786 C C . CYS F 2 165 ? -47.361 11.962 -43.835 1.00 42.33 165 CYS F C 1
ATOM 9787 O O . CYS F 2 165 ? -46.136 12.065 -43.826 1.00 41.85 165 CYS F O 1
ATOM 9790 N N . PRO F 2 166 ? -48.074 11.663 -44.953 1.00 43.75 166 PRO F N 1
ATOM 9791 C CA . PRO F 2 166 ? -47.378 11.574 -46.251 1.00 44.71 166 PRO F CA 1
ATOM 9792 C C . PRO F 2 166 ? -46.527 12.816 -46.465 1.00 45.66 166 PRO F C 1
ATOM 9793 O O . PRO F 2 166 ? -46.949 13.929 -46.132 1.00 45.98 166 PRO F O 1
ATOM 9797 N N . VAL F 2 167 ? -45.313 12.612 -46.951 1.00 46.51 167 VAL F N 1
ATOM 9798 C CA . VAL F 2 167 ? -44.337 13.685 -47.049 1.00 48.20 167 VAL F CA 1
ATOM 9799 C C . VAL F 2 167 ? -44.858 14.907 -47.849 1.00 50.21 167 VAL F C 1
ATOM 9800 O O . VAL F 2 167 ? -44.619 16.048 -47.450 1.00 51.16 167 VAL F O 1
ATOM 9804 N N . GLU F 2 168 ? -45.586 14.671 -48.944 1.00 51.82 168 GLU F N 1
ATOM 9805 C CA . GLU F 2 168 ? -46.125 15.772 -49.764 1.00 54.01 168 GLU F CA 1
ATOM 9806 C C . GLU F 2 168 ? -47.159 16.665 -49.039 1.00 53.43 168 GLU F C 1
ATOM 9807 O O . GLU F 2 168 ? -47.395 17.794 -49.454 1.00 53.85 168 GLU F O 1
ATOM 9813 N N . GLN F 2 169 ? -47.757 16.170 -47.957 1.00 52.44 169 GLN F N 1
ATOM 9814 C CA . GLN F 2 169 ? -48.775 16.940 -47.240 1.00 52.30 169 GLN F CA 1
ATOM 9815 C C . GLN F 2 169 ? -48.326 17.589 -45.931 1.00 50.38 169 GLN F C 1
ATOM 9816 O O . GLN F 2 169 ? -49.154 18.071 -45.165 1.00 49.70 169 GLN F O 1
ATOM 9822 N N . THR F 2 170 ? -47.028 17.599 -45.670 1.00 48.84 170 THR F N 1
ATOM 9823 C CA . THR F 2 170 ? -46.523 18.171 -44.434 1.00 47.54 170 THR F CA 1
ATOM 9824 C C . THR F 2 170 ? -46.935 19.639 -44.340 1.00 47.12 170 THR F C 1
ATOM 9825 O O . THR F 2 170 ? -47.059 20.283 -45.352 1.00 48.85 170 THR F O 1
ATOM 9829 N N . THR F 2 171 ? -47.206 20.158 -43.149 1.00 45.73 171 THR F N 1
ATOM 9830 C CA . THR F 2 171 ? -47.407 21.616 -43.031 1.00 45.53 171 THR F CA 1
ATOM 9831 C C . THR F 2 171 ? -46.419 22.212 -42.037 1.00 44.05 171 THR F C 1
ATOM 9832 O O . THR F 2 171 ? -45.908 21.510 -41.167 1.00 43.43 171 THR F O 1
ATOM 9836 N N . ALA F 2 172 ? -46.188 23.512 -42.156 1.00 43.50 172 ALA F N 1
ATOM 9837 C CA . ALA F 2 172 ? -45.271 24.246 -41.292 1.00 42.21 172 ALA F CA 1
ATOM 9838 C C . ALA F 2 172 ? -45.723 24.315 -39.806 1.00 40.67 172 ALA F C 1
ATOM 9839 O O . ALA F 2 172 ? -44.932 24.610 -38.908 1.00 40.28 172 ALA F O 1
ATOM 9841 N N . ALA F 2 173 ? -46.997 24.056 -39.559 1.00 39.65 173 ALA F N 1
ATOM 9842 C CA . ALA F 2 173 ? -47.532 24.071 -38.202 1.00 38.73 173 ALA F CA 1
ATOM 9843 C C . ALA F 2 173 ? -47.466 22.730 -37.456 1.00 37.43 173 ALA F C 1
ATOM 9844 O O . ALA F 2 173 ? -47.799 22.668 -36.275 1.00 36.26 173 ALA F O 1
ATOM 9846 N N . ASP F 2 174 ? -47.061 21.667 -38.157 1.00 37.42 174 ASP F N 1
ATOM 9847 C CA . ASP F 2 174 ? -46.987 20.322 -37.587 1.00 36.73 174 ASP F CA 1
ATOM 9848 C C . ASP F 2 174 ? -46.027 20.210 -36.403 1.00 35.60 174 ASP F C 1
ATOM 9849 O O . ASP F 2 174 ? -46.375 19.663 -35.345 1.00 35.47 174 ASP F O 1
ATOM 9854 N N . LEU F 2 175 ? -44.830 20.736 -36.564 1.00 34.88 175 LEU F N 1
ATOM 9855 C CA . LEU F 2 175 ? -43.829 20.644 -35.513 1.00 34.31 175 LEU F CA 1
ATOM 9856 C C . LEU F 2 175 ? -44.198 21.442 -34.234 1.00 33.69 175 LEU F C 1
ATOM 9857 O O . LEU F 2 175 ? -44.291 20.870 -33.126 1.00 33.72 175 LEU F O 1
ATOM 9862 N N . PRO F 2 176 ? -44.459 22.767 -34.378 1.00 33.57 176 PRO F N 1
ATOM 9863 C CA . PRO F 2 176 ? -44.883 23.532 -33.187 1.00 32.07 176 PRO F CA 1
ATOM 9864 C C . PRO F 2 176 ? -46.130 22.952 -32.526 1.00 31.06 176 PRO F C 1
ATOM 9865 O O . PRO F 2 176 ? -46.284 23.077 -31.330 1.00 31.12 176 PRO F O 1
ATOM 9869 N N . LEU F 2 177 ? -46.969 22.245 -33.279 1.00 30.14 177 LEU F N 1
ATOM 9870 C CA . LEU F 2 177 ? -48.127 21.590 -32.691 1.00 29.72 177 LEU F CA 1
ATOM 9871 C C . LEU F 2 177 ? -47.767 20.445 -31.741 1.00 30.20 177 LEU F C 1
ATOM 9872 O O . LEU F 2 177 ? -48.329 20.336 -30.649 1.00 29.72 177 LEU F O 1
ATOM 9877 N N . THR F 2 178 ? -46.823 19.578 -32.158 1.00 30.79 178 THR F N 1
ATOM 9878 C CA . THR F 2 178 ? -46.365 18.493 -31.294 1.00 29.74 178 THR F CA 1
ATOM 9879 C C . THR F 2 178 ? -45.670 19.122 -30.084 1.00 30.23 178 THR F C 1
ATOM 9880 O O . THR F 2 178 ? -45.902 18.704 -28.959 1.00 29.99 178 THR F O 1
ATOM 9884 N N . LEU F 2 179 ? -44.854 20.150 -30.316 1.00 29.62 179 LEU F N 1
ATOM 9885 C CA . LEU F 2 179 ? -44.221 20.842 -29.213 1.00 30.89 179 LEU F CA 1
ATOM 9886 C C . LEU F 2 179 ? -45.201 21.413 -28.165 1.00 31.07 179 LEU F C 1
ATOM 9887 O O . LEU F 2 179 ? -45.080 21.208 -26.942 1.00 31.82 179 LEU F O 1
ATOM 9892 N N . ALA F 2 180 ? -46.202 22.106 -28.640 1.00 30.90 180 ALA F N 1
ATOM 9893 C CA . ALA F 2 180 ? -47.160 22.718 -27.741 1.00 29.96 180 ALA F CA 1
ATOM 9894 C C . ALA F 2 180 ? -47.960 21.659 -26.977 1.00 29.66 180 ALA F C 1
ATOM 9895 O O . ALA F 2 180 ? -48.273 21.857 -25.791 1.00 29.39 180 ALA F O 1
ATOM 9897 N N . ILE F 2 181 ? -48.315 20.557 -27.652 1.00 28.99 181 ILE F N 1
ATOM 9898 C CA . ILE F 2 181 ? -49.021 19.440 -27.005 1.00 29.44 181 ILE F CA 1
ATOM 9899 C C . ILE F 2 181 ? -48.105 18.719 -26.013 1.00 30.46 181 ILE F C 1
ATOM 9900 O O . ILE F 2 181 ? -48.516 18.456 -24.897 1.00 30.15 181 ILE F O 1
ATOM 9905 N N . ALA F 2 182 ? -46.850 18.475 -26.374 1.00 31.06 182 ALA F N 1
ATOM 9906 C CA . ALA F 2 182 ? -45.910 17.880 -25.368 1.00 32.58 182 ALA F CA 1
ATOM 9907 C C . ALA F 2 182 ? -45.768 18.765 -24.177 1.00 32.12 182 ALA F C 1
ATOM 9908 O O . ALA F 2 182 ? -45.804 18.298 -23.045 1.00 32.94 182 ALA F O 1
ATOM 9910 N N . ARG F 2 183 ? -45.594 20.052 -24.400 1.00 34.01 183 ARG F N 1
ATOM 9911 C CA . ARG F 2 183 ? -45.537 20.949 -23.235 1.00 35.60 183 ARG F CA 1
ATOM 9912 C C . ARG F 2 183 ? -46.799 21.047 -22.380 1.00 35.20 183 ARG F C 1
ATOM 9913 O O . ARG F 2 183 ? -46.721 21.194 -21.149 1.00 35.64 183 ARG F O 1
ATOM 9921 N N . GLU F 2 184 ? -47.956 20.911 -23.020 1.00 35.06 184 GLU F N 1
ATOM 9922 C CA . GLU F 2 184 ? -49.217 20.934 -22.316 1.00 35.95 184 GLU F CA 1
ATOM 9923 C C . GLU F 2 184 ? -49.361 19.689 -21.448 1.00 34.53 184 GLU F C 1
ATOM 9924 O O . GLU F 2 184 ? -49.671 19.815 -20.280 1.00 35.10 184 GLU F O 1
ATOM 9930 N N . VAL F 2 185 ? -49.120 18.500 -22.004 1.00 33.25 185 VAL F N 1
ATOM 9931 C CA . VAL F 2 185 ? -49.187 17.252 -21.234 1.00 33.72 185 VAL F CA 1
ATOM 9932 C C . VAL F 2 185 ? -48.142 17.274 -20.050 1.00 34.28 185 VAL F C 1
ATOM 9933 O O . VAL F 2 185 ? -48.474 17.024 -18.880 1.00 35.04 185 VAL F O 1
ATOM 9937 N N . GLY F 2 186 ? -46.905 17.642 -20.348 1.00 32.70 186 GLY F N 1
ATOM 9938 C CA . GLY F 2 186 ? -45.923 17.952 -19.309 1.00 32.54 186 GLY F CA 1
ATOM 9939 C C . GLY F 2 186 ? -46.457 18.824 -18.190 1.00 33.22 186 GLY F C 1
ATOM 9940 O O . GLY F 2 186 ? -46.429 18.446 -16.987 1.00 34.78 186 GLY F O 1
ATOM 9941 N N . ASN F 2 187 ? -47.010 19.965 -18.523 1.00 31.84 187 ASN F N 1
ATOM 9942 C CA A ASN F 2 187 ? -47.417 20.849 -17.462 0.50 31.95 187 ASN F CA 1
ATOM 9943 C CA B ASN F 2 187 ? -47.439 20.869 -17.463 0.50 32.17 187 ASN F CA 1
ATOM 9944 C C . ASN F 2 187 ? -48.589 20.287 -16.668 1.00 32.07 187 ASN F C 1
ATOM 9945 O O . ASN F 2 187 ? -48.726 20.576 -15.479 1.00 31.79 187 ASN F O 1
ATOM 9954 N N . LEU F 2 188 ? -49.398 19.466 -17.324 1.00 31.14 188 LEU F N 1
ATOM 9955 C CA . LEU F 2 188 ? -50.500 18.871 -16.645 1.00 32.46 188 LEU F CA 1
ATOM 9956 C C . LEU F 2 188 ? -50.001 17.836 -15.639 1.00 33.23 188 LEU F C 1
ATOM 9957 O O . LEU F 2 188 ? -50.625 17.654 -14.612 1.00 34.13 188 LEU F O 1
ATOM 9962 N N . LEU F 2 189 ? -48.887 17.163 -15.931 1.00 34.38 189 LEU F N 1
ATOM 9963 C CA . LEU F 2 189 ? -48.322 16.213 -14.976 1.00 37.05 189 LEU F CA 1
ATOM 9964 C C . LEU F 2 189 ? -47.800 17.006 -13.796 1.00 38.36 189 LEU F C 1
ATOM 9965 O O . LEU F 2 189 ? -47.974 16.616 -12.649 1.00 40.48 189 LEU F O 1
ATOM 9970 N N . LEU F 2 190 ? -47.200 18.141 -14.076 1.00 38.79 190 LEU F N 1
ATOM 9971 C CA . LEU F 2 190 ? -46.769 19.043 -13.026 1.00 40.65 190 LEU F CA 1
ATOM 9972 C C . LEU F 2 190 ? -47.915 19.567 -12.138 1.00 41.25 190 LEU F C 1
ATOM 9973 O O . LEU F 2 190 ? -47.736 19.677 -10.899 1.00 41.71 190 LEU F O 1
ATOM 9978 N N . THR F 2 191 ? -49.076 19.870 -12.737 1.00 44.59 191 THR F N 1
ATOM 9979 C CA . THR F 2 191 ? -50.177 20.353 -11.915 1.00 44.21 191 THR F CA 1
ATOM 9980 C C . THR F 2 191 ? -50.759 19.223 -11.050 1.00 42.96 191 THR F C 1
ATOM 9981 O O . THR F 2 191 ? -51.096 19.477 -9.914 1.00 40.92 191 THR F O 1
ATOM 9985 N N . ASP F 2 192 ? -50.811 17.988 -11.560 1.00 43.48 192 ASP F N 1
ATOM 9986 C CA . ASP F 2 192 ? -51.183 16.819 -10.722 1.00 44.02 192 ASP F CA 1
ATOM 9987 C C . ASP F 2 192 ? -50.246 16.715 -9.514 1.00 42.57 192 ASP F C 1
ATOM 9988 O O . ASP F 2 192 ? -50.682 16.477 -8.378 1.00 41.92 192 ASP F O 1
ATOM 9993 N N . SER F 2 193 ? -48.958 16.900 -9.756 1.00 42.26 193 SER F N 1
ATOM 9994 C CA . SER F 2 193 ? -47.993 16.745 -8.674 1.00 41.95 193 SER F CA 1
ATOM 9995 C C . SER F 2 193 ? -48.016 17.935 -7.686 1.00 39.42 193 SER F C 1
ATOM 9996 O O . SER F 2 193 ? -47.804 17.757 -6.501 1.00 38.56 193 SER F O 1
ATOM 9999 N N . LEU F 2 194 ? -48.396 19.122 -8.160 1.00 37.86 194 LEU F N 1
ATOM 10000 C CA . LEU F 2 194 ? -48.532 20.276 -7.258 1.00 35.94 194 LEU F CA 1
ATOM 10001 C C . LEU F 2 194 ? -49.691 20.088 -6.278 1.00 33.62 194 LEU F C 1
ATOM 10002 O O . LEU F 2 194 ? -49.558 20.411 -5.118 1.00 32.04 194 LEU F O 1
ATOM 10007 N N . LEU F 2 195 ? -50.805 19.565 -6.776 1.00 33.90 195 LEU F N 1
ATOM 10008 C CA . LEU F 2 195 ? -51.991 19.255 -5.989 1.00 33.66 195 LEU F CA 1
ATOM 10009 C C . LEU F 2 195 ? -51.694 18.156 -4.967 1.00 33.45 195 LEU F C 1
ATOM 10010 O O . LEU F 2 195 ? -52.057 18.263 -3.804 1.00 32.30 195 LEU F O 1
ATOM 10015 N N . ALA F 2 196 ? -50.974 17.128 -5.384 1.00 34.94 196 ALA F N 1
ATOM 10016 C CA . ALA F 2 196 ? -50.488 16.117 -4.439 1.00 36.30 196 ALA F CA 1
ATOM 10017 C C . ALA F 2 196 ? -49.542 16.733 -3.365 1.00 36.70 196 ALA F C 1
ATOM 10018 O O . ALA F 2 196 ? -49.667 16.425 -2.175 1.00 37.55 196 ALA F O 1
ATOM 10020 N N . GLU F 2 197 ? -48.651 17.645 -3.755 1.00 37.62 197 GLU F N 1
ATOM 10021 C CA . GLU F 2 197 ? -47.805 18.354 -2.746 1.00 38.08 197 GLU F CA 1
ATOM 10022 C C . GLU F 2 197 ? -48.656 19.109 -1.727 1.00 36.28 197 GLU F C 1
ATOM 10023 O O . GLU F 2 197 ? -48.415 19.050 -0.509 1.00 36.49 197 GLU F O 1
ATOM 10029 N N . THR F 2 198 ? -49.667 19.831 -2.193 1.00 34.31 198 THR F N 1
ATOM 10030 C CA . THR F 2 198 ? -50.489 20.543 -1.223 1.00 32.38 198 THR F CA 1
ATOM 10031 C C . THR F 2 198 ? -51.283 19.638 -0.296 1.00 31.47 198 THR F C 1
ATOM 10032 O O . THR F 2 198 ? -51.346 19.890 0.904 1.00 31.98 198 THR F O 1
ATOM 10036 N N . ASN F 2 199 ? -51.778 18.521 -0.818 1.00 31.00 199 ASN F N 1
ATOM 10037 C CA . ASN F 2 199 ? -52.417 17.518 -0.013 1.00 30.89 199 ASN F CA 1
ATOM 10038 C C . ASN F 2 199 ? -51.460 17.022 1.105 1.00 32.20 199 ASN F C 1
ATOM 10039 O O . ASN F 2 199 ? -51.832 16.962 2.292 1.00 31.95 199 ASN F O 1
ATOM 10044 N N . ARG F 2 200 ? -50.207 16.726 0.752 1.00 33.41 200 ARG F N 1
ATOM 10045 C CA . ARG F 2 200 ? -49.231 16.368 1.794 1.00 34.17 200 ARG F CA 1
ATOM 10046 C C . ARG F 2 200 ? -49.035 17.443 2.850 1.00 33.47 200 ARG F C 1
ATOM 10047 O O . ARG F 2 200 ? -48.924 17.120 4.042 1.00 34.32 200 ARG F O 1
ATOM 10055 N N . HIS F 2 201 ? -49.084 18.720 2.474 1.00 32.14 201 HIS F N 1
ATOM 10056 C CA . HIS F 2 201 ? -48.967 19.773 3.530 1.00 31.41 201 HIS F CA 1
ATOM 10057 C C . HIS F 2 201 ? -50.214 19.876 4.383 1.00 29.91 201 HIS F C 1
ATOM 10058 O O . HIS F 2 201 ? -50.164 20.226 5.567 1.00 28.82 201 HIS F O 1
ATOM 10065 N N . LEU F 2 202 ? -51.352 19.597 3.773 1.00 29.78 202 LEU F N 1
ATOM 10066 C CA . LEU F 2 202 ? -52.608 19.583 4.516 1.00 29.16 202 LEU F CA 1
ATOM 10067 C C . LEU F 2 202 ? -52.613 18.437 5.539 1.00 30.27 202 LEU F C 1
ATOM 10068 O O . LEU F 2 202 ? -53.047 18.618 6.682 1.00 29.77 202 LEU F O 1
ATOM 10073 N N . ASN F 2 203 ? -52.080 17.281 5.143 1.00 30.29 203 ASN F N 1
ATOM 10074 C CA . ASN F 2 203 ? -51.885 16.167 6.092 1.00 31.74 203 ASN F CA 1
ATOM 10075 C C . ASN F 2 203 ? -51.045 16.563 7.325 1.00 32.81 203 ASN F C 1
ATOM 10076 O O . ASN F 2 203 ? -51.402 16.267 8.472 1.00 33.28 203 ASN F O 1
ATOM 10081 N N . GLN F 2 204 ? -49.925 17.254 7.085 1.00 33.59 204 GLN F N 1
ATOM 10082 C CA . GLN F 2 204 ? -49.100 17.798 8.170 1.00 32.91 204 GLN F CA 1
ATOM 10083 C C . GLN F 2 204 ? -49.924 18.715 9.030 1.00 32.69 204 GLN F C 1
ATOM 10084 O O . GLN F 2 204 ? -49.934 18.633 10.282 1.00 32.97 204 GLN F O 1
ATOM 10090 N N . LEU F 2 205 ? -50.682 19.574 8.373 1.00 31.33 205 LEU F N 1
ATOM 10091 C CA . LEU F 2 205 ? -51.430 20.546 9.148 1.00 31.61 205 LEU F CA 1
ATOM 10092 C C . LEU F 2 205 ? -52.532 19.884 9.991 1.00 32.18 205 LEU F C 1
ATOM 10093 O O . LEU F 2 205 ? -52.712 20.209 11.196 1.00 33.05 205 LEU F O 1
ATOM 10098 N N . ASN F 2 206 ? -53.244 18.937 9.378 1.00 31.62 206 ASN F N 1
ATOM 10099 C CA . ASN F 2 206 ? -54.337 18.242 10.064 1.00 32.82 206 ASN F CA 1
ATOM 10100 C C . ASN F 2 206 ? -53.892 17.379 11.212 1.00 33.53 206 ASN F C 1
ATOM 10101 O O . ASN F 2 206 ? -54.466 17.469 12.292 1.00 34.46 206 ASN F O 1
ATOM 10106 N N . ALA F 2 207 ? -52.837 16.600 10.992 1.00 33.49 207 ALA F N 1
ATOM 10107 C CA . ALA F 2 207 ? -52.231 15.801 12.036 1.00 34.28 207 ALA F CA 1
ATOM 10108 C C . ALA F 2 207 ? -51.746 16.682 13.191 1.00 35.37 207 ALA F C 1
ATOM 10109 O O . ALA F 2 207 ? -51.961 16.351 14.349 1.00 36.95 207 ALA F O 1
ATOM 10111 N N . LEU F 2 208 ? -51.117 17.818 12.904 1.00 35.22 208 LEU F N 1
ATOM 10112 C CA . LEU F 2 208 ? -50.724 18.721 13.982 1.00 36.46 208 LEU F CA 1
ATOM 10113 C C . LEU F 2 208 ? -51.942 19.111 14.793 1.00 36.52 208 LEU F C 1
ATOM 10114 O O . LEU F 2 208 ? -51.934 18.955 16.002 1.00 37.77 208 LEU F O 1
ATOM 10119 N N . LEU F 2 209 ? -52.970 19.619 14.125 1.00 36.80 209 LEU F N 1
ATOM 10120 C CA . LEU F 2 209 ? -54.215 20.046 14.770 1.00 38.32 209 LEU F CA 1
ATOM 10121 C C . LEU F 2 209 ? -54.923 18.956 15.616 1.00 41.08 209 LEU F C 1
ATOM 10122 O O . LEU F 2 209 ? -55.402 19.244 16.703 1.00 41.64 209 LEU F O 1
ATOM 10127 N N . GLU F 2 210 ? -54.986 17.727 15.121 1.00 42.72 210 GLU F N 1
ATOM 10128 C CA . GLU F 2 210 ? -55.630 16.658 15.865 1.00 46.97 210 GLU F CA 1
ATOM 10129 C C . GLU F 2 210 ? -54.852 16.213 17.100 1.00 48.98 210 GLU F C 1
ATOM 10130 O O . GLU F 2 210 ? -55.466 15.773 18.071 1.00 50.60 210 GLU F O 1
ATOM 10136 N N . SER F 2 211 ? -53.522 16.301 17.059 1.00 49.25 211 SER F N 1
ATOM 10137 C CA . SER F 2 211 ? -52.713 15.716 18.124 1.00 51.66 211 SER F CA 1
ATOM 10138 C C . SER F 2 211 ? -52.148 16.700 19.134 1.00 51.33 211 SER F C 1
ATOM 10139 O O . SER F 2 211 ? -51.609 16.289 20.163 1.00 53.87 211 SER F O 1
ATOM 10142 N N . MET F 2 212 ? -52.294 17.994 18.889 1.00 49.58 212 MET F N 1
ATOM 10143 C CA . MET F 2 212 ? -51.702 18.976 19.806 1.00 50.04 212 MET F CA 1
ATOM 10144 C C . MET F 2 212 ? -52.576 19.241 21.023 1.00 50.84 212 MET F C 1
ATOM 10145 O O . MET F 2 212 ? -53.716 18.825 21.052 1.00 50.50 212 MET F O 1
ATOM 10150 N N . ASP F 2 213 ? -52.041 19.967 21.998 1.00 52.32 213 ASP F N 1
ATOM 10151 C CA . ASP F 2 213 ? -52.780 20.270 23.234 1.00 54.78 213 ASP F CA 1
ATOM 10152 C C . ASP F 2 213 ? -53.637 21.502 23.170 1.00 53.60 213 ASP F C 1
ATOM 10153 O O . ASP F 2 213 ? -54.733 21.511 23.697 1.00 55.40 213 ASP F O 1
ATOM 10158 N N . ASP F 2 214 ? -53.160 22.542 22.517 1.00 52.58 214 ASP F N 1
ATOM 10159 C CA . ASP F 2 214 ? -53.908 23.781 22.488 1.00 51.94 214 ASP F CA 1
ATOM 10160 C C . ASP F 2 214 ? -55.154 23.613 21.647 1.00 50.20 214 ASP F C 1
ATOM 10161 O O . ASP F 2 214 ? -55.155 22.843 20.692 1.00 49.17 214 ASP F O 1
ATOM 10166 N N . GLY F 2 215 ? -56.210 24.325 22.019 1.00 49.14 215 GLY F N 1
ATOM 10167 C CA . GLY F 2 215 ? -57.345 24.533 21.131 1.00 47.53 215 GLY F CA 1
ATOM 10168 C C . GLY F 2 215 ? -56.934 25.515 20.054 1.00 45.63 215 GLY F C 1
ATOM 10169 O O . GLY F 2 215 ? -56.126 26.409 20.308 1.00 45.70 215 GLY F O 1
ATOM 10170 N N . VAL F 2 216 ? -57.449 25.345 18.846 1.00 44.38 216 VAL F N 1
ATOM 10171 C CA . VAL F 2 216 ? -57.181 26.321 17.791 1.00 43.69 216 VAL F CA 1
ATOM 10172 C C . VAL F 2 216 ? -58.345 26.631 16.866 1.00 44.05 216 VAL F C 1
ATOM 10173 O O . VAL F 2 216 ? -59.115 25.740 16.471 1.00 44.50 216 VAL F O 1
ATOM 10177 N N . ILE F 2 217 ? -58.468 27.915 16.554 1.00 44.11 217 ILE F N 1
ATOM 10178 C CA . ILE F 2 217 ? -59.456 28.426 15.640 1.00 44.30 217 ILE F CA 1
ATOM 10179 C C . ILE F 2 217 ? -58.680 29.330 14.715 1.00 43.18 217 ILE F C 1
ATOM 10180 O O . ILE F 2 217 ? -57.820 30.090 15.163 1.00 43.78 217 ILE F O 1
ATOM 10185 N N . SER F 2 218 ? -58.954 29.256 13.425 1.00 42.20 218 SER F N 1
ATOM 10186 C CA . SER F 2 218 ? -58.253 30.101 12.491 1.00 41.38 218 SER F CA 1
ATOM 10187 C C . SER F 2 218 ? -59.155 30.615 11.412 1.00 41.58 218 SER F C 1
ATOM 10188 O O . SER F 2 218 ? -59.959 29.856 10.830 1.00 41.56 218 SER F O 1
ATOM 10191 N N . TRP F 2 219 ? -59.008 31.899 11.113 1.00 41.15 219 TRP F N 1
ATOM 10192 C CA . TRP F 2 219 ? -59.825 32.483 10.068 1.00 41.47 219 TRP F CA 1
ATOM 10193 C C . TRP F 2 219 ? -59.077 33.311 9.011 1.00 42.36 219 TRP F C 1
ATOM 10194 O O . TRP F 2 219 ? -57.911 33.701 9.183 1.00 42.26 219 TRP F O 1
ATOM 10205 N N . ASP F 2 220 ? -59.817 33.557 7.934 1.00 43.69 220 ASP F N 1
ATOM 10206 C CA . ASP F 2 220 ? -59.454 34.231 6.684 1.00 45.20 220 ASP F CA 1
ATOM 10207 C C . ASP F 2 220 ? -59.319 35.729 6.815 1.00 46.04 220 ASP F C 1
ATOM 10208 O O . ASP F 2 220 ? -59.811 36.267 7.789 1.00 46.36 220 ASP F O 1
ATOM 10213 N N . GLU F 2 221 ? -58.731 36.393 5.808 1.00 46.49 221 GLU F N 1
ATOM 10214 C CA . GLU F 2 221 ? -58.777 37.887 5.712 1.00 48.89 221 GLU F CA 1
ATOM 10215 C C . GLU F 2 221 ? -60.174 38.322 5.314 1.00 50.10 221 GLU F C 1
ATOM 10216 O O . GLU F 2 221 ? -60.498 39.503 5.352 1.00 52.11 221 GLU F O 1
ATOM 10222 N N . GLN F 2 222 ? -60.973 37.349 4.901 1.00 49.71 222 GLN F N 1
ATOM 10223 C CA . GLN F 2 222 ? -62.356 37.563 4.551 1.00 51.07 222 GLN F CA 1
ATOM 10224 C C . GLN F 2 222 ? -63.282 37.272 5.718 1.00 50.25 222 GLN F C 1
ATOM 10225 O O . GLN F 2 222 ? -64.481 37.346 5.549 1.00 53.25 222 GLN F O 1
ATOM 10231 N N . GLY F 2 223 ? -62.761 36.902 6.882 1.00 48.46 223 GLY F N 1
ATOM 10232 C CA . GLY F 2 223 ? -63.622 36.560 8.030 1.00 47.42 223 GLY F CA 1
ATOM 10233 C C . GLY F 2 223 ? -64.098 35.106 8.170 1.00 46.26 223 GLY F C 1
ATOM 10234 O O . GLY F 2 223 ? -64.771 34.772 9.145 1.00 46.69 223 GLY F O 1
ATOM 10235 N N . ASN F 2 224 ? -63.739 34.242 7.217 1.00 44.45 224 ASN F N 1
ATOM 10236 C CA . ASN F 2 224 ? -64.204 32.844 7.162 1.00 43.14 224 ASN F CA 1
ATOM 10237 C C . ASN F 2 224 ? -63.286 31.833 7.840 1.00 41.98 224 ASN F C 1
ATOM 10238 O O . ASN F 2 224 ? -62.060 31.810 7.601 1.00 40.73 224 ASN F O 1
ATOM 10243 N N . LEU F 2 225 ? -63.890 31.018 8.697 1.00 41.01 225 LEU F N 1
ATOM 10244 C CA . LEU F 2 225 ? -63.165 30.105 9.566 1.00 39.38 225 LEU F CA 1
ATOM 10245 C C . LEU F 2 225 ? -62.535 29.035 8.677 1.00 37.99 225 LEU F C 1
ATOM 10246 O O . LEU F 2 225 ? -63.217 28.474 7.797 1.00 37.57 225 LEU F O 1
ATOM 10251 N N . GLN F 2 226 ? -61.230 28.807 8.848 1.00 36.12 226 GLN F N 1
ATOM 10252 C CA . GLN F 2 226 ? -60.521 27.871 7.985 1.00 35.73 226 GLN F CA 1
ATOM 10253 C C . GLN F 2 226 ? -60.294 26.549 8.672 1.00 36.01 226 GLN F C 1
ATOM 10254 O O . GLN F 2 226 ? -60.322 25.515 8.003 1.00 37.10 226 GLN F O 1
ATOM 10260 N N . PHE F 2 227 ? -60.017 26.582 9.970 1.00 35.59 227 PHE F N 1
ATOM 10261 C CA . PHE F 2 227 ? -59.859 25.365 10.747 1.00 36.62 227 PHE F CA 1
ATOM 10262 C C . PHE F 2 227 ? -60.152 25.580 12.215 1.00 37.78 227 PHE F C 1
ATOM 10263 O O . PHE F 2 227 ? -60.003 26.705 12.738 1.00 37.60 227 PHE F O 1
ATOM 10271 N N . ILE F 2 228 ? -60.581 24.497 12.855 1.00 37.66 228 ILE F N 1
ATOM 10272 C CA . ILE F 2 228 ? -60.837 24.447 14.290 1.00 38.81 228 ILE F CA 1
ATOM 10273 C C . ILE F 2 228 ? -60.613 23.007 14.743 1.00 39.80 228 ILE F C 1
ATOM 10274 O O . ILE F 2 228 ? -61.085 22.070 14.093 1.00 40.13 228 ILE F O 1
ATOM 10279 N N . ASN F 2 229 ? -59.885 22.804 15.832 1.00 41.33 229 ASN F N 1
ATOM 10280 C CA . ASN F 2 229 ? -59.655 21.429 16.285 1.00 42.94 229 ASN F CA 1
ATOM 10281 C C . ASN F 2 229 ? -60.694 21.015 17.322 1.00 45.97 229 ASN F C 1
ATOM 10282 O O . ASN F 2 229 ? -61.443 21.866 17.785 1.00 47.26 229 ASN F O 1
ATOM 10287 N N . ALA F 2 230 ? -60.766 19.723 17.644 1.00 48.27 230 ALA F N 1
ATOM 10288 C CA . ALA F 2 230 ? -61.740 19.217 18.621 1.00 51.37 230 ALA F CA 1
ATOM 10289 C C . ALA F 2 230 ? -61.736 20.007 19.926 1.00 53.05 230 ALA F C 1
ATOM 10290 O O . ALA F 2 230 ? -62.793 20.345 20.444 1.00 53.89 230 ALA F O 1
ATOM 10292 N N . GLN F 2 231 ? -60.536 20.316 20.414 1.00 53.78 231 GLN F N 1
ATOM 10293 C CA . GLN F 2 231 ? -60.312 20.995 21.681 1.00 55.85 231 GLN F CA 1
ATOM 10294 C C . GLN F 2 231 ? -60.957 22.386 21.715 1.00 55.92 231 GLN F C 1
ATOM 10295 O O . GLN F 2 231 ? -61.576 22.766 22.720 1.00 57.06 231 GLN F O 1
ATOM 10301 N N . ALA F 2 232 ? -60.811 23.150 20.630 1.00 54.95 232 ALA F N 1
ATOM 10302 C CA . ALA F 2 232 ? -61.377 24.503 20.575 1.00 55.78 232 ALA F CA 1
ATOM 10303 C C . ALA F 2 232 ? -62.906 24.465 20.472 1.00 57.65 232 ALA F C 1
ATOM 10304 O O . ALA F 2 232 ? -63.602 25.366 20.947 1.00 58.82 232 ALA F O 1
ATOM 10306 N N . ALA F 2 233 ? -63.411 23.418 19.840 1.00 58.47 233 ALA F N 1
ATOM 10307 C CA . ALA F 2 233 ? -64.809 23.340 19.503 1.00 60.32 233 ALA F CA 1
ATOM 10308 C C . ALA F 2 233 ? -65.641 22.929 20.713 1.00 63.18 233 ALA F C 1
ATOM 10309 O O . ALA F 2 233 ? -66.802 23.323 20.821 1.00 64.10 233 ALA F O 1
ATOM 10311 N N . ARG F 2 234 ? -65.066 22.129 21.612 1.00 65.20 234 ARG F N 1
ATOM 10312 C CA . ARG F 2 234 ? -65.775 21.785 22.848 1.00 68.66 234 ARG F CA 1
ATOM 10313 C C . ARG F 2 234 ? -65.803 22.981 23.805 1.00 68.91 234 ARG F C 1
ATOM 10314 O O . ARG F 2 234 ? -66.873 23.338 24.302 1.00 70.58 234 ARG F O 1
ATOM 10322 N N . VAL F 2 235 ? -64.638 23.613 24.008 1.00 67.88 235 VAL F N 1
ATOM 10323 C CA . VAL F 2 235 ? -64.477 24.784 24.883 1.00 68.06 235 VAL F CA 1
ATOM 10324 C C . VAL F 2 235 ? -65.383 25.959 24.490 1.00 68.10 235 VAL F C 1
ATOM 10325 O O . VAL F 2 235 ? -66.146 26.462 25.318 1.00 69.92 235 VAL F O 1
ATOM 10329 N N . LEU F 2 236 ? -65.321 26.372 23.228 1.00 66.45 236 LEU F N 1
ATOM 10330 C CA . LEU F 2 236 ? -66.117 27.493 22.739 1.00 66.68 236 LEU F CA 1
ATOM 10331 C C . LEU F 2 236 ? -67.507 27.053 22.323 1.00 67.93 236 LEU F C 1
ATOM 10332 O O . LEU F 2 236 ? -68.240 27.811 21.685 1.00 67.34 236 LEU F O 1
ATOM 10337 N N . ARG F 2 237 ? -67.866 25.834 22.713 1.00 69.59 237 ARG F N 1
ATOM 10338 C CA . ARG F 2 237 ? -69.083 25.183 22.265 1.00 71.67 237 ARG F CA 1
ATOM 10339 C C . ARG F 2 237 ? -69.552 25.586 20.845 1.00 70.24 237 ARG F C 1
ATOM 10340 O O . ARG F 2 237 ? -70.659 26.103 20.638 1.00 70.88 237 ARG F O 1
ATOM 10348 N N . LEU F 2 238 ? -68.668 25.357 19.876 1.00 67.89 238 LEU F N 1
ATOM 10349 C CA . LEU F 2 238 ? -69.018 25.476 18.471 1.00 66.72 238 LEU F CA 1
ATOM 10350 C C . LEU F 2 238 ? -69.175 24.099 17.844 1.00 66.17 238 LEU F C 1
ATOM 10351 O O . LEU F 2 238 ? -68.565 23.124 18.299 1.00 65.37 238 LEU F O 1
ATOM 10356 N N . ASP F 2 239 ? -70.021 24.025 16.817 1.00 66.50 239 ASP F N 1
ATOM 10357 C CA . ASP F 2 239 ? -70.183 22.791 16.057 1.00 66.81 239 ASP F CA 1
ATOM 10358 C C . ASP F 2 239 ? -68.895 22.407 15.346 1.00 64.26 239 ASP F C 1
ATOM 10359 O O . ASP F 2 239 ? -68.343 23.172 14.541 1.00 62.99 239 ASP F O 1
ATOM 10364 N N . ALA F 2 240 ? -68.453 21.193 15.650 1.00 63.46 240 ALA F N 1
ATOM 10365 C CA . ALA F 2 240 ? -67.156 20.659 15.242 1.00 61.29 240 ALA F CA 1
ATOM 10366 C C . ALA F 2 240 ? -66.920 20.524 13.718 1.00 59.05 240 ALA F C 1
ATOM 10367 O O . ALA F 2 240 ? -65.765 20.531 13.293 1.00 56.99 240 ALA F O 1
ATOM 10369 N N . THR F 2 241 ? -68.011 20.388 12.940 1.00 58.71 241 THR F N 1
ATOM 10370 C CA . THR F 2 241 ? -67.985 20.223 11.479 1.00 56.58 241 THR F CA 1
ATOM 10371 C C . THR F 2 241 ? -68.760 21.298 10.668 1.00 56.03 241 THR F C 1
ATOM 10372 O O . THR F 2 241 ? -68.487 21.476 9.473 1.00 55.85 241 THR F O 1
ATOM 10376 N N . ALA F 2 242 ? -69.715 22.005 11.262 1.00 55.48 242 ALA F N 1
ATOM 10377 C CA . ALA F 2 242 ? -70.471 22.981 10.459 1.00 54.58 242 ALA F CA 1
ATOM 10378 C C . ALA F 2 242 ? -69.958 24.417 10.550 1.00 53.35 242 ALA F C 1
ATOM 10379 O O . ALA F 2 242 ? -70.467 25.299 9.835 1.00 53.79 242 ALA F O 1
ATOM 10381 N N . SER F 2 243 ? -68.982 24.656 11.427 1.00 50.83 243 SER F N 1
ATOM 10382 C CA . SER F 2 243 ? -68.442 26.002 11.611 1.00 49.48 243 SER F CA 1
ATOM 10383 C C . SER F 2 243 ? -67.515 26.400 10.458 1.00 47.41 243 SER F C 1
ATOM 10384 O O . SER F 2 243 ? -67.534 27.563 10.009 1.00 46.44 243 SER F O 1
ATOM 10387 N N . GLN F 2 244 ? -66.710 25.430 9.991 1.00 45.21 244 GLN F N 1
ATOM 10388 C CA . GLN F 2 244 ? -65.662 25.693 9.021 1.00 43.21 244 GLN F CA 1
ATOM 10389 C C . GLN F 2 244 ? -66.222 26.265 7.701 1.00 41.89 244 GLN F C 1
ATOM 10390 O O . GLN F 2 244 ? -67.244 25.834 7.225 1.00 40.77 244 GLN F O 1
ATOM 10396 N N . GLY F 2 245 ? -65.570 27.282 7.161 1.00 40.41 245 GLY F N 1
ATOM 10397 C CA . GLY F 2 245 ? -66.081 27.935 5.980 1.00 41.27 245 GLY F CA 1
ATOM 10398 C C . GLY F 2 245 ? -67.191 28.954 6.214 1.00 43.49 245 GLY F C 1
ATOM 10399 O O . GLY F 2 245 ? -67.701 29.526 5.255 1.00 44.06 245 GLY F O 1
ATOM 10400 N N . ARG F 2 246 ? -67.593 29.179 7.463 1.00 44.72 246 ARG F N 1
ATOM 10401 C CA . ARG F 2 246 ? -68.574 30.238 7.770 1.00 47.92 246 ARG F CA 1
ATOM 10402 C C . ARG F 2 246 ? -67.903 31.434 8.443 1.00 47.78 246 ARG F C 1
ATOM 10403 O O . ARG F 2 246 ? -66.818 31.313 9.054 1.00 45.96 246 ARG F O 1
ATOM 10411 N N . ALA F 2 247 ? -68.558 32.577 8.319 1.00 49.52 247 ALA F N 1
ATOM 10412 C CA . ALA F 2 247 ? -68.115 33.802 8.967 1.00 51.11 247 ALA F CA 1
ATOM 10413 C C . ALA F 2 247 ? -67.935 33.572 10.458 1.00 51.83 247 ALA F C 1
ATOM 10414 O O . ALA F 2 247 ? -68.825 33.055 11.155 1.00 52.63 247 ALA F O 1
ATOM 10416 N N . ILE F 2 248 ? -66.767 33.935 10.943 1.00 52.36 248 ILE F N 1
ATOM 10417 C CA . ILE F 2 248 ? -66.511 33.843 12.364 1.00 54.87 248 ILE F CA 1
ATOM 10418 C C . ILE F 2 248 ? -67.397 34.808 13.189 1.00 58.67 248 ILE F C 1
ATOM 10419 O O . ILE F 2 248 ? -67.738 34.505 14.334 1.00 59.39 248 ILE F O 1
ATOM 10424 N N . THR F 2 249 ? -67.793 35.942 12.597 1.00 62.47 249 THR F N 1
ATOM 10425 C CA . THR F 2 249 ? -68.645 36.902 13.309 1.00 67.03 249 THR F CA 1
ATOM 10426 C C . THR F 2 249 ? -69.962 36.231 13.652 1.00 69.96 249 THR F C 1
ATOM 10427 O O . THR F 2 249 ? -70.456 36.377 14.773 1.00 71.93 249 THR F O 1
ATOM 10431 N N . GLU F 2 250 ? -70.524 35.475 12.707 1.00 71.41 250 GLU F N 1
ATOM 10432 C CA . GLU F 2 250 ? -71.752 34.735 12.998 1.00 73.85 250 GLU F CA 1
ATOM 10433 C C . GLU F 2 250 ? -71.526 33.379 13.677 1.00 73.36 250 GLU F C 1
ATOM 10434 O O . GLU F 2 250 ? -72.452 32.590 13.808 1.00 74.54 250 GLU F O 1
ATOM 10440 N N . LEU F 2 251 ? -70.309 33.116 14.139 1.00 72.77 251 LEU F N 1
ATOM 10441 C CA . LEU F 2 251 ? -70.081 31.899 14.909 1.00 72.94 251 LEU F CA 1
ATOM 10442 C C . LEU F 2 251 ? -70.037 32.163 16.401 1.00 74.65 251 LEU F C 1
ATOM 10443 O O . LEU F 2 251 ? -70.726 31.500 17.168 1.00 75.86 251 LEU F O 1
ATOM 10448 N N . LEU F 2 252 ? -69.241 33.141 16.808 1.00 75.44 252 LEU F N 1
ATOM 10449 C CA . LEU F 2 252 ? -69.167 33.511 18.215 1.00 77.54 252 LEU F CA 1
ATOM 10450 C C . LEU F 2 252 ? -68.896 34.999 18.377 1.00 78.61 252 LEU F C 1
ATOM 10451 O O . LEU F 2 252 ? -68.405 35.648 17.447 1.00 77.83 252 LEU F O 1
ATOM 10456 N N . THR F 2 253 ? -69.231 35.538 19.550 1.00 80.74 253 THR F N 1
ATOM 10457 C CA . THR F 2 253 ? -68.923 36.938 19.837 1.00 82.19 253 THR F CA 1
ATOM 10458 C C . THR F 2 253 ? -67.584 37.031 20.541 1.00 81.75 253 THR F C 1
ATOM 10459 O O . THR F 2 253 ? -67.324 36.345 21.538 1.00 81.81 253 THR F O 1
ATOM 10463 N N . LEU F 2 254 ? -66.733 37.877 19.982 1.00 81.85 254 LEU F N 1
ATOM 10464 C CA . LEU F 2 254 ? -65.375 38.035 20.463 1.00 82.03 254 LEU F CA 1
ATOM 10465 C C . LEU F 2 254 ? -65.283 39.103 21.565 1.00 84.14 254 LEU F C 1
ATOM 10466 O O . LEU F 2 254 ? -65.964 40.131 21.488 1.00 85.55 254 LEU F O 1
ATOM 10471 N N . PRO F 2 255 ? -64.456 38.847 22.599 1.00 84.55 255 PRO F N 1
ATOM 10472 C CA . PRO F 2 255 ? -64.239 39.780 23.712 1.00 86.72 255 PRO F CA 1
ATOM 10473 C C . PRO F 2 255 ? -63.711 41.139 23.234 1.00 87.74 255 PRO F C 1
ATOM 10474 O O . PRO F 2 255 ? -63.287 41.265 22.078 1.00 86.94 255 PRO F O 1
ATOM 10478 N N . ALA F 2 256 ? -63.725 42.130 24.125 1.00 89.70 256 ALA F N 1
ATOM 10479 C CA . ALA F 2 256 ? -63.183 43.460 23.840 1.00 90.68 256 ALA F CA 1
ATOM 10480 C C . ALA F 2 256 ? -61.670 43.449 23.537 1.00 89.71 256 ALA F C 1
ATOM 10481 O O . ALA F 2 256 ? -61.197 44.159 22.633 1.00 89.62 256 ALA F O 1
ATOM 10483 N N . VAL F 2 257 ? -60.926 42.641 24.296 1.00 89.11 257 VAL F N 1
ATOM 10484 C CA . VAL F 2 257 ? -59.464 42.584 24.210 1.00 88.44 257 VAL F CA 1
ATOM 10485 C C . VAL F 2 257 ? -59.037 42.057 22.842 1.00 86.52 257 VAL F C 1
ATOM 10486 O O . VAL F 2 257 ? -58.144 42.615 22.192 1.00 86.50 257 VAL F O 1
ATOM 10490 N N . LEU F 2 258 ? -59.695 40.984 22.416 1.00 84.90 258 LEU F N 1
ATOM 10491 C CA . LEU F 2 258 ? -59.515 40.435 21.086 1.00 83.07 258 LEU F CA 1
ATOM 10492 C C . LEU F 2 258 ? -59.959 41.376 19.969 1.00 83.29 258 LEU F C 1
ATOM 10493 O O . LEU F 2 258 ? -59.273 41.502 18.968 1.00 82.59 258 LEU F O 1
ATOM 10498 N N . GLN F 2 259 ? -61.099 42.036 20.144 1.00 84.65 259 GLN F N 1
ATOM 10499 C CA . GLN F 2 259 ? -61.653 42.895 19.105 1.00 85.30 259 GLN F CA 1
ATOM 10500 C C . GLN F 2 259 ? -60.647 43.965 18.733 1.00 85.84 259 GLN F C 1
ATOM 10501 O O . GLN F 2 259 ? -60.421 44.232 17.549 1.00 85.53 259 GLN F O 1
ATOM 10507 N N . GLN F 2 260 ? -60.044 44.560 19.759 1.00 86.73 260 GLN F N 1
ATOM 10508 C CA . GLN F 2 260 ? -59.062 45.620 19.585 1.00 87.70 260 GLN F CA 1
ATOM 10509 C C . GLN F 2 260 ? -57.888 45.054 18.804 1.00 85.89 260 GLN F C 1
ATOM 10510 O O . GLN F 2 260 ? -57.645 45.454 17.660 1.00 85.80 260 GLN F O 1
ATOM 10516 N N . ALA F 2 261 ? -57.195 44.095 19.418 1.00 84.43 261 ALA F N 1
ATOM 10517 C CA . ALA F 2 261 ? -56.047 43.429 18.803 1.00 82.79 261 ALA F CA 1
ATOM 10518 C C . ALA F 2 261 ? -56.309 42.988 17.353 1.00 81.54 261 ALA F C 1
ATOM 10519 O O . ALA F 2 261 ? -55.464 43.231 16.485 1.00 81.66 261 ALA F O 1
ATOM 10521 N N . ILE F 2 262 ? -57.474 42.377 17.096 1.00 80.53 262 ILE F N 1
ATOM 10522 C CA . ILE F 2 262 ? -57.864 41.919 15.749 1.00 79.58 262 ILE F CA 1
ATOM 10523 C C . ILE F 2 262 ? -57.962 43.035 14.696 1.00 81.29 262 ILE F C 1
ATOM 10524 O O . ILE F 2 262 ? -57.609 42.821 13.533 1.00 80.79 262 ILE F O 1
ATOM 10529 N N . LYS F 2 263 ? -58.457 44.205 15.105 1.00 83.52 263 LYS F N 1
ATOM 10530 C CA . LYS F 2 263 ? -58.512 45.402 14.247 1.00 85.52 263 LYS F CA 1
ATOM 10531 C C . LYS F 2 263 ? -57.110 45.999 14.024 1.00 85.99 263 LYS F C 1
ATOM 10532 O O . LYS F 2 263 ? -56.800 46.527 12.955 1.00 86.24 263 LYS F O 1
ATOM 10538 N N . GLN F 2 264 ? -56.276 45.863 15.052 1.00 86.02 264 GLN F N 1
ATOM 10539 C CA . GLN F 2 264 ? -54.950 46.473 15.159 1.00 87.13 264 GLN F CA 1
ATOM 10540 C C . GLN F 2 264 ? -53.829 45.555 14.623 1.00 85.48 264 GLN F C 1
ATOM 10541 O O . GLN F 2 264 ? -52.645 45.940 14.638 1.00 86.03 264 GLN F O 1
ATOM 10547 N N . ALA F 2 265 ? -54.217 44.349 14.165 1.00 83.44 265 ALA F N 1
ATOM 10548 C CA . ALA F 2 265 ? -53.307 43.279 13.690 1.00 81.14 265 ALA F CA 1
ATOM 10549 C C . ALA F 2 265 ? -52.126 43.061 14.632 1.00 81.09 265 ALA F C 1
ATOM 10550 O O . ALA F 2 265 ? -50.999 42.816 14.198 1.00 80.83 265 ALA F O 1
ATOM 10552 N N . HIS F 2 266 ? -52.420 43.135 15.926 1.00 81.14 266 HIS F N 1
ATOM 10553 C CA . HIS F 2 266 ? -51.418 43.147 16.978 1.00 82.05 266 HIS F CA 1
ATOM 10554 C C . HIS F 2 266 ? -51.510 41.817 17.758 1.00 79.89 266 HIS F C 1
ATOM 10555 O O . HIS F 2 266 ? -52.587 41.430 18.184 1.00 79.05 266 HIS F O 1
ATOM 10562 N N . PRO F 2 267 ? -50.383 41.097 17.900 1.00 79.08 267 PRO F N 1
ATOM 10563 C CA . PRO F 2 267 ? -50.330 39.807 18.598 1.00 77.94 267 PRO F CA 1
ATOM 10564 C C . PRO F 2 267 ? -50.681 39.850 20.098 1.00 78.78 267 PRO F C 1
ATOM 10565 O O . PRO F 2 267 ? -50.539 40.891 20.737 1.00 80.75 267 PRO F O 1
ATOM 10569 N N . LEU F 2 268 ? -51.128 38.723 20.646 1.00 77.60 268 LEU F N 1
ATOM 10570 C CA . LEU F 2 268 ? -51.421 38.589 22.073 1.00 78.57 268 LEU F CA 1
ATOM 10571 C C . LEU F 2 268 ? -50.883 37.257 22.543 1.00 78.80 268 LEU F C 1
ATOM 10572 O O . LEU F 2 268 ? -51.169 36.235 21.922 1.00 77.76 268 LEU F O 1
ATOM 10577 N N . LYS F 2 269 ? -50.115 37.256 23.631 1.00 80.58 269 LYS F N 1
ATOM 10578 C CA . LYS F 2 269 ? -49.509 36.019 24.135 1.00 81.31 269 LYS F CA 1
ATOM 10579 C C . LYS F 2 269 ? -49.932 35.699 25.566 1.00 83.21 269 LYS F C 1
ATOM 10580 O O . LYS F 2 269 ? -49.809 36.540 26.460 1.00 85.04 269 LYS F O 1
ATOM 10586 N N . HIS F 2 270 ? -50.452 34.487 25.769 1.00 83.77 270 HIS F N 1
ATOM 10587 C CA . HIS F 2 270 ? -50.865 33.982 27.094 1.00 85.93 270 HIS F CA 1
ATOM 10588 C C . HIS F 2 270 ? -51.719 34.966 27.913 1.00 87.24 270 HIS F C 1
ATOM 10589 O O . HIS F 2 270 ? -51.642 34.988 29.137 1.00 88.72 270 HIS F O 1
ATOM 10596 N N . VAL F 2 271 ? -52.531 35.766 27.227 1.00 87.04 271 VAL F N 1
ATOM 10597 C CA . VAL F 2 271 ? -53.418 36.759 27.853 1.00 88.61 271 VAL F CA 1
ATOM 10598 C C . VAL F 2 271 ? -54.747 36.122 28.328 1.00 89.17 271 VAL F C 1
ATOM 10599 O O . VAL F 2 271 ? -55.195 35.127 27.749 1.00 88.24 271 VAL F O 1
ATOM 10603 N N . GLU F 2 272 ? -55.376 36.694 29.364 1.00 90.98 272 GLU F N 1
ATOM 10604 C CA . GLU F 2 272 ? -56.719 36.263 29.805 1.00 91.61 272 GLU F CA 1
ATOM 10605 C C . GLU F 2 272 ? -57.840 36.799 28.908 1.00 90.97 272 GLU F C 1
ATOM 10606 O O . GLU F 2 272 ? -57.744 37.914 28.382 1.00 90.62 272 GLU F O 1
ATOM 10612 N N . ALA F 2 273 ? -58.906 36.003 28.760 1.00 91.00 273 ALA F N 1
ATOM 10613 C CA . ALA F 2 273 ? -60.050 36.350 27.900 1.00 90.79 273 ALA F CA 1
ATOM 10614 C C . ALA F 2 273 ? -61.342 35.624 28.259 1.00 91.63 273 ALA F C 1
ATOM 10615 O O . ALA F 2 273 ? -61.332 34.443 28.650 1.00 91.32 273 ALA F O 1
ATOM 10617 N N . THR F 2 274 ? -62.452 36.357 28.090 1.00 93.14 274 THR F N 1
ATOM 10618 C CA . THR F 2 274 ? -63.794 35.876 28.410 1.00 94.94 274 THR F CA 1
ATOM 10619 C C . THR F 2 274 ? -64.665 35.860 27.151 1.00 94.67 274 THR F C 1
ATOM 10620 O O . THR F 2 274 ? -64.861 36.898 26.519 1.00 94.46 274 THR F O 1
ATOM 10624 N N . PHE F 2 275 ? -65.203 34.689 26.810 1.00 95.25 275 PHE F N 1
ATOM 10625 C CA . PHE F 2 275 ? -66.013 34.512 25.594 1.00 95.47 275 PHE F CA 1
ATOM 10626 C C . PHE F 2 275 ? -67.519 34.348 25.838 1.00 98.18 275 PHE F C 1
ATOM 10627 O O . PHE F 2 275 ? -67.954 34.044 26.950 1.00 99.54 275 PHE F O 1
ATOM 10635 N N . GLU F 2 276 ? -68.292 34.526 24.764 1.00 99.45 276 GLU F N 1
ATOM 10636 C CA . GLU F 2 276 ? -69.729 34.240 24.742 1.00 102.50 276 GLU F CA 1
ATOM 10637 C C . GLU F 2 276 ? -70.153 33.303 23.590 1.00 102.18 276 GLU F C 1
ATOM 10638 O O . GLU F 2 276 ? -70.001 33.636 22.407 1.00 101.03 276 GLU F O 1
ATOM 10644 N N . SER F 2 277 ? -70.700 32.142 23.955 1.00 103.94 277 SER F N 1
ATOM 10645 C CA . SER F 2 277 ? -71.263 31.183 22.992 1.00 104.40 277 SER F CA 1
ATOM 10646 C C . SER F 2 277 ? -72.756 30.991 23.268 1.00 107.04 277 SER F C 1
ATOM 10647 O O . SER F 2 277 ? -73.122 30.638 24.396 1.00 109.10 277 SER F O 1
ATOM 10650 N N . GLN F 2 278 ? -73.598 31.207 22.245 1.00 107.59 278 GLN F N 1
ATOM 10651 C CA . GLN F 2 278 ? -75.083 31.254 22.384 1.00 110.42 278 GLN F CA 1
ATOM 10652 C C . GLN F 2 278 ? -75.611 31.492 23.817 1.00 112.85 278 GLN F C 1
ATOM 10653 O O . GLN F 2 278 ? -76.119 30.572 24.476 1.00 114.09 278 GLN F O 1
ATOM 10659 N N . HIS F 2 279 ? -75.498 32.745 24.267 1.00 113.69 279 HIS F N 1
ATOM 10660 C CA . HIS F 2 279 ? -75.822 33.174 25.650 1.00 115.99 279 HIS F CA 1
ATOM 10661 C C . HIS F 2 279 ? -75.108 32.401 26.785 1.00 115.54 279 HIS F C 1
ATOM 10662 O O . HIS F 2 279 ? -75.764 31.739 27.594 1.00 117.51 279 HIS F O 1
ATOM 10669 N N . GLN F 2 280 ? -73.771 32.485 26.835 1.00 112.99 280 GLN F N 1
ATOM 10670 C CA . GLN F 2 280 ? -72.974 31.812 27.884 1.00 112.52 280 GLN F CA 1
ATOM 10671 C C . GLN F 2 280 ? -71.469 32.173 27.923 1.00 109.83 280 GLN F C 1
ATOM 10672 O O . GLN F 2 280 ? -70.803 32.216 26.882 1.00 107.48 280 GLN F O 1
ATOM 10678 N N . PHE F 2 281 ? -70.949 32.375 29.141 1.00 109.88 281 PHE F N 1
ATOM 10679 C CA . PHE F 2 281 ? -69.598 32.918 29.398 1.00 107.59 281 PHE F CA 1
ATOM 10680 C C . PHE F 2 281 ? -68.481 31.876 29.603 1.00 105.18 281 PHE F C 1
ATOM 10681 O O . PHE F 2 281 ? -68.546 31.069 30.539 1.00 106.34 281 PHE F O 1
ATOM 10689 N N . ILE F 2 282 ? -67.452 31.919 28.741 1.00 101.18 282 ILE F N 1
ATOM 10690 C CA . ILE F 2 282 ? -66.279 31.031 28.857 1.00 98.26 282 ILE F CA 1
ATOM 10691 C C . ILE F 2 282 ? -65.022 31.819 29.199 1.00 96.17 282 ILE F C 1
ATOM 10692 O O . ILE F 2 282 ? -64.704 32.802 28.533 1.00 94.93 282 ILE F O 1
ATOM 10697 N N . ASP F 2 283 ? -64.298 31.365 30.218 1.00 95.16 283 ASP F N 1
ATOM 10698 C CA . ASP F 2 283 ? -63.010 31.967 30.586 1.00 93.02 283 ASP F CA 1
ATOM 10699 C C . ASP F 2 283 ? -61.813 31.142 30.116 1.00 90.19 283 ASP F C 1
ATOM 10700 O O . ASP F 2 283 ? -61.787 29.925 30.294 1.00 90.21 283 ASP F O 1
ATOM 10705 N N . ALA F 2 284 ? -60.819 31.816 29.531 1.00 86.95 284 ALA F N 1
ATOM 10706 C CA . ALA F 2 284 ? -59.688 31.138 28.878 1.00 83.56 284 ALA F CA 1
ATOM 10707 C C . ALA F 2 284 ? -58.437 32.000 28.805 1.00 81.52 284 ALA F C 1
ATOM 10708 O O . ALA F 2 284 ? -58.500 33.230 28.901 1.00 81.88 284 ALA F O 1
ATOM 10710 N N . VAL F 2 285 ? -57.302 31.332 28.640 1.00 78.67 285 VAL F N 1
ATOM 10711 C CA . VAL F 2 285 ? -56.040 31.999 28.361 1.00 75.99 285 VAL F CA 1
ATOM 10712 C C . VAL F 2 285 ? -55.696 31.758 26.885 1.00 72.20 285 VAL F C 1
ATOM 10713 O O . VAL F 2 285 ? -55.708 30.624 26.405 1.00 70.98 285 VAL F O 1
ATOM 10717 N N . ILE F 2 286 ? -55.421 32.838 26.168 1.00 68.97 286 ILE F N 1
ATOM 10718 C CA . ILE F 2 286 ? -55.338 32.767 24.729 1.00 65.31 286 ILE F CA 1
ATOM 10719 C C . ILE F 2 286 ? -54.014 33.281 24.207 1.00 63.84 286 ILE F C 1
ATOM 10720 O O . ILE F 2 286 ? -53.276 33.933 24.931 1.00 65.02 286 ILE F O 1
ATOM 10725 N N . THR F 2 287 ? -53.734 32.969 22.942 1.00 61.09 287 THR F N 1
ATOM 10726 C CA . THR F 2 287 ? -52.696 33.626 22.135 1.00 58.46 287 THR F CA 1
ATOM 10727 C C . THR F 2 287 ? -53.327 33.986 20.807 1.00 55.83 287 THR F C 1
ATOM 10728 O O . THR F 2 287 ? -54.130 33.228 20.273 1.00 54.69 287 THR F O 1
ATOM 10732 N N . LEU F 2 288 ? -52.999 35.158 20.288 1.00 54.60 288 LEU F N 1
ATOM 10733 C CA . LEU F 2 288 ? -53.478 35.547 18.972 1.00 52.89 288 LEU F CA 1
ATOM 10734 C C . LEU F 2 288 ? -52.313 35.759 18.058 1.00 51.87 288 LEU F C 1
ATOM 10735 O O . LEU F 2 288 ? -51.477 36.601 18.312 1.00 52.02 288 LEU F O 1
ATOM 10740 N N . LYS F 2 289 ? -52.291 34.999 16.976 1.00 50.90 289 LYS F N 1
ATOM 10741 C CA . LYS F 2 289 ? -51.202 35.029 16.010 1.00 50.84 289 LYS F CA 1
ATOM 10742 C C . LYS F 2 289 ? -51.705 35.601 14.698 1.00 50.60 289 LYS F C 1
ATOM 10743 O O . LYS F 2 289 ? -52.445 34.946 13.988 1.00 51.00 289 LYS F O 1
ATOM 10749 N N . PRO F 2 290 ? -51.345 36.851 14.393 1.00 51.86 290 PRO F N 1
ATOM 10750 C CA . PRO F 2 290 ? -51.627 37.411 13.053 1.00 51.62 290 PRO F CA 1
ATOM 10751 C C . PRO F 2 290 ? -50.823 36.704 11.991 1.00 51.04 290 PRO F C 1
ATOM 10752 O O . PRO F 2 290 ? -49.692 36.291 12.260 1.00 51.08 290 PRO F O 1
ATOM 10756 N N . ILE F 2 291 ? -51.390 36.559 10.797 1.00 50.86 291 ILE F N 1
ATOM 10757 C CA . ILE F 2 291 ? -50.630 36.082 9.636 1.00 51.09 291 ILE F CA 1
ATOM 10758 C C . ILE F 2 291 ? -50.796 37.113 8.544 1.00 52.08 291 ILE F C 1
ATOM 10759 O O . ILE F 2 291 ? -51.915 37.347 8.067 1.00 52.61 291 ILE F O 1
ATOM 10764 N N . ILE F 2 292 ? -49.693 37.710 8.126 1.00 53.22 292 ILE F N 1
ATOM 10765 C CA . ILE F 2 292 ? -49.747 38.895 7.278 1.00 54.44 292 ILE F CA 1
ATOM 10766 C C . ILE F 2 292 ? -49.330 38.495 5.881 1.00 54.28 292 ILE F C 1
ATOM 10767 O O . ILE F 2 292 ? -48.223 37.996 5.686 1.00 54.21 292 ILE F O 1
ATOM 10772 N N . GLU F 2 293 ? -50.228 38.663 4.918 1.00 53.81 293 GLU F N 1
ATOM 10773 C CA . GLU F 2 293 ? -49.987 38.167 3.558 1.00 54.35 293 GLU F CA 1
ATOM 10774 C C . GLU F 2 293 ? -50.353 39.259 2.566 1.00 56.21 293 GLU F C 1
ATOM 10775 O O . GLU F 2 293 ? -51.069 40.198 2.920 1.00 57.11 293 GLU F O 1
ATOM 10781 N N . THR F 2 294 ? -49.898 39.148 1.326 1.00 57.49 294 THR F N 1
ATOM 10782 C CA . THR F 2 294 ? -50.264 40.163 0.331 1.00 60.63 294 THR F CA 1
ATOM 10783 C C . THR F 2 294 ? -51.788 40.418 0.329 1.00 60.31 294 THR F C 1
ATOM 10784 O O . THR F 2 294 ? -52.219 41.577 0.310 1.00 62.22 294 THR F O 1
ATOM 10788 N N . GLN F 2 295 ? -52.595 39.356 0.425 1.00 58.01 295 GLN F N 1
ATOM 10789 C CA . GLN F 2 295 ? -54.068 39.523 0.316 1.00 58.08 295 GLN F CA 1
ATOM 10790 C C . GLN F 2 295 ? -54.851 40.017 1.548 1.00 57.04 295 GLN F C 1
ATOM 10791 O O . GLN F 2 295 ? -56.079 40.187 1.471 1.00 57.59 295 GLN F O 1
ATOM 10797 N N . GLY F 2 296 ? -54.161 40.258 2.657 1.00 55.61 296 GLY F N 1
ATOM 10798 C CA . GLY F 2 296 ? -54.816 40.649 3.899 1.00 54.30 296 GLY F CA 1
ATOM 10799 C C . GLY F 2 296 ? -54.235 39.915 5.107 1.00 52.87 296 GLY F C 1
ATOM 10800 O O . GLY F 2 296 ? -53.270 39.136 5.003 1.00 51.26 296 GLY F O 1
ATOM 10801 N N . THR F 2 297 ? -54.820 40.162 6.267 1.00 51.97 297 THR F N 1
ATOM 10802 C CA . THR F 2 297 ? -54.339 39.516 7.470 1.00 50.74 297 THR F CA 1
ATOM 10803 C C . THR F 2 297 ? -55.289 38.395 7.832 1.00 48.86 297 THR F C 1
ATOM 10804 O O . THR F 2 297 ? -56.491 38.565 7.759 1.00 50.17 297 THR F O 1
ATOM 10808 N N . SER F 2 298 ? -54.719 37.244 8.167 1.00 46.68 298 SER F N 1
ATOM 10809 C CA . SER F 2 298 ? -55.422 36.094 8.691 1.00 44.48 298 SER F CA 1
ATOM 10810 C C . SER F 2 298 ? -54.993 35.950 10.149 1.00 44.67 298 SER F C 1
ATOM 10811 O O . SER F 2 298 ? -53.965 36.538 10.565 1.00 44.40 298 SER F O 1
ATOM 10814 N N . PHE F 2 299 ? -55.748 35.144 10.909 1.00 43.86 299 PHE F N 1
ATOM 10815 C CA . PHE F 2 299 ? -55.498 34.975 12.329 1.00 44.37 299 PHE F CA 1
ATOM 10816 C C . PHE F 2 299 ? -55.505 33.543 12.792 1.00 43.70 299 PHE F C 1
ATOM 10817 O O . PHE F 2 299 ? -56.213 32.711 12.251 1.00 43.54 299 PHE F O 1
ATOM 10825 N N . ILE F 2 300 ? -54.661 33.254 13.771 1.00 44.02 300 ILE F N 1
ATOM 10826 C CA . ILE F 2 300 ? -54.799 32.031 14.531 1.00 43.72 300 ILE F CA 1
ATOM 10827 C C . ILE F 2 300 ? -55.019 32.380 15.986 1.00 44.25 300 ILE F C 1
ATOM 10828 O O . ILE F 2 300 ? -54.326 33.238 16.527 1.00 45.26 300 ILE F O 1
ATOM 10833 N N . LEU F 2 301 ? -55.992 31.720 16.598 1.00 44.34 301 LEU F N 1
ATOM 10834 C CA . LEU F 2 301 ? -56.270 31.888 18.010 1.00 46.12 301 LEU F CA 1
ATOM 10835 C C . LEU F 2 301 ? -56.114 30.566 18.695 1.00 46.81 301 LEU F C 1
ATOM 10836 O O . LEU F 2 301 ? -56.770 29.586 18.323 1.00 47.00 301 LEU F O 1
ATOM 10841 N N . LEU F 2 302 ? -55.228 30.540 19.677 1.00 48.32 302 LEU F N 1
ATOM 10842 C CA . LEU F 2 302 ? -55.009 29.359 20.488 1.00 50.53 302 LEU F CA 1
ATOM 10843 C C . LEU F 2 302 ? -55.586 29.485 21.885 1.00 52.87 302 LEU F C 1
ATOM 10844 O O . LEU F 2 302 ? -55.443 30.511 22.555 1.00 53.47 302 LEU F O 1
ATOM 10849 N N . LEU F 2 303 ? -56.249 28.422 22.314 1.00 54.80 303 LEU F N 1
ATOM 10850 C CA . LEU F 2 303 ? -56.841 28.390 23.619 1.00 57.76 303 LEU F CA 1
ATOM 10851 C C . LEU F 2 303 ? -55.984 27.451 24.402 1.00 60.28 303 LEU F C 1
ATOM 10852 O O . LEU F 2 303 ? -55.926 26.251 24.125 1.00 60.38 303 LEU F O 1
ATOM 10857 N N . HIS F 2 304 ? -55.288 28.029 25.368 1.00 63.60 304 HIS F N 1
ATOM 10858 C CA . HIS F 2 304 ? -54.329 27.307 26.179 1.00 66.84 304 HIS F CA 1
ATOM 10859 C C . HIS F 2 304 ? -55.085 26.614 27.311 1.00 69.35 304 HIS F C 1
ATOM 10860 O O . HIS F 2 304 ? -55.960 27.207 27.929 1.00 70.05 304 HIS F O 1
ATOM 10867 N N . PRO F 2 305 ? -54.783 25.334 27.548 1.00 71.57 305 PRO F N 1
ATOM 10868 C CA . PRO F 2 305 ? -55.466 24.648 28.649 1.00 74.55 305 PRO F CA 1
ATOM 10869 C C . PRO F 2 305 ? -54.879 25.096 30.000 1.00 77.35 305 PRO F C 1
ATOM 10870 O O . PRO F 2 305 ? -53.660 25.260 30.101 1.00 77.75 305 PRO F O 1
ATOM 10874 N N . VAL F 2 306 ? -55.732 25.319 31.008 1.00 79.59 306 VAL F N 1
ATOM 10875 C CA . VAL F 2 306 ? -55.263 25.845 32.319 1.00 82.60 306 VAL F CA 1
ATOM 10876 C C . VAL F 2 306 ? -54.805 24.752 33.325 1.00 84.97 306 VAL F C 1
ATOM 10877 O O . VAL F 2 306 ? -55.494 23.751 33.570 1.00 85.68 306 VAL F O 1
ATOM 10881 N N . SER G 2 13 ? -26.633 63.913 4.504 1.00 70.87 13 SER G N 1
ATOM 10882 C CA . SER G 2 13 ? -26.868 64.325 3.083 1.00 71.20 13 SER G CA 1
ATOM 10883 C C . SER G 2 13 ? -27.933 63.448 2.403 1.00 71.05 13 SER G C 1
ATOM 10884 O O . SER G 2 13 ? -27.919 62.228 2.593 1.00 71.26 13 SER G O 1
ATOM 10887 N N . PRO G 2 14 ? -28.846 64.055 1.591 1.00 70.92 14 PRO G N 1
ATOM 10888 C CA . PRO G 2 14 ? -29.784 63.257 0.780 1.00 69.53 14 PRO G CA 1
ATOM 10889 C C . PRO G 2 14 ? -29.062 62.279 -0.157 1.00 66.55 14 PRO G C 1
ATOM 10890 O O . PRO G 2 14 ? -29.665 61.310 -0.632 1.00 66.30 14 PRO G O 1
ATOM 10894 N N . LEU G 2 15 ? -27.786 62.536 -0.416 1.00 63.35 15 LEU G N 1
ATOM 10895 C CA . LEU G 2 15 ? -26.968 61.632 -1.222 1.00 60.28 15 LEU G CA 1
ATOM 10896 C C . LEU G 2 15 ? -26.659 60.351 -0.450 1.00 58.15 15 LEU G C 1
ATOM 10897 O O . LEU G 2 15 ? -26.786 59.248 -0.970 1.00 57.48 15 LEU G O 1
ATOM 10902 N N . ILE G 2 16 ? -26.240 60.533 0.792 1.00 56.47 16 ILE G N 1
ATOM 10903 C CA . ILE G 2 16 ? -25.875 59.460 1.679 1.00 54.61 16 ILE G CA 1
ATOM 10904 C C . ILE G 2 16 ? -27.095 58.623 2.068 1.00 55.11 16 ILE G C 1
ATOM 10905 O O . ILE G 2 16 ? -27.094 57.387 1.915 1.00 54.33 16 ILE G O 1
ATOM 10910 N N . ALA G 2 17 ? -28.132 59.318 2.548 1.00 54.93 17 ALA G N 1
ATOM 10911 C CA . ALA G 2 17 ? -29.381 58.712 2.991 1.00 54.09 17 ALA G CA 1
ATOM 10912 C C . ALA G 2 17 ? -30.020 57.896 1.879 1.00 52.86 17 ALA G C 1
ATOM 10913 O O . ALA G 2 17 ? -30.471 56.797 2.119 1.00 52.20 17 ALA G O 1
ATOM 10915 N N . THR G 2 18 ? -30.021 58.434 0.665 1.00 52.01 18 THR G N 1
ATOM 10916 C CA . THR G 2 18 ? -30.567 57.749 -0.510 1.00 51.94 18 THR G CA 1
ATOM 10917 C C . THR G 2 18 ? -29.770 56.487 -0.816 1.00 50.37 18 THR G C 1
ATOM 10918 O O . THR G 2 18 ? -30.331 55.453 -1.183 1.00 51.30 18 THR G O 1
ATOM 10922 N N . SER G 2 19 ? -28.459 56.588 -0.621 1.00 48.45 19 SER G N 1
ATOM 10923 C CA . SER G 2 19 ? -27.545 55.468 -0.769 1.00 46.42 19 SER G CA 1
ATOM 10924 C C . SER G 2 19 ? -27.818 54.368 0.287 1.00 46.54 19 SER G C 1
ATOM 10925 O O . SER G 2 19 ? -27.824 53.180 -0.034 1.00 45.01 19 SER G O 1
ATOM 10928 N N . TRP G 2 20 ? -28.050 54.779 1.532 1.00 47.56 20 TRP G N 1
ATOM 10929 C CA . TRP G 2 20 ? -28.427 53.847 2.598 1.00 49.30 20 TRP G CA 1
ATOM 10930 C C . TRP G 2 20 ? -29.678 53.037 2.262 1.00 50.79 20 TRP G C 1
ATOM 10931 O O . TRP G 2 20 ? -29.665 51.837 2.452 1.00 50.29 20 TRP G O 1
ATOM 10942 N N . GLU G 2 21 ? -30.727 53.681 1.733 1.00 52.97 21 GLU G N 1
ATOM 10943 C CA . GLU G 2 21 ? -31.947 52.969 1.310 1.00 55.88 21 GLU G CA 1
ATOM 10944 C C . GLU G 2 21 ? -31.665 51.894 0.269 1.00 55.00 21 GLU G C 1
ATOM 10945 O O . GLU G 2 21 ? -32.316 50.857 0.309 1.00 56.81 21 GLU G O 1
ATOM 10951 N N . ARG G 2 22 ? -30.723 52.133 -0.657 1.00 52.99 22 ARG G N 1
ATOM 10952 C CA . ARG G 2 22 ? -30.355 51.114 -1.653 1.00 51.54 22 ARG G CA 1
ATOM 10953 C C . ARG G 2 22 ? -29.641 49.935 -0.998 1.00 51.16 22 ARG G C 1
ATOM 10954 O O . ARG G 2 22 ? -29.822 48.777 -1.385 1.00 51.14 22 ARG G O 1
ATOM 10962 N N . CYS G 2 23 ? -28.833 50.257 0.003 1.00 51.47 23 CYS G N 1
ATOM 10963 C CA . CYS G 2 23 ? -28.074 49.272 0.766 1.00 51.65 23 CYS G CA 1
ATOM 10964 C C . CYS G 2 23 ? -28.928 48.454 1.766 1.00 53.28 23 CYS G C 1
ATOM 10965 O O . CYS G 2 23 ? -28.612 47.292 2.040 1.00 53.00 23 CYS G O 1
ATOM 10968 N N . ASN G 2 24 ? -29.987 49.067 2.310 1.00 54.88 24 ASN G N 1
ATOM 10969 C CA . ASN G 2 24 ? -30.833 48.460 3.355 1.00 56.54 24 ASN G CA 1
ATOM 10970 C C . ASN G 2 24 ? -31.502 47.204 2.864 1.00 57.32 24 ASN G C 1
ATOM 10971 O O . ASN G 2 24 ? -31.772 46.287 3.651 1.00 58.06 24 ASN G O 1
ATOM 10976 N N . LYS G 2 25 ? -31.777 47.193 1.560 1.00 57.27 25 LYS G N 1
ATOM 10977 C CA . LYS G 2 25 ? -32.436 46.098 0.895 1.00 58.44 25 LYS G CA 1
ATOM 10978 C C . LYS G 2 25 ? -31.627 44.827 1.073 1.00 57.66 25 LYS G C 1
ATOM 10979 O O . LYS G 2 25 ? -32.121 43.858 1.657 1.00 59.56 25 LYS G O 1
ATOM 10985 N N . LEU G 2 26 ? -30.369 44.851 0.654 1.00 55.92 26 LEU G N 1
ATOM 10986 C CA . LEU G 2 26 ? -29.613 43.621 0.414 1.00 55.05 26 LEU G CA 1
ATOM 10987 C C . LEU G 2 26 ? -28.384 43.394 1.284 1.00 52.66 26 LEU G C 1
ATOM 10988 O O . LEU G 2 26 ? -27.610 42.483 1.005 1.00 52.71 26 LEU G O 1
ATOM 10993 N N . MET G 2 27 ? -28.216 44.184 2.333 1.00 50.27 27 MET G N 1
ATOM 10994 C CA . MET G 2 27 ? -26.906 44.307 2.969 1.00 47.99 27 MET G CA 1
ATOM 10995 C C . MET G 2 27 ? -27.037 44.613 4.456 1.00 45.79 27 MET G C 1
ATOM 10996 O O . MET G 2 27 ? -27.935 45.333 4.842 1.00 44.66 27 MET G O 1
ATOM 11001 N N . LYS G 2 28 ? -26.113 44.141 5.287 1.00 44.86 28 LYS G N 1
ATOM 11002 C CA . LYS G 2 28 ? -26.121 44.565 6.716 1.00 46.04 28 LYS G CA 1
ATOM 11003 C C . LYS G 2 28 ? -24.954 45.480 7.035 1.00 44.89 28 LYS G C 1
ATOM 11004 O O . LYS G 2 28 ? -23.902 45.329 6.434 1.00 43.97 28 LYS G O 1
ATOM 11010 N N . ARG G 2 29 ? -25.143 46.382 8.003 1.00 45.13 29 ARG G N 1
ATOM 11011 C CA . ARG G 2 29 ? -24.109 47.285 8.472 1.00 45.84 29 ARG G CA 1
ATOM 11012 C C . ARG G 2 29 ? -22.904 46.601 9.144 1.00 45.69 29 ARG G C 1
ATOM 11013 O O . ARG G 2 29 ? -21.790 47.144 9.135 1.00 45.51 29 ARG G O 1
ATOM 11021 N N . GLU G 2 30 ? -23.100 45.423 9.717 1.00 46.38 30 GLU G N 1
ATOM 11022 C CA . GLU G 2 30 ? -22.032 44.804 10.521 1.00 46.91 30 GLU G CA 1
ATOM 11023 C C . GLU G 2 30 ? -21.249 43.744 9.779 1.00 45.42 30 GLU G C 1
ATOM 11024 O O . GLU G 2 30 ? -20.255 43.311 10.279 1.00 46.45 30 GLU G O 1
ATOM 11030 N N . THR G 2 31 ? -21.685 43.252 8.635 1.00 44.70 31 THR G N 1
ATOM 11031 C CA . THR G 2 31 ? -20.912 42.155 8.035 1.00 44.68 31 THR G CA 1
ATOM 11032 C C . THR G 2 31 ? -19.789 42.715 7.162 1.00 44.78 31 THR G C 1
ATOM 11033 O O . THR G 2 31 ? -19.923 43.821 6.584 1.00 44.07 31 THR G O 1
ATOM 11037 N N . TRP G 2 32 ? -18.692 41.960 7.074 1.00 44.57 32 TRP G N 1
ATOM 11038 C CA . TRP G 2 32 ? -17.587 42.278 6.180 1.00 44.44 32 TRP G CA 1
ATOM 11039 C C . TRP G 2 32 ? -16.994 40.931 5.821 1.00 44.90 32 TRP G C 1
ATOM 11040 O O . TRP G 2 32 ? -16.840 40.089 6.689 1.00 45.47 32 TRP G O 1
ATOM 11051 N N . ASN G 2 33 ? -16.679 40.697 4.552 1.00 44.24 33 ASN G N 1
ATOM 11052 C CA . ASN G 2 33 ? -16.043 39.430 4.208 1.00 44.66 33 ASN G CA 1
ATOM 11053 C C . ASN G 2 33 ? -14.923 39.618 3.229 1.00 43.94 33 ASN G C 1
ATOM 11054 O O . ASN G 2 33 ? -14.567 40.717 2.893 1.00 43.96 33 ASN G O 1
ATOM 11059 N N . VAL G 2 34 ? -14.404 38.491 2.780 1.00 44.67 34 VAL G N 1
ATOM 11060 C CA . VAL G 2 34 ? -13.440 38.341 1.733 1.00 44.10 34 VAL G CA 1
ATOM 11061 C C . VAL G 2 34 ? -13.860 39.206 0.529 1.00 43.11 34 VAL G C 1
ATOM 11062 O O . VAL G 2 34 ? -15.051 39.309 0.204 1.00 42.31 34 VAL G O 1
ATOM 11066 N N . PRO G 2 35 ? -12.889 39.867 -0.133 1.00 42.81 35 PRO G N 1
ATOM 11067 C CA . PRO G 2 35 ? -13.363 40.806 -1.147 1.00 41.99 35 PRO G CA 1
ATOM 11068 C C . PRO G 2 35 ? -13.827 40.100 -2.435 1.00 42.43 35 PRO G C 1
ATOM 11069 O O . PRO G 2 35 ? -13.517 38.924 -2.664 1.00 43.36 35 PRO G O 1
ATOM 11073 N N . HIS G 2 36 ? -14.574 40.817 -3.245 1.00 41.87 36 HIS G N 1
ATOM 11074 C CA . HIS G 2 36 ? -14.837 40.425 -4.602 1.00 43.65 36 HIS G CA 1
ATOM 11075 C C . HIS G 2 36 ? -13.739 41.119 -5.407 1.00 44.20 36 HIS G C 1
ATOM 11076 O O . HIS G 2 36 ? -13.693 42.341 -5.470 1.00 43.38 36 HIS G O 1
ATOM 11083 N N . GLN G 2 37 ? -12.858 40.322 -6.006 1.00 45.58 37 GLN G N 1
ATOM 11084 C CA . GLN G 2 37 ? -11.575 40.786 -6.492 1.00 46.14 37 GLN G CA 1
ATOM 11085 C C . GLN G 2 37 ? -11.245 40.131 -7.833 1.00 47.50 37 GLN G C 1
ATOM 11086 O O . GLN G 2 37 ? -11.124 38.916 -7.909 1.00 48.00 37 GLN G O 1
ATOM 11092 N N . ALA G 2 38 ? -11.109 40.933 -8.879 1.00 47.78 38 ALA G N 1
ATOM 11093 C CA . ALA G 2 38 ? -10.663 40.434 -10.168 1.00 50.42 38 ALA G CA 1
ATOM 11094 C C . ALA G 2 38 ? -9.272 39.816 -10.030 1.00 52.82 38 ALA G C 1
ATOM 11095 O O . ALA G 2 38 ? -8.422 40.289 -9.274 1.00 53.04 38 ALA G O 1
ATOM 11097 N N . GLN G 2 39 ? -9.039 38.766 -10.790 1.00 57.06 39 GLN G N 1
ATOM 11098 C CA . GLN G 2 39 ? -8.033 37.785 -10.415 1.00 61.60 39 GLN G CA 1
ATOM 11099 C C . GLN G 2 39 ? -7.171 37.384 -11.585 1.00 62.77 39 GLN G C 1
ATOM 11100 O O . GLN G 2 39 ? -7.664 37.251 -12.713 1.00 63.08 39 GLN G O 1
ATOM 11106 N N . GLY G 2 40 ? -5.883 37.196 -11.286 1.00 64.56 40 GLY G N 1
ATOM 11107 C CA . GLY G 2 40 ? -4.883 36.685 -12.235 1.00 66.12 40 GLY G CA 1
ATOM 11108 C C . GLY G 2 40 ? -4.996 37.259 -13.640 1.00 66.59 40 GLY G C 1
ATOM 11109 O O . GLY G 2 40 ? -4.553 38.424 -13.911 1.00 66.28 40 GLY G O 1
ATOM 11110 N N . VAL G 2 41 ? -5.598 36.458 -14.527 1.00 66.61 41 VAL G N 1
ATOM 11111 C CA . VAL G 2 41 ? -5.644 36.788 -15.962 1.00 66.77 41 VAL G CA 1
ATOM 11112 C C . VAL G 2 41 ? -6.804 37.729 -16.415 1.00 64.93 41 VAL G C 1
ATOM 11113 O O . VAL G 2 41 ? -6.643 38.504 -17.353 1.00 65.45 41 VAL G O 1
ATOM 11117 N N . THR G 2 42 ? -7.949 37.682 -15.753 1.00 63.61 42 THR G N 1
ATOM 11118 C CA . THR G 2 42 ? -9.065 38.577 -16.118 1.00 61.72 42 THR G CA 1
ATOM 11119 C C . THR G 2 42 ? -8.803 39.999 -15.558 1.00 59.47 42 THR G C 1
ATOM 11120 O O . THR G 2 42 ? -9.316 41.010 -16.081 1.00 59.04 42 THR G O 1
ATOM 11124 N N . PHE G 2 43 ? -7.978 40.065 -14.511 1.00 57.49 43 PHE G N 1
ATOM 11125 C CA . PHE G 2 43 ? -7.488 41.325 -14.015 1.00 55.01 43 PHE G CA 1
ATOM 11126 C C . PHE G 2 43 ? -6.551 41.930 -15.068 1.00 54.75 43 PHE G C 1
ATOM 11127 O O . PHE G 2 43 ? -6.605 43.135 -15.320 1.00 54.31 43 PHE G O 1
ATOM 11135 N N . ALA G 2 44 ? -5.727 41.089 -15.693 1.00 54.70 44 ALA G N 1
ATOM 11136 C CA . ALA G 2 44 ? -4.785 41.533 -16.729 1.00 54.29 44 ALA G CA 1
ATOM 11137 C C . ALA G 2 44 ? -5.506 42.202 -17.885 1.00 53.28 44 ALA G C 1
ATOM 11138 O O . ALA G 2 44 ? -5.019 43.181 -18.416 1.00 52.83 44 ALA G O 1
ATOM 11140 N N . SER G 2 45 ? -6.679 41.687 -18.242 1.00 53.17 45 SER G N 1
ATOM 11141 C CA . SER G 2 45 ? -7.474 42.256 -19.333 1.00 53.13 45 SER G CA 1
ATOM 11142 C C . SER G 2 45 ? -8.121 43.585 -18.981 1.00 51.60 45 SER G C 1
ATOM 11143 O O . SER G 2 45 ? -8.277 44.435 -19.848 1.00 51.42 45 SER G O 1
ATOM 11146 N N . ILE G 2 46 ? -8.574 43.715 -17.731 1.00 50.32 46 ILE G N 1
ATOM 11147 C CA . ILE G 2 46 ? -9.120 44.958 -17.257 1.00 49.12 46 ILE G CA 1
ATOM 11148 C C . ILE G 2 46 ? -7.970 45.977 -17.325 1.00 48.47 46 ILE G C 1
ATOM 11149 O O . ILE G 2 46 ? -8.138 47.042 -17.882 1.00 47.12 46 ILE G O 1
ATOM 11154 N N . TYR G 2 47 ? -6.820 45.595 -16.771 1.00 49.14 47 TYR G N 1
ATOM 11155 C CA . TYR G 2 47 ? -5.616 46.420 -16.717 1.00 49.86 47 TYR G CA 1
ATOM 11156 C C . TYR G 2 47 ? -5.212 46.866 -18.134 1.00 51.00 47 TYR G C 1
ATOM 11157 O O . TYR G 2 47 ? -5.063 48.071 -18.364 1.00 50.96 47 TYR G O 1
ATOM 11166 N N . ARG G 2 48 ? -5.072 45.917 -19.072 1.00 51.96 48 ARG G N 1
ATOM 11167 C CA . ARG G 2 48 ? -4.895 46.203 -20.513 1.00 52.73 48 ARG G CA 1
ATOM 11168 C C . ARG G 2 48 ? -5.900 47.217 -21.106 1.00 51.00 48 ARG G C 1
ATOM 11169 O O . ARG G 2 48 ? -5.503 48.179 -21.744 1.00 51.13 48 ARG G O 1
ATOM 11177 N N . ARG G 2 49 ? -7.196 46.977 -20.946 1.00 49.13 49 ARG G N 1
ATOM 11178 C CA . ARG G 2 49 ? -8.213 47.939 -21.430 1.00 48.00 49 ARG G CA 1
ATOM 11179 C C . ARG G 2 49 ? -8.002 49.358 -20.915 1.00 44.85 49 ARG G C 1
ATOM 11180 O O . ARG G 2 49 ? -8.463 50.314 -21.495 1.00 44.87 49 ARG G O 1
ATOM 11188 N N . LYS G 2 50 ? -7.355 49.494 -19.786 1.00 42.39 50 LYS G N 1
ATOM 11189 C CA . LYS G 2 50 ? -7.350 50.782 -19.113 1.00 40.91 50 LYS G CA 1
ATOM 11190 C C . LYS G 2 50 ? -5.978 51.497 -19.222 1.00 39.96 50 LYS G C 1
ATOM 11191 O O . LYS G 2 50 ? -5.743 52.509 -18.556 1.00 37.92 50 LYS G O 1
ATOM 11197 N N . LYS G 2 51 ? -5.096 50.945 -20.056 1.00 40.89 51 LYS G N 1
ATOM 11198 C CA . LYS G 2 51 ? -3.728 51.458 -20.250 1.00 44.02 51 LYS G CA 1
ATOM 11199 C C . LYS G 2 51 ? -3.677 52.978 -20.318 1.00 42.63 51 LYS G C 1
ATOM 11200 O O . LYS G 2 51 ? -3.034 53.612 -19.491 1.00 43.36 51 LYS G O 1
ATOM 11206 N N . ALA G 2 52 ? -4.417 53.549 -21.255 1.00 42.55 52 ALA G N 1
ATOM 11207 C CA . ALA G 2 52 ? -4.376 54.983 -21.506 1.00 42.53 52 ALA G CA 1
ATOM 11208 C C . ALA G 2 52 ? -4.673 55.808 -20.242 1.00 41.65 52 ALA G C 1
ATOM 11209 O O . ALA G 2 52 ? -3.848 56.620 -19.833 1.00 42.43 52 ALA G O 1
ATOM 11211 N N . MET G 2 53 ? -5.811 55.577 -19.606 1.00 40.60 53 MET G N 1
ATOM 11212 C CA . MET G 2 53 ? -6.150 56.275 -18.350 1.00 39.78 53 MET G CA 1
ATOM 11213 C C . MET G 2 53 ? -5.149 55.923 -17.226 1.00 39.07 53 MET G C 1
ATOM 11214 O O . MET G 2 53 ? -4.852 56.727 -16.324 1.00 37.89 53 MET G O 1
ATOM 11219 N N . LEU G 2 54 ? -4.608 54.724 -17.294 1.00 39.08 54 LEU G N 1
ATOM 11220 C CA . LEU G 2 54 ? -3.850 54.203 -16.167 1.00 39.67 54 LEU G CA 1
ATOM 11221 C C . LEU G 2 54 ? -2.499 54.868 -16.066 1.00 39.43 54 LEU G C 1
ATOM 11222 O O . LEU G 2 54 ? -2.121 55.355 -15.001 1.00 39.83 54 LEU G O 1
ATOM 11227 N N . THR G 2 55 ? -1.767 54.871 -17.164 1.00 40.15 55 THR G N 1
ATOM 11228 C CA . THR G 2 55 ? -0.405 55.376 -17.145 1.00 41.95 55 THR G CA 1
ATOM 11229 C C . THR G 2 55 ? -0.409 56.869 -16.786 1.00 41.21 55 THR G C 1
ATOM 11230 O O . THR G 2 55 ? 0.430 57.324 -15.981 1.00 42.09 55 THR G O 1
ATOM 11234 N N . LEU G 2 56 ? -1.384 57.606 -17.325 1.00 39.02 56 LEU G N 1
ATOM 11235 C CA . LEU G 2 56 ? -1.579 58.987 -16.958 1.00 37.41 56 LEU G CA 1
ATOM 11236 C C . LEU G 2 56 ? -1.855 59.126 -15.459 1.00 36.32 56 LEU G C 1
ATOM 11237 O O . LEU G 2 56 ? -1.235 59.938 -14.755 1.00 36.86 56 LEU G O 1
ATOM 11242 N N . GLY G 2 57 ? -2.776 58.325 -14.953 1.00 35.66 57 GLY G N 1
ATOM 11243 C CA . GLY G 2 57 ? -3.177 58.442 -13.567 1.00 33.60 57 GLY G CA 1
ATOM 11244 C C . GLY G 2 57 ? -2.102 58.038 -12.583 1.00 32.99 57 GLY G C 1
ATOM 11245 O O . GLY G 2 57 ? -2.004 58.650 -11.535 1.00 33.31 57 GLY G O 1
ATOM 11246 N N . GLN G 2 58 ? -1.329 57.003 -12.910 1.00 32.92 58 GLN G N 1
ATOM 11247 C CA . GLN G 2 58 ? -0.214 56.524 -12.076 1.00 34.58 58 GLN G CA 1
ATOM 11248 C C . GLN G 2 58 ? 0.865 57.575 -11.877 1.00 35.69 58 GLN G C 1
ATOM 11249 O O . GLN G 2 58 ? 1.305 57.764 -10.754 1.00 36.50 58 GLN G O 1
ATOM 11255 N N . ALA G 2 59 ? 1.250 58.270 -12.959 1.00 35.17 59 ALA G N 1
ATOM 11256 C CA . ALA G 2 59 ? 2.224 59.329 -12.911 1.00 36.03 59 ALA G CA 1
ATOM 11257 C C . ALA G 2 59 ? 1.743 60.487 -12.043 1.00 36.44 59 ALA G C 1
ATOM 11258 O O . ALA G 2 59 ? 2.506 61.019 -11.215 1.00 37.64 59 ALA G O 1
ATOM 11260 N N . ALA G 2 60 ? 0.480 60.875 -12.233 1.00 35.56 60 ALA G N 1
ATOM 11261 C CA . ALA G 2 60 ? -0.158 61.943 -11.466 1.00 34.75 60 ALA G CA 1
ATOM 11262 C C . ALA G 2 60 ? -0.258 61.623 -9.970 1.00 34.82 60 ALA G C 1
ATOM 11263 O O . ALA G 2 60 ? -0.004 62.479 -9.095 1.00 34.66 60 ALA G O 1
ATOM 11265 N N . LEU G 2 61 ? -0.628 60.390 -9.690 1.00 33.86 61 LEU G N 1
ATOM 11266 C CA . LEU G 2 61 ? -0.734 59.893 -8.311 1.00 34.41 61 LEU G CA 1
ATOM 11267 C C . LEU G 2 61 ? 0.594 59.779 -7.558 1.00 34.96 61 LEU G C 1
ATOM 11268 O O . LEU G 2 61 ? 0.691 60.194 -6.382 1.00 36.00 61 LEU G O 1
ATOM 11273 N N . GLU G 2 62 ? 1.607 59.224 -8.215 1.00 35.76 62 GLU G N 1
ATOM 11274 C CA . GLU G 2 62 ? 2.976 59.205 -7.683 1.00 38.11 62 GLU G CA 1
ATOM 11275 C C . GLU G 2 62 ? 3.449 60.642 -7.260 1.00 38.73 62 GLU G C 1
ATOM 11276 O O . GLU G 2 62 ? 3.971 60.839 -6.137 1.00 40.03 62 GLU G O 1
ATOM 11282 N N . ASP G 2 63 ? 3.264 61.603 -8.173 1.00 37.72 63 ASP G N 1
ATOM 11283 C CA . ASP G 2 63 ? 3.534 63.022 -7.966 1.00 38.44 63 ASP G CA 1
ATOM 11284 C C . ASP G 2 63 ? 2.752 63.602 -6.818 1.00 38.45 63 ASP G C 1
ATOM 11285 O O . ASP G 2 63 ? 3.336 64.279 -5.993 1.00 40.14 63 ASP G O 1
ATOM 11290 N N . ALA G 2 64 ? 1.438 63.359 -6.751 1.00 37.99 64 ALA G N 1
ATOM 11291 C CA . ALA G 2 64 ? 0.646 63.821 -5.593 1.00 38.37 64 ALA G CA 1
ATOM 11292 C C . ALA G 2 64 ? 1.222 63.262 -4.303 1.00 38.41 64 ALA G C 1
ATOM 11293 O O . ALA G 2 64 ? 1.315 63.975 -3.328 1.00 39.50 64 ALA G O 1
ATOM 11295 N N . TRP G 2 65 ? 1.622 61.999 -4.306 1.00 38.08 65 TRP G N 1
ATOM 11296 C CA . TRP G 2 65 ? 2.194 61.394 -3.097 1.00 38.50 65 TRP G CA 1
ATOM 11297 C C . TRP G 2 65 ? 3.519 62.078 -2.670 1.00 39.74 65 TRP G C 1
ATOM 11298 O O . TRP G 2 65 ? 3.697 62.441 -1.496 1.00 39.72 65 TRP G O 1
ATOM 11309 N N . GLU G 2 66 ? 4.424 62.242 -3.633 1.00 39.45 66 GLU G N 1
ATOM 11310 C CA . GLU G 2 66 ? 5.709 62.871 -3.420 1.00 40.91 66 GLU G CA 1
ATOM 11311 C C . GLU G 2 66 ? 5.599 64.210 -2.692 1.00 40.77 66 GLU G C 1
ATOM 11312 O O . GLU G 2 66 ? 6.431 64.510 -1.870 1.00 40.76 66 GLU G O 1
ATOM 11318 N N . TYR G 2 67 ? 4.590 65.019 -3.007 1.00 40.13 67 TYR G N 1
ATOM 11319 C CA . TYR G 2 67 ? 4.481 66.345 -2.388 1.00 40.63 67 TYR G CA 1
ATOM 11320 C C . TYR G 2 67 ? 3.673 66.416 -1.097 1.00 41.86 67 TYR G C 1
ATOM 11321 O O . TYR G 2 67 ? 3.569 67.495 -0.509 1.00 42.46 67 TYR G O 1
ATOM 11330 N N . MET G 2 68 ? 3.198 65.256 -0.630 1.00 43.16 68 MET G N 1
ATOM 11331 C CA . MET G 2 68 ? 2.314 65.101 0.527 1.00 44.96 68 MET G CA 1
ATOM 11332 C C . MET G 2 68 ? 2.913 64.211 1.633 1.00 46.58 68 MET G C 1
ATOM 11333 O O . MET G 2 68 ? 2.502 64.254 2.805 1.00 47.78 68 MET G O 1
ATOM 11338 N N . ALA G 2 69 ? 3.846 63.352 1.254 1.00 48.00 69 ALA G N 1
ATOM 11339 C CA . ALA G 2 69 ? 4.434 62.412 2.195 1.00 49.59 69 ALA G CA 1
ATOM 11340 C C . ALA G 2 69 ? 5.390 63.206 3.121 1.00 51.77 69 ALA G C 1
ATOM 11341 O O . ALA G 2 69 ? 6.066 64.139 2.650 1.00 51.40 69 ALA G O 1
ATOM 11343 N N . PRO G 2 70 ? 5.464 62.854 4.424 1.00 52.59 70 PRO G N 1
ATOM 11344 C CA . PRO G 2 70 ? 4.862 61.729 5.137 1.00 52.72 70 PRO G CA 1
ATOM 11345 C C . PRO G 2 70 ? 3.465 62.052 5.652 1.00 52.29 70 PRO G C 1
ATOM 11346 O O . PRO G 2 70 ? 3.167 63.211 6.002 1.00 53.32 70 PRO G O 1
ATOM 11350 N N . ARG G 2 71 ? 2.635 61.014 5.706 1.00 49.86 71 ARG G N 1
ATOM 11351 C CA . ARG G 2 71 ? 1.224 61.152 5.990 1.00 48.23 71 ARG G CA 1
ATOM 11352 C C . ARG G 2 71 ? 0.600 59.766 5.827 1.00 46.79 71 ARG G C 1
ATOM 11353 O O . ARG G 2 71 ? 0.931 59.049 4.878 1.00 44.63 71 ARG G O 1
ATOM 11361 N N . GLU G 2 72 ? -0.269 59.400 6.767 1.00 46.60 72 GLU G N 1
ATOM 11362 C CA . GLU G 2 72 ? -1.023 58.144 6.705 1.00 46.90 72 GLU G CA 1
ATOM 11363 C C . GLU G 2 72 ? -2.133 58.195 5.653 1.00 45.65 72 GLU G C 1
ATOM 11364 O O . GLU G 2 72 ? -3.284 58.529 5.944 1.00 45.70 72 GLU G O 1
ATOM 11370 N N . CYS G 2 73 ? -1.794 57.906 4.405 1.00 44.77 73 CYS G N 1
ATOM 11371 C CA . CYS G 2 73 ? -2.826 57.906 3.408 1.00 44.90 73 CYS G CA 1
ATOM 11372 C C . CYS G 2 73 ? -2.498 57.001 2.228 1.00 42.62 73 CYS G C 1
ATOM 11373 O O . CYS G 2 73 ? -1.373 56.563 2.075 1.00 43.95 73 CYS G O 1
ATOM 11376 N N . ALA G 2 74 ? -3.498 56.761 1.398 1.00 40.34 74 ALA G N 1
ATOM 11377 C CA . ALA G 2 74 ? -3.407 55.872 0.268 1.00 38.89 74 ALA G CA 1
ATOM 11378 C C . ALA G 2 74 ? -4.136 56.495 -0.912 1.00 37.03 74 ALA G C 1
ATOM 11379 O O . ALA G 2 74 ? -5.188 57.133 -0.746 1.00 37.61 74 ALA G O 1
ATOM 11381 N N . LEU G 2 75 ? -3.599 56.318 -2.103 1.00 35.39 75 LEU G N 1
ATOM 11382 C CA . LEU G 2 75 ? -4.279 56.818 -3.301 1.00 33.93 75 LEU G CA 1
ATOM 11383 C C . LEU G 2 75 ? -4.637 55.634 -4.228 1.00 32.59 75 LEU G C 1
ATOM 11384 O O . LEU G 2 75 ? -3.822 54.734 -4.422 1.00 32.61 75 LEU G O 1
ATOM 11389 N N . PHE G 2 76 ? -5.851 55.645 -4.773 1.00 31.01 76 PHE G N 1
ATOM 11390 C CA . PHE G 2 76 ? -6.345 54.571 -5.644 1.00 30.77 76 PHE G CA 1
ATOM 11391 C C . PHE G 2 76 ? -6.746 55.125 -6.980 1.00 31.07 76 PHE G C 1
ATOM 11392 O O . PHE G 2 76 ? -7.318 56.203 -7.062 1.00 30.98 76 PHE G O 1
ATOM 11400 N N . ILE G 2 77 ? -6.528 54.370 -8.041 1.00 31.83 77 ILE G N 1
ATOM 11401 C CA . ILE G 2 77 ? -7.188 54.710 -9.296 1.00 32.28 77 ILE G CA 1
ATOM 11402 C C . ILE G 2 77 ? -8.147 53.553 -9.506 1.00 31.87 77 ILE G C 1
ATOM 11403 O O . ILE G 2 77 ? -7.748 52.411 -9.337 1.00 30.83 77 ILE G O 1
ATOM 11408 N N . LEU G 2 78 ? -9.387 53.858 -9.899 1.00 31.46 78 LEU G N 1
ATOM 11409 C CA . LEU G 2 78 ? -10.359 52.825 -10.202 1.00 31.99 78 LEU G CA 1
ATOM 11410 C C . LEU G 2 78 ? -10.928 53.001 -11.585 1.00 32.14 78 LEU G C 1
ATOM 11411 O O . LEU G 2 78 ? -11.013 54.127 -12.108 1.00 30.26 78 LEU G O 1
ATOM 11416 N N . ASP G 2 79 ? -11.366 51.876 -12.157 1.00 33.63 79 ASP G N 1
ATOM 11417 C CA . ASP G 2 79 ? -11.944 51.871 -13.485 1.00 34.90 79 ASP G CA 1
ATOM 11418 C C . ASP G 2 79 ? -13.427 52.209 -13.339 1.00 35.50 79 ASP G C 1
ATOM 11419 O O . ASP G 2 79 ? -13.880 52.447 -12.213 1.00 35.61 79 ASP G O 1
ATOM 11424 N N . GLU G 2 80 ? -14.191 52.231 -14.438 1.00 37.09 80 GLU G N 1
ATOM 11425 C CA . GLU G 2 80 ? -15.593 52.624 -14.350 1.00 39.08 80 GLU G CA 1
ATOM 11426 C C . GLU G 2 80 ? -16.427 51.609 -13.552 1.00 39.40 80 GLU G C 1
ATOM 11427 O O . GLU G 2 80 ? -17.487 51.949 -13.073 1.00 40.81 80 GLU G O 1
ATOM 11433 N N . THR G 2 81 ? -16.011 50.360 -13.430 1.00 39.30 81 THR G N 1
ATOM 11434 C CA . THR G 2 81 ? -16.864 49.412 -12.664 1.00 39.69 81 THR G CA 1
ATOM 11435 C C . THR G 2 81 ? -16.473 49.395 -11.175 1.00 38.86 81 THR G C 1
ATOM 11436 O O . THR G 2 81 ? -16.713 48.407 -10.510 1.00 39.57 81 THR G O 1
ATOM 11440 N N . ALA G 2 82 ? -15.845 50.485 -10.687 1.00 37.41 82 ALA G N 1
ATOM 11441 C CA . ALA G 2 82 ? -15.227 50.574 -9.359 1.00 35.89 82 ALA G CA 1
ATOM 11442 C C . ALA G 2 82 ? -14.194 49.474 -9.011 1.00 35.66 82 ALA G C 1
ATOM 11443 O O . ALA G 2 82 ? -14.084 49.102 -7.836 1.00 35.80 82 ALA G O 1
ATOM 11445 N N . CYS G 2 83 ? -13.465 48.948 -9.995 1.00 33.79 83 CYS G N 1
ATOM 11446 C CA . CYS G 2 83 ? -12.415 47.964 -9.724 1.00 33.39 83 CYS G CA 1
ATOM 11447 C C . CYS G 2 83 ? -11.058 48.654 -9.518 1.00 33.37 83 CYS G C 1
ATOM 11448 O O . CYS G 2 83 ? -10.615 49.437 -10.408 1.00 32.21 83 CYS G O 1
ATOM 11451 N N . ILE G 2 84 ? -10.387 48.378 -8.383 1.00 33.41 84 ILE G N 1
ATOM 11452 C CA . ILE G 2 84 ? -9.098 49.060 -8.067 1.00 33.31 84 ILE G CA 1
ATOM 11453 C C . ILE G 2 84 ? -8.026 48.624 -9.036 1.00 34.06 84 ILE G C 1
ATOM 11454 O O . ILE G 2 84 ? -7.694 47.449 -9.089 1.00 35.58 84 ILE G O 1
ATOM 11459 N N . LEU G 2 85 ? -7.509 49.574 -9.817 1.00 33.70 85 LEU G N 1
ATOM 11460 C CA . LEU G 2 85 ? -6.464 49.293 -10.815 1.00 33.71 85 LEU G CA 1
ATOM 11461 C C . LEU G 2 85 ? -5.026 49.466 -10.256 1.00 34.62 85 LEU G C 1
ATOM 11462 O O . LEU G 2 85 ? -4.104 48.724 -10.637 1.00 34.80 85 LEU G O 1
ATOM 11467 N N . SER G 2 86 ? -4.848 50.443 -9.366 1.00 33.37 86 SER G N 1
ATOM 11468 C CA . SER G 2 86 ? -3.517 50.795 -8.880 1.00 34.21 86 SER G CA 1
ATOM 11469 C C . SER G 2 86 ? -3.652 51.491 -7.530 1.00 33.58 86 SER G C 1
ATOM 11470 O O . SER G 2 86 ? -4.621 52.236 -7.280 1.00 31.90 86 SER G O 1
ATOM 11473 N N . ARG G 2 87 ? -2.685 51.238 -6.661 1.00 34.17 87 ARG G N 1
ATOM 11474 C CA . ARG G 2 87 ? -2.664 51.870 -5.347 1.00 35.33 87 ARG G CA 1
ATOM 11475 C C . ARG G 2 87 ? -1.286 52.471 -5.081 1.00 35.88 87 ARG G C 1
ATOM 11476 O O . ARG G 2 87 ? -0.291 51.881 -5.476 1.00 36.83 87 ARG G O 1
ATOM 11484 N N . ASN G 2 88 ? -1.204 53.586 -4.372 1.00 36.03 88 ASN G N 1
ATOM 11485 C CA . ASN G 2 88 ? 0.112 54.059 -3.902 1.00 38.67 88 ASN G CA 1
ATOM 11486 C C . ASN G 2 88 ? -0.065 54.928 -2.684 1.00 38.88 88 ASN G C 1
ATOM 11487 O O . ASN G 2 88 ? -1.209 55.118 -2.235 1.00 40.13 88 ASN G O 1
ATOM 11492 N N . GLY G 2 89 ? 1.033 55.398 -2.107 1.00 39.61 89 GLY G N 1
ATOM 11493 C CA . GLY G 2 89 ? 0.964 56.173 -0.872 1.00 40.09 89 GLY G CA 1
ATOM 11494 C C . GLY G 2 89 ? 1.682 55.499 0.282 1.00 41.73 89 GLY G C 1
ATOM 11495 O O . GLY G 2 89 ? 2.666 54.766 0.096 1.00 41.90 89 GLY G O 1
ATOM 11496 N N . ASP G 2 90 ? 1.197 55.730 1.489 1.00 42.31 90 ASP G N 1
ATOM 11497 C CA . ASP G 2 90 ? 1.954 55.277 2.658 1.00 44.68 90 ASP G CA 1
ATOM 11498 C C . ASP G 2 90 ? 1.928 53.751 2.793 1.00 44.79 90 ASP G C 1
ATOM 11499 O O . ASP G 2 90 ? 0.870 53.170 2.725 1.00 44.78 90 ASP G O 1
ATOM 11504 N N . PRO G 2 91 ? 3.102 53.106 2.940 1.00 46.28 91 PRO G N 1
ATOM 11505 C CA . PRO G 2 91 ? 3.189 51.638 3.045 1.00 46.61 91 PRO G CA 1
ATOM 11506 C C . PRO G 2 91 ? 2.288 50.997 4.147 1.00 47.81 91 PRO G C 1
ATOM 11507 O O . PRO G 2 91 ? 1.571 50.001 3.875 1.00 46.63 91 PRO G O 1
ATOM 11511 N N . GLN G 2 92 ? 2.265 51.592 5.336 1.00 48.36 92 GLN G N 1
ATOM 11512 C CA . GLN G 2 92 ? 1.441 51.081 6.427 1.00 49.32 92 GLN G CA 1
ATOM 11513 C C . GLN G 2 92 ? -0.074 51.261 6.195 1.00 47.51 92 GLN G C 1
ATOM 11514 O O . GLN G 2 92 ? -0.870 50.328 6.443 1.00 46.42 92 GLN G O 1
ATOM 11520 N N . THR G 2 93 ? -0.482 52.443 5.732 1.00 45.61 93 THR G N 1
ATOM 11521 C CA . THR G 2 93 ? -1.890 52.668 5.414 1.00 43.91 93 THR G CA 1
ATOM 11522 C C . THR G 2 93 ? -2.322 51.676 4.310 1.00 42.81 93 THR G C 1
ATOM 11523 O O . THR G 2 93 ? -3.371 51.096 4.392 1.00 42.72 93 THR G O 1
ATOM 11527 N N . LEU G 2 94 ? -1.488 51.454 3.306 1.00 43.46 94 LEU G N 1
ATOM 11528 C CA . LEU G 2 94 ? -1.791 50.488 2.231 1.00 43.42 94 LEU G CA 1
ATOM 11529 C C . LEU G 2 94 ? -1.882 49.074 2.764 1.00 44.77 94 LEU G C 1
ATOM 11530 O O . LEU G 2 94 ? -2.725 48.314 2.277 1.00 43.93 94 LEU G O 1
ATOM 11535 N N . GLN G 2 95 ? -1.039 48.720 3.748 1.00 46.19 95 GLN G N 1
ATOM 11536 C CA . GLN G 2 95 ? -1.170 47.414 4.373 1.00 48.39 95 GLN G CA 1
ATOM 11537 C C . GLN G 2 95 ? -2.505 47.317 5.110 1.00 46.71 95 GLN G C 1
ATOM 11538 O O . GLN G 2 95 ? -3.186 46.325 4.939 1.00 47.23 95 GLN G O 1
ATOM 11544 N N . GLN G 2 96 ? -2.899 48.351 5.861 1.00 45.46 96 GLN G N 1
ATOM 11545 C CA . GLN G 2 96 ? -4.167 48.337 6.587 1.00 45.39 96 GLN G CA 1
ATOM 11546 C C . GLN G 2 96 ? -5.362 48.105 5.653 1.00 44.55 96 GLN G C 1
ATOM 11547 O O . GLN G 2 96 ? -6.298 47.368 5.986 1.00 45.02 96 GLN G O 1
ATOM 11553 N N . LEU G 2 97 ? -5.288 48.674 4.451 1.00 43.64 97 LEU G N 1
ATOM 11554 C CA . LEU G 2 97 ? -6.404 48.654 3.528 1.00 42.73 97 LEU G CA 1
ATOM 11555 C C . LEU G 2 97 ? -6.447 47.316 2.803 1.00 42.17 97 LEU G C 1
ATOM 11556 O O . LEU G 2 97 ? -7.517 46.781 2.503 1.00 42.57 97 LEU G O 1
ATOM 11561 N N . SER G 2 98 ? -5.259 46.802 2.512 1.00 42.06 98 SER G N 1
ATOM 11562 C CA . SER G 2 98 ? -5.084 45.473 2.006 1.00 41.26 98 SER G CA 1
ATOM 11563 C C . SER G 2 98 ? -5.736 44.457 2.995 1.00 41.05 98 SER G C 1
ATOM 11564 O O . SER G 2 98 ? -6.494 43.603 2.565 1.00 41.17 98 SER G O 1
ATOM 11567 N N . ALA G 2 99 ? -5.494 44.587 4.299 1.00 40.49 99 ALA G N 1
ATOM 11568 C CA . ALA G 2 99 ? -6.095 43.648 5.265 1.00 42.06 99 ALA G CA 1
ATOM 11569 C C . ALA G 2 99 ? -7.621 43.767 5.310 1.00 41.82 99 ALA G C 1
ATOM 11570 O O . ALA G 2 99 ? -8.312 42.812 5.665 1.00 42.16 99 ALA G O 1
ATOM 11572 N N . LEU G 2 100 ? -8.145 44.945 4.965 1.00 41.26 100 LEU G N 1
ATOM 11573 C CA . LEU G 2 100 ? -9.585 45.081 4.819 1.00 40.13 100 LEU G CA 1
ATOM 11574 C C . LEU G 2 100 ? -10.082 44.464 3.507 1.00 39.59 100 LEU G C 1
ATOM 11575 O O . LEU G 2 100 ? -11.304 44.350 3.305 1.00 39.52 100 LEU G O 1
ATOM 11580 N N . GLY G 2 101 ? -9.157 44.069 2.619 1.00 39.46 101 GLY G N 1
ATOM 11581 C CA . GLY G 2 101 ? -9.538 43.483 1.323 1.00 38.32 101 GLY G CA 1
ATOM 11582 C C . GLY G 2 101 ? -9.416 44.415 0.109 1.00 37.71 101 GLY G C 1
ATOM 11583 O O . GLY G 2 101 ? -9.776 44.034 -1.004 1.00 36.76 101 GLY G O 1
ATOM 11584 N N . PHE G 2 102 ? -8.871 45.611 0.306 1.00 37.20 102 PHE G N 1
ATOM 11585 C CA . PHE G 2 102 ? -8.612 46.542 -0.822 1.00 37.48 102 PHE G CA 1
ATOM 11586 C C . PHE G 2 102 ? -7.256 46.269 -1.520 1.00 38.36 102 PHE G C 1
ATOM 11587 O O . PHE G 2 102 ? -6.224 46.786 -1.112 1.00 38.94 102 PHE G O 1
ATOM 11595 N N . ASN G 2 103 ? -7.254 45.435 -2.550 1.00 39.20 103 ASN G N 1
ATOM 11596 C CA . ASN G 2 103 ? -6.036 45.140 -3.287 1.00 39.53 103 ASN G CA 1
ATOM 11597 C C . ASN G 2 103 ? -6.249 45.542 -4.758 1.00 39.56 103 ASN G C 1
ATOM 11598 O O . ASN G 2 103 ? -7.344 45.978 -5.150 1.00 40.32 103 ASN G O 1
ATOM 11603 N N . ASP G 2 104 ? -5.225 45.386 -5.584 1.00 39.19 104 ASP G N 1
ATOM 11604 C CA . ASP G 2 104 ? -5.422 45.482 -7.016 1.00 38.96 104 ASP G CA 1
ATOM 11605 C C . ASP G 2 104 ? -6.463 44.455 -7.411 1.00 37.47 104 ASP G C 1
ATOM 11606 O O . ASP G 2 104 ? -6.338 43.288 -7.050 1.00 38.41 104 ASP G O 1
ATOM 11611 N N . GLY G 2 105 ? -7.472 44.899 -8.143 1.00 35.40 105 GLY G N 1
ATOM 11612 C CA . GLY G 2 105 ? -8.542 44.038 -8.617 1.00 34.73 105 GLY G CA 1
ATOM 11613 C C . GLY G 2 105 ? -9.764 43.970 -7.730 1.00 34.23 105 GLY G C 1
ATOM 11614 O O . GLY G 2 105 ? -10.732 43.306 -8.089 1.00 34.97 105 GLY G O 1
ATOM 11615 N N . THR G 2 106 ? -9.729 44.598 -6.563 1.00 33.25 106 THR G N 1
ATOM 11616 C CA . THR G 2 106 ? -10.890 44.566 -5.661 1.00 33.74 106 THR G CA 1
ATOM 11617 C C . THR G 2 106 ? -11.950 45.502 -6.225 1.00 33.64 106 THR G C 1
ATOM 11618 O O . THR G 2 106 ? -11.624 46.638 -6.637 1.00 33.75 106 THR G O 1
ATOM 11622 N N . TYR G 2 107 ? -13.191 45.035 -6.256 1.00 32.85 107 TYR G N 1
ATOM 11623 C CA . TYR G 2 107 ? -14.347 45.828 -6.676 1.00 32.98 107 TYR G CA 1
ATOM 11624 C C . TYR G 2 107 ? -14.994 46.523 -5.488 1.00 33.05 107 TYR G C 1
ATOM 11625 O O . TYR G 2 107 ? -15.249 45.887 -4.448 1.00 34.36 107 TYR G O 1
ATOM 11634 N N . CYS G 2 108 ? -15.288 47.808 -5.643 1.00 31.46 108 CYS G N 1
ATOM 11635 C CA . CYS G 2 108 ? -15.726 48.647 -4.523 1.00 31.32 108 CYS G CA 1
ATOM 11636 C C . CYS G 2 108 ? -17.108 49.174 -4.800 1.00 30.47 108 CYS G C 1
ATOM 11637 O O . CYS G 2 108 ? -17.521 50.199 -4.216 1.00 30.06 108 CYS G O 1
ATOM 11640 N N . ALA G 2 109 ? -17.838 48.474 -5.667 1.00 30.16 109 ALA G N 1
ATOM 11641 C CA . ALA G 2 109 ? -19.219 48.844 -5.947 1.00 31.10 109 ALA G CA 1
ATOM 11642 C C . ALA G 2 109 ? -20.005 49.026 -4.645 1.00 31.63 109 ALA G C 1
ATOM 11643 O O . ALA G 2 109 ? -19.677 48.444 -3.609 1.00 29.83 109 ALA G O 1
ATOM 11645 N N . GLU G 2 110 ? -21.003 49.907 -4.712 1.00 32.68 110 GLU G N 1
ATOM 11646 C CA . GLU G 2 110 ? -21.859 50.191 -3.597 1.00 34.43 110 GLU G CA 1
ATOM 11647 C C . GLU G 2 110 ? -22.558 48.902 -3.088 1.00 35.89 110 GLU G C 1
ATOM 11648 O O . GLU G 2 110 ? -22.749 48.725 -1.889 1.00 36.06 110 GLU G O 1
ATOM 11654 N N . GLY G 2 111 ? -22.921 48.034 -4.031 1.00 36.66 111 GLY G N 1
ATOM 11655 C CA . GLY G 2 111 ? -23.620 46.804 -3.748 1.00 39.26 111 GLY G CA 1
ATOM 11656 C C . GLY G 2 111 ? -22.694 45.840 -3.043 1.00 40.03 111 GLY G C 1
ATOM 11657 O O . GLY G 2 111 ? -23.147 44.801 -2.566 1.00 41.26 111 GLY G O 1
ATOM 11658 N N . ILE G 2 112 ? -21.399 46.160 -2.957 1.00 39.41 112 ILE G N 1
ATOM 11659 C CA . ILE G 2 112 ? -20.492 45.267 -2.202 1.00 39.23 112 ILE G CA 1
ATOM 11660 C C . ILE G 2 112 ? -19.989 45.837 -0.874 1.00 39.10 112 ILE G C 1
ATOM 11661 O O . ILE G 2 112 ? -20.001 45.150 0.138 1.00 37.97 112 ILE G O 1
ATOM 11666 N N . ILE G 2 113 ? -19.522 47.085 -0.874 1.00 38.13 113 ILE G N 1
ATOM 11667 C CA . ILE G 2 113 ? -18.886 47.599 0.350 1.00 37.24 113 ILE G CA 1
ATOM 11668 C C . ILE G 2 113 ? -19.727 48.670 1.031 1.00 37.56 113 ILE G C 1
ATOM 11669 O O . ILE G 2 113 ? -19.277 49.289 1.994 1.00 38.34 113 ILE G O 1
ATOM 11674 N N . GLY G 2 114 ? -20.920 48.922 0.491 1.00 37.18 114 GLY G N 1
ATOM 11675 C CA . GLY G 2 114 ? -21.812 49.921 1.039 1.00 37.53 114 GLY G CA 1
ATOM 11676 C C . GLY G 2 114 ? -21.505 51.336 0.564 1.00 37.53 114 GLY G C 1
ATOM 11677 O O . GLY G 2 114 ? -20.561 51.550 -0.184 1.00 36.80 114 GLY G O 1
ATOM 11678 N N . THR G 2 115 ? -22.325 52.279 1.016 1.00 37.43 115 THR G N 1
ATOM 11679 C CA . THR G 2 115 ? -22.157 53.686 0.807 1.00 37.86 115 THR G CA 1
ATOM 11680 C C . THR G 2 115 ? -20.731 54.040 1.099 1.00 37.85 115 THR G C 1
ATOM 11681 O O . THR G 2 115 ? -20.242 53.817 2.237 1.00 39.32 115 THR G O 1
ATOM 11685 N N . CYS G 2 116 ? -20.075 54.570 0.070 1.00 36.41 116 CYS G N 1
ATOM 11686 C CA . CYS G 2 116 ? -18.679 54.952 0.108 1.00 35.38 116 CYS G CA 1
ATOM 11687 C C . CYS G 2 116 ? -18.378 55.841 -1.079 1.00 34.32 116 CYS G C 1
ATOM 11688 O O . CYS G 2 116 ? -18.855 55.576 -2.200 1.00 33.75 116 CYS G O 1
ATOM 11691 N N . ALA G 2 117 ? -17.586 56.882 -0.835 1.00 32.98 117 ALA G N 1
ATOM 11692 C CA . ALA G 2 117 ? -17.125 57.755 -1.912 1.00 32.83 117 ALA G CA 1
ATOM 11693 C C . ALA G 2 117 ? -16.605 56.969 -3.103 1.00 32.07 117 ALA G C 1
ATOM 11694 O O . ALA G 2 117 ? -16.821 57.381 -4.266 1.00 32.58 117 ALA G O 1
ATOM 11696 N N . LEU G 2 118 ? -15.937 55.841 -2.828 1.00 31.43 118 LEU G N 1
ATOM 11697 C CA . LEU G 2 118 ? -15.326 55.014 -3.904 1.00 31.16 118 LEU G CA 1
ATOM 11698 C C . LEU G 2 118 ? -16.293 54.709 -5.010 1.00 31.56 118 LEU G C 1
ATOM 11699 O O . LEU G 2 118 ? -15.891 54.589 -6.194 1.00 33.45 118 LEU G O 1
ATOM 11704 N N . SER G 2 119 ? -17.566 54.562 -4.641 1.00 31.23 119 SER G N 1
ATOM 11705 C CA . SER G 2 119 ? -18.626 54.316 -5.637 1.00 30.82 119 SER G CA 1
ATOM 11706 C C . SER G 2 119 ? -19.537 55.522 -5.829 1.00 31.09 119 SER G C 1
ATOM 11707 O O . SER G 2 119 ? -20.057 55.728 -6.913 1.00 32.25 119 SER G O 1
ATOM 11710 N N . LEU G 2 120 ? -19.747 56.299 -4.777 1.00 30.97 120 LEU G N 1
ATOM 11711 C CA . LEU G 2 120 ? -20.721 57.382 -4.816 1.00 33.47 120 LEU G CA 1
ATOM 11712 C C . LEU G 2 120 ? -20.275 58.506 -5.745 1.00 34.42 120 LEU G C 1
ATOM 11713 O O . LEU G 2 120 ? -21.120 59.232 -6.310 1.00 36.08 120 LEU G O 1
ATOM 11718 N N . ALA G 2 121 ? -18.964 58.649 -5.939 1.00 34.82 121 ALA G N 1
ATOM 11719 C CA . ALA G 2 121 ? -18.465 59.600 -6.938 1.00 35.08 121 ALA G CA 1
ATOM 11720 C C . ALA G 2 121 ? -19.057 59.341 -8.296 1.00 35.23 121 ALA G C 1
ATOM 11721 O O . ALA G 2 121 ? -19.666 60.224 -8.897 1.00 35.75 121 ALA G O 1
ATOM 11723 N N . ALA G 2 122 ? -18.894 58.116 -8.768 1.00 35.44 122 ALA G N 1
ATOM 11724 C CA . ALA G 2 122 ? -19.371 57.749 -10.091 1.00 36.07 122 ALA G CA 1
ATOM 11725 C C . ALA G 2 122 ? -20.886 57.701 -10.151 1.00 36.50 122 ALA G C 1
ATOM 11726 O O . ALA G 2 122 ? -21.464 57.954 -11.203 1.00 37.11 122 ALA G O 1
ATOM 11728 N N . ILE G 2 123 ? -21.525 57.326 -9.043 1.00 36.57 123 ILE G N 1
ATOM 11729 C CA . ILE G 2 123 ? -22.978 57.245 -9.022 1.00 36.46 123 ILE G CA 1
ATOM 11730 C C . ILE G 2 123 ? -23.568 58.647 -9.111 1.00 36.84 123 ILE G C 1
ATOM 11731 O O . ILE G 2 123 ? -24.518 58.842 -9.842 1.00 36.78 123 ILE G O 1
ATOM 11736 N N . SER G 2 124 ? -23.000 59.608 -8.367 1.00 36.61 124 SER G N 1
ATOM 11737 C CA . SER G 2 124 ? -23.524 60.974 -8.351 1.00 37.75 124 SER G CA 1
ATOM 11738 C C . SER G 2 124 ? -22.918 61.804 -9.477 1.00 38.66 124 SER G C 1
ATOM 11739 O O . SER G 2 124 ? -23.451 62.872 -9.804 1.00 39.14 124 SER G O 1
ATOM 11742 N N . GLY G 2 125 ? -21.799 61.328 -10.033 1.00 36.96 125 GLY G N 1
ATOM 11743 C CA . GLY G 2 125 ? -21.151 61.983 -11.131 1.00 38.32 125 GLY G CA 1
ATOM 11744 C C . GLY G 2 125 ? -20.301 63.142 -10.625 1.00 39.39 125 GLY G C 1
ATOM 11745 O O . GLY G 2 125 ? -19.834 63.967 -11.412 1.00 39.13 125 GLY G O 1
ATOM 11746 N N . GLN G 2 126 ? -20.075 63.209 -9.318 1.00 39.53 126 GLN G N 1
ATOM 11747 C CA . GLN G 2 126 ? -19.229 64.287 -8.813 1.00 40.62 126 GLN G CA 1
ATOM 11748 C C . GLN G 2 126 ? -18.266 63.973 -7.655 1.00 38.68 126 GLN G C 1
ATOM 11749 O O . GLN G 2 126 ? -18.267 62.899 -7.107 1.00 37.81 126 GLN G O 1
ATOM 11755 N N . ALA G 2 127 ? -17.430 64.943 -7.318 1.00 37.67 127 ALA G N 1
ATOM 11756 C CA . ALA G 2 127 ? -16.494 64.812 -6.242 1.00 36.16 127 ALA G CA 1
ATOM 11757 C C . ALA G 2 127 ? -17.258 64.583 -4.951 1.00 35.96 127 ALA G C 1
ATOM 11758 O O . ALA G 2 127 ? -18.112 65.382 -4.578 1.00 37.48 127 ALA G O 1
ATOM 11760 N N . VAL G 2 128 ? -16.946 63.507 -4.261 1.00 34.50 128 VAL G N 1
ATOM 11761 C CA . VAL G 2 128 ? -17.699 63.146 -3.035 1.00 36.23 128 VAL G CA 1
ATOM 11762 C C . VAL G 2 128 ? -16.728 62.731 -1.955 1.00 35.16 128 VAL G C 1
ATOM 11763 O O . VAL G 2 128 ? -15.708 62.101 -2.254 1.00 35.03 128 VAL G O 1
ATOM 11767 N N . LYS G 2 129 ? -17.056 63.040 -0.710 1.00 35.76 129 LYS G N 1
ATOM 11768 C CA . LYS G 2 129 ? -16.303 62.554 0.446 1.00 36.55 129 LYS G CA 1
ATOM 11769 C C . LYS G 2 129 ? -17.230 61.826 1.448 1.00 36.79 129 LYS G C 1
ATOM 11770 O O . LYS G 2 129 ? -18.319 62.326 1.786 1.00 37.83 129 LYS G O 1
ATOM 11776 N N . THR G 2 130 ? -16.794 60.684 1.961 1.00 35.43 130 THR G N 1
ATOM 11777 C CA . THR G 2 130 ? -17.550 60.010 3.016 1.00 36.35 130 THR G CA 1
ATOM 11778 C C . THR G 2 130 ? -16.615 59.727 4.175 1.00 37.24 130 THR G C 1
ATOM 11779 O O . THR G 2 130 ? -15.464 59.391 3.951 1.00 36.54 130 THR G O 1
ATOM 11783 N N . MET G 2 131 ? -17.114 59.885 5.394 1.00 38.78 131 MET G N 1
ATOM 11784 C CA . MET G 2 131 ? -16.309 59.759 6.604 1.00 41.03 131 MET G CA 1
ATOM 11785 C C . MET G 2 131 ? -17.048 59.021 7.687 1.00 41.09 131 MET G C 1
ATOM 11786 O O . MET G 2 131 ? -18.236 59.195 7.840 1.00 41.59 131 MET G O 1
ATOM 11791 N N . ALA G 2 132 ? -16.315 58.263 8.491 1.00 42.51 132 ALA G N 1
ATOM 11792 C CA . ALA G 2 132 ? -16.839 57.667 9.708 1.00 43.49 132 ALA G CA 1
ATOM 11793 C C . ALA G 2 132 ? -18.150 56.935 9.430 1.00 44.84 132 ALA G C 1
ATOM 11794 O O . ALA G 2 132 ? -18.230 56.148 8.469 1.00 44.73 132 ALA G O 1
ATOM 11796 N N . ASP G 2 133 ? -19.174 57.232 10.239 1.00 45.92 133 ASP G N 1
ATOM 11797 C CA . ASP G 2 133 ? -20.445 56.513 10.208 1.00 47.29 133 ASP G CA 1
ATOM 11798 C C . ASP G 2 133 ? -21.367 56.990 9.082 1.00 46.23 133 ASP G C 1
ATOM 11799 O O . ASP G 2 133 ? -22.511 56.540 8.996 1.00 46.12 133 ASP G O 1
ATOM 11804 N N . GLN G 2 134 ? -20.884 57.890 8.220 1.00 44.62 134 GLN G N 1
ATOM 11805 C CA . GLN G 2 134 ? -21.587 58.071 6.945 1.00 43.71 134 GLN G CA 1
ATOM 11806 C C . GLN G 2 134 ? -21.503 56.775 6.143 1.00 42.23 134 GLN G C 1
ATOM 11807 O O . GLN G 2 134 ? -22.358 56.515 5.329 1.00 42.43 134 GLN G O 1
ATOM 11813 N N . HIS G 2 135 ? -20.453 55.987 6.359 1.00 40.97 135 HIS G N 1
ATOM 11814 C CA . HIS G 2 135 ? -20.304 54.717 5.696 1.00 40.73 135 HIS G CA 1
ATOM 11815 C C . HIS G 2 135 ? -21.387 53.719 6.172 1.00 41.60 135 HIS G C 1
ATOM 11816 O O . HIS G 2 135 ? -21.611 53.554 7.374 1.00 42.96 135 HIS G O 1
ATOM 11823 N N . PHE G 2 136 ? -22.031 53.035 5.233 1.00 41.38 136 PHE G N 1
ATOM 11824 C CA . PHE G 2 136 ? -23.005 51.994 5.606 1.00 42.03 136 PHE G CA 1
ATOM 11825 C C . PHE G 2 136 ? -22.322 50.904 6.427 1.00 41.67 136 PHE G C 1
ATOM 11826 O O . PHE G 2 136 ? -22.808 50.577 7.501 1.00 42.83 136 PHE G O 1
ATOM 11834 N N . LYS G 2 137 ? -21.178 50.395 5.958 1.00 40.71 137 LYS G N 1
ATOM 11835 C CA . LYS G 2 137 ? -20.428 49.361 6.684 1.00 40.47 137 LYS G CA 1
ATOM 11836 C C . LYS G 2 137 ? -19.606 49.891 7.855 1.00 41.34 137 LYS G C 1
ATOM 11837 O O . LYS G 2 137 ? -18.730 50.740 7.687 1.00 39.95 137 LYS G O 1
ATOM 11843 N N . GLN G 2 138 ? -19.877 49.337 9.038 1.00 43.08 138 GLN G N 1
ATOM 11844 C CA . GLN G 2 138 ? -19.166 49.655 10.279 1.00 44.33 138 GLN G CA 1
ATOM 11845 C C . GLN G 2 138 ? -17.665 49.485 10.200 1.00 43.97 138 GLN G C 1
ATOM 11846 O O . GLN G 2 138 ? -16.945 50.245 10.830 1.00 43.66 138 GLN G O 1
ATOM 11852 N N . VAL G 2 139 ? -17.191 48.488 9.451 1.00 43.92 139 VAL G N 1
ATOM 11853 C CA . VAL G 2 139 ? -15.722 48.312 9.246 1.00 44.42 139 VAL G CA 1
ATOM 11854 C C . VAL G 2 139 ? -15.038 49.574 8.683 1.00 43.97 139 VAL G C 1
ATOM 11855 O O . VAL G 2 139 ? -13.837 49.806 8.918 1.00 44.38 139 VAL G O 1
ATOM 11859 N N . LEU G 2 140 ? -15.804 50.387 7.955 1.00 42.85 140 LEU G N 1
ATOM 11860 C CA . LEU G 2 140 ? -15.246 51.607 7.359 1.00 42.55 140 LEU G CA 1
ATOM 11861 C C . LEU G 2 140 ? -15.367 52.863 8.243 1.00 43.09 140 LEU G C 1
ATOM 11862 O O . LEU G 2 140 ? -15.005 53.962 7.803 1.00 42.64 140 LEU G O 1
ATOM 11867 N N . TRP G 2 141 ? -15.836 52.700 9.481 1.00 44.01 141 TRP G N 1
ATOM 11868 C CA . TRP G 2 141 ? -16.067 53.854 10.367 1.00 44.74 141 TRP G CA 1
ATOM 11869 C C . TRP G 2 141 ? -14.776 54.515 10.764 1.00 44.40 141 TRP G C 1
ATOM 11870 O O . TRP G 2 141 ? -14.766 55.673 11.142 1.00 44.87 141 TRP G O 1
ATOM 11881 N N . ASN G 2 142 ? -13.680 53.778 10.667 1.00 44.23 142 ASN G N 1
ATOM 11882 C CA . ASN G 2 142 ? -12.386 54.323 11.012 1.00 44.82 142 ASN G CA 1
ATOM 11883 C C . ASN G 2 142 ? -11.681 55.043 9.835 1.00 43.52 142 ASN G C 1
ATOM 11884 O O . ASN G 2 142 ? -10.554 55.463 9.996 1.00 44.23 142 ASN G O 1
ATOM 11889 N N . TRP G 2 143 ? -12.376 55.232 8.705 1.00 41.43 143 TRP G N 1
ATOM 11890 C CA . TRP G 2 143 ? -11.796 55.760 7.478 1.00 40.03 143 TRP G CA 1
ATOM 11891 C C . TRP G 2 143 ? -12.560 56.937 6.917 1.00 39.01 143 TRP G C 1
ATOM 11892 O O . TRP G 2 143 ? -13.750 57.117 7.193 1.00 40.04 143 TRP G O 1
ATOM 11903 N N . ALA G 2 144 ? -11.860 57.739 6.132 1.00 37.28 144 ALA G N 1
ATOM 11904 C CA . ALA G 2 144 ? -12.456 58.779 5.293 1.00 36.30 144 ALA G CA 1
ATOM 11905 C C . ALA G 2 144 ? -12.117 58.449 3.828 1.00 34.88 144 ALA G C 1
ATOM 11906 O O . ALA G 2 144 ? -10.978 58.068 3.557 1.00 34.28 144 ALA G O 1
ATOM 11908 N N . PHE G 2 145 ? -13.066 58.572 2.899 1.00 33.82 145 PHE G N 1
ATOM 11909 C CA . PHE G 2 145 ? -12.725 58.454 1.455 1.00 34.13 145 PHE G CA 1
ATOM 11910 C C . PHE G 2 145 ? -13.133 59.719 0.712 1.00 34.28 145 PHE G C 1
ATOM 11911 O O . PHE G 2 145 ? -14.143 60.347 1.066 1.00 35.62 145 PHE G O 1
ATOM 11919 N N . CYS G 2 146 ? -12.328 60.125 -0.269 1.00 33.24 146 CYS G N 1
ATOM 11920 C CA . CYS G 2 146 ? -12.670 61.222 -1.163 1.00 32.62 146 CYS G CA 1
ATOM 11921 C C . CYS G 2 146 ? -12.500 60.640 -2.510 1.00 31.55 146 CYS G C 1
ATOM 11922 O O . CYS G 2 146 ? -11.550 59.911 -2.757 1.00 31.83 146 CYS G O 1
ATOM 11925 N N . ALA G 2 147 ? -13.390 60.978 -3.413 1.00 30.64 147 ALA G N 1
ATOM 11926 C CA . ALA G 2 147 ? -13.272 60.410 -4.727 1.00 30.03 147 ALA G CA 1
ATOM 11927 C C . ALA G 2 147 ? -13.895 61.343 -5.746 1.00 29.54 147 ALA G C 1
ATOM 11928 O O . ALA G 2 147 ? -14.790 62.161 -5.432 1.00 29.41 147 ALA G O 1
ATOM 11930 N N . THR G 2 148 ? -13.411 61.239 -6.968 1.00 28.87 148 THR G N 1
ATOM 11931 C CA . THR G 2 148 ? -13.940 62.067 -8.040 1.00 28.81 148 THR G CA 1
ATOM 11932 C C . THR G 2 148 ? -13.892 61.198 -9.269 1.00 29.44 148 THR G C 1
ATOM 11933 O O . THR G 2 148 ? -12.883 60.506 -9.510 1.00 30.61 148 THR G O 1
ATOM 11937 N N . PRO G 2 149 ? -14.967 61.202 -10.046 1.00 30.35 149 PRO G N 1
ATOM 11938 C CA . PRO G 2 149 ? -14.928 60.407 -11.246 1.00 31.60 149 PRO G CA 1
ATOM 11939 C C . PRO G 2 149 ? -14.156 61.159 -12.351 1.00 33.75 149 PRO G C 1
ATOM 11940 O O . PRO G 2 149 ? -14.032 62.409 -12.290 1.00 33.99 149 PRO G O 1
ATOM 11944 N N . LEU G 2 150 ? -13.676 60.417 -13.354 1.00 35.44 150 LEU G N 1
ATOM 11945 C CA . LEU G 2 150 ? -13.091 61.056 -14.506 1.00 37.62 150 LEU G CA 1
ATOM 11946 C C . LEU G 2 150 ? -13.635 60.542 -15.794 1.00 39.29 150 LEU G C 1
ATOM 11947 O O . LEU G 2 150 ? -14.099 59.379 -15.893 1.00 38.98 150 LEU G O 1
ATOM 11952 N N . PHE G 2 151 ? -13.564 61.426 -16.787 1.00 40.90 151 PHE G N 1
ATOM 11953 C CA . PHE G 2 151 ? -14.204 61.205 -18.061 1.00 43.02 151 PHE G CA 1
ATOM 11954 C C . PHE G 2 151 ? -13.238 61.079 -19.238 1.00 44.66 151 PHE G C 1
ATOM 11955 O O . PHE G 2 151 ? -12.119 61.571 -19.202 1.00 45.09 151 PHE G O 1
ATOM 11963 N N . ASP G 2 152 ? -13.692 60.362 -20.249 1.00 47.18 152 ASP G N 1
ATOM 11964 C CA . ASP G 2 152 ? -13.075 60.194 -21.568 1.00 49.72 152 ASP G CA 1
ATOM 11965 C C . ASP G 2 152 ? -12.417 61.355 -22.313 1.00 51.23 152 ASP G C 1
ATOM 11966 O O . ASP G 2 152 ? -12.125 62.402 -21.720 1.00 51.21 152 ASP G O 1
ATOM 11971 N N . SER G 2 153 ? -12.143 61.112 -23.610 1.00 52.66 153 SER G N 1
ATOM 11972 C CA . SER G 2 153 ? -12.036 62.198 -24.626 1.00 55.26 153 SER G CA 1
ATOM 11973 C C . SER G 2 153 ? -13.467 62.542 -25.047 1.00 56.54 153 SER G C 1
ATOM 11974 O O . SER G 2 153 ? -13.739 63.648 -25.475 1.00 58.03 153 SER G O 1
ATOM 11977 N N . LYS G 2 154 ? -14.379 61.589 -24.907 1.00 57.67 154 LYS G N 1
ATOM 11978 C CA . LYS G 2 154 ? -15.740 61.707 -25.416 1.00 59.26 154 LYS G CA 1
ATOM 11979 C C . LYS G 2 154 ? -16.804 61.871 -24.325 1.00 59.01 154 LYS G C 1
ATOM 11980 O O . LYS G 2 154 ? -17.988 61.786 -24.621 1.00 60.22 154 LYS G O 1
ATOM 11986 N N . GLY G 2 155 ? -16.399 62.060 -23.066 1.00 58.13 155 GLY G N 1
ATOM 11987 C CA . GLY G 2 155 ? -17.359 62.286 -21.972 1.00 56.77 155 GLY G CA 1
ATOM 11988 C C . GLY G 2 155 ? -17.979 61.088 -21.252 1.00 55.60 155 GLY G C 1
ATOM 11989 O O . GLY G 2 155 ? -18.872 61.276 -20.400 1.00 55.60 155 GLY G O 1
ATOM 11990 N N . ARG G 2 156 ? -17.535 59.858 -21.555 1.00 53.96 156 ARG G N 1
ATOM 11991 C CA . ARG G 2 156 ? -18.015 58.702 -20.775 1.00 52.00 156 ARG G CA 1
ATOM 11992 C C . ARG G 2 156 ? -17.232 58.634 -19.467 1.00 48.45 156 ARG G C 1
ATOM 11993 O O . ARG G 2 156 ? -16.062 59.026 -19.434 1.00 47.03 156 ARG G O 1
ATOM 12001 N N . LEU G 2 157 ? -17.862 58.108 -18.414 1.00 44.99 157 LEU G N 1
ATOM 12002 C CA . LEU G 2 157 ? -17.172 57.766 -17.185 1.00 41.37 157 LEU G CA 1
ATOM 12003 C C . LEU G 2 157 ? -16.092 56.728 -17.524 1.00 39.91 157 LEU G C 1
ATOM 12004 O O . LEU G 2 157 ? -16.328 55.726 -18.238 1.00 39.94 157 LEU G O 1
ATOM 12009 N N . THR G 2 158 ? -14.889 56.981 -17.056 1.00 36.39 158 THR G N 1
ATOM 12010 C CA . THR G 2 158 ? -13.838 56.084 -17.411 1.00 35.38 158 THR G CA 1
ATOM 12011 C C . THR G 2 158 ? -13.109 55.553 -16.184 1.00 33.45 158 THR G C 1
ATOM 12012 O O . THR G 2 158 ? -12.377 54.598 -16.264 1.00 32.70 158 THR G O 1
ATOM 12016 N N . GLY G 2 159 ? -13.358 56.175 -15.038 1.00 32.12 159 GLY G N 1
ATOM 12017 C CA . GLY G 2 159 ? -12.776 55.739 -13.793 1.00 31.24 159 GLY G CA 1
ATOM 12018 C C . GLY G 2 159 ? -12.946 56.734 -12.690 1.00 30.68 159 GLY G C 1
ATOM 12019 O O . GLY G 2 159 ? -13.756 57.692 -12.792 1.00 30.22 159 GLY G O 1
ATOM 12020 N N . THR G 2 160 ? -12.205 56.505 -11.614 1.00 29.90 160 THR G N 1
ATOM 12021 C CA . THR G 2 160 ? -12.382 57.321 -10.418 1.00 30.42 160 THR G CA 1
ATOM 12022 C C . THR G 2 160 ? -11.016 57.507 -9.775 1.00 29.88 160 THR G C 1
ATOM 12023 O O . THR G 2 160 ? -10.217 56.594 -9.818 1.00 29.17 160 THR G O 1
ATOM 12027 N N . ILE G 2 161 ? -10.774 58.690 -9.179 1.00 30.53 161 ILE G N 1
ATOM 12028 C CA . ILE G 2 161 ? -9.553 58.961 -8.401 1.00 29.64 161 ILE G CA 1
ATOM 12029 C C . ILE G 2 161 ? -9.961 59.084 -6.940 1.00 30.35 161 ILE G C 1
ATOM 12030 O O . ILE G 2 161 ? -10.822 59.880 -6.622 1.00 30.04 161 ILE G O 1
ATOM 12035 N N . ALA G 2 162 ? -9.317 58.310 -6.072 1.00 30.61 162 ALA G N 1
ATOM 12036 C CA . ALA G 2 162 ? -9.638 58.279 -4.650 1.00 33.21 162 ALA G CA 1
ATOM 12037 C C . ALA G 2 162 ? -8.407 58.418 -3.709 1.00 33.96 162 ALA G C 1
ATOM 12038 O O . ALA G 2 162 ? -7.268 57.972 -4.017 1.00 33.84 162 ALA G O 1
ATOM 12040 N N . LEU G 2 163 ? -8.702 59.036 -2.575 1.00 34.61 163 LEU G N 1
ATOM 12041 C CA . LEU G 2 163 ? -7.779 59.237 -1.472 1.00 36.35 163 LEU G CA 1
ATOM 12042 C C . LEU G 2 163 ? -8.410 58.608 -0.207 1.00 36.68 163 LEU G C 1
ATOM 12043 O O . LEU G 2 163 ? -9.561 58.883 0.106 1.00 35.80 163 LEU G O 1
ATOM 12048 N N . ALA G 2 164 ? -7.645 57.784 0.514 1.00 38.17 164 ALA G N 1
ATOM 12049 C CA . ALA G 2 164 ? -8.144 57.112 1.734 1.00 38.75 164 ALA G CA 1
ATOM 12050 C C . ALA G 2 164 ? -7.218 57.438 2.867 1.00 40.39 164 ALA G C 1
ATOM 12051 O O . ALA G 2 164 ? -6.010 57.324 2.708 1.00 41.15 164 ALA G O 1
ATOM 12053 N N . CYS G 2 165 ? -7.769 57.843 4.008 1.00 41.42 165 CYS G N 1
ATOM 12054 C CA . CYS G 2 165 ? -6.976 58.067 5.208 1.00 42.68 165 CYS G CA 1
ATOM 12055 C C . CYS G 2 165 ? -7.758 57.683 6.480 1.00 43.26 165 CYS G C 1
ATOM 12056 O O . CYS G 2 165 ? -8.989 57.624 6.437 1.00 43.32 165 CYS G O 1
ATOM 12059 N N . PRO G 2 166 ? -7.058 57.450 7.618 1.00 44.42 166 PRO G N 1
ATOM 12060 C CA . PRO G 2 166 ? -7.788 57.354 8.894 1.00 45.46 166 PRO G CA 1
ATOM 12061 C C . PRO G 2 166 ? -8.614 58.611 9.109 1.00 45.94 166 PRO G C 1
ATOM 12062 O O . PRO G 2 166 ? -8.194 59.719 8.719 1.00 46.66 166 PRO G O 1
ATOM 12066 N N . VAL G 2 167 ? -9.781 58.442 9.693 1.00 46.21 167 VAL G N 1
ATOM 12067 C CA . VAL G 2 167 ? -10.776 59.482 9.651 1.00 47.62 167 VAL G CA 1
ATOM 12068 C C . VAL G 2 167 ? -10.316 60.736 10.418 1.00 49.53 167 VAL G C 1
ATOM 12069 O O . VAL G 2 167 ? -10.543 61.854 9.975 1.00 49.45 167 VAL G O 1
ATOM 12073 N N . GLU G 2 168 ? -9.619 60.532 11.527 1.00 51.52 168 GLU G N 1
ATOM 12074 C CA . GLU G 2 168 ? -9.124 61.637 12.335 1.00 53.98 168 GLU G CA 1
ATOM 12075 C C . GLU G 2 168 ? -8.023 62.447 11.641 1.00 53.66 168 GLU G C 1
ATOM 12076 O O . GLU G 2 168 ? -7.695 63.542 12.078 1.00 54.03 168 GLU G O 1
ATOM 12082 N N . GLN G 2 169 ? -7.479 61.927 10.547 1.00 52.83 169 GLN G N 1
ATOM 12083 C CA . GLN G 2 169 ? -6.445 62.648 9.811 1.00 52.75 169 GLN G CA 1
ATOM 12084 C C . GLN G 2 169 ? -6.870 63.255 8.481 1.00 51.20 169 GLN G C 1
ATOM 12085 O O . GLN G 2 169 ? -6.022 63.565 7.668 1.00 51.75 169 GLN G O 1
ATOM 12091 N N . THR G 2 170 ? -8.162 63.383 8.213 1.00 49.81 170 THR G N 1
ATOM 12092 C CA . THR G 2 170 ? -8.556 63.911 6.920 1.00 48.16 170 THR G CA 1
ATOM 12093 C C . THR G 2 170 ? -8.277 65.407 6.871 1.00 47.50 170 THR G C 1
ATOM 12094 O O . THR G 2 170 ? -8.187 66.043 7.913 1.00 48.32 170 THR G O 1
ATOM 12098 N N . THR G 2 171 ? -8.067 65.966 5.679 1.00 45.85 171 THR G N 1
ATOM 12099 C CA . THR G 2 171 ? -7.821 67.407 5.587 1.00 44.88 171 THR G CA 1
ATOM 12100 C C . THR G 2 171 ? -8.808 68.027 4.620 1.00 44.02 171 THR G C 1
ATOM 12101 O O . THR G 2 171 ? -9.347 67.345 3.760 1.00 43.46 171 THR G O 1
ATOM 12105 N N . ALA G 2 172 ? -9.027 69.326 4.754 1.00 44.13 172 ALA G N 1
ATOM 12106 C CA . ALA G 2 172 ? -9.945 70.052 3.904 1.00 43.39 172 ALA G CA 1
ATOM 12107 C C . ALA G 2 172 ? -9.477 70.049 2.435 1.00 42.55 172 ALA G C 1
ATOM 12108 O O . ALA G 2 172 ? -10.270 70.275 1.520 1.00 43.30 172 ALA G O 1
ATOM 12110 N N . ALA G 2 173 ? -8.201 69.786 2.214 1.00 41.04 173 ALA G N 1
ATOM 12111 C CA . ALA G 2 173 ? -7.653 69.783 0.867 1.00 40.32 173 ALA G CA 1
ATOM 12112 C C . ALA G 2 173 ? -7.744 68.450 0.110 1.00 39.12 173 ALA G C 1
ATOM 12113 O O . ALA G 2 173 ? -7.485 68.431 -1.084 1.00 38.31 173 ALA G O 1
ATOM 12115 N N . ASP G 2 174 ? -8.101 67.362 0.800 1.00 38.75 174 ASP G N 1
ATOM 12116 C CA . ASP G 2 174 ? -8.111 66.014 0.215 1.00 38.80 174 ASP G CA 1
ATOM 12117 C C . ASP G 2 174 ? -9.091 65.916 -0.931 1.00 37.68 174 ASP G C 1
ATOM 12118 O O . ASP G 2 174 ? -8.779 65.320 -1.953 1.00 38.76 174 ASP G O 1
ATOM 12123 N N . LEU G 2 175 ? -10.266 66.510 -0.797 1.00 36.70 175 LEU G N 1
ATOM 12124 C CA . LEU G 2 175 ? -11.268 66.327 -1.829 1.00 35.83 175 LEU G CA 1
ATOM 12125 C C . LEU G 2 175 ? -11.000 67.157 -3.074 1.00 35.66 175 LEU G C 1
ATOM 12126 O O . LEU G 2 175 ? -11.076 66.614 -4.198 1.00 36.04 175 LEU G O 1
ATOM 12131 N N . PRO G 2 176 ? -10.675 68.476 -2.905 1.00 35.33 176 PRO G N 1
ATOM 12132 C CA . PRO G 2 176 ? -10.325 69.241 -4.132 1.00 34.24 176 PRO G CA 1
ATOM 12133 C C . PRO G 2 176 ? -9.132 68.638 -4.862 1.00 33.61 176 PRO G C 1
ATOM 12134 O O . PRO G 2 176 ? -9.065 68.701 -6.079 1.00 34.71 176 PRO G O 1
ATOM 12138 N N . LEU G 2 177 ? -8.220 68.008 -4.136 1.00 33.06 177 LEU G N 1
ATOM 12139 C CA . LEU G 2 177 ? -7.089 67.333 -4.752 1.00 31.91 177 LEU G CA 1
ATOM 12140 C C . LEU G 2 177 ? -7.469 66.174 -5.653 1.00 31.53 177 LEU G C 1
ATOM 12141 O O . LEU G 2 177 ? -6.900 66.033 -6.729 1.00 32.76 177 LEU G O 1
ATOM 12146 N N . THR G 2 178 ? -8.395 65.305 -5.216 1.00 31.05 178 THR G N 1
ATOM 12147 C CA . THR G 2 178 ? -8.813 64.171 -6.067 1.00 28.74 178 THR G CA 1
ATOM 12148 C C . THR G 2 178 ? -9.502 64.795 -7.280 1.00 28.79 178 THR G C 1
ATOM 12149 O O . THR G 2 178 ? -9.272 64.368 -8.395 1.00 28.02 178 THR G O 1
ATOM 12153 N N . LEU G 2 179 ? -10.287 65.857 -7.050 1.00 28.96 179 LEU G N 1
ATOM 12154 C CA . LEU G 2 179 ? -10.960 66.569 -8.129 1.00 29.42 179 LEU G CA 1
ATOM 12155 C C . LEU G 2 179 ? -10.004 67.130 -9.197 1.00 30.09 179 LEU G C 1
ATOM 12156 O O . LEU G 2 179 ? -10.163 66.857 -10.400 1.00 30.90 179 LEU G O 1
ATOM 12161 N N . ALA G 2 180 ? -8.976 67.845 -8.757 1.00 29.69 180 ALA G N 1
ATOM 12162 C CA . ALA G 2 180 ? -8.030 68.445 -9.649 1.00 29.99 180 ALA G CA 1
ATOM 12163 C C . ALA G 2 180 ? -7.228 67.372 -10.332 1.00 29.94 180 ALA G C 1
ATOM 12164 O O . ALA G 2 180 ? -6.894 67.526 -11.491 1.00 30.97 180 ALA G O 1
ATOM 12166 N N . ILE G 2 181 ? -6.924 66.285 -9.649 1.00 30.37 181 ILE G N 1
ATOM 12167 C CA . ILE G 2 181 ? -6.250 65.159 -10.350 1.00 31.40 181 ILE G CA 1
ATOM 12168 C C . ILE G 2 181 ? -7.153 64.499 -11.383 1.00 31.62 181 ILE G C 1
ATOM 12169 O O . ILE G 2 181 ? -6.685 64.207 -12.484 1.00 31.99 181 ILE G O 1
ATOM 12174 N N . ALA G 2 182 ? -8.428 64.252 -11.067 1.00 31.17 182 ALA G N 1
ATOM 12175 C CA . ALA G 2 182 ? -9.261 63.541 -12.067 1.00 31.74 182 ALA G CA 1
ATOM 12176 C C . ALA G 2 182 ? -9.453 64.423 -13.278 1.00 31.89 182 ALA G C 1
ATOM 12177 O O . ALA G 2 182 ? -9.537 63.955 -14.399 1.00 30.74 182 ALA G O 1
ATOM 12179 N N . ARG G 2 183 ? -9.561 65.720 -13.042 1.00 33.62 183 ARG G N 1
ATOM 12180 C CA . ARG G 2 183 ? -9.663 66.618 -14.169 1.00 34.97 183 ARG G CA 1
ATOM 12181 C C . ARG G 2 183 ? -8.394 66.684 -15.002 1.00 34.88 183 ARG G C 1
ATOM 12182 O O . ARG G 2 183 ? -8.465 66.777 -16.235 1.00 35.90 183 ARG G O 1
ATOM 12190 N N . GLU G 2 184 ? -7.233 66.656 -14.352 1.00 34.62 184 GLU G N 1
ATOM 12191 C CA A GLU G 2 184 ? -5.940 66.667 -15.030 0.50 35.54 184 GLU G CA 1
ATOM 12192 C CA B GLU G 2 184 ? -5.994 66.717 -15.129 0.50 35.03 184 GLU G CA 1
ATOM 12193 C C . GLU G 2 184 ? -5.840 65.422 -15.941 1.00 34.89 184 GLU G C 1
ATOM 12194 O O . GLU G 2 184 ? -5.507 65.495 -17.128 1.00 36.49 184 GLU G O 1
ATOM 12205 N N . VAL G 2 185 ? -6.158 64.265 -15.374 1.00 33.57 185 VAL G N 1
ATOM 12206 C CA . VAL G 2 185 ? -6.161 63.011 -16.155 1.00 32.68 185 VAL G CA 1
ATOM 12207 C C . VAL G 2 185 ? -7.189 63.045 -17.292 1.00 32.69 185 VAL G C 1
ATOM 12208 O O . VAL G 2 185 ? -6.861 62.777 -18.467 1.00 32.86 185 VAL G O 1
ATOM 12212 N N . GLY G 2 186 ? -8.413 63.440 -16.986 1.00 31.35 186 GLY G N 1
ATOM 12213 C CA . GLY G 2 186 ? -9.386 63.677 -18.061 1.00 32.40 186 GLY G CA 1
ATOM 12214 C C . GLY G 2 186 ? -8.863 64.555 -19.206 1.00 33.25 186 GLY G C 1
ATOM 12215 O O . GLY G 2 186 ? -8.983 64.229 -20.406 1.00 34.13 186 GLY G O 1
ATOM 12216 N N . ASN G 2 187 ? -8.236 65.664 -18.885 1.00 32.98 187 ASN G N 1
ATOM 12217 C CA A ASN G 2 187 ? -7.786 66.564 -19.932 0.50 33.54 187 ASN G CA 1
ATOM 12218 C CA B ASN G 2 187 ? -7.827 66.550 -19.960 0.50 33.74 187 ASN G CA 1
ATOM 12219 C C . ASN G 2 187 ? -6.648 65.965 -20.757 1.00 34.01 187 ASN G C 1
ATOM 12220 O O . ASN G 2 187 ? -6.575 66.154 -21.962 1.00 35.31 187 ASN G O 1
ATOM 12229 N N . LEU G 2 188 ? -5.762 65.236 -20.099 1.00 33.37 188 LEU G N 1
ATOM 12230 C CA . LEU G 2 188 ? -4.709 64.589 -20.804 1.00 34.26 188 LEU G CA 1
ATOM 12231 C C . LEU G 2 188 ? -5.253 63.579 -21.809 1.00 34.66 188 LEU G C 1
ATOM 12232 O O . LEU G 2 188 ? -4.688 63.430 -22.898 1.00 36.00 188 LEU G O 1
ATOM 12237 N N . LEU G 2 189 ? -6.343 62.894 -21.478 1.00 35.04 189 LEU G N 1
ATOM 12238 C CA . LEU G 2 189 ? -6.933 61.926 -22.421 1.00 36.57 189 LEU G CA 1
ATOM 12239 C C . LEU G 2 189 ? -7.391 62.697 -23.649 1.00 38.01 189 LE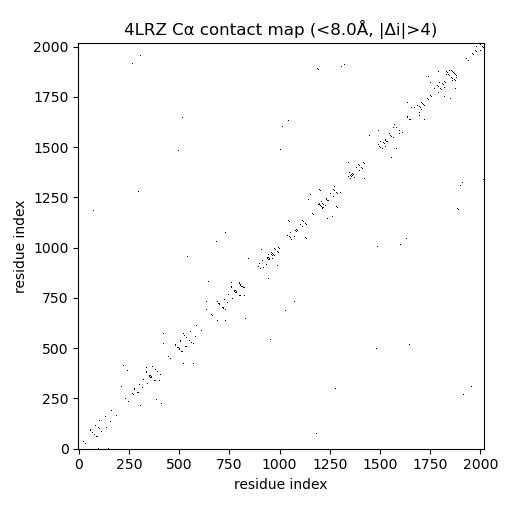U G C 1
ATOM 12240 O O . LEU G 2 189 ? -7.255 62.249 -24.791 1.00 39.41 189 LEU G O 1
ATOM 12245 N N . LEU G 2 190 ? -7.909 63.876 -23.385 1.00 37.83 190 LEU G N 1
ATOM 12246 C CA . LEU G 2 190 ? -8.387 64.734 -24.399 1.00 40.30 190 LEU G CA 1
ATOM 12247 C C . LEU G 2 190 ? -7.252 65.271 -25.285 1.00 41.06 190 LEU G C 1
ATOM 12248 O O . LEU G 2 190 ? -7.427 65.366 -26.504 1.00 41.17 190 LEU G O 1
ATOM 12253 N N . THR G 2 191 ? -6.110 65.624 -24.697 1.00 44.09 191 THR G N 1
ATOM 12254 C CA . THR G 2 191 ? -5.031 66.137 -25.538 1.00 45.48 191 THR G CA 1
ATOM 12255 C C . THR G 2 191 ? -4.533 64.994 -26.417 1.00 44.74 191 THR G C 1
ATOM 12256 O O . THR G 2 191 ? -4.282 65.205 -27.593 1.00 43.42 191 THR G O 1
ATOM 12260 N N . ASP G 2 192 ? -4.434 63.789 -25.860 1.00 45.47 192 ASP G N 1
ATOM 12261 C CA . ASP G 2 192 ? -4.091 62.617 -26.679 1.00 46.31 192 ASP G CA 1
ATOM 12262 C C . ASP G 2 192 ? -5.029 62.468 -27.847 1.00 44.26 192 ASP G C 1
ATOM 12263 O O . ASP G 2 192 ? -4.586 62.195 -28.946 1.00 44.72 192 ASP G O 1
ATOM 12268 N N . SER G 2 193 ? -6.321 62.654 -27.647 1.00 44.08 193 SER G N 1
ATOM 12269 C CA . SER G 2 193 ? -7.209 62.504 -28.814 1.00 43.02 193 SER G CA 1
ATOM 12270 C C . SER G 2 193 ? -7.209 63.705 -29.768 1.00 41.49 193 SER G C 1
ATOM 12271 O O . SER G 2 193 ? -7.441 63.528 -30.955 1.00 40.76 193 SER G O 1
ATOM 12274 N N . LEU G 2 194 ? -6.826 64.893 -29.279 1.00 40.61 194 LEU G N 1
ATOM 12275 C CA . LEU G 2 194 ? -6.694 66.076 -30.166 1.00 39.50 194 LEU G CA 1
ATOM 12276 C C . LEU G 2 194 ? -5.562 65.905 -31.127 1.00 37.51 194 LEU G C 1
ATOM 12277 O O . LEU G 2 194 ? -5.699 66.207 -32.268 1.00 35.57 194 LEU G O 1
ATOM 12282 N N . LEU G 2 195 ? -4.432 65.419 -30.620 1.00 38.66 195 LEU G N 1
ATOM 12283 C CA . LEU G 2 195 ? -3.282 65.060 -31.435 1.00 38.30 195 LEU G CA 1
ATOM 12284 C C . LEU G 2 195 ? -3.585 63.995 -32.478 1.00 37.06 195 LEU G C 1
ATOM 12285 O O . LEU G 2 195 ? -3.076 64.072 -33.568 1.00 37.27 195 LEU G O 1
ATOM 12290 N N . ALA G 2 196 ? -4.381 62.990 -32.142 1.00 37.48 196 ALA G N 1
ATOM 12291 C CA . ALA G 2 196 ? -4.749 61.954 -33.118 1.00 37.16 196 ALA G CA 1
ATOM 12292 C C . ALA G 2 196 ? -5.653 62.557 -34.186 1.00 37.04 196 ALA G C 1
ATOM 12293 O O . ALA G 2 196 ? -5.501 62.231 -35.388 1.00 37.32 196 ALA G O 1
ATOM 12295 N N . GLU G 2 197 ? -6.567 63.443 -33.773 1.00 36.08 197 GLU G N 1
ATOM 12296 C CA . GLU G 2 197 ? -7.393 64.164 -34.735 1.00 36.21 197 GLU G CA 1
ATOM 12297 C C . GLU G 2 197 ? -6.530 65.006 -35.704 1.00 34.82 197 GLU G C 1
ATOM 12298 O O . GLU G 2 197 ? -6.767 65.015 -36.916 1.00 33.65 197 GLU G O 1
ATOM 12304 N N . THR G 2 198 ? -5.547 65.738 -35.189 1.00 32.84 198 THR G N 1
ATOM 12305 C CA . THR G 2 198 ? -4.732 66.428 -36.124 1.00 31.97 198 THR G CA 1
ATOM 12306 C C . THR G 2 198 ? -3.931 65.493 -37.024 1.00 31.13 198 THR G C 1
ATOM 12307 O O . THR G 2 198 ? -3.824 65.775 -38.188 1.00 30.98 198 THR G O 1
ATOM 12311 N N . ASN G 2 199 ? -3.454 64.356 -36.528 1.00 30.76 199 ASN G N 1
ATOM 12312 C CA . ASN G 2 199 ? -2.764 63.381 -37.408 1.00 30.59 199 ASN G CA 1
ATOM 12313 C C . ASN G 2 199 ? -3.655 62.949 -38.578 1.00 30.38 199 ASN G C 1
ATOM 12314 O O . ASN G 2 199 ? -3.218 62.874 -39.723 1.00 31.40 199 ASN G O 1
ATOM 12319 N N . ARG G 2 200 ? -4.920 62.685 -38.296 1.00 32.09 200 ARG G N 1
ATOM 12320 C CA . ARG G 2 200 ? -5.877 62.318 -39.346 1.00 33.26 200 ARG G CA 1
ATOM 12321 C C . ARG G 2 200 ? -6.088 63.377 -40.418 1.00 32.90 200 ARG G C 1
ATOM 12322 O O . ARG G 2 200 ? -6.309 63.036 -41.568 1.00 33.51 200 ARG G O 1
ATOM 12330 N N . HIS G 2 201 ? -5.980 64.656 -40.059 1.00 32.50 201 HIS G N 1
ATOM 12331 C CA . HIS G 2 201 ? -6.138 65.731 -41.061 1.00 32.13 201 HIS G CA 1
ATOM 12332 C C . HIS G 2 201 ? -4.866 65.837 -41.866 1.00 31.03 201 HIS G C 1
ATOM 12333 O O . HIS G 2 201 ? -4.913 66.120 -43.059 1.00 29.84 201 HIS G O 1
ATOM 12340 N N . LEU G 2 202 ? -3.731 65.607 -41.201 1.00 30.64 202 LEU G N 1
ATOM 12341 C CA . LEU G 2 202 ? -2.438 65.518 -41.920 1.00 30.67 202 LEU G CA 1
ATOM 12342 C C . LEU G 2 202 ? -2.494 64.393 -42.930 1.00 30.38 202 LEU G C 1
ATOM 12343 O O . LEU G 2 202 ? -2.037 64.515 -44.043 1.00 30.57 202 LEU G O 1
ATOM 12348 N N . ASN G 2 203 ? -3.109 63.289 -42.557 1.00 31.23 203 ASN G N 1
ATOM 12349 C CA . ASN G 2 203 ? -3.253 62.181 -43.524 1.00 31.70 203 ASN G CA 1
ATOM 12350 C C . ASN G 2 203 ? -4.053 62.594 -44.762 1.00 32.31 203 ASN G C 1
ATOM 12351 O O . ASN G 2 203 ? -3.673 62.273 -45.907 1.00 32.56 203 ASN G O 1
ATOM 12356 N N . GLN G 2 204 ? -5.146 63.333 -44.538 1.00 32.11 204 GLN G N 1
ATOM 12357 C CA . GLN G 2 204 ? -5.945 63.866 -45.650 1.00 31.92 204 GLN G CA 1
ATOM 12358 C C . GLN G 2 204 ? -5.137 64.818 -46.493 1.00 31.60 204 GLN G C 1
ATOM 12359 O O . GLN G 2 204 ? -5.097 64.706 -47.724 1.00 31.27 204 GLN G O 1
ATOM 12365 N N . LEU G 2 205 ? -4.495 65.781 -45.838 1.00 31.95 205 LEU G N 1
ATOM 12366 C CA . LEU G 2 205 ? -3.703 66.778 -46.554 1.00 32.29 205 LEU G CA 1
ATOM 12367 C C . LEU G 2 205 ? -2.579 66.107 -47.366 1.00 33.30 205 LEU G C 1
ATOM 12368 O O . LEU G 2 205 ? -2.388 66.409 -48.562 1.00 34.29 205 LEU G O 1
ATOM 12373 N N . ASN G 2 206 ? -1.862 65.173 -46.741 1.00 33.08 206 ASN G N 1
ATOM 12374 C CA . ASN G 2 206 ? -0.767 64.432 -47.429 1.00 34.21 206 ASN G CA 1
ATOM 12375 C C . ASN G 2 206 ? -1.231 63.583 -48.585 1.00 34.90 206 ASN G C 1
ATOM 12376 O O . ASN G 2 206 ? -0.652 63.640 -49.684 1.00 35.42 206 ASN G O 1
ATOM 12381 N N . ALA G 2 207 ? -2.296 62.815 -48.371 1.00 34.38 207 ALA G N 1
ATOM 12382 C CA . ALA G 2 207 ? -2.862 62.080 -49.496 1.00 35.21 207 ALA G CA 1
ATOM 12383 C C . ALA G 2 207 ? -3.301 62.994 -50.659 1.00 35.38 207 ALA G C 1
ATOM 12384 O O . ALA G 2 207 ? -3.089 62.649 -51.810 1.00 37.46 207 ALA G O 1
ATOM 12386 N N . LEU G 2 208 ? -3.917 64.136 -50.384 1.00 34.11 208 LEU G N 1
ATOM 12387 C CA . LEU G 2 208 ? -4.309 65.014 -51.478 1.00 35.31 208 LEU G CA 1
ATOM 12388 C C . LEU G 2 208 ? -3.091 65.536 -52.266 1.00 36.06 208 LEU G C 1
ATOM 12389 O O . LEU G 2 208 ? -3.074 65.456 -53.479 1.00 38.56 208 LEU G O 1
ATOM 12394 N N . LEU G 2 209 ? -2.105 66.097 -51.579 1.00 35.84 209 LEU G N 1
ATOM 12395 C CA . LEU G 2 209 ? -0.828 66.515 -52.182 1.00 36.63 209 LEU G CA 1
ATOM 12396 C C . LEU G 2 209 ? -0.166 65.478 -53.055 1.00 39.69 209 LEU G C 1
ATOM 12397 O O . LEU G 2 209 ? 0.333 65.801 -54.132 1.00 41.55 209 LEU G O 1
ATOM 12402 N N . GLU G 2 210 ? -0.122 64.244 -52.589 1.00 41.05 210 GLU G N 1
ATOM 12403 C CA . GLU G 2 210 ? 0.482 63.172 -53.355 1.00 44.20 210 GLU G CA 1
ATOM 12404 C C . GLU G 2 210 ? -0.300 62.805 -54.604 1.00 46.34 210 GLU G C 1
ATOM 12405 O O . GLU G 2 210 ? 0.292 62.365 -55.573 1.00 47.50 210 GLU G O 1
ATOM 12411 N N . SER G 2 211 ? -1.627 62.923 -54.585 1.00 47.34 211 SER G N 1
ATOM 12412 C CA . SER G 2 211 ? -2.392 62.402 -55.720 1.00 49.40 211 SER G CA 1
ATOM 12413 C C . SER G 2 211 ? -2.878 63.453 -56.727 1.00 49.90 211 SER G C 1
ATOM 12414 O O . SER G 2 211 ? -3.223 63.122 -57.864 1.00 51.67 211 SER G O 1
ATOM 12417 N N . MET G 2 212 ? -2.912 64.718 -56.337 1.00 48.51 212 MET G N 1
ATOM 12418 C CA . MET G 2 212 ? -3.416 65.726 -57.272 1.00 49.49 212 MET G CA 1
ATOM 12419 C C . MET G 2 212 ? -2.447 66.015 -58.426 1.00 51.03 212 MET G C 1
ATOM 12420 O O . MET G 2 212 ? -1.244 65.778 -58.325 1.00 51.19 212 MET G O 1
ATOM 12425 N N . ASP G 2 213 ? -2.997 66.555 -59.505 1.00 52.78 213 ASP G N 1
ATOM 12426 C CA . ASP G 2 213 ? -2.246 66.895 -60.698 1.00 54.44 213 ASP G CA 1
ATOM 12427 C C . ASP G 2 213 ? -1.377 68.132 -60.533 1.00 53.28 213 ASP G C 1
ATOM 12428 O O . ASP G 2 213 ? -0.269 68.169 -61.058 1.00 54.25 213 ASP G O 1
ATOM 12433 N N . ASP G 2 214 ? -1.862 69.144 -59.818 1.00 51.76 214 ASP G N 1
ATOM 12434 C CA . ASP G 2 214 ? -1.084 70.377 -59.664 1.00 50.64 214 ASP G CA 1
ATOM 12435 C C . ASP G 2 214 ? 0.185 70.181 -58.850 1.00 49.09 214 ASP G C 1
ATOM 12436 O O . ASP G 2 214 ? 0.275 69.303 -57.999 1.00 49.31 214 ASP G O 1
ATOM 12441 N N . GLY G 2 215 ? 1.172 71.009 -59.131 1.00 48.32 215 GLY G N 1
ATOM 12442 C CA . GLY G 2 215 ? 2.316 71.161 -58.265 1.00 46.88 215 GLY G CA 1
ATOM 12443 C C . GLY G 2 215 ? 1.880 72.118 -57.185 1.00 45.42 215 GLY G C 1
ATOM 12444 O O . GLY G 2 215 ? 1.066 73.017 -57.436 1.00 45.97 215 GLY G O 1
ATOM 12445 N N . VAL G 2 216 ? 2.376 71.909 -55.970 1.00 43.78 216 VAL G N 1
ATOM 12446 C CA . VAL G 2 216 ? 2.044 72.810 -54.870 1.00 42.26 216 VAL G CA 1
ATOM 12447 C C . VAL G 2 216 ? 3.193 73.043 -53.923 1.00 41.92 216 VAL G C 1
ATOM 12448 O O . VAL G 2 216 ? 3.980 72.163 -53.651 1.00 42.17 216 VAL G O 1
ATOM 12452 N N . ILE G 2 217 ? 3.298 74.268 -53.470 1.00 42.32 217 ILE G N 1
ATOM 12453 C CA . ILE G 2 217 ? 4.352 74.688 -52.598 1.00 43.43 217 ILE G CA 1
ATOM 12454 C C . ILE G 2 217 ? 3.580 75.605 -51.685 1.00 42.40 217 ILE G C 1
ATOM 12455 O O . ILE G 2 217 ? 2.798 76.407 -52.138 1.00 43.15 217 ILE G O 1
ATOM 12460 N N . SER G 2 218 ? 3.737 75.436 -50.390 1.00 41.70 218 SER G N 1
ATOM 12461 C CA . SER G 2 218 ? 3.089 76.308 -49.460 1.00 40.07 218 SER G CA 1
ATOM 12462 C C . SER G 2 218 ? 4.096 76.664 -48.403 1.00 39.66 218 SER G C 1
ATOM 12463 O O . SER G 2 218 ? 4.927 75.826 -48.004 1.00 38.34 218 SER G O 1
ATOM 12466 N N . TRP G 2 219 ? 4.000 77.913 -47.967 1.00 38.92 219 TRP G N 1
ATOM 12467 C CA . TRP G 2 219 ? 4.800 78.429 -46.906 1.00 39.05 219 TRP G CA 1
ATOM 12468 C C . TRP G 2 219 ? 4.007 79.294 -45.958 1.00 40.17 219 TRP G C 1
ATOM 12469 O O . TRP G 2 219 ? 2.829 79.674 -46.175 1.00 39.67 219 TRP G O 1
ATOM 12480 N N . ASP G 2 220 ? 4.755 79.578 -44.913 1.00 41.21 220 ASP G N 1
ATOM 12481 C CA . ASP G 2 220 ? 4.408 80.148 -43.644 1.00 43.41 220 ASP G CA 1
ATOM 12482 C C . ASP G 2 220 ? 4.366 81.644 -43.645 1.00 43.96 220 ASP G C 1
ATOM 12483 O O . ASP G 2 220 ? 5.012 82.220 -44.483 1.00 43.88 220 ASP G O 1
ATOM 12488 N N . GLU G 2 221 ? 3.750 82.239 -42.617 1.00 45.03 221 GLU G N 1
ATOM 12489 C CA . GLU G 2 221 ? 3.856 83.692 -42.353 1.00 48.12 221 GLU G CA 1
ATOM 12490 C C . GLU G 2 221 ? 5.277 84.088 -41.956 1.00 49.54 221 GLU G C 1
ATOM 12491 O O . GLU G 2 221 ? 5.647 85.243 -42.019 1.00 51.06 221 GLU G O 1
ATOM 12497 N N . GLN G 2 222 ? 6.061 83.112 -41.508 1.00 50.03 222 GLN G N 1
ATOM 12498 C CA . GLN G 2 222 ? 7.440 83.352 -41.117 1.00 50.46 222 GLN G CA 1
ATOM 12499 C C . GLN G 2 222 ? 8.421 83.181 -42.286 1.00 48.52 222 GLN G C 1
ATOM 12500 O O . GLN G 2 222 ? 9.629 83.405 -42.125 1.00 49.72 222 GLN G O 1
ATOM 12506 N N . GLY G 2 223 ? 7.904 82.806 -43.451 1.00 45.60 223 GLY G N 1
ATOM 12507 C CA . GLY G 2 223 ? 8.746 82.456 -44.601 1.00 44.67 223 GLY G CA 1
ATOM 12508 C C . GLY G 2 223 ? 9.162 80.992 -44.819 1.00 43.08 223 GLY G C 1
ATOM 12509 O O . GLY G 2 223 ? 9.808 80.679 -45.822 1.00 43.88 223 GLY G O 1
ATOM 12510 N N . ASN G 2 224 ? 8.816 80.086 -43.904 1.00 41.60 224 ASN G N 1
ATOM 12511 C CA . ASN G 2 224 ? 9.276 78.696 -43.966 1.00 39.98 224 ASN G CA 1
ATOM 12512 C C . ASN G 2 224 ? 8.382 77.734 -44.777 1.00 38.69 224 ASN G C 1
ATOM 12513 O O . ASN G 2 224 ? 7.171 77.609 -44.547 1.00 37.77 224 ASN G O 1
ATOM 12518 N N . LEU G 2 225 ? 8.985 77.021 -45.719 1.00 38.48 225 LEU G N 1
ATOM 12519 C CA . LEU G 2 225 ? 8.247 76.029 -46.504 1.00 36.87 225 LEU G CA 1
ATOM 12520 C C . LEU G 2 225 ? 7.602 74.971 -45.580 1.00 36.33 225 LEU G C 1
ATOM 12521 O O . LEU G 2 225 ? 8.268 74.403 -44.700 1.00 35.74 225 LEU G O 1
ATOM 12526 N N . GLN G 2 226 ? 6.302 74.752 -45.764 1.00 35.42 226 GLN G N 1
ATOM 12527 C CA . GLN G 2 226 ? 5.564 73.801 -44.962 1.00 35.24 226 GLN G CA 1
ATOM 12528 C C . GLN G 2 226 ? 5.316 72.530 -45.759 1.00 35.75 226 GLN G C 1
ATOM 12529 O O . GLN G 2 226 ? 5.262 71.427 -45.177 1.00 36.79 226 GLN G O 1
ATOM 12535 N N . PHE G 2 227 ? 5.093 72.677 -47.058 1.00 34.32 227 PHE G N 1
ATOM 12536 C CA . PHE G 2 227 ? 4.898 71.527 -47.880 1.00 35.28 227 PHE G CA 1
ATOM 12537 C C . PHE G 2 227 ? 5.162 71.762 -49.364 1.00 36.55 227 PHE G C 1
ATOM 12538 O O . PHE G 2 227 ? 5.082 72.892 -49.870 1.00 36.53 227 PHE G O 1
ATOM 12546 N N . ILE G 2 228 ? 5.535 70.669 -50.024 1.00 36.83 228 ILE G N 1
ATOM 12547 C CA . ILE G 2 228 ? 5.872 70.656 -51.420 1.00 38.04 228 ILE G CA 1
ATOM 12548 C C . ILE G 2 228 ? 5.634 69.238 -51.898 1.00 38.83 228 ILE G C 1
ATOM 12549 O O . ILE G 2 228 ? 6.104 68.269 -51.280 1.00 40.87 228 ILE G O 1
ATOM 12554 N N . ASN G 2 229 ? 4.871 69.092 -52.965 1.00 38.48 229 ASN G N 1
ATOM 12555 C CA . ASN G 2 229 ? 4.678 67.773 -53.516 1.00 39.60 229 ASN G CA 1
ATOM 12556 C C . ASN G 2 229 ? 5.724 67.373 -54.587 1.00 42.01 229 ASN G C 1
ATOM 12557 O O . ASN G 2 229 ? 6.546 68.200 -55.018 1.00 41.74 229 ASN G O 1
ATOM 12562 N N . ALA G 2 230 ? 5.693 66.113 -55.007 1.00 43.68 230 ALA G N 1
ATOM 12563 C CA . ALA G 2 230 ? 6.693 65.622 -55.932 1.00 46.65 230 ALA G CA 1
ATOM 12564 C C . ALA G 2 230 ? 6.600 66.360 -57.293 1.00 47.71 230 ALA G C 1
ATOM 12565 O O . ALA G 2 230 ? 7.601 66.683 -57.902 1.00 47.75 230 ALA G O 1
ATOM 12567 N N . GLN G 2 231 ? 5.389 66.699 -57.705 1.00 48.81 231 GLN G N 1
ATOM 12568 C CA . GLN G 2 231 ? 5.162 67.365 -58.972 1.00 50.59 231 GLN G CA 1
ATOM 12569 C C . GLN G 2 231 ? 5.873 68.725 -58.966 1.00 49.89 231 GLN G C 1
ATOM 12570 O O . GLN G 2 231 ? 6.655 69.005 -59.874 1.00 51.05 231 GLN G O 1
ATOM 12576 N N . ALA G 2 232 ? 5.660 69.533 -57.922 1.00 48.39 232 ALA G N 1
ATOM 12577 C CA . ALA G 2 232 ? 6.294 70.862 -57.826 1.00 47.78 232 ALA G CA 1
ATOM 12578 C C . ALA G 2 232 ? 7.805 70.777 -57.706 1.00 48.96 232 ALA G C 1
ATOM 12579 O O . ALA G 2 232 ? 8.531 71.615 -58.260 1.00 49.92 232 ALA G O 1
ATOM 12581 N N . ALA G 2 233 ? 8.267 69.787 -56.955 1.00 49.49 233 ALA G N 1
ATOM 12582 C CA . ALA G 2 233 ? 9.685 69.545 -56.714 1.00 51.21 233 ALA G CA 1
ATOM 12583 C C . ALA G 2 233 ? 10.472 69.246 -58.009 1.00 53.72 233 ALA G C 1
ATOM 12584 O O . ALA G 2 233 ? 11.606 69.727 -58.171 1.00 53.76 233 ALA G O 1
ATOM 12586 N N . ARG G 2 234 ? 9.865 68.449 -58.898 1.00 56.17 234 ARG G N 1
ATOM 12587 C CA . ARG G 2 234 ? 10.418 68.117 -60.210 1.00 59.46 234 ARG G CA 1
ATOM 12588 C C . ARG G 2 234 ? 10.546 69.401 -61.030 1.00 59.33 234 ARG G C 1
ATOM 12589 O O . ARG G 2 234 ? 11.652 69.814 -61.383 1.00 59.59 234 ARG G O 1
ATOM 12597 N N . VAL G 2 235 ? 9.392 70.017 -61.307 1.00 59.13 235 VAL G N 1
ATOM 12598 C CA . VAL G 2 235 ? 9.290 71.253 -62.086 1.00 59.45 235 VAL G CA 1
ATOM 12599 C C . VAL G 2 235 ? 10.249 72.337 -61.602 1.00 58.66 235 VAL G C 1
ATOM 12600 O O . VAL G 2 235 ? 10.914 72.961 -62.414 1.00 59.53 235 VAL G O 1
ATOM 12604 N N . LEU G 2 236 ? 10.336 72.552 -60.296 1.00 57.16 236 LEU G N 1
ATOM 12605 C CA . LEU G 2 236 ? 11.119 73.676 -59.806 1.00 57.41 236 LEU G CA 1
ATOM 12606 C C . LEU G 2 236 ? 12.505 73.263 -59.365 1.00 58.47 236 LEU G C 1
ATOM 12607 O O . LEU G 2 236 ? 13.204 74.045 -58.717 1.00 58.17 236 LEU G O 1
ATOM 12612 N N . ARG G 2 237 ? 12.911 72.047 -59.729 1.00 60.19 237 ARG G N 1
ATOM 12613 C CA . ARG G 2 237 ? 14.253 71.562 -59.435 1.00 61.98 237 ARG G CA 1
ATOM 12614 C C . ARG G 2 237 ? 14.652 71.772 -57.949 1.00 60.50 237 ARG G C 1
ATOM 12615 O O . ARG G 2 237 ? 15.743 72.268 -57.628 1.00 61.05 237 ARG G O 1
ATOM 12623 N N . LEU G 2 238 ? 13.740 71.397 -57.053 1.00 58.06 238 LEU G N 1
ATOM 12624 C CA . LEU G 2 238 ? 14.005 71.465 -55.628 1.00 56.35 238 LEU G CA 1
ATOM 12625 C C . LEU G 2 238 ? 14.112 70.062 -55.025 1.00 55.88 238 LEU G C 1
ATOM 12626 O O . LEU G 2 238 ? 13.474 69.121 -55.507 1.00 55.17 238 LEU G O 1
ATOM 12631 N N . ASP G 2 239 ? 14.947 69.933 -53.998 1.00 55.69 239 ASP G N 1
ATOM 12632 C CA . ASP G 2 239 ? 15.002 68.720 -53.182 1.00 56.92 239 ASP G CA 1
ATOM 12633 C C . ASP G 2 239 ? 13.631 68.363 -52.571 1.00 54.68 239 ASP G C 1
ATOM 12634 O O . ASP G 2 239 ? 13.055 69.138 -51.818 1.00 53.33 239 ASP G O 1
ATOM 12639 N N . ALA G 2 240 ? 13.125 67.183 -52.909 1.00 54.48 240 ALA G N 1
ATOM 12640 C CA . ALA G 2 240 ? 11.765 66.758 -52.536 1.00 53.05 240 ALA G CA 1
ATOM 12641 C C . ALA G 2 240 ? 11.531 66.545 -51.017 1.00 51.30 240 ALA G C 1
ATOM 12642 O O . ALA G 2 240 ? 10.375 66.515 -50.580 1.00 50.05 240 ALA G O 1
ATOM 12644 N N . THR G 2 241 ? 12.622 66.374 -50.254 1.00 50.37 241 THR G N 1
ATOM 12645 C CA . THR G 2 241 ? 12.570 66.088 -48.825 1.00 48.30 241 THR G CA 1
ATOM 12646 C C . THR G 2 241 ? 13.387 67.097 -48.006 1.00 47.87 241 THR G C 1
ATOM 12647 O O . THR G 2 241 ? 13.077 67.339 -46.832 1.00 47.20 241 THR G O 1
ATOM 12651 N N . ALA G 2 242 ? 14.410 67.706 -48.596 1.00 47.03 242 ALA G N 1
ATOM 12652 C CA . ALA G 2 242 ? 15.222 68.636 -47.824 1.00 46.41 242 ALA G CA 1
ATOM 12653 C C . ALA G 2 242 ? 14.700 70.085 -47.797 1.00 45.50 242 ALA G C 1
ATOM 12654 O O . ALA G 2 242 ? 15.228 70.916 -47.039 1.00 46.30 242 ALA G O 1
ATOM 12656 N N . SER G 2 243 ? 13.688 70.398 -48.607 1.00 43.51 243 SER G N 1
ATOM 12657 C CA . SER G 2 243 ? 13.224 71.797 -48.722 1.00 42.89 243 SER G CA 1
ATOM 12658 C C . SER G 2 243 ? 12.272 72.219 -47.601 1.00 41.21 243 SER G C 1
ATOM 12659 O O . SER G 2 243 ? 12.201 73.415 -47.236 1.00 40.92 243 SER G O 1
ATOM 12662 N N . GLN G 2 244 ? 11.528 71.250 -47.063 1.00 39.69 244 GLN G N 1
ATOM 12663 C CA . GLN G 2 244 ? 10.478 71.605 -46.163 1.00 38.50 244 GLN G CA 1
ATOM 12664 C C . GLN G 2 244 ? 11.087 72.057 -44.866 1.00 37.30 244 GLN G C 1
ATOM 12665 O O . GLN G 2 244 ? 12.121 71.549 -44.448 1.00 37.27 244 GLN G O 1
ATOM 12671 N N . GLY G 2 245 ? 10.489 73.077 -44.276 1.00 35.68 245 GLY G N 1
ATOM 12672 C CA . GLY G 2 245 ? 11.013 73.634 -43.052 1.00 36.88 245 GLY G CA 1
ATOM 12673 C C . GLY G 2 245 ? 12.058 74.703 -43.261 1.00 39.06 245 GLY G C 1
ATOM 12674 O O . GLY G 2 245 ? 12.520 75.275 -42.295 1.00 40.31 245 GLY G O 1
ATOM 12675 N N . ARG G 2 246 ? 12.446 74.963 -44.509 1.00 39.98 246 ARG G N 1
ATOM 12676 C CA . ARG G 2 246 ? 13.432 76.010 -44.833 1.00 43.35 246 ARG G CA 1
ATOM 12677 C C . ARG G 2 246 ? 12.812 77.292 -45.426 1.00 43.03 246 ARG G C 1
ATOM 12678 O O . ARG G 2 246 ? 11.745 77.250 -46.067 1.00 41.38 246 ARG G O 1
ATOM 12686 N N . ALA G 2 247 ? 13.492 78.415 -45.215 1.00 44.78 247 ALA G N 1
ATOM 12687 C CA . ALA G 2 247 ? 13.097 79.701 -45.825 1.00 45.82 247 ALA G CA 1
ATOM 12688 C C . ALA G 2 247 ? 12.949 79.561 -47.327 1.00 45.58 247 ALA G C 1
ATOM 12689 O O . ALA G 2 247 ? 13.865 79.093 -48.010 1.00 46.61 247 ALA G O 1
ATOM 12691 N N . ILE G 2 248 ? 11.784 79.922 -47.841 1.00 45.76 248 ILE G N 1
ATOM 12692 C CA . ILE G 2 248 ? 11.563 79.869 -49.286 1.00 47.55 248 ILE G CA 1
ATOM 12693 C C . ILE G 2 248 ? 12.438 80.859 -50.092 1.00 49.47 248 ILE G C 1
ATOM 12694 O O . ILE G 2 248 ? 12.695 80.639 -51.268 1.00 49.16 248 ILE G O 1
ATOM 12699 N N . THR G 2 249 ? 12.908 81.927 -49.454 1.00 51.80 249 THR G N 1
ATOM 12700 C CA . THR G 2 249 ? 13.799 82.865 -50.129 1.00 55.17 249 THR G CA 1
ATOM 12701 C C . THR G 2 249 ? 15.174 82.218 -50.262 1.00 57.21 249 THR G C 1
ATOM 12702 O O . THR G 2 249 ? 15.977 82.644 -51.075 1.00 58.04 249 THR G O 1
ATOM 12706 N N . GLU G 2 250 ? 15.447 81.195 -49.445 1.00 57.93 250 GLU G N 1
ATOM 12707 C CA . GLU G 2 250 ? 16.699 80.457 -49.547 1.00 59.31 250 GLU G CA 1
ATOM 12708 C C . GLU G 2 250 ? 16.589 79.289 -50.514 1.00 58.50 250 GLU G C 1
ATOM 12709 O O . GLU G 2 250 ? 17.588 78.696 -50.877 1.00 59.64 250 GLU G O 1
ATOM 12715 N N . LEU G 2 251 ? 15.381 78.968 -50.948 1.00 57.43 251 LEU G N 1
ATOM 12716 C CA . LEU G 2 251 ? 15.184 77.842 -51.849 1.00 57.45 251 LEU G CA 1
ATOM 12717 C C . LEU G 2 251 ? 15.204 78.257 -53.314 1.00 58.67 251 LEU G C 1
ATOM 12718 O O . LEU G 2 251 ? 15.832 77.604 -54.145 1.00 59.37 251 LEU G O 1
ATOM 12723 N N . LEU G 2 252 ? 14.517 79.346 -53.630 1.00 58.95 252 LEU G N 1
ATOM 12724 C CA . LEU G 2 252 ? 14.390 79.754 -55.010 1.00 60.58 252 LEU G CA 1
ATOM 12725 C C . LEU G 2 252 ? 14.033 81.228 -55.104 1.00 61.16 252 LEU G C 1
ATOM 12726 O O . LEU G 2 252 ? 13.461 81.806 -54.174 1.00 61.04 252 LEU G O 1
ATOM 12731 N N . THR G 2 253 ? 14.368 81.816 -56.248 1.00 62.19 253 THR G N 1
ATOM 12732 C CA . THR G 2 253 ? 14.085 83.212 -56.519 1.00 62.22 253 THR G CA 1
ATOM 12733 C C . THR G 2 253 ? 12.701 83.340 -57.161 1.00 61.11 253 THR G C 1
ATOM 12734 O O . THR G 2 253 ? 12.365 82.655 -58.137 1.00 61.12 253 THR G O 1
ATOM 12738 N N . LEU G 2 254 ? 11.889 84.191 -56.552 1.00 59.85 254 LEU G N 1
ATOM 12739 C CA . LEU G 2 254 ? 10.525 84.367 -56.961 1.00 59.42 254 LEU G CA 1
ATOM 12740 C C . LEU G 2 254 ? 10.403 85.511 -57.984 1.00 60.68 254 LEU G C 1
ATOM 12741 O O . LEU G 2 254 ? 10.991 86.571 -57.790 1.00 61.21 254 LEU G O 1
ATOM 12746 N N . PRO G 2 255 ? 9.644 85.282 -59.079 1.00 60.57 255 PRO G N 1
ATOM 12747 C CA . PRO G 2 255 ? 9.342 86.298 -60.067 1.00 61.73 255 PRO G CA 1
ATOM 12748 C C . PRO G 2 255 ? 8.776 87.540 -59.416 1.00 62.23 255 PRO G C 1
ATOM 12749 O O . PRO G 2 255 ? 8.112 87.458 -58.357 1.00 61.94 255 PRO G O 1
ATOM 12753 N N . ALA G 2 256 ? 9.041 88.676 -60.057 1.00 63.24 256 ALA G N 1
ATOM 12754 C CA . ALA G 2 256 ? 8.537 89.990 -59.652 1.00 63.98 256 ALA G CA 1
ATOM 12755 C C . ALA G 2 256 ? 7.024 90.034 -59.391 1.00 63.63 256 ALA G C 1
ATOM 12756 O O . ALA G 2 256 ? 6.591 90.675 -58.427 1.00 63.04 256 ALA G O 1
ATOM 12758 N N . VAL G 2 257 ? 6.235 89.364 -60.246 1.00 63.86 257 VAL G N 1
ATOM 12759 C CA . VAL G 2 257 ? 4.773 89.239 -60.046 1.00 64.56 257 VAL G CA 1
ATOM 12760 C C . VAL G 2 257 ? 4.467 88.688 -58.651 1.00 63.54 257 VAL G C 1
ATOM 12761 O O . VAL G 2 257 ? 3.768 89.313 -57.865 1.00 63.92 257 VAL G O 1
ATOM 12765 N N . LEU G 2 258 ? 5.010 87.514 -58.355 1.00 62.66 258 LEU G N 1
ATOM 12766 C CA . LEU G 2 258 ? 4.765 86.886 -57.082 1.00 62.35 258 LEU G CA 1
ATOM 12767 C C . LEU G 2 258 ? 5.186 87.787 -55.969 1.00 62.77 258 LEU G C 1
ATOM 12768 O O . LEU G 2 258 ? 4.411 88.000 -55.059 1.00 62.77 258 LEU G O 1
ATOM 12773 N N . GLN G 2 259 ? 6.400 88.335 -56.044 1.00 64.05 259 GLN G N 1
ATOM 12774 C CA . GLN G 2 259 ? 6.912 89.121 -54.929 1.00 65.29 259 GLN G CA 1
ATOM 12775 C C . GLN G 2 259 ? 5.947 90.266 -54.648 1.00 67.06 259 GLN G C 1
ATOM 12776 O O . GLN G 2 259 ? 5.738 90.648 -53.506 1.00 67.50 259 GLN G O 1
ATOM 12782 N N . GLN G 2 260 ? 5.322 90.768 -55.704 1.00 68.86 260 GLN G N 1
ATOM 12783 C CA . GLN G 2 260 ? 4.376 91.869 -55.600 1.00 71.45 260 GLN G CA 1
ATOM 12784 C C . GLN G 2 260 ? 3.097 91.361 -54.948 1.00 70.03 260 GLN G C 1
ATOM 12785 O O . GLN G 2 260 ? 2.677 91.888 -53.919 1.00 70.27 260 GLN G O 1
ATOM 12791 N N . ALA G 2 261 ? 2.506 90.325 -55.540 1.00 68.81 261 ALA G N 1
ATOM 12792 C CA . ALA G 2 261 ? 1.322 89.668 -54.986 1.00 68.30 261 ALA G CA 1
ATOM 12793 C C . ALA G 2 261 ? 1.517 89.242 -53.524 1.00 67.61 261 ALA G C 1
ATOM 12794 O O . ALA G 2 261 ? 0.599 89.370 -52.711 1.00 68.30 261 ALA G O 1
ATOM 12796 N N . ILE G 2 262 ? 2.709 88.752 -53.193 1.00 67.01 262 ILE G N 1
ATOM 12797 C CA . ILE G 2 262 ? 3.050 88.418 -51.806 1.00 66.92 262 ILE G CA 1
ATOM 12798 C C . ILE G 2 262 ? 3.111 89.625 -50.868 1.00 69.02 262 ILE G C 1
ATOM 12799 O O . ILE G 2 262 ? 2.677 89.529 -49.715 1.00 69.52 262 ILE G O 1
ATOM 12804 N N . LYS G 2 263 ? 3.653 90.744 -51.344 1.00 70.85 263 LYS G N 1
ATOM 12805 C CA . LYS G 2 263 ? 3.750 91.957 -50.532 1.00 73.17 263 LYS G CA 1
ATOM 12806 C C . LYS G 2 263 ? 2.383 92.440 -50.071 1.00 73.99 263 LYS G C 1
ATOM 12807 O O . LYS G 2 263 ? 2.262 92.983 -48.981 1.00 74.73 263 LYS G O 1
ATOM 12813 N N . GLN G 2 264 ? 1.360 92.224 -50.902 1.00 73.80 264 GLN G N 1
ATOM 12814 C CA . GLN G 2 264 ? 0.037 92.810 -50.695 1.00 75.19 264 GLN G CA 1
ATOM 12815 C C . GLN G 2 264 ? -1.045 91.788 -50.325 1.00 73.84 264 GLN G C 1
ATOM 12816 O O . GLN G 2 264 ? -2.228 92.159 -50.176 1.00 74.74 264 GLN G O 1
ATOM 12822 N N . ALA G 2 265 ? -0.646 90.517 -50.169 1.00 71.38 265 ALA G N 1
ATOM 12823 C CA . ALA G 2 265 ? -1.569 89.423 -49.797 1.00 69.34 265 ALA G CA 1
ATOM 12824 C C . ALA G 2 265 ? -2.724 89.310 -50.801 1.00 69.27 265 ALA G C 1
ATOM 12825 O O . ALA G 2 265 ? -3.898 89.219 -50.444 1.00 69.59 265 ALA G O 1
ATOM 12827 N N . HIS G 2 266 ? -2.350 89.284 -52.068 1.00 68.86 266 HIS G N 1
ATOM 12828 C CA . HIS G 2 266 ? -3.278 89.445 -53.162 1.00 69.90 266 HIS G CA 1
ATOM 12829 C C . HIS G 2 266 ? -3.249 88.194 -54.050 1.00 67.48 266 HIS G C 1
ATOM 12830 O O . HIS G 2 266 ? -2.188 87.743 -54.433 1.00 66.27 266 HIS G O 1
ATOM 12837 N N . PRO G 2 267 ? -4.414 87.610 -54.353 1.00 67.08 267 PRO G N 1
ATOM 12838 C CA . PRO G 2 267 ? -4.415 86.399 -55.183 1.00 65.69 267 PRO G CA 1
ATOM 12839 C C . PRO G 2 267 ? -3.969 86.590 -56.637 1.00 66.80 267 PRO G C 1
ATOM 12840 O O . PRO G 2 267 ? -3.885 87.711 -57.138 1.00 68.31 267 PRO G O 1
ATOM 12844 N N . LEU G 2 268 ? -3.661 85.477 -57.292 1.00 66.30 268 LEU G N 1
ATOM 12845 C CA . LEU G 2 268 ? -3.311 85.433 -58.712 1.00 67.36 268 LEU G CA 1
ATOM 12846 C C . LEU G 2 268 ? -3.887 84.128 -59.229 1.00 67.43 268 LEU G C 1
ATOM 12847 O O . LEU G 2 268 ? -3.692 83.074 -58.612 1.00 65.72 268 LEU G O 1
ATOM 12852 N N . LYS G 2 269 ? -4.618 84.200 -60.339 1.00 69.54 269 LYS G N 1
ATOM 12853 C CA . LYS G 2 269 ? -5.254 83.018 -60.915 1.00 70.37 269 LYS G CA 1
ATOM 12854 C C . LYS G 2 269 ? -4.709 82.716 -62.301 1.00 71.30 269 LYS G C 1
ATOM 12855 O O . LYS G 2 269 ? -4.554 83.630 -63.115 1.00 72.58 269 LYS G O 1
ATOM 12861 N N . HIS G 2 270 ? -4.388 81.443 -62.549 1.00 70.87 270 HIS G N 1
ATOM 12862 C CA . HIS G 2 270 ? -3.848 80.989 -63.845 1.00 72.11 270 HIS G CA 1
ATOM 12863 C C . HIS G 2 270 ? -3.013 82.052 -64.560 1.00 72.54 270 HIS G C 1
ATOM 12864 O O . HIS G 2 270 ? -3.290 82.411 -65.698 1.00 74.06 270 HIS G O 1
ATOM 12871 N N . VAL G 2 271 ? -1.983 82.530 -63.870 1.00 71.24 271 VAL G N 1
ATOM 12872 C CA . VAL G 2 271 ? -1.116 83.611 -64.322 1.00 71.45 271 VAL G CA 1
ATOM 12873 C C . VAL G 2 271 ? 0.291 83.080 -64.663 1.00 70.99 271 VAL G C 1
ATOM 12874 O O . VAL G 2 271 ? 0.829 82.210 -63.963 1.00 69.57 271 VAL G O 1
ATOM 12878 N N . GLU G 2 272 ? 0.865 83.588 -65.757 1.00 72.02 272 GLU G N 1
ATOM 12879 C CA . GLU G 2 272 ? 2.182 83.169 -66.228 1.00 71.88 272 GLU G CA 1
ATOM 12880 C C . GLU G 2 272 ? 3.254 83.784 -65.347 1.00 70.34 272 GLU G C 1
ATOM 12881 O O . GLU G 2 272 ? 3.138 84.941 -64.933 1.00 70.23 272 GLU G O 1
ATOM 12887 N N . ALA G 2 273 ? 4.272 82.974 -65.048 1.00 68.71 273 ALA G N 1
ATOM 12888 C CA . ALA G 2 273 ? 5.399 83.366 -64.231 1.00 67.45 273 ALA G CA 1
ATOM 12889 C C . ALA G 2 273 ? 6.608 82.551 -64.646 1.00 67.56 273 ALA G C 1
ATOM 12890 O O . ALA G 2 273 ? 6.487 81.390 -65.042 1.00 67.42 273 ALA G O 1
ATOM 12892 N N . THR G 2 274 ? 7.776 83.167 -64.533 1.00 67.91 274 THR G N 1
ATOM 12893 C CA . THR G 2 274 ? 9.032 82.523 -64.862 1.00 68.70 274 THR G CA 1
ATOM 12894 C C . THR G 2 274 ? 9.876 82.378 -63.616 1.00 68.65 274 THR G C 1
ATOM 12895 O O . THR G 2 274 ? 10.086 83.344 -62.898 1.00 68.72 274 THR G O 1
ATOM 12899 N N . PHE G 2 275 ? 10.377 81.178 -63.360 1.00 69.56 275 PHE G N 1
ATOM 12900 C CA . PHE G 2 275 ? 11.214 80.970 -62.190 1.00 70.36 275 PHE G CA 1
ATOM 12901 C C . PHE G 2 275 ? 12.667 80.768 -62.567 1.00 73.33 275 PHE G C 1
ATOM 12902 O O . PHE G 2 275 ? 12.996 80.330 -63.674 1.00 73.95 275 PHE G O 1
ATOM 12910 N N . GLU G 2 276 ? 13.528 81.075 -61.606 1.00 76.10 276 GLU G N 1
ATOM 12911 C CA . GLU G 2 276 ? 14.953 80.796 -61.698 1.00 80.12 276 GLU G CA 1
ATOM 12912 C C . GLU G 2 276 ? 15.349 79.775 -60.599 1.00 80.46 276 GLU G C 1
ATOM 12913 O O . GLU G 2 276 ? 15.199 80.052 -59.397 1.00 79.99 276 GLU G O 1
ATOM 12919 N N . SER G 2 277 ? 15.809 78.590 -61.012 1.00 82.50 277 SER G N 1
ATOM 12920 C CA . SER G 2 277 ? 16.402 77.616 -60.063 1.00 83.70 277 SER G CA 1
ATOM 12921 C C . SER G 2 277 ? 17.926 77.538 -60.162 1.00 85.99 277 SER G C 1
ATOM 12922 O O . SER G 2 277 ? 18.580 78.583 -60.308 1.00 87.53 277 SER G O 1
ATOM 12925 N N . GLN G 2 278 ? 18.514 76.345 -60.065 1.00 87.32 278 GLN G N 1
ATOM 12926 C CA . GLN G 2 278 ? 19.970 76.265 -60.225 1.00 89.94 278 GLN G CA 1
ATOM 12927 C C . GLN G 2 278 ? 20.358 76.503 -61.688 1.00 91.54 278 GLN G C 1
ATOM 12928 O O . GLN G 2 278 ? 20.465 75.565 -62.483 1.00 92.63 278 GLN G O 1
ATOM 12934 N N . HIS G 2 279 ? 20.537 77.786 -62.012 1.00 92.08 279 HIS G N 1
ATOM 12935 C CA . HIS G 2 279 ? 20.893 78.290 -63.356 1.00 93.79 279 HIS G CA 1
ATOM 12936 C C . HIS G 2 279 ? 19.941 77.872 -64.496 1.00 93.12 279 HIS G C 1
ATOM 12937 O O . HIS G 2 279 ? 20.391 77.541 -65.587 1.00 94.65 279 HIS G O 1
ATOM 12944 N N . GLN G 2 280 ? 18.631 77.880 -64.243 1.00 90.92 280 GLN G N 1
ATOM 12945 C CA . GLN G 2 280 ? 17.660 77.556 -65.298 1.00 90.35 280 GLN G CA 1
ATOM 12946 C C . GLN G 2 280 ? 16.354 78.364 -65.217 1.00 87.67 280 GLN G C 1
ATOM 12947 O O . GLN G 2 280 ? 15.917 78.742 -64.124 1.00 86.56 280 GLN G O 1
ATOM 12953 N N . PHE G 2 281 ? 15.740 78.622 -66.375 1.00 86.51 281 PHE G N 1
ATOM 12954 C CA . PHE G 2 281 ? 14.454 79.331 -66.434 1.00 83.87 281 PHE G CA 1
ATOM 12955 C C . PHE G 2 281 ? 13.269 78.388 -66.634 1.00 82.07 281 PHE G C 1
ATOM 12956 O O . PHE G 2 281 ? 13.128 77.770 -67.699 1.00 83.07 281 PHE G O 1
ATOM 12964 N N . ILE G 2 282 ? 12.419 78.286 -65.611 1.00 78.29 282 ILE G N 1
ATOM 12965 C CA . ILE G 2 282 ? 11.199 77.500 -65.720 1.00 76.04 282 ILE G CA 1
ATOM 12966 C C . ILE G 2 282 ? 10.032 78.452 -65.931 1.00 74.19 282 ILE G C 1
ATOM 12967 O O . ILE G 2 282 ? 9.789 79.327 -65.096 1.00 72.52 282 ILE G O 1
ATOM 12972 N N . ASP G 2 283 ? 9.326 78.291 -67.048 1.00 73.64 283 ASP G N 1
ATOM 12973 C CA . ASP G 2 283 ? 8.071 79.031 -67.284 1.00 72.34 283 ASP G CA 1
ATOM 12974 C C . ASP G 2 283 ? 6.902 78.204 -66.810 1.00 70.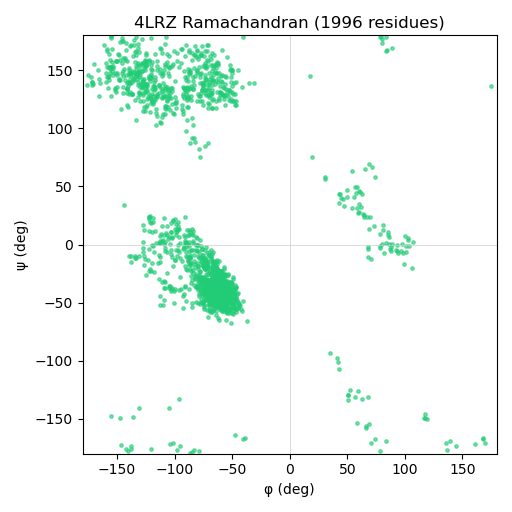17 283 ASP G C 1
ATOM 12975 O O . ASP G 2 283 ? 6.843 77.004 -67.083 1.00 70.57 283 ASP G O 1
ATOM 12980 N N . ALA G 2 284 ? 5.974 78.836 -66.101 1.00 67.36 284 ALA G N 1
ATOM 12981 C CA . ALA G 2 284 ? 4.847 78.110 -65.516 1.00 64.94 284 ALA G CA 1
ATOM 12982 C C . ALA G 2 284 ? 3.587 78.945 -65.499 1.00 63.76 284 ALA G C 1
ATOM 12983 O O . ALA G 2 284 ? 3.650 80.175 -65.535 1.00 64.13 284 ALA G O 1
ATOM 12985 N N . VAL G 2 285 ? 2.443 78.271 -65.465 1.00 61.91 285 VAL G N 1
ATOM 12986 C CA . VAL G 2 285 ? 1.223 78.942 -65.063 1.00 60.00 285 VAL G CA 1
ATOM 12987 C C . VAL G 2 285 ? 0.853 78.559 -63.630 1.00 57.45 285 VAL G C 1
ATOM 12988 O O . VAL G 2 285 ? 0.761 77.376 -63.255 1.00 55.72 285 VAL G O 1
ATOM 12992 N N . ILE G 2 286 ? 0.681 79.610 -62.840 1.00 55.36 286 ILE G N 1
ATOM 12993 C CA . ILE G 2 286 ? 0.620 79.507 -61.421 1.00 52.44 286 ILE G CA 1
ATOM 12994 C C . ILE G 2 286 ? -0.641 80.117 -60.867 1.00 52.16 286 ILE G C 1
ATOM 12995 O O . ILE G 2 286 ? -1.251 80.969 -61.498 1.00 53.02 286 ILE G O 1
ATOM 13000 N N . THR G 2 287 ? -0.993 79.681 -59.660 1.00 49.88 287 THR G N 1
ATOM 13001 C CA . THR G 2 287 ? -2.016 80.320 -58.865 1.00 49.38 287 THR G CA 1
ATOM 13002 C C . THR G 2 287 ? -1.390 80.630 -57.517 1.00 47.53 287 THR G C 1
ATOM 13003 O O . THR G 2 287 ? -0.616 79.832 -56.983 1.00 47.41 287 THR G O 1
ATOM 13007 N N . LEU G 2 288 ? -1.674 81.801 -56.980 1.00 47.01 288 LEU G N 1
ATOM 13008 C CA . LEU G 2 288 ? -1.273 82.100 -55.625 1.00 45.42 288 LEU G CA 1
ATOM 13009 C C . LEU G 2 288 ? -2.530 82.268 -54.824 1.00 46.23 288 LEU G C 1
ATOM 13010 O O . LEU G 2 288 ? -3.371 83.060 -55.188 1.00 47.58 288 LEU G O 1
ATOM 13015 N N . LYS G 2 289 ? -2.625 81.536 -53.711 1.00 45.45 289 LYS G N 1
ATOM 13016 C CA . LYS G 2 289 ? -3.763 81.582 -52.819 1.00 46.00 289 LYS G CA 1
ATOM 13017 C C . LYS G 2 289 ? -3.333 82.134 -51.472 1.00 45.90 289 LYS G C 1
ATOM 13018 O O . LYS G 2 289 ? -2.614 81.477 -50.747 1.00 45.92 289 LYS G O 1
ATOM 13024 N N . PRO G 2 290 ? -3.767 83.341 -51.104 1.00 47.80 290 PRO G N 1
ATOM 13025 C CA . PRO G 2 290 ? -3.365 83.735 -49.743 1.00 47.41 290 PRO G CA 1
ATOM 13026 C C . PRO G 2 290 ? -4.191 82.990 -48.694 1.00 47.59 290 PRO G C 1
ATOM 13027 O O . PRO G 2 290 ? -5.324 82.559 -48.985 1.00 47.70 290 PRO G O 1
ATOM 13031 N N . ILE G 2 291 ? -3.616 82.812 -47.504 1.00 46.82 291 ILE G N 1
ATOM 13032 C CA . ILE G 2 291 ? -4.339 82.265 -46.380 1.00 47.03 291 ILE G CA 1
ATOM 13033 C C . ILE G 2 291 ? -4.136 83.243 -45.266 1.00 48.55 291 ILE G C 1
ATOM 13034 O O . ILE G 2 291 ? -3.015 83.404 -44.777 1.00 49.21 291 ILE G O 1
ATOM 13039 N N . ILE G 2 292 ? -5.218 83.878 -44.845 1.00 50.22 292 ILE G N 1
ATOM 13040 C CA . ILE G 2 292 ? -5.124 85.040 -43.976 1.00 51.94 292 ILE G CA 1
ATOM 13041 C C . ILE G 2 292 ? -5.597 84.613 -42.600 1.00 51.93 292 ILE G C 1
ATOM 13042 O O . ILE G 2 292 ? -6.730 84.194 -42.438 1.00 52.00 292 ILE G O 1
ATOM 13047 N N . GLU G 2 293 ? -4.710 84.685 -41.624 1.00 51.98 293 GLU G N 1
ATOM 13048 C CA . GLU G 2 293 ? -4.949 84.114 -40.293 1.00 52.63 293 GLU G CA 1
ATOM 13049 C C . GLU G 2 293 ? -4.572 85.192 -39.275 1.00 54.77 293 GLU G C 1
ATOM 13050 O O . GLU G 2 293 ? -4.012 86.228 -39.638 1.00 56.11 293 GLU G O 1
ATOM 13056 N N . THR G 2 294 ? -4.847 84.958 -38.004 1.00 56.61 294 THR G N 1
ATOM 13057 C CA . THR G 2 294 ? -4.502 85.947 -36.983 1.00 59.77 294 THR G CA 1
ATOM 13058 C C . THR G 2 294 ? -2.970 86.155 -36.885 1.00 59.75 294 THR G C 1
ATOM 13059 O O . THR G 2 294 ? -2.492 87.274 -36.733 1.00 60.58 294 THR G O 1
ATOM 13063 N N . GLN G 2 295 ? -2.201 85.074 -37.033 1.00 58.93 295 GLN G N 1
ATOM 13064 C CA . GLN G 2 295 ? -0.731 85.164 -36.902 1.00 58.66 295 GLN G CA 1
ATOM 13065 C C . GLN G 2 295 ? -0.047 85.706 -38.145 1.00 57.80 295 GLN G C 1
ATOM 13066 O O . GLN G 2 295 ? 1.148 86.021 -38.114 1.00 59.16 295 GLN G O 1
ATOM 13072 N N . GLY G 2 296 ? -0.783 85.832 -39.237 1.00 55.86 296 GLY G N 1
ATOM 13073 C CA . GLY G 2 296 ? -0.199 86.413 -40.425 1.00 53.75 296 GLY G CA 1
ATOM 13074 C C . GLY G 2 296 ? -0.743 85.740 -41.657 1.00 51.54 296 GLY G C 1
ATOM 13075 O O . GLY G 2 296 ? -1.659 84.928 -41.576 1.00 50.96 296 GLY G O 1
ATOM 13076 N N . THR G 2 297 ? -0.196 86.087 -42.808 1.00 50.05 297 THR G N 1
ATOM 13077 C CA . THR G 2 297 ? -0.693 85.521 -44.026 1.00 48.20 297 THR G CA 1
ATOM 13078 C C . THR G 2 297 ? 0.276 84.425 -44.485 1.00 45.35 297 THR G C 1
ATOM 13079 O O . THR G 2 297 ? 1.482 84.633 -44.470 1.00 45.44 297 THR G O 1
ATOM 13083 N N . SER G 2 298 ? -0.257 83.255 -44.831 1.00 41.95 298 SER G N 1
ATOM 13084 C CA . SER G 2 298 ? 0.525 82.188 -45.458 1.00 39.40 298 SER G CA 1
ATOM 13085 C C . SER G 2 298 ? 0.100 82.096 -46.903 1.00 38.89 298 SER G C 1
ATOM 13086 O O . SER G 2 298 ? -0.885 82.720 -47.296 1.00 38.00 298 SER G O 1
ATOM 13089 N N . PHE G 2 299 ? 0.806 81.281 -47.696 1.00 38.62 299 PHE G N 1
ATOM 13090 C CA . PHE G 2 299 ? 0.439 81.136 -49.115 1.00 39.47 299 PHE G CA 1
ATOM 13091 C C . PHE G 2 299 ? 0.507 79.716 -49.618 1.00 38.58 299 PHE G C 1
ATOM 13092 O O . PHE G 2 299 ? 1.327 78.953 -49.180 1.00 38.70 299 PHE G O 1
ATOM 13100 N N . ILE G 2 300 ? -0.362 79.376 -50.555 1.00 39.77 300 ILE G N 1
ATOM 13101 C CA . ILE G 2 300 ? -0.173 78.191 -51.355 1.00 39.92 300 ILE G CA 1
ATOM 13102 C C . ILE G 2 300 ? 0.027 78.641 -52.790 1.00 40.98 300 ILE G C 1
ATOM 13103 O O . ILE G 2 300 ? -0.781 79.404 -53.312 1.00 42.04 300 ILE G O 1
ATOM 13108 N N . LEU G 2 301 ? 1.100 78.167 -53.410 1.00 40.63 301 LEU G N 1
ATOM 13109 C CA . LEU G 2 301 ? 1.375 78.395 -54.804 1.00 42.04 301 LEU G CA 1
ATOM 13110 C C . LEU G 2 301 ? 1.118 77.124 -55.577 1.00 42.44 301 LEU G C 1
ATOM 13111 O O . LEU G 2 301 ? 1.699 76.085 -55.260 1.00 42.67 301 LEU G O 1
ATOM 13116 N N . LEU G 2 302 ? 0.264 77.194 -56.590 1.00 43.93 302 LEU G N 1
ATOM 13117 C CA . LEU G 2 302 ? 0.063 76.053 -57.469 1.00 45.82 302 LEU G CA 1
ATOM 13118 C C . LEU G 2 302 ? 0.719 76.190 -58.848 1.00 48.42 302 LEU G C 1
ATOM 13119 O O . LEU G 2 302 ? 0.817 77.297 -59.426 1.00 48.30 302 LEU G O 1
ATOM 13124 N N . LEU G 2 303 ? 1.201 75.058 -59.354 1.00 50.24 303 LEU G N 1
ATOM 13125 C CA . LEU G 2 303 ? 1.816 75.023 -60.662 1.00 52.94 303 LEU G CA 1
ATOM 13126 C C . LEU G 2 303 ? 0.945 74.138 -61.511 1.00 55.49 303 LEU G C 1
ATOM 13127 O O . LEU G 2 303 ? 0.840 72.934 -61.261 1.00 55.50 303 LEU G O 1
ATOM 13132 N N . HIS G 2 304 ? 0.306 74.753 -62.507 1.00 58.40 304 HIS G N 1
ATOM 13133 C CA . HIS G 2 304 ? -0.685 74.079 -63.333 1.00 61.23 304 HIS G CA 1
ATOM 13134 C C . HIS G 2 304 ? 0.026 73.434 -64.520 1.00 64.14 304 HIS G C 1
ATOM 13135 O O . HIS G 2 304 ? 0.891 74.052 -65.146 1.00 64.51 304 HIS G O 1
ATOM 13142 N N . PRO G 2 305 ? -0.332 72.179 -64.824 1.00 66.88 305 PRO G N 1
ATOM 13143 C CA . PRO G 2 305 ? 0.378 71.441 -65.858 1.00 69.76 305 PRO G CA 1
ATOM 13144 C C . PRO G 2 305 ? -0.087 71.863 -67.257 1.00 73.51 305 PRO G C 1
ATOM 13145 O O . PRO G 2 305 ? -1.293 71.867 -67.523 1.00 74.65 305 PRO G O 1
ATOM 13149 N N . VAL G 2 306 ? 0.870 72.217 -68.130 1.00 75.72 306 VAL G N 1
ATOM 13150 C CA . VAL G 2 306 ? 0.599 72.779 -69.476 1.00 78.88 306 VAL G CA 1
ATOM 13151 C C . VAL G 2 306 ? -0.320 71.906 -70.362 1.00 81.39 306 VAL G C 1
ATOM 13152 O O . VAL G 2 306 ? -0.075 70.707 -70.563 1.00 82.92 306 VAL G O 1
ATOM 13156 N N . SER H 2 13 ? -71.902 28.217 -41.938 1.00 65.97 13 SER H N 1
ATOM 13157 C CA . SER H 2 13 ? -71.935 27.947 -40.469 1.00 66.27 13 SER H CA 1
ATOM 13158 C C . SER H 2 13 ? -72.993 28.824 -39.809 1.00 66.26 13 SER H C 1
ATOM 13159 O O . SER H 2 13 ? -73.135 29.984 -40.194 1.00 66.73 13 SER H O 1
ATOM 13162 N N . PRO H 2 14 ? -73.744 28.281 -38.819 1.00 66.04 14 PRO H N 1
ATOM 13163 C CA . PRO H 2 14 ? -74.720 29.119 -38.100 1.00 64.96 14 PRO H CA 1
ATOM 13164 C C . PRO H 2 14 ? -74.031 30.142 -37.169 1.00 62.29 14 PRO H C 1
ATOM 13165 O O . PRO H 2 14 ? -74.614 31.195 -36.853 1.00 62.25 14 PRO H O 1
ATOM 13169 N N . LEU H 2 15 ? -72.816 29.820 -36.740 1.00 59.09 15 LEU H N 1
ATOM 13170 C CA . LEU H 2 15 ? -71.948 30.759 -36.037 1.00 56.36 15 LEU H CA 1
ATOM 13171 C C . LEU H 2 15 ? -71.649 31.993 -36.877 1.00 54.40 15 LEU H C 1
ATOM 13172 O O . LEU H 2 15 ? -71.841 33.111 -36.422 1.00 53.97 15 LEU H O 1
ATOM 13177 N N . ILE H 2 16 ? -71.170 31.778 -38.097 1.00 52.48 16 ILE H N 1
ATOM 13178 C CA . ILE H 2 16 ? -70.833 32.866 -38.977 1.00 50.79 16 ILE H CA 1
ATOM 13179 C C . ILE H 2 16 ? -72.067 33.705 -39.357 1.00 51.44 16 ILE H C 1
ATOM 13180 O O . ILE H 2 16 ? -72.049 34.939 -39.232 1.00 50.48 16 ILE H O 1
ATOM 13185 N N . ALA H 2 17 ? -73.126 33.018 -39.793 1.00 51.35 17 ALA H N 1
ATOM 13186 C CA . ALA H 2 17 ? -74.368 33.630 -40.236 1.00 51.29 17 ALA H CA 1
ATOM 13187 C C . ALA H 2 17 ? -74.967 34.470 -39.116 1.00 50.46 17 ALA H C 1
ATOM 13188 O O . ALA H 2 17 ? -75.280 35.630 -39.329 1.00 51.04 17 ALA H O 1
ATOM 13190 N N . THR H 2 18 ? -75.085 33.894 -37.926 1.00 49.74 18 THR H N 1
ATOM 13191 C CA . THR H 2 18 ? -75.585 34.588 -36.748 1.00 49.66 18 THR H CA 1
ATOM 13192 C C . THR H 2 18 ? -74.739 35.827 -36.435 1.00 48.68 18 THR H C 1
ATOM 13193 O O . THR H 2 18 ? -75.271 36.885 -36.035 1.00 48.75 18 THR H O 1
ATOM 13197 N N . SER H 2 19 ? -73.426 35.691 -36.641 1.00 46.60 19 SER H N 1
ATOM 13198 C CA . SER H 2 19 ? -72.530 36.812 -36.463 1.00 45.30 19 SER H CA 1
ATOM 13199 C C . SER H 2 19 ? -72.749 37.922 -37.514 1.00 45.55 19 SER H C 1
ATOM 13200 O O . SER H 2 19 ? -72.731 39.096 -37.176 1.00 43.67 19 SER H O 1
ATOM 13203 N N . TRP H 2 20 ? -72.939 37.534 -38.776 1.00 46.81 20 TRP H N 1
ATOM 13204 C CA . TRP H 2 20 ? -73.274 38.471 -39.849 1.00 48.14 20 TRP H CA 1
ATOM 13205 C C . TRP H 2 20 ? -74.571 39.231 -39.524 1.00 49.06 20 TRP H C 1
ATOM 13206 O O . TRP H 2 20 ? -74.634 40.425 -39.748 1.00 48.21 20 TRP H O 1
ATOM 13217 N N . GLU H 2 21 ? -75.581 38.537 -38.992 1.00 50.46 21 GLU H N 1
ATOM 13218 C CA . GLU H 2 21 ? -76.845 39.186 -38.626 1.00 52.67 21 GLU H CA 1
ATOM 13219 C C . GLU H 2 21 ? -76.644 40.197 -37.508 1.00 51.88 21 GLU H C 1
ATOM 13220 O O . GLU H 2 21 ? -77.479 41.071 -37.337 1.00 53.40 21 GLU H O 1
ATOM 13226 N N . ARG H 2 22 ? -75.577 40.081 -36.721 1.00 50.00 22 ARG H N 1
ATOM 13227 C CA . ARG H 2 22 ? -75.300 41.126 -35.743 1.00 48.90 22 ARG H CA 1
ATOM 13228 C C . ARG H 2 22 ? -74.622 42.315 -36.401 1.00 48.48 22 ARG H C 1
ATOM 13229 O O . ARG H 2 22 ? -74.870 43.469 -36.042 1.00 48.80 22 ARG H O 1
ATOM 13237 N N . CYS H 2 23 ? -73.776 42.019 -37.372 1.00 48.41 23 CYS H N 1
ATOM 13238 C CA . CYS H 2 23 ? -73.021 43.022 -38.117 1.00 48.46 23 CYS H CA 1
ATOM 13239 C C . CYS H 2 23 ? -73.874 43.809 -39.106 1.00 50.15 23 CYS H C 1
ATOM 13240 O O . CYS H 2 23 ? -73.592 44.983 -39.320 1.00 50.10 23 CYS H O 1
ATOM 13243 N N . ASN H 2 24 ? -74.890 43.161 -39.704 1.00 51.68 24 ASN H N 1
ATOM 13244 C CA . ASN H 2 24 ? -75.769 43.754 -40.724 1.00 53.81 24 ASN H CA 1
ATOM 13245 C C . ASN H 2 24 ? -76.491 44.989 -40.182 1.00 55.01 24 ASN H C 1
ATOM 13246 O O . ASN H 2 24 ? -76.819 45.896 -40.930 1.00 54.87 24 ASN H O 1
ATOM 13251 N N . LYS H 2 25 ? -76.736 45.003 -38.873 1.00 55.92 25 LYS H N 1
ATOM 13252 C CA . LYS H 2 25 ? -77.356 46.147 -38.216 1.00 57.38 25 LYS H CA 1
ATOM 13253 C C . LYS H 2 25 ? -76.519 47.416 -38.386 1.00 56.52 25 LYS H C 1
ATOM 13254 O O . LYS H 2 25 ? -77.011 48.383 -38.943 1.00 58.27 25 LYS H O 1
ATOM 13260 N N . LEU H 2 26 ? -75.246 47.394 -37.993 1.00 55.09 26 LEU H N 1
ATOM 13261 C CA . LEU H 2 26 ? -74.452 48.628 -37.852 1.00 53.39 26 LEU H CA 1
ATOM 13262 C C . LEU H 2 26 ? -73.295 48.837 -38.815 1.00 50.91 26 LEU H C 1
ATOM 13263 O O . LEU H 2 26 ? -72.573 49.815 -38.700 1.00 49.85 26 LEU H O 1
ATOM 13268 N N . MET H 2 27 ? -73.089 47.925 -39.739 1.00 49.40 27 MET H N 1
ATOM 13269 C CA . MET H 2 27 ? -71.811 47.900 -40.458 1.00 48.09 27 MET H CA 1
ATOM 13270 C C . MET H 2 27 ? -72.011 47.612 -41.929 1.00 46.79 27 MET H C 1
ATOM 13271 O O . MET H 2 27 ? -72.923 46.881 -42.310 1.00 46.11 27 MET H O 1
ATOM 13276 N N . LYS H 2 28 ? -71.102 48.117 -42.750 1.00 46.32 28 LYS H N 1
ATOM 13277 C CA . LYS H 2 28 ? -71.112 47.742 -44.161 1.00 46.89 28 LYS H CA 1
ATOM 13278 C C . LYS H 2 28 ? -69.929 46.862 -44.484 1.00 45.44 28 LYS H C 1
ATOM 13279 O O . LYS H 2 28 ? -68.868 47.029 -43.901 1.00 45.00 28 LYS H O 1
ATOM 13285 N N . ARG H 2 29 ? -70.130 45.938 -45.415 1.00 44.69 29 ARG H N 1
ATOM 13286 C CA . ARG H 2 29 ? -69.096 45.044 -45.887 1.00 44.47 29 ARG H CA 1
ATOM 13287 C C . ARG H 2 29 ? -67.909 45.744 -46.560 1.00 44.49 29 ARG H C 1
ATOM 13288 O O . ARG H 2 29 ? -66.786 45.261 -46.461 1.00 44.39 29 ARG H O 1
ATOM 13296 N N . GLU H 2 30 ? -68.104 46.869 -47.232 1.00 44.95 30 GLU H N 1
ATOM 13297 C CA . GLU H 2 30 ? -66.961 47.430 -47.985 1.00 46.21 30 GLU H CA 1
ATOM 13298 C C . GLU H 2 30 ? -66.195 48.519 -47.247 1.00 45.15 30 GLU H C 1
ATOM 13299 O O . GLU H 2 30 ? -65.280 49.081 -47.797 1.00 46.44 30 GLU H O 1
ATOM 13305 N N . THR H 2 31 ? -66.582 48.894 -46.044 1.00 44.12 31 THR H N 1
ATOM 13306 C CA . THR H 2 31 ? -65.885 50.027 -45.455 1.00 43.10 31 THR H CA 1
ATOM 13307 C C . THR H 2 31 ? -64.766 49.523 -44.597 1.00 42.90 31 THR H C 1
ATOM 13308 O O . THR H 2 31 ? -64.789 48.364 -44.140 1.00 42.40 31 THR H O 1
ATOM 13312 N N . TRP H 2 32 ? -63.779 50.392 -44.402 1.00 42.90 32 TRP H N 1
ATOM 13313 C CA . TRP H 2 32 ? -62.602 50.115 -43.598 1.00 42.58 32 TRP H CA 1
ATOM 13314 C C . TRP H 2 32 ? -61.967 51.456 -43.369 1.00 42.99 32 TRP H C 1
ATOM 13315 O O . TRP H 2 32 ? -61.731 52.209 -44.311 1.00 44.67 32 TRP H O 1
ATOM 13326 N N . ASN H 2 33 ? -61.703 51.756 -42.113 1.00 42.05 33 ASN H N 1
ATOM 13327 C CA . ASN H 2 33 ? -61.041 52.979 -41.755 1.00 42.20 33 ASN H CA 1
ATOM 13328 C C . ASN H 2 33 ? -59.940 52.662 -40.753 1.00 41.82 33 ASN H C 1
ATOM 13329 O O . ASN H 2 33 ? -59.719 51.524 -40.426 1.00 41.62 33 ASN H O 1
ATOM 13334 N N . VAL H 2 34 ? -59.231 53.710 -40.358 1.00 42.87 34 VAL H N 1
ATOM 13335 C CA . VAL H 2 34 ? -58.307 53.848 -39.250 1.00 42.34 34 VAL H CA 1
ATOM 13336 C C . VAL H 2 34 ? -58.740 53.033 -38.003 1.00 42.10 34 VAL H C 1
ATOM 13337 O O . VAL H 2 34 ? -59.925 52.980 -37.673 1.00 40.73 34 VAL H O 1
ATOM 13341 N N . PRO H 2 35 ? -57.781 52.370 -37.310 1.00 42.25 35 PRO H N 1
ATOM 13342 C CA . PRO H 2 35 ? -58.194 51.509 -36.207 1.00 41.71 35 PRO H CA 1
ATOM 13343 C C . PRO H 2 35 ? -58.715 52.254 -34.956 1.00 42.33 35 PRO H C 1
ATOM 13344 O O . PRO H 2 35 ? -58.431 53.443 -34.750 1.00 43.08 35 PRO H O 1
ATOM 13348 N N . HIS H 2 36 ? -59.492 51.542 -34.164 1.00 41.84 36 HIS H N 1
ATOM 13349 C CA . HIS H 2 36 ? -59.736 51.885 -32.784 1.00 43.25 36 HIS H CA 1
ATOM 13350 C C . HIS H 2 36 ? -58.631 51.171 -31.988 1.00 44.09 36 HIS H C 1
ATOM 13351 O O . HIS H 2 36 ? -58.546 49.933 -32.002 1.00 43.01 36 HIS H O 1
ATOM 13358 N N . GLN H 2 37 ? -57.808 51.963 -31.296 1.00 45.35 37 GLN H N 1
ATOM 13359 C CA . GLN H 2 37 ? -56.494 51.555 -30.857 1.00 46.20 37 GLN H CA 1
ATOM 13360 C C . GLN H 2 37 ? -56.177 52.212 -29.539 1.00 47.68 37 GLN H C 1
ATOM 13361 O O . GLN H 2 37 ? -56.093 53.429 -29.471 1.00 48.13 37 GLN H O 1
ATOM 13367 N N . ALA H 2 38 ? -56.007 51.401 -28.495 1.00 48.79 38 ALA H N 1
ATOM 13368 C CA . ALA H 2 38 ? -55.517 51.873 -27.193 1.00 51.51 38 ALA H CA 1
ATOM 13369 C C . ALA H 2 38 ? -54.145 52.508 -27.352 1.00 53.66 38 ALA H C 1
ATOM 13370 O O . ALA H 2 38 ? -53.277 52.014 -28.072 1.00 53.22 38 ALA H O 1
ATOM 13372 N N . GLN H 2 39 ? -53.944 53.592 -26.635 1.00 58.06 39 GLN H N 1
ATOM 13373 C CA . GLN H 2 39 ? -52.889 54.535 -26.969 1.00 62.21 39 GLN H CA 1
ATOM 13374 C C . GLN H 2 39 ? -52.120 54.967 -25.732 1.00 63.56 39 GLN H C 1
ATOM 13375 O O . GLN H 2 39 ? -52.683 55.034 -24.631 1.00 63.73 39 GLN H O 1
ATOM 13381 N N . GLY H 2 40 ? -50.834 55.254 -25.940 1.00 65.33 40 GLY H N 1
ATOM 13382 C CA . GLY H 2 40 ? -49.955 55.835 -24.923 1.00 66.73 40 GLY H CA 1
ATOM 13383 C C . GLY H 2 40 ? -50.122 55.220 -23.546 1.00 67.05 40 GLY H C 1
ATOM 13384 O O . GLY H 2 40 ? -49.707 54.053 -23.311 1.00 67.10 40 GLY H O 1
ATOM 13385 N N . VAL H 2 41 ? -50.742 56.002 -22.655 1.00 67.19 41 VAL H N 1
ATOM 13386 C CA . VAL H 2 41 ? -50.921 55.651 -21.230 1.00 66.99 41 VAL H CA 1
ATOM 13387 C C . VAL H 2 41 ? -51.903 54.503 -21.009 1.00 65.19 41 VAL H C 1
ATOM 13388 O O . VAL H 2 41 ? -51.556 53.497 -20.417 1.00 65.69 41 VAL H O 1
ATOM 13392 N N . THR H 2 42 ? -53.118 54.655 -21.499 1.00 64.10 42 THR H N 1
ATOM 13393 C CA . THR H 2 42 ? -54.199 53.694 -21.300 1.00 61.92 42 THR H CA 1
ATOM 13394 C C . THR H 2 42 ? -53.867 52.281 -21.834 1.00 60.13 42 THR H C 1
ATOM 13395 O O . THR H 2 42 ? -54.449 51.284 -21.372 1.00 59.64 42 THR H O 1
ATOM 13399 N N . PHE H 2 43 ? -52.926 52.201 -22.778 1.00 58.42 43 PHE H N 1
ATOM 13400 C CA . PHE H 2 43 ? -52.460 50.925 -23.281 1.00 56.40 43 PHE H CA 1
ATOM 13401 C C . PHE H 2 43 ? -51.452 50.352 -22.302 1.00 56.14 43 PHE H C 1
ATOM 13402 O O . PHE H 2 43 ? -51.393 49.117 -22.134 1.00 55.53 43 PHE H O 1
ATOM 13410 N N . ALA H 2 44 ? -50.665 51.236 -21.676 1.00 55.83 44 ALA H N 1
ATOM 13411 C CA . ALA H 2 44 ? -49.639 50.827 -20.696 1.00 55.46 44 ALA H CA 1
ATOM 13412 C C . ALA H 2 44 ? -50.317 50.154 -19.522 1.00 54.54 44 ALA H C 1
ATOM 13413 O O . ALA H 2 44 ? -49.808 49.146 -19.001 1.00 54.00 44 ALA H O 1
ATOM 13415 N N . SER H 2 45 ? -51.485 50.681 -19.156 1.00 53.62 45 SER H N 1
ATOM 13416 C CA . SER H 2 45 ? -52.300 50.101 -18.079 1.00 53.73 45 SER H CA 1
ATOM 13417 C C . SER H 2 45 ? -52.920 48.745 -18.412 1.00 52.11 45 SER H C 1
ATOM 13418 O O . SER H 2 45 ? -53.106 47.918 -17.508 1.00 51.72 45 SER H O 1
ATOM 13421 N N . ILE H 2 46 ? -53.342 48.578 -19.675 1.00 50.23 46 ILE H N 1
ATOM 13422 C CA . ILE H 2 46 ? -53.950 47.328 -20.112 1.00 48.84 46 ILE H CA 1
ATOM 13423 C C . ILE H 2 46 ? -52.841 46.275 -20.106 1.00 48.50 46 ILE H C 1
ATOM 13424 O O . ILE H 2 46 ? -53.027 45.190 -19.580 1.00 47.51 46 ILE H O 1
ATOM 13429 N N . TYR H 2 47 ? -51.697 46.650 -20.688 1.00 48.93 47 TYR H N 1
ATOM 13430 C CA . TYR H 2 47 ? -50.493 45.841 -20.731 1.00 49.57 47 TYR H CA 1
ATOM 13431 C C . TYR H 2 47 ? -50.100 45.377 -19.323 1.00 50.69 47 TYR H C 1
ATOM 13432 O O . TYR H 2 47 ? -50.003 44.171 -19.088 1.00 49.90 47 TYR H O 1
ATOM 13441 N N . ARG H 2 48 ? -49.910 46.322 -18.392 1.00 51.90 48 ARG H N 1
ATOM 13442 C CA . ARG H 2 48 ? -49.621 45.995 -16.987 1.00 53.50 48 ARG H CA 1
ATOM 13443 C C . ARG H 2 48 ? -50.687 45.076 -16.300 1.00 52.12 48 ARG H C 1
ATOM 13444 O O . ARG H 2 48 ? -50.342 44.134 -15.599 1.00 51.54 48 ARG H O 1
ATOM 13452 N N . ARG H 2 49 ? -51.966 45.357 -16.501 1.00 50.91 49 ARG H N 1
ATOM 13453 C CA . ARG H 2 49 ? -53.048 44.518 -15.955 1.00 50.15 49 ARG H CA 1
ATOM 13454 C C . ARG H 2 49 ? -52.937 43.044 -16.428 1.00 47.73 49 ARG H C 1
ATOM 13455 O O . ARG H 2 49 ? -53.361 42.113 -15.737 1.00 47.72 49 ARG H O 1
ATOM 13463 N N . LYS H 2 50 ? -52.355 42.853 -17.600 1.00 44.90 50 LYS H N 1
ATOM 13464 C CA . LYS H 2 50 ? -52.331 41.563 -18.268 1.00 43.31 50 LYS H CA 1
ATOM 13465 C C . LYS H 2 50 ? -50.975 40.834 -18.157 1.00 42.29 50 LYS H C 1
ATOM 13466 O O . LYS H 2 50 ? -50.742 39.824 -18.816 1.00 41.65 50 LYS H O 1
ATOM 13472 N N . LYS H 2 51 ? -50.109 41.358 -17.301 1.00 41.64 51 LYS H N 1
ATOM 13473 C CA . LYS H 2 51 ? -48.742 40.912 -17.158 1.00 43.63 51 LYS H CA 1
ATOM 13474 C C . LYS H 2 51 ? -48.652 39.391 -17.046 1.00 42.20 51 LYS H C 1
ATOM 13475 O O . LYS H 2 51 ? -47.981 38.759 -17.846 1.00 41.34 51 LYS H O 1
ATOM 13481 N N . ALA H 2 52 ? -49.371 38.812 -16.085 1.00 41.10 52 ALA H N 1
ATOM 13482 C CA . ALA H 2 52 ? -49.228 37.396 -15.814 1.00 40.94 52 ALA H CA 1
ATOM 13483 C C . ALA H 2 52 ? -49.480 36.557 -17.062 1.00 40.13 52 ALA H C 1
ATOM 13484 O O . ALA H 2 52 ? -48.663 35.721 -17.411 1.00 40.60 52 ALA H O 1
ATOM 13486 N N . MET H 2 53 ? -50.601 36.800 -17.730 1.00 39.93 53 MET H N 1
ATOM 13487 C CA . MET H 2 53 ? -50.975 36.083 -18.935 1.00 40.10 53 MET H CA 1
ATOM 13488 C C . MET H 2 53 ? -49.996 36.437 -20.078 1.00 39.93 53 MET H C 1
ATOM 13489 O O . MET H 2 53 ? -49.656 35.608 -20.925 1.00 40.09 53 MET H O 1
ATOM 13494 N N . LEU H 2 54 ? -49.558 37.680 -20.108 1.00 40.07 54 LEU H N 1
ATOM 13495 C CA . LEU H 2 54 ? -48.782 38.164 -21.240 1.00 40.17 54 LEU H CA 1
ATOM 13496 C C . LEU H 2 54 ? -47.426 37.514 -21.315 1.00 39.88 54 LEU H C 1
ATOM 13497 O O . LEU H 2 54 ? -46.981 37.111 -22.394 1.00 40.53 54 LEU H O 1
ATOM 13502 N N . THR H 2 55 ? -46.750 37.420 -20.187 1.00 39.70 55 THR H N 1
ATOM 13503 C CA . THR H 2 55 ? -45.387 36.955 -20.245 1.00 41.30 55 THR H CA 1
ATOM 13504 C C . THR H 2 55 ? -45.356 35.469 -20.617 1.00 39.30 55 THR H C 1
ATOM 13505 O O . THR H 2 55 ? -44.460 35.027 -21.333 1.00 40.08 55 THR H O 1
ATOM 13509 N N . LEU H 2 56 ? -46.353 34.728 -20.158 1.00 37.11 56 LEU H N 1
ATOM 13510 C CA . LEU H 2 56 ? -46.484 33.318 -20.474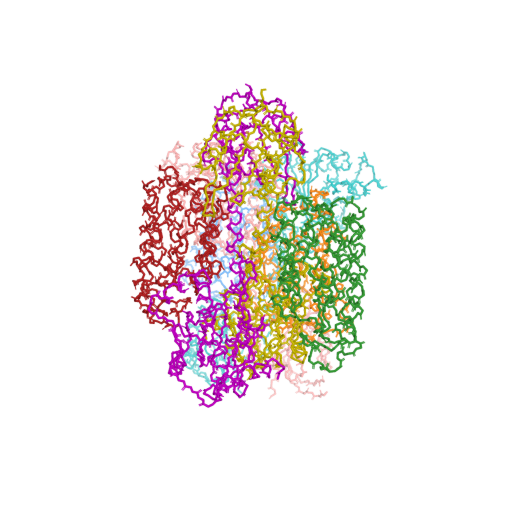 1.00 35.04 56 LEU H CA 1
ATOM 13511 C C . LEU H 2 56 ? -46.804 33.184 -21.947 1.00 33.83 56 LEU H C 1
ATOM 13512 O O . LEU H 2 56 ? -46.160 32.429 -22.683 1.00 33.68 56 LEU H O 1
ATOM 13517 N N . GLY H 2 57 ? -47.749 33.978 -22.419 1.00 32.65 57 GLY H N 1
ATOM 13518 C CA . GLY H 2 57 ? -48.105 33.924 -23.821 1.00 31.73 57 GLY H CA 1
ATOM 13519 C C . GLY H 2 57 ? -47.015 34.311 -24.804 1.00 31.77 57 GLY H C 1
ATOM 13520 O O . GLY H 2 57 ? -46.919 33.702 -25.870 1.00 31.92 57 GLY H O 1
ATOM 13521 N N . GLN H 2 58 ? -46.198 35.312 -24.456 1.00 32.44 58 GLN H N 1
ATOM 13522 C CA . GLN H 2 58 ? -45.103 35.767 -25.313 1.00 33.39 58 GLN H CA 1
ATOM 13523 C C . GLN H 2 58 ? -44.009 34.672 -25.473 1.00 34.67 58 GLN H C 1
ATOM 13524 O O . GLN H 2 58 ? -43.465 34.496 -26.568 1.00 35.37 58 GLN H O 1
ATOM 13530 N N . ALA H 2 59 ? -43.708 33.936 -24.401 1.00 34.53 59 ALA H N 1
ATOM 13531 C CA . ALA H 2 59 ? -42.681 32.895 -24.458 1.00 35.84 59 ALA H CA 1
ATOM 13532 C C . ALA H 2 59 ? -43.176 31.756 -25.338 1.00 36.03 59 ALA H C 1
ATOM 13533 O O . ALA H 2 59 ? -42.454 31.274 -26.211 1.00 36.24 59 ALA H O 1
ATOM 13535 N N . ALA H 2 60 ? -44.429 31.359 -25.110 1.00 35.56 60 ALA H N 1
ATOM 13536 C CA . ALA H 2 60 ? -45.088 30.314 -25.887 1.00 34.87 60 ALA H CA 1
ATOM 13537 C C . ALA H 2 60 ? -45.171 30.654 -27.367 1.00 34.92 60 ALA H C 1
ATOM 13538 O O . ALA H 2 60 ? -45.017 29.782 -28.222 1.00 35.86 60 ALA H O 1
ATOM 13540 N N . LEU H 2 61 ? -45.419 31.918 -27.667 1.00 33.54 61 LEU H N 1
ATOM 13541 C CA . LEU H 2 61 ? -45.610 32.350 -29.040 1.00 32.77 61 LEU H CA 1
ATOM 13542 C C . LEU H 2 61 ? -44.292 32.492 -29.743 1.00 33.23 61 LEU H C 1
ATOM 13543 O O . LEU H 2 61 ? -44.194 32.130 -30.907 1.00 33.51 61 LEU H O 1
ATOM 13548 N N . GLU H 2 62 ? -43.298 33.067 -29.071 1.00 34.17 62 GLU H N 1
ATOM 13549 C CA . GLU H 2 62 ? -41.941 33.015 -29.586 1.00 37.45 62 GLU H CA 1
ATOM 13550 C C . GLU H 2 62 ? -41.511 31.572 -29.926 1.00 38.25 62 GLU H C 1
ATOM 13551 O O . GLU H 2 62 ? -41.022 31.331 -31.026 1.00 39.23 62 GLU H O 1
ATOM 13557 N N . ASP H 2 63 ? -41.713 30.635 -29.005 1.00 38.14 63 ASP H N 1
ATOM 13558 C CA . ASP H 2 63 ? -41.424 29.228 -29.278 1.00 39.43 63 ASP H CA 1
ATOM 13559 C C . ASP H 2 63 ? -42.176 28.691 -30.483 1.00 39.80 63 ASP H C 1
ATOM 13560 O O . ASP H 2 63 ? -41.549 28.115 -31.360 1.00 41.59 63 ASP H O 1
ATOM 13565 N N . ALA H 2 64 ? -43.496 28.887 -30.550 1.00 39.12 64 ALA H N 1
ATOM 13566 C CA . ALA H 2 64 ? -44.262 28.414 -31.703 1.00 39.26 64 ALA H CA 1
ATOM 13567 C C . ALA H 2 64 ? -43.659 28.986 -32.996 1.00 40.15 64 ALA H C 1
ATOM 13568 O O . ALA H 2 64 ? -43.543 28.276 -33.987 1.00 41.63 64 ALA H O 1
ATOM 13570 N N . TRP H 2 65 ? -43.271 30.258 -32.990 1.00 39.45 65 TRP H N 1
ATOM 13571 C CA . TRP H 2 65 ? -42.726 30.865 -34.212 1.00 39.75 65 TRP H CA 1
ATOM 13572 C C . TRP H 2 65 ? -41.433 30.183 -34.690 1.00 40.32 65 TRP H C 1
ATOM 13573 O O . TRP H 2 65 ? -41.331 29.776 -35.840 1.00 41.39 65 TRP H O 1
ATOM 13584 N N . GLU H 2 66 ? -40.461 30.077 -33.802 1.00 40.27 66 GLU H N 1
ATOM 13585 C CA . GLU H 2 66 ? -39.204 29.415 -34.060 1.00 42.20 66 GLU H CA 1
ATOM 13586 C C . GLU H 2 66 ? -39.321 28.022 -34.702 1.00 42.31 66 GLU H C 1
ATOM 13587 O O . GLU H 2 66 ? -38.602 27.727 -35.626 1.00 43.17 66 GLU H O 1
ATOM 13593 N N . TYR H 2 67 ? -40.208 27.159 -34.215 1.00 42.09 67 TYR H N 1
ATOM 13594 C CA . TYR H 2 67 ? -40.318 25.812 -34.790 1.00 42.37 67 TYR H CA 1
ATOM 13595 C C . TYR H 2 67 ? -41.153 25.776 -36.069 1.00 43.37 67 TYR H C 1
ATOM 13596 O O . TYR H 2 67 ? -41.288 24.721 -36.700 1.00 43.74 67 TYR H O 1
ATOM 13605 N N . MET H 2 68 ? -41.649 26.952 -36.465 1.00 44.14 68 MET H N 1
ATOM 13606 C CA . MET H 2 68 ? -42.521 27.142 -37.628 1.00 45.90 68 MET H CA 1
ATOM 13607 C C . MET H 2 68 ? -41.877 27.963 -38.762 1.00 47.22 68 MET H C 1
ATOM 13608 O O . MET H 2 68 ? -42.236 27.811 -39.925 1.00 48.40 68 MET H O 1
ATOM 13613 N N . ALA H 2 69 ? -40.970 28.867 -38.414 1.00 48.19 69 ALA H N 1
ATOM 13614 C CA . ALA H 2 69 ? -40.395 29.803 -39.371 1.00 49.41 69 ALA H CA 1
ATOM 13615 C C . ALA H 2 69 ? -39.509 29.008 -40.349 1.00 51.43 69 ALA H C 1
ATOM 13616 O O . ALA H 2 69 ? -38.854 28.064 -39.916 1.00 52.32 69 ALA H O 1
ATOM 13618 N N . PRO H 2 70 ? -39.452 29.380 -41.650 1.00 51.96 70 PRO H N 1
ATOM 13619 C CA . PRO H 2 70 ? -40.049 30.514 -42.331 1.00 51.65 70 PRO H CA 1
ATOM 13620 C C . PRO H 2 70 ? -41.443 30.221 -42.909 1.00 50.74 70 PRO H C 1
ATOM 13621 O O . PRO H 2 70 ? -41.704 29.113 -43.398 1.00 51.60 70 PRO H O 1
ATOM 13625 N N . ARG H 2 71 ? -42.314 31.223 -42.859 1.00 48.36 71 ARG H N 1
ATOM 13626 C CA . ARG H 2 71 ? -43.702 31.080 -43.286 1.00 47.40 71 ARG H CA 1
ATOM 13627 C C . ARG H 2 71 ? -44.340 32.469 -43.196 1.00 46.39 71 ARG H C 1
ATOM 13628 O O . ARG H 2 71 ? -43.984 33.232 -42.314 1.00 44.84 71 ARG H O 1
ATOM 13636 N N . GLU H 2 72 ? -45.261 32.794 -44.103 1.00 47.11 72 GLU H N 1
ATOM 13637 C CA . GLU H 2 72 ? -46.037 34.048 -44.028 1.00 47.03 72 GLU H CA 1
ATOM 13638 C C . GLU H 2 72 ? -47.182 33.980 -43.007 1.00 45.83 72 GLU H C 1
ATOM 13639 O O . GLU H 2 72 ? -48.340 33.701 -43.345 1.00 45.64 72 GLU H O 1
ATOM 13645 N N . CYS H 2 73 ? -46.859 34.192 -41.737 1.00 44.75 73 CYS H N 1
ATOM 13646 C CA . CYS H 2 73 ? -47.902 34.217 -40.745 1.00 44.71 73 CYS H CA 1
ATOM 13647 C C . CYS H 2 73 ? -47.551 35.167 -39.605 1.00 42.60 73 CYS H C 1
ATOM 13648 O O . CYS H 2 73 ? -46.421 35.570 -39.457 1.00 43.46 73 CYS H O 1
ATOM 13651 N N . ALA H 2 74 ? -48.564 35.528 -38.835 1.00 40.84 74 ALA H N 1
ATOM 13652 C CA . ALA H 2 74 ? -48.433 36.374 -37.679 1.00 39.10 74 ALA H CA 1
ATOM 13653 C C . ALA H 2 74 ? -49.167 35.686 -36.531 1.00 37.64 74 ALA H C 1
ATOM 13654 O O . ALA H 2 74 ? -50.204 35.001 -36.737 1.00 36.92 74 ALA H O 1
ATOM 13656 N N . LEU H 2 75 ? -48.640 35.889 -35.327 1.00 35.91 75 LEU H N 1
ATOM 13657 C CA . LEU H 2 75 ? -49.269 35.412 -34.100 1.00 33.57 75 LEU H CA 1
ATOM 13658 C C . LEU H 2 75 ? -49.631 36.622 -33.181 1.00 32.81 75 LEU H C 1
ATOM 13659 O O . LEU H 2 75 ? -48.800 37.540 -32.975 1.00 31.35 75 LEU H O 1
ATOM 13664 N N . PHE H 2 76 ? -50.856 36.624 -32.652 1.00 30.99 76 PHE H N 1
ATOM 13665 C CA . PHE H 2 76 ? -51.292 37.697 -31.762 1.00 31.79 76 PHE H CA 1
ATOM 13666 C C . PHE H 2 76 ? -51.690 37.138 -30.402 1.00 31.52 76 PHE H C 1
ATOM 13667 O O . PHE H 2 76 ? -52.319 36.101 -30.315 1.00 31.55 76 PHE H O 1
ATOM 13675 N N . ILE H 2 77 ? -51.395 37.857 -29.337 1.00 32.63 77 ILE H N 1
ATOM 13676 C CA . ILE H 2 77 ? -52.119 37.636 -28.077 1.00 33.23 77 ILE H CA 1
ATOM 13677 C C . ILE H 2 77 ? -53.086 38.806 -27.868 1.00 32.82 77 ILE H C 1
ATOM 13678 O O . ILE H 2 77 ? -52.675 39.953 -28.009 1.00 32.29 77 ILE H O 1
ATOM 13683 N N . LEU H 2 78 ? -54.345 38.523 -27.501 1.00 31.76 78 LEU H N 1
ATOM 13684 C CA . LEU H 2 78 ? -55.304 39.575 -27.206 1.00 31.10 78 LEU H CA 1
ATOM 13685 C C . LEU H 2 78 ? -55.855 39.382 -25.815 1.00 31.95 78 LEU H C 1
ATOM 13686 O O . LEU H 2 78 ? -55.883 38.239 -25.328 1.00 30.30 78 LEU H O 1
ATOM 13691 N N . ASP H 2 79 ? -56.330 40.483 -25.198 1.00 32.61 79 ASP H N 1
ATOM 13692 C CA . ASP H 2 79 ? -56.930 40.440 -23.879 1.00 34.46 79 ASP H CA 1
ATOM 13693 C C . ASP H 2 79 ? -58.398 40.121 -23.995 1.00 34.82 79 ASP H C 1
ATOM 13694 O O . ASP H 2 79 ? -58.874 39.917 -25.102 1.00 34.27 79 ASP H O 1
ATOM 13699 N N . GLU H 2 80 ? -59.115 40.047 -22.872 1.00 36.60 80 GLU H N 1
ATOM 13700 C CA . GLU H 2 80 ? -60.516 39.657 -22.943 1.00 38.66 80 GLU H CA 1
ATOM 13701 C C . GLU H 2 80 ? -61.338 40.667 -23.727 1.00 39.39 80 GLU H C 1
ATOM 13702 O O . GLU H 2 80 ? -62.470 40.359 -24.078 1.00 41.16 80 GLU H O 1
ATOM 13708 N N . THR H 2 81 ? -60.844 41.881 -23.948 1.00 38.94 81 THR H N 1
ATOM 13709 C CA . THR H 2 81 ? -61.703 42.856 -24.642 1.00 39.54 81 THR H CA 1
ATOM 13710 C C . THR H 2 81 ? -61.298 42.910 -26.100 1.00 38.74 81 THR H C 1
ATOM 13711 O O . THR H 2 81 ? -61.560 43.914 -26.736 1.00 38.83 81 THR H O 1
ATOM 13715 N N . ALA H 2 82 ? -60.635 41.843 -26.588 1.00 36.82 82 ALA H N 1
ATOM 13716 C CA . ALA H 2 82 ? -60.112 41.758 -27.960 1.00 35.74 82 ALA H CA 1
ATOM 13717 C C . ALA H 2 82 ? -59.093 42.848 -28.363 1.00 34.94 82 ALA H C 1
ATOM 13718 O O . ALA H 2 82 ? -59.016 43.199 -29.530 1.00 35.65 82 ALA H O 1
ATOM 13720 N N . CYS H 2 83 ? -58.363 43.403 -27.406 1.00 33.20 83 CYS H N 1
ATOM 13721 C CA . CYS H 2 83 ? -57.328 44.366 -27.678 1.00 32.76 83 CYS H CA 1
ATOM 13722 C C . CYS H 2 83 ? -55.997 43.640 -27.896 1.00 33.28 83 CYS H C 1
ATOM 13723 O O . CYS H 2 83 ? -55.594 42.789 -27.045 1.00 31.75 83 CYS H O 1
ATOM 13726 N N . ILE H 2 84 ? -55.306 43.968 -29.007 1.00 32.63 84 ILE H N 1
ATOM 13727 C CA . ILE H 2 84 ? -54.048 43.329 -29.303 1.00 32.29 84 ILE H CA 1
ATOM 13728 C C . ILE H 2 84 ? -52.985 43.798 -28.315 1.00 32.59 84 ILE H C 1
ATOM 13729 O O . ILE H 2 84 ? -52.677 44.981 -28.216 1.00 33.74 84 ILE H O 1
ATOM 13734 N N . LEU H 2 85 ? -52.423 42.840 -27.598 1.00 32.84 85 LEU H N 1
ATOM 13735 C CA . LEU H 2 85 ? -51.411 43.081 -26.562 1.00 33.97 85 LEU H CA 1
ATOM 13736 C C . LEU H 2 85 ? -49.975 42.885 -27.119 1.00 35.20 85 LEU H C 1
ATOM 13737 O O . LEU H 2 85 ? -49.057 43.637 -26.753 1.00 35.60 85 LEU H O 1
ATOM 13742 N N . SER H 2 86 ? -49.800 41.870 -27.974 1.00 34.16 86 SER H N 1
ATOM 13743 C CA . SER H 2 86 ? -48.470 41.502 -28.471 1.00 36.12 86 SER H CA 1
ATOM 13744 C C . SER H 2 86 ? -48.574 40.738 -29.795 1.00 35.18 86 SER H C 1
ATOM 13745 O O . SER H 2 86 ? -49.508 39.931 -29.994 1.00 33.66 86 SER H O 1
ATOM 13748 N N . ARG H 2 87 ? -47.637 41.027 -30.699 1.00 35.47 87 ARG H N 1
ATOM 13749 C CA . ARG H 2 87 ? -47.571 40.379 -32.023 1.00 36.06 87 ARG H CA 1
ATOM 13750 C C . ARG H 2 87 ? -46.189 39.824 -32.278 1.00 36.47 87 ARG H C 1
ATOM 13751 O O . ARG H 2 87 ? -45.212 40.393 -31.844 1.00 37.40 87 ARG H O 1
ATOM 13759 N N . ASN H 2 88 ? -46.090 38.747 -33.029 1.00 37.06 88 ASN H N 1
ATOM 13760 C CA . ASN H 2 88 ? -44.772 38.238 -33.418 1.00 39.08 88 ASN H CA 1
ATOM 13761 C C . ASN H 2 88 ? -44.952 37.321 -34.602 1.00 39.06 88 ASN H C 1
ATOM 13762 O O . ASN H 2 88 ? -46.081 37.058 -34.995 1.00 39.18 88 ASN H O 1
ATOM 13767 N N . GLY H 2 89 ? -43.852 36.884 -35.204 1.00 39.90 89 GLY H N 1
ATOM 13768 C CA . GLY H 2 89 ? -43.933 36.093 -36.412 1.00 39.81 89 GLY H CA 1
ATOM 13769 C C . GLY H 2 89 ? -43.263 36.809 -37.569 1.00 41.00 89 GLY H C 1
ATOM 13770 O O . GLY H 2 89 ? -42.259 37.517 -37.392 1.00 40.12 89 GLY H O 1
ATOM 13771 N N . ASP H 2 90 ? -43.820 36.622 -38.756 1.00 41.04 90 ASP H N 1
ATOM 13772 C CA . ASP H 2 90 ? -43.104 37.016 -39.978 1.00 43.59 90 ASP H CA 1
ATOM 13773 C C . ASP H 2 90 ? -43.119 38.529 -40.163 1.00 43.81 90 ASP H C 1
ATOM 13774 O O . ASP H 2 90 ? -44.189 39.095 -40.271 1.00 43.46 90 ASP H O 1
ATOM 13779 N N . PRO H 2 91 ? -41.938 39.176 -40.208 1.00 45.28 91 PRO H N 1
ATOM 13780 C CA . PRO H 2 91 ? -41.866 40.649 -40.391 1.00 46.01 91 PRO H CA 1
ATOM 13781 C C . PRO H 2 91 ? -42.803 41.228 -41.503 1.00 46.85 91 PRO H C 1
ATOM 13782 O O . PRO H 2 91 ? -43.565 42.186 -41.253 1.00 46.16 91 PRO H O 1
ATOM 13786 N N . GLN H 2 92 ? -42.776 40.637 -42.692 1.00 47.46 92 GLN H N 1
ATOM 13787 C CA . GLN H 2 92 ? -43.563 41.140 -43.818 1.00 48.49 92 GLN H CA 1
ATOM 13788 C C . GLN H 2 92 ? -45.082 40.971 -43.605 1.00 46.76 92 GLN H C 1
ATOM 13789 O O . GLN H 2 92 ? -45.890 41.879 -43.934 1.00 45.73 92 GLN H O 1
ATOM 13795 N N . THR H 2 93 ? -45.467 39.818 -43.048 1.00 44.78 93 THR H N 1
ATOM 13796 C CA . THR H 2 93 ? -46.857 39.569 -42.722 1.00 42.78 93 THR H CA 1
ATOM 13797 C C . THR H 2 93 ? -47.295 40.574 -41.660 1.00 41.94 93 THR H C 1
ATOM 13798 O O . THR H 2 93 ? -48.356 41.159 -41.772 1.00 42.18 93 THR H O 1
ATOM 13802 N N . LEU H 2 94 ? -46.466 40.792 -40.653 1.00 42.22 94 LEU H N 1
ATOM 13803 C CA . LEU H 2 94 ? -46.736 41.780 -39.607 1.00 42.06 94 LEU H CA 1
ATOM 13804 C C . LEU H 2 94 ? -46.840 43.181 -40.177 1.00 43.29 94 LEU H C 1
ATOM 13805 O O . LEU H 2 94 ? -47.640 43.980 -39.671 1.00 42.58 94 LEU H O 1
ATOM 13810 N N . GLN H 2 95 ? -46.106 43.481 -41.258 1.00 44.38 95 GLN H N 1
ATOM 13811 C CA . GLN H 2 95 ? -46.269 44.798 -41.851 1.00 46.17 95 GLN H CA 1
ATOM 13812 C C . GLN H 2 95 ? -47.571 44.907 -42.633 1.00 44.72 95 GLN H C 1
ATOM 13813 O O . GLN H 2 95 ? -48.238 45.944 -42.558 1.00 45.52 95 GLN H O 1
ATOM 13819 N N . GLN H 2 96 ? -47.937 43.856 -43.368 1.00 43.08 96 GLN H N 1
ATOM 13820 C CA . GLN H 2 96 ? -49.163 43.862 -44.128 1.00 42.07 96 GLN H CA 1
ATOM 13821 C C . GLN H 2 96 ? -50.348 44.101 -43.187 1.00 40.99 96 GLN H C 1
ATOM 13822 O O . GLN H 2 96 ? -51.264 44.829 -43.541 1.00 41.54 96 GLN H O 1
ATOM 13828 N N . LEU H 2 97 ? -50.304 43.530 -41.976 1.00 39.74 97 LEU H N 1
ATOM 13829 C CA . LEU H 2 97 ? -51.420 43.606 -41.038 1.00 38.52 97 LEU H CA 1
ATOM 13830 C C . LEU H 2 97 ? -51.386 44.928 -40.313 1.00 38.42 97 LEU H C 1
ATOM 13831 O O . LEU H 2 97 ? -52.406 45.494 -40.019 1.00 38.96 97 LEU H O 1
ATOM 13836 N N . SER H 2 98 ? -50.187 45.404 -40.010 1.00 39.50 98 SER H N 1
ATOM 13837 C CA . SER H 2 98 ? -50.008 46.714 -39.453 1.00 39.02 98 SER H CA 1
ATOM 13838 C C . SER H 2 98 ? -50.633 47.740 -40.402 1.00 39.54 98 SER H C 1
ATOM 13839 O O . SER H 2 98 ? -51.371 48.615 -39.956 1.00 39.72 98 SER H O 1
ATOM 13842 N N . ALA H 2 99 ? -50.403 47.608 -41.704 1.00 39.72 99 ALA H N 1
ATOM 13843 C CA . ALA H 2 99 ? -51.019 48.564 -42.674 1.00 40.68 99 ALA H CA 1
ATOM 13844 C C . ALA H 2 99 ? -52.565 48.485 -42.690 1.00 40.52 99 ALA H C 1
ATOM 13845 O O . ALA H 2 99 ? -53.219 49.492 -42.890 1.00 41.09 99 ALA H O 1
ATOM 13847 N N . LEU H 2 100 ? -53.138 47.294 -42.482 1.00 40.13 100 LEU H N 1
ATOM 13848 C CA . LEU H 2 100 ? -54.593 47.174 -42.321 1.00 39.51 100 LEU H CA 1
ATOM 13849 C C . LEU H 2 100 ? -55.107 47.763 -40.994 1.00 38.71 100 LEU H C 1
ATOM 13850 O O . LEU H 2 100 ? -56.332 47.888 -40.814 1.00 39.46 100 LEU H O 1
ATOM 13855 N N . GLY H 2 101 ? -54.199 48.137 -40.087 1.00 38.31 101 GLY H N 1
ATOM 13856 C CA . GLY H 2 101 ? -54.579 48.688 -38.777 1.00 37.39 101 GLY H CA 1
ATOM 13857 C C . GLY H 2 101 ? -54.383 47.776 -37.553 1.00 37.46 101 GLY H C 1
ATOM 13858 O O . GLY H 2 101 ? -54.697 48.175 -36.406 1.00 36.15 101 GLY H O 1
ATOM 13859 N N . PHE H 2 102 ? -53.844 46.567 -37.767 1.00 36.02 102 PHE H N 1
ATOM 13860 C CA . PHE H 2 102 ? -53.522 45.668 -36.636 1.00 35.68 102 PHE H CA 1
ATOM 13861 C C . PHE H 2 102 ? -52.159 45.946 -35.962 1.00 36.01 102 PHE H C 1
ATOM 13862 O O . PHE H 2 102 ? -51.131 45.415 -36.380 1.00 36.20 102 PHE H O 1
ATOM 13870 N N . ASN H 2 103 ? -52.146 46.776 -34.926 1.00 36.07 103 ASN H N 1
ATOM 13871 C CA . ASN H 2 103 ? -50.924 47.033 -34.178 1.00 36.54 103 ASN H CA 1
ATOM 13872 C C . ASN H 2 103 ? -51.128 46.636 -32.706 1.00 36.33 103 ASN H C 1
ATOM 13873 O O . ASN H 2 103 ? -52.194 46.119 -32.336 1.00 36.73 103 ASN H O 1
ATOM 13878 N N . ASP H 2 104 ? -50.133 46.890 -31.858 1.00 35.62 104 ASP H N 1
ATOM 13879 C CA . ASP H 2 104 ? -50.337 46.786 -30.424 1.00 35.69 104 ASP H CA 1
ATOM 13880 C C . ASP H 2 104 ? -51.381 47.827 -30.054 1.00 34.56 104 ASP H C 1
ATOM 13881 O O . ASP H 2 104 ? -51.265 48.977 -30.445 1.00 34.81 104 ASP H O 1
ATOM 13886 N N . GLY H 2 105 ? -52.390 47.416 -29.297 1.00 33.41 105 GLY H N 1
ATOM 13887 C CA . GLY H 2 105 ? -53.455 48.312 -28.856 1.00 32.39 105 GLY H CA 1
ATOM 13888 C C . GLY H 2 105 ? -54.713 48.361 -29.700 1.00 32.35 105 GLY H C 1
ATOM 13889 O O . GLY H 2 105 ? -55.656 49.042 -29.330 1.00 32.66 105 GLY H O 1
ATOM 13890 N N . THR H 2 106 ? -54.708 47.705 -30.857 1.00 32.25 106 THR H N 1
ATOM 13891 C CA . THR H 2 106 ? -55.816 47.749 -31.788 1.00 32.39 106 THR H CA 1
ATOM 13892 C C . THR H 2 106 ? -56.880 46.837 -31.250 1.00 32.79 106 THR H C 1
ATOM 13893 O O . THR H 2 106 ? -56.582 45.687 -30.892 1.00 33.27 106 THR H O 1
ATOM 13897 N N . TYR H 2 107 ? -58.105 47.349 -31.189 1.00 32.57 107 TYR H N 1
ATOM 13898 C CA . TYR H 2 107 ? -59.265 46.586 -30.776 1.00 33.90 107 TYR H CA 1
ATOM 13899 C C . TYR H 2 107 ? -59.901 45.873 -31.960 1.00 33.80 107 TYR H C 1
ATOM 13900 O O . TYR H 2 107 ? -60.094 46.489 -33.006 1.00 34.54 107 TYR H O 1
ATOM 13909 N N . CYS H 2 108 ? -60.221 44.587 -31.783 1.00 32.02 108 CYS H N 1
ATOM 13910 C CA . CYS H 2 108 ? -60.598 43.711 -32.876 1.00 31.46 108 CYS H CA 1
ATOM 13911 C C . CYS H 2 108 ? -62.005 43.144 -32.660 1.00 30.79 108 CYS H C 1
ATOM 13912 O O . CYS H 2 108 ? -62.410 42.082 -33.242 1.00 30.50 108 CYS H O 1
ATOM 13915 N N . ALA H 2 109 ? -62.738 43.814 -31.795 1.00 30.39 109 ALA H N 1
ATOM 13916 C CA . ALA H 2 109 ? -64.110 43.462 -31.499 1.00 31.19 109 ALA H CA 1
ATOM 13917 C C . ALA H 2 109 ? -64.955 43.299 -32.790 1.00 31.75 109 ALA H C 1
ATOM 13918 O O . ALA H 2 109 ? -64.697 43.935 -33.824 1.00 30.65 109 ALA H O 1
ATOM 13920 N N . GLU H 2 110 ? -65.922 42.391 -32.726 1.00 31.98 110 GLU H N 1
ATOM 13921 C CA . GLU H 2 110 ? -66.851 42.160 -33.806 1.00 34.25 110 GLU H CA 1
ATOM 13922 C C . GLU H 2 110 ? -67.523 43.460 -34.316 1.00 35.63 110 GLU H C 1
ATOM 13923 O O . GLU H 2 110 ? -67.645 43.651 -35.531 1.00 36.76 110 GLU H O 1
ATOM 13929 N N . GLY H 2 111 ? -67.934 44.333 -33.386 1.00 36.26 111 GLY H N 1
ATOM 13930 C CA . GLY H 2 111 ? -68.572 45.609 -33.710 1.00 37.66 111 GLY H CA 1
ATOM 13931 C C . GLY H 2 111 ? -67.595 46.570 -34.366 1.00 38.72 111 GLY H C 1
ATOM 13932 O O . GLY H 2 111 ? -67.977 47.675 -34.790 1.00 39.13 111 GLY H O 1
ATOM 13933 N N . ILE H 2 112 ? -66.323 46.177 -34.466 1.00 37.76 112 ILE H N 1
ATOM 13934 C CA . ILE H 2 112 ? -65.384 47.040 -35.199 1.00 37.62 112 ILE H CA 1
ATOM 13935 C C . ILE H 2 112 ? -64.882 46.426 -36.503 1.00 38.25 112 ILE H C 1
ATOM 13936 O O . ILE H 2 112 ? -64.951 47.062 -37.552 1.00 38.69 112 ILE H O 1
ATOM 13941 N N . ILE H 2 113 ? -64.367 45.202 -36.457 1.00 37.58 113 ILE H N 1
ATOM 13942 C CA . ILE H 2 113 ? -63.789 44.648 -37.672 1.00 37.58 113 ILE H CA 1
ATOM 13943 C C . ILE H 2 113 ? -64.659 43.595 -38.348 1.00 38.13 113 ILE H C 1
ATOM 13944 O O . ILE H 2 113 ? -64.217 42.957 -39.303 1.00 38.88 113 ILE H O 1
ATOM 13949 N N . GLY H 2 114 ? -65.876 43.400 -37.839 1.00 37.79 114 GLY H N 1
ATOM 13950 C CA . GLY H 2 114 ? -66.760 42.385 -38.367 1.00 38.44 114 GLY H CA 1
ATOM 13951 C C . GLY H 2 114 ? -66.449 40.962 -37.910 1.00 37.99 114 GLY H C 1
ATOM 13952 O O . GLY H 2 114 ? -65.487 40.742 -37.165 1.00 37.79 114 GLY H O 1
ATOM 13953 N N . THR H 2 115 ? -67.285 40.023 -38.363 1.00 37.32 115 THR H N 1
ATOM 13954 C CA . THR H 2 115 ? -67.141 38.608 -38.145 1.00 37.51 115 THR H CA 1
ATOM 13955 C C . THR H 2 115 ? -65.727 38.228 -38.451 1.00 37.45 115 THR H C 1
ATOM 13956 O O . THR H 2 115 ? -65.246 38.455 -39.564 1.00 38.44 115 THR H O 1
ATOM 13960 N N . CYS H 2 116 ? -65.055 37.700 -37.439 1.00 36.46 116 CYS H N 1
ATOM 13961 C CA . CYS H 2 116 ? -63.658 37.312 -37.528 1.00 35.68 116 CYS H CA 1
ATOM 13962 C C . CYS H 2 116 ? -63.360 36.447 -36.324 1.00 33.59 116 CYS H C 1
ATOM 13963 O O . CYS H 2 116 ? -63.889 36.718 -35.259 1.00 33.23 116 CYS H O 1
ATOM 13966 N N . ALA H 2 117 ? -62.533 35.406 -36.498 1.00 32.31 117 ALA H N 1
ATOM 13967 C CA . ALA H 2 117 ? -62.101 34.559 -35.363 1.00 31.73 117 ALA H CA 1
ATOM 13968 C C . ALA H 2 117 ? -61.497 35.365 -34.199 1.00 30.65 117 ALA H C 1
ATOM 13969 O O . ALA H 2 117 ? -61.635 34.985 -33.048 1.00 30.70 117 ALA H O 1
ATOM 13971 N N . LEU H 2 118 ? -60.812 36.459 -34.510 1.00 29.72 118 LEU H N 1
ATOM 13972 C CA . LEU H 2 118 ? -60.245 37.296 -33.470 1.00 30.07 118 LEU H CA 1
ATOM 13973 C C . LEU H 2 118 ? -61.232 37.614 -32.368 1.00 30.71 118 LEU H C 1
ATOM 13974 O O . LEU H 2 118 ? -60.828 37.765 -31.188 1.00 31.84 118 LEU H O 1
ATOM 13979 N N . SER H 2 119 ? -62.512 37.775 -32.725 1.00 30.47 119 SER H N 1
ATOM 13980 C CA . SER H 2 119 ? -63.519 38.009 -31.669 1.00 30.56 119 SER H CA 1
ATOM 13981 C C . SER H 2 119 ? -64.424 36.813 -31.491 1.00 30.53 119 SER H C 1
ATOM 13982 O O . SER H 2 119 ? -64.948 36.598 -30.405 1.00 31.34 119 SER H O 1
ATOM 13985 N N . LEU H 2 120 ? -64.669 36.086 -32.573 1.00 31.13 120 LEU H N 1
ATOM 13986 C CA . LEU H 2 120 ? -65.661 35.003 -32.540 1.00 33.45 120 LEU H CA 1
ATOM 13987 C C . LEU H 2 120 ? -65.258 33.888 -31.581 1.00 34.35 120 LEU H C 1
ATOM 13988 O O . LEU H 2 120 ? -66.138 33.136 -31.095 1.00 36.59 120 LEU H O 1
ATOM 13993 N N . ALA H 2 121 ? -63.955 33.765 -31.301 1.00 33.13 121 ALA H N 1
ATOM 13994 C CA . ALA H 2 121 ? -63.498 32.755 -30.359 1.00 33.81 121 ALA H CA 1
ATOM 13995 C C . ALA H 2 121 ? -64.022 33.015 -28.977 1.00 33.74 121 ALA H C 1
ATOM 13996 O O . ALA H 2 121 ? -64.549 32.111 -28.328 1.00 34.59 121 ALA H O 1
ATOM 13998 N N . ALA H 2 122 ? -63.883 34.260 -28.551 1.00 34.43 122 ALA H N 1
ATOM 13999 C CA . ALA H 2 122 ? -64.346 34.682 -27.232 1.00 35.75 122 ALA H CA 1
ATOM 14000 C C . ALA H 2 122 ? -65.871 34.680 -27.154 1.00 35.81 122 ALA H C 1
ATOM 14001 O O . ALA H 2 122 ? -66.452 34.259 -26.150 1.00 36.53 122 ALA H O 1
ATOM 14003 N N . ILE H 2 123 ? -66.516 35.136 -28.220 1.00 36.27 123 ILE H N 1
ATOM 14004 C CA . ILE H 2 123 ? -67.968 35.114 -28.271 1.00 36.51 123 ILE H CA 1
ATOM 14005 C C . ILE H 2 123 ? -68.500 33.694 -28.206 1.00 37.31 123 ILE H C 1
ATOM 14006 O O . ILE H 2 123 ? -69.444 33.452 -27.502 1.00 38.57 123 ILE H O 1
ATOM 14011 N N . SER H 2 124 ? -67.905 32.744 -28.925 1.00 38.03 124 SER H N 1
ATOM 14012 C CA . SER H 2 124 ? -68.430 31.368 -28.911 1.00 38.89 124 SER H CA 1
ATOM 14013 C C . SER H 2 124 ? -67.877 30.569 -27.737 1.00 39.18 124 SER H C 1
ATOM 14014 O O . SER H 2 124 ? -68.454 29.548 -27.337 1.00 38.83 124 SER H O 1
ATOM 14017 N N . GLY H 2 125 ? -66.727 31.013 -27.226 1.00 38.41 125 GLY H N 1
ATOM 14018 C CA . GLY H 2 125 ? -66.081 30.346 -26.142 1.00 39.51 125 GLY H CA 1
ATOM 14019 C C . GLY H 2 125 ? -65.287 29.151 -26.680 1.00 41.15 125 GLY H C 1
ATOM 14020 O O . GLY H 2 125 ? -64.890 28.280 -25.915 1.00 40.93 125 GLY H O 1
ATOM 14021 N N . GLN H 2 126 ? -65.017 29.104 -27.984 1.00 41.64 126 GLN H N 1
ATOM 14022 C CA . GLN H 2 126 ? -64.141 28.030 -28.475 1.00 43.05 126 GLN H CA 1
ATOM 14023 C C . GLN H 2 126 ? -63.189 28.366 -29.640 1.00 41.48 126 GLN H C 1
ATOM 14024 O O . GLN H 2 126 ? -63.223 29.457 -30.155 1.00 40.36 126 GLN H O 1
ATOM 14030 N N . ALA H 2 127 ? -62.326 27.413 -30.009 1.00 40.39 127 ALA H N 1
ATOM 14031 C CA . ALA H 2 127 ? -61.430 27.578 -31.145 1.00 39.20 127 ALA H CA 1
ATOM 14032 C C . ALA H 2 127 ? -62.215 27.792 -32.401 1.00 38.52 127 ALA H C 1
ATOM 14033 O O . ALA H 2 127 ? -63.102 27.013 -32.726 1.00 40.21 127 ALA H O 1
ATOM 14035 N N . VAL H 2 128 ? -61.869 28.835 -33.131 1.00 36.97 128 VAL H N 1
ATOM 14036 C CA . VAL H 2 128 ? -62.609 29.173 -34.344 1.00 37.12 128 VAL H CA 1
ATOM 14037 C C . VAL H 2 128 ? -61.625 29.619 -35.433 1.00 35.82 128 VAL H C 1
ATOM 14038 O O . VAL H 2 128 ? -60.600 30.261 -35.149 1.00 33.89 128 VAL H O 1
ATOM 14042 N N . LYS H 2 129 ? -61.965 29.289 -36.670 1.00 35.78 129 LYS H N 1
ATOM 14043 C CA . LYS H 2 129 ? -61.207 29.723 -37.846 1.00 36.51 129 LYS H CA 1
ATOM 14044 C C . LYS H 2 129 ? -62.154 30.425 -38.828 1.00 36.27 129 LYS H C 1
ATOM 14045 O O . LYS H 2 129 ? -63.234 29.906 -39.116 1.00 37.58 129 LYS H O 1
ATOM 14051 N N . THR H 2 130 ? -61.756 31.565 -39.364 1.00 35.04 130 THR H N 1
ATOM 14052 C CA . THR H 2 130 ? -62.559 32.216 -40.390 1.00 35.32 130 THR H CA 1
ATOM 14053 C C . THR H 2 130 ? -61.658 32.514 -41.580 1.00 35.98 130 THR H C 1
ATOM 14054 O O . THR H 2 130 ? -60.504 32.894 -41.400 1.00 35.07 130 THR H O 1
ATOM 14058 N N . MET H 2 131 ? -62.183 32.377 -42.791 1.00 37.23 131 MET H N 1
ATOM 14059 C CA . MET H 2 131 ? -61.339 32.529 -43.973 1.00 39.42 131 MET H CA 1
ATOM 14060 C C . MET H 2 131 ? -62.060 33.273 -45.040 1.00 39.48 131 MET H C 1
ATOM 14061 O O . MET H 2 131 ? -63.266 33.081 -45.192 1.00 41.15 131 MET H O 1
ATOM 14066 N N . ALA H 2 132 ? -61.330 34.053 -45.834 1.00 39.68 132 ALA H N 1
ATOM 14067 C CA . ALA H 2 132 ? -61.855 34.538 -47.122 1.00 41.33 132 ALA H CA 1
ATOM 14068 C C . ALA H 2 132 ? -63.169 35.314 -46.919 1.00 42.23 132 ALA H C 1
ATOM 14069 O O . ALA H 2 132 ? -63.241 36.161 -46.013 1.00 42.29 132 ALA H O 1
ATOM 14071 N N . ASP H 2 133 ? -64.205 35.006 -47.705 1.00 43.36 133 ASP H N 1
ATOM 14072 C CA . ASP H 2 133 ? -65.487 35.715 -47.573 1.00 44.86 133 ASP H CA 1
ATOM 14073 C C . ASP H 2 133 ? -66.343 35.262 -46.381 1.00 44.06 133 ASP H C 1
ATOM 14074 O O . ASP H 2 133 ? -67.454 35.766 -46.197 1.00 44.27 133 ASP H O 1
ATOM 14079 N N . GLN H 2 134 ? -65.842 34.358 -45.535 1.00 42.72 134 GLN H N 1
ATOM 14080 C CA . GLN H 2 134 ? -66.562 34.217 -44.251 1.00 41.90 134 GLN H CA 1
ATOM 14081 C C . GLN H 2 134 ? -66.486 35.526 -43.497 1.00 40.35 134 GLN H C 1
ATOM 14082 O O . GLN H 2 134 ? -67.293 35.764 -42.613 1.00 40.48 134 GLN H O 1
ATOM 14088 N N . HIS H 2 135 ? -65.494 36.350 -43.831 1.00 39.16 135 HIS H N 1
ATOM 14089 C CA . HIS H 2 135 ? -65.244 37.566 -43.107 1.00 38.96 135 HIS H CA 1
ATOM 14090 C C . HIS H 2 135 ? -66.301 38.593 -43.540 1.00 39.42 135 HIS H C 1
ATOM 14091 O O . HIS H 2 135 ? -66.583 38.748 -44.732 1.00 40.56 135 HIS H O 1
ATOM 14098 N N . PHE H 2 136 ? -66.910 39.272 -42.576 1.00 39.16 136 PHE H N 1
ATOM 14099 C CA . PHE H 2 136 ? -67.901 40.299 -42.924 1.00 39.43 136 PHE H CA 1
ATOM 14100 C C . PHE H 2 136 ? -67.279 41.388 -43.792 1.00 39.54 136 PHE H C 1
ATOM 14101 O O . PHE H 2 136 ? -67.853 41.749 -44.823 1.00 40.97 136 PHE H O 1
ATOM 14109 N N . LYS H 2 137 ? -66.102 41.873 -43.400 1.00 39.34 137 LYS H N 1
ATOM 14110 C CA . LYS H 2 137 ? -65.419 42.951 -44.103 1.00 39.53 137 LYS H CA 1
ATOM 14111 C C . LYS H 2 137 ? -64.583 42.442 -45.248 1.00 40.45 137 LYS H C 1
ATOM 14112 O O . LYS H 2 137 ? -63.693 41.624 -45.028 1.00 39.52 137 LYS H O 1
ATOM 14118 N N . GLN H 2 138 ? -64.833 42.965 -46.457 1.00 41.87 138 GLN H N 1
ATOM 14119 C CA . GLN H 2 138 ? -64.063 42.623 -47.683 1.00 43.20 138 GLN H CA 1
ATOM 14120 C C . GLN H 2 138 ? -62.581 42.804 -47.526 1.00 42.28 138 GLN H C 1
ATOM 14121 O O . GLN H 2 138 ? -61.815 42.109 -48.173 1.00 42.07 138 GLN H O 1
ATOM 14127 N N . VAL H 2 139 ? -62.167 43.769 -46.716 1.00 42.11 139 VAL H N 1
ATOM 14128 C CA . VAL H 2 139 ? -60.733 43.988 -46.522 1.00 43.12 139 VAL H CA 1
ATOM 14129 C C . VAL H 2 139 ? -60.044 42.710 -46.012 1.00 42.97 139 VAL H C 1
ATOM 14130 O O . VAL H 2 139 ? -58.875 42.463 -46.283 1.00 43.68 139 VAL H O 1
ATOM 14134 N N . LEU H 2 140 ? -60.799 41.874 -45.316 1.00 42.53 140 LEU H N 1
ATOM 14135 C CA . LEU H 2 140 ? -60.247 40.689 -44.739 1.00 42.14 140 LEU H CA 1
ATOM 14136 C C . LEU H 2 140 ? -60.308 39.428 -45.608 1.00 43.46 140 LEU H C 1
ATOM 14137 O O . LEU H 2 140 ? -59.839 38.381 -45.169 1.00 43.19 140 LEU H O 1
ATOM 14142 N N . TRP H 2 141 ? -60.838 39.528 -46.833 1.00 44.58 141 TRP H N 1
ATOM 14143 C CA . TRP H 2 141 ? -61.063 38.343 -47.700 1.00 45.29 141 TRP H CA 1
ATOM 14144 C C . TRP H 2 141 ? -59.773 37.669 -48.165 1.00 44.89 141 TRP H C 1
ATOM 14145 O O . TRP H 2 141 ? -59.800 36.518 -48.610 1.00 44.51 141 TRP H O 1
ATOM 14156 N N . ASN H 2 142 ? -58.658 38.391 -48.078 1.00 44.59 142 ASN H N 1
ATOM 14157 C CA . ASN H 2 142 ? -57.356 37.815 -48.409 1.00 45.46 142 ASN H CA 1
ATOM 14158 C C . ASN H 2 142 ? -56.642 37.079 -47.250 1.00 43.76 142 ASN H C 1
ATOM 14159 O O . ASN H 2 142 ? -55.483 36.694 -47.390 1.00 43.84 142 ASN H O 1
ATOM 14164 N N . TRP H 2 143 ? -57.368 36.848 -46.155 1.00 41.49 143 TRP H N 1
ATOM 14165 C CA . TRP H 2 143 ? -56.797 36.445 -44.894 1.00 39.58 143 TRP H CA 1
ATOM 14166 C C . TRP H 2 143 ? -57.538 35.287 -44.275 1.00 38.28 143 TRP H C 1
ATOM 14167 O O . TRP H 2 143 ? -58.724 35.110 -44.487 1.00 37.05 143 TRP H O 1
ATOM 14178 N N . ALA H 2 144 ? -56.801 34.496 -43.499 1.00 37.69 144 ALA H N 1
ATOM 14179 C CA . ALA H 2 144 ? -57.353 33.455 -42.629 1.00 36.83 144 ALA H CA 1
ATOM 14180 C C . ALA H 2 144 ? -57.001 33.820 -41.197 1.00 35.73 144 ALA H C 1
ATOM 14181 O O . ALA H 2 144 ? -55.880 34.246 -40.953 1.00 36.30 144 ALA H O 1
ATOM 14183 N N . PHE H 2 145 ? -57.920 33.625 -40.247 1.00 35.40 145 PHE H N 1
ATOM 14184 C CA . PHE H 2 145 ? -57.603 33.821 -38.812 1.00 35.11 145 PHE H CA 1
ATOM 14185 C C . PHE H 2 145 ? -57.994 32.581 -38.034 1.00 35.06 145 PHE H C 1
ATOM 14186 O O . PHE H 2 145 ? -59.051 32.007 -38.270 1.00 36.36 145 PHE H O 1
ATOM 14194 N N . CYS H 2 146 ? -57.147 32.150 -37.117 1.00 34.13 146 CYS H N 1
ATOM 14195 C CA . CYS H 2 146 ? -57.512 31.044 -36.253 1.00 34.24 146 CYS H CA 1
ATOM 14196 C C . CYS H 2 146 ? -57.431 31.656 -34.900 1.00 32.34 146 CYS H C 1
ATOM 14197 O O . CYS H 2 146 ? -56.557 32.479 -34.690 1.00 32.75 146 CYS H O 1
ATOM 14200 N N . ALA H 2 147 ? -58.317 31.291 -33.991 1.00 29.44 147 ALA H N 1
ATOM 14201 C CA . ALA H 2 147 ? -58.209 31.847 -32.662 1.00 29.42 147 ALA H CA 1
ATOM 14202 C C . ALA H 2 147 ? -58.817 30.932 -31.620 1.00 29.31 147 ALA H C 1
ATOM 14203 O O . ALA H 2 147 ? -59.755 30.161 -31.903 1.00 29.83 147 ALA H O 1
ATOM 14205 N N . THR H 2 148 ? -58.305 31.016 -30.402 1.00 29.36 148 THR H N 1
ATOM 14206 C CA . THR H 2 148 ? -58.892 30.209 -29.296 1.00 29.82 148 THR H CA 1
ATOM 14207 C C . THR H 2 148 ? -58.888 31.078 -28.054 1.00 30.93 148 THR H C 1
ATOM 14208 O O . THR H 2 148 ? -57.852 31.670 -27.716 1.00 32.08 148 THR H O 1
ATOM 14212 N N . PRO H 2 149 ? -60.004 31.116 -27.329 1.00 32.44 149 PRO H N 1
ATOM 14213 C CA . PRO H 2 149 ? -60.007 31.892 -26.107 1.00 33.55 149 PRO H CA 1
ATOM 14214 C C . PRO H 2 149 ? -59.161 31.171 -25.033 1.00 35.67 149 PRO H C 1
ATOM 14215 O O . PRO H 2 149 ? -59.027 29.934 -25.083 1.00 34.81 149 PRO H O 1
ATOM 14219 N N . LEU H 2 150 ? -58.601 31.937 -24.087 1.00 37.79 150 LEU H N 1
ATOM 14220 C CA . LEU H 2 150 ? -57.989 31.313 -22.922 1.00 39.83 150 LEU H CA 1
ATOM 14221 C C . LEU H 2 150 ? -58.513 31.819 -21.586 1.00 41.74 150 LEU H C 1
ATOM 14222 O O . LEU H 2 150 ? -59.108 32.934 -21.464 1.00 41.59 150 LEU H O 1
ATOM 14227 N N . PHE H 2 151 ? -58.312 30.988 -20.579 1.00 42.66 151 PHE H N 1
ATOM 14228 C CA . PHE H 2 151 ? -59.034 31.177 -19.338 1.00 44.49 151 PHE H CA 1
ATOM 14229 C C . PHE H 2 151 ? -58.104 31.277 -18.132 1.00 46.21 151 PHE H C 1
ATOM 14230 O O . PHE H 2 151 ? -56.996 30.766 -18.147 1.00 45.92 151 PHE H O 1
ATOM 14238 N N . ASP H 2 152 ? -58.565 32.022 -17.140 1.00 48.71 152 ASP H N 1
ATOM 14239 C CA . ASP H 2 152 ? -57.987 32.170 -15.801 1.00 52.24 152 ASP H CA 1
ATOM 14240 C C . ASP H 2 152 ? -57.365 31.007 -15.033 1.00 53.42 152 ASP H C 1
ATOM 14241 O O . ASP H 2 152 ? -57.051 29.963 -15.617 1.00 53.58 152 ASP H O 1
ATOM 14246 N N . SER H 2 153 ? -57.141 31.238 -13.725 1.00 54.89 153 SER H N 1
ATOM 14247 C CA . SER H 2 153 ? -57.020 30.145 -12.716 1.00 57.02 153 SER H CA 1
ATOM 14248 C C . SER H 2 153 ? -58.443 29.766 -12.288 1.00 58.05 153 SER H C 1
ATOM 14249 O O . SER H 2 153 ? -58.715 28.662 -11.833 1.00 59.57 153 SER H O 1
ATOM 14252 N N . LYS H 2 154 ? -59.346 30.711 -12.448 1.00 59.00 154 LYS H N 1
ATOM 14253 C CA . LYS H 2 154 ? -60.688 30.633 -11.927 1.00 60.00 154 LYS H CA 1
ATOM 14254 C C . LYS H 2 154 ? -61.733 30.487 -13.045 1.00 59.74 154 LYS H C 1
ATOM 14255 O O . LYS H 2 154 ? -62.907 30.734 -12.806 1.00 61.45 154 LYS H O 1
ATOM 14261 N N . GLY H 2 155 ? -61.311 30.127 -14.267 1.00 58.68 155 GLY H N 1
ATOM 14262 C CA . GLY H 2 155 ? -62.246 29.820 -15.370 1.00 56.96 155 GLY H CA 1
ATOM 14263 C C . GLY H 2 155 ? -62.930 30.950 -16.147 1.00 56.03 155 GLY H C 1
ATOM 14264 O O . GLY H 2 155 ? -63.845 30.694 -16.967 1.00 56.35 155 GLY H O 1
ATOM 14265 N N . ARG H 2 156 ? -62.518 32.202 -15.934 1.00 53.98 156 ARG H N 1
ATOM 14266 C CA . ARG H 2 156 ? -63.080 33.284 -16.766 1.00 51.89 156 ARG H CA 1
ATOM 14267 C C . ARG H 2 156 ? -62.177 33.640 -17.960 1.00 47.88 156 ARG H C 1
ATOM 14268 O O . ARG H 2 156 ? -60.962 33.414 -17.917 1.00 46.48 156 ARG H O 1
ATOM 14276 N N . LEU H 2 157 ? -62.786 34.152 -19.025 1.00 44.42 157 LEU H N 1
ATOM 14277 C CA . LEU H 2 157 ? -62.054 34.577 -20.203 1.00 40.84 157 LEU H CA 1
ATOM 14278 C C . LEU H 2 157 ? -60.973 35.566 -19.774 1.00 39.79 157 LEU H C 1
ATOM 14279 O O . LEU H 2 157 ? -61.211 36.491 -18.988 1.00 40.55 157 LEU H O 1
ATOM 14284 N N . THR H 2 158 ? -59.764 35.344 -20.243 1.00 37.16 158 THR H N 1
ATOM 14285 C CA . THR H 2 158 ? -58.718 36.281 -19.945 1.00 35.82 158 THR H CA 1
ATOM 14286 C C . THR H 2 158 ? -57.992 36.780 -21.212 1.00 34.17 158 THR H C 1
ATOM 14287 O O . THR H 2 158 ? -57.275 37.747 -21.179 1.00 34.41 158 THR H O 1
ATOM 14291 N N . GLY H 2 159 ? -58.253 36.167 -22.364 1.00 33.02 159 GLY H N 1
ATOM 14292 C CA . GLY H 2 159 ? -57.607 36.594 -23.586 1.00 31.69 159 GLY H CA 1
ATOM 14293 C C . GLY H 2 159 ? -57.789 35.620 -24.724 1.00 31.86 159 GLY H C 1
ATOM 14294 O O . GLY H 2 159 ? -58.627 34.676 -24.637 1.00 32.49 159 GLY H O 1
ATOM 14295 N N . THR H 2 160 ? -57.001 35.815 -25.784 1.00 30.55 160 THR H N 1
ATOM 14296 C CA . THR H 2 160 ? -57.174 35.011 -26.986 1.00 31.28 160 THR H CA 1
ATOM 14297 C C . THR H 2 160 ? -55.843 34.813 -27.675 1.00 31.11 160 THR H C 1
ATOM 14298 O O . THR H 2 160 ? -55.033 35.747 -27.736 1.00 31.30 160 THR H O 1
ATOM 14302 N N . ILE H 2 161 ? -55.642 33.610 -28.232 1.00 30.81 161 ILE H N 1
ATOM 14303 C CA . ILE H 2 161 ? -54.441 33.333 -29.022 1.00 30.37 161 ILE H CA 1
ATOM 14304 C C . ILE H 2 161 ? -54.888 33.234 -30.442 1.00 29.86 161 ILE H C 1
ATOM 14305 O O . ILE H 2 161 ? -55.793 32.478 -30.742 1.00 31.13 161 ILE H O 1
ATOM 14310 N N . ALA H 2 162 ? -54.255 33.996 -31.315 1.00 29.96 162 ALA H N 1
ATOM 14311 C CA . ALA H 2 162 ? -54.587 33.984 -32.721 1.00 31.27 162 ALA H CA 1
ATOM 14312 C C . ALA H 2 162 ? -53.369 33.868 -33.651 1.00 32.21 162 ALA H C 1
ATOM 14313 O O . ALA H 2 162 ? -52.245 34.277 -33.322 1.00 32.26 162 ALA H O 1
ATOM 14315 N N . LEU H 2 163 ? -53.660 33.333 -34.827 1.00 32.85 163 LEU H N 1
ATOM 14316 C CA . LEU H 2 163 ? -52.729 33.133 -35.907 1.00 34.09 163 LEU H CA 1
ATOM 14317 C C . LEU H 2 163 ? -53.376 33.681 -37.174 1.00 34.66 163 LEU H C 1
ATOM 14318 O O . LEU H 2 163 ? -54.529 33.341 -37.504 1.00 34.66 163 LEU H O 1
ATOM 14323 N N . ALA H 2 164 ? -52.624 34.508 -37.895 1.00 35.69 164 ALA H N 1
ATOM 14324 C CA . ALA H 2 164 ? -53.096 35.154 -39.139 1.00 35.60 164 ALA H CA 1
ATOM 14325 C C . ALA H 2 164 ? -52.156 34.830 -40.259 1.00 36.59 164 ALA H C 1
ATOM 14326 O O . ALA H 2 164 ? -50.948 34.985 -40.106 1.00 37.04 164 ALA H O 1
ATOM 14328 N N . CYS H 2 165 ? -52.697 34.439 -41.404 1.00 37.48 165 CYS H N 1
ATOM 14329 C CA . CYS H 2 165 ? -51.900 34.209 -42.567 1.00 39.03 165 CYS H CA 1
ATOM 14330 C C . CYS H 2 165 ? -52.698 34.503 -43.844 1.00 40.03 165 CYS H C 1
ATOM 14331 O O . CYS H 2 165 ? -53.921 34.456 -43.802 1.00 40.04 165 CYS H O 1
ATOM 14334 N N . PRO H 2 166 ? -52.015 34.787 -44.982 1.00 41.43 166 PRO H N 1
ATOM 14335 C CA . PRO H 2 166 ? -52.767 34.911 -46.241 1.00 42.88 166 PRO H CA 1
ATOM 14336 C C . PRO H 2 166 ? -53.660 33.694 -46.444 1.00 43.77 166 PRO H C 1
ATOM 14337 O O . PRO H 2 166 ? -53.266 32.580 -46.132 1.00 44.93 166 PRO H O 1
ATOM 14341 N N . VAL H 2 167 ? -54.867 33.907 -46.928 1.00 45.25 167 VAL H N 1
ATOM 14342 C CA . VAL H 2 167 ? -55.851 32.834 -46.989 1.00 46.57 167 VAL H CA 1
ATOM 14343 C C . VAL H 2 167 ? -55.333 31.599 -47.774 1.00 48.74 167 VAL H C 1
ATOM 14344 O O . VAL H 2 167 ? -55.584 30.458 -47.392 1.00 49.73 167 VAL H O 1
ATOM 14348 N N . GLU H 2 168 ? -54.589 31.821 -48.843 1.00 50.59 168 GLU H N 1
ATOM 14349 C CA . GLU H 2 168 ? -54.127 30.690 -49.647 1.00 53.21 168 GLU H CA 1
ATOM 14350 C C . GLU H 2 168 ? -53.012 29.883 -48.978 1.00 52.96 168 GLU H C 1
ATOM 14351 O O . GLU H 2 168 ? -52.740 28.762 -49.385 1.00 54.29 168 GLU H O 1
ATOM 14357 N N . GLN H 2 169 ? -52.400 30.414 -47.923 1.00 51.99 169 GLN H N 1
ATOM 14358 C CA . GLN H 2 169 ? -51.377 29.649 -47.213 1.00 51.70 169 GLN H CA 1
ATOM 14359 C C . GLN H 2 169 ? -51.847 28.941 -45.943 1.00 49.82 169 GLN H C 1
ATOM 14360 O O . GLN H 2 169 ? -51.039 28.451 -45.194 1.00 49.10 169 GLN H O 1
ATOM 14366 N N . THR H 2 170 ? -53.155 28.884 -45.693 1.00 48.48 170 THR H N 1
ATOM 14367 C CA . THR H 2 170 ? -53.621 28.326 -44.427 1.00 46.49 170 THR H CA 1
ATOM 14368 C C . THR H 2 170 ? -53.330 26.839 -44.342 1.00 46.09 170 THR H C 1
ATOM 14369 O O . THR H 2 170 ? -53.320 26.164 -45.373 1.00 46.47 170 THR H O 1
ATOM 14373 N N . THR H 2 171 ? -53.108 26.331 -43.123 1.00 44.17 171 THR H N 1
ATOM 14374 C CA . THR H 2 171 ? -52.847 24.887 -42.938 1.00 43.86 171 THR H CA 1
ATOM 14375 C C . THR H 2 171 ? -53.789 24.263 -41.909 1.00 43.06 171 THR H C 1
ATOM 14376 O O . THR H 2 171 ? -54.258 24.937 -40.988 1.00 43.45 171 THR H O 1
ATOM 14380 N N . ALA H 2 172 ? -54.048 22.977 -42.079 1.00 42.34 172 ALA H N 1
ATOM 14381 C CA . ALA H 2 172 ? -54.918 22.196 -41.208 1.00 41.85 172 ALA H CA 1
ATOM 14382 C C . ALA H 2 172 ? -54.471 22.236 -39.735 1.00 40.17 172 ALA H C 1
ATOM 14383 O O . ALA H 2 172 ? -55.267 22.058 -38.824 1.00 40.76 172 ALA H O 1
ATOM 14385 N N . ALA H 2 173 ? -53.195 22.455 -39.512 1.00 38.43 173 ALA H N 1
ATOM 14386 C CA . ALA H 2 173 ? -52.665 22.455 -38.174 1.00 37.47 173 ALA H CA 1
ATOM 14387 C C . ALA H 2 173 ? -52.757 23.797 -37.448 1.00 35.87 173 ALA H C 1
ATOM 14388 O O . ALA H 2 173 ? -52.515 23.860 -36.267 1.00 35.19 173 ALA H O 1
ATOM 14390 N N . ASP H 2 174 ? -53.086 24.872 -38.152 1.00 35.95 174 ASP H N 1
ATOM 14391 C CA . ASP H 2 174 ? -53.087 26.223 -37.535 1.00 35.50 174 ASP H CA 1
ATOM 14392 C C . ASP H 2 174 ? -54.051 26.330 -36.376 1.00 34.20 174 ASP H C 1
ATOM 14393 O O . ASP H 2 174 ? -53.741 26.969 -35.382 1.00 35.34 174 ASP H O 1
ATOM 14398 N N . LEU H 2 175 ? -55.220 25.731 -36.499 1.00 33.17 175 LEU H N 1
ATOM 14399 C CA . LEU H 2 175 ? -56.254 25.902 -35.492 1.00 32.65 175 LEU H CA 1
ATOM 14400 C C . LEU H 2 175 ? -55.917 25.106 -34.233 1.00 32.41 175 LEU H C 1
ATOM 14401 O O . LEU H 2 175 ? -55.816 25.713 -33.143 1.00 32.95 175 LEU H O 1
ATOM 14406 N N . PRO H 2 176 ? -55.683 23.769 -34.370 1.00 31.88 176 PRO H N 1
ATOM 14407 C CA . PRO H 2 176 ? -55.247 23.009 -33.186 1.00 31.54 176 PRO H CA 1
ATOM 14408 C C . PRO H 2 176 ? -54.024 23.613 -32.516 1.00 31.12 176 PRO H C 1
ATOM 14409 O O . PRO H 2 176 ? -53.868 23.472 -31.331 1.00 31.79 176 PRO H O 1
ATOM 14413 N N . LEU H 2 177 ? -53.184 24.334 -33.255 1.00 31.70 177 LEU H N 1
ATOM 14414 C CA . LEU H 2 177 ? -52.017 25.005 -32.657 1.00 30.90 177 LEU H CA 1
ATOM 14415 C C . LEU H 2 177 ? -52.406 26.114 -31.704 1.00 30.84 177 LEU H C 1
ATOM 14416 O O . LEU H 2 177 ? -51.834 26.215 -30.595 1.00 31.68 177 LEU H O 1
ATOM 14421 N N . THR H 2 178 ? -53.382 26.956 -32.101 1.00 30.84 178 THR H N 1
ATOM 14422 C CA . THR H 2 178 ? -53.757 28.103 -31.264 1.00 28.70 178 THR H CA 1
ATOM 14423 C C . THR H 2 178 ? -54.417 27.490 -30.023 1.00 29.69 178 THR H C 1
ATOM 14424 O O . THR H 2 178 ? -54.194 27.936 -28.919 1.00 29.53 178 THR H O 1
ATOM 14428 N N . LEU H 2 179 ? -55.172 26.408 -30.214 1.00 30.50 179 LEU H N 1
ATOM 14429 C CA . LEU H 2 179 ? -55.890 25.752 -29.130 1.00 31.37 179 LEU H CA 1
ATOM 14430 C C . LEU H 2 179 ? -54.959 25.212 -28.061 1.00 31.75 179 LEU H C 1
ATOM 14431 O O . LEU H 2 179 ? -55.108 25.488 -26.858 1.00 33.08 179 LEU H O 1
ATOM 14436 N N . ALA H 2 180 ? -53.976 24.478 -28.529 1.00 31.11 180 ALA H N 1
ATOM 14437 C CA . ALA H 2 180 ? -52.983 23.911 -27.695 1.00 31.19 180 ALA H CA 1
ATOM 14438 C C . ALA H 2 180 ? -52.146 24.979 -27.036 1.00 29.83 180 ALA H C 1
ATOM 14439 O O . ALA H 2 180 ? -51.817 24.826 -25.896 1.00 31.16 180 ALA H O 1
ATOM 14441 N N . ILE H 2 181 ? -51.799 26.053 -27.714 1.00 30.30 181 ILE H N 1
ATOM 14442 C CA . ILE H 2 181 ? -51.097 27.170 -27.032 1.00 30.96 181 ILE H CA 1
ATOM 14443 C C . ILE H 2 181 ? -52.014 27.827 -25.982 1.00 31.80 181 ILE H C 1
ATOM 14444 O O . ILE H 2 181 ? -51.581 28.049 -24.847 1.00 32.59 181 ILE H O 1
ATOM 14449 N N . ALA H 2 182 ? -53.283 28.054 -26.297 1.00 31.18 182 ALA H N 1
ATOM 14450 C CA . ALA H 2 182 ? -54.164 28.712 -25.285 1.00 32.86 182 ALA H CA 1
ATOM 14451 C C . ALA H 2 182 ? -54.342 27.840 -24.063 1.00 33.43 182 ALA H C 1
ATOM 14452 O O . ALA H 2 182 ? -54.330 28.310 -22.931 1.00 33.34 182 ALA H O 1
ATOM 14454 N N . ARG H 2 183 ? -54.535 26.555 -24.298 1.00 35.44 183 ARG H N 1
ATOM 14455 C CA . ARG H 2 183 ? -54.542 25.634 -23.183 1.00 37.14 183 ARG H CA 1
ATOM 14456 C C . ARG H 2 183 ? -53.233 25.566 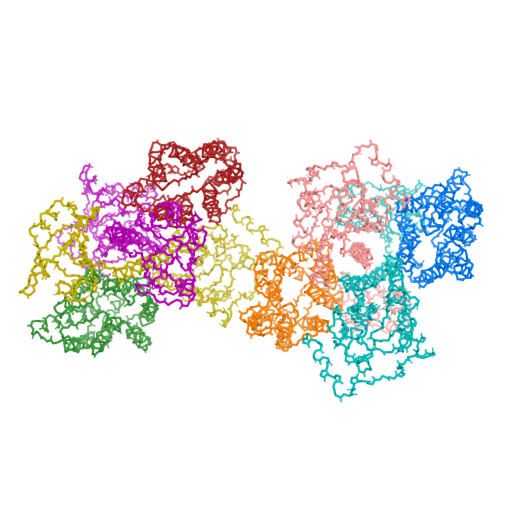-22.373 1.00 36.72 183 ARG H C 1
ATOM 14457 O O . ARG H 2 183 ? -53.273 25.508 -21.173 1.00 37.56 183 ARG H O 1
ATOM 14465 N N . GLU H 2 184 ? -52.086 25.603 -23.031 1.00 37.79 184 GLU H N 1
ATOM 14466 C CA . GLU H 2 184 ? -50.775 25.660 -22.356 1.00 38.78 184 GLU H CA 1
ATOM 14467 C C . GLU H 2 184 ? -50.744 26.874 -21.438 1.00 37.20 184 GLU H C 1
ATOM 14468 O O . GLU H 2 184 ? -50.458 26.758 -20.267 1.00 37.92 184 GLU H O 1
ATOM 14474 N N . VAL H 2 185 ? -51.051 28.048 -21.979 1.00 35.58 185 VAL H N 1
ATOM 14475 C CA . VAL H 2 185 ? -51.039 29.300 -21.210 1.00 34.86 185 VAL H CA 1
ATOM 14476 C C . VAL H 2 185 ? -52.063 29.268 -20.072 1.00 33.78 185 VAL H C 1
ATOM 14477 O O . VAL H 2 185 ? -51.754 29.618 -18.957 1.00 33.66 185 VAL H O 1
ATOM 14481 N N . GLY H 2 186 ? -53.265 28.794 -20.341 1.00 32.78 186 GLY H N 1
ATOM 14482 C CA . GLY H 2 186 ? -54.247 28.589 -19.259 1.00 33.38 186 GLY H CA 1
ATOM 14483 C C . GLY H 2 186 ? -53.725 27.757 -18.099 1.00 33.95 186 GLY H C 1
ATOM 14484 O O . GLY H 2 186 ? -53.773 28.141 -16.904 1.00 33.85 186 GLY H O 1
ATOM 14485 N N . ASN H 2 187 ? -53.148 26.629 -18.440 1.00 34.06 187 ASN H N 1
ATOM 14486 C CA . ASN H 2 187 ? -52.728 25.738 -17.410 1.00 35.29 187 ASN H CA 1
ATOM 14487 C C . ASN H 2 187 ? -51.563 26.284 -16.653 1.00 34.16 187 ASN H C 1
ATOM 14488 O O . ASN H 2 187 ? -51.462 26.099 -15.452 1.00 34.37 187 ASN H O 1
ATOM 14493 N N . LEU H 2 188 ? -50.714 27.017 -17.343 1.00 33.22 188 LEU H N 1
ATOM 14494 C CA . LEU H 2 188 ? -49.622 27.694 -16.691 1.00 33.71 188 LEU H CA 1
ATOM 14495 C C . LEU H 2 188 ? -50.119 28.749 -15.713 1.00 34.69 188 LEU H C 1
ATOM 14496 O O . LEU H 2 188 ? -49.492 28.937 -14.677 1.00 35.86 188 LEU H O 1
ATOM 14501 N N . LEU H 2 189 ? -51.238 29.429 -15.995 1.00 35.03 189 LEU H N 1
ATOM 14502 C CA . LEU H 2 189 ? -51.775 30.375 -14.988 1.00 36.70 189 LEU H CA 1
ATOM 14503 C C . LEU H 2 189 ? -52.265 29.591 -13.780 1.00 37.63 189 LEU H C 1
ATOM 14504 O O . LEU H 2 189 ? -52.173 30.038 -12.639 1.00 38.70 189 LEU H O 1
ATOM 14509 N N . LEU H 2 190 ? -52.776 28.407 -14.043 1.00 38.32 190 LEU H N 1
ATOM 14510 C CA . LEU H 2 190 ? -53.284 27.573 -12.996 1.00 40.34 190 LEU H CA 1
ATOM 14511 C C . LEU H 2 190 ? -52.167 27.092 -12.066 1.00 39.98 190 LEU H C 1
ATOM 14512 O O . LEU H 2 190 ? -52.361 27.049 -10.856 1.00 40.84 190 LEU H O 1
ATOM 14517 N N . THR H 2 191 ? -51.013 26.730 -12.622 1.00 45.79 191 THR H N 1
ATOM 14518 C CA . THR H 2 191 ? -49.931 26.216 -11.797 1.00 45.01 191 THR H CA 1
ATOM 14519 C C . THR H 2 191 ? -49.353 27.360 -10.989 1.00 43.97 191 THR H C 1
ATOM 14520 O O . THR H 2 191 ? -48.990 27.163 -9.844 1.00 42.02 191 THR H O 1
ATOM 14524 N N . ASP H 2 192 ? -49.306 28.563 -11.555 1.00 44.57 192 ASP H N 1
ATOM 14525 C CA . ASP H 2 192 ? -48.950 29.723 -10.720 1.00 45.49 192 ASP H CA 1
ATOM 14526 C C . ASP H 2 192 ? -49.863 29.842 -9.518 1.00 43.78 192 ASP H C 1
ATOM 14527 O O . ASP H 2 192 ? -49.420 30.146 -8.403 1.00 43.93 192 ASP H O 1
ATOM 14532 N N . SER H 2 193 ? -51.141 29.593 -9.714 1.00 43.79 193 SER H N 1
ATOM 14533 C CA . SER H 2 193 ? -52.059 29.789 -8.597 1.00 43.38 193 SER H CA 1
ATOM 14534 C C . SER H 2 193 ? -52.024 28.642 -7.558 1.00 41.30 193 SER H C 1
ATOM 14535 O O . SER H 2 193 ? -52.152 28.891 -6.377 1.00 39.91 193 SER H O 1
ATOM 14538 N N . LEU H 2 194 ? -51.705 27.418 -7.996 1.00 40.93 194 LEU H N 1
ATOM 14539 C CA . LEU H 2 194 ? -51.541 26.266 -7.059 1.00 38.88 194 LEU H CA 1
ATOM 14540 C C . LEU H 2 194 ? -50.394 26.477 -6.129 1.00 37.54 194 LEU H C 1
ATOM 14541 O O . LEU H 2 194 ? -50.519 26.237 -4.951 1.00 37.48 194 LEU H O 1
ATOM 14546 N N . LEU H 2 195 ? -49.261 26.923 -6.661 1.00 38.51 195 LEU H N 1
ATOM 14547 C CA . LEU H 2 195 ? -48.099 27.319 -5.854 1.00 37.42 195 LEU H CA 1
ATOM 14548 C C . LEU H 2 195 ? -48.401 28.412 -4.813 1.00 35.91 195 LEU H C 1
ATOM 14549 O O . LEU H 2 195 ? -47.947 28.323 -3.679 1.00 35.32 195 LEU H O 1
ATOM 14554 N N . ALA H 2 196 ? -49.138 29.448 -5.197 1.00 35.69 196 ALA H N 1
ATOM 14555 C CA . ALA H 2 196 ? -49.643 30.440 -4.226 1.00 36.40 196 ALA H CA 1
ATOM 14556 C C . ALA H 2 196 ? -50.510 29.782 -3.145 1.00 37.02 196 ALA H C 1
ATOM 14557 O O . ALA H 2 196 ? -50.316 30.033 -1.921 1.00 36.97 196 ALA H O 1
ATOM 14559 N N . GLU H 2 197 ? -51.444 28.927 -3.566 1.00 37.22 197 GLU H N 1
ATOM 14560 C CA . GLU H 2 197 ? -52.287 28.214 -2.583 1.00 38.03 197 GLU H CA 1
ATOM 14561 C C . GLU H 2 197 ? -51.430 27.373 -1.636 1.00 35.65 197 GLU H C 1
ATOM 14562 O O . GLU H 2 197 ? -51.587 27.432 -0.419 1.00 34.61 197 GLU H O 1
ATOM 14568 N N . THR H 2 198 ? -50.477 26.617 -2.176 1.00 34.13 198 THR H N 1
ATOM 14569 C CA . THR H 2 198 ? -49.593 25.914 -1.283 1.00 33.38 198 THR H CA 1
ATOM 14570 C C . THR H 2 198 ? -48.776 26.825 -0.365 1.00 31.91 198 THR H C 1
ATOM 14571 O O . THR H 2 198 ? -48.650 26.535 0.807 1.00 32.87 198 THR H O 1
ATOM 14575 N N . ASN H 2 199 ? -48.301 27.959 -0.862 1.00 31.49 199 ASN H N 1
ATOM 14576 C CA . ASN H 2 199 ? -47.659 28.965 -0.010 1.00 30.32 199 ASN H CA 1
ATOM 14577 C C . ASN H 2 199 ? -48.573 29.414 1.144 1.00 30.30 199 ASN H C 1
ATOM 14578 O O . ASN H 2 199 ? -48.139 29.540 2.277 1.00 30.40 199 ASN H O 1
ATOM 14583 N N . ARG H 2 200 ? -49.850 29.649 0.867 1.00 31.41 200 ARG H N 1
ATOM 14584 C CA . ARG H 2 200 ? -50.782 30.070 1.917 1.00 32.57 200 ARG H CA 1
ATOM 14585 C C . ARG H 2 200 ? -50.979 29.010 3.009 1.00 32.66 200 ARG H C 1
ATOM 14586 O O . ARG H 2 200 ? -51.138 29.325 4.206 1.00 32.45 200 ARG H O 1
ATOM 14594 N N . HIS H 2 201 ? -50.919 27.745 2.608 1.00 32.76 201 HIS H N 1
ATOM 14595 C CA . HIS H 2 201 ? -51.005 26.653 3.593 1.00 32.69 201 HIS H CA 1
ATOM 14596 C C . HIS H 2 201 ? -49.754 26.578 4.425 1.00 31.31 201 HIS H C 1
ATOM 14597 O O . HIS H 2 201 ? -49.809 26.351 5.643 1.00 31.24 201 HIS H O 1
ATOM 14604 N N . LEU H 2 202 ? -48.612 26.809 3.788 1.00 30.96 202 LEU H N 1
ATOM 14605 C CA . LEU H 2 202 ? -47.358 26.906 4.557 1.00 29.62 202 LEU H CA 1
ATOM 14606 C C . LEU H 2 202 ? -47.378 28.063 5.554 1.00 29.61 202 LEU H C 1
ATOM 14607 O O . LEU H 2 202 ? -46.943 27.923 6.705 1.00 30.31 202 LEU H O 1
ATOM 14612 N N . ASN H 2 203 ? -47.936 29.196 5.164 1.00 29.19 203 ASN H N 1
ATOM 14613 C CA . ASN H 2 203 ? -48.122 30.282 6.157 1.00 29.64 203 ASN H CA 1
ATOM 14614 C C . ASN H 2 203 ? -48.935 29.818 7.385 1.00 31.06 203 ASN H C 1
ATOM 14615 O O . ASN H 2 203 ? -48.649 30.195 8.555 1.00 31.97 203 ASN H O 1
ATOM 14620 N N . GLN H 2 204 ? -49.955 28.993 7.122 1.00 31.24 204 GLN H N 1
ATOM 14621 C CA . GLN H 2 204 ? -50.808 28.495 8.203 1.00 32.37 204 GLN H CA 1
ATOM 14622 C C . GLN H 2 204 ? -49.992 27.583 9.109 1.00 31.77 204 GLN H C 1
ATOM 14623 O O . GLN H 2 204 ? -49.933 27.764 10.329 1.00 32.58 204 GLN H O 1
ATOM 14629 N N . LEU H 2 205 ? -49.319 26.620 8.495 1.00 31.61 205 LEU H N 1
ATOM 14630 C CA . LEU H 2 205 ? -48.534 25.676 9.247 1.00 31.59 205 LEU H CA 1
ATOM 14631 C C . LEU H 2 205 ? -47.391 26.352 10.046 1.00 32.85 205 LEU H C 1
ATOM 14632 O O . LEU H 2 205 ? -47.193 26.074 11.260 1.00 33.06 205 LEU H O 1
ATOM 14637 N N . ASN H 2 206 ? -46.678 27.275 9.403 1.00 32.84 206 ASN H N 1
ATOM 14638 C CA . ASN H 2 206 ? -45.582 27.991 10.104 1.00 33.99 206 ASN H CA 1
ATOM 14639 C C . ASN H 2 206 ? -46.055 28.857 11.238 1.00 35.07 206 ASN H C 1
ATOM 14640 O O . ASN H 2 206 ? -45.431 28.878 12.287 1.00 36.10 206 ASN H O 1
ATOM 14645 N N . ALA H 2 207 ? -47.150 29.582 11.037 1.00 35.39 207 ALA H N 1
ATOM 14646 C CA . ALA H 2 207 ? -47.702 30.366 12.119 1.00 36.50 207 ALA H CA 1
ATOM 14647 C C . ALA H 2 207 ? -48.181 29.469 13.268 1.00 37.51 207 ALA H C 1
ATOM 14648 O O . ALA H 2 207 ? -47.963 29.816 14.433 1.00 38.57 207 ALA H O 1
ATOM 14650 N N . LEU H 2 208 ? -48.801 28.321 12.968 1.00 36.89 208 LEU H N 1
ATOM 14651 C CA . LEU H 2 208 ? -49.211 27.415 14.058 1.00 38.93 208 LEU H CA 1
ATOM 14652 C C . LEU H 2 208 ? -47.998 26.958 14.845 1.00 39.42 208 LEU H C 1
ATOM 14653 O O . LEU H 2 208 ? -47.942 27.140 16.044 1.00 41.83 208 LEU H O 1
ATOM 14658 N N . LEU H 2 209 ? -47.016 26.381 14.174 1.00 39.99 209 LEU H N 1
ATOM 14659 C CA . LEU H 2 209 ? -45.761 25.956 14.817 1.00 41.31 209 LEU H CA 1
ATOM 14660 C C . LEU H 2 209 ? -45.093 26.995 15.720 1.00 43.91 209 LEU H C 1
ATOM 14661 O O . LEU H 2 209 ? -44.614 26.656 16.803 1.00 45.36 209 LEU H O 1
ATOM 14666 N N . GLU H 2 210 ? -45.075 28.248 15.285 1.00 44.73 210 GLU H N 1
ATOM 14667 C CA . GLU H 2 210 ? -44.401 29.301 16.039 1.00 47.68 210 GLU H CA 1
ATOM 14668 C C . GLU H 2 210 ? -45.121 29.733 17.309 1.00 49.08 210 GLU H C 1
ATOM 14669 O O . GLU H 2 210 ? -44.494 30.269 18.212 1.00 50.21 210 GLU H O 1
ATOM 14675 N N . SER H 2 211 ? -46.435 29.554 17.354 1.00 49.37 211 SER H N 1
ATOM 14676 C CA . SER H 2 211 ? -47.222 30.128 18.428 1.00 51.36 211 SER H CA 1
ATOM 14677 C C . SER H 2 211 ? -47.711 29.094 19.445 1.00 52.08 211 SER H C 1
ATOM 14678 O O . SER H 2 211 ? -47.972 29.415 20.593 1.00 54.39 211 SER H O 1
ATOM 14681 N N . MET H 2 212 ? -47.828 27.844 19.041 1.00 51.21 212 MET H N 1
ATOM 14682 C CA . MET H 2 212 ? -48.366 26.832 19.950 1.00 52.11 212 MET H CA 1
ATOM 14683 C C . MET H 2 212 ? -47.412 26.531 21.091 1.00 53.71 212 MET H C 1
ATOM 14684 O O . MET H 2 212 ? -46.220 26.814 20.991 1.00 54.13 212 MET H O 1
ATOM 14689 N N . ASP H 2 213 ? -47.938 25.918 22.154 1.00 55.15 213 ASP H N 1
ATOM 14690 C CA . ASP H 2 213 ? -47.161 25.618 23.346 1.00 56.02 213 ASP H CA 1
ATOM 14691 C C . ASP H 2 213 ? -46.289 24.385 23.193 1.00 54.26 213 ASP H C 1
ATOM 14692 O O . ASP H 2 213 ? -45.168 24.367 23.673 1.00 54.53 213 ASP H O 1
ATOM 14697 N N . ASP H 2 214 ? -46.785 23.367 22.503 1.00 52.41 214 ASP H N 1
ATOM 14698 C CA . ASP H 2 214 ? -46.033 22.130 22.336 1.00 51.67 214 ASP H CA 1
ATOM 14699 C C . ASP H 2 214 ? -44.748 22.260 21.530 1.00 50.52 214 ASP H C 1
ATOM 14700 O O . ASP H 2 214 ? -44.627 23.085 20.617 1.00 50.02 214 ASP H O 1
ATOM 14705 N N . GLY H 2 215 ? -43.769 21.444 21.871 1.00 50.10 215 GLY H N 1
ATOM 14706 C CA . GLY H 2 215 ? -42.624 21.285 20.992 1.00 48.95 215 GLY H CA 1
ATOM 14707 C C . GLY H 2 215 ? -42.998 20.371 19.850 1.00 47.22 215 GLY H C 1
ATOM 14708 O O . GLY H 2 215 ? -43.800 19.436 20.018 1.00 46.66 215 GLY H O 1
ATOM 14709 N N . VAL H 2 216 ? -42.459 20.656 18.669 1.00 46.51 216 VAL H N 1
ATOM 14710 C CA . VAL H 2 216 ? -42.707 19.790 17.506 1.00 45.37 216 VAL H CA 1
ATOM 14711 C C . VAL H 2 216 ? -41.539 19.484 16.567 1.00 45.68 216 VAL H C 1
ATOM 14712 O O . VAL H 2 216 ? -40.680 20.346 16.288 1.00 46.69 216 VAL H O 1
ATOM 14716 N N . ILE H 2 217 ? -41.486 18.232 16.141 1.00 45.31 217 ILE H N 1
ATOM 14717 C CA . ILE H 2 217 ? -40.503 17.760 15.198 1.00 45.10 217 ILE H CA 1
ATOM 14718 C C . ILE H 2 217 ? -41.295 16.805 14.342 1.00 44.39 217 ILE H C 1
ATOM 14719 O O . ILE H 2 217 ? -42.075 15.983 14.854 1.00 45.25 217 ILE H O 1
ATOM 14724 N N . SER H 2 218 ? -41.112 16.930 13.037 1.00 42.84 218 SER H N 1
ATOM 14725 C CA . SER H 2 218 ? -41.746 16.076 12.087 1.00 41.89 218 SER H CA 1
ATOM 14726 C C . SER H 2 218 ? -40.738 15.739 11.020 1.00 42.19 218 SER H C 1
ATOM 14727 O O . SER H 2 218 ? -39.960 16.590 10.554 1.00 41.17 218 SER H O 1
ATOM 14730 N N . TRP H 2 219 ? -40.770 14.480 10.633 1.00 42.49 219 TRP H N 1
ATOM 14731 C CA . TRP H 2 219 ? -39.916 13.996 9.599 1.00 42.70 219 TRP H CA 1
ATOM 14732 C C . TRP H 2 219 ? -40.691 13.161 8.604 1.00 43.86 219 TRP H C 1
ATOM 14733 O O . TRP H 2 219 ? -41.823 12.713 8.842 1.00 44.22 219 TRP H O 1
ATOM 14744 N N . ASP H 2 220 ? -39.990 12.959 7.510 1.00 45.05 220 ASP H N 1
ATOM 14745 C CA . ASP H 2 220 ? -40.386 12.399 6.246 1.00 47.14 220 ASP H CA 1
ATOM 14746 C C . ASP H 2 220 ? -40.411 10.891 6.279 1.00 47.46 220 ASP H C 1
ATOM 14747 O O . ASP H 2 220 ? -39.753 10.327 7.130 1.00 47.87 220 ASP H O 1
ATOM 14752 N N . GLU H 2 221 ? -41.014 10.263 5.269 1.00 47.65 221 GLU H N 1
ATOM 14753 C CA . GLU H 2 221 ? -40.902 8.796 5.068 1.00 50.46 221 GLU H CA 1
ATOM 14754 C C . GLU H 2 221 ? -39.487 8.327 4.694 1.00 51.97 221 GLU H C 1
ATOM 14755 O O . GLU H 2 221 ? -39.183 7.154 4.811 1.00 54.08 221 GLU H O 1
ATOM 14761 N N . GLN H 2 222 ? -38.648 9.256 4.232 1.00 51.85 222 GLN H N 1
ATOM 14762 C CA . GLN H 2 222 ? -37.266 9.005 3.857 1.00 52.39 222 GLN H CA 1
ATOM 14763 C C . GLN H 2 222 ? -36.315 9.243 5.026 1.00 50.90 222 GLN H C 1
ATOM 14764 O O . GLN H 2 222 ? -35.117 9.036 4.880 1.00 51.98 222 GLN H O 1
ATOM 14770 N N . GLY H 2 223 ? -36.853 9.683 6.164 1.00 48.91 223 GLY H N 1
ATOM 14771 C CA . GLY H 2 223 ? -36.054 10.019 7.341 1.00 48.39 223 GLY H CA 1
ATOM 14772 C C . GLY H 2 223 ? -35.667 11.472 7.597 1.00 47.46 223 GLY H C 1
ATOM 14773 O O . GLY H 2 223 ? -35.072 11.776 8.636 1.00 48.50 223 GLY H O 1
ATOM 14774 N N . ASN H 2 224 ? -35.976 12.376 6.670 1.00 46.09 224 ASN H N 1
ATOM 14775 C CA . ASN H 2 224 ? -35.572 13.766 6.803 1.00 44.83 224 ASN H CA 1
ATOM 14776 C C . ASN H 2 224 ? -36.529 14.700 7.542 1.00 43.33 224 ASN H C 1
ATOM 14777 O O . ASN H 2 224 ? -37.734 14.758 7.272 1.00 41.49 224 ASN H O 1
ATOM 14782 N N . LEU H 2 225 ? -35.958 15.468 8.460 1.00 43.66 225 LEU H N 1
ATOM 14783 C CA . LEU H 2 225 ? -36.694 16.432 9.256 1.00 42.04 225 LEU H CA 1
ATOM 14784 C C . LEU H 2 225 ? -37.308 17.476 8.342 1.00 41.01 225 LEU H C 1
ATOM 14785 O O . LEU H 2 225 ? -36.620 18.065 7.494 1.00 39.80 225 LEU H O 1
ATOM 14790 N N . GLN H 2 226 ? -38.618 17.663 8.475 1.00 39.83 226 GLN H N 1
ATOM 14791 C CA . GLN H 2 226 ? -39.309 18.612 7.626 1.00 38.78 226 GLN H CA 1
ATOM 14792 C C . GLN H 2 226 ? -39.522 19.911 8.395 1.00 38.33 226 GLN H C 1
ATOM 14793 O O . GLN H 2 226 ? -39.415 20.993 7.810 1.00 39.24 226 GLN H O 1
ATOM 14799 N N . PHE H 2 227 ? -39.823 19.800 9.687 1.00 36.92 227 PHE H N 1
ATOM 14800 C CA . PHE H 2 227 ? -39.975 20.975 10.520 1.00 36.80 227 PHE H CA 1
ATOM 14801 C C . PHE H 2 227 ? -39.730 20.714 11.990 1.00 37.79 227 PHE H C 1
ATOM 14802 O O . PHE H 2 227 ? -39.894 19.577 12.491 1.00 37.36 227 PHE H O 1
ATOM 14810 N N . ILE H 2 228 ? -39.289 21.769 12.662 1.00 38.02 228 ILE H N 1
ATOM 14811 C CA . ILE H 2 228 ? -38.985 21.758 14.072 1.00 38.99 228 ILE H CA 1
ATOM 14812 C C . ILE H 2 228 ? -39.238 23.189 14.578 1.00 40.41 228 ILE H C 1
ATOM 14813 O O . ILE H 2 228 ? -38.821 24.180 13.961 1.00 40.65 228 ILE H O 1
ATOM 14818 N N . ASN H 2 229 ? -39.963 23.316 15.674 1.00 40.94 229 ASN H N 1
ATOM 14819 C CA . ASN H 2 229 ? -40.207 24.649 16.163 1.00 41.94 229 ASN H CA 1
ATOM 14820 C C . ASN H 2 229 ? -39.165 25.037 17.223 1.00 44.63 229 ASN H C 1
ATOM 14821 O O . ASN H 2 229 ? -38.383 24.182 17.685 1.00 44.61 229 ASN H O 1
ATOM 14826 N N . ALA H 2 230 ? -39.131 26.320 17.566 1.00 46.98 230 ALA H N 1
ATOM 14827 C CA . ALA H 2 230 ? -38.203 26.822 18.581 1.00 51.11 230 ALA H CA 1
ATOM 14828 C C . ALA H 2 230 ? -38.265 25.957 19.850 1.00 53.07 230 ALA H C 1
ATOM 14829 O O . ALA H 2 230 ? -37.231 25.568 20.398 1.00 54.75 230 ALA H O 1
ATOM 14831 N N . GLN H 2 231 ? -39.487 25.648 20.281 1.00 53.68 231 GLN H N 1
ATOM 14832 C CA . GLN H 2 231 ? -39.753 24.968 21.536 1.00 55.82 231 GLN H CA 1
ATOM 14833 C C . GLN H 2 231 ? -39.045 23.599 21.564 1.00 55.73 231 GLN H C 1
ATOM 14834 O O . GLN H 2 231 ? -38.291 23.316 22.491 1.00 57.53 231 GLN H O 1
ATOM 14840 N N . ALA H 2 232 ? -39.263 22.764 20.545 1.00 54.33 232 ALA H N 1
ATOM 14841 C CA . ALA H 2 232 ? -38.591 21.462 20.450 1.00 54.37 232 ALA H CA 1
ATOM 14842 C C . ALA H 2 232 ? -37.065 21.584 20.346 1.00 56.23 232 ALA H C 1
ATOM 14843 O O . ALA H 2 232 ? -36.348 20.747 20.889 1.00 57.00 232 ALA H O 1
ATOM 14845 N N . ALA H 2 233 ? -36.584 22.618 19.652 1.00 57.28 233 ALA H N 1
ATOM 14846 C CA . ALA H 2 233 ? -35.144 22.887 19.501 1.00 60.30 233 ALA H CA 1
ATOM 14847 C C . ALA H 2 233 ? -34.416 23.128 20.818 1.00 63.56 233 ALA H C 1
ATOM 14848 O O . ALA H 2 233 ? -33.319 22.607 21.000 1.00 64.82 233 ALA H O 1
ATOM 14850 N N . ARG H 2 234 ? -35.016 23.934 21.699 1.00 66.43 234 ARG H N 1
ATOM 14851 C CA . ARG H 2 234 ? -34.483 24.222 23.041 1.00 71.09 234 ARG H CA 1
ATOM 14852 C C . ARG H 2 234 ? -34.284 22.947 23.849 1.00 71.64 234 ARG H C 1
ATOM 14853 O O . ARG H 2 234 ? -33.190 22.680 24.346 1.00 73.56 234 ARG H O 1
ATOM 14861 N N . VAL H 2 235 ? -35.372 22.184 23.967 1.00 71.28 235 VAL H N 1
ATOM 14862 C CA . VAL H 2 235 ? -35.488 21.011 24.852 1.00 71.63 235 VAL H CA 1
ATOM 14863 C C . VAL H 2 235 ? -34.534 19.913 24.383 1.00 71.50 235 VAL H C 1
ATOM 14864 O O . VAL H 2 235 ? -33.716 19.422 25.161 1.00 73.04 235 VAL H O 1
ATOM 14868 N N . LEU H 2 236 ? -34.599 19.584 23.095 1.00 69.76 236 LEU H N 1
ATOM 14869 C CA . LEU H 2 236 ? -33.780 18.510 22.524 1.00 69.92 236 LEU H CA 1
ATOM 14870 C C . LEU H 2 236 ? -32.426 19.006 22.027 1.00 71.24 236 LEU H C 1
ATOM 14871 O O . LEU H 2 236 ? -31.707 18.290 21.315 1.00 71.11 236 LEU H O 1
ATOM 14876 N N . ARG H 2 237 ? -32.087 20.237 22.412 1.00 72.55 237 ARG H N 1
ATOM 14877 C CA . ARG H 2 237 ? -30.766 20.802 22.187 1.00 74.30 237 ARG H CA 1
ATOM 14878 C C . ARG H 2 237 ? -30.323 20.638 20.726 1.00 72.48 237 ARG H C 1
ATOM 14879 O O . ARG H 2 237 ? -29.171 20.320 20.447 1.00 73.63 237 ARG H O 1
ATOM 14887 N N . LEU H 2 238 ? -31.250 20.839 19.795 1.00 69.85 238 LEU H N 1
ATOM 14888 C CA . LEU H 2 238 ? -30.898 20.818 18.370 1.00 68.34 238 LEU H CA 1
ATOM 14889 C C . LEU H 2 238 ? -30.688 22.218 17.810 1.00 67.95 238 LEU H C 1
ATOM 14890 O O . LEU H 2 238 ? -31.160 23.215 18.367 1.00 67.91 238 LEU H O 1
ATOM 14895 N N . ASP H 2 239 ? -29.954 22.275 16.710 1.00 67.85 239 ASP H N 1
ATOM 14896 C CA . ASP H 2 239 ? -29.782 23.509 15.989 1.00 68.17 239 ASP H CA 1
ATOM 14897 C C . ASP H 2 239 ? -31.079 23.891 15.295 1.00 65.43 239 ASP H C 1
ATOM 14898 O O . ASP H 2 239 ? -31.569 23.186 14.400 1.00 63.88 239 ASP H O 1
ATOM 14903 N N . ALA H 2 240 ? -31.616 25.031 15.709 1.00 64.71 240 ALA H N 1
ATOM 14904 C CA . ALA H 2 240 ? -32.977 25.415 15.366 1.00 62.50 240 ALA H CA 1
ATOM 14905 C C . ALA H 2 240 ? -33.187 25.689 13.870 1.00 60.86 240 ALA H C 1
ATOM 14906 O O . ALA H 2 240 ? -34.351 25.743 13.437 1.00 59.43 240 ALA H O 1
ATOM 14908 N N . THR H 2 241 ? -32.088 25.865 13.103 1.00 59.98 241 THR H N 1
ATOM 14909 C CA . THR H 2 241 ? -32.159 26.139 11.651 1.00 57.76 241 THR H CA 1
ATOM 14910 C C . THR H 2 241 ? -31.260 25.282 10.731 1.00 57.32 241 THR H C 1
ATOM 14911 O O . THR H 2 241 ? -31.404 25.370 9.524 1.00 56.74 241 THR H O 1
ATOM 14915 N N . ALA H 2 242 ? -30.320 24.488 11.242 1.00 57.40 242 ALA H N 1
ATOM 14916 C CA . ALA H 2 242 ? -29.627 23.549 10.328 1.00 56.80 242 ALA H CA 1
ATOM 14917 C C . ALA H 2 242 ? -30.047 22.083 10.477 1.00 55.82 242 ALA H C 1
ATOM 14918 O O . ALA H 2 242 ? -29.477 21.187 9.817 1.00 56.02 242 ALA H O 1
ATOM 14920 N N . SER H 2 243 ? -31.040 21.844 11.336 1.00 53.68 243 SER H N 1
ATOM 14921 C CA . SER H 2 243 ? -31.576 20.510 11.501 1.00 52.41 243 SER H CA 1
ATOM 14922 C C . SER H 2 243 ? -32.509 20.120 10.356 1.00 50.08 243 SER H C 1
ATOM 14923 O O . SER H 2 243 ? -32.516 18.954 9.943 1.00 49.22 243 SER H O 1
ATOM 14926 N N . GLN H 2 244 ? -33.281 21.085 9.837 1.00 48.04 244 GLN H N 1
ATOM 14927 C CA . GLN H 2 244 ? -34.287 20.750 8.838 1.00 46.33 244 GLN H CA 1
ATOM 14928 C C . GLN H 2 244 ? -33.680 20.324 7.498 1.00 45.39 244 GLN H C 1
ATOM 14929 O O . GLN H 2 244 ? -32.621 20.816 7.122 1.00 44.50 244 GLN H O 1
ATOM 14935 N N . GLY H 2 245 ? -34.303 19.338 6.847 1.00 43.71 245 GLY H N 1
ATOM 14936 C CA . GLY H 2 245 ? -33.716 18.688 5.671 1.00 44.07 245 GLY H CA 1
ATOM 14937 C C . GLY H 2 245 ? -32.632 17.652 5.944 1.00 45.82 245 GLY H C 1
ATOM 14938 O O . GLY H 2 245 ? -32.119 17.033 5.016 1.00 46.42 245 GLY H O 1
ATOM 14939 N N . ARG H 2 246 ? -32.254 17.460 7.201 1.00 47.10 246 ARG H N 1
ATOM 14940 C CA . ARG H 2 246 ? -31.267 16.405 7.549 1.00 50.72 246 ARG H CA 1
ATOM 14941 C C . ARG H 2 246 ? -31.907 15.147 8.151 1.00 50.86 246 ARG H C 1
ATOM 14942 O O . ARG H 2 246 ? -33.011 15.211 8.746 1.00 49.38 246 ARG H O 1
ATOM 14950 N N . ALA H 2 247 ? -31.228 14.013 7.986 1.00 52.96 247 ALA H N 1
ATOM 14951 C CA . ALA H 2 247 ? -31.704 12.756 8.564 1.00 54.93 247 ALA H CA 1
ATOM 14952 C C . ALA H 2 247 ? -31.875 12.898 10.074 1.00 55.94 247 ALA H C 1
ATOM 14953 O O . ALA H 2 247 ? -30.969 13.350 10.766 1.00 57.50 247 ALA H O 1
ATOM 14955 N N . ILE H 2 248 ? -33.049 12.530 10.570 1.00 56.91 248 ILE H N 1
ATOM 14956 C CA . ILE H 2 248 ? -33.339 12.481 12.016 1.00 58.76 248 ILE H CA 1
ATOM 14957 C C . ILE H 2 248 ? -32.413 11.518 12.803 1.00 61.59 248 ILE H C 1
ATOM 14958 O O . ILE H 2 248 ? -32.136 11.745 13.983 1.00 61.77 248 ILE H O 1
ATOM 14963 N N . THR H 2 249 ? -31.943 10.453 12.150 1.00 64.25 249 THR H N 1
ATOM 14964 C CA . THR H 2 249 ? -31.006 9.517 12.795 1.00 67.91 249 THR H CA 1
ATOM 14965 C C . THR H 2 249 ? -29.612 10.151 13.001 1.00 70.60 249 THR H C 1
ATOM 14966 O O . THR H 2 249 ? -28.913 9.812 13.967 1.00 72.12 249 THR H O 1
ATOM 14970 N N . GLU H 2 250 ? -29.223 11.070 12.111 1.00 71.44 250 GLU H N 1
ATOM 14971 C CA . GLU H 2 250 ? -27.995 11.861 12.290 1.00 74.06 250 GLU H CA 1
ATOM 14972 C C . GLU H 2 250 ? -28.132 12.956 13.354 1.00 73.79 250 GLU H C 1
ATOM 14973 O O . GLU H 2 250 ? -27.131 13.442 13.882 1.00 75.62 250 GLU H O 1
ATOM 14979 N N . LEU H 2 251 ? -29.359 13.343 13.673 1.00 72.28 251 LEU H N 1
ATOM 14980 C CA . LEU H 2 251 ? -29.561 14.494 14.533 1.00 72.51 251 LEU H CA 1
ATOM 14981 C C . LEU H 2 251 ? -29.651 14.141 16.004 1.00 74.26 251 LEU H C 1
ATOM 14982 O O . LEU H 2 251 ? -29.077 14.832 16.840 1.00 75.45 251 LEU H O 1
ATOM 14987 N N . LEU H 2 252 ? -30.369 13.073 16.332 1.00 74.65 252 LEU H N 1
ATOM 14988 C CA . LEU H 2 252 ? -30.498 12.696 17.733 1.00 76.55 252 LEU H CA 1
ATOM 14989 C C . LEU H 2 252 ? -30.776 11.222 17.942 1.00 77.13 252 LEU H C 1
ATOM 14990 O O . LEU H 2 252 ? -31.271 10.533 17.049 1.00 76.12 252 LEU H O 1
ATOM 14995 N N . THR H 2 253 ? -30.430 10.746 19.130 1.00 79.16 253 THR H N 1
ATOM 14996 C CA . THR H 2 253 ? -30.698 9.361 19.497 1.00 80.40 253 THR H CA 1
ATOM 14997 C C . THR H 2 253 ? -32.078 9.243 20.124 1.00 79.24 253 THR H C 1
ATOM 14998 O O . THR H 2 253 ? -32.382 9.846 21.167 1.00 79.33 253 THR H O 1
ATOM 15002 N N . LEU H 2 254 ? -32.913 8.467 19.450 1.00 78.66 254 LEU H N 1
ATOM 15003 C CA . LEU H 2 254 ? -34.292 8.280 19.849 1.00 77.99 254 LEU H CA 1
ATOM 15004 C C . LEU H 2 254 ? -34.418 7.170 20.884 1.00 79.31 254 LEU H C 1
ATOM 15005 O O . LEU H 2 254 ? -33.910 6.068 20.665 1.00 80.56 254 LEU H O 1
ATOM 15010 N N . PRO H 2 255 ? -35.087 7.462 22.020 1.00 79.18 255 PRO H N 1
ATOM 15011 C CA . PRO H 2 255 ? -35.377 6.470 23.061 1.00 80.14 255 PRO H CA 1
ATOM 15012 C C . PRO H 2 255 ? -36.032 5.205 22.506 1.00 79.88 255 PRO H C 1
ATOM 15013 O O . PRO H 2 255 ? -36.832 5.276 21.568 1.00 78.19 255 PRO H O 1
ATOM 15017 N N . ALA H 2 256 ? -35.676 4.069 23.103 1.00 81.45 256 ALA H N 1
ATOM 15018 C CA . ALA H 2 256 ? -36.197 2.727 22.760 1.00 81.91 256 ALA H CA 1
ATOM 15019 C C . ALA H 2 256 ? -37.708 2.636 22.453 1.00 80.63 256 ALA H C 1
ATOM 15020 O O . ALA H 2 256 ? -38.103 2.021 21.453 1.00 80.24 256 ALA H O 1
ATOM 15022 N N . VAL H 2 257 ? -38.530 3.226 23.331 1.00 79.98 257 VAL H N 1
ATOM 15023 C CA . VAL H 2 257 ? -39.991 3.308 23.162 1.00 78.88 257 VAL H CA 1
ATOM 15024 C C . VAL H 2 257 ? -40.344 3.851 21.786 1.00 76.84 257 VAL H C 1
ATOM 15025 O O . VAL H 2 257 ? -40.882 3.140 20.936 1.00 76.26 257 VAL H O 1
ATOM 15029 N N . LEU H 2 258 ? -40.016 5.124 21.577 1.00 75.55 258 LEU H N 1
ATOM 15030 C CA . LEU H 2 258 ? -40.187 5.762 20.291 1.00 73.65 258 LEU H CA 1
ATOM 15031 C C . LEU H 2 258 ? -39.620 4.905 19.189 1.00 73.83 258 LEU H C 1
ATOM 15032 O O . LEU H 2 258 ? -40.303 4.621 18.215 1.00 73.26 258 LEU H O 1
ATOM 15037 N N . GLN H 2 259 ? -38.375 4.477 19.357 1.00 75.27 259 GLN H N 1
ATOM 15038 C CA . GLN H 2 259 ? -37.672 3.732 18.322 1.00 76.34 259 GLN H CA 1
ATOM 15039 C C . GLN H 2 259 ? -38.492 2.545 17.812 1.00 76.93 259 GLN H C 1
ATOM 15040 O O . GLN H 2 259 ? -38.589 2.337 16.604 1.00 76.66 259 GLN H O 1
ATOM 15046 N N . GLN H 2 260 ? -39.101 1.795 18.736 1.00 78.10 260 GLN H N 1
ATOM 15047 C CA . GLN H 2 260 ? -39.943 0.636 18.400 1.00 78.99 260 GLN H CA 1
ATOM 15048 C C . GLN H 2 260 ? -41.277 1.075 17.771 1.00 76.81 260 GLN H C 1
ATOM 15049 O O . GLN H 2 260 ? -41.743 0.464 16.804 1.00 76.87 260 GLN H O 1
ATOM 15055 N N . ALA H 2 261 ? -41.876 2.133 18.323 1.00 74.91 261 ALA H N 1
ATOM 15056 C CA . ALA H 2 261 ? -43.129 2.700 17.802 1.00 73.53 261 ALA H CA 1
ATOM 15057 C C . ALA H 2 261 ? -42.965 3.160 16.364 1.00 72.46 261 ALA H C 1
ATOM 15058 O O . ALA H 2 261 ? -43.802 2.879 15.505 1.00 72.29 261 ALA H O 1
ATOM 15060 N N . ILE H 2 262 ? -41.866 3.864 16.116 1.00 72.22 262 ILE H N 1
ATOM 15061 C CA . ILE H 2 262 ? -41.485 4.295 14.773 1.00 71.79 262 ILE H CA 1
ATOM 15062 C C . ILE H 2 262 ? -41.377 3.111 13.808 1.00 73.26 262 ILE H C 1
ATOM 15063 O O . ILE H 2 262 ? -41.910 3.175 12.695 1.00 73.33 262 ILE H O 1
ATOM 15068 N N . LYS H 2 263 ? -40.728 2.027 14.250 1.00 74.81 263 LYS H N 1
ATOM 15069 C CA . LYS H 2 263 ? -40.523 0.824 13.428 1.00 76.29 263 LYS H CA 1
ATOM 15070 C C . LYS H 2 263 ? -41.834 0.232 12.943 1.00 76.27 263 LYS H C 1
ATOM 15071 O O . LYS H 2 263 ? -41.892 -0.373 11.877 1.00 76.80 263 LYS H O 1
ATOM 15077 N N . GLN H 2 264 ? -42.888 0.457 13.725 1.00 75.44 264 GLN H N 1
ATOM 15078 C CA . GLN H 2 264 ? -44.160 -0.221 13.553 1.00 75.81 264 GLN H CA 1
ATOM 15079 C C . GLN H 2 264 ? -45.268 0.661 12.967 1.00 74.05 264 GLN H C 1
ATOM 15080 O O . GLN H 2 264 ? -46.354 0.146 12.632 1.00 75.12 264 GLN H O 1
ATOM 15086 N N . ALA H 2 265 ? -44.985 1.970 12.814 1.00 71.55 265 ALA H N 1
ATOM 15087 C CA . ALA H 2 265 ? -45.989 3.009 12.424 1.00 68.84 265 ALA H CA 1
ATOM 15088 C C . ALA H 2 265 ? -47.143 3.057 13.440 1.00 68.13 265 ALA H C 1
ATOM 15089 O O . ALA H 2 265 ? -48.340 3.042 13.096 1.00 68.35 265 ALA H O 1
ATOM 15091 N N . HIS H 2 266 ? -46.753 3.122 14.705 1.00 66.79 266 HIS H N 1
ATOM 15092 C CA . HIS H 2 266 ? -47.686 2.981 15.793 1.00 66.54 266 HIS H CA 1
ATOM 15093 C C . HIS H 2 266 ? -47.750 4.256 16.629 1.00 64.05 266 HIS H C 1
ATOM 15094 O O . HIS H 2 266 ? -46.731 4.711 17.120 1.00 63.19 266 HIS H O 1
ATOM 15101 N N . PRO H 2 267 ? -48.952 4.819 16.798 1.00 62.90 267 PRO H N 1
ATOM 15102 C CA . PRO H 2 267 ? -49.127 6.033 17.591 1.00 62.03 267 PRO H CA 1
ATOM 15103 C C . PRO H 2 267 ? -48.780 5.894 19.079 1.00 63.33 267 PRO H C 1
ATOM 15104 O O . PRO H 2 267 ? -48.939 4.822 19.667 1.00 64.98 267 PRO H O 1
ATOM 15108 N N . LEU H 2 268 ? -48.283 6.977 19.663 1.00 62.98 268 LEU H N 1
ATOM 15109 C CA . LEU H 2 268 ? -48.130 7.105 21.106 1.00 64.19 268 LEU H CA 1
ATOM 15110 C C . LEU H 2 268 ? -48.805 8.398 21.511 1.00 64.31 268 LEU H C 1
ATOM 15111 O O . LEU H 2 268 ? -48.628 9.426 20.840 1.00 62.81 268 LEU H O 1
ATOM 15116 N N . LYS H 2 269 ? -49.579 8.338 22.595 1.00 66.06 269 LYS H N 1
ATOM 15117 C CA . LYS H 2 269 ? -50.272 9.502 23.152 1.00 67.30 269 LYS H CA 1
ATOM 15118 C C . LYS H 2 269 ? -49.806 9.766 24.568 1.00 68.86 269 LYS H C 1
ATOM 15119 O O . LYS H 2 269 ? -49.869 8.870 25.412 1.00 70.42 269 LYS H O 1
ATOM 15125 N N . HIS H 2 270 ? -49.312 10.984 24.812 1.00 69.24 270 HIS H N 1
ATOM 15126 C CA . HIS H 2 270 ? -48.876 11.419 26.140 1.00 71.31 270 HIS H CA 1
ATOM 15127 C C . HIS H 2 270 ? -48.069 10.355 26.902 1.00 72.45 270 HIS H C 1
ATOM 15128 O O . HIS H 2 270 ? -48.279 10.126 28.086 1.00 73.66 270 HIS H O 1
ATOM 15135 N N . VAL H 2 271 ? -47.155 9.703 26.198 1.00 72.00 271 VAL H N 1
ATOM 15136 C CA . VAL H 2 271 ? -46.296 8.681 26.765 1.00 73.17 271 VAL H CA 1
ATOM 15137 C C . VAL H 2 271 ? -45.047 9.361 27.344 1.00 74.35 271 VAL H C 1
ATOM 15138 O O . VAL H 2 271 ? -44.580 10.390 26.822 1.00 73.45 271 VAL H O 1
ATOM 15142 N N . GLU H 2 272 ? -44.500 8.800 28.422 1.00 76.34 272 GLU H N 1
ATOM 15143 C CA . GLU H 2 272 ? -43.233 9.290 28.974 1.00 77.69 272 GLU H CA 1
ATOM 15144 C C . GLU H 2 272 ? -42.004 8.694 28.276 1.00 77.57 272 GLU H C 1
ATOM 15145 O O . GLU H 2 272 ? -42.000 7.532 27.867 1.00 77.52 272 GLU H O 1
ATOM 15151 N N . ALA H 2 273 ? -40.966 9.512 28.144 1.00 77.76 273 ALA H N 1
ATOM 15152 C CA . ALA H 2 273 ? -39.743 9.112 27.470 1.00 78.25 273 ALA H CA 1
ATOM 15153 C C . ALA H 2 273 ? -38.565 9.985 27.904 1.00 79.53 273 ALA H C 1
ATOM 15154 O O . ALA H 2 273 ? -38.755 11.045 28.514 1.00 79.58 273 ALA H O 1
ATOM 15156 N N . THR H 2 274 ? -37.356 9.524 27.566 1.00 80.86 274 THR H N 1
ATOM 15157 C CA . THR H 2 274 ? -36.089 10.145 27.965 1.00 82.48 274 THR H CA 1
ATOM 15158 C C . THR H 2 274 ? -35.148 10.168 26.771 1.00 82.21 274 THR H C 1
ATOM 15159 O O . THR H 2 274 ? -34.930 9.135 26.137 1.00 81.93 274 THR H O 1
ATOM 15163 N N . PHE H 2 275 ? -34.576 11.334 26.472 1.00 82.87 275 PHE H N 1
ATOM 15164 C CA . PHE H 2 275 ? -33.676 11.483 25.311 1.00 83.04 275 PHE H CA 1
ATOM 15165 C C . PHE H 2 275 ? -32.182 11.646 25.676 1.00 85.99 275 PHE H C 1
ATOM 15166 O O . PHE H 2 275 ? -31.816 11.701 26.854 1.00 87.68 275 PHE H O 1
ATOM 15174 N N . GLU H 2 276 ? -31.335 11.750 24.646 1.00 87.02 276 GLU H N 1
ATOM 15175 C CA . GLU H 2 276 ? -29.884 11.903 24.803 1.00 89.99 276 GLU H CA 1
ATOM 15176 C C . GLU H 2 276 ? -29.292 13.013 23.902 1.00 89.65 276 GLU H C 1
ATOM 15177 O O . GLU H 2 276 ? -29.544 13.075 22.685 1.00 88.14 276 GLU H O 1
ATOM 15183 N N . GLN H 2 280 ? -26.266 13.754 27.105 1.00 113.10 280 GLN H N 1
ATOM 15184 C CA . GLN H 2 280 ? -26.958 14.250 28.295 1.00 113.63 280 GLN H CA 1
ATOM 15185 C C . GLN H 2 280 ? -28.475 13.952 28.245 1.00 110.75 280 GLN H C 1
ATOM 15186 O O . GLN H 2 280 ? -29.083 14.007 27.165 1.00 108.49 280 GLN H O 1
ATOM 15192 N N . PHE H 2 281 ? -29.077 13.671 29.412 1.00 110.63 281 PHE H N 1
ATOM 15193 C CA . PHE H 2 281 ? -30.443 13.095 29.497 1.00 108.05 281 PHE H CA 1
ATOM 15194 C C . PHE H 2 281 ? -31.616 14.050 29.799 1.00 105.84 281 PHE H C 1
ATOM 15195 O O . PHE H 2 281 ? -31.599 14.763 30.808 1.00 107.36 281 PHE H O 1
ATOM 15203 N N . ILE H 2 282 ? -32.642 14.007 28.935 1.00 101.78 282 ILE H N 1
ATOM 15204 C CA . ILE H 2 282 ? -33.869 14.824 29.060 1.00 98.94 282 ILE H CA 1
ATOM 15205 C C . ILE H 2 282 ? -35.163 13.987 29.105 1.00 96.01 282 ILE H C 1
ATOM 15206 O O . ILE H 2 282 ? -35.417 13.177 28.208 1.00 94.36 282 ILE H O 1
ATOM 15211 N N . ASP H 2 283 ? -35.984 14.220 30.132 1.00 94.54 283 ASP H N 1
ATOM 15212 C CA . ASP H 2 283 ? -37.262 13.513 30.332 1.00 91.63 283 ASP H CA 1
ATOM 15213 C C . ASP H 2 283 ? -38.468 14.321 29.854 1.00 88.46 283 ASP H C 1
ATOM 15214 O O . ASP H 2 283 ? -38.720 15.429 30.347 1.00 89.11 283 ASP H O 1
ATOM 15219 N N . ALA H 2 284 ? -39.237 13.765 28.922 1.00 84.21 284 ALA H N 1
ATOM 15220 C CA . ALA H 2 284 ? -40.399 14.483 28.395 1.00 80.45 284 ALA H CA 1
ATOM 15221 C C . ALA H 2 284 ? -41.641 13.612 28.310 1.00 78.12 284 ALA H C 1
ATOM 15222 O O . ALA H 2 284 ? -41.575 12.385 28.438 1.00 78.40 284 ALA H O 1
ATOM 15224 N N . VAL H 2 285 ? -42.782 14.260 28.122 1.00 75.15 285 VAL H N 1
ATOM 15225 C CA . VAL H 2 285 ? -44.010 13.539 27.822 1.00 72.08 285 VAL H CA 1
ATOM 15226 C C . VAL H 2 285 ? -44.418 13.844 26.375 1.00 68.27 285 VAL H C 1
ATOM 15227 O O . VAL H 2 285 ? -44.819 14.956 26.034 1.00 67.38 285 VAL H O 1
ATOM 15231 N N . ILE H 2 286 ? -44.283 12.823 25.537 1.00 64.84 286 ILE H N 1
ATOM 15232 C CA . ILE H 2 286 ? -44.419 12.941 24.101 1.00 60.31 286 ILE H CA 1
ATOM 15233 C C . ILE H 2 286 ? -45.725 12.398 23.530 1.00 58.91 286 ILE H C 1
ATOM 15234 O O . ILE H 2 286 ? -46.416 11.610 24.172 1.00 59.90 286 ILE H O 1
ATOM 15239 N N . THR H 2 287 ? -46.031 12.828 22.307 1.00 56.13 287 THR H N 1
ATOM 15240 C CA . THR H 2 287 ? -47.035 12.208 21.455 1.00 53.86 287 THR H CA 1
ATOM 15241 C C . THR H 2 287 ? -46.412 11.931 20.090 1.00 52.20 287 THR H C 1
ATOM 15242 O O . THR H 2 287 ? -45.642 12.732 19.555 1.00 50.54 287 THR H O 1
ATOM 15246 N N . LEU H 2 288 ? -46.731 10.772 19.546 1.00 51.75 288 LEU H N 1
ATOM 15247 C CA . LEU H 2 288 ? -46.268 10.407 18.247 1.00 50.75 288 LEU H CA 1
ATOM 15248 C C . LEU H 2 288 ? -47.483 10.261 17.408 1.00 50.49 288 LEU H C 1
ATOM 15249 O O . LEU H 2 288 ? -48.460 9.670 17.830 1.00 52.08 288 LEU H O 1
ATOM 15254 N N . LYS H 2 289 ? -47.420 10.809 16.199 1.00 49.64 289 LYS H N 1
ATOM 15255 C CA . LYS H 2 289 ? -48.559 10.873 15.334 1.00 48.80 289 LYS H CA 1
ATOM 15256 C C . LYS H 2 289 ? -48.109 10.434 13.971 1.00 48.54 289 LYS H C 1
ATOM 15257 O O . LYS H 2 289 ? -47.392 11.155 13.297 1.00 48.36 289 LYS H O 1
ATOM 15263 N N . PRO H 2 290 ? -48.506 9.232 13.553 1.00 50.10 290 PRO H N 1
ATOM 15264 C CA . PRO H 2 290 ? -48.070 8.806 12.230 1.00 49.87 290 PRO H CA 1
ATOM 15265 C C . PRO H 2 290 ? -48.950 9.436 11.167 1.00 49.44 290 PRO H C 1
ATOM 15266 O O . PRO H 2 290 ? -50.129 9.696 11.424 1.00 49.70 290 PRO H O 1
ATOM 15270 N N . ILE H 2 291 ? -48.374 9.694 9.994 1.00 48.85 291 ILE H N 1
ATOM 15271 C CA . ILE H 2 291 ? -49.126 10.203 8.844 1.00 48.68 291 ILE H CA 1
ATOM 15272 C C . ILE H 2 291 ? -48.943 9.192 7.742 1.00 49.88 291 ILE H C 1
ATOM 15273 O O . ILE H 2 291 ? -47.841 8.997 7.252 1.00 50.19 291 ILE H O 1
ATOM 15278 N N . ILE H 2 292 ? -50.030 8.537 7.357 1.00 51.52 292 ILE H N 1
ATOM 15279 C CA . ILE H 2 292 ? -49.949 7.366 6.488 1.00 53.01 292 ILE H CA 1
ATOM 15280 C C . ILE H 2 292 ? -50.409 7.804 5.118 1.00 52.61 292 ILE H C 1
ATOM 15281 O O . ILE H 2 292 ? -51.518 8.270 4.972 1.00 52.66 292 ILE H O 1
ATOM 15286 N N . GLU H 2 293 ? -49.519 7.714 4.139 1.00 52.71 293 GLU H N 1
ATOM 15287 C CA . GLU H 2 293 ? -49.708 8.294 2.806 1.00 52.99 293 GLU H CA 1
ATOM 15288 C C . GLU H 2 293 ? -49.281 7.235 1.803 1.00 54.95 293 GLU H C 1
ATOM 15289 O O . GLU H 2 293 ? -48.704 6.211 2.183 1.00 56.14 293 GLU H O 1
ATOM 15295 N N . THR H 2 294 ? -49.526 7.471 0.527 1.00 56.40 294 THR H N 1
ATOM 15296 C CA . THR H 2 294 ? -49.204 6.458 -0.467 1.00 59.51 294 THR H CA 1
ATOM 15297 C C . THR H 2 294 ? -47.687 6.339 -0.668 1.00 59.66 294 THR H C 1
ATOM 15298 O O . THR H 2 294 ? -47.173 5.240 -0.933 1.00 61.37 294 THR H O 1
ATOM 15302 N N . GLN H 2 295 ? -46.971 7.455 -0.474 1.00 58.00 295 GLN H N 1
ATOM 15303 C CA . GLN H 2 295 ? -45.498 7.451 -0.531 1.00 57.44 295 GLN H CA 1
ATOM 15304 C C . GLN H 2 295 ? -44.815 6.847 0.691 1.00 56.95 295 GLN H C 1
ATOM 15305 O O . GLN H 2 295 ? -43.601 6.588 0.654 1.00 57.65 295 GLN H O 1
ATOM 15311 N N . GLY H 2 296 ? -45.558 6.631 1.772 1.00 55.48 296 GLY H N 1
ATOM 15312 C CA . GLY H 2 296 ? -44.955 6.036 2.961 1.00 54.28 296 GLY H CA 1
ATOM 15313 C C . GLY H 2 296 ? -45.421 6.661 4.256 1.00 52.43 296 GLY H C 1
ATOM 15314 O O . GLY H 2 296 ? -46.371 7.416 4.287 1.00 52.04 296 GLY H O 1
ATOM 15315 N N . THR H 2 297 ? -44.770 6.340 5.353 1.00 51.74 297 THR H N 1
ATOM 15316 C CA . THR H 2 297 ? -45.233 6.891 6.598 1.00 50.47 297 THR H CA 1
ATOM 15317 C C . THR H 2 297 ? -44.320 8.016 7.089 1.00 48.17 297 THR H C 1
ATOM 15318 O O . THR H 2 297 ? -43.108 7.886 7.049 1.00 48.88 297 THR H O 1
ATOM 15322 N N . SER H 2 298 ? -44.932 9.131 7.488 1.00 45.90 298 SER H N 1
ATOM 15323 C CA . SER H 2 298 ? -44.250 10.242 8.153 1.00 43.85 298 SER H CA 1
ATOM 15324 C C . SER H 2 298 ? -44.707 10.373 9.591 1.00 43.60 298 SER H C 1
ATOM 15325 O O . SER H 2 298 ? -45.697 9.772 9.988 1.00 43.95 298 SER H O 1
ATOM 15328 N N . PHE H 2 299 ? -44.008 11.198 10.368 1.00 43.52 299 PHE H N 1
ATOM 15329 C CA . PHE H 2 299 ? -44.292 11.316 11.792 1.00 44.14 299 PHE H CA 1
ATOM 15330 C C . PHE H 2 299 ? -44.282 12.741 12.312 1.00 43.55 299 PHE H C 1
ATOM 15331 O O . PHE H 2 299 ? -43.444 13.527 11.941 1.00 43.84 299 PHE H O 1
ATOM 15339 N N . ILE H 2 300 ? -45.214 13.067 13.187 1.00 44.42 300 ILE H N 1
ATOM 15340 C CA . ILE H 2 300 ? -45.075 14.239 14.013 1.00 44.90 300 ILE H CA 1
ATOM 15341 C C . ILE H 2 300 ? -44.856 13.727 15.434 1.00 46.11 300 ILE H C 1
ATOM 15342 O O . ILE H 2 300 ? -45.550 12.811 15.899 1.00 47.08 300 ILE H O 1
ATOM 15347 N N . LEU H 2 301 ? -43.875 14.314 16.103 1.00 45.84 301 LEU H N 1
ATOM 15348 C CA . LEU H 2 301 ? -43.573 14.031 17.472 1.00 46.56 301 LEU H CA 1
ATOM 15349 C C . LEU H 2 301 ? -43.744 15.342 18.193 1.00 47.36 301 LEU H C 1
ATOM 15350 O O . LEU H 2 301 ? -43.140 16.367 17.796 1.00 47.60 301 LEU H O 1
ATOM 15355 N N . LEU H 2 302 ? -44.610 15.335 19.205 1.00 48.24 302 LEU H N 1
ATOM 15356 C CA . LEU H 2 302 ? -44.819 16.505 20.026 1.00 49.77 302 LEU H CA 1
ATOM 15357 C C . LEU H 2 302 ? -44.289 16.298 21.427 1.00 52.40 302 LEU H C 1
ATOM 15358 O O . LEU H 2 302 ? -44.349 15.180 21.985 1.00 53.57 302 LEU H O 1
ATOM 15363 N N . LEU H 2 303 ? -43.761 17.372 21.992 1.00 53.78 303 LEU H N 1
ATOM 15364 C CA . LEU H 2 303 ? -43.195 17.321 23.307 1.00 56.39 303 LEU H CA 1
ATOM 15365 C C . LEU H 2 303 ? -44.058 18.223 24.136 1.00 58.67 303 LEU H C 1
ATOM 15366 O O . LEU H 2 303 ? -43.997 19.449 24.028 1.00 58.73 303 LEU H O 1
ATOM 15371 N N . HIS H 2 304 ? -44.914 17.589 24.925 1.00 61.41 304 HIS H N 1
ATOM 15372 C CA . HIS H 2 304 ? -45.847 18.285 25.805 1.00 64.52 304 HIS H CA 1
ATOM 15373 C C . HIS H 2 304 ? -45.111 18.931 26.987 1.00 68.11 304 HIS H C 1
ATOM 15374 O O . HIS H 2 304 ? -44.189 18.341 27.564 1.00 68.47 304 HIS H O 1
ATOM 15381 N N . PRO H 2 305 ? -45.494 20.170 27.329 1.00 70.98 305 PRO H N 1
ATOM 15382 C CA . PRO H 2 305 ? -44.699 20.907 28.298 1.00 74.15 305 PRO H CA 1
ATOM 15383 C C . PRO H 2 305 ? -45.112 20.518 29.706 1.00 77.61 305 PRO H C 1
ATOM 15384 O O . PRO H 2 305 ? -46.162 20.951 30.184 1.00 79.11 305 PRO H O 1
ATOM 15388 N N . VAL H 2 306 ? -44.293 19.675 30.336 1.00 79.84 306 VAL H N 1
ATOM 15389 C CA . VAL H 2 306 ? -44.485 19.173 31.718 1.00 82.90 306 VAL H CA 1
ATOM 15390 C C . VAL H 2 306 ? -45.346 20.072 32.642 1.00 85.34 306 VAL H C 1
ATOM 15391 O O . VAL H 2 306 ? -44.881 21.099 33.176 1.00 87.53 306 VAL H O 1
#

GO terms:
  GO:0000287 magnesium ion binding (F, IDA)
  GO:0005524 ATP binding (F, IDA)
  GO:0047324 phosphoenolpyruvate-glycerone phosphotransferase activity (F, EXP)
  GO:0005515 protein binding (F, IPI)
  GO:0005829 cytosol (C, IDA)
  GO:0043531 ADP binding (F, IDA)
  GO:0016740 transferase activity (F, IDA)
  GO:0046835 carbohydrate phosphorylation (P, IDA)

Foldseek 3Di:
DFKDFLLLVLQLLLLLLVCLVVCLQVLLVLCVQQHDSCQSVLSNQQSPVLNVCRVVCSVDWQLVSLLSSLVSLLPRRDDDVSVLQSQLSNQLSVLGPRHRIGGLVSVLVSLVSSLVRNCVVFVDDALLLALNLLSVQLSVLSVVCVVVSPHPLVSLVRSLVSLVVSQVVSQQGQHPDDRRNVVPNSSHRGGYSRSVSVSSSSVSSSVSVVD/DQKDFLLLVLQLLLLLLVCLVVCLQVLLVLCVQQHDSCQSVLSNQQSVVLNVCRVVCSPDWQLVSLLVSLVSLQPRRDDLCSVLVSQLSNQLSVLGPRHRMDGLVSVLVSLVRSLVRNCVVFVDDCQQLALNLLSVVLSVLSVVCVVVVHHPLVSLVRSLVSLVVSQVVSQQGQHPDGRSNVVPNSSHRGGRSNSVSVSSSSVSSSVSRVD/DQWDFLLLVLQLLLLLLVVLVVCLQVLLVLCVQQHPSCQSVLSNQQSVVLNVCCVVCSVFWQLVSLLVSLVSLQVRSDDDVSVLSSQLSNQLSVLGPRHRIAGLVSVLVSLVRSLVRNCVVFVDDQQQLALNLLSVVLSVLSVVCVVVSPHPLVSLVSSLVSLVVSQVVSQQGAHPDDRSVVVPVSSHRGGRSRSVSVSSSSVSSSVSRVD/DFKDFLLLVLQLLLLLLVCLVVCLQVLLVLCVQQHDSCQSVLSNQQSVVLNVCRVVCSVDWQLVSLLVSLVSQCPRSDDDVSVLSSQLSNQLSVLGPRHRIGGLVSVLVSLVRSLVRNCVVFVDDQQQLALNLLSVVLSVLSVVCVVVSHDPLVSLVRSLVSLVVSQVVSQQGQHDDDSSVVVPNSSHRGGRSRSVSVSSSSVSSSVSVVD/DCLLVVQLVVCVVQHAQADADAFPFDDDPSLVVVLVVQVLLVVLLVVLLVVVQVVVPPDLKKKFKAWLQLFTQDMDHDPVNVVVVVVSNDDHGTHPDCNHQNDAQSHSQSVVQAWDKDEAVSGSHNVCNQKIKIKHFAAALPGHTTIMIMMMGGRVRDDPVRRVSSVVSRVVSNVVNVVVVVVVVVVVVVVVVVVCLAPDQWWKWKDDLVQFTADTHPVVCVQQVFDRPPRGRDHPVVFWDFFPVVVVCVVVVHWDDQDWGWTDGPNDIGIFGWTWDWDQDPVGIMIMIITHDD/DVLLVVLLVVCVVQHAQEDADAFPFDDDPSLVVVLVVLVLLVVLLVVLQVVVQVVVPPDLKKKFKAWLQLATQDMDHDPVNVVVVVVRHRDHGGHDDCNHFNDAQSHSQSVVQAWDKDEAVSGSHNVCNQKIKIKHFAAALVGDTTIMMMMMGGRVRDDPCRRVSSVVSRVVSNVVNNVVVVVVVVVVVVVVVVVCQAPDQWWKWKDDLVQFTADTHPVVCVQLVFDHPPRHRDHPVVGWDAFPVCVVCVVVVHWDAQCWGWTDGPHDIGIFGKIKDWDQDPVGIMIMIITHDD/DCLLVVQVVVQVVQHAQEDADAFPFDDDVSLVVVLVVQVLLVVLLVVLVVVVQVVVPPDAKKKFKWWLQLATQDMDHDPVNVVVVVVSNDDHGTHDDCNHQHDAQSHSQSVVQAWDKDEAVSGSHNVCNQKIKIKHFAAALVGDTTIMIMMMGGRVRDDPVRRVSSVVSRVVSNVVNNVVVVVVVVVVVVVVVVVCLAPDDKWKWKDDQVQFTAATHPNVCVLQVFDRPPRGRDRPVVFWDFFPVVVVCVVVVHWDAQCWGWTDGPHDIGIFGKIWHWDQDPVGIMIMIITHDD/DCLLVVQVVVQVVQHAQADADAFPFDDDPRLVVVLVVLVLLVVLLVVLVVVVQVVPPDDFKKKFKFWLQLATQDIDHDPVNVVVVVVSHDDHGTHDDCNHQNDAQSHSQSVVQAWDKDEAVSGSHNVCNQKIKIKHFAAALVGDTTIMIMMMGGRVRDDPCRRVSRVVSRVVSNVVNNVVVVVVVVVVVVVVVVVCLAPDDKWKWKDDQVQFTQATHPNVCVQQVFDRPPRGRDGPVVTFDDFPVVVVCVVVLHWDDQCWDWTDVIGIFGKTWDWDQDPVGIMIMIITDDD

Radius of gyration: 44.27 Å; Cα contacts (8 Å, |Δi|>4): 4196; chains: 8; bounding box: 124×111×102 Å

Nearest PDB structures (foldseek):
  4lrz-assembly2_E  TM=1.003E+00  e=6.999E-63  Escherichia coli K-12
  4lrz-assembly1_H  TM=1.001E+00  e=3.321E-58  Escherichia coli K-12
  5xgd-assembly1_A  TM=7.523E-01  e=9.985E-06  Pseudomonas aeruginosa PAO1
  1v9y-assembly1_B  TM=7.589E-01  e=1.029E-04  Escherichia coli K-12
  6e3u-assembly1_A  TM=3.269E-01  e=3.405E-04  Mus musculus

InterPro domains:
  IPR004007 DhaL domain [PF02734] (33-204)
  IPR004007 DhaL domain [PS51480] (6-206)
  IPR004007 DhaL domain [SM01120] (32-206)
  IPR012737 Dihydroxyacetone kinase, subunit L [TIGR02365] (9-205)
  IPR036117 DhaL domain superfamily [G3DSA:1.25.40.340] (1-210)
  IPR036117 DhaL domain superfamily [SSF101473] (2-204)
  IPR050861 Dihydroxyacetone Kinase (DAK) [PTHR28629] (17-208)

Sequence (2017 aa):
GSSLSRTQIVNWLTRCGDIFSTESEYLTGLDREIGDADHGLNMNRGFSKVVEKLPAIADKDIGFILKNTGMTLLSSVGGASGPLFGTFFIRAAQATQARQSLTLEELYQMFRDGADGVISRGKAEPGDKTMCDVWVPVVESLRQSSEQNLSVPVALEAASSIAESAAQSTITMQARKGRASYLGERSIGHQDPGATSVMFMMQMLALAAKEGSSLSRTQIVNWLTRCGDIFSTESEYLTGLDREIGDADHGLNMNRGFSKVVEKLPAIADKDIGFILKNTGMTLLSSVGGASGPLFGTFFIRAAQATQARQSLTLEELYQMFRDGADGVISRGKAEPGDKTMCDVWVPVVESLRQSSEQNLSVPVALEAASSIAESAAQSTITMQARKGRASYLGERSIGHQDPGATSVMFMMQMLALAAKEGSSLSRTQIVNWLTRCGDIFSTESEYLTGLDREIGDADHGLNMNRGFSKVVEKLPAIADKDIGFILKNTGMTLLSSVGGASGPLFGTFFIRAAQATQARQSLTLEELYQMFRDGADGVISRGKAEPGDKTMCDVWVPVVESLRQSSEQNLSVPVALEAASSIAESAAQSTITMQARKGRASYLGERSIGHQDPGATSVMFMMQMLALAAKEGSSLSRTQIVNWLTRCGDIFSTESEYLTGLDREIGDADHGLNMNRGFSKVVEKLPAIADKDIGFILKNTGMTLLSSVGGASGPLFGTFFIRAAQATQARQSLTLEELYQMFRDGADGVISRGKAEPGDKTMCDVWVPVVESLRQSSEQNLSVPVALEAASSIAESAAQSTITMQARKGRASYLGERSIGHQDPGATSVMFMMQMLALAAKESPLIATSWERCNKLMKRETWNVPHQAQGVTFASIYRRKKAMLTLGQAALEDAWEYMAPRECALFILDETACILSRNGDPQTLQQLSALGFNDGTYCAEGIIGTCALSLAAISGQAVKTMADQHFKQVLWNWAFCATPLFDSKGRLTGTIALACPVEQTTAADLPLTLAIAREVGNNLLLTDSLLAETNRHLNQLNALLESMDDGVISWDEQQGNLQFINAQAARVLRLDATASQGRAITELLTLPAVLQQAIKQAHPLKHVEATFESQHQFIDAVITLKPIIETQGTSFILLLHPVSPLIATSWERCNKLMKRETWNVPHQAQGVTFASIYRRKKAMLTLGQAALEDAWEYMAPRECALFILDETACILSRNGDPQTLQQLSALGFNDGTYCAEGIIGTCALSLAAISGQAVKTMADQHFKQVLWNWAFCATPLFDSKGRLTGTIALACPVEQTTAADLPLTLAIAREVGNNLLLTDSLLAETNRHLNQLNALLESMDDGVISWDEQGNLQFINAQAARVLRLDATASQGRAITELLTLPAVLQQAIKQAHPLKHVEATFESQHQFIDAVITLKPIIETQGTSFILLLHPVSPLIATSWERCNKLMKRETWNVPHQAQGVTFASIYRRKKAMLTLGQAALEDAWEYMAPRECALFILDETACILSRNGDPQTLQQLSALGFNDGTYCAEGIIGTCALSLAAISGQAVKTMADQHFKQVLWNWAFCATPLFDSKGRLTGTIALACPVEQTTAADLPLTLAIAREEVGNNLLLTDSLLAETNRHLNQLNALLESMDDGVISWDEQGNLQFINAQAARVLRLDATASQGRAITELLTLPAVLQQAIKQAHPLKHVEATFESQHQFIDAVITLKPIIETQGTSFILLLHPVSPLIATSWERCNKLMKRETWNVPHQAQGVTFASIYRRKKAMLTLGQAALEDAWEYMAPRECALFILDETACILSRNGDPQTLQQLSALGFNDGTYCAEGIIGTCALSLAAISGQAVKTMADQHFKQVLWNWAFCATPLFDSKGRLTGTIALACPVEQTTAADLPLTLAIAREVGNLLLTDSLLAETNRHLNQLNALLESMDDGVISWDEQGNLQFINAQAARVLRLDATASQGRAITELLTLPAVLQQAIKQAHPLKHVEATFEQFIDAVITLKPIIETQGTSFILLLHPV

Organism: Escherichia coli (strain K12) (NCBI:txid83333)